Protein AF-0000000085168586 (afdb_homodimer)

pLDDT: mean 94.21, std 5.84, range [52.84, 98.94]

Sequence (1648 aa):
MIIWLILLIASALALMMMRASAWAWLAAEAVLLWLGARLAEIEWPVLVLLAILFFTPTLLVAIRSVRQALMTRPALDIFRKIMPAMSATERDAIEAGTVWWDAELFSGKPDWSRLFALPAPRLTAEEQAFLDNEVEQLCGMVSDWDATVKTQDLPPEAWQFIKDKGFLGMIIPRQYGGKQFSAYMHSQVVMKLASRSSAAAIAVMVPNSLGPAELLLHYGTEVQKNHYLPRLAQGLEIPCFALTSPYAGSDAAAIPDIGIVCKGVHEGRETLGFRVTWSKRYITLAPIATVLGLAFRASDPDGLLGGEREAGITCALIPTDHPGVVTGRRHWPLNAVFQNGPTEGKDVFIPMEWVIGGVAQVGRGWRMLMECLAAGRAISLPSSSVGFSKMAVRGTSGYAAMRRQFKIEIGKFEGVQEALARMGGHLYMMDATRRLSALAVDAGEKPSVISAISKYHITERGRMVVNDGMDVIGGKGICMGPGNFLARVYQQIPIAITVEGANILTRCLIIFGQGAIRCHPYVLKELAAAADEDRERAVQEFDRLLFGHLSFVAANAARSLVGGLSGGWLLAAPAQAAHATRRYYRAVVHLSSAFALLTDASMAVLGGTLKFRERISARLGDVLSQLYLVSAALKRYEDEGRQEADLPYVDWSVQEALNRAQEAIVEVLHNFPNPFVAFALRLAIFPLGLPYRKPADVLGTHVAKAMQTPGESRERLLADAYLPRAGDPLACGEQAFALTPVVQQLEHRLKPDIREGKLPPMPQSLLELTAWSALALERGLLSLQEKEALDAFALYGHQSVAVDDFAADFDRAEMVAQVAAQSSMIIWLILLIASALALMMMRASAWAWLAAEAVLLWLGARLAEIEWPVLVLLAILFFTPTLLVAIRSVRQALMTRPALDIFRKIMPAMSATERDAIEAGTVWWDAELFSGKPDWSRLFALPAPRLTAEEQAFLDNEVEQLCGMVSDWDATVKTQDLPPEAWQFIKDKGFLGMIIPRQYGGKQFSAYMHSQVVMKLASRSSAAAIAVMVPNSLGPAELLLHYGTEVQKNHYLPRLAQGLEIPCFALTSPYAGSDAAAIPDIGIVCKGVHEGRETLGFRVTWSKRYITLAPIATVLGLAFRASDPDGLLGGEREAGITCALIPTDHPGVVTGRRHWPLNAVFQNGPTEGKDVFIPMEWVIGGVAQVGRGWRMLMECLAAGRAISLPSSSVGFSKMAVRGTSGYAAMRRQFKIEIGKFEGVQEALARMGGHLYMMDATRRLSALAVDAGEKPSVISAISKYHITERGRMVVNDGMDVIGGKGICMGPGNFLARVYQQIPIAITVEGANILTRCLIIFGQGAIRCHPYVLKELAAAADEDRERAVQEFDRLLFGHLSFVAANAARSLVGGLSGGWLLAAPAQAAHATRRYYRAVVHLSSAFALLTDASMAVLGGTLKFRERISARLGDVLSQLYLVSAALKRYEDEGRQEADLPYVDWSVQEALNRAQEAIVEVLHNFPNPFVAFALRLAIFPLGLPYRKPADVLGTHVAKAMQTPGESRERLLADAYLPRAGDPLACGEQAFALTPVVQQLEHRLKPDIREGKLPPMPQSLLELTAWSALALERGLLSLQEKEALDAFALYGHQSVAVDDFAADFDRAEMVAQVAAQSS

Organism: Herbaspirillum seropedicae (strain SmR1) (NCBI:txid757424)

Radius of gyration: 35.71 Å; Cα contacts (8 Å, |Δi|>4): 3066; chains: 2; bounding box: 104×89×99 Å

Nearest PDB structures (foldseek):
  3b96-assembly1_A-2  TM=8.595E-01  e=4.589E-21  Homo sapiens
  7s7g-assembly1_A  TM=8.531E-01  e=6.347E-21  Homo sapiens
  6af6-assembly1_A  TM=8.912E-01  e=1.211E-15  Prodigiosinella confusarubida
  5idu-assembly1_B  TM=8.837E-01  e=1.687E-14  Paraburkholderia phymatum STM815
  5jsc-assembly1_A-2  TM=8.792E-01  e=2.635E-14  Paraburkholderia xenovorans LB400

InterPro domains:
  IPR006091 Acyl-CoA dehydrogenase/oxidase, middle domain [PF02770] (240-332)
  IPR009075 Acyl-CoA dehydrogenase/oxidase, C-terminal [PF00441] (363-503)
  IPR009100 Acyl-CoA dehydrogenase/oxidase, N-terminal and middle domain superfamily [SSF56645] (123-358)
  IPR013786 Acyl-CoA dehydrogenase/oxidase, N-terminal [PF02771] (128-235)
  IPR015396 Acyl-CoA dehydrogenase, C-terminal, bacterial-type [PF09317] (517-806)
  IPR036250 Acyl-CoA dehydrogenase-like, C-terminal [SSF47203] (363-510)
  IPR037069 Acyl-CoA dehydrogenase/oxidase, N-terminal domain superfamily [G3DSA:1.10.540.10] (123-238)
  IPR046373 Acyl-CoA oxidase/dehydrogenase, middle domain superfamily [G3DSA:2.40.110.10] (239-362)

Foldseek 3Di:
DVVLVVVVVVVLLVCLLVLHALVVQLVVQVVSLVCCCVPVVDDDVVSVVSNCVRNVVSVCLNDLVNVLVPPLQVVLVVCLVQADDQDPLNVLLLVLFADDQLLLLLLLHRDCCRVLVFAFDDFDPVLVVCLVPLLQVLLQQDAAQCCLFFQLARDPVSLQSCLQVQLLQACQDVVLPHNNGALLSLLLSLLQNLLGAPQSSLQRNQSVFLWPRLLLVVQADPVVCNVPNNCRSNVVFREKEFQAAPVDDLNSQPAAKEWEWDWDADPHDTFTWTFIWHKGFFIFPQLPGQKYKYKGWYAYPPCPLVDDRTLGIFIFIDGCPQPFKDHNDADQQLSRSGGTTMITGGRGTDGQSRTGNGSVCRSVVSSSSSNRLLSCLLRSLLSSLLNNLLSLLLLQLLLQLQADDPQHRNLVDLVLLLLNLLSLLLSLLSVLLSSSSSSCVSVVGSHQLSSLLNLLSSLVSSLSSLVSSCVRLPPLACFDDLQHSRVSVNSNSVVSCCPSHHSLCSLQCGNQPSSLQNSNPQNVQLVVLSPDPPSVSSSVSSSVRVSVVVSSLSSLLSLLQVCQVVVQPPPDFDPPADPLCRSLRSLSSNLSSLLSNVSVVCCVVCPPCSSVVRLLSSLSSLLSSLSSSLSSSRSVCVSVPVPVLQVLSNVQNSLQSSVSSLVSLVVSLVPPPDVVVSVVSCCSNNVPHDSRDHDDSVSSSSSSVSSLDDDDNVCVSSDSHHDDDPPHLSNLSVLLSVLSVLVVVLLVQCVVVCVVVVAPHQDSQLVCNLVRLVSCVVSVNDDPVSSVSSNSSSVSSVSNSDHDDAPPVNCSVVSNVVNVVVVD/DVVLVVVVVVVLLVCLLVLHALVVQLVVQVVSLVCCCVPVVDDDVVSVVSNCVRNVVSVCLNDLVNCLVPPLQVVLVVCLVQADDQDPLNVLLLVLFADDQLLLLLLLHRDVCRVLVFAFDDFDPVLVVCLVPLLQVLLQQDAAQCCLFFQLARDPVSLQSCLQVQLLQACQDVVLPHNNGALLSLLLSLLQNLLGHPQSSLQRNQSVFLWPRLLLVVQADPVCCNPVNNCRSNVVFREKEFQAAPVDDLNSQPAAKEWEWDWDADPHDIFTWTFIWHKGFFIFPQLPGQKYKYKGWYAYPPCPLVDDRTLGIFIFIDGCPQPFKDTNDADQQLSRSGGTTMITGGRGTDGQSRTGNGSVCRSVVSSSSSNRLLSCLLRSLLSSLLNNLLSLLLLQLLLQLQADDPQHRNLVDLVLLLLNLLSLLLSLLSVLLSSSSSSCVSVVGSHQQSSLLNQLSSLVSSLSSLVSSCVRLPPLACFDDLQHSRVSVNSNSVVSCCPSHHSLCSLQCGNQPSSLQNSNPQNVVLVVLSPDPPSVSSSVSNSVRVSVVVSSLSSLLSLLQVCQVVVQPPPDFDPPADPLCRSLRSLSSNLSSLLSNVSVVCCVVCPPCSSVVRLLSSLSSLLSSLSSSLSSSRSVCVNVPVPVLQVLSNVQNSLQSSVSSLVSLVVSLVPPPDVVVSVVSCCSNNVPHRSRDHDDSVSSSSSSVSSLDDDDNVCVSSDSHRDDDPPHLSNLSVLLSNLSVLVVVLLVQCVVVCVVVVAPHQDSQLVCNLVRLVSCVVSVNDDPVSSVSSNSSSVSSCSNSDHDDAPPVNCSVVSNVVNVVVVD

Secondary structure (DSSP, 8-state):
-HHHHHHHHHHHHHHHHTT--HHHHHHHHHHHHHHHHHHS---HHHHHHHHHHHHHHHHHHH-HHHHIIIIIHHHHHHHHHHPPPPPHHHHHHHHH---SHHHHHHTSS--HHHHHTSPPP---HHHHHHIIIIIHHHHHH--HHIIIIIISS--HHHHHHHHHTTGGGSSS-GGGT-----HHHHHHHHHHHHTT-HHHHHHHHGGGTTSHHHHHHHH--HHHHHHHHHHHHTTSS-EEEE--BTTBSS-GGG---EEEEEEEEETTEEEEEEEEEEEEEEEETGGG-SEEEEEEEEE-TT-TTSS-SEEEEEEEEEETTSTT-B---B--BTT--S-EEEEEEEEEEEEGGGBTT-GGGTT-HHHHHHHHHHHIIIIIHHHHHHHHHHHHHHHHHHHHHH-EETTEEGGGSHHHHHHHHHHHHHHHHHHHHHHHHHHHHHTT---HHHHHHHHHHHHHHHHHHHHHHHHHHTHHHHB-STT-SSHHHHHHHHHHHHSSS-HHHIIIIIIHHHHHHHTSTTHHHHHHHHH-S-HHHHHHHHHHHHHHHHHHHHHHHHHHHHHHHHTTTTS---TTS-GGGHHHHHHHHHHHHHHHHHHHHHHHHHGGGGGG-HHHHHHHHHHHHHHHHHHHHHHHHHHTT--GGGHHHHHHHHHHHHHHHHHHHHHHHHT-S-HHHHHHHHHHH-TT----PPPPHHHHHHHHHHHTS-SHHHHHHTTT-----TTSHHHHHHHHHHHHHHHHHHHHHTHHHHHTTSSPPPPS-HHHHHHHHHHHHHTTSS-HHHHHHHHHHHHHHHHHH----B-TTTTHHHHHHHHHHHH-/-HHHHHHHHHHHHHHHHTT--HHHHHHHHHHHHHHHHHHS---HHHHHHHHHHHHHHHHHHH-HHHHIIIIIHHHHHHHHHHPPPPPHHHHHHHHH---SHHHHHHTSS--HHHHHTSPPP---HHHHHHIIIIIHHHHHH--HHIIIIIISS--HHHHHHHHHTTGGGSSS-GGGT-----HHHHHHHHHHHHTT-HHHHHHHHGGGTTSHHHHHHHH--HHHHHHHHHHHHTTSS-EEEE--BTTBSS-GGG---EEEEEEEEETTEEEEEEEEEEEEEEEETGGG-SEEEEEEEEE-TT-TTSS-SEEEEEEEEEETTSTT-B---B--BTT--S-EEEEEEEEEEEEGGGBTT-GGGTT-HHHHHHHHHHHIIIIIHHHHHHHHHHHHHHHHHHHHHH-EETTEEGGGSHHHHHHHHHHHHHHHHHHHHHHHHHHHHHTT---HHHHHHHHHHHHHHHHHHHHHHHHHHTHHHHB-STT-SSHHHHHHHHHHHHSSS-HHHIIIIIIHHHHHHHTSTTHHHHHHHHH-S-HHHHHHHHHHHHHHHHHHHHHHHHHHHHHHHHTTTTS---TTS-GGGHHHHHHHHHHHHHHHHHHHHHHHHHGGGGGG-HHHHHHHHHHHHHHHHHHHHHHHHHHTT--GGGHHHHHHHHHHHHHHHHHHHHHHHHT-S-HHHHHHHHHHH-TT----PPPPHHHHHHHHHHHTS-SHHHHHHTTT-----TTSHHHHHHHHHHHHHHHHHHHHHTHHHHHTTSSPPPPS-HHHHHHHHHHHHHTTSS-HHHHHHHHHHHHHHHHHH----B-TTTTHHHHHHHHHHHH-

Structure (mmCIF, N/CA/C/O backbone):
data_AF-0000000085168586-model_v1
#
loop_
_entity.id
_entity.type
_entity.pdbx_description
1 polymer 'Acyl-coenzyme A dehydrogenase'
#
loop_
_atom_site.group_PDB
_atom_site.id
_atom_site.type_symbol
_atom_site.label_atom_id
_atom_site.label_alt_id
_atom_site.label_comp_id
_atom_site.label_asym_id
_atom_site.label_entity_id
_atom_site.label_seq_id
_atom_site.pdbx_PDB_ins_code
_atom_site.Cartn_x
_atom_site.Cartn_y
_atom_site.Cartn_z
_atom_site.occupancy
_atom_site.B_iso_or_equiv
_atom_site.auth_seq_id
_atom_site.auth_comp_id
_atom_site.auth_asym_id
_atom_site.auth_atom_id
_atom_site.pdbx_PDB_model_num
ATOM 1 N N . MET A 1 1 ? -54.094 -16.938 3.256 1 87.19 1 MET A N 1
ATOM 2 C CA . MET A 1 1 ? -53.344 -16.906 2.01 1 87.19 1 MET A CA 1
ATOM 3 C C . MET A 1 1 ? -51.875 -16.531 2.27 1 87.19 1 MET A C 1
ATOM 5 O O . MET A 1 1 ? -50.969 -17.219 1.797 1 87.19 1 MET A O 1
ATOM 9 N N . ILE A 1 2 ? -51.625 -15.594 3.141 1 91.12 2 ILE A N 1
ATOM 10 C CA . ILE A 1 2 ? -50.25 -15.141 3.412 1 91.12 2 ILE A CA 1
ATOM 11 C C . ILE A 1 2 ? -49.469 -16.25 4.102 1 91.12 2 ILE A C 1
ATOM 13 O O . ILE A 1 2 ? -48.312 -16.516 3.744 1 91.12 2 ILE A O 1
ATOM 17 N N . ILE A 1 3 ? -50.031 -16.906 4.984 1 92.69 3 ILE A N 1
ATOM 18 C CA . ILE A 1 3 ? -49.375 -18 5.703 1 92.69 3 ILE A CA 1
ATOM 19 C C . ILE A 1 3 ? -49.031 -19.125 4.734 1 92.69 3 ILE A C 1
ATOM 21 O O . ILE A 1 3 ? -47.938 -19.703 4.812 1 92.69 3 ILE A O 1
ATOM 25 N N . TRP A 1 4 ? -49.969 -19.469 3.906 1 92.88 4 TRP A N 1
ATOM 26 C CA . TRP A 1 4 ? -49.719 -20.531 2.926 1 92.88 4 TRP A CA 1
ATOM 27 C C . TRP A 1 4 ? -48.562 -20.156 2.008 1 92.88 4 TRP A C 1
ATOM 29 O O . TRP A 1 4 ? -47.75 -21 1.662 1 92.88 4 TRP A O 1
ATOM 39 N N . LEU A 1 5 ? -48.531 -18.875 1.631 1 92.88 5 LEU A N 1
ATOM 40 C CA . LEU A 1 5 ? -47.469 -18.406 0.779 1 92.88 5 LEU A CA 1
ATOM 41 C C . LEU A 1 5 ? -46.125 -18.516 1.497 1 92.88 5 LEU A C 1
ATOM 43 O O . LEU A 1 5 ? -45.125 -18.875 0.887 1 92.88 5 LEU A O 1
ATOM 47 N N . ILE A 1 6 ? -46.125 -18.188 2.709 1 94.56 6 ILE A N 1
ATOM 48 C CA . ILE A 1 6 ? -44.906 -18.297 3.521 1 94.56 6 ILE A CA 1
ATOM 49 C C . ILE A 1 6 ? -44.469 -19.75 3.615 1 94.56 6 ILE A C 1
ATOM 51 O O . ILE A 1 6 ? -43.281 -20.062 3.482 1 94.56 6 ILE A O 1
ATOM 55 N N . LEU A 1 7 ? -45.406 -20.578 3.814 1 94.25 7 LEU A N 1
ATOM 56 C CA . LEU A 1 7 ? -45.094 -22 3.902 1 94.25 7 LEU A CA 1
ATOM 57 C C . LEU A 1 7 ? -44.594 -22.531 2.568 1 94.25 7 LEU A C 1
ATOM 59 O O . LEU A 1 7 ? -43.719 -23.391 2.537 1 94.25 7 LEU A O 1
ATOM 63 N N . LEU A 1 8 ? -45.219 -22.062 1.535 1 94.38 8 LEU A N 1
ATOM 64 C CA . LEU A 1 8 ? -44.812 -22.453 0.197 1 94.38 8 LEU A CA 1
ATOM 65 C C . LEU A 1 8 ? -43.344 -22.078 -0.04 1 94.38 8 LEU A C 1
ATOM 67 O O . LEU A 1 8 ? -42.531 -22.906 -0.476 1 94.38 8 LEU A O 1
ATOM 71 N N . ILE A 1 9 ? -42.938 -20.844 0.32 1 95.19 9 ILE A N 1
ATOM 72 C CA . ILE A 1 9 ? -41.594 -20.344 0.099 1 95.19 9 ILE A CA 1
ATOM 73 C C . ILE A 1 9 ? -40.625 -21.047 1.026 1 95.19 9 ILE A C 1
ATOM 75 O O . ILE A 1 9 ? -39.531 -21.469 0.598 1 95.19 9 ILE A O 1
ATOM 79 N N . ALA A 1 10 ? -40.938 -21.203 2.215 1 95.75 10 ALA A N 1
ATOM 80 C CA . ALA A 1 10 ? -40.094 -21.859 3.201 1 95.75 10 ALA A CA 1
ATOM 81 C C . ALA A 1 10 ? -39.812 -23.312 2.818 1 95.75 10 ALA A C 1
ATOM 83 O O . ALA A 1 10 ? -38.688 -23.797 2.955 1 95.75 10 ALA A O 1
ATOM 84 N N . SER A 1 11 ? -40.906 -23.984 2.369 1 96 11 SER A N 1
ATOM 85 C CA . SER A 1 11 ? -40.75 -25.375 1.971 1 96 11 SER A CA 1
ATOM 86 C C . SER A 1 11 ? -39.875 -25.5 0.728 1 96 11 SER A C 1
ATOM 88 O O . SER A 1 11 ? -39.062 -26.422 0.632 1 96 11 SER A O 1
ATOM 90 N N . ALA A 1 12 ? -40.094 -24.609 -0.141 1 96.12 12 ALA A N 1
ATOM 91 C CA . ALA A 1 12 ? -39.281 -24.625 -1.351 1 96.12 12 ALA A CA 1
ATOM 92 C C . ALA A 1 12 ? -37.812 -24.422 -1.016 1 96.12 12 ALA A C 1
ATOM 94 O O . ALA A 1 12 ? -36.938 -25.141 -1.537 1 96.12 12 ALA A O 1
ATOM 95 N N . LEU A 1 13 ? -37.469 -23.469 -0.16 1 96.81 13 LEU A N 1
ATOM 96 C CA . LEU A 1 13 ? -36.094 -23.188 0.245 1 96.81 13 LEU A CA 1
ATOM 97 C C . LEU A 1 13 ? -35.5 -24.375 0.983 1 96.81 13 LEU A C 1
ATOM 99 O O . LEU A 1 13 ? -34.344 -24.734 0.764 1 96.81 13 LEU A O 1
ATOM 103 N N . ALA A 1 14 ? -36.281 -24.984 1.789 1 96.44 14 ALA A N 1
ATOM 104 C CA . ALA A 1 14 ? -35.781 -26.141 2.539 1 96.44 14 ALA A CA 1
ATOM 105 C C . ALA A 1 14 ? -35.469 -27.312 1.604 1 96.44 14 ALA A C 1
ATOM 107 O O . ALA A 1 14 ? -34.469 -27.984 1.765 1 96.44 14 ALA A O 1
ATOM 108 N N . LEU A 1 15 ? -36.406 -27.547 0.636 1 96.94 15 LEU A N 1
ATOM 109 C CA . LEU A 1 15 ? -36.188 -28.641 -0.314 1 96.94 15 LEU A CA 1
ATOM 110 C C . LEU A 1 15 ? -34.969 -28.375 -1.188 1 96.94 15 LEU A C 1
ATOM 112 O O . LEU A 1 15 ? -34.25 -29.312 -1.545 1 96.94 15 LEU A O 1
ATOM 116 N N . MET A 1 16 ? -34.781 -27.156 -1.487 1 97.25 16 MET A N 1
ATOM 117 C CA . MET A 1 16 ? -33.594 -26.797 -2.254 1 97.25 16 MET A CA 1
ATOM 118 C C . MET A 1 16 ? -32.344 -27.031 -1.441 1 97.25 16 MET A C 1
ATOM 120 O O . MET A 1 16 ? -31.375 -27.641 -1.933 1 97.25 16 MET A O 1
ATOM 124 N N . MET A 1 17 ? -32.281 -26.547 -0.219 1 96.12 17 MET A N 1
ATOM 125 C CA . MET A 1 17 ? -31.094 -26.656 0.636 1 96.12 17 MET A CA 1
ATOM 126 C C . MET A 1 17 ? -30.781 -28.125 0.932 1 96.12 17 MET A C 1
ATOM 128 O O . MET A 1 17 ? -29.609 -28.5 1.108 1 96.12 17 MET A O 1
ATOM 132 N N . MET A 1 18 ? -31.875 -28.938 0.922 1 95.44 18 MET A N 1
ATOM 133 C CA . MET A 1 18 ? -31.703 -30.375 1.192 1 95.44 18 MET A CA 1
ATOM 134 C C . MET A 1 18 ? -31.359 -31.125 -0.086 1 95.44 18 MET A C 1
ATOM 136 O O . MET A 1 18 ? -31.062 -32.312 -0.043 1 95.44 18 MET A O 1
ATOM 140 N N . ARG A 1 19 ? -31.406 -30.422 -1.172 1 96.31 19 ARG A N 1
ATOM 141 C CA . ARG A 1 19 ? -31.219 -31.047 -2.477 1 96.31 19 ARG A CA 1
ATOM 142 C C . ARG A 1 19 ? -32.094 -32.25 -2.637 1 96.31 19 ARG A C 1
ATOM 144 O O . ARG A 1 19 ? -31.625 -33.344 -2.982 1 96.31 19 ARG A O 1
ATOM 151 N N . ALA A 1 20 ? -33.375 -32.062 -2.492 1 96.06 20 ALA A N 1
ATOM 152 C CA . ALA A 1 20 ? -34.375 -33.125 -2.52 1 96.06 20 ALA A CA 1
ATOM 153 C C . ALA A 1 20 ? -34.594 -33.656 -3.939 1 96.06 20 ALA A C 1
ATOM 155 O O . ALA A 1 20 ? -34.438 -32.906 -4.91 1 96.06 20 ALA A O 1
ATOM 156 N N . SER A 1 21 ? -34.938 -34.906 -4.039 1 95.38 21 SER A N 1
ATOM 157 C CA . SER A 1 21 ? -35.219 -35.5 -5.344 1 95.38 21 SER A CA 1
ATOM 158 C C . SER A 1 21 ? -36.5 -34.938 -5.957 1 95.38 21 SER A C 1
ATOM 160 O O . SER A 1 21 ? -37.312 -34.375 -5.254 1 95.38 21 SER A O 1
ATOM 162 N N . ALA A 1 22 ? -36.594 -35.156 -7.227 1 95.19 22 ALA A N 1
ATOM 163 C CA . ALA A 1 22 ? -37.781 -34.688 -7.926 1 95.19 22 ALA A CA 1
ATOM 164 C C . ALA A 1 22 ? -39.031 -35.375 -7.359 1 95.19 22 ALA A C 1
ATOM 166 O O . ALA A 1 22 ? -40.094 -34.75 -7.301 1 95.19 22 ALA A O 1
ATOM 167 N N . TRP A 1 23 ? -38.906 -36.531 -6.957 1 95.56 23 TRP A N 1
ATOM 168 C CA . TRP A 1 23 ? -40.031 -37.25 -6.379 1 95.56 23 TRP A CA 1
ATOM 169 C C . TRP A 1 23 ? -40.406 -36.656 -5.027 1 95.56 23 TRP A C 1
ATOM 171 O O . TRP A 1 23 ? -41.594 -36.562 -4.695 1 95.56 23 TRP A O 1
ATOM 181 N N . ALA A 1 24 ? -39.438 -36.312 -4.273 1 96.56 24 ALA A N 1
ATOM 182 C CA . ALA A 1 24 ? -39.688 -35.656 -3.006 1 96.56 24 ALA A CA 1
ATOM 183 C C . ALA A 1 24 ? -40.344 -34.281 -3.234 1 96.56 24 ALA A C 1
ATOM 185 O O . ALA A 1 24 ? -41.219 -33.875 -2.465 1 96.56 24 ALA A O 1
ATOM 186 N N . TRP A 1 25 ? -39.969 -33.594 -4.246 1 96.06 25 TRP A N 1
ATOM 187 C CA . TRP A 1 25 ? -40.594 -32.344 -4.621 1 96.06 25 TRP A CA 1
ATOM 188 C C . TRP A 1 25 ? -42.062 -32.531 -4.949 1 96.06 25 TRP A C 1
ATOM 190 O O . TRP A 1 25 ? -42.906 -31.75 -4.504 1 96.06 25 TRP A O 1
ATOM 200 N N . LEU A 1 26 ? -42.312 -33.594 -5.715 1 95.38 26 LEU A N 1
ATOM 201 C CA . LEU A 1 26 ? -43.688 -33.875 -6.117 1 95.38 26 LEU A CA 1
ATOM 202 C C . LEU A 1 26 ? -44.562 -34.156 -4.898 1 95.38 26 LEU A C 1
ATOM 204 O O . LEU A 1 26 ? -45.719 -33.656 -4.82 1 95.38 26 LEU A O 1
ATOM 208 N N . ALA A 1 27 ? -44.062 -34.906 -4.012 1 96.5 27 ALA A N 1
ATOM 209 C CA . ALA A 1 27 ? -44.812 -35.188 -2.779 1 96.5 27 ALA A CA 1
ATOM 210 C C . ALA A 1 27 ? -45.062 -33.938 -1.975 1 96.5 27 ALA A C 1
ATOM 212 O O . ALA A 1 27 ? -46.156 -33.719 -1.451 1 96.5 27 ALA A O 1
ATOM 213 N N . ALA A 1 28 ? -44.031 -33.125 -1.832 1 96.56 28 ALA A N 1
ATOM 214 C CA . ALA A 1 28 ? -44.156 -31.875 -1.08 1 96.56 28 ALA A CA 1
ATOM 215 C C . ALA A 1 28 ? -45.156 -30.938 -1.732 1 96.56 28 ALA A C 1
ATOM 217 O O . ALA A 1 28 ? -45.938 -30.266 -1.041 1 96.56 28 ALA A O 1
ATOM 218 N N . GLU A 1 29 ? -45.125 -30.891 -3.045 1 95.81 29 GLU A N 1
ATOM 219 C CA . GLU A 1 29 ? -46.062 -30.047 -3.777 1 95.81 29 GLU A CA 1
ATOM 220 C C . GLU A 1 29 ? -47.5 -30.5 -3.535 1 95.81 29 GLU A C 1
ATOM 222 O O . GLU A 1 29 ? -48.375 -29.672 -3.357 1 95.81 29 GLU A O 1
ATOM 227 N N . ALA A 1 30 ? -47.656 -31.766 -3.555 1 95.06 30 ALA A N 1
ATOM 228 C CA . ALA A 1 30 ? -49 -32.312 -3.303 1 95.06 30 ALA A CA 1
ATOM 229 C C . ALA A 1 30 ? -49.5 -31.938 -1.913 1 95.06 30 ALA A C 1
ATOM 231 O O . ALA A 1 30 ? -50.656 -31.531 -1.749 1 95.06 30 ALA A O 1
ATOM 232 N N . VAL A 1 31 ? -48.625 -32.031 -0.97 1 95.88 31 VAL A N 1
ATOM 233 C CA . VAL A 1 31 ? -48.969 -31.688 0.406 1 95.88 31 VAL A CA 1
ATOM 234 C C . VAL A 1 31 ? -49.25 -30.188 0.509 1 95.88 31 VAL A C 1
ATOM 236 O O . VAL A 1 31 ? -50.219 -29.781 1.193 1 95.88 31 VAL A O 1
ATOM 239 N N . LEU A 1 32 ? -48.5 -29.359 -0.146 1 94.62 32 LEU A N 1
ATOM 240 C CA . LEU A 1 32 ? -48.656 -27.906 -0.081 1 94.62 32 LEU A CA 1
ATOM 241 C C . LEU A 1 32 ? -49.938 -27.469 -0.745 1 94.62 32 LEU A C 1
ATOM 243 O O . LEU A 1 32 ? -50.594 -26.547 -0.276 1 94.62 32 LEU A O 1
ATOM 247 N N . LEU A 1 33 ? -50.25 -28.172 -1.861 1 93.31 33 LEU A N 1
ATOM 248 C CA . LEU A 1 33 ? -51.531 -27.859 -2.529 1 93.31 33 LEU A CA 1
ATOM 249 C C . LEU A 1 33 ? -52.719 -28.281 -1.663 1 93.31 33 LEU A C 1
ATOM 251 O O . LEU A 1 33 ? -53.719 -27.562 -1.607 1 93.31 33 LEU A O 1
ATOM 255 N N . TRP A 1 34 ? -52.562 -29.406 -1.041 1 93.5 34 TRP A N 1
ATOM 256 C CA . TRP A 1 34 ? -53.594 -29.859 -0.113 1 93.5 34 TRP A CA 1
ATOM 257 C C . TRP A 1 34 ? -53.75 -28.875 1.034 1 93.5 34 TRP A C 1
ATOM 259 O O . TRP A 1 34 ? -54.875 -28.516 1.396 1 93.5 34 TRP A O 1
ATOM 269 N N . LEU A 1 35 ? -52.656 -28.359 1.57 1 93.56 35 LEU A N 1
ATOM 270 C CA . LEU A 1 35 ? -52.688 -27.359 2.641 1 93.56 35 LEU A CA 1
ATOM 271 C C . LEU A 1 35 ? -53.312 -26.062 2.148 1 93.56 35 LEU A C 1
ATOM 273 O O . LEU A 1 35 ? -53.969 -25.359 2.906 1 93.56 35 LEU A O 1
ATOM 277 N N . GLY A 1 36 ? -53.062 -25.781 0.909 1 90.62 36 GLY A N 1
ATOM 278 C CA . GLY A 1 36 ? -53.656 -24.594 0.319 1 90.62 36 GLY A CA 1
ATOM 279 C C . GLY A 1 36 ? -55.188 -24.688 0.204 1 90.62 36 GLY A C 1
ATOM 280 O O . GLY A 1 36 ? -55.875 -23.703 0.459 1 90.62 36 GLY A O 1
ATOM 281 N N . ALA A 1 37 ? -55.625 -25.828 -0.118 1 91.56 37 ALA A N 1
ATOM 282 C CA . ALA A 1 37 ? -57.062 -26.047 -0.206 1 91.56 37 ALA A CA 1
ATOM 283 C C . ALA A 1 37 ? -57.719 -25.969 1.171 1 91.56 37 ALA A C 1
ATOM 285 O O . ALA A 1 37 ? -58.812 -25.438 1.314 1 91.56 37 ALA A O 1
ATOM 286 N N . ARG A 1 38 ? -57 -26.375 2.127 1 90.88 38 ARG A N 1
ATOM 287 C CA . ARG A 1 38 ? -57.562 -26.469 3.467 1 90.88 38 ARG A CA 1
ATOM 288 C C . ARG A 1 38 ? -57.406 -25.141 4.223 1 90.88 38 ARG A C 1
ATOM 290 O O . ARG A 1 38 ? -58.312 -24.703 4.902 1 90.88 38 ARG A O 1
ATOM 297 N N . LEU A 1 39 ? -56.219 -24.562 4.094 1 89.69 39 LEU A N 1
ATOM 298 C CA . LEU A 1 39 ? -55.906 -23.422 4.926 1 89.69 39 LEU A CA 1
ATOM 299 C C . LEU A 1 39 ? -56.25 -22.109 4.215 1 89.69 39 LEU A C 1
ATOM 301 O O . LEU A 1 39 ? -56.625 -21.141 4.859 1 89.69 39 LEU A O 1
ATOM 305 N N . ALA A 1 40 ? -56.094 -22.062 2.902 1 88.5 40 ALA A N 1
ATOM 306 C CA . ALA A 1 40 ? -56.281 -20.828 2.164 1 88.5 40 ALA A CA 1
ATOM 307 C C . ALA A 1 40 ? -57.594 -20.844 1.364 1 88.5 40 ALA A C 1
ATOM 309 O O . ALA A 1 40 ? -57.906 -19.875 0.661 1 88.5 40 ALA A O 1
ATOM 310 N N . GLU A 1 41 ? -58.344 -21.922 1.389 1 88.19 41 GLU A N 1
ATOM 311 C CA . GLU A 1 41 ? -59.625 -22.094 0.708 1 88.19 41 GLU A CA 1
ATOM 312 C C . GLU A 1 41 ? -59.5 -21.797 -0.784 1 88.19 41 GLU A C 1
ATOM 314 O O . GLU A 1 41 ? -60.312 -21.062 -1.344 1 88.19 41 GLU A O 1
ATOM 319 N N . ILE A 1 42 ? -58.438 -22.234 -1.371 1 88.81 42 ILE A N 1
ATOM 320 C CA . ILE A 1 42 ? -58.219 -22.062 -2.805 1 88.81 42 ILE A CA 1
ATOM 321 C C . ILE A 1 42 ? -59.281 -22.844 -3.576 1 88.81 42 ILE A C 1
ATOM 323 O O . ILE A 1 42 ? -59.5 -24.031 -3.305 1 88.81 42 ILE A O 1
ATOM 327 N N . GLU A 1 43 ? -59.938 -22.266 -4.543 1 90.31 43 GLU A N 1
ATOM 328 C CA . GLU A 1 43 ? -61.031 -22.891 -5.316 1 90.31 43 GLU A CA 1
ATOM 329 C C . GLU A 1 43 ? -60.469 -24 -6.215 1 90.31 43 GLU A C 1
ATOM 331 O O . GLU A 1 43 ? -59.312 -23.984 -6.578 1 90.31 43 GLU A O 1
ATOM 336 N N . TRP A 1 44 ? -61.344 -24.891 -6.688 1 90 44 TRP A N 1
ATOM 337 C CA . TRP A 1 44 ? -60.969 -26.125 -7.359 1 90 44 TRP A CA 1
ATOM 338 C C . TRP A 1 44 ? -60.312 -25.844 -8.711 1 90 44 TRP A C 1
ATOM 340 O O . TRP A 1 44 ? -59.281 -26.438 -9.062 1 90 44 TRP A O 1
ATOM 350 N N . PRO A 1 45 ? -60.812 -24.859 -9.461 1 92.38 45 PRO A N 1
ATOM 351 C CA . PRO A 1 45 ? -60.125 -24.594 -10.742 1 92.38 45 PRO A CA 1
ATOM 352 C C . PRO A 1 45 ? -58.719 -24.031 -10.57 1 92.38 45 PRO A C 1
ATOM 354 O O . PRO A 1 45 ? -57.844 -24.359 -11.359 1 92.38 45 PRO A O 1
ATOM 357 N N . VAL A 1 46 ? -58.562 -23.156 -9.57 1 92.25 46 VAL A N 1
ATOM 358 C CA . VAL A 1 46 ? -57.25 -22.578 -9.305 1 92.25 46 VAL A CA 1
ATOM 359 C C . VAL A 1 46 ? -56.312 -23.656 -8.781 1 92.25 46 VAL A C 1
ATOM 361 O O . VAL A 1 46 ? -55.125 -23.672 -9.117 1 92.25 46 VAL A O 1
ATOM 364 N N . LEU A 1 47 ? -56.844 -24.562 -7.988 1 92 47 LEU A N 1
ATOM 365 C CA . LEU A 1 47 ? -56.062 -25.672 -7.457 1 92 47 LEU A CA 1
ATOM 366 C C . LEU A 1 47 ? -55.562 -26.562 -8.578 1 92 47 LEU A C 1
ATOM 368 O O . LEU A 1 47 ? -54.406 -27.031 -8.547 1 92 47 LEU A O 1
ATOM 372 N N . VAL A 1 48 ? -56.375 -26.844 -9.516 1 93.25 48 VAL A N 1
ATOM 373 C CA . VAL A 1 48 ? -56 -27.672 -10.656 1 93.25 48 VAL A CA 1
ATOM 374 C C . VAL A 1 48 ? -54.938 -26.969 -11.492 1 93.25 48 VAL A C 1
ATOM 376 O O . VAL A 1 48 ? -53.969 -27.609 -11.945 1 93.25 48 VAL A O 1
ATOM 379 N N . LEU A 1 49 ? -55.156 -25.719 -11.664 1 94.69 49 LEU A N 1
ATOM 380 C CA . LEU A 1 49 ? -54.188 -24.938 -12.422 1 94.69 49 LEU A CA 1
ATOM 381 C C . LEU A 1 49 ? -52.844 -24.938 -11.711 1 94.69 49 LEU A C 1
ATOM 383 O O . LEU A 1 49 ? -51.781 -25.062 -12.352 1 94.69 49 LEU A O 1
ATOM 387 N N . LEU A 1 50 ? -52.906 -24.719 -10.414 1 93 50 LEU A N 1
ATOM 388 C CA . LEU A 1 50 ? -51.656 -24.75 -9.633 1 93 50 LEU A CA 1
ATOM 389 C C . LEU A 1 50 ? -51 -26.125 -9.688 1 93 50 LEU A C 1
ATOM 391 O O . LEU A 1 50 ? -49.781 -26.234 -9.727 1 93 50 LEU A O 1
ATOM 395 N N . ALA A 1 51 ? -51.781 -27.172 -9.672 1 93.88 51 ALA A N 1
ATOM 396 C CA . ALA A 1 51 ? -51.25 -28.516 -9.773 1 93.88 51 ALA A CA 1
ATOM 397 C C . ALA A 1 51 ? -50.531 -28.734 -11.109 1 93.88 51 ALA A C 1
ATOM 399 O O . ALA A 1 51 ? -49.469 -29.344 -11.164 1 93.88 51 ALA A O 1
ATOM 400 N N . ILE A 1 52 ? -51.125 -28.234 -12.133 1 94.81 52 ILE A N 1
ATOM 401 C CA . ILE A 1 52 ? -50.531 -28.359 -13.453 1 94.81 52 ILE A CA 1
ATOM 402 C C . ILE A 1 52 ? -49.219 -27.578 -13.492 1 94.81 52 ILE A C 1
ATOM 404 O O . ILE A 1 52 ? -48.188 -28.062 -14.008 1 94.81 52 ILE A O 1
ATOM 408 N N . LEU A 1 53 ? -49.281 -26.422 -12.922 1 93.25 53 LEU A N 1
ATOM 409 C CA . LEU A 1 53 ? -48.156 -25.531 -12.938 1 93.25 53 LEU A CA 1
ATOM 410 C C . LEU A 1 53 ? -47 -26.109 -12.117 1 93.25 53 LEU A C 1
ATOM 412 O O . LEU A 1 53 ? -45.812 -25.953 -12.477 1 93.25 53 LEU A O 1
ATOM 416 N N . PHE A 1 54 ? -47.25 -26.75 -11.023 1 93.81 54 PHE A N 1
ATOM 417 C CA . PHE A 1 54 ? -46.219 -27.25 -10.117 1 93.81 54 PHE A CA 1
ATOM 418 C C . PHE A 1 54 ? -45.781 -28.656 -10.523 1 93.81 54 PHE A C 1
ATOM 420 O O . PHE A 1 54 ? -44.594 -28.938 -10.562 1 93.81 54 PHE A O 1
ATOM 427 N N . PHE A 1 55 ? -46.688 -29.531 -10.953 1 94.38 55 PHE A N 1
ATOM 428 C CA . PHE A 1 55 ? -46.375 -30.938 -11.188 1 94.38 55 PHE A CA 1
ATOM 429 C C . PHE A 1 55 ? -45.688 -31.125 -12.539 1 94.38 55 PHE A C 1
ATOM 431 O O . PHE A 1 55 ? -44.844 -32 -12.695 1 94.38 55 PHE A O 1
ATOM 438 N N . THR A 1 56 ? -46.094 -30.359 -13.508 1 94.25 56 THR A N 1
ATOM 439 C CA . THR A 1 56 ? -45.625 -30.609 -14.867 1 94.25 56 THR A CA 1
ATOM 440 C C . THR A 1 56 ? -44.094 -30.484 -14.938 1 94.25 56 THR A C 1
ATOM 442 O O . THR A 1 56 ? -43.406 -31.422 -15.367 1 94.25 56 THR A O 1
ATOM 445 N N . PRO A 1 57 ? -43.594 -29.344 -14.523 1 94.19 57 PRO A N 1
ATOM 446 C CA . PRO A 1 57 ? -42.125 -29.266 -14.594 1 94.19 57 PRO A CA 1
ATOM 447 C C . PRO A 1 57 ? -41.438 -30.312 -13.719 1 94.19 57 PRO A C 1
ATOM 449 O O . PRO A 1 57 ? -40.406 -30.859 -14.102 1 94.19 57 PRO A O 1
ATOM 452 N N . THR A 1 58 ? -41.969 -30.641 -12.617 1 95.5 58 THR A N 1
ATOM 453 C CA . THR A 1 58 ? -41.344 -31.594 -11.688 1 95.5 58 THR A CA 1
ATOM 454 C C . THR A 1 58 ? -41.406 -33 -12.258 1 95.5 58 THR A C 1
ATOM 456 O O . THR A 1 58 ? -40.469 -33.781 -12.102 1 95.5 58 THR A O 1
ATOM 459 N N . LEU A 1 59 ? -42.438 -33.281 -12.953 1 94.38 59 LEU A N 1
ATOM 460 C CA . LEU A 1 59 ? -42.562 -34.594 -13.562 1 94.38 59 LEU A CA 1
ATOM 461 C C . LEU A 1 59 ? -41.625 -34.781 -14.734 1 94.38 59 LEU A C 1
ATOM 463 O O . LEU A 1 59 ? -41.062 -35.844 -14.961 1 94.38 59 LEU A O 1
ATOM 467 N N . LEU A 1 60 ? -41.5 -33.688 -15.414 1 94.38 60 LEU A N 1
ATOM 468 C CA . LEU A 1 60 ? -40.562 -33.688 -16.531 1 94.38 60 LEU A CA 1
ATOM 469 C C . LEU A 1 60 ? -39.156 -34 -16.062 1 94.38 60 LEU A C 1
ATOM 471 O O . LEU A 1 60 ? -38.406 -34.719 -16.75 1 94.38 60 LEU A O 1
ATOM 475 N N . VAL A 1 61 ? -38.812 -33.562 -14.875 1 94.81 61 VAL A N 1
ATOM 476 C CA . VAL A 1 61 ? -37.469 -33.781 -14.312 1 94.81 61 VAL A CA 1
ATOM 477 C C . VAL A 1 61 ? -37.406 -35.156 -13.648 1 94.81 61 VAL A C 1
ATOM 479 O O . VAL A 1 61 ? -36.375 -35.812 -13.68 1 94.81 61 VAL A O 1
ATOM 482 N N . ALA A 1 62 ? -38.531 -35.688 -13.133 1 94.81 62 ALA A N 1
ATOM 483 C CA . ALA A 1 62 ? -38.562 -36.906 -12.367 1 94.81 62 ALA A CA 1
ATOM 484 C C . ALA A 1 62 ? -38.469 -38.125 -13.289 1 94.81 62 ALA A C 1
ATOM 486 O O . ALA A 1 62 ? -37.875 -39.156 -12.922 1 94.81 62 ALA A O 1
ATOM 487 N N . ILE A 1 63 ? -39.031 -37.969 -14.508 1 95.31 63 ILE A N 1
ATOM 488 C CA . ILE A 1 63 ? -39 -39.094 -15.445 1 95.31 63 ILE A CA 1
ATOM 489 C C . ILE A 1 63 ? -37.719 -39.031 -16.266 1 95.31 63 ILE A C 1
ATOM 491 O O . ILE A 1 63 ? -37.594 -38.219 -17.172 1 95.31 63 ILE A O 1
ATOM 495 N N . ARG A 1 64 ? -36.906 -40 -16.062 1 94.5 64 ARG A N 1
ATOM 496 C CA . ARG A 1 64 ? -35.531 -40.031 -16.594 1 94.5 64 ARG A CA 1
ATOM 497 C C . ARG A 1 64 ? -35.531 -40.031 -18.109 1 94.5 64 ARG A C 1
ATOM 499 O O . ARG A 1 64 ? -34.75 -39.312 -18.75 1 94.5 64 ARG A O 1
ATOM 506 N N . SER A 1 65 ? -36.406 -40.875 -18.703 1 94.5 65 SER A N 1
ATOM 507 C CA . SER A 1 65 ? -36.406 -41 -20.156 1 94.5 65 SER A CA 1
ATOM 508 C C . SER A 1 65 ? -36.844 -39.688 -20.812 1 94.5 65 SER A C 1
ATOM 510 O O . SER A 1 65 ? -36.281 -39.281 -21.828 1 94.5 65 SER A O 1
ATOM 512 N N . VAL A 1 66 ? -37.781 -39 -20.203 1 95.5 66 VAL A N 1
ATOM 513 C CA . VAL A 1 66 ? -38.281 -37.75 -20.734 1 95.5 66 VAL A CA 1
ATOM 514 C C . VAL A 1 66 ? -37.25 -36.656 -20.516 1 95.5 66 VAL A C 1
ATOM 516 O O . VAL A 1 66 ? -36.938 -35.875 -21.422 1 95.5 66 VAL A O 1
ATOM 519 N N . ARG A 1 67 ? -36.719 -36.688 -19.359 1 95.62 67 ARG A N 1
ATOM 520 C CA . ARG A 1 67 ? -35.719 -35.688 -19 1 95.62 67 ARG A CA 1
ATOM 521 C C . ARG A 1 67 ? -34.469 -35.812 -19.906 1 95.62 67 ARG A C 1
ATOM 523 O O . ARG A 1 67 ? -33.938 -34.812 -20.359 1 95.62 67 ARG A O 1
ATOM 530 N N . GLN A 1 68 ? -34 -37 -20.172 1 96.62 68 GLN A N 1
ATOM 531 C CA . GLN A 1 68 ? -32.844 -37.219 -21.016 1 96.62 68 GLN A CA 1
ATOM 532 C C . GLN A 1 68 ? -33.094 -36.781 -22.453 1 96.62 68 GLN A C 1
ATOM 534 O O . GLN A 1 68 ? -32.25 -36.219 -23.109 1 96.62 68 GLN A O 1
ATOM 539 N N . ALA A 1 69 ? -34.312 -37.031 -22.906 1 95.12 69 ALA A N 1
ATOM 540 C CA . ALA A 1 69 ? -34.688 -36.719 -24.281 1 95.12 69 ALA A CA 1
ATOM 541 C C . ALA A 1 69 ? -34.906 -35.25 -24.484 1 95.12 69 ALA A C 1
ATOM 543 O O . ALA A 1 69 ? -34.5 -34.656 -25.5 1 95.12 69 ALA A O 1
ATOM 544 N N . LEU A 1 70 ? -35.5 -34.625 -23.5 1 95.38 70 LEU A N 1
ATOM 545 C CA . LEU A 1 70 ? -36 -33.25 -23.719 1 95.38 70 LEU A CA 1
ATOM 546 C C . LEU A 1 70 ? -35 -32.25 -23.141 1 95.38 70 LEU A C 1
ATOM 548 O O . LEU A 1 70 ? -35 -31.078 -23.562 1 95.38 70 LEU A O 1
ATOM 552 N N . MET A 1 71 ? -34.188 -32.656 -22.234 1 95.88 71 MET A N 1
ATOM 553 C CA . MET A 1 71 ? -33.375 -31.672 -21.547 1 95.88 71 MET A CA 1
ATOM 554 C C . MET A 1 71 ? -31.891 -32.031 -21.656 1 95.88 71 MET A C 1
ATOM 556 O O . MET A 1 71 ? -31.078 -31.266 -22.156 1 95.88 71 MET A O 1
ATOM 560 N N . THR A 1 72 ? -31.516 -33.219 -21.312 1 96.75 72 THR A N 1
ATOM 561 C CA . THR A 1 72 ? -30.125 -33.625 -21.172 1 96.75 72 THR A CA 1
ATOM 562 C C . THR A 1 72 ? -29.438 -33.625 -22.547 1 96.75 72 THR A C 1
ATOM 564 O O . THR A 1 72 ? -28.328 -33.125 -22.688 1 96.75 72 THR A O 1
ATOM 567 N N . ARG A 1 73 ? -30.062 -34.219 -23.531 1 96.12 73 ARG A N 1
ATOM 568 C CA . ARG A 1 73 ? -29.453 -34.344 -24.844 1 96.12 73 ARG A CA 1
ATOM 569 C C . ARG A 1 73 ? -29.188 -33 -25.469 1 96.12 73 ARG A C 1
ATOM 571 O O . ARG A 1 73 ? -28.062 -32.688 -25.906 1 96.12 73 ARG A O 1
ATOM 578 N N . PRO A 1 74 ? -30.234 -32.188 -25.438 1 95.62 74 PRO A N 1
ATOM 579 C CA . PRO A 1 74 ? -29.953 -30.844 -25.969 1 95.62 74 PRO A CA 1
ATOM 580 C C . PRO A 1 74 ? -28.891 -30.094 -25.156 1 95.62 74 PRO A C 1
ATOM 582 O O . PRO A 1 74 ? -28.078 -29.375 -25.719 1 95.62 74 PRO A O 1
ATOM 585 N N . ALA A 1 75 ? -28.953 -30.203 -23.891 1 95.19 75 ALA A N 1
ATOM 586 C CA . ALA A 1 75 ? -27.984 -29.531 -23.016 1 95.19 75 ALA A CA 1
ATOM 587 C C . ALA A 1 75 ? -26.578 -30.016 -23.297 1 95.19 75 ALA A C 1
ATOM 589 O O . ALA A 1 75 ? -25.625 -29.219 -23.281 1 95.19 75 ALA A O 1
ATOM 590 N N . LEU A 1 76 ? -26.391 -31.266 -23.453 1 95.31 76 LEU A N 1
ATOM 591 C CA . LEU A 1 76 ? -25.094 -31.844 -23.75 1 95.31 76 LEU A CA 1
ATOM 592 C C . LEU A 1 76 ? -24.547 -31.297 -25.078 1 95.31 76 LEU A C 1
ATOM 594 O O . LEU A 1 76 ? -23.359 -31 -25.188 1 95.31 76 LEU A O 1
ATOM 598 N N . ASP A 1 77 ? -25.438 -31.141 -26.047 1 93.44 77 ASP A N 1
ATOM 599 C CA . ASP A 1 77 ? -25.031 -30.609 -27.344 1 93.44 77 ASP A CA 1
ATOM 600 C C . ASP A 1 77 ? -24.547 -29.172 -27.219 1 93.44 77 ASP A C 1
ATOM 602 O O . ASP A 1 77 ? -23.547 -28.781 -27.844 1 93.44 77 ASP A O 1
ATOM 606 N N . ILE A 1 78 ? -25.266 -28.5 -26.422 1 90.69 78 ILE A N 1
ATOM 607 C CA . ILE A 1 78 ? -24.891 -27.109 -26.188 1 90.69 78 ILE A CA 1
ATOM 608 C C . ILE A 1 78 ? -23.578 -27.047 -25.422 1 90.69 78 ILE A C 1
ATOM 610 O O . ILE A 1 78 ? -22.703 -26.234 -25.75 1 90.69 78 ILE A O 1
ATOM 614 N N . PHE A 1 79 ? -23.484 -27.828 -24.406 1 90.06 79 PHE A N 1
ATOM 615 C CA . PHE A 1 79 ? -22.297 -27.875 -23.578 1 90.06 79 PHE A CA 1
ATOM 616 C C . PHE A 1 79 ? -21.062 -28.203 -24.406 1 90.06 79 PHE A C 1
ATOM 618 O O . PHE A 1 79 ? -20 -27.609 -24.219 1 90.06 79 PHE A O 1
ATOM 625 N N . ARG A 1 80 ? -21.156 -29.125 -25.266 1 88.31 80 ARG A N 1
ATOM 626 C CA . ARG A 1 80 ? -20.047 -29.547 -26.125 1 88.31 80 ARG A CA 1
ATOM 627 C C . ARG A 1 80 ? -19.594 -28.422 -27.047 1 88.31 80 ARG A C 1
ATOM 629 O O . ARG A 1 80 ? -18.422 -28.312 -27.391 1 88.31 80 ARG A O 1
ATOM 636 N N . LYS A 1 81 ? -20.531 -27.531 -27.344 1 83.12 81 LYS A N 1
ATOM 637 C CA . LYS A 1 81 ? -20.219 -26.406 -28.219 1 83.12 81 LYS A CA 1
ATOM 638 C C . LYS A 1 81 ? -19.516 -25.297 -27.469 1 83.12 81 LYS A C 1
ATOM 640 O O . LYS A 1 81 ? -18.719 -24.547 -28.047 1 83.12 81 LYS A O 1
ATOM 645 N N . ILE A 1 82 ? -19.891 -25.203 -26.219 1 78.44 82 ILE A N 1
ATOM 646 C CA . ILE A 1 82 ? -19.391 -24.031 -25.5 1 78.44 82 ILE A CA 1
ATOM 647 C C . ILE A 1 82 ? -18.172 -24.422 -24.672 1 78.44 82 ILE A C 1
ATOM 649 O O . ILE A 1 82 ? -17.438 -23.547 -24.188 1 78.44 82 ILE A O 1
ATOM 653 N N . MET A 1 83 ? -17.938 -25.625 -24.562 1 75.94 83 MET A N 1
ATOM 654 C CA . MET A 1 83 ? -16.828 -26.078 -23.734 1 75.94 83 MET A CA 1
ATOM 655 C C . MET A 1 83 ? -15.492 -25.562 -24.281 1 75.94 83 MET A C 1
ATOM 657 O O . MET A 1 83 ? -15.227 -25.672 -25.469 1 75.94 83 MET A O 1
ATOM 661 N N . PRO A 1 84 ? -14.797 -24.859 -23.375 1 68.19 84 PRO A N 1
ATOM 662 C CA . PRO A 1 84 ? -13.516 -24.328 -23.844 1 68.19 84 PRO A CA 1
ATOM 663 C C . PRO A 1 84 ? -12.5 -25.422 -24.172 1 68.19 84 PRO A C 1
ATOM 665 O O . PRO A 1 84 ? -12.492 -26.469 -23.531 1 68.19 84 PRO A O 1
ATOM 668 N N . ALA A 1 85 ? -11.789 -25.219 -25.25 1 69.38 85 ALA A N 1
ATOM 669 C CA . ALA A 1 85 ? -10.664 -26.094 -25.578 1 69.38 85 ALA A CA 1
ATOM 670 C C . ALA A 1 85 ? -9.555 -25.969 -24.531 1 69.38 85 ALA A C 1
ATOM 672 O O . ALA A 1 85 ? -9.211 -24.859 -24.109 1 69.38 85 ALA A O 1
ATOM 673 N N . MET A 1 86 ? -9.203 -27 -23.766 1 74.38 86 MET A N 1
ATOM 674 C CA . MET A 1 86 ? -8.102 -27 -22.812 1 74.38 86 MET A CA 1
ATOM 675 C C . MET A 1 86 ? -6.801 -27.438 -23.5 1 74.38 86 MET A C 1
ATOM 677 O O . MET A 1 86 ? -6.742 -28.484 -24.125 1 74.38 86 MET A O 1
ATOM 681 N N . SER A 1 87 ? -5.82 -26.5 -23.469 1 71.62 87 SER A N 1
ATOM 682 C CA . SER A 1 87 ? -4.504 -26.844 -24 1 71.62 87 SER A CA 1
ATOM 683 C C . SER A 1 87 ? -3.848 -27.938 -23.172 1 71.62 87 SER A C 1
ATOM 685 O O . SER A 1 87 ? -4.285 -28.234 -22.047 1 71.62 87 SER A O 1
ATOM 687 N N . ALA A 1 88 ? -2.914 -28.625 -23.734 1 73.06 88 ALA A N 1
ATOM 688 C CA . ALA A 1 88 ? -2.17 -29.641 -23.016 1 73.06 88 ALA A CA 1
ATOM 689 C C . ALA A 1 88 ? -1.526 -29.078 -21.75 1 73.06 88 ALA A C 1
ATOM 691 O O . ALA A 1 88 ? -1.519 -29.719 -20.703 1 73.06 88 ALA A O 1
ATOM 692 N N . THR A 1 89 ? -1.108 -27.828 -21.859 1 71.12 89 THR A N 1
ATOM 693 C CA . THR A 1 89 ? -0.453 -27.156 -20.75 1 71.12 89 THR A CA 1
ATOM 694 C C . THR A 1 89 ? -1.448 -26.875 -19.625 1 71.12 89 THR A C 1
ATOM 696 O O . THR A 1 89 ? -1.125 -27.031 -18.438 1 71.12 89 THR A O 1
ATOM 699 N N . GLU A 1 90 ? -2.514 -26.484 -20.016 1 73.75 90 GLU A N 1
ATOM 700 C CA . GLU A 1 90 ? -3.559 -26.203 -19.047 1 73.75 90 GLU A CA 1
ATOM 701 C C . GLU A 1 90 ? -4.035 -27.484 -18.359 1 73.75 90 GLU A C 1
ATOM 703 O O . GLU A 1 90 ? -4.273 -27.5 -17.156 1 73.75 90 GLU A O 1
ATOM 708 N N . ARG A 1 91 ? -4.113 -28.5 -19.094 1 77.75 91 ARG A N 1
ATOM 709 C CA . ARG A 1 91 ? -4.547 -29.797 -18.578 1 77.75 91 ARG A CA 1
ATOM 710 C C . ARG A 1 91 ? -3.551 -30.344 -17.547 1 77.75 91 ARG A C 1
ATOM 712 O O . ARG A 1 91 ? -3.945 -30.859 -16.516 1 77.75 91 ARG A O 1
ATOM 719 N N . ASP A 1 92 ? -2.367 -30.219 -17.891 1 75.44 92 ASP A N 1
ATOM 720 C CA . ASP A 1 92 ? -1.32 -30.672 -16.969 1 75.44 92 ASP A CA 1
ATOM 721 C C . ASP A 1 92 ? -1.386 -29.922 -15.648 1 75.44 92 ASP A C 1
ATOM 723 O O . ASP A 1 92 ? -1.227 -30.531 -14.578 1 75.44 92 ASP A O 1
ATOM 727 N N . ALA A 1 93 ? -1.596 -28.719 -15.734 1 72.38 93 ALA A N 1
ATOM 728 C CA . ALA A 1 93 ? -1.665 -27.875 -14.531 1 72.38 93 ALA A CA 1
ATOM 729 C C . ALA A 1 93 ? -2.846 -28.281 -13.656 1 72.38 93 ALA A C 1
ATOM 731 O O . ALA A 1 93 ? -2.725 -28.328 -12.43 1 72.38 93 ALA A O 1
ATOM 732 N N . ILE A 1 94 ? -3.941 -28.531 -14.25 1 74.06 94 ILE A N 1
ATOM 733 C CA . ILE A 1 94 ? -5.172 -28.859 -13.539 1 74.06 94 ILE A CA 1
ATOM 734 C C . ILE A 1 94 ? -5.055 -30.266 -12.93 1 74.06 94 ILE A C 1
ATOM 736 O O . ILE A 1 94 ? -5.496 -30.5 -11.797 1 74.06 94 ILE A O 1
ATOM 740 N N . GLU A 1 95 ? -4.375 -31.156 -13.594 1 75 95 GLU A N 1
ATOM 741 C CA . GLU A 1 95 ? -4.277 -32.531 -13.148 1 75 95 GLU A CA 1
ATOM 742 C C . GLU A 1 95 ? -3.182 -32.719 -12.094 1 75 95 GLU A C 1
ATOM 744 O O . GLU A 1 95 ? -3.191 -33.688 -11.328 1 75 95 GLU A O 1
ATOM 749 N N . ALA A 1 96 ? -2.328 -31.828 -12.039 1 72.5 96 ALA A N 1
ATOM 750 C CA . ALA A 1 96 ? -1.153 -31.953 -11.18 1 72.5 96 ALA A CA 1
ATOM 751 C C . ALA A 1 96 ? -1.51 -31.672 -9.719 1 72.5 96 ALA A C 1
ATOM 753 O O . ALA A 1 96 ? -0.837 -32.156 -8.812 1 72.5 96 ALA A O 1
ATOM 754 N N . GLY A 1 97 ? -2.551 -31.031 -9.445 1 76.94 97 GLY A N 1
ATOM 755 C CA . GLY A 1 97 ? -2.846 -30.656 -8.07 1 76.94 97 GLY A CA 1
ATOM 756 C C . GLY A 1 97 ? -4.023 -31.422 -7.488 1 76.94 97 GLY A C 1
ATOM 757 O O . GLY A 1 97 ? -4.727 -32.125 -8.203 1 76.94 97 GLY A O 1
ATOM 758 N N . THR A 1 98 ? -4.023 -31.391 -6.145 1 84.5 98 THR A N 1
ATOM 759 C CA . THR A 1 98 ? -5.145 -32 -5.434 1 84.5 98 THR A CA 1
ATOM 760 C C . THR A 1 98 ? -6.078 -30.922 -4.891 1 84.5 98 THR A C 1
ATOM 762 O O . THR A 1 98 ? -5.738 -29.734 -4.898 1 84.5 98 THR A O 1
ATOM 765 N N . VAL A 1 99 ? -7.281 -31.375 -4.555 1 88.88 99 VAL A N 1
ATOM 766 C CA . VAL A 1 99 ? -8.227 -30.469 -3.918 1 88.88 99 VAL A CA 1
ATOM 767 C C . VAL A 1 99 ? -8.336 -30.797 -2.43 1 88.88 99 VAL A C 1
ATOM 769 O O . VAL A 1 99 ? -8.102 -31.938 -2.023 1 88.88 99 VAL A O 1
ATOM 772 N N . TRP A 1 100 ? -8.609 -29.844 -1.675 1 93.06 100 TRP A N 1
ATOM 773 C CA . TRP A 1 100 ? -8.688 -29.953 -0.221 1 93.06 100 TRP A CA 1
ATOM 774 C C . TRP A 1 100 ? -9.766 -29.031 0.341 1 93.06 100 TRP A C 1
ATOM 776 O O . TRP A 1 100 ? -10.93 -29.125 -0.037 1 93.06 100 TRP A O 1
ATOM 786 N N . TRP A 1 101 ? -9.383 -28.109 1.208 1 95.81 101 TRP A N 1
ATOM 787 C CA . TRP A 1 101 ? -10.344 -27.219 1.849 1 95.81 101 TRP A CA 1
ATOM 788 C C . TRP A 1 101 ? -10.922 -26.234 0.843 1 95.81 101 TRP A C 1
ATOM 790 O O . TRP A 1 101 ? -12.039 -25.75 1.011 1 95.81 101 TRP A O 1
ATOM 800 N N . ASP A 1 102 ? -10.172 -25.922 -0.207 1 95.5 102 ASP A N 1
ATOM 801 C CA . ASP A 1 102 ? -10.656 -25.062 -1.278 1 95.5 102 ASP A CA 1
ATOM 802 C C . ASP A 1 102 ? -11.914 -25.641 -1.922 1 95.5 102 ASP A C 1
ATOM 804 O O . ASP A 1 102 ? -12.875 -24.922 -2.191 1 95.5 102 ASP A O 1
ATOM 808 N N . ALA A 1 103 ? -11.898 -26.953 -2.104 1 95.56 103 ALA A N 1
ATOM 809 C CA . ALA A 1 103 ? -13.07 -27.625 -2.666 1 95.56 103 ALA A CA 1
ATOM 810 C C . ALA A 1 103 ? -14.266 -27.516 -1.722 1 95.56 103 ALA A C 1
ATOM 812 O O . ALA A 1 103 ? -15.406 -27.375 -2.168 1 95.56 103 ALA A O 1
ATOM 813 N N . GLU A 1 104 ? -14.031 -27.625 -0.435 1 96.06 104 GLU A N 1
ATOM 814 C CA . GLU A 1 104 ? -15.094 -27.469 0.55 1 96.06 104 GLU A CA 1
ATOM 815 C C . GLU A 1 104 ? -15.734 -26.094 0.458 1 96.06 104 GLU A C 1
ATOM 817 O O . GLU A 1 104 ? -16.953 -25.969 0.563 1 96.06 104 GLU A O 1
ATOM 822 N N . LEU A 1 105 ? -14.93 -25.156 0.27 1 97.44 105 LEU A N 1
ATOM 823 C CA . LEU A 1 105 ? -15.43 -23.797 0.177 1 97.44 105 LEU A CA 1
ATOM 824 C C . LEU A 1 105 ? -16.234 -23.594 -1.099 1 97.44 105 LEU A C 1
ATOM 826 O O . LEU A 1 105 ? -17.219 -22.844 -1.109 1 97.44 105 LEU A O 1
ATOM 830 N N . PHE A 1 106 ? -15.883 -24.266 -2.17 1 96.81 106 PHE A N 1
ATOM 831 C CA . PHE A 1 106 ? -16.609 -24.203 -3.432 1 96.81 106 PHE A CA 1
ATOM 832 C C . PHE A 1 106 ? -17.984 -24.875 -3.303 1 96.81 106 PHE A C 1
ATOM 834 O O . PHE A 1 106 ? -18.859 -24.641 -4.129 1 96.81 106 PHE A O 1
ATOM 841 N N . SER A 1 107 ? -18.203 -25.703 -2.275 1 95.62 107 SER A N 1
ATOM 842 C CA . SER A 1 107 ? -19.438 -26.453 -2.119 1 95.62 107 SER A CA 1
ATOM 843 C C . SER A 1 107 ? -20.562 -25.562 -1.596 1 95.62 107 SER A C 1
ATOM 845 O O . SER A 1 107 ? -21.734 -25.906 -1.733 1 95.62 107 SER A O 1
ATOM 847 N N . GLY A 1 108 ? -20.172 -24.438 -0.923 1 95.75 108 GLY A N 1
ATOM 848 C CA . GLY A 1 108 ? -21.156 -23.562 -0.307 1 95.75 108 GLY A CA 1
ATOM 849 C C . GLY A 1 108 ? -21.562 -24.016 1.083 1 95.75 108 GLY A C 1
ATOM 850 O O . GLY A 1 108 ? -22.234 -23.281 1.805 1 95.75 108 GLY A O 1
ATOM 851 N N . LYS A 1 109 ? -21.188 -25.156 1.402 1 95.12 109 LYS A N 1
ATOM 852 C CA . LYS A 1 109 ? -21.438 -25.734 2.723 1 95.12 109 LYS A CA 1
ATOM 853 C C . LYS A 1 109 ? -20.219 -26.5 3.215 1 95.12 109 LYS A C 1
ATOM 855 O O . LYS A 1 109 ? -20.234 -27.734 3.283 1 95.12 109 LYS A O 1
ATOM 860 N N . PRO A 1 110 ? -19.219 -25.75 3.613 1 95.69 110 PRO A N 1
ATOM 861 C CA . PRO A 1 110 ? -17.969 -26.422 4 1 95.69 110 PRO A CA 1
ATOM 862 C C . PRO A 1 110 ? -18.156 -27.375 5.18 1 95.69 110 PRO A C 1
ATOM 864 O O . PRO A 1 110 ? -18.891 -27.062 6.129 1 95.69 110 PRO A O 1
ATOM 867 N N . ASP A 1 111 ? -17.547 -28.531 5.098 1 95.56 111 ASP A N 1
ATOM 868 C CA . ASP A 1 111 ? -17.578 -29.516 6.184 1 95.56 111 ASP A CA 1
ATOM 869 C C . ASP A 1 111 ? -16.484 -29.234 7.203 1 95.56 111 ASP A C 1
ATOM 871 O O . ASP A 1 111 ? -15.391 -29.812 7.117 1 95.56 111 ASP A O 1
ATOM 875 N N . TRP A 1 112 ? -16.797 -28.516 8.203 1 95.38 112 TRP A N 1
ATOM 876 C CA . TRP A 1 112 ? -15.836 -28.031 9.195 1 95.38 112 TRP A CA 1
ATOM 877 C C . TRP A 1 112 ? -15.25 -29.203 9.984 1 95.38 112 TRP A C 1
ATOM 879 O O . TRP A 1 112 ? -14.164 -29.094 10.555 1 95.38 112 TRP A O 1
ATOM 889 N N . SER A 1 113 ? -15.977 -30.297 10.055 1 94.31 113 SER A N 1
ATOM 890 C CA . SER A 1 113 ? -15.461 -31.453 10.773 1 94.31 113 SER A CA 1
ATOM 891 C C . SER A 1 113 ? -14.164 -31.953 10.156 1 94.31 113 SER A C 1
ATOM 893 O O . SER A 1 113 ? -13.281 -32.438 10.867 1 94.31 113 SER A O 1
ATOM 895 N N . ARG A 1 114 ? -14.086 -31.812 8.898 1 92.88 114 ARG A N 1
ATOM 896 C CA . ARG A 1 114 ? -12.875 -32.219 8.195 1 92.88 114 ARG A CA 1
ATOM 897 C C . ARG A 1 114 ? -11.68 -31.375 8.617 1 92.88 114 ARG A C 1
ATOM 899 O O . ARG A 1 114 ? -10.57 -31.875 8.766 1 92.88 114 ARG A O 1
ATOM 906 N N . LEU A 1 115 ? -11.898 -30.125 8.789 1 93.25 115 LEU A N 1
ATOM 907 C CA . LEU A 1 115 ? -10.82 -29.234 9.188 1 93.25 115 LEU A CA 1
ATOM 908 C C . LEU A 1 115 ? -10.477 -29.422 10.664 1 93.25 115 LEU A C 1
ATOM 910 O O . LEU A 1 115 ? -9.297 -29.391 11.031 1 93.25 115 LEU A O 1
ATOM 914 N N . PHE A 1 116 ? -11.508 -29.594 11.484 1 92.69 116 PHE A N 1
ATOM 915 C CA . PHE A 1 116 ? -11.312 -29.75 12.922 1 92.69 116 PHE A CA 1
ATOM 916 C C . PHE A 1 116 ? -10.617 -31.078 13.227 1 92.69 116 PHE A C 1
ATOM 918 O O . PHE A 1 116 ? -9.945 -31.203 14.258 1 92.69 116 PHE A O 1
ATOM 925 N N . ALA A 1 117 ? -10.797 -32.062 12.352 1 92 117 ALA A N 1
ATOM 926 C CA . ALA A 1 117 ? -10.211 -33.375 12.555 1 92 117 ALA A CA 1
ATOM 927 C C . ALA A 1 117 ? -8.695 -33.344 12.352 1 92 117 ALA A C 1
ATOM 929 O O . ALA A 1 117 ? -7.98 -34.219 12.82 1 92 117 ALA A O 1
ATOM 930 N N . LEU A 1 118 ? -8.25 -32.375 11.68 1 92.19 118 LEU A N 1
ATOM 931 C CA . LEU A 1 118 ? -6.809 -32.219 11.492 1 92.19 118 LEU A CA 1
ATOM 932 C C . LEU A 1 118 ? -6.137 -31.75 12.773 1 92.19 118 LEU A C 1
ATOM 934 O O . LEU A 1 118 ? -6.602 -30.812 13.414 1 92.19 118 LEU A O 1
ATOM 938 N N . PRO A 1 119 ? -5.152 -32.469 13.172 1 92.81 119 PRO A N 1
ATOM 939 C CA . PRO A 1 119 ? -4.457 -32.031 14.375 1 92.81 119 PRO A CA 1
ATOM 940 C C . PRO A 1 119 ? -3.738 -30.703 14.172 1 92.81 119 PRO A C 1
ATOM 942 O O . PRO A 1 119 ? -3.408 -30.328 13.039 1 92.81 119 PRO A O 1
ATOM 945 N N . ALA A 1 120 ? -3.506 -29.969 15.25 1 94.25 120 ALA A N 1
ATOM 946 C CA . ALA A 1 120 ? -2.674 -28.781 15.203 1 94.25 120 ALA A CA 1
ATOM 947 C C . ALA A 1 120 ? -1.26 -29.109 14.734 1 94.25 120 ALA A C 1
ATOM 949 O O . ALA A 1 120 ? -0.722 -30.172 15.07 1 94.25 120 ALA A O 1
ATOM 950 N N . PRO A 1 121 ? -0.662 -28.203 13.922 1 93.69 121 PRO A N 1
ATOM 951 C CA . PRO A 1 121 ? 0.727 -28.453 13.523 1 93.69 121 PRO A CA 1
ATOM 952 C C . PRO A 1 121 ? 1.68 -28.531 14.711 1 93.69 121 PRO A C 1
ATOM 954 O O . PRO A 1 121 ? 1.588 -27.703 15.633 1 93.69 121 PRO A O 1
ATOM 957 N N . ARG A 1 122 ? 2.467 -29.531 14.742 1 93.56 122 ARG A N 1
ATOM 958 C CA . ARG A 1 122 ? 3.42 -29.719 15.828 1 93.56 122 ARG A CA 1
ATOM 959 C C . ARG A 1 122 ? 4.777 -30.172 15.297 1 93.56 122 ARG A C 1
ATOM 961 O O . ARG A 1 122 ? 4.855 -30.812 14.242 1 93.56 122 ARG A O 1
ATOM 968 N N . LEU A 1 123 ? 5.766 -29.797 15.992 1 97.38 123 LEU A N 1
ATOM 969 C CA . LEU A 1 123 ? 7.125 -30.219 15.672 1 97.38 123 LEU A CA 1
ATOM 970 C C . LEU A 1 123 ? 7.512 -31.453 16.469 1 97.38 123 LEU A C 1
ATOM 972 O O . LEU A 1 123 ? 7.113 -31.594 17.641 1 97.38 123 LEU A O 1
ATOM 976 N N . THR A 1 124 ? 8.227 -32.375 15.891 1 97.31 124 THR A N 1
ATOM 977 C CA . THR A 1 124 ? 8.844 -33.469 16.641 1 97.31 124 THR A CA 1
ATOM 978 C C . THR A 1 124 ? 9.93 -32.938 17.578 1 97.31 124 THR A C 1
ATOM 980 O O . THR A 1 124 ? 10.336 -31.766 17.469 1 97.31 124 THR A O 1
ATOM 983 N N . ALA A 1 125 ? 10.336 -33.75 18.5 1 98 125 ALA A N 1
ATOM 984 C CA . ALA A 1 125 ? 11.391 -33.344 19.422 1 98 125 ALA A CA 1
ATOM 985 C C . ALA A 1 125 ? 12.664 -32.969 18.672 1 98 125 ALA A C 1
ATOM 987 O O . ALA A 1 125 ? 13.344 -32 19.031 1 98 125 ALA A O 1
ATOM 988 N N . GLU A 1 126 ? 13.016 -33.688 17.672 1 97.75 126 GLU A N 1
ATOM 989 C CA . GLU A 1 126 ? 14.188 -33.438 16.859 1 97.75 126 GLU A CA 1
ATOM 990 C C . GLU A 1 126 ? 14.055 -32.094 16.125 1 97.75 126 GLU A C 1
ATOM 992 O O . GLU A 1 126 ? 14.992 -31.297 16.094 1 97.75 126 GLU A O 1
ATOM 997 N N . GLU A 1 127 ? 12.93 -31.922 15.508 1 98.38 127 GLU A N 1
ATOM 998 C CA . GLU A 1 127 ? 12.656 -30.672 14.805 1 98.38 127 GLU A CA 1
ATOM 999 C C . GLU A 1 127 ? 12.734 -29.469 15.75 1 98.38 127 GLU A C 1
ATOM 1001 O O . GLU A 1 127 ? 13.336 -28.453 15.422 1 98.38 127 GLU A O 1
ATOM 1006 N N . GLN A 1 128 ? 12.109 -29.625 16.906 1 98.25 128 GLN A N 1
ATOM 1007 C CA . GLN A 1 128 ? 12.133 -28.562 17.891 1 98.25 128 GLN A CA 1
ATOM 1008 C C . GLN A 1 128 ? 13.562 -28.234 18.312 1 98.25 128 GLN A C 1
ATOM 1010 O O . GLN A 1 128 ? 13.922 -27.062 18.484 1 98.25 128 GLN A O 1
ATOM 1015 N N . ALA A 1 129 ? 14.305 -29.266 18.578 1 98.38 129 ALA A N 1
ATOM 1016 C CA . ALA A 1 129 ? 15.695 -29.062 18.969 1 98.38 129 ALA A CA 1
ATOM 1017 C C . ALA A 1 129 ? 16.469 -28.297 17.891 1 98.38 129 ALA A C 1
ATOM 1019 O O . ALA A 1 129 ? 17.266 -27.422 18.203 1 98.38 129 ALA A O 1
ATOM 1020 N N . PHE A 1 130 ? 16.281 -28.672 16.641 1 98.56 130 PHE A N 1
ATOM 1021 C CA . PHE A 1 130 ? 16.938 -27.984 15.523 1 98.56 130 PHE A CA 1
ATOM 1022 C C . PHE A 1 130 ? 16.547 -26.516 15.477 1 98.56 130 PHE A C 1
ATOM 1024 O O . PHE A 1 130 ? 17.375 -25.656 15.219 1 98.56 130 PHE A O 1
ATOM 1031 N N . LEU A 1 131 ? 15.273 -26.25 15.648 1 98.44 131 LEU A N 1
ATOM 1032 C CA . LEU A 1 131 ? 14.766 -24.875 15.641 1 98.44 131 LEU A CA 1
ATOM 1033 C C . LEU A 1 131 ? 15.375 -24.062 16.781 1 98.44 131 LEU A C 1
ATOM 1035 O O . LEU A 1 131 ? 15.742 -22.906 16.578 1 98.44 131 LEU A O 1
ATOM 1039 N N . ASP A 1 132 ? 15.523 -24.672 17.984 1 97.75 132 ASP A N 1
ATOM 1040 C CA . ASP A 1 132 ? 15.953 -23.984 19.188 1 97.75 132 ASP A CA 1
ATOM 1041 C C . ASP A 1 132 ? 17.469 -23.797 19.219 1 97.75 132 ASP A C 1
ATOM 1043 O O . ASP A 1 132 ? 17.984 -22.969 19.969 1 97.75 132 ASP A O 1
ATOM 1047 N N . ASN A 1 133 ? 18.156 -24.594 18.422 1 98.25 133 ASN A N 1
ATOM 1048 C CA . ASN A 1 133 ? 19.625 -24.547 18.5 1 98.25 133 ASN A CA 1
ATOM 1049 C C . ASN A 1 133 ? 20.234 -24.094 17.188 1 98.25 133 ASN A C 1
ATOM 1051 O O . ASN A 1 133 ? 20.531 -22.906 17.016 1 98.25 133 ASN A O 1
ATOM 1055 N N . GLU A 1 134 ? 20.219 -24.984 16.125 1 98.56 134 GLU A N 1
ATOM 1056 C CA . GLU A 1 134 ? 20.891 -24.703 14.875 1 98.56 134 GLU A CA 1
ATOM 1057 C C . GLU A 1 134 ? 20.328 -23.438 14.227 1 98.56 134 GLU A C 1
ATOM 1059 O O . GLU A 1 134 ? 21.078 -22.578 13.773 1 98.56 134 GLU A O 1
ATOM 1064 N N . VAL A 1 135 ? 19 -23.344 14.141 1 98.62 135 VAL A N 1
ATOM 1065 C CA . VAL A 1 135 ? 18.391 -22.172 13.508 1 98.62 135 VAL A CA 1
ATOM 1066 C C . VAL A 1 135 ? 18.703 -20.922 14.32 1 98.62 135 VAL A C 1
ATOM 1068 O O . VAL A 1 135 ? 19.031 -19.875 13.766 1 98.62 135 VAL A O 1
ATOM 1071 N N . GLU A 1 136 ? 18.562 -21.047 15.656 1 97.88 136 GLU A N 1
ATOM 1072 C CA . GLU A 1 136 ? 18.906 -19.922 16.547 1 97.88 136 GLU A CA 1
ATOM 1073 C C . GLU A 1 136 ? 20.359 -19.484 16.344 1 97.88 136 GLU A C 1
ATOM 1075 O O . GLU A 1 136 ? 20.641 -18.297 16.281 1 97.88 136 GLU A O 1
ATOM 1080 N N . GLN A 1 137 ? 21.25 -20.422 16.266 1 97.94 137 GLN A N 1
ATOM 1081 C CA . GLN A 1 137 ? 22.672 -20.125 16.078 1 97.94 137 GLN A CA 1
ATOM 1082 C C . GLN A 1 137 ? 22.922 -19.438 14.75 1 97.94 137 GLN A C 1
ATOM 1084 O O . GLN A 1 137 ? 23.688 -18.469 14.688 1 97.94 137 GLN A O 1
ATOM 1089 N N . LEU A 1 138 ? 22.266 -19.906 13.719 1 98.31 138 LEU A N 1
ATOM 1090 C CA . LEU A 1 138 ? 22.422 -19.281 12.406 1 98.31 138 LEU A CA 1
ATOM 1091 C C . LEU A 1 138 ? 21.938 -17.828 12.438 1 98.31 138 LEU A C 1
ATOM 1093 O O . LEU A 1 138 ? 22.578 -16.938 11.867 1 98.31 138 LEU A O 1
ATOM 1097 N N . CYS A 1 139 ? 20.828 -17.609 13.078 1 97.62 139 CYS A N 1
ATOM 1098 C CA . CYS A 1 139 ? 20.328 -16.25 13.219 1 97.62 139 CYS A CA 1
ATOM 1099 C C . CYS A 1 139 ? 21.344 -15.352 13.906 1 97.62 139 CYS A C 1
ATOM 1101 O O . CYS A 1 139 ? 21.5 -14.188 13.539 1 97.62 139 CYS A O 1
ATOM 1103 N N . GLY A 1 140 ? 22.016 -15.867 14.898 1 95.69 140 GLY A N 1
ATOM 1104 C CA . GLY A 1 140 ? 23.016 -15.109 15.633 1 95.69 140 GLY A CA 1
ATOM 1105 C C . GLY A 1 140 ? 24.25 -14.789 14.812 1 95.69 140 GLY A C 1
ATOM 1106 O O . GLY A 1 140 ? 24.984 -13.852 15.117 1 95.69 140 GLY A O 1
ATOM 1107 N N . MET A 1 141 ? 24.484 -15.547 13.68 1 95.81 141 MET A N 1
ATOM 1108 C CA . MET A 1 141 ? 25.703 -15.43 12.867 1 95.81 141 MET A CA 1
ATOM 1109 C C . MET A 1 141 ? 25.531 -14.375 11.781 1 95.81 141 MET A C 1
ATOM 1111 O O . MET A 1 141 ? 26.5 -13.938 11.172 1 95.81 141 MET A O 1
ATOM 1115 N N . VAL A 1 142 ? 24.312 -13.977 11.602 1 95 142 VAL A N 1
ATOM 1116 C CA . VAL A 1 142 ? 24.062 -13.164 10.414 1 95 142 VAL A CA 1
ATOM 1117 C C . VAL A 1 142 ? 23.406 -11.852 10.812 1 95 142 VAL A C 1
ATOM 1119 O O . VAL A 1 142 ? 22.812 -11.75 11.898 1 95 142 VAL A O 1
ATOM 1122 N N . SER A 1 143 ? 23.594 -10.828 9.953 1 89.69 143 SER A N 1
ATOM 1123 C CA . SER A 1 143 ? 22.984 -9.508 10.07 1 89.69 143 SER A CA 1
ATOM 1124 C C . SER A 1 143 ? 22.656 -8.922 8.703 1 89.69 143 SER A C 1
ATOM 1126 O O . SER A 1 143 ? 23.5 -8.953 7.793 1 89.69 143 SER A O 1
ATOM 1128 N N . ASP A 1 144 ? 21.438 -8.422 8.562 1 90.69 144 ASP A N 1
ATOM 1129 C CA . ASP A 1 144 ? 21.094 -7.832 7.273 1 90.69 144 ASP A CA 1
ATOM 1130 C C . ASP A 1 144 ? 21.953 -6.605 6.977 1 90.69 144 ASP A C 1
ATOM 1132 O O . ASP A 1 144 ? 22.312 -6.359 5.824 1 90.69 144 ASP A O 1
ATOM 1136 N N . TRP A 1 145 ? 22.188 -5.82 8 1 91.38 145 TRP A N 1
ATOM 1137 C CA . TRP A 1 145 ? 23.016 -4.641 7.809 1 91.38 145 TRP A CA 1
ATOM 1138 C C . TRP A 1 145 ? 24.422 -5.031 7.328 1 91.38 145 TRP A C 1
ATOM 1140 O O . TRP A 1 145 ? 24.891 -4.52 6.316 1 91.38 145 TRP A O 1
ATOM 1150 N N . ASP A 1 146 ? 25.078 -5.98 8.008 1 91.19 146 ASP A N 1
ATOM 1151 C CA . ASP A 1 146 ? 26.438 -6.383 7.645 1 91.19 146 ASP A CA 1
ATOM 1152 C C . ASP A 1 146 ? 26.453 -7.02 6.254 1 91.19 146 ASP A C 1
ATOM 1154 O O . ASP A 1 146 ? 27.344 -6.723 5.449 1 91.19 146 ASP A O 1
ATOM 1158 N N . ALA A 1 147 ? 25.469 -7.84 6.023 1 92.75 147 ALA A N 1
ATOM 1159 C CA . ALA A 1 147 ? 25.422 -8.555 4.75 1 92.75 147 ALA A CA 1
ATOM 1160 C C . ALA A 1 147 ? 25.188 -7.594 3.59 1 92.75 147 ALA A C 1
ATOM 1162 O O . ALA A 1 147 ? 25.781 -7.742 2.521 1 92.75 147 ALA A O 1
ATOM 1163 N N . THR A 1 148 ? 24.359 -6.586 3.725 1 92.12 148 THR A N 1
ATOM 1164 C CA . THR A 1 148 ? 23.938 -5.754 2.602 1 92.12 148 THR A CA 1
ATOM 1165 C C . THR A 1 148 ? 24.875 -4.559 2.434 1 92.12 148 THR A C 1
ATOM 1167 O O . THR A 1 148 ? 25.016 -4.02 1.334 1 92.12 148 THR A O 1
ATOM 1170 N N . VAL A 1 149 ? 25.5 -4.164 3.486 1 89.94 149 VAL A N 1
ATOM 1171 C CA . VAL A 1 149 ? 26.281 -2.93 3.406 1 89.94 149 VAL A CA 1
ATOM 1172 C C . VAL A 1 149 ? 27.766 -3.252 3.439 1 89.94 149 VAL A C 1
ATOM 1174 O O . VAL A 1 149 ? 28.562 -2.633 2.725 1 89.94 149 VAL A O 1
ATOM 1177 N N . LYS A 1 150 ? 28.156 -4.258 4.211 1 89.19 150 LYS A N 1
ATOM 1178 C CA . LYS A 1 150 ? 29.578 -4.516 4.402 1 89.19 150 LYS A CA 1
ATOM 1179 C C . LYS A 1 150 ? 30.078 -5.641 3.494 1 89.19 150 LYS A C 1
ATOM 1181 O O . LYS A 1 150 ? 30.875 -5.414 2.592 1 89.19 150 LYS A O 1
ATOM 1186 N N . THR A 1 151 ? 29.469 -6.828 3.654 1 89.38 151 THR A N 1
ATOM 1187 C CA . THR A 1 151 ? 30.031 -8.008 3.008 1 89.38 151 THR A CA 1
ATOM 1188 C C . THR A 1 151 ? 29.375 -8.258 1.659 1 89.38 151 THR A C 1
ATOM 1190 O O . THR A 1 151 ? 29.922 -8.961 0.809 1 89.38 151 THR A O 1
ATOM 1193 N N . GLN A 1 152 ? 28.172 -7.746 1.436 1 91.56 152 GLN A N 1
ATOM 1194 C CA . GLN A 1 152 ? 27.375 -7.961 0.236 1 91.56 152 GLN A CA 1
ATOM 1195 C C . GLN A 1 152 ? 27.156 -9.453 -0.021 1 91.56 152 GLN A C 1
ATOM 1197 O O . GLN A 1 152 ? 27.203 -9.906 -1.167 1 91.56 152 GLN A O 1
ATOM 1202 N N . ASP A 1 153 ? 27.094 -10.195 0.962 1 94.38 153 ASP A N 1
ATOM 1203 C CA . ASP A 1 153 ? 26.844 -11.633 1 1 94.38 153 ASP A CA 1
ATOM 1204 C C . ASP A 1 153 ? 26.766 -12.141 2.438 1 94.38 153 ASP A C 1
ATOM 1206 O O . ASP A 1 153 ? 27.047 -11.398 3.379 1 94.38 153 ASP A O 1
ATOM 1210 N N . LEU A 1 154 ? 26.266 -13.367 2.631 1 96 154 LEU A N 1
ATOM 1211 C CA . LEU A 1 154 ? 26.406 -14.008 3.938 1 96 154 LEU A CA 1
ATOM 1212 C C . LEU A 1 154 ? 27.875 -14.234 4.285 1 96 154 LEU A C 1
ATOM 1214 O O . LEU A 1 154 ? 28.703 -14.469 3.396 1 96 154 LEU A O 1
ATOM 1218 N N . PRO A 1 155 ? 28.219 -14.148 5.582 1 94.62 155 PRO A N 1
ATOM 1219 C CA . PRO A 1 155 ? 29.594 -14.477 5.961 1 94.62 155 PRO A CA 1
ATOM 1220 C C . PRO A 1 155 ? 29.969 -15.922 5.633 1 94.62 155 PRO A C 1
ATOM 1222 O O . PRO A 1 155 ? 29.125 -16.812 5.738 1 94.62 155 PRO A O 1
ATOM 1225 N N . PRO A 1 156 ? 31.188 -16.125 5.273 1 94.38 156 PRO A N 1
ATOM 1226 C CA . PRO A 1 156 ? 31.625 -17.484 4.922 1 94.38 156 PRO A CA 1
ATOM 1227 C C . PRO A 1 156 ? 31.328 -18.5 6.016 1 94.38 156 PRO A C 1
ATOM 1229 O O . PRO A 1 156 ? 30.984 -19.656 5.723 1 94.38 156 PRO A O 1
ATOM 1232 N N . GLU A 1 157 ? 31.453 -18.016 7.25 1 96.38 157 GLU A N 1
ATOM 1233 C CA . GLU A 1 157 ? 31.188 -18.922 8.367 1 96.38 157 GLU A CA 1
ATOM 1234 C C . GLU A 1 157 ? 29.719 -19.328 8.406 1 96.38 157 GLU A C 1
ATOM 1236 O O . GLU A 1 157 ? 29.391 -20.453 8.781 1 96.38 157 GLU A O 1
ATOM 1241 N N . ALA A 1 158 ? 28.859 -18.422 8.086 1 97.56 158 ALA A N 1
ATOM 1242 C CA . ALA A 1 158 ? 27.438 -18.734 8.031 1 97.56 158 ALA A CA 1
ATOM 1243 C C . ALA A 1 158 ? 27.141 -19.703 6.887 1 97.56 158 ALA A C 1
ATOM 1245 O O . ALA A 1 158 ? 26.344 -20.641 7.051 1 97.56 158 ALA A O 1
ATOM 1246 N N . TRP A 1 159 ? 27.766 -19.516 5.715 1 96.94 159 TRP A N 1
ATOM 1247 C CA . TRP A 1 159 ? 27.594 -20.438 4.598 1 96.94 159 TRP A CA 1
ATOM 1248 C C . TRP A 1 159 ? 28.031 -21.859 4.988 1 96.94 159 TRP A C 1
ATOM 1250 O O . TRP A 1 159 ? 27.328 -22.828 4.699 1 96.94 159 TRP A O 1
ATOM 1260 N N . GLN A 1 160 ? 29.203 -21.906 5.598 1 97.44 160 GLN A N 1
ATOM 1261 C CA . GLN A 1 160 ? 29.719 -23.203 6.02 1 97.44 160 GLN A CA 1
ATOM 1262 C C . GLN A 1 160 ? 28.781 -23.859 7.039 1 97.44 160 GLN A C 1
ATOM 1264 O O . GLN A 1 160 ? 28.547 -25.062 6.988 1 97.44 160 GLN A O 1
ATOM 1269 N N . PHE A 1 161 ? 28.312 -23.016 7.996 1 98.31 161 PHE A N 1
ATOM 1270 C CA . PHE A 1 161 ? 27.391 -23.5 9.008 1 98.31 161 PHE A CA 1
ATOM 1271 C C . PHE A 1 161 ? 26.125 -24.062 8.359 1 98.31 161 PHE A C 1
ATOM 1273 O O . PHE A 1 161 ? 25.625 -25.125 8.766 1 98.31 161 PHE A O 1
ATOM 1280 N N . ILE A 1 162 ? 25.578 -23.438 7.375 1 98.25 162 ILE A N 1
ATOM 1281 C CA . ILE A 1 162 ? 24.391 -23.844 6.629 1 98.25 162 ILE A CA 1
ATOM 1282 C C . ILE A 1 162 ? 24.641 -25.219 6.016 1 98.25 162 ILE A C 1
ATOM 1284 O O . ILE A 1 162 ? 23.766 -26.094 6.082 1 98.25 162 ILE A O 1
ATOM 1288 N N . LYS A 1 163 ? 25.797 -25.406 5.457 1 97.38 163 LYS A N 1
ATOM 1289 C CA . LYS A 1 163 ? 26.141 -26.688 4.852 1 97.38 163 LYS A CA 1
ATOM 1290 C C . LYS A 1 163 ? 26.328 -27.766 5.914 1 97.38 163 LYS A C 1
ATOM 1292 O O . LYS A 1 163 ? 25.703 -28.844 5.832 1 97.38 163 LYS A O 1
ATOM 1297 N N . ASP A 1 164 ? 27.062 -27.453 6.961 1 97.69 164 ASP A N 1
ATOM 1298 C CA . ASP A 1 164 ? 27.453 -28.422 7.98 1 97.69 164 ASP A CA 1
ATOM 1299 C C . ASP A 1 164 ? 26.234 -28.922 8.742 1 97.69 164 ASP A C 1
ATOM 1301 O O . ASP A 1 164 ? 26.188 -30.094 9.133 1 97.69 164 ASP A O 1
ATOM 1305 N N . LYS A 1 165 ? 25.328 -28 8.922 1 98.25 165 LYS A N 1
ATOM 1306 C CA . LYS A 1 165 ? 24.219 -28.359 9.797 1 98.25 165 LYS A CA 1
ATOM 1307 C C . LYS A 1 165 ? 23.031 -28.875 8.984 1 98.25 165 LYS A C 1
ATOM 1309 O O . LYS A 1 165 ? 21.969 -29.172 9.547 1 98.25 165 LYS A O 1
ATOM 1314 N N . GLY A 1 166 ? 23.172 -29 7.691 1 97.31 166 GLY A N 1
ATOM 1315 C CA . GLY A 1 166 ? 22.203 -29.672 6.852 1 97.31 166 GLY A CA 1
ATOM 1316 C C . GLY A 1 166 ? 21.016 -28.797 6.5 1 97.31 166 GLY A C 1
ATOM 1317 O O . GLY A 1 166 ? 19.922 -29.297 6.23 1 97.31 166 GLY A O 1
ATOM 1318 N N . PHE A 1 167 ? 21.141 -27.438 6.52 1 98.06 167 PHE A N 1
ATOM 1319 C CA . PHE A 1 167 ? 20.047 -26.531 6.195 1 98.06 167 PHE A CA 1
ATOM 1320 C C . PHE A 1 167 ? 19.625 -26.688 4.738 1 98.06 167 PHE A C 1
ATOM 1322 O O . PHE A 1 167 ? 18.484 -26.375 4.375 1 98.06 167 PHE A O 1
ATOM 1329 N N . LEU A 1 168 ? 20.469 -27.188 3.857 1 96.44 168 LEU A N 1
ATOM 1330 C CA . LEU A 1 168 ? 20.188 -27.297 2.43 1 96.44 168 LEU A CA 1
ATOM 1331 C C . LEU A 1 168 ? 19.438 -28.594 2.123 1 96.44 168 LEU A C 1
ATOM 1333 O O . LEU A 1 168 ? 18.906 -28.766 1.027 1 96.44 168 LEU A O 1
ATOM 1337 N N . GLY A 1 169 ? 19.391 -29.547 3.012 1 96.12 169 GLY A N 1
ATOM 1338 C CA . GLY A 1 169 ? 18.766 -30.828 2.797 1 96.12 169 GLY A CA 1
ATOM 1339 C C . GLY A 1 169 ? 17.656 -31.141 3.801 1 96.12 169 GLY A C 1
ATOM 1340 O O . GLY A 1 169 ? 17.531 -32.281 4.262 1 96.12 169 GLY A O 1
ATOM 1341 N N . MET A 1 170 ? 16.891 -30.094 4.195 1 95.81 170 MET A N 1
ATOM 1342 C CA . MET A 1 170 ? 15.883 -30.234 5.246 1 95.81 170 MET A CA 1
ATOM 1343 C C . MET A 1 170 ? 14.773 -31.188 4.816 1 95.81 170 MET A C 1
ATOM 1345 O O . MET A 1 170 ? 14.234 -31.938 5.637 1 95.81 170 MET A O 1
ATOM 1349 N N . ILE A 1 171 ? 14.469 -31.25 3.516 1 92.5 171 ILE A N 1
ATOM 1350 C CA . ILE A 1 171 ? 13.312 -32.031 3.072 1 92.5 171 ILE A CA 1
ATOM 1351 C C . ILE A 1 171 ? 13.781 -33.344 2.49 1 92.5 171 ILE A C 1
ATOM 1353 O O . ILE A 1 171 ? 12.969 -34.188 2.119 1 92.5 171 ILE A O 1
ATOM 1357 N N . ILE A 1 172 ? 15.07 -33.562 2.295 1 96.44 172 ILE A N 1
ATOM 1358 C CA . ILE A 1 172 ? 15.625 -34.781 1.72 1 96.44 172 ILE A CA 1
ATOM 1359 C C . ILE A 1 172 ? 15.5 -35.938 2.719 1 96.44 172 ILE A C 1
ATOM 1361 O O . ILE A 1 172 ? 15.82 -35.781 3.9 1 96.44 172 ILE A O 1
ATOM 1365 N N . PRO A 1 173 ? 15.055 -37.125 2.289 1 96.88 173 PRO A N 1
ATOM 1366 C CA . PRO A 1 173 ? 14.898 -38.281 3.178 1 96.88 173 PRO A CA 1
ATOM 1367 C C . PRO A 1 173 ? 16.188 -38.656 3.891 1 96.88 173 PRO A C 1
ATOM 1369 O O . PRO A 1 173 ? 17.281 -38.5 3.338 1 96.88 173 PRO A O 1
ATOM 1372 N N . ARG A 1 174 ? 16.047 -39.281 4.988 1 97.25 174 ARG A N 1
ATOM 1373 C CA . ARG A 1 174 ? 17.172 -39.688 5.824 1 97.25 174 ARG A CA 1
ATOM 1374 C C . ARG A 1 174 ? 18.047 -40.719 5.125 1 97.25 174 ARG A C 1
ATOM 1376 O O . ARG A 1 174 ? 19.266 -40.75 5.316 1 97.25 174 ARG A O 1
ATOM 1383 N N . GLN A 1 175 ? 17.422 -41.531 4.277 1 97.12 175 GLN A N 1
ATOM 1384 C CA . GLN A 1 175 ? 18.156 -42.562 3.559 1 97.12 175 GLN A CA 1
ATOM 1385 C C . GLN A 1 175 ? 19.234 -41.938 2.674 1 97.12 175 GLN A C 1
ATOM 1387 O O . GLN A 1 175 ? 20.234 -42.594 2.35 1 97.12 175 GLN A O 1
ATOM 1392 N N . TYR A 1 176 ? 19.078 -40.688 2.34 1 97.62 176 TYR A N 1
ATOM 1393 C CA . TYR A 1 176 ? 20.062 -40 1.514 1 97.62 176 TYR A CA 1
ATOM 1394 C C . TYR A 1 176 ? 20.891 -39.031 2.348 1 97.62 176 TYR A C 1
ATOM 1396 O O . TYR A 1 176 ? 21.625 -38.188 1.801 1 97.62 176 TYR A O 1
ATOM 1404 N N . GLY A 1 177 ? 20.672 -39.062 3.641 1 96.94 177 GLY A N 1
ATOM 1405 C CA . GLY A 1 177 ? 21.469 -38.219 4.523 1 96.94 177 GLY A CA 1
ATOM 1406 C C . GLY A 1 177 ? 20.797 -36.906 4.84 1 96.94 177 GLY A C 1
ATOM 1407 O O . GLY A 1 177 ? 21.406 -36.031 5.477 1 96.94 177 GLY A O 1
ATOM 1408 N N . GLY A 1 178 ? 19.578 -36.688 4.406 1 97.44 178 GLY A N 1
ATOM 1409 C CA . GLY A 1 178 ? 18.859 -35.469 4.695 1 97.44 178 GLY A CA 1
ATOM 1410 C C . GLY A 1 178 ? 18.203 -35.469 6.062 1 97.44 178 GLY A C 1
ATOM 1411 O O . GLY A 1 178 ? 18.406 -36.375 6.855 1 97.44 178 GLY A O 1
ATOM 1412 N N . LYS A 1 179 ? 17.438 -34.375 6.348 1 97.5 179 LYS A N 1
ATOM 1413 C CA . LYS A 1 179 ? 16.812 -34.219 7.652 1 97.5 179 LYS A CA 1
ATOM 1414 C C . LYS A 1 179 ? 15.383 -34.781 7.637 1 97.5 179 LYS A C 1
ATOM 1416 O O . LYS A 1 179 ? 14.844 -35.156 8.68 1 97.5 179 LYS A O 1
ATOM 1421 N N . GLN A 1 180 ? 14.781 -34.844 6.465 1 96.81 180 GLN A N 1
ATOM 1422 C CA . GLN A 1 180 ? 13.406 -35.312 6.289 1 96.81 180 GLN A CA 1
ATOM 1423 C C . GLN A 1 180 ? 12.453 -34.562 7.211 1 96.81 180 GLN A C 1
ATOM 1425 O O . GLN A 1 180 ? 11.625 -35.156 7.895 1 96.81 180 GLN A O 1
ATOM 1430 N N . PHE A 1 181 ? 12.617 -33.25 7.289 1 96.81 181 PHE A N 1
ATOM 1431 C CA . PHE A 1 181 ? 11.742 -32.406 8.086 1 96.81 181 PHE A CA 1
ATOM 1432 C C . PHE A 1 181 ? 10.375 -32.25 7.426 1 96.81 181 PHE A C 1
ATOM 1434 O O . PHE A 1 181 ? 10.242 -32.438 6.211 1 96.81 181 PHE A O 1
ATOM 1441 N N . SER A 1 182 ? 9.375 -32.062 8.258 1 95.38 182 SER A N 1
ATOM 1442 C CA . SER A 1 182 ? 8.023 -31.812 7.773 1 95.38 182 SER A CA 1
ATOM 1443 C C . SER A 1 182 ? 7.938 -30.469 7.062 1 95.38 182 SER A C 1
ATOM 1445 O O . SER A 1 182 ? 8.852 -29.641 7.16 1 95.38 182 SER A O 1
ATOM 1447 N N . ALA A 1 183 ? 6.859 -30.25 6.289 1 94.44 183 ALA A N 1
ATOM 1448 C CA . ALA A 1 183 ? 6.609 -28.953 5.66 1 94.44 183 ALA A CA 1
ATOM 1449 C C . ALA A 1 183 ? 6.469 -27.859 6.711 1 94.44 183 ALA A C 1
ATOM 1451 O O . ALA A 1 183 ? 6.934 -26.734 6.504 1 94.44 183 ALA A O 1
ATOM 1452 N N . TYR A 1 184 ? 5.836 -28.156 7.793 1 96.75 184 TYR A N 1
ATOM 1453 C CA . TYR A 1 184 ? 5.676 -27.188 8.867 1 96.75 184 TYR A CA 1
ATOM 1454 C C . TYR A 1 184 ? 7.027 -26.781 9.438 1 96.75 184 TYR A C 1
ATOM 1456 O O . TYR A 1 184 ? 7.258 -25.594 9.719 1 96.75 184 TYR A O 1
ATOM 1464 N N . MET A 1 185 ? 7.898 -27.781 9.656 1 97.69 185 MET A N 1
ATOM 1465 C CA . MET A 1 185 ? 9.227 -27.453 10.156 1 97.69 185 MET A CA 1
ATOM 1466 C C . MET A 1 185 ? 9.992 -26.594 9.164 1 97.69 185 MET A C 1
ATOM 1468 O O . MET A 1 185 ? 10.68 -25.641 9.555 1 97.69 185 MET A O 1
ATOM 1472 N N . HIS A 1 186 ? 9.938 -26.969 7.887 1 96.31 186 HIS A N 1
ATOM 1473 C CA . HIS A 1 186 ? 10.516 -26.125 6.852 1 96.31 186 HIS A CA 1
ATOM 1474 C C . HIS A 1 186 ? 10 -24.688 6.961 1 96.31 186 HIS A C 1
ATOM 1476 O O . HIS A 1 186 ? 10.789 -23.734 6.91 1 96.31 186 HIS A O 1
ATOM 1482 N N . SER A 1 187 ? 8.719 -24.562 7.094 1 97.19 187 SER A N 1
ATOM 1483 C CA . SER A 1 187 ? 8.062 -23.266 7.258 1 97.19 187 SER A CA 1
ATOM 1484 C C . SER A 1 187 ? 8.578 -22.531 8.5 1 97.19 187 SER A C 1
ATOM 1486 O O . SER A 1 187 ? 8.844 -21.328 8.453 1 97.19 187 SER A O 1
ATOM 1488 N N . GLN A 1 188 ? 8.727 -23.219 9.586 1 98.31 188 GLN A N 1
ATOM 1489 C CA . GLN A 1 188 ? 9.211 -22.656 10.836 1 98.31 188 GLN A CA 1
ATOM 1490 C C . GLN A 1 188 ? 10.625 -22.109 10.688 1 98.31 188 GLN A C 1
ATOM 1492 O O . GLN A 1 188 ? 10.93 -21.016 11.18 1 98.31 188 GLN A O 1
ATOM 1497 N N . VAL A 1 189 ? 11.445 -22.812 10.016 1 98.5 189 VAL A N 1
ATOM 1498 C CA . VAL A 1 189 ? 12.836 -22.422 9.836 1 98.5 189 VAL A CA 1
ATOM 1499 C C . VAL A 1 189 ? 12.906 -21.141 9.008 1 98.5 189 VAL A C 1
ATOM 1501 O O . VAL A 1 189 ? 13.578 -20.188 9.391 1 98.5 189 VAL A O 1
ATOM 1504 N N . VAL A 1 190 ? 12.211 -21.172 7.906 1 97.69 190 VAL A N 1
ATOM 1505 C CA . VAL A 1 190 ? 12.234 -20.031 7.008 1 97.69 190 VAL A CA 1
ATOM 1506 C C . VAL A 1 190 ? 11.672 -18.797 7.719 1 97.69 190 VAL A C 1
ATOM 1508 O O . VAL A 1 190 ? 12.219 -17.703 7.594 1 97.69 190 VAL A O 1
ATOM 1511 N N . MET A 1 191 ? 10.57 -18.969 8.43 1 98.5 191 MET A N 1
ATOM 1512 C CA . MET A 1 191 ? 9.953 -17.859 9.164 1 98.5 191 MET A CA 1
ATOM 1513 C C . MET A 1 191 ? 10.945 -17.25 10.148 1 98.5 191 MET A C 1
ATOM 1515 O O . MET A 1 191 ? 11.109 -16.031 10.203 1 98.5 191 MET A O 1
ATOM 1519 N N . LYS A 1 192 ? 11.617 -18.109 10.93 1 98.31 192 LYS A N 1
ATOM 1520 C CA . LYS A 1 192 ? 12.547 -17.609 11.945 1 98.31 192 LYS A CA 1
ATOM 1521 C C . LYS A 1 192 ? 13.742 -16.922 11.297 1 98.31 192 LYS A C 1
ATOM 1523 O O . LYS A 1 192 ? 14.148 -15.836 11.727 1 98.31 192 LYS A O 1
ATOM 1528 N N . LEU A 1 193 ? 14.281 -17.484 10.266 1 98.38 193 LEU A N 1
ATOM 1529 C CA . LEU A 1 193 ? 15.422 -16.875 9.578 1 98.38 193 LEU A CA 1
ATOM 1530 C C . LEU A 1 193 ? 15.039 -15.547 8.953 1 98.38 193 LEU A C 1
ATOM 1532 O O . LEU A 1 193 ? 15.828 -14.594 8.984 1 98.38 193 LEU A O 1
ATOM 1536 N N . ALA A 1 194 ? 13.844 -15.5 8.383 1 97.75 194 ALA A N 1
ATOM 1537 C CA . ALA A 1 194 ? 13.391 -14.289 7.699 1 97.75 194 ALA A CA 1
ATOM 1538 C C . ALA A 1 194 ? 13.18 -13.148 8.688 1 97.75 194 ALA A C 1
ATOM 1540 O O . ALA A 1 194 ? 13.211 -11.977 8.312 1 97.75 194 ALA A O 1
ATOM 1541 N N . SER A 1 195 ? 12.969 -13.461 9.953 1 97.19 195 SER A N 1
ATOM 1542 C CA . SER A 1 195 ? 12.836 -12.43 10.977 1 97.19 195 SER A CA 1
ATOM 1543 C C . SER A 1 195 ? 14.188 -11.805 11.312 1 97.19 195 SER A C 1
ATOM 1545 O O . SER A 1 195 ? 14.258 -10.852 12.086 1 97.19 195 SER A O 1
ATOM 1547 N N . ARG A 1 196 ? 15.281 -12.273 10.656 1 95.88 196 ARG A N 1
ATOM 1548 C CA . ARG A 1 196 ? 16.625 -11.789 10.969 1 95.88 196 ARG A CA 1
ATOM 1549 C C . ARG A 1 196 ? 17.359 -11.367 9.703 1 95.88 196 ARG A C 1
ATOM 1551 O O . ARG A 1 196 ? 18.031 -10.328 9.688 1 95.88 196 ARG A O 1
ATOM 1558 N N . SER A 1 197 ? 17.281 -12.211 8.727 1 95.5 197 SER A N 1
ATOM 1559 C CA . SER A 1 197 ? 18.094 -12 7.527 1 95.5 197 SER A CA 1
ATOM 1560 C C . SER A 1 197 ? 17.406 -12.594 6.297 1 95.5 197 SER A C 1
ATOM 1562 O O . SER A 1 197 ? 17.156 -13.797 6.238 1 95.5 197 SER A O 1
ATOM 1564 N N . SER A 1 198 ? 17.219 -11.758 5.332 1 95.69 198 SER A N 1
ATOM 1565 C CA . SER A 1 198 ? 16.594 -12.242 4.102 1 95.69 198 SER A CA 1
ATOM 1566 C C . SER A 1 198 ? 17.547 -13.125 3.307 1 95.69 198 SER A C 1
ATOM 1568 O O . SER A 1 198 ? 17.125 -14.117 2.701 1 95.69 198 SER A O 1
ATOM 1570 N N . ALA A 1 199 ? 18.844 -12.812 3.297 1 96.69 199 ALA A N 1
ATOM 1571 C CA . ALA A 1 199 ? 19.828 -13.602 2.557 1 96.69 199 ALA A CA 1
ATOM 1572 C C . ALA A 1 199 ? 19.906 -15.023 3.098 1 96.69 199 ALA A C 1
ATOM 1574 O O . ALA A 1 199 ? 19.953 -15.984 2.328 1 96.69 199 ALA A O 1
ATOM 1575 N N . ALA A 1 200 ? 19.906 -15.125 4.414 1 97.75 200 ALA A N 1
ATOM 1576 C CA . ALA A 1 200 ? 19.969 -16.453 5.031 1 97.75 200 ALA A CA 1
ATOM 1577 C C . ALA A 1 200 ? 18.688 -17.234 4.746 1 97.75 200 ALA A C 1
ATOM 1579 O O . ALA A 1 200 ? 18.75 -18.422 4.43 1 97.75 200 ALA A O 1
ATOM 1580 N N . ALA A 1 201 ? 17.531 -16.609 4.902 1 97.31 201 ALA A N 1
ATOM 1581 C CA . ALA A 1 201 ? 16.25 -17.266 4.652 1 97.31 201 ALA A CA 1
ATOM 1582 C C . ALA A 1 201 ? 16.172 -17.781 3.221 1 97.31 201 ALA A C 1
ATOM 1584 O O . ALA A 1 201 ? 15.773 -18.938 2.992 1 97.31 201 ALA A O 1
ATOM 1585 N N . ILE A 1 202 ? 16.609 -17 2.25 1 95.75 202 ILE A N 1
ATOM 1586 C CA . ILE A 1 202 ? 16.516 -17.359 0.837 1 95.75 202 ILE A CA 1
ATOM 1587 C C . ILE A 1 202 ? 17.547 -18.438 0.505 1 95.75 202 ILE A C 1
ATOM 1589 O O . ILE A 1 202 ? 17.25 -19.375 -0.247 1 95.75 202 ILE A O 1
ATOM 1593 N N . ALA A 1 203 ? 18.703 -18.344 1.109 1 96.38 203 ALA A N 1
ATOM 1594 C CA . ALA A 1 203 ? 19.734 -19.344 0.894 1 96.38 203 ALA A CA 1
ATOM 1595 C C . ALA A 1 203 ? 19.25 -20.734 1.333 1 96.38 203 ALA A C 1
ATOM 1597 O O . ALA A 1 203 ? 19.594 -21.734 0.721 1 96.38 203 ALA A O 1
ATOM 1598 N N . VAL A 1 204 ? 18.453 -20.719 2.355 1 96.31 204 VAL A N 1
ATOM 1599 C CA . VAL A 1 204 ? 18.016 -21.969 2.953 1 96.31 204 VAL A CA 1
ATOM 1600 C C . VAL A 1 204 ? 16.719 -22.453 2.277 1 96.31 204 VAL A C 1
ATOM 1602 O O . VAL A 1 204 ? 16.547 -23.641 2.035 1 96.31 204 VAL A O 1
ATOM 1605 N N . MET A 1 205 ? 15.867 -21.547 1.924 1 93.56 205 MET A N 1
ATOM 1606 C CA . MET A 1 205 ? 14.539 -21.969 1.491 1 93.56 205 MET A CA 1
ATOM 1607 C C . MET A 1 205 ? 14.562 -22.453 0.045 1 93.56 205 MET A C 1
ATOM 1609 O O . MET A 1 205 ? 13.82 -23.359 -0.319 1 93.56 205 MET A O 1
ATOM 1613 N N . VAL A 1 206 ? 15.43 -21.969 -0.796 1 91 206 VAL A N 1
ATOM 1614 C CA . VAL A 1 206 ? 15.359 -22.219 -2.23 1 91 206 VAL A CA 1
ATOM 1615 C C . VAL A 1 206 ? 15.758 -23.672 -2.518 1 91 206 VAL A C 1
ATOM 1617 O O . VAL A 1 206 ? 15.055 -24.375 -3.248 1 91 206 VAL A O 1
ATOM 1620 N N . PRO A 1 207 ? 16.828 -24.172 -1.869 1 92.56 207 PRO A N 1
ATOM 1621 C CA . PRO A 1 207 ? 17.172 -25.578 -2.123 1 92.56 207 PRO A CA 1
ATOM 1622 C C . PRO A 1 207 ? 16.125 -26.547 -1.602 1 92.56 207 PRO A C 1
ATOM 1624 O O . PRO A 1 207 ? 16.094 -27.703 -2.025 1 92.56 207 PRO A O 1
ATOM 1627 N N . ASN A 1 208 ? 15.297 -26.125 -0.728 1 91.81 208 ASN A N 1
ATOM 1628 C CA . ASN A 1 208 ? 14.297 -27 -0.119 1 91.81 208 ASN A CA 1
ATOM 1629 C C . ASN A 1 208 ? 12.93 -26.812 -0.766 1 91.81 208 ASN A C 1
ATOM 1631 O O . ASN A 1 208 ? 11.914 -27.25 -0.223 1 91.81 208 ASN A O 1
ATOM 1635 N N . SER A 1 209 ? 12.82 -26.156 -1.825 1 82.88 209 SER A N 1
ATOM 1636 C CA . SER A 1 209 ? 11.555 -25.906 -2.514 1 82.88 209 SER A CA 1
ATOM 1637 C C . SER A 1 209 ? 11.625 -26.359 -3.967 1 82.88 209 SER A C 1
ATOM 1639 O O . SER A 1 209 ? 11.703 -27.562 -4.246 1 82.88 209 SER A O 1
ATOM 1641 N N . LEU A 1 210 ? 11.734 -25.422 -4.93 1 66.31 210 LEU A N 1
ATOM 1642 C CA . LEU A 1 210 ? 11.766 -25.688 -6.363 1 66.31 210 LEU A CA 1
ATOM 1643 C C . LEU A 1 210 ? 13.164 -26.141 -6.797 1 66.31 210 LEU A C 1
ATOM 1645 O O . LEU A 1 210 ? 13.438 -26.234 -7.996 1 66.31 210 LEU A O 1
ATOM 1649 N N . GLY A 1 211 ? 13.805 -26.828 -5.969 1 73.75 211 GLY A N 1
ATOM 1650 C CA . GLY A 1 211 ? 15.164 -27.203 -6.332 1 73.75 211 GLY A CA 1
ATOM 1651 C C . GLY A 1 211 ? 15.266 -28.625 -6.871 1 73.75 211 GLY A C 1
ATOM 1652 O O . GLY A 1 211 ? 14.273 -29.344 -6.906 1 73.75 211 GLY A O 1
ATOM 1653 N N . PRO A 1 212 ? 16.328 -28.875 -7.383 1 85.69 212 PRO A N 1
ATOM 1654 C CA . PRO A 1 212 ? 16.609 -30.172 -8.008 1 85.69 212 PRO A CA 1
ATOM 1655 C C . PRO A 1 212 ? 16.328 -31.344 -7.078 1 85.69 212 PRO A C 1
ATOM 1657 O O . PRO A 1 212 ? 15.914 -32.406 -7.535 1 85.69 212 PRO A O 1
ATOM 1660 N N . ALA A 1 213 ? 16.375 -31.062 -5.785 1 90.25 213 ALA A N 1
ATOM 1661 C CA . ALA A 1 213 ? 16.141 -32.156 -4.852 1 90.25 213 ALA A CA 1
ATOM 1662 C C . ALA A 1 213 ? 14.703 -32.656 -4.949 1 90.25 213 ALA A C 1
ATOM 1664 O O . ALA A 1 213 ? 14.461 -33.875 -4.957 1 90.25 213 ALA A O 1
ATOM 1665 N N . GLU A 1 214 ? 13.797 -31.75 -4.988 1 87.62 214 GLU A N 1
ATOM 1666 C CA . GLU A 1 214 ? 12.391 -32.125 -5.078 1 87.62 214 GLU A CA 1
ATOM 1667 C C . GLU A 1 214 ? 12.086 -32.844 -6.395 1 87.62 214 GLU A C 1
ATOM 1669 O O . GLU A 1 214 ? 11.32 -33.812 -6.426 1 87.62 214 GLU A O 1
ATOM 1674 N N . LEU A 1 215 ? 12.633 -32.406 -7.441 1 91 215 LEU A N 1
ATOM 1675 C CA . LEU A 1 215 ? 12.438 -33 -8.758 1 91 215 LEU A CA 1
ATOM 1676 C C . LEU A 1 215 ? 13.039 -34.406 -8.805 1 91 215 LEU A C 1
ATOM 1678 O O . LEU A 1 215 ? 12.438 -35.312 -9.359 1 91 215 LEU A O 1
ATOM 1682 N N . LEU A 1 216 ? 14.203 -34.562 -8.219 1 94.31 216 LEU A N 1
ATOM 1683 C CA . LEU A 1 216 ? 14.891 -35.844 -8.203 1 94.31 216 LEU A CA 1
ATOM 1684 C C . LEU A 1 216 ? 14.102 -36.875 -7.395 1 94.31 216 LEU A C 1
ATOM 1686 O O . LEU A 1 216 ? 14.016 -38.031 -7.781 1 94.31 216 LEU A O 1
ATOM 1690 N N . LEU A 1 217 ? 13.594 -36.406 -6.305 1 92.06 217 LEU A N 1
ATOM 1691 C CA . LEU A 1 217 ? 12.859 -37.312 -5.434 1 92.06 217 LEU A CA 1
ATOM 1692 C C . LEU A 1 217 ? 11.648 -37.906 -6.156 1 92.06 217 LEU A C 1
ATOM 1694 O O . LEU A 1 217 ? 11.305 -39.062 -5.965 1 92.06 217 LEU A O 1
ATOM 1698 N N . HIS A 1 218 ? 11.047 -37.156 -7.062 1 88.69 218 HIS A N 1
ATOM 1699 C CA . HIS A 1 218 ? 9.797 -37.594 -7.684 1 88.69 218 HIS A CA 1
ATOM 1700 C C . HIS A 1 218 ? 10.047 -38.219 -9.047 1 88.69 218 HIS A C 1
ATOM 1702 O O . HIS A 1 218 ? 9.312 -39.125 -9.469 1 88.69 218 HIS A O 1
ATOM 1708 N N . TYR A 1 219 ? 11.133 -37.781 -9.727 1 93.12 219 TYR A N 1
ATOM 1709 C CA . TYR A 1 219 ? 11.227 -38.156 -11.133 1 93.12 219 TYR A CA 1
ATOM 1710 C C . TYR A 1 219 ? 12.617 -38.688 -11.461 1 93.12 219 TYR A C 1
ATOM 1712 O O . TYR A 1 219 ? 12.844 -39.219 -12.547 1 93.12 219 TYR A O 1
ATOM 1720 N N . GLY A 1 220 ? 13.492 -38.562 -10.547 1 96.56 220 GLY A N 1
ATOM 1721 C CA . GLY A 1 220 ? 14.859 -38.969 -10.82 1 96.56 220 GLY A CA 1
ATOM 1722 C C . GLY A 1 220 ? 15.031 -40.469 -10.914 1 96.56 220 GLY A C 1
ATOM 1723 O O . GLY A 1 220 ? 14.281 -41.219 -10.305 1 96.56 220 GLY A O 1
ATOM 1724 N N . THR A 1 221 ? 16.016 -40.875 -11.68 1 97.06 221 THR A N 1
ATOM 1725 C CA . THR A 1 221 ? 16.406 -42.281 -11.656 1 97.06 221 THR A CA 1
ATOM 1726 C C . THR A 1 221 ? 17.109 -42.625 -10.344 1 97.06 221 THR A C 1
ATOM 1728 O O . THR A 1 221 ? 17.531 -41.75 -9.609 1 97.06 221 THR A O 1
ATOM 1731 N N . GLU A 1 222 ? 17.219 -43.906 -10.102 1 97.31 222 GLU A N 1
ATOM 1732 C CA . GLU A 1 222 ? 17.906 -44.344 -8.891 1 97.31 222 GLU A CA 1
ATOM 1733 C C . GLU A 1 222 ? 19.359 -43.875 -8.898 1 97.31 222 GLU A C 1
ATOM 1735 O O . GLU A 1 222 ? 19.906 -43.5 -7.863 1 97.31 222 GLU A O 1
ATOM 1740 N N . VAL A 1 223 ? 19.984 -43.938 -10.062 1 97.25 223 VAL A N 1
ATOM 1741 C CA . VAL A 1 223 ? 21.375 -43.531 -10.211 1 97.25 223 VAL A CA 1
ATOM 1742 C C . VAL A 1 223 ? 21.5 -42.031 -9.883 1 97.25 223 VAL A C 1
ATOM 1744 O O . VAL A 1 223 ? 22.422 -41.625 -9.172 1 97.25 223 VAL A O 1
ATOM 1747 N N . GLN A 1 224 ? 20.609 -41.281 -10.383 1 97.56 224 GLN A N 1
ATOM 1748 C CA . GLN A 1 224 ? 20.609 -39.844 -10.133 1 97.56 224 GLN A CA 1
ATOM 1749 C C . GLN A 1 224 ? 20.375 -39.531 -8.648 1 97.56 224 GLN A C 1
ATOM 1751 O O . GLN A 1 224 ? 21.078 -38.688 -8.07 1 97.56 224 GLN A O 1
ATOM 1756 N N . LYS A 1 225 ? 19.391 -40.125 -8.039 1 97.81 225 LYS A N 1
ATOM 1757 C CA . LYS A 1 225 ? 19.078 -39.906 -6.629 1 97.81 225 LYS A CA 1
ATOM 1758 C C . LYS A 1 225 ? 20.281 -40.25 -5.75 1 97.81 225 LYS A C 1
ATOM 1760 O O . LYS A 1 225 ? 20.656 -39.438 -4.891 1 97.81 225 LYS A O 1
ATOM 1765 N N . ASN A 1 226 ? 20.859 -41.406 -6.043 1 97.69 226 ASN A N 1
ATOM 1766 C CA . ASN A 1 226 ? 21.984 -41.844 -5.234 1 97.69 226 ASN A CA 1
ATOM 1767 C C . ASN A 1 226 ? 23.203 -40.938 -5.402 1 97.69 226 ASN A C 1
ATOM 1769 O O . ASN A 1 226 ? 24.016 -40.812 -4.484 1 97.69 226 ASN A O 1
ATOM 1773 N N . HIS A 1 227 ? 23.312 -40.344 -6.512 1 97.19 227 HIS A N 1
ATOM 1774 C CA . HIS A 1 227 ? 24.453 -39.5 -6.781 1 97.19 227 HIS A CA 1
ATOM 1775 C C . HIS A 1 227 ? 24.25 -38.094 -6.172 1 97.19 227 HIS A C 1
ATOM 1777 O O . HIS A 1 227 ? 25.125 -37.594 -5.484 1 97.19 227 HIS A O 1
ATOM 1783 N N . TYR A 1 228 ? 23.125 -37.5 -6.379 1 97.62 228 TYR A N 1
ATOM 1784 C CA . TYR A 1 228 ? 22.953 -36.094 -6.109 1 97.62 228 TYR A CA 1
ATOM 1785 C C . TYR A 1 228 ? 22.359 -35.875 -4.723 1 97.62 228 TYR A C 1
ATOM 1787 O O . TYR A 1 228 ? 22.734 -34.906 -4.031 1 97.62 228 TYR A O 1
ATOM 1795 N N . LEU A 1 229 ? 21.391 -36.625 -4.262 1 97.88 229 LEU A N 1
ATOM 1796 C CA . LEU A 1 229 ? 20.641 -36.312 -3.055 1 97.88 229 LEU A CA 1
ATOM 1797 C C . LEU A 1 229 ? 21.547 -36.281 -1.834 1 97.88 229 LEU A C 1
ATOM 1799 O O . LEU A 1 229 ? 21.469 -35.375 -1.018 1 97.88 229 LEU A O 1
ATOM 1803 N N . PRO A 1 230 ? 22.438 -37.344 -1.672 1 97.88 230 PRO A N 1
ATOM 1804 C CA . PRO A 1 230 ? 23.359 -37.25 -0.533 1 97.88 230 PRO A CA 1
ATOM 1805 C C . PRO A 1 230 ? 24.266 -36.031 -0.608 1 97.88 230 PRO A C 1
ATOM 1807 O O . PRO A 1 230 ? 24.547 -35.406 0.416 1 97.88 230 PRO A O 1
ATOM 1810 N N . ARG A 1 231 ? 24.734 -35.656 -1.786 1 97.5 231 ARG A N 1
ATOM 1811 C CA . ARG A 1 231 ? 25.641 -34.531 -1.984 1 97.5 231 ARG A CA 1
ATOM 1812 C C . ARG A 1 231 ? 24.922 -33.219 -1.731 1 97.5 231 ARG A C 1
ATOM 1814 O O . ARG A 1 231 ? 25.516 -32.25 -1.208 1 97.5 231 ARG A O 1
ATOM 1821 N N . LEU A 1 232 ? 23.656 -33.188 -2.121 1 97.12 232 LEU A N 1
ATOM 1822 C CA . LEU A 1 232 ? 22.844 -32 -1.824 1 97.12 232 LEU A CA 1
ATOM 1823 C C . LEU A 1 232 ? 22.609 -31.875 -0.323 1 97.12 232 LEU A C 1
ATOM 1825 O O . LEU A 1 232 ? 22.688 -30.781 0.233 1 97.12 232 LEU A O 1
ATOM 1829 N N . ALA A 1 233 ? 22.281 -32.969 0.337 1 96.75 233 ALA A N 1
ATOM 1830 C CA . ALA A 1 233 ? 22 -33 1.77 1 96.75 233 ALA A CA 1
ATOM 1831 C C . ALA A 1 233 ? 23.203 -32.5 2.576 1 96.75 233 ALA A C 1
ATOM 1833 O O . ALA A 1 233 ? 23.047 -31.828 3.6 1 96.75 233 ALA A O 1
ATOM 1834 N N . GLN A 1 234 ? 24.391 -32.781 2.049 1 95.56 234 GLN A N 1
ATOM 1835 C CA . GLN A 1 234 ? 25.625 -32.469 2.764 1 95.56 234 GLN A CA 1
ATOM 1836 C C . GLN A 1 234 ? 26.156 -31.094 2.352 1 95.56 234 GLN A C 1
ATOM 1838 O O . GLN A 1 234 ? 27.125 -30.594 2.928 1 95.56 234 GLN A O 1
ATOM 1843 N N . GLY A 1 235 ? 25.547 -30.531 1.426 1 95.38 235 GLY A N 1
ATOM 1844 C CA . GLY A 1 235 ? 25.984 -29.219 0.955 1 95.38 235 GLY A CA 1
ATOM 1845 C C . GLY A 1 235 ? 27.188 -29.281 0.043 1 95.38 235 GLY A C 1
ATOM 1846 O O . GLY A 1 235 ? 27.828 -28.25 -0.223 1 95.38 235 GLY A O 1
ATOM 1847 N N . LEU A 1 236 ? 27.531 -30.438 -0.413 1 96.25 236 LEU A N 1
ATOM 1848 C CA . LEU A 1 236 ? 28.609 -30.578 -1.387 1 96.25 236 LEU A CA 1
ATOM 1849 C C . LEU A 1 236 ? 28.188 -30 -2.738 1 96.25 236 LEU A C 1
ATOM 1851 O O . LEU A 1 236 ? 29.031 -29.484 -3.484 1 96.25 236 LEU A O 1
ATOM 1855 N N . GLU A 1 237 ? 26.953 -30.172 -3.049 1 95.81 237 GLU A N 1
ATOM 1856 C CA . GLU A 1 237 ? 26.359 -29.547 -4.223 1 95.81 237 GLU A CA 1
ATOM 1857 C C . GLU A 1 237 ? 25.406 -28.422 -3.82 1 95.81 237 GLU A C 1
ATOM 1859 O O . GLU A 1 237 ? 24.562 -28.594 -2.932 1 95.81 237 GLU A O 1
ATOM 1864 N N . ILE A 1 238 ? 25.594 -27.297 -4.355 1 96.56 238 ILE A N 1
ATOM 1865 C CA . ILE A 1 238 ? 24.656 -26.188 -4.246 1 96.56 238 ILE A CA 1
ATOM 1866 C C . ILE A 1 238 ? 23.828 -26.078 -5.527 1 96.56 238 ILE A C 1
ATOM 1868 O O . ILE A 1 238 ? 24.375 -25.781 -6.594 1 96.56 238 ILE A O 1
ATOM 1872 N N . PRO A 1 239 ? 22.578 -26.297 -5.379 1 96.12 239 PRO A N 1
ATOM 1873 C CA . PRO A 1 239 ? 21.75 -26.328 -6.594 1 96.12 239 PRO A CA 1
ATOM 1874 C C . PRO A 1 239 ? 21.156 -24.969 -6.934 1 96.12 239 PRO A C 1
ATOM 1876 O O . PRO A 1 239 ? 21 -24.125 -6.055 1 96.12 239 PRO A O 1
ATOM 1879 N N . CYS A 1 240 ? 20.875 -24.688 -8.141 1 95.94 240 CYS A N 1
ATOM 1880 C CA . CYS A 1 240 ? 19.969 -23.672 -8.641 1 95.94 240 CYS A CA 1
ATOM 1881 C C . CYS A 1 240 ? 19.078 -24.234 -9.742 1 95.94 240 CYS A C 1
ATOM 1883 O O . CYS A 1 240 ? 19.297 -25.344 -10.227 1 95.94 240 CYS A O 1
ATOM 1885 N N . PHE A 1 241 ? 18.016 -23.578 -10.016 1 95.12 241 PHE A N 1
ATOM 1886 C CA . PHE A 1 241 ? 17.125 -24.016 -11.086 1 95.12 241 PHE A CA 1
ATOM 1887 C C . PHE A 1 241 ? 16.812 -22.859 -12.023 1 95.12 241 PHE A C 1
ATOM 1889 O O . PHE A 1 241 ? 16.281 -21.828 -11.594 1 95.12 241 PHE A O 1
ATOM 1896 N N . ALA A 1 242 ? 17.078 -23.047 -13.258 1 96.56 242 ALA A N 1
ATOM 1897 C CA . ALA A 1 242 ? 16.938 -21.984 -14.25 1 96.56 242 ALA A CA 1
ATOM 1898 C C . ALA A 1 242 ? 15.727 -22.219 -15.141 1 96.56 242 ALA A C 1
ATOM 1900 O O . ALA A 1 242 ? 15.727 -23.141 -15.969 1 96.56 242 ALA A O 1
ATOM 1901 N N . LEU A 1 243 ? 14.742 -21.391 -14.992 1 94.56 243 LEU A N 1
ATOM 1902 C CA . LEU A 1 243 ? 13.516 -21.484 -15.781 1 94.56 243 LEU A CA 1
ATOM 1903 C C . LEU A 1 243 ? 13.281 -20.203 -16.578 1 94.56 243 LEU A C 1
ATOM 1905 O O . LEU A 1 243 ? 13.117 -20.25 -17.797 1 94.56 243 LEU A O 1
ATOM 1909 N N . THR A 1 244 ? 13.398 -19.047 -15.969 1 95.62 244 THR A N 1
ATOM 1910 C CA . THR A 1 244 ? 13 -17.75 -16.531 1 95.62 244 THR A CA 1
ATOM 1911 C C . THR A 1 244 ? 14.016 -17.281 -17.562 1 95.62 244 THR A C 1
ATOM 1913 O O . THR A 1 244 ? 15.227 -17.375 -17.344 1 95.62 244 THR A O 1
ATOM 1916 N N . SER A 1 245 ? 13.555 -16.906 -18.688 1 95.25 245 SER A N 1
ATOM 1917 C CA . SER A 1 245 ? 14.359 -16.25 -19.703 1 95.25 245 SER A CA 1
ATOM 1918 C C . SER A 1 245 ? 13.852 -14.836 -19.969 1 95.25 245 SER A C 1
ATOM 1920 O O . SER A 1 245 ? 12.75 -14.477 -19.547 1 95.25 245 SER A O 1
ATOM 1922 N N . PRO A 1 246 ? 14.555 -14 -20.625 1 93.94 246 PRO A N 1
ATOM 1923 C CA . PRO A 1 246 ? 14.125 -12.625 -20.875 1 93.94 246 PRO A CA 1
ATOM 1924 C C . PRO A 1 246 ? 12.766 -12.539 -21.562 1 93.94 246 PRO A C 1
ATOM 1926 O O . PRO A 1 246 ? 12.039 -11.562 -21.391 1 93.94 246 PRO A O 1
ATOM 1929 N N . TYR A 1 247 ? 12.422 -13.508 -22.266 1 94.06 247 TYR A N 1
ATOM 1930 C CA . TYR A 1 247 ? 11.203 -13.391 -23.062 1 94.06 247 TYR A CA 1
ATOM 1931 C C . TYR A 1 247 ? 10.172 -14.43 -22.656 1 94.06 247 TYR A C 1
ATOM 1933 O O . TYR A 1 247 ? 9.203 -14.672 -23.375 1 94.06 247 TYR A O 1
ATOM 1941 N N . ALA A 1 248 ? 10.469 -15.125 -21.547 1 92.81 248 ALA A N 1
ATOM 1942 C CA . ALA A 1 248 ? 9.523 -16.031 -20.906 1 92.81 248 ALA A CA 1
ATOM 1943 C C . ALA A 1 248 ? 9.609 -15.93 -19.391 1 92.81 248 ALA A C 1
ATOM 1945 O O . ALA A 1 248 ? 10.477 -16.547 -18.766 1 92.81 248 ALA A O 1
ATOM 1946 N N . GLY A 1 249 ? 8.773 -15.18 -18.828 1 90.5 249 GLY A N 1
ATOM 1947 C CA . GLY A 1 249 ? 8.648 -15.039 -17.391 1 90.5 249 GLY A CA 1
ATOM 1948 C C . GLY A 1 249 ? 7.465 -15.797 -16.812 1 90.5 249 GLY A C 1
ATOM 1949 O O . GLY A 1 249 ? 7.512 -17.016 -16.672 1 90.5 249 GLY A O 1
ATOM 1950 N N . SER A 1 250 ? 6.332 -15.086 -16.719 1 88.75 250 SER A N 1
ATOM 1951 C CA . SER A 1 250 ? 5.105 -15.711 -16.25 1 88.75 250 SER A CA 1
ATOM 1952 C C . SER A 1 250 ? 4.578 -16.734 -17.25 1 88.75 250 SER A C 1
ATOM 1954 O O . SER A 1 250 ? 3.914 -17.703 -16.875 1 88.75 250 SER A O 1
ATOM 1956 N N . ASP A 1 251 ? 4.91 -16.484 -18.453 1 90.06 251 ASP A N 1
ATOM 1957 C CA . ASP A 1 251 ? 4.645 -17.438 -19.516 1 90.06 251 ASP A CA 1
ATOM 1958 C C . ASP A 1 251 ? 5.805 -18.422 -19.688 1 90.06 251 ASP A C 1
ATOM 1960 O O . ASP A 1 251 ? 6.406 -18.516 -20.75 1 90.06 251 ASP A O 1
ATOM 1964 N N . ALA A 1 252 ? 5.977 -19.203 -18.688 1 87.44 252 ALA A N 1
ATOM 1965 C CA . ALA A 1 252 ? 7.184 -20.031 -18.594 1 87.44 252 ALA A CA 1
ATOM 1966 C C . ALA A 1 252 ? 7.195 -21.109 -19.656 1 87.44 252 ALA A C 1
ATOM 1968 O O . ALA A 1 252 ? 8.258 -21.609 -20.031 1 87.44 252 ALA A O 1
ATOM 1969 N N . ALA A 1 253 ? 6.055 -21.453 -20.172 1 87.06 253 ALA A N 1
ATOM 1970 C CA . ALA A 1 253 ? 5.98 -22.516 -21.188 1 87.06 253 ALA A CA 1
ATOM 1971 C C . ALA A 1 253 ? 6.547 -22.047 -22.516 1 87.06 253 ALA A C 1
ATOM 1973 O O . ALA A 1 253 ? 6.832 -22.844 -23.406 1 87.06 253 ALA A O 1
ATOM 1974 N N . ALA A 1 254 ? 6.797 -20.75 -22.609 1 89.19 254 ALA A N 1
ATOM 1975 C CA . ALA A 1 254 ? 7.238 -20.188 -23.875 1 89.19 254 ALA A CA 1
ATOM 1976 C C . ALA A 1 254 ? 8.75 -19.984 -23.891 1 89.19 254 ALA A C 1
ATOM 1978 O O . ALA A 1 254 ? 9.281 -19.219 -24.703 1 89.19 254 ALA A O 1
ATOM 1979 N N . ILE A 1 255 ? 9.477 -20.656 -23.016 1 91.94 255 ILE A N 1
ATOM 1980 C CA . ILE A 1 255 ? 10.922 -20.469 -22.969 1 91.94 255 ILE A CA 1
ATOM 1981 C C . ILE A 1 255 ? 11.531 -20.75 -24.344 1 91.94 255 ILE A C 1
ATOM 1983 O O . ILE A 1 255 ? 11.148 -21.719 -25 1 91.94 255 ILE A O 1
ATOM 1987 N N . PRO A 1 256 ? 12.445 -19.891 -24.828 1 90.75 256 PRO A N 1
ATOM 1988 C CA . PRO A 1 256 ? 13.031 -20.031 -26.156 1 90.75 256 PRO A CA 1
ATOM 1989 C C . PRO A 1 256 ? 14.25 -20.953 -26.172 1 90.75 256 PRO A C 1
ATOM 1991 O O . PRO A 1 256 ? 14.805 -21.234 -27.234 1 90.75 256 PRO A O 1
ATOM 1994 N N . ASP A 1 257 ? 14.711 -21.406 -25.062 1 94.12 257 ASP A N 1
ATOM 1995 C CA . ASP A 1 257 ? 15.898 -22.234 -24.953 1 94.12 257 ASP A CA 1
ATOM 1996 C C . ASP A 1 257 ? 15.672 -23.609 -25.594 1 94.12 257 ASP A C 1
ATOM 1998 O O . ASP A 1 257 ? 14.703 -24.297 -25.281 1 94.12 257 ASP A O 1
ATOM 2002 N N . ILE A 1 258 ? 16.625 -24 -26.438 1 94.56 258 ILE A N 1
ATOM 2003 C CA . ILE A 1 258 ? 16.391 -25.188 -27.234 1 94.56 258 ILE A CA 1
ATOM 2004 C C . ILE A 1 258 ? 17.516 -26.203 -26.984 1 94.56 258 ILE A C 1
ATOM 2006 O O . ILE A 1 258 ? 18.688 -25.828 -26.891 1 94.56 258 ILE A O 1
ATOM 2010 N N . GLY A 1 259 ? 17.109 -27.422 -26.859 1 97.31 259 GLY A N 1
ATOM 2011 C CA . GLY A 1 259 ? 18 -28.562 -26.859 1 97.31 259 GLY A CA 1
ATOM 2012 C C . GLY A 1 259 ? 17.719 -29.531 -28.016 1 97.31 259 GLY A C 1
ATOM 2013 O O . GLY A 1 259 ? 16.672 -30.156 -28.062 1 97.31 259 GLY A O 1
ATOM 2014 N N . ILE A 1 260 ? 18.703 -29.641 -28.891 1 97.56 260 ILE A N 1
ATOM 2015 C CA . ILE A 1 260 ? 18.562 -30.5 -30.062 1 97.56 260 ILE A CA 1
ATOM 2016 C C . ILE A 1 260 ? 19.172 -31.875 -29.797 1 97.56 260 ILE A C 1
ATOM 2018 O O . ILE A 1 260 ? 20.344 -31.969 -29.438 1 97.56 260 ILE A O 1
ATOM 2022 N N . VAL A 1 261 ? 18.359 -32.906 -29.984 1 97.31 261 VAL A N 1
ATOM 2023 C CA . VAL A 1 261 ? 18.844 -34.25 -29.797 1 97.31 261 VAL A CA 1
ATOM 2024 C C . VAL A 1 261 ? 19.938 -34.562 -30.812 1 97.31 261 VAL A C 1
ATOM 2026 O O . VAL A 1 261 ? 19.781 -34.281 -32 1 97.31 261 VAL A O 1
ATOM 2029 N N . CYS A 1 262 ? 21.047 -35.062 -30.281 1 96.88 262 CYS A N 1
ATOM 2030 C CA . CYS A 1 262 ? 22.156 -35.406 -31.156 1 96.88 262 CYS A CA 1
ATOM 2031 C C . CYS A 1 262 ? 23.094 -36.438 -30.484 1 96.88 262 CYS A C 1
ATOM 2033 O O . CYS A 1 262 ? 22.875 -36.781 -29.328 1 96.88 262 CYS A O 1
ATOM 2035 N N . LYS A 1 263 ? 23.969 -36.938 -31.281 1 96.38 263 LYS A N 1
ATOM 2036 C CA . LYS A 1 263 ? 25.047 -37.75 -30.719 1 96.38 263 LYS A CA 1
ATOM 2037 C C . LYS A 1 263 ? 26.312 -36.906 -30.531 1 96.38 263 LYS A C 1
ATOM 2039 O O . LYS A 1 263 ? 26.625 -36.031 -31.344 1 96.38 263 LYS A O 1
ATOM 2044 N N . GLY A 1 264 ? 26.922 -37.031 -29.406 1 94.38 264 GLY A N 1
ATOM 2045 C CA . GLY A 1 264 ? 28.156 -36.344 -29.078 1 94.38 264 GLY A CA 1
ATOM 2046 C C . GLY A 1 264 ? 29.109 -37.188 -28.25 1 94.38 264 GLY A C 1
ATOM 2047 O O . GLY A 1 264 ? 28.844 -38.375 -27.984 1 94.38 264 GLY A O 1
ATOM 2048 N N . VAL A 1 265 ? 30.266 -36.656 -27.984 1 93.44 265 VAL A N 1
ATOM 2049 C CA . VAL A 1 265 ? 31.266 -37.375 -27.203 1 93.44 265 VAL A CA 1
ATOM 2050 C C . VAL A 1 265 ? 31.219 -36.906 -25.75 1 93.44 265 VAL A C 1
ATOM 2052 O O . VAL A 1 265 ? 31.266 -35.719 -25.453 1 93.44 265 VAL A O 1
ATOM 2055 N N . HIS A 1 266 ? 31.047 -37.781 -24.859 1 92.75 266 HIS A N 1
ATOM 2056 C CA . HIS A 1 266 ? 31.078 -37.562 -23.422 1 92.75 266 HIS A CA 1
ATOM 2057 C C . HIS A 1 266 ? 31.922 -38.625 -22.719 1 92.75 266 HIS A C 1
ATOM 2059 O O . HIS A 1 266 ? 31.688 -39.812 -22.891 1 92.75 266 HIS A O 1
ATOM 2065 N N . GLU A 1 267 ? 32.875 -38.125 -21.938 1 90.81 267 GLU A N 1
ATOM 2066 C CA . GLU A 1 267 ? 33.812 -39.031 -21.234 1 90.81 267 GLU A CA 1
ATOM 2067 C C . GLU A 1 267 ? 34.438 -40.031 -22.203 1 90.81 267 GLU A C 1
ATOM 2069 O O . GLU A 1 267 ? 34.5 -41.219 -21.906 1 90.81 267 GLU A O 1
ATOM 2074 N N . GLY A 1 268 ? 34.656 -39.719 -23.406 1 90.25 268 GLY A N 1
ATOM 2075 C CA . GLY A 1 268 ? 35.406 -40.469 -24.406 1 90.25 268 GLY A CA 1
ATOM 2076 C C . GLY A 1 268 ? 34.5 -41.438 -25.188 1 90.25 268 GLY A C 1
ATOM 2077 O O . GLY A 1 268 ? 35 -42.188 -26.016 1 90.25 268 GLY A O 1
ATOM 2078 N N . ARG A 1 269 ? 33.281 -41.375 -25.078 1 93.69 269 ARG A N 1
ATOM 2079 C CA . ARG A 1 269 ? 32.375 -42.281 -25.781 1 93.69 269 ARG A CA 1
ATOM 2080 C C . ARG A 1 269 ? 31.281 -41.531 -26.516 1 93.69 269 ARG A C 1
ATOM 2082 O O . ARG A 1 269 ? 30.828 -40.469 -26.031 1 93.69 269 ARG A O 1
ATOM 2089 N N . GLU A 1 270 ? 30.891 -42.094 -27.562 1 95 270 GLU A N 1
ATOM 2090 C CA . GLU A 1 270 ? 29.734 -41.562 -28.234 1 95 270 GLU A CA 1
ATOM 2091 C C . GLU A 1 270 ? 28.453 -41.781 -27.422 1 95 270 GLU A C 1
ATOM 2093 O O . GLU A 1 270 ? 28.156 -42.906 -27.016 1 95 270 GLU A O 1
ATOM 2098 N N . THR A 1 271 ? 27.844 -40.719 -27.156 1 94.81 271 THR A N 1
ATOM 2099 C CA . THR A 1 271 ? 26.688 -40.75 -26.25 1 94.81 271 THR A CA 1
ATOM 2100 C C . THR A 1 271 ? 25.547 -39.938 -26.812 1 94.81 271 THR A C 1
ATOM 2102 O O . THR A 1 271 ? 25.766 -38.906 -27.453 1 94.81 271 THR A O 1
ATOM 2105 N N . LEU A 1 272 ? 24.344 -40.5 -26.641 1 96.25 272 LEU A N 1
ATOM 2106 C CA . LEU A 1 272 ? 23.141 -39.719 -26.984 1 96.25 272 LEU A CA 1
ATOM 2107 C C . LEU A 1 272 ? 22.922 -38.594 -26 1 96.25 272 LEU A C 1
ATOM 2109 O O . LEU A 1 272 ? 23.094 -38.781 -24.797 1 96.25 272 LEU A O 1
ATOM 2113 N N . GLY A 1 273 ? 22.609 -37.406 -26.531 1 97.31 273 GLY A N 1
ATOM 2114 C CA . GLY A 1 273 ? 22.359 -36.25 -25.688 1 97.31 273 GLY A CA 1
ATOM 2115 C C . GLY A 1 273 ? 21.719 -35.094 -26.406 1 97.31 273 GLY A C 1
ATOM 2116 O O . GLY A 1 273 ? 20.922 -35.281 -27.344 1 97.31 273 GLY A O 1
ATOM 2117 N N . PHE A 1 274 ? 21.828 -33.906 -25.828 1 97.94 274 PHE A N 1
ATOM 2118 C CA . PHE A 1 274 ? 21.312 -32.688 -26.406 1 97.94 274 PHE A CA 1
ATOM 2119 C C . PHE A 1 274 ? 22.438 -31.672 -26.609 1 97.94 274 PHE A C 1
ATOM 2121 O O . PHE A 1 274 ? 23.391 -31.609 -25.828 1 97.94 274 PHE A O 1
ATOM 2128 N N . ARG A 1 275 ? 22.375 -30.953 -27.656 1 98 275 ARG A N 1
ATOM 2129 C CA . ARG A 1 275 ? 23.078 -29.672 -27.734 1 98 275 ARG A CA 1
ATOM 2130 C C . ARG A 1 275 ? 22.156 -28.516 -27.359 1 98 275 ARG A C 1
ATOM 2132 O O . ARG A 1 275 ? 21.203 -28.203 -28.109 1 98 275 ARG A O 1
ATOM 2139 N N . VAL A 1 276 ? 22.484 -27.891 -26.234 1 98.19 276 VAL A N 1
ATOM 2140 C CA . VAL A 1 276 ? 21.531 -26.969 -25.641 1 98.19 276 VAL A CA 1
ATOM 2141 C C . VAL A 1 276 ? 22.094 -25.547 -25.688 1 98.19 276 VAL A C 1
ATOM 2143 O O . VAL A 1 276 ? 23.266 -25.328 -25.375 1 98.19 276 VAL A O 1
ATOM 2146 N N . THR A 1 277 ? 21.359 -24.578 -26.156 1 97.56 277 THR A N 1
ATOM 2147 C CA . THR A 1 277 ? 21.609 -23.141 -26.047 1 97.56 277 THR A CA 1
ATOM 2148 C C . THR A 1 277 ? 20.547 -22.469 -25.203 1 97.56 277 THR A C 1
ATOM 2150 O O . THR A 1 277 ? 19.344 -22.641 -25.438 1 97.56 277 THR A O 1
ATOM 2153 N N . TRP A 1 278 ? 21 -21.766 -24.109 1 97.5 278 TRP A N 1
ATOM 2154 C CA . TRP A 1 278 ? 20.031 -21.125 -23.234 1 97.5 278 TRP A CA 1
ATOM 2155 C C . TRP A 1 278 ? 20.562 -19.797 -22.703 1 97.5 278 TRP A C 1
ATOM 2157 O O . TRP A 1 278 ? 21.75 -19.516 -22.797 1 97.5 278 TRP A O 1
ATOM 2167 N N . SER A 1 279 ? 19.688 -18.891 -22.328 1 96.88 279 SER A N 1
ATOM 2168 C CA . SER A 1 279 ? 19.922 -17.656 -21.578 1 96.88 279 SER A CA 1
ATOM 2169 C C . SER A 1 279 ? 18.844 -17.438 -20.516 1 96.88 279 SER A C 1
ATOM 2171 O O . SER A 1 279 ? 17.688 -17.172 -20.844 1 96.88 279 SER A O 1
ATOM 2173 N N . LYS A 1 280 ? 19.266 -17.672 -19.281 1 97.69 280 LYS A N 1
ATOM 2174 C CA . LYS A 1 280 ? 18.328 -17.547 -18.172 1 97.69 280 LYS A CA 1
ATOM 2175 C C . LYS A 1 280 ? 18.719 -16.406 -17.234 1 97.69 280 LYS A C 1
ATOM 2177 O O . LYS A 1 280 ? 19.875 -15.969 -17.234 1 97.69 280 LYS A O 1
ATOM 2182 N N . ARG A 1 281 ? 17.719 -15.859 -16.547 1 97.31 281 ARG A N 1
ATOM 2183 C CA . ARG A 1 281 ? 17.969 -14.773 -15.609 1 97.31 281 ARG A CA 1
ATOM 2184 C C . ARG A 1 281 ? 17.141 -14.953 -14.336 1 97.31 281 ARG A C 1
ATOM 2186 O O . ARG A 1 281 ? 16.25 -15.805 -14.281 1 97.31 281 ARG A O 1
ATOM 2193 N N . TYR A 1 282 ? 17.531 -14.227 -13.312 1 97.19 282 TYR A N 1
ATOM 2194 C CA . TYR A 1 282 ? 16.875 -14.219 -12.008 1 97.19 282 TYR A CA 1
ATOM 2195 C C . TYR A 1 282 ? 17.031 -15.555 -11.305 1 97.19 282 TYR A C 1
ATOM 2197 O O . TYR A 1 282 ? 16.125 -16.016 -10.602 1 97.19 282 TYR A O 1
ATOM 2205 N N . ILE A 1 283 ? 18.109 -16.219 -11.492 1 97.19 283 ILE A N 1
ATOM 2206 C CA . ILE A 1 283 ? 18.25 -17.547 -10.938 1 97.19 283 ILE A CA 1
ATOM 2207 C C . ILE A 1 283 ? 18.938 -17.469 -9.57 1 97.19 283 ILE A C 1
ATOM 2209 O O . ILE A 1 283 ? 20.109 -17.141 -9.477 1 97.19 283 ILE A O 1
ATOM 2213 N N . THR A 1 284 ? 18.172 -17.781 -8.555 1 96.38 284 THR A N 1
ATOM 2214 C CA . THR A 1 284 ? 18.672 -17.75 -7.184 1 96.38 284 THR A CA 1
ATOM 2215 C C . THR A 1 284 ? 19.719 -18.844 -6.961 1 96.38 284 THR A C 1
ATOM 2217 O O . THR A 1 284 ? 19.5 -20 -7.344 1 96.38 284 THR A O 1
ATOM 2220 N N . LEU A 1 285 ? 20.859 -18.484 -6.414 1 97.19 285 LEU A N 1
ATOM 2221 C CA . LEU A 1 285 ? 22 -19.312 -6.047 1 97.19 285 LEU A CA 1
ATOM 2222 C C . LEU A 1 285 ? 22.844 -19.656 -7.277 1 97.19 285 LEU A C 1
ATOM 2224 O O . LEU A 1 285 ? 23.906 -20.266 -7.156 1 97.19 285 LEU A O 1
ATOM 2228 N N . ALA A 1 286 ? 22.531 -19.188 -8.453 1 97.75 286 ALA A N 1
ATOM 2229 C CA . ALA A 1 286 ? 23.234 -19.5 -9.688 1 97.75 286 ALA A CA 1
ATOM 2230 C C . ALA A 1 286 ? 24.703 -19.078 -9.609 1 97.75 286 ALA A C 1
ATOM 2232 O O . ALA A 1 286 ? 25.578 -19.812 -10.055 1 97.75 286 ALA A O 1
ATOM 2233 N N . PRO A 1 287 ? 25.016 -17.922 -9.016 1 97.88 287 PRO A N 1
ATOM 2234 C CA . PRO A 1 287 ? 26.406 -17.484 -9.031 1 97.88 287 PRO A CA 1
ATOM 2235 C C . PRO A 1 287 ? 27.344 -18.438 -8.297 1 97.88 287 PRO A C 1
ATOM 2237 O O . PRO A 1 287 ? 28.531 -18.484 -8.594 1 97.88 287 PRO A O 1
ATOM 2240 N N . ILE A 1 288 ? 26.75 -19.25 -7.398 1 97.06 288 ILE A N 1
ATOM 2241 C CA . ILE A 1 288 ? 27.625 -20.125 -6.609 1 97.06 288 ILE A CA 1
ATOM 2242 C C . ILE A 1 288 ? 27.219 -21.578 -6.801 1 97.06 288 ILE A C 1
ATOM 2244 O O . ILE A 1 288 ? 27.703 -22.469 -6.098 1 97.06 288 ILE A O 1
ATOM 2248 N N . ALA A 1 289 ? 26.297 -21.859 -7.668 1 97.44 289 ALA A N 1
ATOM 2249 C CA . ALA A 1 289 ? 25.75 -23.203 -7.836 1 97.44 289 ALA A CA 1
ATOM 2250 C C . ALA A 1 289 ? 26.812 -24.156 -8.406 1 97.44 289 ALA A C 1
ATOM 2252 O O . ALA A 1 289 ? 27.594 -23.766 -9.266 1 97.44 289 ALA A O 1
ATOM 2253 N N . THR A 1 290 ? 26.781 -25.375 -7.93 1 97.56 290 THR A N 1
ATOM 2254 C CA . THR A 1 290 ? 27.656 -26.422 -8.469 1 97.56 290 THR A CA 1
ATOM 2255 C C . THR A 1 290 ? 26.875 -27.344 -9.406 1 97.56 290 THR A C 1
ATOM 2257 O O . THR A 1 290 ? 27.484 -28.078 -10.195 1 97.56 290 THR A O 1
ATOM 2260 N N . VAL A 1 291 ? 25.609 -27.312 -9.289 1 97.19 291 VAL A N 1
ATOM 2261 C CA . VAL A 1 291 ? 24.734 -28.078 -10.188 1 97.19 291 VAL A CA 1
ATOM 2262 C C . VAL A 1 291 ? 23.562 -27.203 -10.633 1 97.19 291 VAL A C 1
ATOM 2264 O O . VAL A 1 291 ? 22.938 -26.531 -9.812 1 97.19 291 VAL A O 1
ATOM 2267 N N . LEU A 1 292 ? 23.297 -27.203 -11.906 1 97.69 292 LEU A N 1
ATOM 2268 C CA . LEU A 1 292 ? 22.281 -26.359 -12.531 1 97.69 292 LEU A CA 1
ATOM 2269 C C . LEU A 1 292 ? 21.125 -27.203 -13.039 1 97.69 292 LEU A C 1
ATOM 2271 O O . LEU A 1 292 ? 21.297 -28.062 -13.906 1 97.69 292 LEU A O 1
ATOM 2275 N N . GLY A 1 293 ? 19.953 -27.031 -12.344 1 96.56 293 GLY A N 1
ATOM 2276 C CA . GLY A 1 293 ? 18.734 -27.484 -13.008 1 96.56 293 GLY A CA 1
ATOM 2277 C C . GLY A 1 293 ? 18.297 -26.562 -14.133 1 96.56 293 GLY A C 1
ATOM 2278 O O . GLY A 1 293 ? 18.219 -25.344 -13.945 1 96.56 293 GLY A O 1
ATOM 2279 N N . LEU A 1 294 ? 18.062 -27.125 -15.312 1 97.69 294 LEU A N 1
ATOM 2280 C CA . LEU A 1 294 ? 17.75 -26.312 -16.484 1 97.69 294 LEU A CA 1
ATOM 2281 C C . LEU A 1 294 ? 16.516 -26.828 -17.188 1 97.69 294 LEU A C 1
ATOM 2283 O O . LEU A 1 294 ? 16.391 -28.031 -17.453 1 97.69 294 LEU A O 1
ATOM 2287 N N . ALA A 1 295 ? 15.594 -25.953 -17.438 1 96.69 295 ALA A N 1
ATOM 2288 C CA . ALA A 1 295 ? 14.445 -26.25 -18.281 1 96.69 295 ALA A CA 1
ATOM 2289 C C . ALA A 1 295 ? 14.672 -25.734 -19.703 1 96.69 295 ALA A C 1
ATOM 2291 O O . ALA A 1 295 ? 15.102 -24.594 -19.891 1 96.69 295 ALA A O 1
ATOM 2292 N N . PHE A 1 296 ? 14.492 -26.531 -20.672 1 96.88 296 PHE A N 1
ATOM 2293 C CA . PHE A 1 296 ? 14.633 -26.141 -22.062 1 96.88 296 PHE A CA 1
ATOM 2294 C C . PHE A 1 296 ? 13.648 -26.922 -22.938 1 96.88 296 PHE A C 1
ATOM 2296 O O . PHE A 1 296 ? 13.055 -27.891 -22.484 1 96.88 296 PHE A O 1
ATOM 2303 N N . ARG A 1 297 ? 13.445 -26.484 -24.125 1 95.38 297 ARG A N 1
ATOM 2304 C CA . ARG A 1 297 ? 12.594 -27.172 -25.094 1 95.38 297 ARG A CA 1
ATOM 2305 C C . ARG A 1 297 ? 13.398 -28.188 -25.906 1 95.38 297 ARG A C 1
ATOM 2307 O O . ARG A 1 297 ? 14.391 -27.828 -26.547 1 95.38 297 ARG A O 1
ATOM 2314 N N . ALA A 1 298 ? 12.914 -29.375 -25.906 1 96.44 298 ALA A N 1
ATOM 2315 C CA . ALA A 1 298 ? 13.602 -30.453 -26.625 1 96.44 298 ALA A CA 1
ATOM 2316 C C . ALA A 1 298 ? 13.102 -30.562 -28.062 1 96.44 298 ALA A C 1
ATOM 2318 O O . ALA A 1 298 ? 11.898 -30.5 -28.312 1 96.44 298 ALA A O 1
ATOM 2319 N N . SER A 1 299 ? 14.055 -30.594 -28.969 1 95.44 299 SER A N 1
ATOM 2320 C CA . SER A 1 299 ? 13.773 -30.828 -30.375 1 95.44 299 SER A CA 1
ATOM 2321 C C . SER A 1 299 ? 14.562 -32.031 -30.906 1 95.44 299 SER A C 1
ATOM 2323 O O . SER A 1 299 ? 15.75 -32.156 -30.609 1 95.44 299 SER A O 1
ATOM 2325 N N . ASP A 1 300 ? 13.898 -32.906 -31.609 1 95.31 300 ASP A N 1
ATOM 2326 C CA . ASP A 1 300 ? 14.516 -34.094 -32.219 1 95.31 300 ASP A CA 1
ATOM 2327 C C . ASP A 1 300 ? 14.289 -34.156 -33.719 1 95.31 300 ASP A C 1
ATOM 2329 O O . ASP A 1 300 ? 13.578 -35.031 -34.219 1 95.31 300 ASP A O 1
ATOM 2333 N N . PRO A 1 301 ? 14.969 -33.312 -34.406 1 93.25 301 PRO A N 1
ATOM 2334 C CA . PRO A 1 301 ? 14.734 -33.219 -35.844 1 93.25 301 PRO A CA 1
ATOM 2335 C C . PRO A 1 301 ? 15.094 -34.5 -36.562 1 93.25 301 PRO A C 1
ATOM 2337 O O . PRO A 1 301 ? 14.5 -34.844 -37.594 1 93.25 301 PRO A O 1
ATOM 2340 N N . ASP A 1 302 ? 15.977 -35.375 -36.062 1 93.75 302 ASP A N 1
ATOM 2341 C CA . ASP A 1 302 ? 16.453 -36.594 -36.719 1 93.75 302 ASP A CA 1
ATOM 2342 C C . ASP A 1 302 ? 15.742 -37.812 -36.188 1 93.75 302 ASP A C 1
ATOM 2344 O O . ASP A 1 302 ? 16.031 -38.938 -36.625 1 93.75 302 ASP A O 1
ATOM 2348 N N . GLY A 1 303 ? 14.922 -37.656 -35.219 1 93.5 303 GLY A N 1
ATOM 2349 C CA . GLY A 1 303 ? 14.117 -38.75 -34.656 1 93.5 303 GLY A CA 1
ATOM 2350 C C . GLY A 1 303 ? 14.938 -39.781 -33.906 1 93.5 303 GLY A C 1
ATOM 2351 O O . GLY A 1 303 ? 14.625 -40.969 -33.938 1 93.5 303 GLY A O 1
ATOM 2352 N N . LEU A 1 304 ? 15.906 -39.344 -33.344 1 93.69 304 LEU A N 1
ATOM 2353 C CA . LEU A 1 304 ? 16.828 -40.25 -32.656 1 93.69 304 LEU A CA 1
ATOM 2354 C C . LEU A 1 304 ? 16.188 -40.875 -31.422 1 93.69 304 LEU A C 1
ATOM 2356 O O . LEU A 1 304 ? 16.609 -41.906 -30.953 1 93.69 304 LEU A O 1
ATOM 2360 N N . LEU A 1 305 ? 15.125 -40.281 -30.875 1 92.5 305 LEU A N 1
ATOM 2361 C CA . LEU A 1 305 ? 14.438 -40.781 -29.688 1 92.5 305 LEU A CA 1
ATOM 2362 C C . LEU A 1 305 ? 13.234 -41.625 -30.078 1 92.5 305 LEU A C 1
ATOM 2364 O O . LEU A 1 305 ? 12.656 -42.312 -29.219 1 92.5 305 LEU A O 1
ATOM 2368 N N . GLY A 1 306 ? 12.812 -41.719 -31.359 1 85.88 306 GLY A N 1
ATOM 2369 C CA . GLY A 1 306 ? 11.703 -42.531 -31.844 1 85.88 306 GLY A CA 1
ATOM 2370 C C . GLY A 1 306 ? 10.344 -41.906 -31.578 1 85.88 306 GLY A C 1
ATOM 2371 O O . GLY A 1 306 ? 9.32 -42.562 -31.734 1 85.88 306 GLY A O 1
ATOM 2372 N N . GLY A 1 307 ? 10.328 -40.688 -31.078 1 79.69 307 GLY A N 1
ATOM 2373 C CA . GLY A 1 307 ? 9.062 -40.062 -30.766 1 79.69 307 GLY A CA 1
ATOM 2374 C C . GLY A 1 307 ? 8.82 -38.781 -31.562 1 79.69 307 GLY A C 1
ATOM 2375 O O . GLY A 1 307 ? 9.164 -38.719 -32.75 1 79.69 307 GLY A O 1
ATOM 2376 N N . GLU A 1 308 ? 7.996 -37.906 -31 1 80.44 308 GLU A N 1
ATOM 2377 C CA . GLU A 1 308 ? 7.676 -36.625 -31.625 1 80.44 308 GLU A CA 1
ATOM 2378 C C . GLU A 1 308 ? 8.93 -35.781 -31.828 1 80.44 308 GLU A C 1
ATOM 2380 O O . GLU A 1 308 ? 9.852 -35.812 -31.016 1 80.44 308 GLU A O 1
ATOM 2385 N N . ARG A 1 309 ? 8.93 -35.062 -32.875 1 84.25 309 ARG A N 1
ATOM 2386 C CA . ARG A 1 309 ? 10.062 -34.219 -33.219 1 84.25 309 ARG A CA 1
ATOM 2387 C C . ARG A 1 309 ? 10.195 -33.062 -32.25 1 84.25 309 ARG A C 1
ATOM 2389 O O . ARG A 1 309 ? 11.289 -32.531 -32.031 1 84.25 309 ARG A O 1
ATOM 2396 N N . GLU A 1 310 ? 9.109 -32.625 -31.781 1 84.62 310 GLU A N 1
ATOM 2397 C CA . GLU A 1 310 ? 9.078 -31.641 -30.719 1 84.62 310 GLU A CA 1
ATOM 2398 C C . GLU A 1 310 ? 8.562 -32.219 -29.406 1 84.62 310 GLU A C 1
ATOM 2400 O O . GLU A 1 310 ? 7.355 -32.25 -29.172 1 84.62 310 GLU A O 1
ATOM 2405 N N . ALA A 1 311 ? 9.469 -32.594 -28.562 1 79.31 311 ALA A N 1
ATOM 2406 C CA . ALA A 1 311 ? 9.125 -33.375 -27.375 1 79.31 311 ALA A CA 1
ATOM 2407 C C . ALA A 1 311 ? 8.602 -32.5 -26.25 1 79.31 311 ALA A C 1
ATOM 2409 O O . ALA A 1 311 ? 7.938 -33 -25.328 1 79.31 311 ALA A O 1
ATOM 2410 N N . GLY A 1 312 ? 8.836 -31.188 -26.312 1 88.62 312 GLY A N 1
ATOM 2411 C CA . GLY A 1 312 ? 8.336 -30.312 -25.25 1 88.62 312 GLY A CA 1
ATOM 2412 C C . GLY A 1 312 ? 9.406 -29.891 -24.266 1 88.62 312 GLY A C 1
ATOM 2413 O O . GLY A 1 312 ? 10.602 -30.078 -24.516 1 88.62 312 GLY A O 1
ATOM 2414 N N . ILE A 1 313 ? 8.977 -29.375 -23.094 1 94.19 313 ILE A N 1
ATOM 2415 C CA . ILE A 1 313 ? 9.906 -28.859 -22.094 1 94.19 313 ILE A CA 1
ATOM 2416 C C . ILE A 1 313 ? 10.547 -30.031 -21.359 1 94.19 313 ILE A C 1
ATOM 2418 O O . ILE A 1 313 ? 9.859 -30.984 -20.953 1 94.19 313 ILE A O 1
ATOM 2422 N N . THR A 1 314 ? 11.766 -30.016 -21.25 1 96.25 314 THR A N 1
ATOM 2423 C CA . THR A 1 314 ? 12.586 -31.031 -20.594 1 96.25 314 THR A CA 1
ATOM 2424 C C . THR A 1 314 ? 13.461 -30.406 -19.516 1 96.25 314 THR A C 1
ATOM 2426 O O . THR A 1 314 ? 13.914 -29.266 -19.656 1 96.25 314 THR A O 1
ATOM 2429 N N . CYS A 1 315 ? 13.656 -31.156 -18.391 1 96.44 315 CYS A N 1
ATOM 2430 C CA . CYS A 1 315 ? 14.508 -30.688 -17.312 1 96.44 315 CYS A CA 1
ATOM 2431 C C . CYS A 1 315 ? 15.758 -31.547 -17.172 1 96.44 315 CYS A C 1
ATOM 2433 O O . CYS A 1 315 ? 15.664 -32.781 -17.234 1 96.44 315 CYS A O 1
ATOM 2435 N N . ALA A 1 316 ? 16.875 -30.922 -17.047 1 97.62 316 ALA A N 1
ATOM 2436 C CA . ALA A 1 316 ? 18.125 -31.641 -16.875 1 97.62 316 ALA A CA 1
ATOM 2437 C C . ALA A 1 316 ? 18.938 -31.062 -15.711 1 97.62 316 ALA A C 1
ATOM 2439 O O . ALA A 1 316 ? 18.703 -29.938 -15.289 1 97.62 316 ALA A O 1
ATOM 2440 N N . LEU A 1 317 ? 19.812 -31.859 -15.109 1 97.5 317 LEU A N 1
ATOM 2441 C CA . LEU A 1 317 ? 20.797 -31.438 -14.117 1 97.5 317 LEU A CA 1
ATOM 2442 C C . LEU A 1 317 ? 22.188 -31.391 -14.727 1 97.5 317 LEU A C 1
ATOM 2444 O O . LEU A 1 317 ? 22.719 -32.406 -15.164 1 97.5 317 LEU A O 1
ATOM 2448 N N . ILE A 1 318 ? 22.797 -30.25 -14.719 1 97.88 318 ILE A N 1
ATOM 2449 C CA . ILE A 1 318 ? 24.062 -30.031 -15.406 1 97.88 318 ILE A CA 1
ATOM 2450 C C . ILE A 1 318 ? 25.109 -29.531 -14.406 1 97.88 318 ILE A C 1
ATOM 2452 O O . ILE A 1 318 ? 24.922 -28.5 -13.75 1 97.88 318 ILE A O 1
ATOM 2456 N N . PRO A 1 319 ? 26.234 -30.25 -14.234 1 97.88 319 PRO A N 1
ATOM 2457 C CA . PRO A 1 319 ? 27.312 -29.672 -13.445 1 97.88 319 PRO A CA 1
ATOM 2458 C C . PRO A 1 319 ? 27.766 -28.312 -13.977 1 97.88 319 PRO A C 1
ATOM 2460 O O . PRO A 1 319 ? 27.984 -28.156 -15.18 1 97.88 319 PRO A O 1
ATOM 2463 N N . THR A 1 320 ? 27.953 -27.391 -13.109 1 98 320 THR A N 1
ATOM 2464 C CA . THR A 1 320 ? 28.172 -26.016 -13.555 1 98 320 THR A CA 1
ATOM 2465 C C . THR A 1 320 ? 29.594 -25.844 -14.07 1 98 320 THR A C 1
ATOM 2467 O O . THR A 1 320 ? 29.906 -24.859 -14.758 1 98 320 THR A O 1
ATOM 2470 N N . ASP A 1 321 ? 30.484 -26.75 -13.719 1 97.19 321 ASP A N 1
ATOM 2471 C CA . ASP A 1 321 ? 31.844 -26.672 -14.227 1 97.19 321 ASP A CA 1
ATOM 2472 C C . ASP A 1 321 ? 31.953 -27.312 -15.617 1 97.19 321 ASP A C 1
ATOM 2474 O O . ASP A 1 321 ? 33.031 -27.312 -16.219 1 97.19 321 ASP A O 1
ATOM 2478 N N . HIS A 1 322 ? 30.859 -27.844 -16.109 1 97.19 322 HIS A N 1
ATOM 2479 C CA . HIS A 1 322 ? 30.844 -28.406 -17.453 1 97.19 322 HIS A CA 1
ATOM 2480 C C . HIS A 1 322 ? 31.203 -27.344 -18.5 1 97.19 322 HIS A C 1
ATOM 2482 O O . HIS A 1 322 ? 30.766 -26.203 -18.406 1 97.19 322 HIS A O 1
ATOM 2488 N N . PRO A 1 323 ? 31.984 -27.703 -19.5 1 95.88 323 PRO A N 1
ATOM 2489 C CA . PRO A 1 323 ? 32.406 -26.734 -20.5 1 95.88 323 PRO A CA 1
ATOM 2490 C C . PRO A 1 323 ? 31.25 -26.062 -21.219 1 95.88 323 PRO A C 1
ATOM 2492 O O . PRO A 1 323 ? 30.312 -26.75 -21.641 1 95.88 323 PRO A O 1
ATOM 2495 N N . GLY A 1 324 ? 31.359 -24.781 -21.297 1 97.44 324 GLY A N 1
ATOM 2496 C CA . GLY A 1 324 ? 30.359 -24.016 -22.016 1 97.44 324 GLY A CA 1
ATOM 2497 C C . GLY A 1 324 ? 29.297 -23.406 -21.109 1 97.44 324 GLY A C 1
ATOM 2498 O O . GLY A 1 324 ? 28.562 -22.516 -21.516 1 97.44 324 GLY A O 1
ATOM 2499 N N . VAL A 1 325 ? 29.141 -23.953 -19.891 1 98.31 325 VAL A N 1
ATOM 2500 C CA . VAL A 1 325 ? 28.203 -23.391 -18.938 1 98.31 325 VAL A CA 1
ATOM 2501 C C . VAL A 1 325 ? 28.766 -22.109 -18.328 1 98.31 325 VAL A C 1
ATOM 2503 O O . VAL A 1 325 ? 29.906 -22.094 -17.875 1 98.31 325 VAL A O 1
ATOM 2506 N N . VAL A 1 326 ? 27.984 -21.016 -18.406 1 97.94 326 VAL A N 1
ATOM 2507 C CA . VAL A 1 326 ? 28.438 -19.734 -17.875 1 97.94 326 VAL A CA 1
ATOM 2508 C C . VAL A 1 326 ? 27.547 -19.312 -16.703 1 97.94 326 VAL A C 1
ATOM 2510 O O . VAL A 1 326 ? 26.328 -19.188 -16.859 1 97.94 326 VAL A O 1
ATOM 2513 N N . THR A 1 327 ? 28.094 -19.188 -15.555 1 96.94 327 THR A N 1
ATOM 2514 C CA . THR A 1 327 ? 27.453 -18.672 -14.344 1 96.94 327 THR A CA 1
ATOM 2515 C C . THR A 1 327 ? 28.422 -17.797 -13.555 1 96.94 327 THR A C 1
ATOM 2517 O O . THR A 1 327 ? 29.5 -17.469 -14.039 1 96.94 327 THR A O 1
ATOM 2520 N N . GLY A 1 328 ? 28.031 -17.188 -12.508 1 96.44 328 GLY A N 1
ATOM 2521 C CA . GLY A 1 328 ? 28.938 -16.469 -11.641 1 96.44 328 GLY A CA 1
ATOM 2522 C C . GLY A 1 328 ? 28.562 -15 -11.477 1 96.44 328 GLY A C 1
ATOM 2523 O O . GLY A 1 328 ? 28.906 -14.383 -10.461 1 96.44 328 GLY A O 1
ATOM 2524 N N . ARG A 1 329 ? 27.938 -14.422 -12.453 1 97.25 329 ARG A N 1
ATOM 2525 C CA . ARG A 1 329 ? 27.547 -13.016 -12.336 1 97.25 329 ARG A CA 1
ATOM 2526 C C . ARG A 1 329 ? 26.312 -12.859 -11.477 1 97.25 329 ARG A C 1
ATOM 2528 O O . ARG A 1 329 ? 25.562 -13.82 -11.258 1 97.25 329 ARG A O 1
ATOM 2535 N N . ARG A 1 330 ? 26.141 -11.594 -11.008 1 97.44 330 ARG A N 1
ATOM 2536 C CA . ARG A 1 330 ? 25.078 -11.398 -10.016 1 97.44 330 ARG A CA 1
ATOM 2537 C C . ARG A 1 330 ? 24.094 -10.32 -10.461 1 97.44 330 ARG A C 1
ATOM 2539 O O . ARG A 1 330 ? 24.516 -9.266 -10.953 1 97.44 330 ARG A O 1
ATOM 2546 N N . HIS A 1 331 ? 22.781 -10.633 -10.438 1 97.69 331 HIS A N 1
ATOM 2547 C CA . HIS A 1 331 ? 21.797 -9.57 -10.375 1 97.69 331 HIS A CA 1
ATOM 2548 C C . HIS A 1 331 ? 21.766 -8.922 -8.992 1 97.69 331 HIS A C 1
ATOM 2550 O O . HIS A 1 331 ? 22.359 -9.445 -8.047 1 97.69 331 HIS A O 1
ATOM 2556 N N . TRP A 1 332 ? 21.156 -7.797 -8.844 1 96.62 332 TRP A N 1
ATOM 2557 C CA . TRP A 1 332 ? 21.062 -7.086 -7.57 1 96.62 332 TRP A CA 1
ATOM 2558 C C . TRP A 1 332 ? 19.609 -6.793 -7.223 1 96.62 332 TRP A C 1
ATOM 2560 O O . TRP A 1 332 ? 19.156 -5.656 -7.359 1 96.62 332 TRP A O 1
ATOM 2570 N N . PRO A 1 333 ? 18.875 -7.754 -6.684 1 96.69 333 PRO A N 1
ATOM 2571 C CA . PRO A 1 333 ? 17.469 -7.543 -6.355 1 96.69 333 PRO A CA 1
ATOM 2572 C C . PRO A 1 333 ? 17.281 -6.617 -5.156 1 96.69 333 PRO A C 1
ATOM 2574 O O . PRO A 1 333 ? 17.312 -7.074 -4.008 1 96.69 333 PRO A O 1
ATOM 2577 N N . LEU A 1 334 ? 16.938 -5.359 -5.293 1 95.25 334 LEU A N 1
ATOM 2578 C CA . LEU A 1 334 ? 16.531 -4.336 -4.336 1 95.25 334 LEU A CA 1
ATOM 2579 C C . LEU A 1 334 ? 17.422 -4.367 -3.098 1 95.25 334 LEU A C 1
ATOM 2581 O O . LEU A 1 334 ? 16.922 -4.41 -1.97 1 95.25 334 LEU A O 1
ATOM 2585 N N . ASN A 1 335 ? 18.641 -4.383 -3.135 1 88.75 335 ASN A N 1
ATOM 2586 C CA . ASN A 1 335 ? 19.672 -4.344 -2.107 1 88.75 335 ASN A CA 1
ATOM 2587 C C . ASN A 1 335 ? 19.734 -5.648 -1.317 1 88.75 335 ASN A C 1
ATOM 2589 O O . ASN A 1 335 ? 20.438 -5.746 -0.318 1 88.75 335 ASN A O 1
ATOM 2593 N N . ALA A 1 336 ? 18.875 -6.539 -1.771 1 93.25 336 ALA A N 1
ATOM 2594 C CA . ALA A 1 336 ? 19.109 -7.871 -1.229 1 93.25 336 ALA A CA 1
ATOM 2595 C C . ALA A 1 336 ? 20.375 -8.484 -1.827 1 93.25 336 ALA A C 1
ATOM 2597 O O . ALA A 1 336 ? 20.734 -8.203 -2.975 1 93.25 336 ALA A O 1
ATOM 2598 N N . VAL A 1 337 ? 21.109 -9.25 -1.05 1 94.88 337 VAL A N 1
ATOM 2599 C CA . VAL A 1 337 ? 22.438 -9.672 -1.519 1 94.88 337 VAL A CA 1
ATOM 2600 C C . VAL A 1 337 ? 22.5 -11.195 -1.581 1 94.88 337 VAL A C 1
ATOM 2602 O O . VAL A 1 337 ? 23.594 -11.773 -1.594 1 94.88 337 VAL A O 1
ATOM 2605 N N . PHE A 1 338 ? 21.234 -11.789 -1.512 1 96.62 338 PHE A N 1
ATOM 2606 C CA . PHE A 1 338 ? 21.266 -13.227 -1.748 1 96.62 338 PHE A CA 1
ATOM 2607 C C . PHE A 1 338 ? 21.812 -13.531 -3.143 1 96.62 338 PHE A C 1
ATOM 2609 O O . PHE A 1 338 ? 21.703 -12.703 -4.047 1 96.62 338 PHE A O 1
ATOM 2616 N N . GLN A 1 339 ? 22.391 -14.656 -3.305 1 97.19 339 GLN A N 1
ATOM 2617 C CA . GLN A 1 339 ? 23 -15.039 -4.57 1 97.19 339 GLN A CA 1
ATOM 2618 C C . GLN A 1 339 ? 21.953 -15.234 -5.656 1 97.19 339 GLN A C 1
ATOM 2620 O O . GLN A 1 339 ? 21.078 -16.094 -5.539 1 97.19 339 GLN A O 1
ATOM 2625 N N . ASN A 1 340 ? 21.984 -14.438 -6.688 1 97.69 340 ASN A N 1
ATOM 2626 C CA . ASN A 1 340 ? 21.062 -14.438 -7.82 1 97.69 340 ASN A CA 1
ATOM 2627 C C . ASN A 1 340 ? 21.734 -13.938 -9.094 1 97.69 340 ASN A C 1
ATOM 2629 O O . ASN A 1 340 ? 22.484 -12.969 -9.062 1 97.69 340 ASN A O 1
ATOM 2633 N N . GLY A 1 341 ? 21.578 -14.617 -10.164 1 98 341 GLY A N 1
ATOM 2634 C CA . GLY A 1 341 ? 22.234 -14.164 -11.375 1 98 341 GLY A CA 1
ATOM 2635 C C . GLY A 1 341 ? 21.812 -14.93 -12.609 1 98 341 GLY A C 1
ATOM 2636 O O . GLY A 1 341 ? 20.938 -15.805 -12.539 1 98 341 GLY A O 1
ATOM 2637 N N . PRO A 1 342 ? 22.281 -14.484 -13.727 1 98.06 342 PRO A N 1
ATOM 2638 C CA . PRO A 1 342 ? 21.969 -15.164 -14.992 1 98.06 342 PRO A CA 1
ATOM 2639 C C . PRO A 1 342 ? 22.812 -16.422 -15.203 1 98.06 342 PRO A C 1
ATOM 2641 O O . PRO A 1 342 ? 23.812 -16.625 -14.508 1 98.06 342 PRO A O 1
ATOM 2644 N N . THR A 1 343 ? 22.359 -17.328 -16.031 1 98.25 343 THR A N 1
ATOM 2645 C CA . THR A 1 343 ? 23.109 -18.469 -16.578 1 98.25 343 THR A CA 1
ATOM 2646 C C . THR A 1 343 ? 22.922 -18.562 -18.094 1 98.25 343 THR A C 1
ATOM 2648 O O . THR A 1 343 ? 21.859 -18.234 -18.609 1 98.25 343 THR A O 1
ATOM 2651 N N . GLU A 1 344 ? 23.969 -18.922 -18.734 1 98.31 344 GLU A N 1
ATOM 2652 C CA . GLU A 1 344 ? 23.891 -19.031 -20.188 1 98.31 344 GLU A CA 1
ATOM 2653 C C . GLU A 1 344 ? 24.75 -20.188 -20.719 1 98.31 344 GLU A C 1
ATOM 2655 O O . GLU A 1 344 ? 25.594 -20.703 -19.984 1 98.31 344 GLU A O 1
ATOM 2660 N N . GLY A 1 345 ? 24.484 -20.609 -21.812 1 98.25 345 GLY A N 1
ATOM 2661 C CA . GLY A 1 345 ? 25.234 -21.594 -22.578 1 98.25 345 GLY A CA 1
ATOM 2662 C C . GLY A 1 345 ? 24.922 -21.562 -24.062 1 98.25 345 GLY A C 1
ATOM 2663 O O . GLY A 1 345 ? 23.781 -21.266 -24.453 1 98.25 345 GLY A O 1
ATOM 2664 N N . LYS A 1 346 ? 25.938 -21.844 -24.859 1 97.81 346 LYS A N 1
ATOM 2665 C CA . LYS A 1 346 ? 25.766 -21.922 -26.312 1 97.81 346 LYS A CA 1
ATOM 2666 C C . LYS A 1 346 ? 26.234 -23.266 -26.859 1 97.81 346 LYS A C 1
ATOM 2668 O O . LYS A 1 346 ? 27.422 -23.609 -26.766 1 97.81 346 LYS A O 1
ATOM 2673 N N . ASP A 1 347 ? 25.375 -24 -27.375 1 97.19 347 ASP A N 1
ATOM 2674 C CA . ASP A 1 347 ? 25.672 -25.281 -28 1 97.19 347 ASP A CA 1
ATOM 2675 C C . ASP A 1 347 ? 26.422 -26.203 -27.047 1 97.19 347 ASP A C 1
ATOM 2677 O O . ASP A 1 347 ? 27.438 -26.781 -27.406 1 97.19 347 ASP A O 1
ATOM 2681 N N . VAL A 1 348 ? 25.906 -26.266 -25.859 1 97.94 348 VAL A N 1
ATOM 2682 C CA . VAL A 1 348 ? 26.531 -27.109 -24.844 1 97.94 348 VAL A CA 1
ATOM 2683 C C . VAL A 1 348 ? 25.984 -28.531 -24.953 1 97.94 348 VAL A C 1
ATOM 2685 O O . VAL A 1 348 ? 24.781 -28.75 -24.922 1 97.94 348 VAL A O 1
ATOM 2688 N N . PHE A 1 349 ? 26.891 -29.484 -25.094 1 97.94 349 PHE A N 1
ATOM 2689 C CA . PHE A 1 349 ? 26.453 -30.875 -25.172 1 97.94 349 PHE A CA 1
ATOM 2690 C C . PHE A 1 349 ? 26.172 -31.438 -23.797 1 97.94 349 PHE A C 1
ATOM 2692 O O . PHE A 1 349 ? 27.031 -31.422 -22.906 1 97.94 349 PHE A O 1
ATOM 2699 N N . ILE A 1 350 ? 24.984 -31.984 -23.578 1 97.25 350 ILE A N 1
ATOM 2700 C CA . ILE A 1 350 ? 24.625 -32.625 -22.328 1 97.25 350 ILE A CA 1
ATOM 2701 C C . ILE A 1 350 ? 24.156 -34.062 -22.594 1 97.25 350 ILE A C 1
ATOM 2703 O O . ILE A 1 350 ? 23.266 -34.281 -23.438 1 97.25 350 ILE A O 1
ATOM 2707 N N . PRO A 1 351 ? 24.719 -35.031 -21.922 1 97.31 351 PRO A N 1
ATOM 2708 C CA . PRO A 1 351 ? 24.297 -36.406 -22.125 1 97.31 351 PRO A CA 1
ATOM 2709 C C . PRO A 1 351 ? 22.875 -36.656 -21.672 1 97.31 351 PRO A C 1
ATOM 2711 O O . PRO A 1 351 ? 22.375 -36 -20.766 1 97.31 351 PRO A O 1
ATOM 2714 N N . MET A 1 352 ? 22.234 -37.656 -22.203 1 96.19 352 MET A N 1
ATOM 2715 C CA . MET A 1 352 ? 20.859 -38.031 -21.891 1 96.19 352 MET A CA 1
ATOM 2716 C C . MET A 1 352 ? 20.703 -38.406 -20.438 1 96.19 352 MET A C 1
ATOM 2718 O O . MET A 1 352 ? 19.656 -38.188 -19.828 1 96.19 352 MET A O 1
ATOM 2722 N N . GLU A 1 353 ? 21.75 -38.906 -19.844 1 95.81 353 GLU A N 1
ATOM 2723 C CA . GLU A 1 353 ? 21.734 -39.344 -18.453 1 95.81 353 GLU A CA 1
ATOM 2724 C C . GLU A 1 353 ? 21.531 -38.156 -17.5 1 95.81 353 GLU A C 1
ATOM 2726 O O . GLU A 1 353 ? 21.172 -38.344 -16.344 1 95.81 353 GLU A O 1
ATOM 2731 N N . TRP A 1 354 ? 21.719 -36.938 -18.031 1 97.62 354 TRP A N 1
ATOM 2732 C CA . TRP A 1 354 ? 21.578 -35.75 -17.188 1 97.62 354 TRP A CA 1
ATOM 2733 C C . TRP A 1 354 ? 20.141 -35.281 -17.172 1 97.62 354 TRP A C 1
ATOM 2735 O O . TRP A 1 354 ? 19.766 -34.469 -16.328 1 97.62 354 TRP A O 1
ATOM 2745 N N . VAL A 1 355 ? 19.359 -35.781 -18.125 1 97.69 355 VAL A N 1
ATOM 2746 C CA . VAL A 1 355 ? 17.938 -35.469 -18.078 1 97.69 355 VAL A CA 1
ATOM 2747 C C . VAL A 1 355 ? 17.312 -36.094 -16.828 1 97.69 355 VAL A C 1
ATOM 2749 O O . VAL A 1 355 ? 17.531 -37.281 -16.547 1 97.69 355 VAL A O 1
ATOM 2752 N N . ILE A 1 356 ? 16.625 -35.312 -16.094 1 97.12 356 ILE A N 1
ATOM 2753 C CA . ILE A 1 356 ? 16 -35.812 -14.883 1 97.12 356 ILE A CA 1
ATOM 2754 C C . ILE A 1 356 ? 15.031 -36.938 -15.25 1 97.12 356 ILE A C 1
ATOM 2756 O O . ILE A 1 356 ? 14.047 -36.719 -15.961 1 97.12 356 ILE A O 1
ATOM 2760 N N . GLY A 1 357 ? 15.289 -38.125 -14.781 1 96.94 357 GLY A N 1
ATOM 2761 C CA . GLY A 1 357 ? 14.469 -39.281 -15.102 1 96.94 357 GLY A CA 1
ATOM 2762 C C . GLY A 1 357 ? 14.906 -40 -16.375 1 96.94 357 GLY A C 1
ATOM 2763 O O . GLY A 1 357 ? 14.344 -41.031 -16.734 1 96.94 357 GLY A O 1
ATOM 2764 N N . GLY A 1 358 ? 15.836 -39.469 -17.062 1 95.56 358 GLY A N 1
ATOM 2765 C CA . GLY A 1 358 ? 16.391 -40.094 -18.234 1 95.56 358 GLY A CA 1
ATOM 2766 C C . GLY A 1 358 ? 15.555 -39.875 -19.484 1 95.56 358 GLY A C 1
ATOM 2767 O O . GLY A 1 358 ? 14.703 -38.969 -19.531 1 95.56 358 GLY A O 1
ATOM 2768 N N . VAL A 1 359 ? 15.836 -40.688 -20.469 1 94.06 359 VAL A N 1
ATOM 2769 C CA . VAL A 1 359 ? 15.25 -40.562 -21.797 1 94.06 359 VAL A CA 1
ATOM 2770 C C . VAL A 1 359 ? 13.727 -40.656 -21.703 1 94.06 359 VAL A C 1
ATOM 2772 O O . VAL A 1 359 ? 13.008 -39.969 -22.438 1 94.06 359 VAL A O 1
ATOM 2775 N N . ALA A 1 360 ? 13.266 -41.375 -20.75 1 92.88 360 ALA A N 1
ATOM 2776 C CA . ALA A 1 360 ? 11.828 -41.625 -20.594 1 92.88 360 ALA A CA 1
ATOM 2777 C C . ALA A 1 360 ? 11.102 -40.344 -20.203 1 92.88 360 ALA A C 1
ATOM 2779 O O . ALA A 1 360 ? 9.898 -40.219 -20.406 1 92.88 360 ALA A O 1
ATOM 2780 N N . GLN A 1 361 ? 11.844 -39.406 -19.641 1 95 361 GLN A N 1
ATOM 2781 C CA . GLN A 1 361 ? 11.211 -38.188 -19.109 1 95 361 GLN A CA 1
ATOM 2782 C C . GLN A 1 361 ? 11.43 -37 -20.047 1 95 361 GLN A C 1
ATOM 2784 O O . GLN A 1 361 ? 11.039 -35.875 -19.734 1 95 361 GLN A O 1
ATOM 2789 N N . VAL A 1 362 ? 12.008 -37.188 -21.188 1 95.81 362 VAL A N 1
ATOM 2790 C CA . VAL A 1 362 ? 12.156 -36.125 -22.156 1 95.81 362 VAL A CA 1
ATOM 2791 C C . VAL A 1 362 ? 10.781 -35.594 -22.562 1 95.81 362 VAL A C 1
ATOM 2793 O O . VAL A 1 362 ? 9.875 -36.375 -22.875 1 95.81 362 VAL A O 1
ATOM 2796 N N . GLY A 1 363 ? 10.602 -34.312 -22.438 1 93 363 GLY A N 1
ATOM 2797 C CA . GLY A 1 363 ? 9.344 -33.688 -22.812 1 93 363 GLY A CA 1
ATOM 2798 C C . GLY A 1 363 ? 8.352 -33.594 -21.672 1 93 363 GLY A C 1
ATOM 2799 O O . GLY A 1 363 ? 7.266 -33.031 -21.812 1 93 363 GLY A O 1
ATOM 2800 N N . ARG A 1 364 ? 8.703 -34.062 -20.5 1 91.44 364 ARG A N 1
ATOM 2801 C CA . ARG A 1 364 ? 7.785 -34.125 -19.359 1 91.44 364 ARG A CA 1
ATOM 2802 C C . ARG A 1 364 ? 8.164 -33.062 -18.328 1 91.44 364 ARG A C 1
ATOM 2804 O O . ARG A 1 364 ? 7.676 -33.094 -17.188 1 91.44 364 ARG A O 1
ATOM 2811 N N . GLY A 1 365 ? 8.992 -32.188 -18.703 1 92.12 365 GLY A N 1
ATOM 2812 C CA . GLY A 1 365 ? 9.5 -31.188 -17.781 1 92.12 365 GLY A CA 1
ATOM 2813 C C . GLY A 1 365 ? 8.422 -30.25 -17.266 1 92.12 365 GLY A C 1
ATOM 2814 O O . GLY A 1 365 ? 8.453 -29.844 -16.109 1 92.12 365 GLY A O 1
ATOM 2815 N N . TRP A 1 366 ? 7.488 -29.891 -18.094 1 88.94 366 TRP A N 1
ATOM 2816 C CA . TRP A 1 366 ? 6.441 -28.953 -17.672 1 88.94 366 TRP A CA 1
ATOM 2817 C C . TRP A 1 366 ? 5.609 -29.547 -16.531 1 88.94 366 TRP A C 1
ATOM 2819 O O . TRP A 1 366 ? 5.281 -28.859 -15.57 1 88.94 366 TRP A O 1
ATOM 2829 N N . ARG A 1 367 ? 5.238 -30.703 -16.656 1 85.25 367 ARG A N 1
ATOM 2830 C CA . ARG A 1 367 ? 4.5 -31.391 -15.594 1 85.25 367 ARG A CA 1
ATOM 2831 C C . ARG A 1 367 ? 5.301 -31.422 -14.297 1 85.25 367 ARG A C 1
ATOM 2833 O O . ARG A 1 367 ? 4.746 -31.203 -13.219 1 85.25 367 ARG A O 1
ATOM 2840 N N . MET A 1 368 ? 6.633 -31.703 -14.445 1 87.62 368 MET A N 1
ATOM 2841 C CA . MET A 1 368 ? 7.508 -31.719 -13.281 1 87.62 368 MET A CA 1
ATOM 2842 C C . MET A 1 368 ? 7.453 -30.375 -12.555 1 87.62 368 MET A C 1
ATOM 2844 O O . MET A 1 368 ? 7.309 -30.328 -11.328 1 87.62 368 MET A O 1
ATOM 2848 N N . LEU A 1 369 ? 7.543 -29.375 -13.352 1 86.06 369 LEU A N 1
ATOM 2849 C CA . LEU A 1 369 ? 7.602 -28.031 -12.805 1 86.06 369 LEU A CA 1
ATOM 2850 C C . LEU A 1 369 ? 6.285 -27.656 -12.125 1 86.06 369 LEU A C 1
ATOM 2852 O O . LEU A 1 369 ? 6.285 -27.062 -11.047 1 86.06 369 LEU A O 1
ATOM 2856 N N . MET A 1 370 ? 5.141 -27.938 -12.641 1 78.38 370 MET A N 1
ATOM 2857 C CA . MET A 1 370 ? 3.832 -27.594 -12.094 1 78.38 370 MET A CA 1
ATOM 2858 C C . MET A 1 370 ? 3.584 -28.312 -10.773 1 78.38 370 MET A C 1
ATOM 2860 O O . MET A 1 370 ? 2.936 -27.766 -9.875 1 78.38 370 MET A O 1
ATOM 2864 N N . GLU A 1 371 ? 4.125 -29.438 -10.711 1 74.56 371 GLU A N 1
ATOM 2865 C CA . GLU A 1 371 ? 3.924 -30.234 -9.5 1 74.56 371 GLU A CA 1
ATOM 2866 C C . GLU A 1 371 ? 4.809 -29.734 -8.359 1 74.56 371 GLU A C 1
ATOM 2868 O O . GLU A 1 371 ? 4.422 -29.797 -7.188 1 74.56 371 GLU A O 1
ATOM 2873 N N . CYS A 1 372 ? 5.906 -29.203 -8.711 1 75.56 372 CYS A N 1
ATOM 2874 C CA . CYS A 1 372 ? 6.863 -28.828 -7.668 1 75.56 372 CYS A CA 1
ATOM 2875 C C . CYS A 1 372 ? 6.699 -27.375 -7.266 1 75.56 372 CYS A C 1
ATOM 2877 O O . CYS A 1 372 ? 7.129 -26.969 -6.184 1 75.56 372 CYS A O 1
ATOM 2879 N N . LEU A 1 373 ? 6.066 -26.594 -8.031 1 73.62 373 LEU A N 1
ATOM 2880 C CA . LEU A 1 373 ? 5.934 -25.188 -7.73 1 73.62 373 LEU A CA 1
ATOM 2881 C C . LEU A 1 373 ? 4.977 -24.969 -6.559 1 73.62 373 LEU A C 1
ATOM 2883 O O . LEU A 1 373 ? 5.051 -23.938 -5.879 1 73.62 373 LEU A O 1
ATOM 2887 N N . ALA A 1 374 ? 4.176 -25.906 -6.211 1 72.44 374 ALA A N 1
ATOM 2888 C CA . ALA A 1 374 ? 3.191 -25.766 -5.141 1 72.44 374 ALA A CA 1
ATOM 2889 C C . ALA A 1 374 ? 3.871 -25.656 -3.779 1 72.44 374 ALA A C 1
ATOM 2891 O O . ALA A 1 374 ? 3.414 -24.906 -2.914 1 72.44 374 ALA A O 1
ATOM 2892 N N . ALA A 1 375 ? 5.051 -26.266 -3.658 1 70.94 375 ALA A N 1
ATOM 2893 C CA . ALA A 1 375 ? 5.758 -26.203 -2.381 1 70.94 375 ALA A CA 1
ATOM 2894 C C . ALA A 1 375 ? 6.293 -24.797 -2.113 1 70.94 375 ALA A C 1
ATOM 2896 O O . ALA A 1 375 ? 6.152 -24.281 -1.005 1 70.94 375 ALA A O 1
ATOM 2897 N N . GLY A 1 376 ? 6.902 -24.172 -3.061 1 74.12 376 GLY A N 1
ATOM 2898 C CA . GLY A 1 376 ? 7.41 -22.812 -2.902 1 74.12 376 GLY A CA 1
ATOM 2899 C C . GLY A 1 376 ? 6.328 -21.797 -2.592 1 74.12 376 GLY A C 1
ATOM 2900 O O . GLY A 1 376 ? 6.477 -20.984 -1.677 1 74.12 376 GLY A O 1
ATOM 2901 N N . ARG A 1 377 ? 5.285 -21.859 -3.225 1 83.31 377 ARG A N 1
ATOM 2902 C CA . ARG A 1 377 ? 4.18 -20.906 -3.09 1 83.31 377 ARG A CA 1
ATOM 2903 C C . ARG A 1 377 ? 3.475 -21.078 -1.748 1 83.31 377 ARG A C 1
ATOM 2905 O O . ARG A 1 377 ? 2.979 -20.109 -1.174 1 83.31 377 ARG A O 1
ATOM 2912 N N . ALA A 1 378 ? 3.518 -22.281 -1.221 1 87.88 378 ALA A N 1
ATOM 2913 C CA . ALA A 1 378 ? 2.74 -22.547 -0.014 1 87.88 378 ALA A CA 1
ATOM 2914 C C . ALA A 1 378 ? 3.602 -22.391 1.237 1 87.88 378 ALA A C 1
ATOM 2916 O O . ALA A 1 378 ? 3.088 -22.109 2.322 1 87.88 378 ALA A O 1
ATOM 2917 N N . ILE A 1 379 ? 4.902 -22.562 1.032 1 92.88 379 ILE A N 1
ATOM 2918 C CA . ILE A 1 379 ? 5.711 -22.656 2.24 1 92.88 379 ILE A CA 1
ATOM 2919 C C . ILE A 1 379 ? 6.707 -21.5 2.291 1 92.88 379 ILE A C 1
ATOM 2921 O O . ILE A 1 379 ? 6.598 -20.625 3.141 1 92.88 379 ILE A O 1
ATOM 2925 N N . SER A 1 380 ? 7.578 -21.344 1.312 1 92.88 380 SER A N 1
ATOM 2926 C CA . SER A 1 380 ? 8.742 -20.469 1.393 1 92.88 380 SER A CA 1
ATOM 2927 C C . SER A 1 380 ? 8.32 -19 1.473 1 92.88 380 SER A C 1
ATOM 2929 O O . SER A 1 380 ? 8.695 -18.297 2.41 1 92.88 380 SER A O 1
ATOM 2931 N N . LEU A 1 381 ? 7.539 -18.547 0.523 1 94.75 381 LEU A N 1
ATOM 2932 C CA . LEU A 1 381 ? 7.234 -17.125 0.406 1 94.75 381 LEU A CA 1
ATOM 2933 C C . LEU A 1 381 ? 6.297 -16.672 1.521 1 94.75 381 LEU A C 1
ATOM 2935 O O . LEU A 1 381 ? 6.531 -15.648 2.156 1 94.75 381 LEU A O 1
ATOM 2939 N N . PRO A 1 382 ? 5.258 -17.484 1.879 1 97 382 PRO A N 1
ATOM 2940 C CA . PRO A 1 382 ? 4.426 -17.078 3.018 1 97 382 PRO A CA 1
ATOM 2941 C C . PRO A 1 382 ? 5.191 -17.078 4.336 1 97 382 PRO A C 1
ATOM 2943 O O . PRO A 1 382 ? 5.004 -16.188 5.164 1 97 382 PRO A O 1
ATOM 2946 N N . SER A 1 383 ? 6.086 -18.047 4.512 1 97.88 383 SER A N 1
ATOM 2947 C CA . SER A 1 383 ? 6.844 -18.156 5.754 1 97.88 383 SER A CA 1
ATOM 2948 C C . SER A 1 383 ? 7.797 -16.984 5.93 1 97.88 383 SER A C 1
ATOM 2950 O O . SER A 1 383 ? 7.895 -16.422 7.023 1 97.88 383 SER A O 1
ATOM 2952 N N . SER A 1 384 ? 8.477 -16.672 4.855 1 97.56 384 SER A N 1
ATOM 2953 C CA . SER A 1 384 ? 9.375 -15.523 4.926 1 97.56 384 SER A CA 1
ATOM 2954 C C . SER A 1 384 ? 8.617 -14.242 5.219 1 97.56 384 SER A C 1
ATOM 2956 O O . SER A 1 384 ? 9.062 -13.414 6.02 1 97.56 384 SER A O 1
ATOM 2958 N N . SER A 1 385 ? 7.445 -14.062 4.598 1 98.31 385 SER A N 1
ATOM 2959 C CA . SER A 1 385 ? 6.625 -12.867 4.805 1 98.31 385 SER A CA 1
ATOM 2960 C C . SER A 1 385 ? 6.141 -12.773 6.246 1 98.31 385 SER A C 1
ATOM 2962 O O . SER A 1 385 ? 6.09 -11.688 6.82 1 98.31 385 SER A O 1
ATOM 2964 N N . VAL A 1 386 ? 5.738 -13.891 6.824 1 98.75 386 VAL A N 1
ATOM 2965 C CA . VAL A 1 386 ? 5.312 -13.906 8.219 1 98.75 386 VAL A CA 1
ATOM 2966 C C . VAL A 1 386 ? 6.492 -13.562 9.125 1 98.75 386 VAL A C 1
ATOM 2968 O O . VAL A 1 386 ? 6.344 -12.812 10.094 1 98.75 386 VAL A O 1
ATOM 2971 N N . GLY A 1 387 ? 7.672 -14.109 8.805 1 98.56 387 GLY A N 1
ATOM 2972 C CA . GLY A 1 387 ? 8.859 -13.867 9.617 1 98.56 387 GLY A CA 1
ATOM 2973 C C . GLY A 1 387 ? 9.203 -12.391 9.734 1 98.56 387 GLY A C 1
ATOM 2974 O O . GLY A 1 387 ? 9.359 -11.875 10.844 1 98.56 387 GLY A O 1
ATOM 2975 N N . PHE A 1 388 ? 9.359 -11.711 8.586 1 97.88 388 PHE A N 1
ATOM 2976 C CA . PHE A 1 388 ? 9.727 -10.297 8.664 1 97.88 388 PHE A CA 1
ATOM 2977 C C . PHE A 1 388 ? 8.578 -9.469 9.211 1 97.88 388 PHE A C 1
ATOM 2979 O O . PHE A 1 388 ? 8.797 -8.414 9.82 1 97.88 388 PHE A O 1
ATOM 2986 N N . SER A 1 389 ? 7.301 -9.938 9.047 1 98.75 389 SER A N 1
ATOM 2987 C CA . SER A 1 389 ? 6.164 -9.227 9.633 1 98.75 389 SER A CA 1
ATOM 2988 C C . SER A 1 389 ? 6.184 -9.32 11.156 1 98.75 389 SER A C 1
ATOM 2990 O O . SER A 1 389 ? 5.816 -8.367 11.844 1 98.75 389 SER A O 1
ATOM 2992 N N . LYS A 1 390 ? 6.578 -10.516 11.68 1 98.62 390 LYS A N 1
ATOM 2993 C CA . LYS A 1 390 ? 6.703 -10.656 13.125 1 98.62 390 LYS A CA 1
ATOM 2994 C C . LYS A 1 390 ? 7.754 -9.703 13.68 1 98.62 390 LYS A C 1
ATOM 2996 O O . LYS A 1 390 ? 7.562 -9.109 14.742 1 98.62 390 LYS A O 1
ATOM 3001 N N . MET A 1 391 ? 8.844 -9.578 12.984 1 97.38 391 MET A N 1
ATOM 3002 C CA . MET A 1 391 ? 9.875 -8.617 13.391 1 97.38 391 MET A CA 1
ATOM 3003 C C . MET A 1 391 ? 9.328 -7.195 13.359 1 97.38 391 MET A C 1
ATOM 3005 O O . MET A 1 391 ? 9.555 -6.418 14.289 1 97.38 391 MET A O 1
ATOM 3009 N N . ALA A 1 392 ? 8.617 -6.816 12.305 1 98.12 392 ALA A N 1
ATOM 3010 C CA . ALA A 1 392 ? 8.039 -5.484 12.148 1 98.12 392 ALA A CA 1
ATOM 3011 C C . ALA A 1 392 ? 7.055 -5.18 13.281 1 98.12 392 ALA A C 1
ATOM 3013 O O . ALA A 1 392 ? 7.07 -4.086 13.852 1 98.12 392 ALA A O 1
ATOM 3014 N N . VAL A 1 393 ? 6.168 -6.152 13.57 1 98.62 393 VAL A N 1
ATOM 3015 C CA . VAL A 1 393 ? 5.16 -5.973 14.609 1 98.62 393 VAL A CA 1
ATOM 3016 C C . VAL A 1 393 ? 5.84 -5.871 15.969 1 98.62 393 VAL A C 1
ATOM 3018 O O . VAL A 1 393 ? 5.484 -5.016 16.781 1 98.62 393 VAL A O 1
ATOM 3021 N N . ARG A 1 394 ? 6.832 -6.742 16.219 1 97.69 394 ARG A N 1
ATOM 3022 C CA . ARG A 1 394 ? 7.559 -6.715 17.484 1 97.69 394 ARG A CA 1
ATOM 3023 C C . ARG A 1 394 ? 8.203 -5.355 17.719 1 97.69 394 ARG A C 1
ATOM 3025 O O . ARG A 1 394 ? 7.961 -4.707 18.734 1 97.69 394 ARG A O 1
ATOM 3032 N N . GLY A 1 395 ? 8.992 -4.961 16.75 1 97.25 395 GLY A N 1
ATOM 3033 C CA . GLY A 1 395 ? 9.719 -3.707 16.906 1 97.25 395 GLY A CA 1
ATOM 3034 C C . GLY A 1 395 ? 8.805 -2.5 17 1 97.25 395 GLY A C 1
ATOM 3035 O O . GLY A 1 395 ? 9.008 -1.622 17.844 1 97.25 395 GLY A O 1
ATOM 3036 N N . THR A 1 396 ? 7.789 -2.396 16.188 1 98.25 396 THR A N 1
ATOM 3037 C CA . THR A 1 396 ? 6.926 -1.227 16.094 1 98.25 396 THR A CA 1
ATOM 3038 C C . THR A 1 396 ? 6.027 -1.112 17.328 1 98.25 396 THR A C 1
ATOM 3040 O O . THR A 1 396 ? 5.828 -0.017 17.859 1 98.25 396 THR A O 1
ATOM 3043 N N . SER A 1 397 ? 5.418 -2.225 17.734 1 98.19 397 SER A N 1
ATOM 3044 C CA . SER A 1 397 ? 4.527 -2.178 18.891 1 98.19 397 SER A CA 1
ATOM 3045 C C . SER A 1 397 ? 5.293 -1.826 20.172 1 98.19 397 SER A C 1
ATOM 3047 O O . SER A 1 397 ? 4.816 -1.039 20.984 1 98.19 397 SER A O 1
ATOM 3049 N N . GLY A 1 398 ? 6.508 -2.457 20.344 1 97.31 398 GLY A N 1
ATOM 3050 C CA . GLY A 1 398 ? 7.34 -2.074 21.484 1 97.31 398 GLY A CA 1
ATOM 3051 C C . GLY A 1 398 ? 7.73 -0.608 21.469 1 97.31 398 GLY A C 1
ATOM 3052 O O . GLY A 1 398 ? 7.664 0.069 22.484 1 97.31 398 GLY A O 1
ATOM 3053 N N . TYR A 1 399 ? 8.125 -0.1 20.297 1 97.12 399 TYR A N 1
ATOM 3054 C CA . TYR A 1 399 ? 8.484 1.302 20.109 1 97.12 399 TYR A CA 1
ATOM 3055 C C . TYR A 1 399 ? 7.316 2.217 20.469 1 97.12 399 TYR A C 1
ATOM 3057 O O . TYR A 1 399 ? 7.488 3.209 21.172 1 97.12 399 TYR A O 1
ATOM 3065 N N . ALA A 1 400 ? 6.141 1.9 19.984 1 97.69 400 ALA A N 1
ATOM 3066 C CA . ALA A 1 400 ? 4.953 2.725 20.188 1 97.69 400 ALA A CA 1
ATOM 3067 C C . ALA A 1 400 ? 4.562 2.764 21.672 1 97.69 400 ALA A C 1
ATOM 3069 O O . ALA A 1 400 ? 4.059 3.775 22.156 1 97.69 400 ALA A O 1
ATOM 3070 N N . ALA A 1 401 ? 4.82 1.676 22.375 1 97.56 401 ALA A N 1
ATOM 3071 C CA . ALA A 1 401 ? 4.465 1.575 23.781 1 97.56 401 ALA A CA 1
ATOM 3072 C C . ALA A 1 401 ? 5.387 2.436 24.641 1 97.56 401 ALA A C 1
ATOM 3074 O O . ALA A 1 401 ? 4.977 2.941 25.688 1 97.56 401 ALA A O 1
ATOM 3075 N N . MET A 1 402 ? 6.59 2.584 24.203 1 95.25 402 MET A N 1
ATOM 3076 C CA . MET A 1 402 ? 7.602 3.232 25.031 1 95.25 402 MET A CA 1
ATOM 3077 C C . MET A 1 402 ? 7.773 4.695 24.641 1 95.25 402 MET A C 1
ATOM 3079 O O . MET A 1 402 ? 7.98 5.555 25.5 1 95.25 402 MET A O 1
ATOM 3083 N N . ARG A 1 403 ? 7.711 4.996 23.312 1 95.62 403 ARG A N 1
ATOM 3084 C CA . ARG A 1 403 ? 8.008 6.32 22.766 1 95.62 403 ARG A CA 1
ATOM 3085 C C . ARG A 1 403 ? 6.941 7.332 23.188 1 95.62 403 ARG A C 1
ATOM 3087 O O . ARG A 1 403 ? 5.746 7.059 23.078 1 95.62 403 ARG A O 1
ATOM 3094 N N . ARG A 1 404 ? 7.402 8.484 23.641 1 94.19 404 ARG A N 1
ATOM 3095 C CA . ARG A 1 404 ? 6.465 9.5 24.094 1 94.19 404 ARG A CA 1
ATOM 3096 C C . ARG A 1 404 ? 6.574 10.766 23.266 1 94.19 404 ARG A C 1
ATOM 3098 O O . ARG A 1 404 ? 7.676 11.18 22.891 1 94.19 404 ARG A O 1
ATOM 3105 N N . GLN A 1 405 ? 5.496 11.305 22.844 1 93.69 405 GLN A N 1
ATOM 3106 C CA . GLN A 1 405 ? 5.266 12.617 22.25 1 93.69 405 GLN A CA 1
ATOM 3107 C C . GLN A 1 405 ? 4.004 13.258 22.812 1 93.69 405 GLN A C 1
ATOM 3109 O O . GLN A 1 405 ? 3.035 12.562 23.125 1 93.69 405 GLN A O 1
ATOM 3114 N N . PHE A 1 406 ? 3.98 14.562 22.984 1 91.5 406 PHE A N 1
ATOM 3115 C CA . PHE A 1 406 ? 2.865 15.289 23.578 1 91.5 406 PHE A CA 1
ATOM 3116 C C . PHE A 1 406 ? 2.576 14.781 24.984 1 91.5 406 PHE A C 1
ATOM 3118 O O . PHE A 1 406 ? 1.415 14.688 25.391 1 91.5 406 PHE A O 1
ATOM 3125 N N . LYS A 1 407 ? 3.648 14.234 25.641 1 89.06 407 LYS A N 1
ATOM 3126 C CA . LYS A 1 407 ? 3.672 13.867 27.047 1 89.06 407 LYS A CA 1
ATOM 3127 C C . LYS A 1 407 ? 2.936 12.547 27.281 1 89.06 407 LYS A C 1
ATOM 3129 O O . LYS A 1 407 ? 2.59 12.219 28.406 1 89.06 407 LYS A O 1
ATOM 3134 N N . ILE A 1 408 ? 2.686 11.836 26.188 1 93 408 ILE A N 1
ATOM 3135 C CA . ILE A 1 408 ? 2.086 10.516 26.344 1 93 408 ILE A CA 1
ATOM 3136 C C . ILE A 1 408 ? 2.74 9.539 25.375 1 93 408 ILE A C 1
ATOM 3138 O O . ILE A 1 408 ? 3.416 9.953 24.422 1 93 408 ILE A O 1
ATOM 3142 N N . GLU A 1 409 ? 2.543 8.203 25.656 1 96.06 409 GLU A N 1
ATOM 3143 C CA . GLU A 1 409 ? 3.039 7.188 24.734 1 96.06 409 GLU A CA 1
ATOM 3144 C C . GLU A 1 409 ? 2.357 7.305 23.375 1 96.06 409 GLU A C 1
ATOM 3146 O O . GLU A 1 409 ? 1.139 7.473 23.297 1 96.06 409 GLU A O 1
ATOM 3151 N N . ILE A 1 410 ? 3.105 7.273 22.266 1 96.75 410 ILE A N 1
ATOM 3152 C CA . ILE A 1 410 ? 2.529 7.523 20.938 1 96.75 410 ILE A CA 1
ATOM 3153 C C . ILE A 1 410 ? 1.53 6.418 20.594 1 96.75 410 ILE A C 1
ATOM 3155 O O . ILE A 1 410 ? 0.618 6.625 19.797 1 96.75 410 ILE A O 1
ATOM 3159 N N . GLY A 1 411 ? 1.665 5.219 21.266 1 97.69 411 GLY A N 1
ATOM 3160 C CA . GLY A 1 411 ? 0.749 4.109 21.047 1 97.69 411 GLY A CA 1
ATOM 3161 C C . GLY A 1 411 ? -0.648 4.375 21.562 1 97.69 411 GLY A C 1
ATOM 3162 O O . GLY A 1 411 ? -1.588 3.645 21.25 1 97.69 411 GLY A O 1
ATOM 3163 N N . LYS A 1 412 ? -0.818 5.434 22.297 1 96.75 412 LYS A N 1
ATOM 3164 C CA . LYS A 1 412 ? -2.125 5.77 22.859 1 96.75 412 LYS A CA 1
ATOM 3165 C C . LYS A 1 412 ? -2.922 6.652 21.906 1 96.75 412 LYS A C 1
ATOM 3167 O O . LYS A 1 412 ? -4.137 6.801 22.047 1 96.75 412 LYS A O 1
ATOM 3172 N N . PHE A 1 413 ? -2.277 7.273 20.906 1 97 413 PHE A N 1
ATOM 3173 C CA . PHE A 1 413 ? -2.979 8.062 19.906 1 97 413 PHE A CA 1
ATOM 3174 C C . PHE A 1 413 ? -3.773 7.152 18.969 1 97 413 PHE A C 1
ATOM 3176 O O . PHE A 1 413 ? -3.256 6.145 18.484 1 97 413 PHE A O 1
ATOM 3183 N N . GLU A 1 414 ? -5.004 7.52 18.703 1 97.56 414 GLU A N 1
ATOM 3184 C CA . GLU A 1 414 ? -5.883 6.668 17.922 1 97.56 414 GLU A CA 1
ATOM 3185 C C . GLU A 1 414 ? -5.336 6.477 16.5 1 97.56 414 GLU A C 1
ATOM 3187 O O . GLU A 1 414 ? -5.508 5.414 15.906 1 97.56 414 GLU A O 1
ATOM 3192 N N . GLY A 1 415 ? -4.699 7.535 15.953 1 97.12 415 GLY A N 1
ATOM 3193 C CA . GLY A 1 415 ? -4.109 7.402 14.625 1 97.12 415 GLY A CA 1
ATOM 3194 C C . GLY A 1 415 ? -3.055 6.312 14.555 1 97.12 415 GLY A C 1
ATOM 3195 O O . GLY A 1 415 ? -2.977 5.586 13.562 1 97.12 415 GLY A O 1
ATOM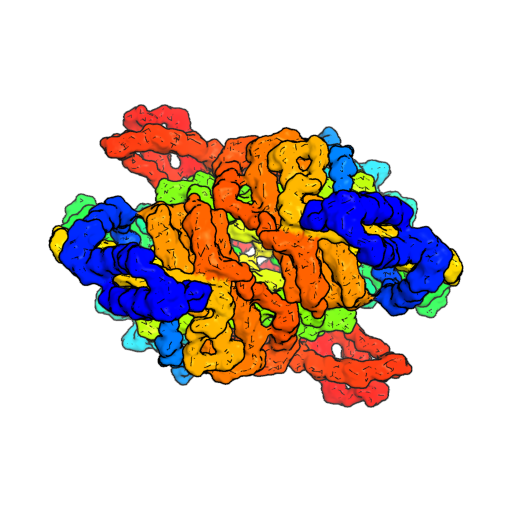 3196 N N . VAL A 1 416 ? -2.227 6.191 15.57 1 98.12 416 VAL A N 1
ATOM 3197 C CA . VAL A 1 416 ? -1.204 5.152 15.656 1 98.12 416 VAL A CA 1
ATOM 3198 C C . VAL A 1 416 ? -1.863 3.799 15.906 1 98.12 416 VAL A C 1
ATOM 3200 O O . VAL A 1 416 ? -1.461 2.789 15.32 1 98.12 416 VAL A O 1
ATOM 3203 N N . GLN A 1 417 ? -2.879 3.842 16.781 1 98.44 417 GLN A N 1
ATOM 3204 C CA . GLN A 1 417 ? -3.592 2.607 17.094 1 98.44 417 GLN A CA 1
ATOM 3205 C C . GLN A 1 417 ? -4.223 2.002 15.836 1 98.44 417 GLN A C 1
ATOM 3207 O O . GLN A 1 417 ? -4.305 0.778 15.711 1 98.44 417 GLN A O 1
ATOM 3212 N N . GLU A 1 418 ? -4.711 2.814 14.961 1 98.12 418 GLU A N 1
ATOM 3213 C CA . GLU A 1 418 ? -5.277 2.312 13.711 1 98.12 418 GLU A CA 1
ATOM 3214 C C . GLU A 1 418 ? -4.25 1.494 12.93 1 98.12 418 GLU A C 1
ATOM 3216 O O . GLU A 1 418 ? -4.57 0.419 12.414 1 98.12 418 GLU A O 1
ATOM 3221 N N . ALA A 1 419 ? -3.041 1.984 12.828 1 98.5 419 ALA A N 1
ATOM 3222 C CA . ALA A 1 419 ? -1.97 1.26 12.148 1 98.5 419 ALA A CA 1
ATOM 3223 C C . ALA A 1 419 ? -1.612 -0.021 12.898 1 98.5 419 ALA A C 1
ATOM 3225 O O . ALA A 1 419 ? -1.422 -1.074 12.289 1 98.5 419 ALA A O 1
ATOM 3226 N N . LEU A 1 420 ? -1.506 0.077 14.203 1 98.81 420 LEU A N 1
ATOM 3227 C CA . LEU A 1 420 ? -1.162 -1.084 15.016 1 98.81 420 LEU A CA 1
ATOM 3228 C C . LEU A 1 420 ? -2.229 -2.168 14.898 1 98.81 420 LEU A C 1
ATOM 3230 O O . LEU A 1 420 ? -1.907 -3.355 14.836 1 98.81 420 LEU A O 1
ATOM 3234 N N . ALA A 1 421 ? -3.5 -1.73 14.859 1 98.81 421 ALA A N 1
ATOM 3235 C CA . ALA A 1 421 ? -4.59 -2.691 14.711 1 98.81 421 ALA A CA 1
ATOM 3236 C C . ALA A 1 421 ? -4.469 -3.469 13.406 1 98.81 421 ALA A C 1
ATOM 3238 O O . ALA A 1 421 ? -4.66 -4.688 13.383 1 98.81 421 ALA A O 1
ATOM 3239 N N . ARG A 1 422 ? -4.164 -2.764 12.352 1 98.81 422 ARG A N 1
ATOM 3240 C CA . ARG A 1 422 ? -3.953 -3.436 11.07 1 98.81 422 ARG A CA 1
ATOM 3241 C C . ARG A 1 422 ? -2.771 -4.395 11.148 1 98.81 422 ARG A C 1
ATOM 3243 O O . ARG A 1 422 ? -2.861 -5.535 10.688 1 98.81 422 ARG A O 1
ATOM 3250 N N . MET A 1 423 ? -1.706 -3.953 11.75 1 98.88 423 MET A N 1
ATOM 3251 C CA . MET A 1 423 ? -0.506 -4.781 11.836 1 98.88 423 MET A CA 1
ATOM 3252 C C . MET A 1 423 ? -0.79 -6.074 12.594 1 98.88 423 MET A C 1
ATOM 3254 O O . MET A 1 423 ? -0.465 -7.164 12.117 1 98.88 423 MET A O 1
ATOM 3258 N N . GLY A 1 424 ? -1.419 -5.926 13.766 1 98.88 424 GLY A N 1
ATOM 3259 C CA . GLY A 1 424 ? -1.708 -7.094 14.578 1 98.88 424 GLY A CA 1
ATOM 3260 C C . GLY A 1 424 ? -2.715 -8.031 13.938 1 98.88 424 GLY A C 1
ATOM 3261 O O . GLY A 1 424 ? -2.514 -9.25 13.922 1 98.88 424 GLY A O 1
ATOM 3262 N N . GLY A 1 425 ? -3.822 -7.465 13.406 1 98.81 425 GLY A N 1
ATOM 3263 C CA . GLY A 1 425 ? -4.848 -8.273 12.766 1 98.81 425 GLY A CA 1
ATOM 3264 C C . GLY A 1 425 ? -4.34 -9.023 11.547 1 98.81 425 GLY A C 1
ATOM 3265 O O . GLY A 1 425 ? -4.609 -10.211 11.383 1 98.81 425 GLY A O 1
ATOM 3266 N N . HIS A 1 426 ? -3.584 -8.336 10.68 1 98.88 426 HIS A N 1
ATOM 3267 C CA . HIS A 1 426 ? -3.037 -8.977 9.484 1 98.88 426 HIS A CA 1
ATOM 3268 C C . HIS A 1 426 ? -2.025 -10.055 9.859 1 98.88 426 HIS A C 1
ATOM 3270 O O . HIS A 1 426 ? -2.008 -11.133 9.258 1 98.88 426 HIS A O 1
ATOM 3276 N N . LEU A 1 427 ? -1.162 -9.758 10.828 1 98.94 427 LEU A N 1
ATOM 3277 C CA . LEU A 1 427 ? -0.147 -10.742 11.195 1 98.94 427 LEU A CA 1
ATOM 3278 C C . LEU A 1 427 ? -0.792 -12.023 11.703 1 98.94 427 LEU A C 1
ATOM 3280 O O . LEU A 1 427 ? -0.344 -13.125 11.375 1 98.94 427 LEU A O 1
ATOM 3284 N N . TYR A 1 428 ? -1.82 -11.867 12.562 1 98.88 428 TYR A N 1
ATOM 3285 C CA . TYR A 1 428 ? -2.508 -13.055 13.062 1 98.88 428 TYR A CA 1
ATOM 3286 C C . TYR A 1 428 ? -3.051 -13.898 11.914 1 98.88 428 TYR A C 1
ATOM 3288 O O . TYR A 1 428 ? -2.867 -15.117 11.891 1 98.88 428 TYR A O 1
ATOM 3296 N N . MET A 1 429 ? -3.717 -13.297 11.023 1 98.75 429 MET A N 1
ATOM 3297 C CA . MET A 1 429 ? -4.285 -13.969 9.859 1 98.75 429 MET A CA 1
ATOM 3298 C C . MET A 1 429 ? -3.191 -14.602 9.008 1 98.75 429 MET A C 1
ATOM 3300 O O . MET A 1 429 ? -3.338 -15.734 8.547 1 98.75 429 MET A O 1
ATOM 3304 N N . MET A 1 430 ? -2.107 -13.891 8.781 1 98.81 430 MET A N 1
ATOM 3305 C CA . MET A 1 430 ? -0.991 -14.367 7.973 1 98.81 430 MET A CA 1
ATOM 3306 C C . MET A 1 430 ? -0.396 -15.641 8.562 1 98.81 430 MET A C 1
ATOM 3308 O O . MET A 1 430 ? -0.205 -16.625 7.848 1 98.81 430 MET A O 1
ATOM 3312 N N . ASP A 1 431 ? -0.125 -15.547 9.82 1 98.75 431 ASP A N 1
ATOM 3313 C CA . ASP A 1 431 ? 0.512 -16.688 10.484 1 98.75 431 ASP A CA 1
ATOM 3314 C C . ASP A 1 431 ? -0.431 -17.875 10.539 1 98.75 431 ASP A C 1
ATOM 3316 O O . ASP A 1 431 ? 0.006 -19.031 10.422 1 98.75 431 ASP A O 1
ATOM 3320 N N . ALA A 1 432 ? -1.72 -17.625 10.742 1 98.69 432 ALA A N 1
ATOM 3321 C CA . ALA A 1 432 ? -2.715 -18.688 10.711 1 98.69 432 ALA A CA 1
ATOM 3322 C C . ALA A 1 432 ? -2.736 -19.391 9.352 1 98.69 432 ALA A C 1
ATOM 3324 O O . ALA A 1 432 ? -2.787 -20.609 9.273 1 98.69 432 ALA A O 1
ATOM 3325 N N . THR A 1 433 ? -2.695 -18.641 8.32 1 98.5 433 THR A N 1
ATOM 3326 C CA . THR A 1 433 ? -2.736 -19.172 6.961 1 98.5 433 THR A CA 1
ATOM 3327 C C . THR A 1 433 ? -1.479 -19.969 6.656 1 98.5 433 THR A C 1
ATOM 3329 O O . THR A 1 433 ? -1.558 -21.062 6.07 1 98.5 433 THR A O 1
ATOM 3332 N N . ARG A 1 434 ? -0.342 -19.406 7.051 1 97.62 434 ARG A N 1
ATOM 3333 C CA . ARG A 1 434 ? 0.922 -20.109 6.871 1 97.62 434 ARG A CA 1
ATOM 3334 C C . ARG A 1 434 ? 0.872 -21.5 7.516 1 97.62 434 ARG A C 1
ATOM 3336 O O . ARG A 1 434 ? 1.248 -22.484 6.895 1 97.62 434 ARG A O 1
ATOM 3343 N N . ARG A 1 435 ? 0.396 -21.578 8.711 1 97.44 435 ARG A N 1
ATOM 3344 C CA . ARG A 1 435 ? 0.327 -22.812 9.469 1 97.44 435 ARG A CA 1
ATOM 3345 C C . ARG A 1 435 ? -0.63 -23.812 8.82 1 97.44 435 ARG A C 1
ATOM 3347 O O . ARG A 1 435 ? -0.306 -24.984 8.672 1 97.44 435 ARG A O 1
ATOM 3354 N N . LEU A 1 436 ? -1.782 -23.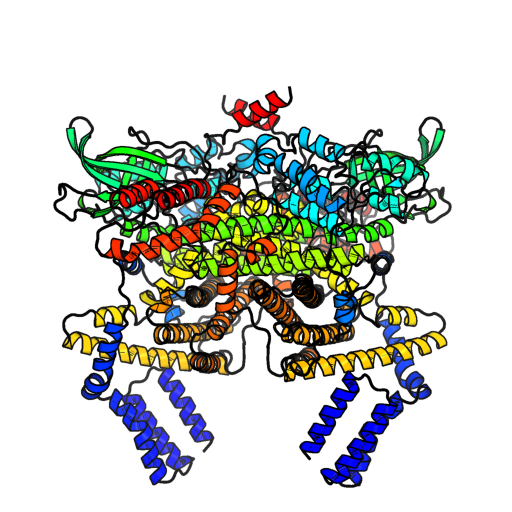344 8.422 1 97.12 436 LEU A N 1
ATOM 3355 C CA . LEU A 1 436 ? -2.785 -24.219 7.824 1 97.12 436 LEU A CA 1
ATOM 3356 C C . LEU A 1 436 ? -2.303 -24.766 6.48 1 97.12 436 LEU A C 1
ATOM 3358 O O . LEU A 1 436 ? -2.512 -25.938 6.168 1 97.12 436 LEU A O 1
ATOM 3362 N N . SER A 1 437 ? -1.697 -23.953 5.668 1 96.12 437 SER A N 1
ATOM 3363 C CA . SER A 1 437 ? -1.211 -24.359 4.359 1 96.12 437 SER A CA 1
ATOM 3364 C C . SER A 1 437 ? -0.095 -25.391 4.484 1 96.12 437 SER A C 1
ATOM 3366 O O . SER A 1 437 ? -0.011 -26.328 3.686 1 96.12 437 SER A O 1
ATOM 3368 N N . ALA A 1 438 ? 0.794 -25.156 5.488 1 94.56 438 ALA A N 1
ATOM 3369 C CA . ALA A 1 438 ? 1.841 -26.141 5.734 1 94.56 438 ALA A CA 1
ATOM 3370 C C . ALA A 1 438 ? 1.241 -27.484 6.133 1 94.56 438 ALA A C 1
ATOM 3372 O O . ALA A 1 438 ? 1.747 -28.547 5.742 1 94.56 438 ALA A O 1
ATOM 3373 N N . LEU A 1 439 ? 0.186 -27.469 6.918 1 93.38 439 LEU A N 1
ATOM 3374 C CA . LEU A 1 439 ? -0.506 -28.672 7.336 1 93.38 439 LEU A CA 1
ATOM 3375 C C . LEU A 1 439 ? -1.077 -29.422 6.133 1 93.38 439 LEU A C 1
ATOM 3377 O O . LEU A 1 439 ? -1.071 -30.656 6.094 1 93.38 439 LEU A O 1
ATOM 3381 N N . ALA A 1 440 ? -1.646 -28.688 5.211 1 92.25 440 ALA A N 1
ATOM 3382 C CA . ALA A 1 440 ? -2.168 -29.297 3.992 1 92.25 440 ALA A CA 1
ATOM 3383 C C . ALA A 1 440 ? -1.072 -30.062 3.25 1 92.25 440 ALA A C 1
ATOM 3385 O O . ALA A 1 440 ? -1.297 -31.172 2.777 1 92.25 440 ALA A O 1
ATOM 3386 N N . VAL A 1 441 ? 0.089 -29.5 3.152 1 90.19 441 VAL A N 1
ATOM 3387 C CA . VAL A 1 441 ? 1.213 -30.125 2.467 1 90.19 441 VAL A CA 1
ATOM 3388 C C . VAL A 1 441 ? 1.668 -31.359 3.242 1 90.19 441 VAL A C 1
ATOM 3390 O O . VAL A 1 441 ? 1.953 -32.406 2.65 1 90.19 441 VAL A O 1
ATOM 3393 N N . ASP A 1 442 ? 1.745 -31.25 4.551 1 92.06 442 ASP A N 1
ATOM 3394 C CA . ASP A 1 442 ? 2.152 -32.375 5.395 1 92.06 442 ASP A CA 1
ATOM 3395 C C . ASP A 1 442 ? 1.154 -33.531 5.305 1 92.06 442 ASP A C 1
ATOM 3397 O O . ASP A 1 442 ? 1.521 -34.688 5.484 1 92.06 442 ASP A O 1
ATOM 3401 N N . ALA A 1 443 ? -0.098 -33.156 5.066 1 89.25 443 ALA A N 1
ATOM 3402 C CA . ALA A 1 443 ? -1.136 -34.188 4.938 1 89.25 443 ALA A CA 1
ATOM 3403 C C . ALA A 1 443 ? -1.041 -34.906 3.588 1 89.25 443 ALA A C 1
ATOM 3405 O O . ALA A 1 443 ? -1.834 -35.781 3.295 1 89.25 443 ALA A O 1
ATOM 3406 N N . GLY A 1 444 ? -0.112 -34.5 2.746 1 84.5 444 GLY A N 1
ATOM 3407 C CA . GLY A 1 444 ? 0.125 -35.188 1.481 1 84.5 444 GLY A CA 1
ATOM 3408 C C . GLY A 1 444 ? -0.565 -34.5 0.307 1 84.5 444 GLY A C 1
ATOM 3409 O O . GLY A 1 444 ? -0.458 -34.969 -0.829 1 84.5 444 GLY A O 1
ATOM 3410 N N . GLU A 1 445 ? -1.186 -33.406 0.628 1 86.81 445 GLU A N 1
ATOM 3411 C CA . GLU A 1 445 ? -1.882 -32.688 -0.439 1 86.81 445 GLU A CA 1
ATOM 3412 C C . GLU A 1 445 ? -0.911 -31.844 -1.27 1 86.81 445 GLU A C 1
ATOM 3414 O O . GLU A 1 445 ? 0.141 -31.438 -0.777 1 86.81 445 GLU A O 1
ATOM 3419 N N . LYS A 1 446 ? -1.157 -31.688 -2.518 1 85.06 446 LYS A N 1
ATOM 3420 C CA . LYS A 1 446 ? -0.494 -30.766 -3.434 1 85.06 446 LYS A CA 1
ATOM 3421 C C . LYS A 1 446 ? -1.469 -29.719 -3.957 1 85.06 446 LYS A C 1
ATOM 3423 O O . LYS A 1 446 ? -1.714 -29.625 -5.164 1 85.06 446 LYS A O 1
ATOM 3428 N N . PRO A 1 447 ? -1.854 -28.859 -3.016 1 86.38 447 PRO A N 1
ATOM 3429 C CA . PRO A 1 447 ? -2.977 -27.984 -3.367 1 86.38 447 PRO A CA 1
ATOM 3430 C C . PRO A 1 447 ? -2.533 -26.719 -4.094 1 86.38 447 PRO A C 1
ATOM 3432 O O . PRO A 1 447 ? -2.209 -25.719 -3.451 1 86.38 447 PRO A O 1
ATOM 3435 N N . SER A 1 448 ? -2.645 -26.703 -5.395 1 87.5 448 SER A N 1
ATOM 3436 C CA . SER A 1 448 ? -2.184 -25.594 -6.215 1 87.5 448 SER A CA 1
ATOM 3437 C C . SER A 1 448 ? -2.951 -24.312 -5.895 1 87.5 448 SER A C 1
ATOM 3439 O O . SER A 1 448 ? -2.363 -23.234 -5.809 1 87.5 448 SER A O 1
ATOM 3441 N N . VAL A 1 449 ? -4.246 -24.406 -5.695 1 93.12 449 VAL A N 1
ATOM 3442 C CA . VAL A 1 449 ? -5.086 -23.234 -5.461 1 93.12 449 VAL A CA 1
ATOM 3443 C C . VAL A 1 449 ? -4.758 -22.625 -4.094 1 93.12 449 VAL A C 1
ATOM 3445 O O . VAL A 1 449 ? -4.566 -21.422 -3.977 1 93.12 449 VAL A O 1
ATOM 3448 N N . ILE A 1 450 ? -4.641 -23.453 -3.078 1 95.06 450 ILE A N 1
ATOM 3449 C CA . ILE A 1 450 ? -4.34 -23 -1.725 1 95.06 450 ILE A CA 1
ATOM 3450 C C . ILE A 1 450 ? -2.947 -22.375 -1.687 1 95.06 450 ILE A C 1
ATOM 3452 O O . ILE A 1 450 ? -2.734 -21.359 -1.012 1 95.06 450 ILE A O 1
ATOM 3456 N N . SER A 1 451 ? -1.985 -23.031 -2.412 1 93.81 451 SER A N 1
ATOM 3457 C CA . SER A 1 451 ? -0.641 -22.469 -2.479 1 93.81 451 SER A CA 1
ATOM 3458 C C . SER A 1 451 ? -0.654 -21.078 -3.104 1 93.81 451 SER A C 1
ATOM 3460 O O . SER A 1 451 ? 0.051 -20.172 -2.643 1 93.81 451 SER A O 1
ATOM 3462 N N . ALA A 1 452 ? -1.462 -20.875 -4.156 1 94.69 452 ALA A N 1
ATOM 3463 C CA . ALA A 1 452 ? -1.589 -19.578 -4.816 1 94.69 452 ALA A CA 1
ATOM 3464 C C . ALA A 1 452 ? -2.238 -18.562 -3.896 1 94.69 452 ALA A C 1
ATOM 3466 O O . ALA A 1 452 ? -1.83 -17.391 -3.865 1 94.69 452 ALA A O 1
ATOM 3467 N N . ILE A 1 453 ? -3.262 -18.969 -3.123 1 97.12 453 ILE A N 1
ATOM 3468 C CA . ILE A 1 453 ? -3.926 -18.094 -2.158 1 97.12 453 ILE A CA 1
ATOM 3469 C C . ILE A 1 453 ? -2.918 -17.625 -1.113 1 97.12 453 ILE A C 1
ATOM 3471 O O . ILE A 1 453 ? -2.844 -16.422 -0.81 1 97.12 453 ILE A O 1
ATOM 3475 N N . SER A 1 454 ? -2.164 -18.562 -0.599 1 97.06 454 SER A N 1
ATOM 3476 C CA . SER A 1 454 ? -1.195 -18.266 0.451 1 97.06 454 SER A CA 1
ATOM 3477 C C . SER A 1 454 ? -0.134 -17.297 -0.037 1 97.06 454 SER A C 1
ATOM 3479 O O . SER A 1 454 ? 0.158 -16.297 0.634 1 97.06 454 SER A O 1
ATOM 3481 N N . LYS A 1 455 ? 0.366 -17.578 -1.187 1 95.75 455 LYS A N 1
ATOM 3482 C CA . LYS A 1 455 ? 1.402 -16.703 -1.726 1 95.75 455 LYS A CA 1
ATOM 3483 C C . LYS A 1 455 ? 0.874 -15.289 -1.926 1 95.75 455 LYS A C 1
ATOM 3485 O O . LYS A 1 455 ? 1.441 -14.328 -1.398 1 95.75 455 LYS A O 1
ATOM 3490 N N . TYR A 1 456 ? -0.209 -15.141 -2.666 1 97.06 456 TYR A N 1
ATOM 3491 C CA . TYR A 1 456 ? -0.726 -13.828 -3.031 1 97.06 456 TYR A CA 1
ATOM 3492 C C . TYR A 1 456 ? -1.106 -13.023 -1.79 1 97.06 456 TYR A C 1
ATOM 3494 O O . TYR A 1 456 ? -0.625 -11.906 -1.593 1 97.06 456 TYR A O 1
ATOM 3502 N N . HIS A 1 457 ? -1.865 -13.57 -0.919 1 98.25 457 HIS A N 1
ATOM 3503 C CA . HIS A 1 457 ? -2.49 -12.789 0.143 1 98.25 457 HIS A CA 1
ATOM 3504 C C . HIS A 1 457 ? -1.523 -12.555 1.299 1 98.25 457 HIS A C 1
ATOM 3506 O O . HIS A 1 457 ? -1.581 -11.523 1.964 1 98.25 457 HIS A O 1
ATOM 3512 N N . ILE A 1 458 ? -0.619 -13.492 1.543 1 98.44 458 ILE A N 1
ATOM 3513 C CA . ILE A 1 458 ? 0.289 -13.32 2.672 1 98.44 458 ILE A CA 1
ATOM 3514 C C . ILE A 1 458 ? 1.394 -12.336 2.301 1 98.44 458 ILE A C 1
ATOM 3516 O O . ILE A 1 458 ? 1.785 -11.492 3.117 1 98.44 458 ILE A O 1
ATOM 3520 N N . THR A 1 459 ? 1.876 -12.438 1.06 1 98.12 459 THR A N 1
ATOM 3521 C CA . THR A 1 459 ? 2.912 -11.492 0.654 1 98.12 459 THR A CA 1
ATOM 3522 C C . THR A 1 459 ? 2.344 -10.078 0.542 1 98.12 459 THR A C 1
ATOM 3524 O O . THR A 1 459 ? 3.002 -9.109 0.924 1 98.12 459 THR A O 1
ATOM 3527 N N . GLU A 1 460 ? 1.08 -9.914 0.067 1 98.25 460 GLU A N 1
ATOM 3528 C CA . GLU A 1 460 ? 0.43 -8.609 0.004 1 98.25 460 GLU A CA 1
ATOM 3529 C C . GLU A 1 460 ? 0.19 -8.039 1.401 1 98.25 460 GLU A C 1
ATOM 3531 O O . GLU A 1 460 ? 0.365 -6.844 1.631 1 98.25 460 GLU A O 1
ATOM 3536 N N . ARG A 1 461 ? -0.224 -8.883 2.277 1 98.69 461 ARG A N 1
ATOM 3537 C CA . ARG A 1 461 ? -0.442 -8.43 3.648 1 98.69 461 ARG A CA 1
ATOM 3538 C C . ARG A 1 461 ? 0.878 -8.086 4.328 1 98.69 461 ARG A C 1
ATOM 3540 O O . ARG A 1 461 ? 0.937 -7.172 5.156 1 98.69 461 ARG A O 1
ATOM 3547 N N . GLY A 1 462 ? 1.937 -8.875 4 1 98.69 462 GLY A N 1
ATOM 3548 C CA . GLY A 1 462 ? 3.254 -8.484 4.48 1 98.69 462 GLY A CA 1
ATOM 3549 C C . GLY A 1 462 ? 3.631 -7.062 4.113 1 98.69 462 GLY A C 1
ATOM 3550 O O . GLY A 1 462 ? 4.152 -6.32 4.945 1 98.69 462 GLY A O 1
ATOM 3551 N N . ARG A 1 463 ? 3.354 -6.637 2.875 1 98.38 463 ARG A N 1
ATOM 3552 C CA . ARG A 1 463 ? 3.576 -5.266 2.432 1 98.38 463 ARG A CA 1
ATOM 3553 C C . ARG A 1 463 ? 2.797 -4.277 3.293 1 98.38 463 ARG A C 1
ATOM 3555 O O . ARG A 1 463 ? 3.33 -3.24 3.695 1 98.38 463 ARG A O 1
ATOM 3562 N N . MET A 1 464 ? 1.564 -4.621 3.615 1 98.62 464 MET A N 1
ATOM 3563 C CA . MET A 1 464 ? 0.727 -3.738 4.422 1 98.62 464 MET A CA 1
ATOM 3564 C C . MET A 1 464 ? 1.309 -3.562 5.82 1 98.62 464 MET A C 1
ATOM 3566 O O . MET A 1 464 ? 1.374 -2.443 6.332 1 98.62 464 MET A O 1
ATOM 3570 N N . VAL A 1 465 ? 1.746 -4.652 6.387 1 98.81 465 VAL A N 1
ATOM 3571 C CA . VAL A 1 465 ? 2.254 -4.645 7.754 1 98.81 465 VAL A CA 1
ATOM 3572 C C . VAL A 1 465 ? 3.525 -3.803 7.828 1 98.81 465 VAL A C 1
ATOM 3574 O O . VAL A 1 465 ? 3.668 -2.963 8.719 1 98.81 465 VAL A O 1
ATOM 3577 N N . VAL A 1 466 ? 4.391 -4 6.887 1 98.44 466 VAL A N 1
ATOM 3578 C CA . VAL A 1 466 ? 5.68 -3.311 6.898 1 98.44 466 VAL A CA 1
ATOM 3579 C C . VAL A 1 466 ? 5.473 -1.829 6.594 1 98.44 466 VAL A C 1
ATOM 3581 O O . VAL A 1 466 ? 6.125 -0.97 7.195 1 98.44 466 VAL A O 1
ATOM 3584 N N . ASN A 1 467 ? 4.551 -1.489 5.66 1 98.56 467 ASN A N 1
ATOM 3585 C CA . ASN A 1 467 ? 4.223 -0.094 5.395 1 98.56 467 ASN A CA 1
ATOM 3586 C C . ASN A 1 467 ? 3.719 0.616 6.648 1 98.56 467 ASN A C 1
ATOM 3588 O O . ASN A 1 467 ? 4.145 1.733 6.945 1 98.56 467 ASN A O 1
ATOM 3592 N N . ASP A 1 468 ? 2.816 -0.055 7.344 1 98.69 468 ASP A N 1
ATOM 3593 C CA . ASP A 1 468 ? 2.289 0.536 8.57 1 98.69 468 ASP A CA 1
ATOM 3594 C C . ASP A 1 468 ? 3.391 0.727 9.609 1 98.69 468 ASP A C 1
ATOM 3596 O O . ASP A 1 468 ? 3.424 1.741 10.312 1 98.69 468 ASP A O 1
ATOM 3600 N N . GLY A 1 469 ? 4.266 -0.26 9.727 1 98.62 469 GLY A N 1
ATOM 3601 C CA . GLY A 1 469 ? 5.387 -0.121 10.641 1 98.62 469 GLY A CA 1
ATOM 3602 C C . GLY A 1 469 ? 6.266 1.078 10.328 1 98.62 469 GLY A C 1
ATOM 3603 O O . GLY A 1 469 ? 6.625 1.838 11.234 1 98.62 469 GLY A O 1
ATOM 3604 N N . MET A 1 470 ? 6.551 1.29 9.055 1 98.19 470 MET A N 1
ATOM 3605 C CA . MET A 1 470 ? 7.359 2.42 8.609 1 98.19 470 MET A CA 1
ATOM 3606 C C . MET A 1 470 ? 6.695 3.744 8.977 1 98.19 470 MET A C 1
ATOM 3608 O O . MET A 1 470 ? 7.367 4.68 9.414 1 98.19 470 MET A O 1
ATOM 3612 N N . ASP A 1 471 ? 5.43 3.773 8.844 1 98.06 471 ASP A N 1
ATOM 3613 C CA . ASP A 1 471 ? 4.695 5.012 9.078 1 98.06 471 ASP A CA 1
ATOM 3614 C C . ASP A 1 471 ? 4.633 5.344 10.57 1 98.06 471 ASP A C 1
ATOM 3616 O O . ASP A 1 471 ? 4.625 6.52 10.945 1 98.06 471 ASP A O 1
ATOM 3620 N N . VAL A 1 472 ? 4.629 4.332 11.406 1 98.12 472 VAL A N 1
ATOM 3621 C CA . VAL A 1 472 ? 4.508 4.535 12.844 1 98.12 472 VAL A CA 1
ATOM 3622 C C . VAL A 1 472 ? 5.855 4.965 13.422 1 98.12 472 VAL A C 1
ATOM 3624 O O . VAL A 1 472 ? 5.934 5.938 14.172 1 98.12 472 VAL A O 1
ATOM 3627 N N . ILE A 1 473 ? 6.93 4.305 13 1 97 473 ILE A N 1
ATOM 3628 C CA . ILE A 1 473 ? 8.211 4.602 13.633 1 97 473 ILE A CA 1
ATOM 3629 C C . ILE A 1 473 ? 8.859 5.805 12.953 1 97 473 ILE A C 1
ATOM 3631 O O . ILE A 1 473 ? 9.805 6.387 13.484 1 97 473 ILE A O 1
ATOM 3635 N N . GLY A 1 474 ? 8.43 6.18 11.766 1 96.31 474 GLY A N 1
ATOM 3636 C CA . GLY A 1 474 ? 8.781 7.441 11.125 1 96.31 474 GLY A CA 1
ATOM 3637 C C . GLY A 1 474 ? 10.266 7.57 10.852 1 96.31 474 GLY A C 1
ATOM 3638 O O . GLY A 1 474 ? 10.867 6.699 10.219 1 96.31 474 GLY A O 1
ATOM 3639 N N . GLY A 1 475 ? 10.891 8.594 11.453 1 96 475 GLY A N 1
ATOM 3640 C CA . GLY A 1 475 ? 12.305 8.883 11.234 1 96 475 GLY A CA 1
ATOM 3641 C C . GLY A 1 475 ? 13.211 7.734 11.617 1 96 475 GLY A C 1
ATOM 3642 O O . GLY A 1 475 ? 14.227 7.496 10.953 1 96 475 GLY A O 1
ATOM 3643 N N . LYS A 1 476 ? 12.867 7.035 12.617 1 95.12 476 LYS A N 1
ATOM 3644 C CA . LYS A 1 476 ? 13.625 5.855 13.031 1 95.12 476 LYS A CA 1
ATOM 3645 C C . LYS A 1 476 ? 13.633 4.801 11.93 1 95.12 476 LYS A C 1
ATOM 3647 O O . LYS A 1 476 ? 14.633 4.109 11.727 1 95.12 476 LYS A O 1
ATOM 3652 N N . GLY A 1 477 ? 12.562 4.707 11.242 1 95.81 477 GLY A N 1
ATOM 3653 C CA . GLY A 1 477 ? 12.406 3.695 10.203 1 95.81 477 GLY A CA 1
ATOM 3654 C C . GLY A 1 477 ? 13.164 4.023 8.93 1 95.81 477 GLY A C 1
ATOM 3655 O O . GLY A 1 477 ? 13.656 3.123 8.242 1 95.81 477 GLY A O 1
ATOM 3656 N N . ILE A 1 478 ? 13.344 5.277 8.586 1 97 478 ILE A N 1
ATOM 3657 C CA . ILE A 1 478 ? 13.891 5.613 7.273 1 97 478 ILE A CA 1
ATOM 3658 C C . ILE A 1 478 ? 15.398 5.812 7.383 1 97 478 ILE A C 1
ATOM 3660 O O . ILE A 1 478 ? 16.094 5.852 6.367 1 97 478 ILE A O 1
ATOM 3664 N N . CYS A 1 479 ? 15.953 5.988 8.578 1 96.94 479 CYS A N 1
ATOM 3665 C CA . CYS A 1 479 ? 17.391 6.176 8.758 1 96.94 479 CYS A CA 1
ATOM 3666 C C . CYS A 1 479 ? 18.109 4.836 8.852 1 96.94 479 CYS A C 1
ATOM 3668 O O . CYS A 1 479 ? 18.141 4.219 9.922 1 96.94 479 CYS A O 1
ATOM 3670 N N . MET A 1 480 ? 18.766 4.477 7.84 1 95.75 480 MET A N 1
ATOM 3671 C CA . MET A 1 480 ? 19.422 3.174 7.773 1 95.75 480 MET A CA 1
ATOM 3672 C C . MET A 1 480 ? 20.656 3.139 8.672 1 95.75 480 MET A C 1
ATOM 3674 O O . MET A 1 480 ? 21.203 4.184 9.023 1 95.75 480 MET A O 1
ATOM 3678 N N . GLY A 1 481 ? 21.094 2 9.047 1 94.56 481 GLY A N 1
ATOM 3679 C CA . GLY A 1 481 ? 22.234 1.704 9.914 1 94.56 481 GLY A CA 1
ATOM 3680 C C . GLY A 1 481 ? 22.031 0.449 10.742 1 94.56 481 GLY A C 1
ATOM 3681 O O . GLY A 1 481 ? 21 -0.209 10.648 1 94.56 481 GLY A O 1
ATOM 3682 N N . PRO A 1 482 ? 23.016 0.077 11.508 1 92.19 482 PRO A N 1
ATOM 3683 C CA . PRO A 1 482 ? 22.906 -1.131 12.328 1 92.19 482 PRO A CA 1
ATOM 3684 C C . PRO A 1 482 ? 21.75 -1.063 13.328 1 92.19 482 PRO A C 1
ATOM 3686 O O . PRO A 1 482 ? 21.25 -2.102 13.758 1 92.19 482 PRO A O 1
ATOM 3689 N N . GLY A 1 483 ? 21.375 0.14 13.672 1 93.12 483 GLY A N 1
ATOM 3690 C CA . GLY A 1 483 ? 20.328 0.312 14.664 1 93.12 483 GLY A CA 1
ATOM 3691 C C . GLY A 1 483 ? 18.938 0.298 14.07 1 93.12 483 GLY A C 1
ATOM 3692 O O . GLY A 1 483 ? 17.953 0.454 14.789 1 93.12 483 GLY A O 1
ATOM 3693 N N . ASN A 1 484 ? 18.781 0.112 12.805 1 95.12 484 ASN A N 1
ATOM 3694 C CA . ASN A 1 484 ? 17.484 0.105 12.117 1 95.12 484 ASN A CA 1
ATOM 3695 C C . ASN A 1 484 ? 17.016 -1.315 11.812 1 95.12 484 ASN A C 1
ATOM 3697 O O . ASN A 1 484 ? 17.719 -2.074 11.148 1 95.12 484 ASN A O 1
ATOM 3701 N N . PHE A 1 485 ? 15.828 -1.713 12.211 1 93.69 485 PHE A N 1
ATOM 3702 C CA . PHE A 1 485 ? 15.383 -3.094 12.055 1 93.69 485 PHE A CA 1
ATOM 3703 C C . PHE A 1 485 ? 14.438 -3.229 10.875 1 93.69 485 PHE A C 1
ATOM 3705 O O . PHE A 1 485 ? 14.133 -4.344 10.438 1 93.69 485 PHE A O 1
ATOM 3712 N N . LEU A 1 486 ? 13.992 -2.156 10.227 1 96.06 486 LEU A N 1
ATOM 3713 C CA . LEU A 1 486 ? 12.836 -2.289 9.344 1 96.06 486 LEU A CA 1
ATOM 3714 C C . LEU A 1 486 ? 13.18 -1.847 7.926 1 96.06 486 LEU A C 1
ATOM 3716 O O . LEU A 1 486 ? 12.539 -2.277 6.965 1 96.06 486 LEU A O 1
ATOM 3720 N N . ALA A 1 487 ? 14.195 -0.983 7.715 1 96.25 487 ALA A N 1
ATOM 3721 C CA . ALA A 1 487 ? 14.484 -0.33 6.441 1 96.25 487 ALA A CA 1
ATOM 3722 C C . ALA A 1 487 ? 14.734 -1.358 5.344 1 96.25 487 ALA A C 1
ATOM 3724 O O . ALA A 1 487 ? 14.172 -1.255 4.25 1 96.25 487 ALA A O 1
ATOM 3725 N N . ARG A 1 488 ? 15.547 -2.346 5.582 1 94.88 488 ARG A N 1
ATOM 3726 C CA . ARG A 1 488 ? 15.945 -3.305 4.555 1 94.88 488 ARG A CA 1
ATOM 3727 C C . ARG A 1 488 ? 14.773 -4.199 4.164 1 94.88 488 ARG A C 1
ATOM 3729 O O . ARG A 1 488 ? 14.602 -4.531 2.988 1 94.88 488 ARG A O 1
ATOM 3736 N N . VAL A 1 489 ? 14.023 -4.598 5.18 1 95.19 489 VAL A N 1
ATOM 3737 C CA . VAL A 1 489 ? 12.836 -5.402 4.895 1 95.19 489 VAL A CA 1
ATOM 3738 C C . VAL A 1 489 ? 11.883 -4.621 3.992 1 95.19 489 VAL A C 1
ATOM 3740 O O . VAL A 1 489 ? 11.383 -5.152 3 1 95.19 489 VAL A O 1
ATOM 3743 N N . TYR A 1 490 ? 11.656 -3.371 4.277 1 97.56 490 TYR A N 1
ATOM 3744 C CA . TYR A 1 490 ? 10.797 -2.537 3.443 1 97.56 490 TYR A CA 1
ATOM 3745 C C . TYR A 1 490 ? 11.289 -2.52 2 1 97.56 490 TYR A C 1
ATOM 3747 O O . TYR A 1 490 ? 10.5 -2.689 1.069 1 97.56 490 TYR A O 1
ATOM 3755 N N . GLN A 1 491 ? 12.539 -2.311 1.854 1 96.5 491 GLN A N 1
ATOM 3756 C CA . GLN A 1 491 ? 13.109 -2.129 0.523 1 96.5 491 GLN A CA 1
ATOM 3757 C C . GLN A 1 491 ? 12.961 -3.396 -0.313 1 96.5 491 GLN A C 1
ATOM 3759 O O . GLN A 1 491 ? 12.906 -3.332 -1.543 1 96.5 491 GLN A O 1
ATOM 3764 N N . GLN A 1 492 ? 12.773 -4.578 0.306 1 96.31 492 GLN A N 1
ATOM 3765 C CA . GLN A 1 492 ? 12.891 -5.844 -0.412 1 96.31 492 GLN A CA 1
ATOM 3766 C C . GLN A 1 492 ? 11.523 -6.488 -0.611 1 96.31 492 GLN A C 1
ATOM 3768 O O . GLN A 1 492 ? 11.406 -7.527 -1.264 1 96.31 492 GLN A O 1
ATOM 3773 N N . ILE A 1 493 ? 10.445 -5.879 -0.203 1 96.69 493 ILE A N 1
ATOM 3774 C CA . ILE A 1 493 ? 9.109 -6.449 -0.149 1 96.69 493 ILE A CA 1
ATOM 3775 C C . ILE A 1 493 ? 8.664 -6.855 -1.552 1 96.69 493 ILE A C 1
ATOM 3777 O O . ILE A 1 493 ? 8.055 -7.914 -1.736 1 96.69 493 ILE A O 1
ATOM 3781 N N . PRO A 1 494 ? 9.016 -6.059 -2.615 1 97.31 494 PRO A N 1
ATOM 3782 C CA . PRO A 1 494 ? 8.508 -6.41 -3.943 1 97.31 494 PRO A CA 1
ATOM 3783 C C . PRO A 1 494 ? 9.031 -7.758 -4.438 1 97.31 494 PRO A C 1
ATOM 3785 O O . PRO A 1 494 ? 8.438 -8.359 -5.34 1 97.31 494 PRO A O 1
ATOM 3788 N N . ILE A 1 495 ? 10.117 -8.242 -3.826 1 97.06 495 ILE A N 1
ATOM 3789 C CA . ILE A 1 495 ? 10.727 -9.477 -4.305 1 97.06 495 ILE A CA 1
ATOM 3790 C C . ILE A 1 495 ? 9.75 -10.641 -4.109 1 97.06 495 ILE A C 1
ATOM 3792 O O . ILE A 1 495 ? 9.445 -11.359 -5.059 1 97.06 495 ILE A O 1
ATOM 3796 N N . ALA A 1 496 ? 9.203 -10.758 -2.9 1 95.88 496 ALA A N 1
ATOM 3797 C CA . ALA A 1 496 ? 8.297 -11.859 -2.604 1 95.88 496 ALA A CA 1
ATOM 3798 C C . ALA A 1 496 ? 7.02 -11.758 -3.439 1 95.88 496 ALA A C 1
ATOM 3800 O O . ALA A 1 496 ? 6.41 -12.773 -3.777 1 95.88 496 ALA A O 1
ATOM 3801 N N . ILE A 1 497 ? 6.605 -10.594 -3.855 1 97 497 ILE A N 1
ATOM 3802 C CA . ILE A 1 497 ? 5.398 -10.336 -4.637 1 97 497 ILE A CA 1
ATOM 3803 C C . ILE A 1 497 ? 5.633 -10.734 -6.09 1 97 497 ILE A C 1
ATOM 3805 O O . ILE A 1 497 ? 4.711 -11.195 -6.77 1 97 497 ILE A O 1
ATOM 3809 N N . THR A 1 498 ? 6.867 -10.703 -6.512 1 95.94 498 THR A N 1
ATOM 3810 C CA . THR A 1 498 ? 7.227 -10.867 -7.914 1 95.94 498 THR A CA 1
ATOM 3811 C C . THR A 1 498 ? 7.609 -12.312 -8.211 1 95.94 498 THR A C 1
ATOM 3813 O O . THR A 1 498 ? 7.238 -12.859 -9.258 1 95.94 498 THR A O 1
ATOM 3816 N N . VAL A 1 499 ? 8.266 -13.023 -7.277 1 91.81 499 VAL A N 1
ATOM 3817 C CA . VAL A 1 499 ? 8.93 -14.289 -7.582 1 91.81 499 VAL A CA 1
ATOM 3818 C C . VAL A 1 499 ? 7.914 -15.43 -7.523 1 91.81 499 VAL A C 1
ATOM 3820 O O . VAL A 1 499 ? 6.832 -15.281 -6.953 1 91.81 499 VAL A O 1
ATOM 3823 N N . GLU A 1 500 ? 8.242 -16.578 -8.203 1 86.62 500 GLU A N 1
ATOM 3824 C CA . GLU A 1 500 ? 7.457 -17.812 -8.266 1 86.62 500 GLU A CA 1
ATOM 3825 C C . GLU A 1 500 ? 6.055 -17.547 -8.797 1 86.62 500 GLU A C 1
ATOM 3827 O O . GLU A 1 500 ? 5.07 -18.062 -8.266 1 86.62 500 GLU A O 1
ATOM 3832 N N . GLY A 1 501 ? 6.008 -16.672 -9.797 1 86.94 501 GLY A N 1
ATOM 3833 C CA . GLY A 1 501 ? 4.754 -16.203 -10.367 1 86.94 501 GLY A CA 1
ATOM 3834 C C . GLY A 1 501 ? 4.289 -14.875 -9.797 1 86.94 501 GLY A C 1
ATOM 3835 O O . GLY A 1 501 ? 3.973 -14.789 -8.609 1 86.94 501 GLY A O 1
ATOM 3836 N N . ALA A 1 502 ? 4.277 -13.898 -10.656 1 93.75 502 ALA A N 1
ATOM 3837 C CA . ALA A 1 502 ? 3.877 -12.562 -10.227 1 93.75 502 ALA A CA 1
ATOM 3838 C C . ALA A 1 502 ? 2.477 -12.57 -9.617 1 93.75 502 ALA A C 1
ATOM 3840 O O . ALA A 1 502 ? 1.595 -13.297 -10.094 1 93.75 502 ALA A O 1
ATOM 3841 N N . ASN A 1 503 ? 2.24 -11.805 -8.57 1 96.56 503 ASN A N 1
ATOM 3842 C CA . ASN A 1 503 ? 0.977 -11.781 -7.84 1 96.56 503 ASN A CA 1
ATOM 3843 C C . ASN A 1 503 ? -0.192 -11.43 -8.758 1 96.56 503 ASN A C 1
ATOM 3845 O O . ASN A 1 503 ? -1.297 -11.945 -8.586 1 96.56 503 ASN A O 1
ATOM 3849 N N . ILE A 1 504 ? 0.014 -10.586 -9.75 1 96.62 504 ILE A N 1
ATOM 3850 C CA . ILE A 1 504 ? -1.062 -10.211 -10.656 1 96.62 504 ILE A CA 1
ATOM 3851 C C . ILE A 1 504 ? -1.553 -11.445 -11.414 1 96.62 504 ILE A C 1
ATOM 3853 O O . ILE A 1 504 ? -2.76 -11.664 -11.539 1 96.62 504 ILE A O 1
ATOM 3857 N N . LEU A 1 505 ? -0.615 -12.273 -11.875 1 94.19 505 LEU A N 1
ATOM 3858 C CA . LEU A 1 505 ? -0.976 -13.484 -12.602 1 94.19 505 LEU A CA 1
ATOM 3859 C C . LEU A 1 505 ? -1.617 -14.508 -11.664 1 94.19 505 LEU A C 1
ATOM 3861 O O . LEU A 1 505 ? -2.611 -15.141 -12.023 1 94.19 505 LEU A O 1
ATOM 3865 N N . THR A 1 506 ? -1.039 -14.664 -10.461 1 94 506 THR A N 1
ATOM 3866 C CA . THR A 1 506 ? -1.551 -15.617 -9.484 1 94 506 THR A CA 1
ATOM 3867 C C . THR A 1 506 ? -3.002 -15.305 -9.133 1 94 506 THR A C 1
ATOM 3869 O O . THR A 1 506 ? -3.85 -16.203 -9.117 1 94 506 THR A O 1
ATOM 3872 N N . ARG A 1 507 ? -3.293 -14.062 -8.969 1 96.31 507 ARG A N 1
ATOM 3873 C CA . ARG A 1 507 ? -4.633 -13.609 -8.594 1 96.31 507 ARG A CA 1
ATOM 3874 C C . ARG A 1 507 ? -5.609 -13.789 -9.758 1 96.31 507 ARG A C 1
ATOM 3876 O O . ARG A 1 507 ? -6.75 -14.203 -9.555 1 96.31 507 ARG A O 1
ATOM 3883 N N . CYS A 1 508 ? -5.16 -13.586 -10.961 1 94.69 508 CYS A N 1
ATOM 3884 C CA . CYS A 1 508 ? -6.066 -13.477 -12.094 1 94.69 508 CYS A CA 1
ATOM 3885 C C . CYS A 1 508 ? -6.223 -14.812 -12.805 1 94.69 508 CYS A C 1
ATOM 3887 O O . CYS A 1 508 ? -7.242 -15.062 -13.453 1 94.69 508 CYS A O 1
ATOM 3889 N N . LEU A 1 509 ? -5.184 -15.695 -12.672 1 88.94 509 LEU A N 1
ATOM 3890 C CA . LEU A 1 509 ? -5.203 -16.875 -13.531 1 88.94 509 LEU A CA 1
ATOM 3891 C C . LEU A 1 509 ? -5.289 -18.156 -12.695 1 88.94 509 LEU A C 1
ATOM 3893 O O . LEU A 1 509 ? -5.926 -19.125 -13.102 1 88.94 509 LEU A O 1
ATOM 3897 N N . ILE A 1 510 ? -4.762 -18.125 -11.484 1 90.12 510 ILE A N 1
ATOM 3898 C CA . ILE A 1 510 ? -4.566 -19.406 -10.812 1 90.12 510 ILE A CA 1
ATOM 3899 C C . ILE A 1 510 ? -5.684 -19.641 -9.797 1 90.12 510 ILE A C 1
ATOM 3901 O O . ILE A 1 510 ? -6.379 -20.656 -9.844 1 90.12 510 ILE A O 1
ATOM 3905 N N . ILE A 1 511 ? -5.938 -18.734 -8.969 1 94.81 511 ILE A N 1
ATOM 3906 C CA . ILE A 1 511 ? -6.793 -18.969 -7.816 1 94.81 511 ILE A CA 1
ATOM 3907 C C . ILE A 1 511 ? -8.195 -19.359 -8.281 1 94.81 511 ILE A C 1
ATOM 3909 O O . ILE A 1 511 ? -8.656 -20.469 -8 1 94.81 511 ILE A O 1
ATOM 3913 N N . PHE A 1 512 ? -8.805 -18.516 -9.047 1 95.44 512 PHE A N 1
ATOM 3914 C CA . PHE A 1 512 ? -10.156 -18.859 -9.492 1 95.44 512 PHE A CA 1
ATOM 3915 C C . PHE A 1 512 ? -10.109 -19.688 -10.773 1 95.44 512 PHE A C 1
ATOM 3917 O O . PHE A 1 512 ? -10.891 -20.609 -10.953 1 95.44 512 PHE A O 1
ATOM 3924 N N . GLY A 1 513 ? -9.211 -19.375 -11.734 1 89.12 513 GLY A N 1
ATOM 3925 C CA . GLY A 1 513 ? -9.156 -20.062 -13.016 1 89.12 513 GLY A CA 1
ATOM 3926 C C . GLY A 1 513 ? -8.953 -21.562 -12.883 1 89.12 513 GLY A C 1
ATOM 3927 O O . GLY A 1 513 ? -9.711 -22.344 -13.461 1 89.12 513 GLY A O 1
ATOM 3928 N N . GLN A 1 514 ? -8.016 -21.922 -12.109 1 87.06 514 GLN A N 1
ATOM 3929 C CA . GLN A 1 514 ? -7.816 -23.344 -11.859 1 87.06 514 GLN A CA 1
ATOM 3930 C C . GLN A 1 514 ? -8.805 -23.859 -10.82 1 87.06 514 GLN A C 1
ATOM 3932 O O . GLN A 1 514 ? -9.266 -25 -10.898 1 87.06 514 GLN A O 1
ATOM 3937 N N . GLY A 1 515 ? -9.164 -23.016 -9.898 1 90.81 515 GLY A N 1
ATOM 3938 C CA . GLY A 1 515 ? -10.094 -23.406 -8.852 1 90.81 515 GLY A CA 1
ATOM 3939 C C . GLY A 1 515 ? -11.477 -23.75 -9.375 1 90.81 515 GLY A C 1
ATOM 3940 O O . GLY A 1 515 ? -12.094 -24.719 -8.93 1 90.81 515 GLY A O 1
ATOM 3941 N N . ALA A 1 516 ? -11.922 -22.969 -10.305 1 92.31 516 ALA A N 1
ATOM 3942 C CA . ALA A 1 516 ? -13.273 -23.141 -10.836 1 92.31 516 ALA A CA 1
ATOM 3943 C C . ALA A 1 516 ? -13.422 -24.5 -11.531 1 92.31 516 ALA A C 1
ATOM 3945 O O . ALA A 1 516 ? -14.516 -25.062 -11.586 1 92.31 516 ALA A O 1
ATOM 3946 N N . ILE A 1 517 ? -12.344 -25.047 -11.992 1 89.31 517 ILE A N 1
ATOM 3947 C CA . ILE A 1 517 ? -12.391 -26.312 -12.695 1 89.31 517 ILE A CA 1
ATOM 3948 C C . ILE A 1 517 ? -12.102 -27.453 -11.727 1 89.31 517 ILE A C 1
ATOM 3950 O O . ILE A 1 517 ? -12.875 -28.422 -11.641 1 89.31 517 ILE A O 1
ATOM 3954 N N . ARG A 1 518 ? -11.172 -27.234 -10.906 1 89.19 518 ARG A N 1
ATOM 3955 C CA . ARG A 1 518 ? -10.672 -28.344 -10.086 1 89.19 518 ARG A CA 1
ATOM 3956 C C . ARG A 1 518 ? -11.484 -28.484 -8.805 1 89.19 518 ARG A C 1
ATOM 3958 O O . ARG A 1 518 ? -11.703 -29.594 -8.32 1 89.19 518 ARG A O 1
ATOM 3965 N N . CYS A 1 519 ? -11.797 -27.359 -8.281 1 93.88 519 CYS A N 1
ATOM 3966 C CA . CYS A 1 519 ? -12.375 -27.391 -6.945 1 93.88 519 CYS A CA 1
ATOM 3967 C C . CYS A 1 519 ? -13.891 -27.5 -7.004 1 93.88 519 CYS A C 1
ATOM 3969 O O . CYS A 1 519 ? -14.523 -27.938 -6.047 1 93.88 519 CYS A O 1
ATOM 3971 N N . HIS A 1 520 ? -14.453 -27.031 -8.148 1 94.75 520 HIS A N 1
ATOM 3972 C CA . HIS A 1 520 ? -15.898 -27.156 -8.297 1 94.75 520 HIS A CA 1
ATOM 3973 C C . HIS A 1 520 ? -16.328 -28.609 -8.336 1 94.75 520 HIS A C 1
ATOM 3975 O O . HIS A 1 520 ? -15.695 -29.438 -9.008 1 94.75 520 HIS A O 1
ATOM 3981 N N . PRO A 1 521 ? -17.344 -28.984 -7.711 1 94.56 521 PRO A N 1
ATOM 3982 C CA . PRO A 1 521 ? -17.688 -30.406 -7.566 1 94.56 521 PRO A CA 1
ATOM 3983 C C . PRO A 1 521 ? -18.172 -31.016 -8.875 1 94.56 521 PRO A C 1
ATOM 3985 O O . PRO A 1 521 ? -18.125 -32.25 -9.031 1 94.56 521 PRO A O 1
ATOM 3988 N N . TYR A 1 522 ? -18.547 -30.266 -9.883 1 95.31 522 TYR A N 1
ATOM 3989 C CA . TYR A 1 522 ? -19.234 -30.859 -11.023 1 95.31 522 TYR A CA 1
ATOM 3990 C C . TYR A 1 522 ? -18.516 -30.531 -12.32 1 95.31 522 TYR A C 1
ATOM 3992 O O . TYR A 1 522 ? -18.594 -31.297 -13.289 1 95.31 522 TYR A O 1
ATOM 4000 N N . VAL A 1 523 ? -17.812 -29.469 -12.406 1 92.19 523 VAL A N 1
ATOM 4001 C CA . VAL A 1 523 ? -17.359 -28.906 -13.672 1 92.19 523 VAL A CA 1
ATOM 4002 C C . VAL A 1 523 ? -16.391 -29.875 -14.352 1 92.19 523 VAL A C 1
ATOM 4004 O O . VAL A 1 523 ? -16.562 -30.188 -15.531 1 92.19 523 VAL A O 1
ATOM 4007 N N . LEU A 1 524 ? -15.383 -30.312 -13.656 1 89.62 524 LEU A N 1
ATOM 4008 C CA . LEU A 1 524 ? -14.406 -31.219 -14.234 1 89.62 524 LEU A CA 1
ATOM 4009 C C . LEU A 1 524 ? -15.078 -32.531 -14.68 1 89.62 524 LEU A C 1
ATOM 4011 O O . LEU A 1 524 ? -14.742 -33.062 -15.734 1 89.62 524 LEU A O 1
ATOM 4015 N N . LYS A 1 525 ? -16 -33.031 -13.938 1 92.38 525 LYS A N 1
ATOM 4016 C CA . LYS A 1 525 ? -16.734 -34.25 -14.258 1 92.38 525 LYS A CA 1
ATOM 4017 C C . LYS A 1 525 ? -17.609 -34.062 -15.484 1 92.38 525 LYS A C 1
ATOM 4019 O O . LYS A 1 525 ? -17.734 -34.969 -16.312 1 92.38 525 LYS A O 1
ATOM 4024 N N . GLU A 1 526 ? -18.203 -32.969 -15.492 1 93.25 526 GLU A N 1
ATOM 4025 C CA . GLU A 1 526 ? -19.047 -32.656 -16.641 1 93.25 526 GLU A CA 1
ATOM 4026 C C . GLU A 1 526 ? -18.219 -32.562 -17.922 1 93.25 526 GLU A C 1
ATOM 4028 O O . GLU A 1 526 ? -18.656 -33 -18.984 1 93.25 526 GLU A O 1
ATOM 4033 N N . LEU A 1 527 ? -17.094 -31.906 -17.812 1 89.12 527 LEU A N 1
ATOM 4034 C CA . LEU A 1 527 ? -16.203 -31.812 -18.969 1 89.12 527 LEU A CA 1
ATOM 4035 C C . LEU A 1 527 ? -15.781 -33.188 -19.438 1 89.12 527 LEU A C 1
ATOM 4037 O O . LEU A 1 527 ? -15.742 -33.469 -20.641 1 89.12 527 LEU A O 1
ATOM 4041 N N . ALA A 1 528 ? -15.508 -34.062 -18.531 1 89.06 528 ALA A N 1
ATOM 4042 C CA . ALA A 1 528 ? -15.109 -35.438 -18.844 1 89.06 528 ALA A CA 1
ATOM 4043 C C . ALA A 1 528 ? -16.25 -36.219 -19.5 1 89.06 528 ALA A C 1
ATOM 4045 O O . ALA A 1 528 ? -16.047 -36.938 -20.469 1 89.06 528 ALA A O 1
ATOM 4046 N N . ALA A 1 529 ? -17.422 -36.031 -18.969 1 93.31 529 ALA A N 1
ATOM 4047 C CA . ALA A 1 529 ? -18.594 -36.688 -19.5 1 93.31 529 ALA A CA 1
ATOM 4048 C C . ALA A 1 529 ? -18.891 -36.219 -20.922 1 93.31 529 ALA A C 1
ATOM 4050 O O . ALA A 1 529 ? -19.25 -37.031 -21.797 1 93.31 529 ALA A O 1
ATOM 4051 N N . ALA A 1 530 ? -18.781 -35 -21.109 1 92.19 530 ALA A N 1
ATOM 4052 C CA . ALA A 1 530 ? -19.062 -34.406 -22.406 1 92.19 530 ALA A CA 1
ATOM 4053 C C . ALA A 1 530 ? -18.047 -34.875 -23.453 1 92.19 530 ALA A C 1
ATOM 4055 O O . ALA A 1 530 ? -18.344 -34.938 -24.641 1 92.19 530 ALA A O 1
ATOM 4056 N N . ALA A 1 531 ? -16.859 -35.156 -23.016 1 88.62 531 ALA A N 1
ATOM 4057 C CA . ALA A 1 531 ? -15.773 -35.531 -23.906 1 88.62 531 ALA A CA 1
ATOM 4058 C C . ALA A 1 531 ? -15.852 -37 -24.266 1 88.62 531 ALA A C 1
ATOM 4060 O O . ALA A 1 531 ? -15.164 -37.469 -25.172 1 88.62 531 ALA A O 1
ATOM 4061 N N . ASP A 1 532 ? -16.797 -37.719 -23.594 1 91.25 532 ASP A N 1
ATOM 4062 C CA . ASP A 1 532 ? -16.953 -39.156 -23.859 1 91.25 532 ASP A CA 1
ATOM 4063 C C . ASP A 1 532 ? -17.438 -39.406 -25.281 1 91.25 532 ASP A C 1
ATOM 4065 O O . ASP A 1 532 ? -18.406 -38.781 -25.734 1 91.25 532 ASP A O 1
ATOM 4069 N N . GLU A 1 533 ? -16.781 -40.344 -26.031 1 91.44 533 GLU A N 1
ATOM 4070 C CA . GLU A 1 533 ? -17.078 -40.625 -27.438 1 91.44 533 GLU A CA 1
ATOM 4071 C C . GLU A 1 533 ? -18.359 -41.438 -27.562 1 91.44 533 GLU A C 1
ATOM 4073 O O . GLU A 1 533 ? -19.062 -41.344 -28.578 1 91.44 533 GLU A O 1
ATOM 4078 N N . ASP A 1 534 ? -18.625 -42.219 -26.578 1 94.56 534 ASP A N 1
ATOM 4079 C CA . ASP A 1 534 ? -19.891 -42.969 -26.562 1 94.56 534 ASP A CA 1
ATOM 4080 C C . ASP A 1 534 ? -21.062 -42.062 -26.203 1 94.56 534 ASP A C 1
ATOM 4082 O O . ASP A 1 534 ? -21.203 -41.656 -25.047 1 94.56 534 ASP A O 1
ATOM 4086 N N . ARG A 1 535 ? -21.859 -41.781 -27.141 1 91.81 535 ARG A N 1
ATOM 4087 C CA . ARG A 1 535 ? -22.922 -40.812 -26.984 1 91.81 535 ARG A CA 1
ATOM 4088 C C . ARG A 1 535 ? -23.906 -41.219 -25.891 1 91.81 535 ARG A C 1
ATOM 4090 O O . ARG A 1 535 ? -24.375 -40.375 -25.109 1 91.81 535 ARG A O 1
ATOM 4097 N N . GLU A 1 536 ? -24.312 -42.469 -25.922 1 92.75 536 GLU A N 1
ATOM 4098 C CA . GLU A 1 536 ? -25.297 -42.938 -24.938 1 92.75 536 GLU A CA 1
ATOM 4099 C C . GLU A 1 536 ? -24.719 -42.875 -23.531 1 92.75 536 GLU A C 1
ATOM 4101 O O . GLU A 1 536 ? -25.422 -42.5 -22.594 1 92.75 536 GLU A O 1
ATOM 4106 N N . ARG A 1 537 ? -23.547 -43.25 -23.391 1 95.31 537 ARG A N 1
ATOM 4107 C CA . ARG A 1 537 ? -22.891 -43.188 -22.094 1 95.31 537 ARG A CA 1
ATOM 4108 C C . ARG A 1 537 ? -22.719 -41.719 -21.672 1 95.31 537 ARG A C 1
ATOM 4110 O O . ARG A 1 537 ? -22.891 -41.375 -20.484 1 95.31 537 ARG A O 1
ATOM 4117 N N . ALA A 1 538 ? -22.375 -40.938 -22.578 1 96 538 ALA A N 1
ATOM 4118 C CA . ALA A 1 538 ? -22.219 -39.5 -22.312 1 96 538 ALA A CA 1
ATOM 4119 C C . ALA A 1 538 ? -23.531 -38.906 -21.828 1 96 538 ALA A C 1
ATOM 4121 O O . ALA A 1 538 ? -23.547 -38.094 -20.891 1 96 538 ALA A O 1
ATOM 4122 N N . VAL A 1 539 ? -24.594 -39.25 -22.438 1 96.12 539 VAL A N 1
ATOM 4123 C CA . VAL A 1 539 ? -25.891 -38.719 -22.078 1 96.12 539 VAL A CA 1
ATOM 4124 C C . VAL A 1 539 ? -26.266 -39.156 -20.672 1 96.12 539 VAL A C 1
ATOM 4126 O O . VAL A 1 539 ? -26.781 -38.375 -19.875 1 96.12 539 VAL A O 1
ATOM 4129 N N . GLN A 1 540 ? -26.047 -40.438 -20.375 1 95.56 540 GLN A N 1
ATOM 4130 C CA . GLN A 1 540 ? -26.391 -40.969 -19.062 1 95.56 540 GLN A CA 1
ATOM 4131 C C . GLN A 1 540 ? -25.594 -40.281 -17.969 1 95.56 540 GLN A C 1
ATOM 4133 O O . GLN A 1 540 ? -26.156 -39.844 -16.953 1 95.56 540 GLN A O 1
ATOM 4138 N N . GLU A 1 541 ? -24.359 -40.25 -18.188 1 96.56 541 GLU A N 1
ATOM 4139 C CA . GLU A 1 541 ? -23.484 -39.625 -17.188 1 96.56 541 GLU A CA 1
ATOM 4140 C C . GLU A 1 541 ? -23.734 -38.125 -17.078 1 96.56 541 GLU A C 1
ATOM 4142 O O . GLU A 1 541 ? -23.781 -37.594 -15.984 1 96.56 541 GLU A O 1
ATOM 4147 N N . PHE A 1 542 ? -23.859 -37.5 -18.172 1 96.38 542 PHE A N 1
ATOM 4148 C CA . PHE A 1 542 ? -24.125 -36.094 -18.203 1 96.38 542 PHE A CA 1
ATOM 4149 C C . PHE A 1 542 ? -25.453 -35.75 -17.547 1 96.38 542 PHE A C 1
ATOM 4151 O O . PHE A 1 542 ? -25.594 -34.719 -16.891 1 96.38 542 PHE A O 1
ATOM 4158 N N . ASP A 1 543 ? -26.438 -36.594 -17.719 1 96.75 543 ASP A N 1
ATOM 4159 C CA . ASP A 1 543 ? -27.734 -36.406 -17.078 1 96.75 543 ASP A CA 1
ATOM 4160 C C . ASP A 1 543 ? -27.609 -36.375 -15.562 1 96.75 543 ASP A C 1
ATOM 4162 O O . ASP A 1 543 ? -28.141 -35.5 -14.906 1 96.75 543 ASP A O 1
ATOM 4166 N N . ARG A 1 544 ? -26.906 -37.344 -15.062 1 95.88 544 ARG A N 1
ATOM 4167 C CA . ARG A 1 544 ? -26.688 -37.406 -13.617 1 95.88 544 ARG A CA 1
ATOM 4168 C C . ARG A 1 544 ? -25.953 -36.188 -13.117 1 95.88 544 ARG A C 1
ATOM 4170 O O . ARG A 1 544 ? -26.344 -35.594 -12.102 1 95.88 544 ARG A O 1
ATOM 4177 N N . LEU A 1 545 ? -25 -35.75 -13.805 1 96.81 545 LEU A N 1
ATOM 4178 C CA . LEU A 1 545 ? -24.172 -34.594 -13.398 1 96.81 545 LEU A CA 1
ATOM 4179 C C . LEU A 1 545 ? -24.938 -33.281 -13.547 1 96.81 545 LEU A C 1
ATOM 4181 O O . LEU A 1 545 ? -24.875 -32.438 -12.672 1 96.81 545 LEU A O 1
ATOM 4185 N N . LEU A 1 546 ? -25.609 -33.156 -14.602 1 95.94 546 LEU A N 1
ATOM 4186 C CA . LEU A 1 546 ? -26.359 -31.922 -14.875 1 95.94 546 LEU A CA 1
ATOM 4187 C C . LEU A 1 546 ? -27.391 -31.656 -13.789 1 95.94 546 LEU A C 1
ATOM 4189 O O . LEU A 1 546 ? -27.453 -30.547 -13.25 1 95.94 546 LEU A O 1
ATOM 4193 N N . PHE A 1 547 ? -28.172 -32.594 -13.5 1 95.56 547 PHE A N 1
ATOM 4194 C CA . PHE A 1 547 ? -29.234 -32.375 -12.539 1 95.56 547 PHE A CA 1
ATOM 4195 C C . PHE A 1 547 ? -28.688 -32.344 -11.117 1 95.56 547 PHE A C 1
ATOM 4197 O O . PHE A 1 547 ? -29.266 -31.703 -10.242 1 95.56 547 PHE A O 1
ATOM 4204 N N . GLY A 1 548 ? -27.578 -33.094 -10.914 1 96.44 548 GLY A N 1
ATOM 4205 C CA . GLY A 1 548 ? -26.859 -32.844 -9.68 1 96.44 548 GLY A CA 1
ATOM 4206 C C . GLY A 1 548 ? -26.359 -31.422 -9.539 1 96.44 548 GLY A C 1
ATOM 4207 O O . GLY A 1 548 ? -26.453 -30.828 -8.461 1 96.44 548 GLY A O 1
ATOM 4208 N N . HIS A 1 549 ? -25.859 -30.922 -10.594 1 97.25 549 HIS A N 1
ATOM 4209 C CA . HIS A 1 549 ? -25.344 -29.562 -10.641 1 97.25 549 HIS A CA 1
ATOM 4210 C C . HIS A 1 549 ? -26.453 -28.547 -10.445 1 97.25 549 HIS A C 1
ATOM 4212 O O . HIS A 1 549 ? -26.297 -27.562 -9.703 1 97.25 549 HIS A O 1
ATOM 4218 N N . LEU A 1 550 ? -27.531 -28.75 -11.078 1 96.56 550 LEU A N 1
ATOM 4219 C CA . LEU A 1 550 ? -28.672 -27.844 -10.938 1 96.56 550 LEU A CA 1
ATOM 4220 C C . LEU A 1 550 ? -29.188 -27.828 -9.5 1 96.56 550 LEU A C 1
ATOM 4222 O O . LEU A 1 550 ? -29.547 -26.781 -8.969 1 96.56 550 LEU A O 1
ATOM 4226 N N . SER A 1 551 ? -29.312 -29.031 -8.977 1 96.94 551 SER A N 1
ATOM 4227 C CA . SER A 1 551 ? -29.688 -29.125 -7.57 1 96.94 551 SER A CA 1
ATOM 4228 C C . SER A 1 551 ? -28.688 -28.406 -6.68 1 96.94 551 SER A C 1
ATOM 4230 O O . SER A 1 551 ? -29.062 -27.797 -5.672 1 96.94 551 SER A O 1
ATOM 4232 N N . PHE A 1 552 ? -27.438 -28.531 -7.004 1 97.44 552 PHE A N 1
ATOM 4233 C CA . PHE A 1 552 ? -26.344 -27.844 -6.305 1 97.44 552 PHE A CA 1
ATOM 4234 C C . PHE A 1 552 ? -26.516 -26.344 -6.363 1 97.44 552 PHE A C 1
ATOM 4236 O O . PHE A 1 552 ? -26.406 -25.656 -5.34 1 97.44 552 PHE A O 1
ATOM 4243 N N . VAL A 1 553 ? -26.781 -25.766 -7.461 1 98 553 VAL A N 1
ATOM 4244 C CA . VAL A 1 553 ? -26.969 -24.328 -7.676 1 98 553 VAL A CA 1
ATOM 4245 C C . VAL A 1 553 ? -28.188 -23.859 -6.883 1 98 553 VAL A C 1
ATOM 4247 O O . VAL A 1 553 ? -28.141 -22.812 -6.23 1 98 553 VAL A O 1
ATOM 4250 N N . ALA A 1 554 ? -29.25 -24.641 -6.977 1 97.56 554 ALA A N 1
ATOM 4251 C CA . ALA A 1 554 ? -30.469 -24.281 -6.258 1 97.56 554 ALA A CA 1
ATOM 4252 C C . ALA A 1 554 ? -30.234 -24.25 -4.75 1 97.56 554 ALA A C 1
ATOM 4254 O O . ALA A 1 554 ? -30.75 -23.391 -4.051 1 97.56 554 ALA A O 1
ATOM 4255 N N . ALA A 1 555 ? -29.516 -25.203 -4.305 1 97.94 555 ALA A N 1
ATOM 4256 C CA . ALA A 1 555 ? -29.219 -25.266 -2.877 1 97.94 555 ALA A CA 1
ATOM 4257 C C . ALA A 1 555 ? -28.406 -24.062 -2.426 1 97.94 555 ALA A C 1
ATOM 4259 O O . ALA A 1 555 ? -28.688 -23.484 -1.372 1 97.94 555 ALA A O 1
ATOM 4260 N N . ASN A 1 556 ? -27.406 -23.688 -3.15 1 98.19 556 ASN A N 1
ATOM 4261 C CA . ASN A 1 556 ? -26.562 -22.547 -2.799 1 98.19 556 ASN A CA 1
ATOM 4262 C C . ASN A 1 556 ? -27.328 -21.234 -2.922 1 98.19 556 ASN A C 1
ATOM 4264 O O . ASN A 1 556 ? -27.078 -20.297 -2.154 1 98.19 556 ASN A O 1
ATOM 4268 N N . ALA A 1 557 ? -28.172 -21.172 -3.891 1 98.25 557 ALA A N 1
ATOM 4269 C CA . ALA A 1 557 ? -29.031 -19.984 -3.992 1 98.25 557 ALA A CA 1
ATOM 4270 C C . ALA A 1 557 ? -29.906 -19.844 -2.752 1 98.25 557 ALA A C 1
ATOM 4272 O O . ALA A 1 557 ? -30.031 -18.734 -2.203 1 98.25 557 ALA A O 1
ATOM 4273 N N . ALA A 1 558 ? -30.5 -20.938 -2.381 1 97.94 558 ALA A N 1
ATOM 4274 C CA . ALA A 1 558 ? -31.359 -20.938 -1.202 1 97.94 558 ALA A CA 1
ATOM 4275 C C . ALA A 1 558 ? -30.578 -20.594 0.056 1 97.94 558 ALA A C 1
ATOM 4277 O O . ALA A 1 558 ? -31.016 -19.781 0.877 1 97.94 558 ALA A O 1
ATOM 4278 N N . ARG A 1 559 ? -29.469 -21.219 0.24 1 97.38 559 ARG A N 1
ATOM 4279 C CA . ARG A 1 559 ? -28.641 -20.969 1.406 1 97.38 559 ARG A CA 1
ATOM 4280 C C . ARG A 1 559 ? -28.156 -19.516 1.44 1 97.38 559 ARG A C 1
ATOM 4282 O O . ARG A 1 559 ? -28.094 -18.906 2.508 1 97.38 559 ARG A O 1
ATOM 4289 N N . SER A 1 560 ? -27.766 -18.984 0.287 1 98 560 SER A N 1
ATOM 4290 C CA . SER A 1 560 ? -27.359 -17.594 0.19 1 98 560 SER A CA 1
ATOM 4291 C C . SER A 1 560 ? -28.484 -16.656 0.604 1 98 560 SER A C 1
ATOM 4293 O O . SER A 1 560 ? -28.266 -15.695 1.349 1 98 560 SER A O 1
ATOM 4295 N N . LEU A 1 561 ? -29.625 -16.953 0.078 1 97.88 561 LEU A N 1
ATOM 4296 C CA . LEU A 1 561 ? -30.766 -16.109 0.388 1 97.88 561 LEU A CA 1
ATOM 4297 C C . LEU A 1 561 ? -31.125 -16.188 1.871 1 97.88 561 LEU A C 1
ATOM 4299 O O . LEU A 1 561 ? -31.344 -15.164 2.516 1 97.88 561 LEU A O 1
ATOM 4303 N N . VAL A 1 562 ? -31.188 -17.406 2.426 1 97.06 562 VAL A N 1
ATOM 4304 C CA . VAL A 1 562 ? -31.5 -17.609 3.838 1 97.06 562 VAL A CA 1
ATOM 4305 C C . VAL A 1 562 ? -30.453 -16.922 4.699 1 97.06 562 VAL A C 1
ATOM 4307 O O . VAL A 1 562 ? -30.781 -16.281 5.699 1 97.06 562 VAL A O 1
ATOM 4310 N N . GLY A 1 563 ? -29.25 -17.109 4.324 1 96.19 563 GLY A N 1
ATOM 4311 C CA . GLY A 1 563 ? -28.172 -16.422 5.027 1 96.19 563 GLY A CA 1
ATOM 4312 C C . GLY A 1 563 ? -28.297 -14.906 4.957 1 96.19 563 GLY A C 1
ATOM 4313 O O . GLY A 1 563 ? -28.109 -14.219 5.961 1 96.19 563 GLY A O 1
ATOM 4314 N N . GLY A 1 564 ? -28.578 -14.367 3.816 1 96.19 564 GLY A N 1
ATOM 4315 C CA . GLY A 1 564 ? -28.734 -12.93 3.629 1 96.19 564 GLY A CA 1
ATOM 4316 C C . GLY A 1 564 ? -29.906 -12.352 4.395 1 96.19 564 GLY A C 1
ATOM 4317 O O . GLY A 1 564 ? -29.828 -11.242 4.922 1 96.19 564 GLY A O 1
ATOM 4318 N N . LEU A 1 565 ? -30.938 -13.102 4.496 1 95.12 565 LEU A N 1
ATOM 4319 C CA . LEU A 1 565 ? -32.156 -12.648 5.172 1 95.12 565 LEU A CA 1
ATOM 4320 C C . LEU A 1 565 ? -31.969 -12.695 6.684 1 95.12 565 LEU A C 1
ATOM 4322 O O . LEU A 1 565 ? -32.562 -11.891 7.41 1 95.12 565 LEU A O 1
ATOM 4326 N N . SER A 1 566 ? -31.172 -13.594 7.121 1 93.19 566 SER A N 1
ATOM 4327 C CA . SER A 1 566 ? -31.062 -13.812 8.562 1 93.19 566 SER A CA 1
ATOM 4328 C C . SER A 1 566 ? -29.75 -13.227 9.102 1 93.19 566 SER A C 1
ATOM 4330 O O . SER A 1 566 ? -29.484 -13.32 10.305 1 93.19 566 SER A O 1
ATOM 4332 N N . GLY A 1 567 ? -28.938 -12.719 8.188 1 85.5 567 GLY A N 1
ATOM 4333 C CA . GLY A 1 567 ? -27.609 -12.32 8.609 1 85.5 567 GLY A CA 1
ATOM 4334 C C . GLY A 1 567 ? -26.75 -13.492 9.039 1 85.5 567 GLY A C 1
ATOM 4335 O O . GLY A 1 567 ? -25.859 -13.344 9.883 1 85.5 567 GLY A O 1
ATOM 4336 N N . GLY A 1 568 ? -27.078 -14.617 8.617 1 87.94 568 GLY A N 1
ATOM 4337 C CA . GLY A 1 568 ? -26.328 -15.828 8.914 1 87.94 568 GLY A CA 1
ATOM 4338 C C . GLY A 1 568 ? -26.891 -16.625 10.07 1 87.94 568 GLY A C 1
ATOM 4339 O O . GLY A 1 568 ? -26.531 -17.781 10.281 1 87.94 568 GLY A O 1
ATOM 4340 N N . TRP A 1 569 ? -27.812 -16.125 10.773 1 90.19 569 TRP A N 1
ATOM 4341 C CA . TRP A 1 569 ? -28.25 -16.719 12.039 1 90.19 569 TRP A CA 1
ATOM 4342 C C . TRP A 1 569 ? -28.969 -18.047 11.805 1 90.19 569 TRP A C 1
ATOM 4344 O O . TRP A 1 569 ? -28.906 -18.938 12.648 1 90.19 569 TRP A O 1
ATOM 4354 N N . LEU A 1 570 ? -29.531 -18.25 10.648 1 92.06 570 LEU A N 1
ATOM 4355 C CA . LEU A 1 570 ? -30.297 -19.469 10.367 1 92.06 570 LEU A CA 1
ATOM 4356 C C . LEU A 1 570 ? -29.406 -20.531 9.734 1 92.06 570 LEU A C 1
ATOM 4358 O O . LEU A 1 570 ? -29.844 -21.656 9.508 1 92.06 570 LEU A O 1
ATOM 4362 N N . LEU A 1 571 ? -28.219 -20.172 9.492 1 92.69 571 LEU A N 1
ATOM 4363 C CA . LEU A 1 571 ? -27.297 -21.141 8.914 1 92.69 571 LEU A CA 1
ATOM 4364 C C . LEU A 1 571 ? -26.547 -21.906 10.008 1 92.69 571 LEU A C 1
ATOM 4366 O O . LEU A 1 571 ? -26.438 -21.422 11.141 1 92.69 571 LEU A O 1
ATOM 4370 N N . ALA A 1 572 ? -26.078 -22.969 9.711 1 88.12 572 ALA A N 1
ATOM 4371 C CA . ALA A 1 572 ? -25.516 -23.859 10.719 1 88.12 572 ALA A CA 1
ATOM 4372 C C . ALA A 1 572 ? -24.062 -23.5 11.023 1 88.12 572 ALA A C 1
ATOM 4374 O O . ALA A 1 572 ? -23.328 -23.094 10.125 1 88.12 572 ALA A O 1
ATOM 4375 N N . ALA A 1 573 ? -23.719 -23.547 12.281 1 92.19 573 ALA A N 1
ATOM 4376 C CA . ALA A 1 573 ? -22.344 -23.531 12.75 1 92.19 573 ALA A CA 1
ATOM 4377 C C . ALA A 1 573 ? -21.953 -24.875 13.352 1 92.19 573 ALA A C 1
ATOM 4379 O O . ALA A 1 573 ? -22.781 -25.562 13.945 1 92.19 573 ALA A O 1
ATOM 4380 N N . PRO A 1 574 ? -20.703 -25.25 13.156 1 93.25 574 PRO A N 1
ATOM 4381 C CA . PRO A 1 574 ? -20.328 -26.531 13.773 1 93.25 574 PRO A CA 1
ATOM 4382 C C . PRO A 1 574 ? -20.484 -26.516 15.289 1 93.25 574 PRO A C 1
ATOM 4384 O O . PRO A 1 574 ? -20.203 -25.516 15.938 1 93.25 574 PRO A O 1
ATOM 4387 N N . ALA A 1 575 ? -20.875 -27.656 15.797 1 90.25 575 ALA A N 1
ATOM 4388 C CA . ALA A 1 575 ? -21.125 -27.781 17.219 1 90.25 575 ALA A CA 1
ATOM 4389 C C . ALA A 1 575 ? -19.844 -27.594 18.031 1 90.25 575 ALA A C 1
ATOM 4391 O O . ALA A 1 575 ? -19.875 -27.094 19.156 1 90.25 575 ALA A O 1
ATOM 4392 N N . GLN A 1 576 ? -18.812 -27.906 17.469 1 91.06 576 GLN A N 1
ATOM 4393 C CA . GLN A 1 576 ? -17.531 -27.875 18.141 1 91.06 576 GLN A CA 1
ATOM 4394 C C . GLN A 1 576 ? -16.969 -26.453 18.219 1 91.06 576 GLN A C 1
ATOM 4396 O O . GLN A 1 576 ? -16.047 -26.172 18.984 1 91.06 576 GLN A O 1
ATOM 4401 N N . ALA A 1 577 ? -17.516 -25.562 17.484 1 93.62 577 ALA A N 1
ATOM 4402 C CA . ALA A 1 577 ? -16.984 -24.203 17.406 1 93.62 577 ALA A CA 1
ATOM 4403 C C . ALA A 1 577 ? -17.156 -23.469 18.734 1 93.62 577 ALA A C 1
ATOM 4405 O O . ALA A 1 577 ? -18.188 -23.625 19.406 1 93.62 577 ALA A O 1
ATOM 4406 N N . ALA A 1 578 ? -16.141 -22.656 19.109 1 93.56 578 ALA A N 1
ATOM 4407 C CA . ALA A 1 578 ? -16.266 -21.797 20.281 1 93.56 578 ALA A CA 1
ATOM 4408 C C . ALA A 1 578 ? -17.469 -20.859 20.156 1 93.56 578 ALA A C 1
ATOM 4410 O O . ALA A 1 578 ? -17.75 -20.359 19.062 1 93.56 578 ALA A O 1
ATOM 4411 N N . HIS A 1 579 ? -18.125 -20.578 21.234 1 94.06 579 HIS A N 1
ATOM 4412 C CA . HIS A 1 579 ? -19.297 -19.703 21.234 1 94.06 579 HIS A CA 1
ATOM 4413 C C . HIS A 1 579 ? -18.969 -18.328 20.703 1 94.06 579 HIS A C 1
ATOM 4415 O O . HIS A 1 579 ? -19.75 -17.734 19.953 1 94.06 579 HIS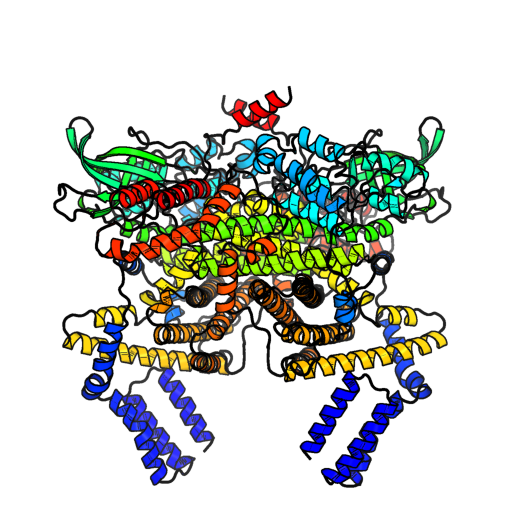 A O 1
ATOM 4421 N N . ALA A 1 580 ? -17.797 -17.875 21.016 1 95.31 580 ALA A N 1
ATOM 4422 C CA . ALA A 1 580 ? -17.391 -16.5 20.688 1 95.31 580 ALA A CA 1
ATOM 4423 C C . ALA A 1 580 ? -17.219 -16.344 19.172 1 95.31 580 ALA A C 1
ATOM 4425 O O . ALA A 1 580 ? -17.297 -15.227 18.656 1 95.31 580 ALA A O 1
ATOM 4426 N N . THR A 1 581 ? -17.047 -17.438 18.406 1 97.25 581 THR A N 1
ATOM 4427 C CA . THR A 1 581 ? -16.703 -17.297 17 1 97.25 581 THR A CA 1
ATOM 4428 C C . THR A 1 581 ? -17.766 -17.953 16.125 1 97.25 581 THR A C 1
ATOM 4430 O O . THR A 1 581 ? -17.594 -18.047 14.906 1 97.25 581 THR A O 1
ATOM 4433 N N . ARG A 1 582 ? -18.844 -18.453 16.688 1 96.31 582 ARG A N 1
ATOM 4434 C CA . ARG A 1 582 ? -19.891 -19.188 15.953 1 96.31 582 ARG A CA 1
ATOM 4435 C C . ARG A 1 582 ? -20.438 -18.344 14.812 1 96.31 582 ARG A C 1
ATOM 4437 O O . ARG A 1 582 ? -20.766 -18.859 13.742 1 96.31 582 ARG A O 1
ATOM 4444 N N . ARG A 1 583 ? -20.594 -17.078 15.07 1 96.25 583 ARG A N 1
ATOM 4445 C CA . ARG A 1 583 ? -21.141 -16.188 14.062 1 96.25 583 ARG A CA 1
ATOM 4446 C C . ARG A 1 583 ? -20.281 -16.172 12.812 1 96.25 583 ARG A C 1
ATOM 4448 O O . ARG A 1 583 ? -20.781 -15.969 11.703 1 96.25 583 ARG A O 1
ATOM 4455 N N . TYR A 1 584 ? -19 -16.359 12.984 1 97.88 584 TYR A N 1
ATOM 4456 C CA . TYR A 1 584 ? -18.078 -16.312 11.859 1 97.88 584 TYR A CA 1
ATOM 4457 C C . TYR A 1 584 ? -18.219 -17.562 10.984 1 97.88 584 TYR A C 1
ATOM 4459 O O . TYR A 1 584 ? -18.078 -17.484 9.766 1 97.88 584 TYR A O 1
ATOM 4467 N N . TYR A 1 585 ? -18.469 -18.734 11.602 1 97.62 585 TYR A N 1
ATOM 4468 C CA . TYR A 1 585 ? -18.703 -19.953 10.836 1 97.62 585 TYR A CA 1
ATOM 4469 C C . TYR A 1 585 ? -19.953 -19.812 9.977 1 97.62 585 TYR A C 1
ATOM 4471 O O . TYR A 1 585 ? -19.984 -20.25 8.82 1 97.62 585 TYR A O 1
ATOM 4479 N N . ARG A 1 586 ? -20.969 -19.219 10.531 1 97.12 586 ARG A N 1
ATOM 4480 C CA . ARG A 1 586 ? -22.203 -18.969 9.789 1 97.12 586 ARG A CA 1
ATOM 4481 C C . ARG A 1 586 ? -21.969 -18 8.633 1 97.12 586 ARG A C 1
ATOM 4483 O O . ARG A 1 586 ? -22.531 -18.188 7.547 1 97.12 586 ARG A O 1
ATOM 4490 N N . ALA A 1 587 ? -21.141 -16.969 8.922 1 97.75 587 ALA A N 1
ATOM 4491 C CA . ALA A 1 587 ? -20.797 -16.016 7.875 1 97.75 587 ALA A CA 1
ATOM 4492 C C . ALA A 1 587 ? -20.078 -16.688 6.719 1 97.75 587 ALA A C 1
ATOM 4494 O O . ALA A 1 587 ? -20.297 -16.359 5.551 1 97.75 587 ALA A O 1
ATOM 4495 N N . VAL A 1 588 ? -19.188 -17.641 7.031 1 98 588 VAL A N 1
ATOM 4496 C CA . VAL A 1 588 ? -18.453 -18.359 5.996 1 98 588 VAL A CA 1
ATOM 4497 C C . VAL A 1 588 ? -19.422 -19.172 5.141 1 98 588 VAL A C 1
ATOM 4499 O O . VAL A 1 588 ? -19.281 -19.234 3.918 1 98 588 VAL A O 1
ATOM 4502 N N . VAL A 1 589 ? -20.406 -19.797 5.77 1 97.56 589 VAL A N 1
ATOM 4503 C CA . VAL A 1 589 ? -21.406 -20.562 5.023 1 97.56 589 VAL A CA 1
ATOM 4504 C C . VAL A 1 589 ? -22.156 -19.641 4.078 1 97.56 589 VAL A C 1
ATOM 4506 O O . VAL A 1 589 ? -22.375 -19.984 2.91 1 97.56 589 VAL A O 1
ATOM 4509 N N . HIS A 1 590 ? -22.531 -18.5 4.566 1 98.19 590 HIS A N 1
ATOM 4510 C CA . HIS A 1 590 ? -23.25 -17.531 3.748 1 98.19 590 HIS A CA 1
ATOM 4511 C C . HIS A 1 590 ? -22.422 -17.109 2.543 1 98.19 590 HIS A C 1
ATOM 4513 O O . HIS A 1 590 ? -22.891 -17.188 1.403 1 98.19 590 HIS A O 1
ATOM 4519 N N . LEU A 1 591 ? -21.219 -16.703 2.771 1 98.44 591 LEU A N 1
ATOM 4520 C CA . LEU A 1 591 ? -20.406 -16.156 1.697 1 98.44 591 LEU A CA 1
ATOM 4521 C C . LEU A 1 591 ? -19.875 -17.266 0.792 1 98.44 591 LEU A C 1
ATOM 4523 O O . LEU A 1 591 ? -19.672 -17.047 -0.402 1 98.44 591 LEU A O 1
ATOM 4527 N N . SER A 1 592 ? -19.656 -18.438 1.384 1 98.25 592 SER A N 1
ATOM 4528 C CA . SER A 1 592 ? -19.266 -19.562 0.548 1 98.25 592 SER A CA 1
ATOM 4529 C C . SER A 1 592 ? -20.391 -19.953 -0.411 1 98.25 592 SER A C 1
ATOM 4531 O O . SER A 1 592 ? -20.125 -20.266 -1.576 1 98.25 592 SER A O 1
ATOM 4533 N N . SER A 1 593 ? -21.656 -20.016 0.081 1 98.19 593 SER A N 1
ATOM 4534 C CA . SER A 1 593 ? -22.797 -20.297 -0.785 1 98.19 593 SER A CA 1
ATOM 4535 C C . SER A 1 593 ? -22.953 -19.219 -1.851 1 98.19 593 SER A C 1
ATOM 4537 O O . SER A 1 593 ? -23.25 -19.516 -3.01 1 98.19 593 SER A O 1
ATOM 4539 N N . ALA A 1 594 ? -22.781 -17.969 -1.419 1 98.56 594 ALA A N 1
ATOM 4540 C CA . ALA A 1 594 ? -22.828 -16.859 -2.365 1 98.56 594 ALA A CA 1
ATOM 4541 C C . ALA A 1 594 ? -21.75 -17 -3.426 1 98.56 594 ALA A C 1
ATOM 4543 O O . ALA A 1 594 ? -21.984 -16.75 -4.609 1 98.56 594 ALA A O 1
ATOM 4544 N N . PHE A 1 595 ? -20.578 -17.328 -3 1 98.5 595 PHE A N 1
ATOM 4545 C CA . PHE A 1 595 ? -19.453 -17.531 -3.893 1 98.5 595 PHE A CA 1
ATOM 4546 C C . PHE A 1 595 ? -19.734 -18.625 -4.91 1 98.5 595 PHE A C 1
ATOM 4548 O O . PHE A 1 595 ? -19.5 -18.453 -6.105 1 98.5 595 PHE A O 1
ATOM 4555 N N . ALA A 1 596 ? -20.156 -19.75 -4.426 1 98.19 596 ALA A N 1
ATOM 4556 C CA . ALA A 1 596 ? -20.5 -20.875 -5.309 1 98.19 596 ALA A CA 1
ATOM 4557 C C . ALA A 1 596 ? -21.562 -20.453 -6.324 1 98.19 596 ALA A C 1
ATOM 4559 O O . ALA A 1 596 ? -21.453 -20.781 -7.508 1 98.19 596 ALA A O 1
ATOM 4560 N N . LEU A 1 597 ? -22.594 -19.781 -5.836 1 98.31 597 LEU A N 1
ATOM 4561 C CA . LEU A 1 597 ? -23.672 -19.297 -6.699 1 98.31 597 LEU A CA 1
ATOM 4562 C C . LEU A 1 597 ? -23.125 -18.344 -7.762 1 98.31 597 LEU A C 1
ATOM 4564 O O . LEU A 1 597 ? -23.469 -18.469 -8.938 1 98.31 597 LEU A O 1
ATOM 4568 N N . LEU A 1 598 ? -22.297 -17.406 -7.375 1 98.19 598 LEU A N 1
ATOM 4569 C CA . LEU A 1 598 ? -21.703 -16.453 -8.297 1 98.19 598 LEU A CA 1
ATOM 4570 C C . LEU A 1 598 ? -20.797 -17.156 -9.305 1 98.19 598 LEU A C 1
ATOM 4572 O O . LEU A 1 598 ? -20.719 -16.734 -10.461 1 98.19 598 LEU A O 1
ATOM 4576 N N . THR A 1 599 ? -20.078 -18.141 -8.805 1 97.44 599 THR A N 1
ATOM 4577 C CA . THR A 1 599 ? -19.219 -18.922 -9.688 1 97.44 599 THR A CA 1
ATOM 4578 C C . THR A 1 599 ? -20.031 -19.562 -10.805 1 97.44 599 THR A C 1
ATOM 4580 O O . THR A 1 599 ? -19.703 -19.422 -11.977 1 97.44 599 THR A O 1
ATOM 4583 N N . ASP A 1 600 ? -21.094 -20.219 -10.453 1 97.19 600 ASP A N 1
ATOM 4584 C CA . ASP A 1 600 ? -21.938 -20.906 -11.422 1 97.19 600 ASP A CA 1
ATOM 4585 C C . ASP A 1 600 ? -22.594 -19.906 -12.367 1 97.19 600 ASP A C 1
ATOM 4587 O O . ASP A 1 600 ? -22.672 -20.141 -13.578 1 97.19 600 ASP A O 1
ATOM 4591 N N . ALA A 1 601 ? -23.078 -18.797 -11.773 1 97.44 601 ALA A N 1
ATOM 4592 C CA . ALA A 1 601 ? -23.688 -17.781 -12.602 1 97.44 601 ALA A CA 1
ATOM 4593 C C . ALA A 1 601 ? -22.688 -17.188 -13.594 1 97.44 601 ALA A C 1
ATOM 4595 O O . ALA A 1 601 ? -23.016 -16.938 -14.75 1 97.44 601 ALA A O 1
ATOM 4596 N N . SER A 1 602 ? -21.516 -16.969 -13.156 1 96.5 602 SER A N 1
ATOM 4597 C CA . SER A 1 602 ? -20.469 -16.406 -14.016 1 96.5 602 SER A CA 1
ATOM 4598 C C . SER A 1 602 ? -20.094 -17.375 -15.125 1 96.5 602 SER A C 1
ATOM 4600 O O . SER A 1 602 ? -19.891 -16.969 -16.266 1 96.5 602 SER A O 1
ATOM 4602 N N . MET A 1 603 ? -19.938 -18.656 -14.789 1 93.31 603 MET A N 1
ATOM 4603 C CA . MET A 1 603 ? -19.625 -19.656 -15.797 1 93.31 603 MET A CA 1
ATOM 4604 C C . MET A 1 603 ? -20.766 -19.797 -16.797 1 93.31 603 MET A C 1
ATOM 4606 O O . MET A 1 603 ? -20.516 -19.969 -18 1 93.31 603 MET A O 1
ATOM 4610 N N . ALA A 1 604 ? -21.969 -19.703 -16.328 1 92.94 604 ALA A N 1
ATOM 4611 C CA . ALA A 1 604 ? -23.125 -19.844 -17.203 1 92.94 604 ALA A CA 1
ATOM 4612 C C . ALA A 1 604 ? -23.234 -18.656 -18.172 1 92.94 604 ALA A C 1
ATOM 4614 O O . ALA A 1 604 ? -23.516 -18.844 -19.359 1 92.94 604 ALA A O 1
ATOM 4615 N N . VAL A 1 605 ? -23.031 -17.453 -17.656 1 93.94 605 VAL A N 1
ATOM 4616 C CA . VAL A 1 605 ? -23.266 -16.234 -18.422 1 93.94 605 VAL A CA 1
ATOM 4617 C C . VAL A 1 605 ? -22.078 -15.953 -19.328 1 93.94 605 VAL A C 1
ATOM 4619 O O . VAL A 1 605 ? -22.234 -15.523 -20.469 1 93.94 605 VAL A O 1
ATOM 4622 N N . LEU A 1 606 ? -20.906 -16.203 -18.812 1 91.69 606 LEU A N 1
ATOM 4623 C CA . LEU A 1 606 ? -19.703 -15.789 -19.531 1 91.69 606 LEU A CA 1
ATOM 4624 C C . LEU A 1 606 ? -19.109 -16.969 -20.297 1 91.69 606 LEU A C 1
ATOM 4626 O O . LEU A 1 606 ? -18.359 -16.766 -21.25 1 91.69 606 LEU A O 1
ATOM 4630 N N . GLY A 1 607 ? -19.406 -18.219 -19.859 1 87.12 607 GLY A N 1
ATOM 4631 C CA . GLY A 1 607 ? -18.875 -19.391 -20.531 1 87.12 607 GLY A CA 1
ATOM 4632 C C . GLY A 1 607 ? -17.359 -19.344 -20.656 1 87.12 607 GLY A C 1
ATOM 4633 O O . GLY A 1 607 ? -16.656 -19.062 -19.688 1 87.12 607 GLY A O 1
ATOM 4634 N N . GLY A 1 608 ? -16.875 -19.625 -21.828 1 81.88 608 GLY A N 1
ATOM 4635 C CA . GLY A 1 608 ? -15.445 -19.688 -22.109 1 81.88 608 GLY A CA 1
ATOM 4636 C C . GLY A 1 608 ? -14.758 -18.344 -22.031 1 81.88 608 GLY A C 1
ATOM 4637 O O . GLY A 1 608 ? -13.547 -18.266 -21.828 1 81.88 608 GLY A O 1
ATOM 4638 N N . THR A 1 609 ? -15.508 -17.234 -22.031 1 88.38 609 THR A N 1
ATOM 4639 C CA . THR A 1 609 ? -14.906 -15.914 -22 1 88.38 609 THR A CA 1
ATOM 4640 C C . THR A 1 609 ? -14.484 -15.531 -20.578 1 88.38 609 THR A C 1
ATOM 4642 O O . THR A 1 609 ? -13.727 -14.578 -20.391 1 88.38 609 THR A O 1
ATOM 4645 N N . LEU A 1 610 ? -14.938 -16.312 -19.594 1 89.75 610 LEU A N 1
ATOM 4646 C CA . LEU A 1 610 ? -14.633 -16.031 -18.203 1 89.75 610 LEU A CA 1
ATOM 4647 C C . LEU A 1 610 ? -13.125 -16.031 -17.969 1 89.75 610 LEU A C 1
ATOM 4649 O O . LEU A 1 610 ? -12.625 -15.242 -17.156 1 89.75 610 LEU A O 1
ATOM 4653 N N . LYS A 1 611 ? -12.422 -16.844 -18.688 1 83.69 611 LYS A N 1
ATOM 4654 C CA . LYS A 1 611 ? -10.977 -16.922 -18.516 1 83.69 611 LYS A CA 1
ATOM 4655 C C . LYS A 1 611 ? -10.281 -15.641 -18.953 1 83.69 611 LYS A C 1
ATOM 4657 O O . LYS A 1 611 ? -9.18 -15.336 -18.5 1 83.69 611 LYS A O 1
ATOM 4662 N N . PHE A 1 612 ? -10.953 -14.82 -19.781 1 87.31 612 PHE A N 1
ATOM 4663 C CA . PHE A 1 612 ? -10.375 -13.578 -20.281 1 87.31 612 PHE A CA 1
ATOM 4664 C C . PHE A 1 612 ? -10.875 -12.383 -19.469 1 87.31 612 PHE A C 1
ATOM 4666 O O . PHE A 1 612 ? -10.344 -11.281 -19.594 1 87.31 612 PHE A O 1
ATOM 4673 N N . ARG A 1 613 ? -11.898 -12.656 -18.719 1 93.62 613 ARG A N 1
ATOM 4674 C CA . ARG A 1 613 ? -12.383 -11.625 -17.812 1 93.62 613 ARG A CA 1
ATOM 4675 C C . ARG A 1 613 ? -11.672 -11.695 -16.469 1 93.62 613 ARG A C 1
ATOM 4677 O O . ARG A 1 613 ? -12.297 -11.961 -15.438 1 93.62 613 ARG A O 1
ATOM 4684 N N . GLU A 1 614 ? -10.414 -11.289 -16.531 1 95.38 614 GLU A N 1
ATOM 4685 C CA . GLU A 1 614 ? -9.5 -11.523 -15.414 1 95.38 614 GLU A CA 1
ATOM 4686 C C . GLU A 1 614 ? -9.945 -10.773 -14.164 1 95.38 614 GLU A C 1
ATOM 4688 O O . GLU A 1 614 ? -9.703 -11.219 -13.047 1 95.38 614 GLU A O 1
ATOM 4693 N N . ARG A 1 615 ? -10.594 -9.609 -14.359 1 97 615 ARG A N 1
ATOM 4694 C CA . ARG A 1 615 ? -10.992 -8.82 -13.203 1 97 615 ARG A CA 1
ATOM 4695 C C . ARG A 1 615 ? -12.125 -9.5 -12.438 1 97 615 ARG A C 1
ATOM 4697 O O . ARG A 1 615 ? -12.117 -9.531 -11.203 1 97 615 ARG A O 1
ATOM 4704 N N . ILE A 1 616 ? -13.047 -10.039 -13.164 1 97.44 616 ILE A N 1
ATOM 4705 C CA . ILE A 1 616 ? -14.133 -10.773 -12.531 1 97.44 616 ILE A CA 1
ATOM 4706 C C . ILE A 1 616 ? -13.594 -12.039 -11.867 1 97.44 616 ILE A C 1
ATOM 4708 O O . ILE A 1 616 ? -13.891 -12.312 -10.703 1 97.44 616 ILE A O 1
ATOM 4712 N N . SER A 1 617 ? -12.781 -12.805 -12.641 1 96.62 617 SER A N 1
ATOM 4713 C CA . SER A 1 617 ? -12.188 -14.023 -12.102 1 96.62 617 SER A CA 1
ATOM 4714 C C . SER A 1 617 ? -11.336 -13.727 -10.875 1 96.62 617 SER A C 1
ATOM 4716 O O . SER A 1 617 ? -11.352 -14.484 -9.898 1 96.62 617 SER A O 1
ATOM 4718 N N . ALA A 1 618 ? -10.609 -12.633 -10.961 1 97.88 618 ALA A N 1
ATOM 4719 C CA . ALA A 1 618 ? -9.758 -12.242 -9.844 1 97.88 618 ALA A CA 1
ATOM 4720 C C . ALA A 1 618 ? -10.586 -11.969 -8.594 1 97.88 618 ALA A C 1
ATOM 4722 O O . ALA A 1 618 ? -10.211 -12.359 -7.488 1 97.88 618 ALA A O 1
ATOM 4723 N N . ARG A 1 619 ? -11.633 -11.266 -8.75 1 98.44 619 ARG A N 1
ATOM 4724 C CA . ARG A 1 619 ? -12.477 -10.914 -7.609 1 98.44 619 ARG A CA 1
ATOM 4725 C C . ARG A 1 619 ? -13.164 -12.141 -7.035 1 98.44 619 ARG A C 1
ATOM 4727 O O . ARG A 1 619 ? -13.352 -12.25 -5.82 1 98.44 619 ARG A O 1
ATOM 4734 N N . LEU A 1 620 ? -13.594 -13.062 -7.918 1 98.38 620 LEU A N 1
ATOM 4735 C CA . LEU A 1 620 ? -14.094 -14.336 -7.422 1 98.38 620 LEU A CA 1
ATOM 4736 C C . LEU A 1 620 ? -13.016 -15.094 -6.652 1 98.38 620 LEU A C 1
ATOM 4738 O O . LEU A 1 620 ? -13.281 -15.68 -5.602 1 98.38 620 LEU A O 1
ATOM 4742 N N . GLY A 1 621 ? -11.797 -15.07 -7.18 1 98.12 621 GLY A N 1
ATOM 4743 C CA . GLY A 1 621 ? -10.672 -15.633 -6.457 1 98.12 621 GLY A CA 1
ATOM 4744 C C . GLY A 1 621 ? -10.43 -14.969 -5.113 1 98.12 621 GLY A C 1
ATOM 4745 O O . GLY A 1 621 ? -10.039 -15.633 -4.152 1 98.12 621 GLY A O 1
ATOM 4746 N N . ASP A 1 622 ? -10.688 -13.656 -5.059 1 98.62 622 ASP A N 1
ATOM 4747 C CA . ASP A 1 622 ? -10.547 -12.93 -3.797 1 98.62 622 ASP A CA 1
ATOM 4748 C C . ASP A 1 622 ? -11.539 -13.445 -2.756 1 98.62 622 ASP A C 1
ATOM 4750 O O . ASP A 1 622 ? -11.203 -13.562 -1.575 1 98.62 622 ASP A O 1
ATOM 4754 N N . VAL A 1 623 ? -12.758 -13.664 -3.172 1 98.75 623 VAL A N 1
ATOM 4755 C CA . VAL A 1 623 ? -13.766 -14.18 -2.25 1 98.75 623 VAL A CA 1
ATOM 4756 C C . VAL A 1 623 ? -13.312 -15.523 -1.681 1 98.75 623 VAL A C 1
ATOM 4758 O O . VAL A 1 623 ? -13.289 -15.711 -0.462 1 98.75 623 VAL A O 1
ATOM 4761 N N . LEU A 1 624 ? -12.914 -16.438 -2.588 1 98.56 624 LEU A N 1
ATOM 4762 C CA . LEU A 1 624 ? -12.422 -17.75 -2.172 1 98.56 624 LEU A CA 1
ATOM 4763 C C . LEU A 1 624 ? -11.258 -17.609 -1.195 1 98.56 624 LEU A C 1
ATOM 4765 O O . LEU A 1 624 ? -11.227 -18.281 -0.166 1 98.56 624 LEU A O 1
ATOM 4769 N N . SER A 1 625 ? -10.367 -16.734 -1.532 1 98.75 625 SER A N 1
ATOM 4770 C CA . SER A 1 625 ? -9.164 -16.531 -0.731 1 98.75 625 SER A CA 1
ATOM 4771 C C . SER A 1 625 ? -9.508 -16.062 0.677 1 98.75 625 SER A C 1
ATOM 4773 O O . SER A 1 625 ? -8.961 -16.562 1.659 1 98.75 625 SER A O 1
ATOM 4775 N N . GLN A 1 626 ? -10.367 -15.039 0.738 1 98.88 626 GLN A N 1
ATOM 4776 C CA . GLN A 1 626 ? -10.727 -14.508 2.049 1 98.88 626 GLN A CA 1
ATOM 4777 C C . GLN A 1 626 ? -11.406 -15.57 2.906 1 98.88 626 GLN A C 1
ATOM 4779 O O . GLN A 1 626 ? -11.211 -15.609 4.121 1 98.88 626 GLN A O 1
ATOM 4784 N N . LEU A 1 627 ? -12.195 -16.391 2.305 1 98.75 627 LEU A N 1
ATOM 4785 C CA . LEU A 1 627 ? -12.859 -17.453 3.043 1 98.75 627 LEU A CA 1
ATOM 4786 C C . LEU A 1 627 ? -11.836 -18.469 3.559 1 98.75 627 LEU A C 1
ATOM 4788 O O . LEU A 1 627 ? -11.977 -18.984 4.668 1 98.75 627 LEU A O 1
ATOM 4792 N N . TYR A 1 628 ? -10.859 -18.797 2.736 1 98.5 628 TYR A N 1
ATOM 4793 C CA . TYR A 1 628 ? -9.781 -19.672 3.182 1 98.5 628 TYR A CA 1
ATOM 4794 C C . TYR A 1 628 ? -9.023 -19.062 4.352 1 98.5 628 TYR A C 1
ATOM 4796 O O . TYR A 1 628 ? -8.711 -19.75 5.324 1 98.5 628 TYR A O 1
ATOM 4804 N N . LEU A 1 629 ? -8.734 -17.797 4.285 1 98.88 629 LEU A N 1
ATOM 4805 C CA . LEU A 1 629 ? -8.031 -17.078 5.348 1 98.88 629 LEU A CA 1
ATOM 4806 C C . LEU A 1 629 ? -8.836 -17.094 6.645 1 98.88 629 LEU A C 1
ATOM 4808 O O . LEU A 1 629 ? -8.281 -17.312 7.723 1 98.88 629 LEU A O 1
ATOM 4812 N N . VAL A 1 630 ? -10.102 -16.812 6.543 1 98.81 630 VAL A N 1
ATOM 4813 C CA . VAL A 1 630 ? -10.977 -16.859 7.715 1 98.81 630 VAL A CA 1
ATOM 4814 C C . VAL A 1 630 ? -10.93 -18.25 8.344 1 98.81 630 VAL A C 1
ATOM 4816 O O . VAL A 1 630 ? -10.836 -18.391 9.562 1 98.81 630 VAL A O 1
ATOM 4819 N N . SER A 1 631 ? -10.977 -19.297 7.465 1 98.56 631 SER A N 1
ATOM 4820 C CA . SER A 1 631 ? -10.906 -20.672 7.953 1 98.56 631 SER A CA 1
ATOM 4821 C C . SER A 1 631 ? -9.609 -20.922 8.711 1 98.56 631 SER A C 1
ATOM 4823 O O . SER A 1 631 ? -9.609 -21.578 9.75 1 98.56 631 SER A O 1
ATOM 4825 N N . ALA A 1 632 ? -8.539 -20.375 8.188 1 98.56 632 ALA A N 1
ATOM 4826 C CA . ALA A 1 632 ? -7.234 -20.547 8.82 1 98.56 632 ALA A CA 1
ATOM 4827 C C . ALA A 1 632 ? -7.207 -19.875 10.195 1 98.56 632 ALA A C 1
ATOM 4829 O O . ALA A 1 632 ? -6.707 -20.453 11.164 1 98.56 632 ALA A O 1
ATOM 4830 N N . ALA A 1 633 ? -7.691 -18.641 10.305 1 98.62 633 ALA A N 1
ATOM 4831 C CA . ALA A 1 633 ? -7.695 -17.906 11.562 1 98.62 633 ALA A CA 1
ATOM 4832 C C . ALA A 1 633 ? -8.523 -18.625 12.625 1 98.62 633 ALA A C 1
ATOM 4834 O O . ALA A 1 633 ? -8.117 -18.719 13.781 1 98.62 633 ALA A O 1
ATOM 4835 N N . LEU A 1 634 ? -9.695 -19.078 12.219 1 98.31 634 LEU A N 1
ATOM 4836 C CA . LEU A 1 634 ? -10.57 -19.797 13.148 1 98.31 634 LEU A CA 1
ATOM 4837 C C . LEU A 1 634 ? -9.938 -21.109 13.594 1 98.31 634 LEU A C 1
ATOM 4839 O O . LEU A 1 634 ? -10.023 -21.469 14.773 1 98.31 634 LEU A O 1
ATOM 4843 N N . LYS A 1 635 ? -9.352 -21.844 12.656 1 97.56 635 LYS A N 1
ATOM 4844 C CA . LYS A 1 635 ? -8.656 -23.094 12.992 1 97.56 635 LYS A CA 1
ATOM 4845 C C . LYS A 1 635 ? -7.527 -22.844 13.984 1 97.56 635 LYS A C 1
ATOM 4847 O O . LYS A 1 635 ? -7.344 -23.609 14.93 1 97.56 635 LYS A O 1
ATOM 4852 N N . ARG A 1 636 ? -6.754 -21.797 13.766 1 97.88 636 ARG A N 1
ATOM 4853 C CA . ARG A 1 636 ? -5.676 -21.469 14.688 1 97.88 636 ARG A CA 1
ATOM 4854 C C . ARG A 1 636 ? -6.215 -21.203 16.094 1 97.88 636 ARG A C 1
ATOM 4856 O O . ARG A 1 636 ? -5.641 -21.672 17.078 1 97.88 636 ARG A O 1
ATOM 4863 N N . TYR A 1 637 ? -7.281 -20.359 16.172 1 97.94 637 TYR A N 1
ATOM 4864 C CA . TYR A 1 637 ? -7.883 -20.047 17.469 1 97.94 637 TYR A CA 1
ATOM 4865 C C . TYR A 1 637 ? -8.281 -21.328 18.203 1 97.94 637 TYR A C 1
ATOM 4867 O O . TYR A 1 637 ? -8.039 -21.469 19.406 1 97.94 637 TYR A O 1
ATOM 4875 N N . GLU A 1 638 ? -8.875 -22.297 17.516 1 96.88 638 GLU A N 1
ATOM 4876 C CA . GLU A 1 638 ? -9.25 -23.594 18.094 1 96.88 638 GLU A CA 1
ATOM 4877 C C . GLU A 1 638 ? -8.016 -24.391 18.5 1 96.88 638 GLU A C 1
ATOM 4879 O O . GLU A 1 638 ? -7.961 -24.938 19.594 1 96.88 638 GLU A O 1
ATOM 4884 N N . ASP A 1 639 ? -7.031 -24.438 17.594 1 96.5 639 ASP A N 1
ATOM 4885 C CA . ASP A 1 639 ? -5.82 -25.234 17.812 1 96.5 639 ASP A CA 1
ATOM 4886 C C . ASP A 1 639 ? -5.051 -24.75 19.031 1 96.5 639 ASP A C 1
ATOM 4888 O O . ASP A 1 639 ? -4.371 -25.531 19.703 1 96.5 639 ASP A O 1
ATOM 4892 N N . GLU A 1 640 ? -5.164 -23.453 19.297 1 96.19 640 GLU A N 1
ATOM 4893 C CA . GLU A 1 640 ? -4.363 -22.875 20.359 1 96.19 640 GLU A CA 1
ATOM 4894 C C . GLU A 1 640 ? -5.156 -22.797 21.672 1 96.19 640 GLU A C 1
ATOM 4896 O O . GLU A 1 640 ? -4.797 -22.047 22.578 1 96.19 640 GLU A O 1
ATOM 4901 N N . GLY A 1 641 ? -6.254 -23.5 21.75 1 95.62 641 GLY A N 1
ATOM 4902 C CA . GLY A 1 641 ? -6.992 -23.672 23 1 95.62 641 GLY A CA 1
ATOM 4903 C C . GLY A 1 641 ? -7.945 -22.531 23.297 1 95.62 641 GLY A C 1
ATOM 4904 O O . GLY A 1 641 ? -8.242 -22.266 24.453 1 95.62 641 GLY A O 1
ATOM 4905 N N . ARG A 1 642 ? -8.375 -21.781 22.281 1 96.81 642 ARG A N 1
ATOM 4906 C CA . ARG A 1 642 ? -9.383 -20.734 22.422 1 96.81 642 ARG A CA 1
ATOM 4907 C C . ARG A 1 642 ? -8.953 -19.703 23.469 1 96.81 642 ARG A C 1
ATOM 4909 O O . ARG A 1 642 ? -9.711 -19.391 24.391 1 96.81 642 ARG A O 1
ATOM 4916 N N . GLN A 1 643 ? -7.723 -19.172 23.25 1 96.75 643 GLN A N 1
ATOM 4917 C CA . GLN A 1 643 ? -7.207 -18.188 24.188 1 96.75 643 GLN A CA 1
ATOM 4918 C C . GLN A 1 643 ? -8.016 -16.891 24.125 1 96.75 643 GLN A C 1
ATOM 4920 O O . GLN A 1 643 ? -7.953 -16.156 23.125 1 96.75 643 GLN A O 1
ATOM 4925 N N . GLU A 1 644 ? -8.688 -16.547 25.156 1 96.75 644 GLU A N 1
ATOM 4926 C CA . GLU A 1 644 ? -9.555 -15.375 25.203 1 96.75 644 GLU A CA 1
ATOM 4927 C C . GLU A 1 644 ? -8.781 -14.102 24.906 1 96.75 644 GLU A C 1
ATOM 4929 O O . GLU A 1 644 ? -9.305 -13.188 24.25 1 96.75 644 GLU A O 1
ATOM 4934 N N . ALA A 1 645 ? -7.582 -14.055 25.344 1 97.19 645 ALA A N 1
ATOM 4935 C CA . ALA A 1 645 ? -6.754 -12.859 25.188 1 97.19 645 ALA A CA 1
ATOM 4936 C C . ALA A 1 645 ? -6.43 -12.609 23.719 1 97.19 645 ALA A C 1
ATOM 4938 O O . ALA A 1 645 ? -6.012 -11.516 23.344 1 97.19 645 ALA A O 1
ATOM 4939 N N . ASP A 1 646 ? -6.625 -13.625 22.828 1 97.94 646 ASP A N 1
ATOM 4940 C CA . ASP A 1 646 ? -6.293 -13.484 21.406 1 97.94 646 ASP A CA 1
ATOM 4941 C C . ASP A 1 646 ? -7.531 -13.156 20.578 1 97.94 646 ASP A C 1
ATOM 4943 O O . ASP A 1 646 ? -7.434 -12.938 19.375 1 97.94 646 ASP A O 1
ATOM 4947 N N . LEU A 1 647 ? -8.703 -13.094 21.219 1 98.19 647 LEU A N 1
ATOM 4948 C CA . LEU A 1 647 ? -9.969 -12.875 20.531 1 98.19 647 LEU A CA 1
ATOM 4949 C C . LEU A 1 647 ? -9.945 -11.555 19.75 1 98.19 647 LEU A C 1
ATOM 4951 O O . LEU A 1 647 ? -10.5 -11.469 18.656 1 98.19 647 LEU A O 1
ATOM 4955 N N . PRO A 1 648 ? -9.297 -10.461 20.312 1 98.56 648 PRO A N 1
ATOM 4956 C CA . PRO A 1 648 ? -9.258 -9.227 19.531 1 98.56 648 PRO A CA 1
ATOM 4957 C C . PRO A 1 648 ? -8.562 -9.406 18.172 1 98.56 648 PRO A C 1
ATOM 4959 O O . PRO A 1 648 ? -9.008 -8.852 17.172 1 98.56 648 PRO A O 1
ATOM 4962 N N . TYR A 1 649 ? -7.465 -10.18 18.141 1 98.81 649 TYR A N 1
ATOM 4963 C CA . TYR A 1 649 ? -6.789 -10.453 16.875 1 98.81 649 TYR A CA 1
ATOM 4964 C C . TYR A 1 649 ? -7.695 -11.234 15.938 1 98.81 649 TYR A C 1
ATOM 4966 O O . TYR A 1 649 ? -7.777 -10.922 14.742 1 98.81 649 TYR A O 1
ATOM 4974 N N . VAL A 1 650 ? -8.375 -12.273 16.484 1 98.81 650 VAL A N 1
ATOM 4975 C CA . VAL A 1 650 ? -9.25 -13.141 15.695 1 98.81 650 VAL A CA 1
ATOM 4976 C C . VAL A 1 650 ? -10.391 -12.312 15.109 1 98.81 650 VAL A C 1
ATOM 4978 O O . VAL A 1 650 ? -10.633 -12.344 13.898 1 98.81 650 VAL A O 1
ATOM 4981 N N . ASP A 1 651 ? -11.039 -11.508 15.984 1 98.81 651 ASP A N 1
ATOM 4982 C CA . ASP A 1 651 ? -12.188 -10.719 15.578 1 98.81 651 ASP A CA 1
ATOM 4983 C C . ASP A 1 651 ? -11.805 -9.719 14.484 1 98.81 651 ASP A C 1
ATOM 4985 O O . ASP A 1 651 ? -12.492 -9.602 13.469 1 98.81 651 ASP A O 1
ATOM 4989 N N . TRP A 1 652 ? -10.734 -9.055 14.719 1 98.81 652 TRP A N 1
ATOM 4990 C CA . TRP A 1 652 ? -10.32 -8.039 13.75 1 98.81 652 TRP A CA 1
ATOM 4991 C C . TRP A 1 652 ? -10 -8.672 12.398 1 98.81 652 TRP A C 1
ATOM 4993 O O . TRP A 1 652 ? -10.461 -8.195 11.359 1 98.81 652 TRP A O 1
ATOM 5003 N N . SER A 1 653 ? -9.211 -9.727 12.414 1 98.75 653 SER A N 1
ATOM 5004 C CA . SER A 1 653 ? -8.758 -10.375 11.188 1 98.75 653 SER A CA 1
ATOM 5005 C C . SER A 1 653 ? -9.93 -10.938 10.391 1 98.75 653 SER A C 1
ATOM 5007 O O . SER A 1 653 ? -10.008 -10.742 9.172 1 98.75 653 SER A O 1
ATOM 5009 N N . VAL A 1 654 ? -10.828 -11.602 11.07 1 98.81 654 VAL A N 1
ATOM 5010 C CA . VAL A 1 654 ? -11.945 -12.281 10.414 1 98.81 654 VAL A CA 1
ATOM 5011 C C . VAL A 1 654 ? -12.922 -11.25 9.859 1 98.81 654 VAL A C 1
ATOM 5013 O O . VAL A 1 654 ? -13.391 -11.375 8.727 1 98.81 654 VAL A O 1
ATOM 5016 N N . GLN A 1 655 ? -13.242 -10.227 10.664 1 98.75 655 GLN A N 1
ATOM 5017 C CA . GLN A 1 655 ? -14.156 -9.195 10.203 1 98.75 655 GLN A CA 1
ATOM 5018 C C . GLN A 1 655 ? -13.602 -8.477 8.969 1 98.75 655 GLN A C 1
ATOM 5020 O O . GLN A 1 655 ? -14.336 -8.188 8.023 1 98.75 655 GLN A O 1
ATOM 5025 N N . GLU A 1 656 ? -12.344 -8.219 9.023 1 98.75 656 GLU A N 1
ATOM 5026 C CA . GLU A 1 656 ? -11.695 -7.582 7.879 1 98.75 656 GLU A CA 1
ATOM 5027 C C . GLU A 1 656 ? -11.781 -8.461 6.633 1 98.75 656 GLU A C 1
ATOM 5029 O O . GLU A 1 656 ? -12.055 -7.973 5.539 1 98.75 656 GLU A O 1
ATOM 5034 N N . ALA A 1 657 ? -11.484 -9.695 6.77 1 98.81 657 ALA A N 1
ATOM 5035 C CA . ALA A 1 657 ? -11.508 -10.633 5.648 1 98.81 657 ALA A CA 1
ATOM 5036 C C . ALA A 1 657 ? -12.93 -10.797 5.102 1 98.81 657 ALA A C 1
ATOM 5038 O O . ALA A 1 657 ? -13.125 -10.883 3.889 1 98.81 657 ALA A O 1
ATOM 5039 N N . LEU A 1 658 ? -13.922 -10.891 5.98 1 98.69 658 LEU A N 1
ATOM 5040 C CA . LEU A 1 658 ? -15.312 -11.008 5.555 1 98.69 658 LEU A CA 1
ATOM 5041 C C . LEU A 1 658 ? -15.75 -9.758 4.789 1 98.69 658 LEU A C 1
ATOM 5043 O O . LEU A 1 658 ? -16.469 -9.859 3.793 1 98.69 658 LEU A O 1
ATOM 5047 N N . ASN A 1 659 ? -15.352 -8.625 5.305 1 98.56 659 ASN A N 1
ATOM 5048 C CA . ASN A 1 659 ? -15.664 -7.387 4.598 1 98.56 659 ASN A CA 1
ATOM 5049 C C . ASN A 1 659 ? -15.023 -7.359 3.211 1 98.56 659 ASN A C 1
ATOM 5051 O O . ASN A 1 659 ? -15.641 -6.902 2.248 1 98.56 659 ASN A O 1
ATOM 5055 N N . ARG A 1 660 ? -13.82 -7.816 3.084 1 98.69 660 ARG A N 1
ATOM 5056 C CA . ARG A 1 660 ? -13.141 -7.863 1.795 1 98.69 660 ARG A CA 1
ATOM 5057 C C . ARG A 1 660 ? -13.852 -8.812 0.834 1 98.69 660 ARG A C 1
ATOM 5059 O O . ARG A 1 660 ? -13.961 -8.523 -0.36 1 98.69 660 ARG A O 1
ATOM 5066 N N . ALA A 1 661 ? -14.219 -9.93 1.36 1 98.75 661 ALA A N 1
ATOM 5067 C CA . ALA A 1 661 ? -14.977 -10.867 0.533 1 98.75 661 ALA A CA 1
ATOM 5068 C C . ALA A 1 661 ? -16.266 -10.227 0.02 1 98.75 661 ALA A C 1
ATOM 5070 O O . ALA A 1 661 ? -16.609 -10.367 -1.155 1 98.75 661 ALA A O 1
ATOM 5071 N N . GLN A 1 662 ? -17 -9.57 0.915 1 98.31 662 GLN A N 1
ATOM 5072 C CA . GLN A 1 662 ? -18.234 -8.875 0.568 1 98.31 662 GLN A CA 1
ATOM 5073 C C . GLN A 1 662 ? -17.984 -7.828 -0.513 1 98.31 662 GLN A C 1
ATOM 5075 O O . GLN A 1 662 ? -18.75 -7.73 -1.478 1 98.31 662 GLN A O 1
ATOM 5080 N N . GLU A 1 663 ? -16.953 -7.086 -0.355 1 98.06 663 GLU A N 1
ATOM 5081 C CA . GLU A 1 663 ? -16.609 -6.059 -1.341 1 98.06 663 GLU A CA 1
ATOM 5082 C C . GLU A 1 663 ? -16.328 -6.68 -2.703 1 98.06 663 GLU A C 1
ATOM 5084 O O . GLU A 1 663 ? -16.703 -6.125 -3.738 1 98.06 663 GLU A O 1
ATOM 5089 N N . ALA A 1 664 ? -15.57 -7.727 -2.662 1 98.56 664 ALA A N 1
ATOM 5090 C CA . ALA A 1 664 ? -15.281 -8.422 -3.914 1 98.56 664 ALA A CA 1
ATOM 5091 C C . ALA A 1 664 ? -16.562 -8.867 -4.605 1 98.56 664 ALA A C 1
ATOM 5093 O O . ALA A 1 664 ? -16.703 -8.734 -5.824 1 98.56 664 ALA A O 1
ATOM 5094 N N . ILE A 1 665 ? -17.469 -9.391 -3.859 1 98.69 665 ILE A N 1
ATOM 5095 C CA . ILE A 1 665 ? -18.75 -9.836 -4.402 1 98.69 665 ILE A CA 1
ATOM 5096 C C . ILE A 1 665 ? -19.5 -8.648 -5.012 1 98.69 665 ILE A C 1
ATOM 5098 O O . ILE A 1 665 ? -20 -8.734 -6.137 1 98.69 665 ILE A O 1
ATOM 5102 N N . VAL A 1 666 ? -19.562 -7.57 -4.281 1 98 666 VAL A N 1
ATOM 5103 C CA . VAL A 1 666 ? -20.266 -6.371 -4.734 1 98 666 VAL A CA 1
ATOM 5104 C C . VAL A 1 666 ? -19.641 -5.875 -6.039 1 98 666 VAL A C 1
ATOM 5106 O O . VAL A 1 666 ? -20.359 -5.488 -6.965 1 98 666 VAL A O 1
ATOM 5109 N N . GLU A 1 667 ? -18.391 -5.918 -6.133 1 98.06 667 GLU A N 1
ATOM 5110 C CA . GLU A 1 667 ? -17.703 -5.426 -7.328 1 98.06 667 GLU A CA 1
ATOM 5111 C C . GLU A 1 667 ? -17.922 -6.355 -8.516 1 98.06 667 GLU A C 1
ATOM 5113 O O . GLU A 1 667 ? -18 -5.902 -9.656 1 98.06 667 GLU A O 1
ATOM 5118 N N . VAL A 1 668 ? -17.953 -7.641 -8.227 1 98.31 668 VAL A N 1
ATOM 5119 C CA . VAL A 1 668 ? -18.312 -8.57 -9.289 1 98.31 668 VAL A CA 1
ATOM 5120 C C . VAL A 1 668 ? -19.688 -8.203 -9.836 1 98.31 668 VAL A C 1
ATOM 5122 O O . VAL A 1 668 ? -19.875 -8.109 -11.055 1 98.31 668 VAL A O 1
ATOM 5125 N N . LEU A 1 669 ? -20.625 -7.973 -8.953 1 98.19 669 LEU A N 1
ATOM 5126 C CA . LEU A 1 669 ? -22 -7.699 -9.344 1 98.19 669 LEU A CA 1
ATOM 5127 C C . LEU A 1 669 ? -22.109 -6.371 -10.086 1 98.19 669 LEU A C 1
ATOM 5129 O O . LEU A 1 669 ? -22.844 -6.258 -11.062 1 98.19 669 LEU A O 1
ATOM 5133 N N . HIS A 1 670 ? -21.344 -5.395 -9.664 1 97.25 670 HIS A N 1
ATOM 5134 C CA . HIS A 1 670 ? -21.375 -4.078 -10.289 1 97.25 670 HIS A CA 1
ATOM 5135 C C . HIS A 1 670 ? -20.812 -4.133 -11.711 1 97.25 670 HIS A C 1
ATOM 5137 O O . HIS A 1 670 ? -21.125 -3.277 -12.539 1 97.25 670 HIS A O 1
ATOM 5143 N N . ASN A 1 671 ? -19.984 -5.117 -11.977 1 97.62 671 ASN A N 1
ATOM 5144 C CA . ASN A 1 671 ? -19.344 -5.203 -13.281 1 97.62 671 ASN A CA 1
ATOM 5145 C C . ASN A 1 671 ? -19.797 -6.438 -14.055 1 97.62 671 ASN A C 1
ATOM 5147 O O . ASN A 1 671 ? -19.156 -6.84 -15.023 1 97.62 671 ASN A O 1
ATOM 5151 N N . PHE A 1 672 ? -20.875 -7.035 -13.555 1 96.94 672 PHE A N 1
ATOM 5152 C CA . PHE A 1 672 ? -21.406 -8.234 -14.195 1 96.94 672 PHE A CA 1
ATOM 5153 C C . PHE A 1 672 ? -21.969 -7.906 -15.57 1 96.94 672 PHE A C 1
ATOM 5155 O O . PHE A 1 672 ? -22.594 -6.863 -15.758 1 96.94 672 PHE A O 1
ATOM 5162 N N . PRO A 1 673 ? -21.766 -8.625 -16.578 1 94.12 673 PRO A N 1
ATOM 5163 C CA . PRO A 1 673 ? -22.156 -8.297 -17.953 1 94.12 673 PRO A CA 1
ATOM 5164 C C . PRO A 1 673 ? -23.672 -8.133 -18.109 1 94.12 673 PRO A C 1
ATOM 5166 O O . PRO A 1 673 ? -24.125 -7.285 -18.875 1 94.12 673 PRO A O 1
ATOM 5169 N N . ASN A 1 674 ? -24.516 -8.922 -17.438 1 95.31 674 ASN A N 1
ATOM 5170 C CA . ASN A 1 674 ? -25.969 -8.836 -17.484 1 95.31 674 ASN A CA 1
ATOM 5171 C C . ASN A 1 674 ? -26.531 -8.195 -16.219 1 95.31 674 ASN A C 1
ATOM 5173 O O . ASN A 1 674 ? -26.562 -8.82 -15.164 1 95.31 674 ASN A O 1
ATOM 5177 N N . PRO A 1 675 ? -27.047 -7.012 -16.297 1 95.25 675 PRO A N 1
ATOM 5178 C CA . PRO A 1 675 ? -27.469 -6.281 -15.102 1 95.25 675 PRO A CA 1
ATOM 5179 C C . PRO A 1 675 ? -28.672 -6.934 -14.414 1 95.25 675 PRO A C 1
ATOM 5181 O O . PRO A 1 675 ? -28.828 -6.812 -13.203 1 95.25 675 PRO A O 1
ATOM 5184 N N . PHE A 1 676 ? -29.469 -7.633 -15.195 1 96.88 676 PHE A N 1
ATOM 5185 C CA . PHE A 1 676 ? -30.641 -8.289 -14.602 1 96.88 676 PHE A CA 1
ATOM 5186 C C . PHE A 1 676 ? -30.203 -9.477 -13.75 1 96.88 676 PHE A C 1
ATOM 5188 O O . PHE A 1 676 ? -30.719 -9.68 -12.648 1 96.88 676 PHE A O 1
ATOM 5195 N N . VAL A 1 677 ? -29.281 -10.258 -14.297 1 97.25 677 VAL A N 1
ATOM 5196 C CA . VAL A 1 677 ? -28.75 -11.375 -13.523 1 97.25 677 VAL A CA 1
ATOM 5197 C C . VAL A 1 677 ? -28.031 -10.852 -12.281 1 97.25 677 VAL A C 1
ATOM 5199 O O . VAL A 1 677 ? -28.172 -11.414 -11.195 1 97.25 677 VAL A O 1
ATOM 5202 N N . ALA A 1 678 ? -27.344 -9.758 -12.469 1 97.75 678 ALA A N 1
ATOM 5203 C CA . ALA A 1 678 ? -26.641 -9.148 -11.344 1 97.75 678 ALA A CA 1
ATOM 5204 C C . ALA A 1 678 ? -27.609 -8.719 -10.25 1 97.75 678 ALA A C 1
ATOM 5206 O O . ALA A 1 678 ? -27.344 -8.906 -9.062 1 97.75 678 ALA A O 1
ATOM 5207 N N . PHE A 1 679 ? -28.656 -8.117 -10.641 1 97.19 679 PHE A N 1
ATOM 5208 C CA . PHE A 1 679 ? -29.672 -7.645 -9.703 1 97.19 679 PHE A CA 1
ATOM 5209 C C . PHE A 1 679 ? -30.297 -8.812 -8.953 1 97.19 679 PHE A C 1
ATOM 5211 O O . PHE A 1 679 ? -30.469 -8.758 -7.734 1 97.19 679 PHE A O 1
ATOM 5218 N N . ALA A 1 680 ? -30.641 -9.859 -9.711 1 97.5 680 ALA A N 1
ATOM 5219 C CA . ALA A 1 680 ? -31.219 -11.055 -9.102 1 97.5 680 ALA A CA 1
ATOM 5220 C C . ALA A 1 680 ? -30.25 -11.672 -8.094 1 97.5 680 ALA A C 1
ATOM 5222 O O . ALA A 1 680 ? -30.672 -12.094 -7.008 1 97.5 680 ALA A O 1
ATOM 5223 N N . LEU A 1 681 ? -29 -11.75 -8.461 1 98.25 681 LEU A N 1
ATOM 5224 C CA . LEU A 1 681 ? -27.984 -12.305 -7.578 1 98.25 681 LEU A CA 1
ATOM 5225 C C . LEU A 1 681 ? -27.812 -11.438 -6.336 1 98.25 681 LEU A C 1
ATOM 5227 O O . LEU A 1 681 ? -27.672 -11.961 -5.227 1 98.25 681 LEU A O 1
ATOM 5231 N N . ARG A 1 682 ? -27.828 -10.117 -6.523 1 97.62 682 ARG A N 1
ATOM 5232 C CA . ARG A 1 682 ? -27.719 -9.203 -5.391 1 97.62 682 ARG A CA 1
ATOM 5233 C C . ARG A 1 682 ? -28.859 -9.422 -4.402 1 97.62 682 ARG A C 1
ATOM 5235 O O . ARG A 1 682 ? -28.641 -9.406 -3.188 1 97.62 682 ARG A O 1
ATOM 5242 N N . LEU A 1 683 ? -30 -9.633 -4.91 1 96.44 683 LEU A N 1
ATOM 5243 C CA . LEU A 1 683 ? -31.172 -9.867 -4.07 1 96.44 683 LEU A CA 1
ATOM 5244 C C . LEU A 1 683 ? -31.062 -11.203 -3.34 1 96.44 683 LEU A C 1
ATOM 5246 O O . LEU A 1 683 ? -31.5 -11.328 -2.193 1 96.44 683 LEU A O 1
ATOM 5250 N N . ALA A 1 684 ? -30.5 -12.141 -4.031 1 97.19 684 ALA A N 1
ATOM 5251 C CA . ALA A 1 684 ? -30.344 -13.469 -3.439 1 97.19 684 ALA A CA 1
ATOM 5252 C C . ALA A 1 684 ? -29.281 -13.461 -2.348 1 97.19 684 ALA A C 1
ATOM 5254 O O . ALA A 1 684 ? -29.422 -14.133 -1.324 1 97.19 684 ALA A O 1
ATOM 5255 N N . ILE A 1 685 ? -28.234 -12.719 -2.52 1 98.12 685 ILE A N 1
ATOM 5256 C CA . ILE A 1 685 ? -27.062 -12.781 -1.643 1 98.12 685 ILE A CA 1
ATOM 5257 C C . ILE A 1 685 ? -27.203 -11.766 -0.511 1 98.12 685 ILE A C 1
ATOM 5259 O O . ILE A 1 685 ? -26.906 -12.07 0.646 1 98.12 685 ILE A O 1
ATOM 5263 N N . PHE A 1 686 ? -27.625 -10.508 -0.919 1 97.06 686 PHE A N 1
ATOM 5264 C CA . PHE A 1 686 ? -27.719 -9.422 0.048 1 97.06 686 PHE A CA 1
ATOM 5265 C C . PHE A 1 686 ? -29.078 -8.75 -0.019 1 97.06 686 PHE A C 1
ATOM 5267 O O . PHE A 1 686 ? -29.172 -7.551 -0.299 1 97.06 686 PHE A O 1
ATOM 5274 N N . PRO A 1 687 ? -30.109 -9.445 0.352 1 95.75 687 PRO A N 1
ATOM 5275 C CA . PRO A 1 687 ? -31.453 -8.867 0.222 1 95.75 687 PRO A CA 1
ATOM 5276 C C . PRO A 1 687 ? -31.672 -7.668 1.142 1 95.75 687 PRO A C 1
ATOM 5278 O O . PRO A 1 687 ? -32.438 -6.766 0.812 1 95.75 687 PRO A O 1
ATOM 5281 N N . LEU A 1 688 ? -31 -7.625 2.273 1 93.75 688 LEU A N 1
ATOM 5282 C CA . LEU A 1 688 ? -31.25 -6.578 3.254 1 93.75 688 LEU A CA 1
ATOM 5283 C C . LEU A 1 688 ? -30.062 -5.625 3.355 1 93.75 688 LEU A C 1
ATOM 5285 O O . LEU A 1 688 ? -29.953 -4.875 4.328 1 93.75 688 LEU A O 1
ATOM 5289 N N . GLY A 1 689 ? -29.188 -5.715 2.402 1 92.62 689 GLY A N 1
ATOM 5290 C CA . GLY A 1 689 ? -28.016 -4.863 2.428 1 92.62 689 GLY A CA 1
ATOM 5291 C C . GLY A 1 689 ? -26.734 -5.621 2.723 1 92.62 689 GLY A C 1
ATOM 5292 O O . GLY A 1 689 ? -26.688 -6.848 2.588 1 92.62 689 GLY A O 1
ATOM 5293 N N . LEU A 1 690 ? -25.688 -4.895 3.078 1 94.5 690 LEU A N 1
ATOM 5294 C CA . LEU A 1 690 ? -24.375 -5.477 3.271 1 94.5 690 LEU A CA 1
ATOM 5295 C C . LEU A 1 690 ? -24.078 -5.68 4.754 1 94.5 690 LEU A C 1
ATOM 5297 O O . LEU A 1 690 ? -23.781 -4.719 5.469 1 94.5 690 LEU A O 1
ATOM 5301 N N . PRO A 1 691 ? -24.047 -6.836 5.188 1 95 691 PRO A N 1
ATOM 5302 C CA . PRO A 1 691 ? -24.031 -7.066 6.637 1 95 691 PRO A CA 1
ATOM 5303 C C . PRO A 1 691 ? -22.609 -7.055 7.207 1 95 691 PRO A C 1
ATOM 5305 O O . PRO A 1 691 ? -22.422 -6.934 8.422 1 95 691 PRO A O 1
ATOM 5308 N N . TYR A 1 692 ? -21.578 -7.277 6.465 1 96.88 692 TYR A N 1
ATOM 5309 C CA . TYR A 1 692 ? -20.234 -7.43 6.988 1 96.88 692 TYR A CA 1
ATOM 5310 C C . TYR A 1 692 ? -19.484 -6.102 6.957 1 96.88 692 TYR A C 1
ATOM 5312 O O . TYR A 1 692 ? -19 -5.68 5.902 1 96.88 692 TYR A O 1
ATOM 5320 N N . ARG A 1 693 ? -19.328 -5.52 8.078 1 96.12 693 ARG A N 1
ATOM 5321 C CA . ARG A 1 693 ? -18.688 -4.215 8.227 1 96.12 693 ARG A CA 1
ATOM 5322 C C . ARG A 1 693 ? -17.188 -4.355 8.5 1 96.12 693 ARG A C 1
ATOM 5324 O O . ARG A 1 693 ? -16.719 -5.434 8.875 1 96.12 693 ARG A O 1
ATOM 5331 N N . LYS A 1 694 ? -16.453 -3.264 8.258 1 97.69 694 LYS A N 1
ATOM 5332 C CA . LYS A 1 694 ? -15.07 -3.203 8.703 1 97.69 694 LYS A CA 1
ATOM 5333 C C . LYS A 1 694 ? -14.977 -3.268 10.227 1 97.69 694 LYS A C 1
ATOM 5335 O O . LYS A 1 694 ? -15.922 -2.914 10.93 1 97.69 694 LYS A O 1
ATOM 5340 N N . PRO A 1 695 ? -13.797 -3.752 10.758 1 98.25 695 PRO A N 1
ATOM 5341 C CA . PRO A 1 695 ? -13.648 -3.787 12.211 1 98.25 695 PRO A CA 1
ATOM 5342 C C . PRO A 1 695 ? -13.883 -2.428 12.859 1 98.25 695 PRO A C 1
ATOM 5344 O O . PRO A 1 695 ? -13.461 -1.399 12.328 1 98.25 695 PRO A O 1
ATOM 5347 N N . ALA A 1 696 ? -14.57 -2.4 13.969 1 97.94 696 ALA A N 1
ATOM 5348 C CA . ALA A 1 696 ? -14.906 -1.175 14.688 1 97.94 696 ALA A CA 1
ATOM 5349 C C . ALA A 1 696 ? -13.664 -0.551 15.32 1 97.94 696 ALA A C 1
ATOM 5351 O O . ALA A 1 696 ? -12.672 -1.243 15.578 1 97.94 696 ALA A O 1
ATOM 5352 N N . ASP A 1 697 ? -13.742 0.729 15.609 1 97.62 697 ASP A N 1
ATOM 5353 C CA . ASP A 1 697 ? -12.648 1.461 16.234 1 97.62 697 ASP A CA 1
ATOM 5354 C C . ASP A 1 697 ? -12.312 0.874 17.609 1 97.62 697 ASP A C 1
ATOM 5356 O O . ASP A 1 697 ? -11.133 0.749 17.969 1 97.62 697 ASP A O 1
ATOM 5360 N N . VAL A 1 698 ? -13.328 0.536 18.344 1 97.94 698 VAL A N 1
ATOM 5361 C CA . VAL A 1 698 ? -13.125 0.001 19.688 1 97.94 698 VAL A CA 1
ATOM 5362 C C . VAL A 1 698 ? -12.328 -1.296 19.609 1 97.94 698 VAL A C 1
ATOM 5364 O O . VAL A 1 698 ? -11.43 -1.526 20.422 1 97.94 698 VAL A O 1
ATOM 5367 N N . LEU A 1 699 ? -12.648 -2.15 18.641 1 98.5 699 LEU A N 1
ATOM 5368 C CA . LEU A 1 699 ? -11.906 -3.391 18.438 1 98.5 699 LEU A CA 1
ATOM 5369 C C . LEU A 1 699 ? -10.453 -3.102 18.078 1 98.5 699 LEU A C 1
ATOM 5371 O O . LEU A 1 699 ? -9.547 -3.779 18.547 1 98.5 699 LEU A O 1
ATOM 5375 N N . GLY A 1 700 ? -10.266 -2.105 17.203 1 98.5 700 GLY A N 1
ATOM 5376 C CA . GLY A 1 700 ? -8.906 -1.7 16.875 1 98.5 700 GLY A CA 1
ATOM 5377 C C . GLY A 1 700 ? -8.102 -1.281 18.094 1 98.5 700 GLY A C 1
ATOM 5378 O O . GLY A 1 700 ? -6.902 -1.572 18.188 1 98.5 700 GLY A O 1
ATOM 5379 N N . THR A 1 701 ? -8.703 -0.585 19.047 1 98.38 701 THR A N 1
ATOM 5380 C CA . THR A 1 701 ? -8.047 -0.165 20.266 1 98.38 701 THR A CA 1
ATOM 5381 C C . THR A 1 701 ? -7.629 -1.375 21.109 1 98.38 701 THR A C 1
ATOM 5383 O O . THR A 1 701 ? -6.539 -1.396 21.672 1 98.38 701 THR A O 1
ATOM 5386 N N . HIS A 1 702 ? -8.5 -2.396 21.094 1 98.62 702 HIS A N 1
ATOM 5387 C CA . HIS A 1 702 ? -8.188 -3.607 21.844 1 98.62 702 HIS A CA 1
ATOM 5388 C C . HIS A 1 702 ? -6.992 -4.336 21.25 1 98.62 702 HIS A C 1
ATOM 5390 O O . HIS A 1 702 ? -6.133 -4.84 21.969 1 98.62 702 HIS A O 1
ATOM 5396 N N . VAL A 1 703 ? -6.941 -4.387 19.953 1 98.75 703 VAL A N 1
ATOM 5397 C CA . VAL A 1 703 ? -5.828 -5.039 19.266 1 98.75 703 VAL A CA 1
ATOM 5398 C C . VAL A 1 703 ? -4.531 -4.289 19.562 1 98.75 703 VAL A C 1
ATOM 5400 O O . VAL A 1 703 ? -3.518 -4.902 19.906 1 98.75 703 VAL A O 1
ATOM 5403 N N . ALA A 1 704 ? -4.566 -2.957 19.391 1 98.62 704 ALA A N 1
ATOM 5404 C CA . ALA A 1 704 ? -3.389 -2.133 19.625 1 98.62 704 ALA A CA 1
ATOM 5405 C C . ALA A 1 704 ? -2.896 -2.291 21.062 1 98.62 704 ALA A C 1
ATOM 5407 O O . ALA A 1 704 ? -1.692 -2.393 21.312 1 98.62 704 ALA A O 1
ATOM 5408 N N . LYS A 1 705 ? -3.816 -2.326 22.016 1 97.94 705 LYS A N 1
ATOM 5409 C CA . LYS A 1 705 ? -3.463 -2.48 23.422 1 97.94 705 LYS A CA 1
ATOM 5410 C C . LYS A 1 705 ? -2.82 -3.84 23.688 1 97.94 705 LYS A C 1
ATOM 5412 O O . LYS A 1 705 ? -1.835 -3.936 24.422 1 97.94 705 LYS A O 1
ATOM 5417 N N . ALA A 1 706 ? -3.396 -4.875 23.078 1 98.12 706 ALA A N 1
ATOM 5418 C CA . ALA A 1 706 ? -2.861 -6.223 23.25 1 98.12 706 ALA A CA 1
ATOM 5419 C C . ALA A 1 706 ? -1.414 -6.305 22.766 1 98.12 706 ALA A C 1
ATOM 5421 O O . ALA A 1 706 ? -0.587 -6.98 23.391 1 98.12 706 ALA A O 1
ATOM 5422 N N . MET A 1 707 ? -1.097 -5.637 21.75 1 98.12 707 MET A N 1
ATOM 5423 C CA . MET A 1 707 ? 0.243 -5.66 21.172 1 98.12 707 MET A CA 1
ATOM 5424 C C . MET A 1 707 ? 1.22 -4.855 22.031 1 98.12 707 MET A C 1
ATOM 5426 O O . MET A 1 707 ? 2.43 -5.078 21.969 1 98.12 707 MET A O 1
ATOM 5430 N N . GLN A 1 708 ? 0.68 -3.855 22.797 1 97.88 708 GLN A N 1
ATOM 5431 C CA . GLN A 1 708 ? 1.522 -2.932 23.547 1 97.88 708 GLN A CA 1
ATOM 5432 C C . GLN A 1 708 ? 1.608 -3.336 25.016 1 97.88 708 GLN A C 1
ATOM 5434 O O . GLN A 1 708 ? 2.062 -2.555 25.844 1 97.88 708 GLN A O 1
ATOM 5439 N N . THR A 1 709 ? 1.108 -4.547 25.328 1 96.88 709 THR A N 1
ATOM 5440 C CA . THR A 1 709 ? 1.136 -5.059 26.703 1 96.88 709 THR A CA 1
ATOM 5441 C C . THR A 1 709 ? 1.938 -6.355 26.781 1 96.88 709 THR A C 1
ATOM 5443 O O . THR A 1 709 ? 1.61 -7.336 26.109 1 96.88 709 THR A O 1
ATOM 5446 N N . PRO A 1 710 ? 3.006 -6.301 27.609 1 96.25 710 PRO A N 1
ATOM 5447 C CA . PRO A 1 710 ? 3.715 -7.574 27.766 1 96.25 710 PRO A CA 1
ATOM 5448 C C . PRO A 1 710 ? 2.811 -8.688 28.281 1 96.25 710 PRO A C 1
ATOM 5450 O O . PRO A 1 710 ? 1.979 -8.461 29.172 1 96.25 710 PRO A O 1
ATOM 5453 N N . GLY A 1 711 ? 2.895 -9.852 27.672 1 95.12 711 GLY A N 1
ATOM 5454 C CA . GLY A 1 711 ? 2.061 -10.961 28.109 1 95.12 711 GLY A CA 1
ATOM 5455 C C . GLY A 1 711 ? 2.018 -12.102 27.094 1 95.12 711 GLY A C 1
ATOM 5456 O O . GLY A 1 711 ? 2.686 -12.039 26.062 1 95.12 711 GLY A O 1
ATOM 5457 N N . GLU A 1 712 ? 1.286 -13.055 27.406 1 96.19 712 GLU A N 1
ATOM 5458 C CA . GLU A 1 712 ? 1.259 -14.289 26.625 1 96.19 712 GLU A CA 1
ATOM 5459 C C . GLU A 1 712 ? 0.641 -14.062 25.25 1 96.19 712 GLU A C 1
ATOM 5461 O O . GLU A 1 712 ? 1.05 -14.688 24.266 1 96.19 712 GLU A O 1
ATOM 5466 N N . SER A 1 713 ? -0.353 -13.219 25.188 1 97.38 713 SER A N 1
ATOM 5467 C CA . SER A 1 713 ? -1.023 -12.953 23.922 1 97.38 713 SER A CA 1
ATOM 5468 C C . SER A 1 713 ? -0.05 -12.398 22.891 1 97.38 713 SER A C 1
ATOM 5470 O O . SER A 1 713 ? -0.023 -12.859 21.75 1 97.38 713 SER A O 1
ATOM 5472 N N . ARG A 1 714 ? 0.706 -11.391 23.281 1 97.56 714 ARG A N 1
ATOM 5473 C CA . ARG A 1 714 ? 1.706 -10.812 22.375 1 97.56 714 ARG A CA 1
ATOM 5474 C C . ARG A 1 714 ? 2.783 -11.836 22.031 1 97.56 714 ARG A C 1
ATOM 5476 O O . ARG A 1 714 ? 3.24 -11.898 20.891 1 97.56 714 ARG A O 1
ATOM 5483 N N . GLU A 1 715 ? 3.162 -12.633 22.984 1 96.69 715 GLU A N 1
ATOM 5484 C CA . GLU A 1 715 ? 4.191 -13.641 22.766 1 96.69 715 GLU A CA 1
ATOM 5485 C C . GLU A 1 715 ? 3.715 -14.711 21.781 1 96.69 715 GLU A C 1
ATOM 5487 O O . GLU A 1 715 ? 4.496 -15.195 20.969 1 96.69 715 GLU A O 1
ATOM 5492 N N . ARG A 1 716 ? 2.459 -15.102 21.891 1 97.5 716 ARG A N 1
ATOM 5493 C CA . ARG A 1 716 ? 1.913 -16.078 20.953 1 97.5 716 ARG A CA 1
ATOM 5494 C C . ARG A 1 716 ? 1.869 -15.508 19.531 1 97.5 716 ARG A C 1
ATOM 5496 O O . ARG A 1 716 ? 2.152 -16.203 18.562 1 97.5 716 ARG A O 1
ATOM 5503 N N . LEU A 1 717 ? 1.497 -14.203 19.422 1 98.31 717 LEU A N 1
ATOM 5504 C CA . LEU A 1 717 ? 1.446 -13.531 18.125 1 98.31 717 LEU A CA 1
ATOM 5505 C C . LEU A 1 717 ? 2.82 -13.531 17.453 1 98.31 717 LEU A C 1
ATOM 5507 O O . LEU A 1 717 ? 2.926 -13.656 16.234 1 98.31 717 LEU A O 1
ATOM 5511 N N . LEU A 1 718 ? 3.922 -13.477 18.266 1 98.19 718 LEU A N 1
ATOM 5512 C CA . LEU A 1 718 ? 5.281 -13.305 17.766 1 98.19 718 LEU A CA 1
ATOM 5513 C C . LEU A 1 718 ? 6.09 -14.586 17.922 1 98.19 718 LEU A C 1
ATOM 5515 O O . LEU A 1 718 ? 7.312 -14.578 17.797 1 98.19 718 LEU A O 1
ATOM 5519 N N . ALA A 1 719 ? 5.41 -15.648 18.141 1 96.69 719 ALA A N 1
ATOM 5520 C CA . ALA A 1 719 ? 6.055 -16.906 18.516 1 96.69 719 ALA A CA 1
ATOM 5521 C C . ALA A 1 719 ? 7.055 -17.344 17.453 1 96.69 719 ALA A C 1
ATOM 5523 O O . ALA A 1 719 ? 6.801 -17.203 16.25 1 96.69 719 ALA A O 1
ATOM 5524 N N . ASP A 1 720 ? 8.211 -17.734 17.875 1 95.69 720 ASP A N 1
ATOM 5525 C CA . ASP A 1 720 ? 9.242 -18.438 17.125 1 95.69 720 ASP A CA 1
ATOM 5526 C C . ASP A 1 720 ? 10.039 -17.469 16.25 1 95.69 720 ASP A C 1
ATOM 5528 O O . ASP A 1 720 ? 10.992 -17.859 15.586 1 95.69 720 ASP A O 1
ATOM 5532 N N . ALA A 1 721 ? 9.703 -16.203 16.188 1 97 721 ALA A N 1
ATOM 5533 C CA . ALA A 1 721 ? 10.57 -15.211 15.547 1 97 721 ALA A CA 1
ATOM 5534 C C . ALA A 1 721 ? 11.859 -15.016 16.344 1 97 721 ALA A C 1
ATOM 5536 O O . ALA A 1 721 ? 11.883 -15.227 17.562 1 97 721 ALA A O 1
ATOM 5537 N N . TYR A 1 722 ? 12.867 -14.625 15.688 1 96.81 722 TYR A N 1
ATOM 5538 C CA . TYR A 1 722 ? 14.156 -14.445 16.344 1 96.81 722 TYR A CA 1
ATOM 5539 C C . TYR A 1 722 ? 14.211 -13.133 17.094 1 96.81 722 TYR A C 1
ATOM 5541 O O . TYR A 1 722 ? 13.742 -12.102 16.609 1 96.81 722 TYR A O 1
ATOM 5549 N N . LEU A 1 723 ? 14.625 -13.172 18.266 1 92.5 723 LEU A N 1
ATOM 5550 C CA . LEU A 1 723 ? 14.922 -11.984 19.062 1 92.5 723 LEU A CA 1
ATOM 5551 C C . LEU A 1 723 ? 16.422 -11.875 19.328 1 92.5 723 LEU A C 1
ATOM 5553 O O . LEU A 1 723 ? 17 -12.711 20.016 1 92.5 723 LEU A O 1
ATOM 5557 N N . PRO A 1 724 ? 17 -10.852 18.797 1 89.94 724 PRO A N 1
ATOM 5558 C CA . PRO A 1 724 ? 18.453 -10.703 18.984 1 89.94 724 PRO A CA 1
ATOM 5559 C C . PRO A 1 724 ? 18.844 -10.5 20.438 1 89.94 724 PRO A C 1
ATOM 5561 O O . PRO A 1 724 ? 17.984 -10.227 21.281 1 89.94 724 PRO A O 1
ATOM 5564 N N . ARG A 1 725 ? 20.172 -10.594 20.672 1 80.5 725 ARG A N 1
ATOM 5565 C CA . ARG A 1 725 ? 20.719 -10.508 22.031 1 80.5 725 ARG A CA 1
ATOM 5566 C C . ARG A 1 725 ? 20.891 -9.062 22.469 1 80.5 725 ARG A C 1
ATOM 5568 O O . ARG A 1 725 ? 20.688 -8.141 21.672 1 80.5 725 ARG A O 1
ATOM 5575 N N . ALA A 1 726 ? 21.281 -9.031 23.625 1 76.12 726 ALA A N 1
ATOM 5576 C CA . ALA A 1 726 ? 21.469 -7.707 24.203 1 76.12 726 ALA A CA 1
ATOM 5577 C C . ALA A 1 726 ? 22.453 -6.871 23.391 1 76.12 726 ALA A C 1
ATOM 5579 O O . ALA A 1 726 ? 23.438 -7.395 22.875 1 76.12 726 ALA A O 1
ATOM 5580 N N . GLY A 1 727 ? 22.188 -5.668 23.141 1 78.44 727 GLY A N 1
ATOM 5581 C CA . GLY A 1 727 ? 22.984 -4.754 22.344 1 78.44 727 GLY A CA 1
ATOM 5582 C C . GLY A 1 727 ? 22.328 -4.41 21.016 1 78.44 727 GLY A C 1
ATOM 5583 O O . GLY A 1 727 ? 22.594 -3.346 20.438 1 78.44 727 GLY A O 1
ATOM 5584 N N . ASP A 1 728 ? 21.594 -5.387 20.516 1 86.31 728 ASP A N 1
ATOM 5585 C CA . ASP A 1 728 ? 20.828 -5.113 19.297 1 86.31 728 ASP A CA 1
ATOM 5586 C C . ASP A 1 728 ? 19.688 -4.145 19.578 1 86.31 728 ASP A C 1
ATOM 5588 O O . ASP A 1 728 ? 19 -4.246 20.594 1 86.31 728 ASP A O 1
ATOM 5592 N N . PRO A 1 729 ? 19.516 -3.211 18.719 1 82.94 729 PRO A N 1
ATOM 5593 C CA . PRO A 1 729 ? 18.484 -2.205 18.969 1 82.94 729 PRO A CA 1
ATOM 5594 C C . PRO A 1 729 ? 17.094 -2.818 19.141 1 82.94 729 PRO A C 1
ATOM 5596 O O . PRO A 1 729 ? 16.297 -2.33 19.953 1 82.94 729 PRO A O 1
ATOM 5599 N N . LEU A 1 730 ? 16.75 -3.801 18.359 1 91 730 LEU A N 1
ATOM 5600 C CA . LEU A 1 730 ? 15.461 -4.469 18.531 1 91 730 LEU A CA 1
ATOM 5601 C C . LEU A 1 730 ? 15.344 -5.062 19.938 1 91 730 LEU A C 1
ATOM 5603 O O . LEU A 1 730 ? 14.281 -4.98 20.562 1 91 730 LEU A O 1
ATOM 5607 N N . ALA A 1 731 ? 16.438 -5.609 20.406 1 93.44 731 ALA A N 1
ATOM 5608 C CA . ALA A 1 731 ? 16.469 -6.168 21.766 1 93.44 731 ALA A CA 1
ATOM 5609 C C . ALA A 1 731 ? 16.328 -5.07 22.812 1 93.44 731 ALA A C 1
ATOM 5611 O O . ALA A 1 731 ? 15.648 -5.258 23.828 1 93.44 731 ALA A O 1
ATOM 5612 N N . CYS A 1 732 ? 17.016 -3.932 22.594 1 94.25 732 CYS A N 1
ATOM 5613 C CA . CYS A 1 732 ? 16.906 -2.803 23.516 1 94.25 732 CYS A CA 1
ATOM 5614 C C . CYS A 1 732 ? 15.461 -2.303 23.594 1 94.25 732 CYS A C 1
ATOM 5616 O O . CYS A 1 732 ? 14.961 -1.994 24.672 1 94.25 732 CYS A O 1
ATOM 5618 N N . GLY A 1 733 ? 14.891 -2.24 22.406 1 94.81 733 GLY A N 1
ATOM 5619 C CA . GLY A 1 733 ? 13.492 -1.85 22.375 1 94.81 733 GLY A CA 1
ATOM 5620 C C . GLY A 1 733 ? 12.594 -2.787 23.156 1 94.81 733 GLY A C 1
ATOM 5621 O O . GLY A 1 733 ? 11.672 -2.344 23.844 1 94.81 733 GLY A O 1
ATOM 5622 N N . GLU A 1 734 ? 12.852 -4.051 23.062 1 95.81 734 GLU A N 1
ATOM 5623 C CA . GLU A 1 734 ? 12.062 -5.051 23.781 1 95.81 734 GLU A CA 1
ATOM 5624 C C . GLU A 1 734 ? 12.281 -4.953 25.281 1 95.81 734 GLU A C 1
ATOM 5626 O O . GLU A 1 734 ? 11.359 -5.195 26.062 1 95.81 734 GLU A O 1
ATOM 5631 N N . GLN A 1 735 ? 13.523 -4.652 25.688 1 95.88 735 GLN A N 1
ATOM 5632 C CA . GLN A 1 735 ? 13.812 -4.484 27.109 1 95.88 735 GLN A CA 1
ATOM 5633 C C . GLN A 1 735 ? 13.102 -3.262 27.672 1 95.88 735 GLN A C 1
ATOM 5635 O O . GLN A 1 735 ? 12.539 -3.32 28.781 1 95.88 735 GLN A O 1
ATOM 5640 N N . ALA A 1 736 ? 13.188 -2.186 26.922 1 96.62 736 ALA A N 1
ATOM 5641 C CA . ALA A 1 736 ? 12.445 -0.999 27.344 1 96.62 736 ALA A CA 1
ATOM 5642 C C . ALA A 1 736 ? 10.945 -1.283 27.422 1 96.62 736 ALA A C 1
ATOM 5644 O O . ALA A 1 736 ? 10.273 -0.851 28.359 1 96.62 736 ALA A O 1
ATOM 5645 N N . PHE A 1 737 ? 10.422 -2.018 26.453 1 96.94 737 PHE A N 1
ATOM 5646 C CA . PHE A 1 737 ? 9.016 -2.396 26.391 1 96.94 737 PHE A CA 1
ATOM 5647 C C . PHE A 1 737 ? 8.609 -3.178 27.641 1 96.94 737 PHE A C 1
ATOM 5649 O O . PHE A 1 737 ? 7.555 -2.924 28.219 1 96.94 737 PHE A O 1
ATOM 5656 N N . ALA A 1 738 ? 9.422 -4.062 28.031 1 96.19 738 ALA A N 1
ATOM 5657 C CA . ALA A 1 738 ? 9.125 -4.918 29.172 1 96.19 738 ALA A CA 1
ATOM 5658 C C . ALA A 1 738 ? 9.016 -4.094 30.453 1 96.19 738 ALA A C 1
ATOM 5660 O O . ALA A 1 738 ? 8.352 -4.508 31.406 1 96.19 738 ALA A O 1
ATOM 5661 N N . LEU A 1 739 ? 9.625 -2.92 30.531 1 97.19 739 LEU A N 1
ATOM 5662 C CA . LEU A 1 739 ? 9.656 -2.08 31.719 1 97.19 739 LEU A CA 1
ATOM 5663 C C . LEU A 1 739 ? 8.531 -1.054 31.688 1 97.19 739 LEU A C 1
ATOM 5665 O O . LEU A 1 739 ? 8.297 -0.357 32.688 1 97.19 739 LEU A O 1
ATOM 5669 N N . THR A 1 740 ? 7.785 -0.919 30.562 1 96.69 740 THR A N 1
ATOM 5670 C CA . THR A 1 740 ? 6.77 0.112 30.391 1 96.69 740 THR A CA 1
ATOM 5671 C C . THR A 1 740 ? 5.703 0.016 31.469 1 96.69 740 THR A C 1
ATOM 5673 O O . THR A 1 740 ? 5.234 1.037 31.984 1 96.69 740 THR A O 1
ATOM 5676 N N . PRO A 1 741 ? 5.266 -1.219 31.922 1 96.06 741 PRO A N 1
ATOM 5677 C CA . PRO A 1 741 ? 4.25 -1.279 32.969 1 96.06 741 PRO A CA 1
ATOM 5678 C C . PRO A 1 741 ? 4.73 -0.676 34.281 1 96.06 741 PRO A C 1
ATOM 5680 O O . PRO A 1 741 ? 3.963 -0.01 34.969 1 96.06 741 PRO A O 1
ATOM 5683 N N . VAL A 1 742 ? 5.984 -0.927 34.594 1 96.06 742 VAL A N 1
ATOM 5684 C CA . VAL A 1 742 ? 6.562 -0.38 35.812 1 96.06 742 VAL A CA 1
ATOM 5685 C C . VAL A 1 742 ? 6.625 1.143 35.719 1 96.06 742 VAL A C 1
ATOM 5687 O O . VAL A 1 742 ? 6.281 1.843 36.688 1 96.06 742 VAL A O 1
ATOM 5690 N N . VAL A 1 743 ? 7.047 1.637 34.625 1 95.88 743 VAL A N 1
ATOM 5691 C CA . VAL A 1 743 ? 7.164 3.074 34.406 1 95.88 743 VAL A CA 1
ATOM 5692 C C . VAL A 1 743 ? 5.789 3.727 34.531 1 95.88 743 VAL A C 1
ATOM 5694 O O . VAL A 1 743 ? 5.637 4.773 35.156 1 95.88 743 VAL A O 1
ATOM 5697 N N . GLN A 1 744 ? 4.809 3.135 33.906 1 95 744 GLN A N 1
ATOM 5698 C CA . GLN A 1 744 ? 3.449 3.662 33.906 1 95 744 GLN A CA 1
ATOM 5699 C C . GLN A 1 744 ? 2.893 3.676 35.344 1 95 744 GLN A C 1
ATOM 5701 O O . GLN A 1 744 ? 2.217 4.629 35.75 1 95 744 GLN A O 1
ATOM 5706 N N . GLN A 1 745 ? 3.18 2.639 36.094 1 95.94 745 GLN A N 1
ATOM 5707 C CA . GLN A 1 745 ? 2.732 2.557 37.469 1 95.94 745 GLN A CA 1
ATOM 5708 C C . GLN A 1 745 ? 3.371 3.652 38.312 1 95.94 745 GLN A C 1
ATOM 5710 O O . GLN A 1 745 ? 2.697 4.281 39.125 1 95.94 745 GLN A O 1
ATOM 5715 N N . LEU A 1 746 ? 4.625 3.824 38.156 1 96.06 746 LEU A N 1
ATOM 5716 C CA . LEU A 1 746 ? 5.344 4.848 38.906 1 96.06 746 LEU A CA 1
ATOM 5717 C C . LEU A 1 746 ? 4.84 6.242 38.531 1 96.06 746 LEU A C 1
ATOM 5719 O O . LEU A 1 746 ? 4.684 7.094 39.406 1 96.06 746 LEU A O 1
ATOM 5723 N N . GLU A 1 747 ? 4.664 6.477 37.25 1 94.19 747 GLU A N 1
ATOM 5724 C CA . GLU A 1 747 ? 4.137 7.762 36.812 1 94.19 747 GLU A CA 1
ATOM 5725 C C . GLU A 1 747 ? 2.775 8.047 37.438 1 94.19 747 GLU A C 1
ATOM 5727 O O . GLU A 1 747 ? 2.512 9.172 37.875 1 94.19 747 GLU A O 1
ATOM 5732 N N . HIS A 1 748 ? 1.964 7.047 37.5 1 94.88 748 HIS A N 1
ATOM 5733 C CA . HIS A 1 748 ? 0.638 7.195 38.094 1 94.88 748 HIS A CA 1
ATOM 5734 C C . HIS A 1 748 ? 0.727 7.465 39.594 1 94.88 748 HIS A C 1
ATOM 5736 O O . HIS A 1 748 ? 0.012 8.32 40.125 1 94.88 748 HIS A O 1
ATOM 5742 N N . ARG A 1 749 ? 1.554 6.766 40.219 1 96.38 749 ARG A N 1
ATOM 5743 C CA . ARG A 1 749 ? 1.713 6.895 41.656 1 96.38 749 ARG A CA 1
ATOM 5744 C C . ARG A 1 749 ? 2.264 8.266 42.031 1 96.38 749 ARG A C 1
ATOM 5746 O O . ARG A 1 749 ? 1.89 8.836 43.062 1 96.38 749 ARG A O 1
ATOM 5753 N N . LEU A 1 750 ? 3.072 8.812 41.219 1 96.75 750 LEU A N 1
ATOM 5754 C CA . LEU A 1 750 ? 3.791 10.031 41.562 1 96.75 750 LEU A CA 1
ATOM 5755 C C . LEU A 1 750 ? 3.045 11.266 41.062 1 96.75 750 LEU A C 1
ATOM 5757 O O . LEU A 1 750 ? 3.51 12.391 41.25 1 96.75 750 LEU A O 1
ATOM 5761 N N . LYS A 1 751 ? 1.922 11.094 40.406 1 95.06 751 LYS A N 1
ATOM 5762 C CA . LYS A 1 751 ? 1.145 12.195 39.844 1 95.06 751 LYS A CA 1
ATOM 5763 C C . LYS A 1 751 ? 0.79 13.219 40.938 1 95.06 751 LYS A C 1
ATOM 5765 O O . LYS A 1 751 ? 0.932 14.43 40.719 1 95.06 751 LYS A O 1
ATOM 5770 N N . PRO A 1 752 ? 0.351 12.789 42.125 1 95.69 752 PRO A N 1
ATOM 5771 C CA . PRO A 1 752 ? 0.041 13.766 43.156 1 95.69 752 PRO A CA 1
ATOM 5772 C C . PRO A 1 752 ? 1.268 14.555 43.625 1 95.69 752 PRO A C 1
ATOM 5774 O O . PRO A 1 752 ? 1.175 15.758 43.844 1 95.69 752 PRO A O 1
ATOM 5777 N N . ASP A 1 753 ? 2.357 13.883 43.719 1 96.06 753 ASP A N 1
ATOM 5778 C CA . ASP A 1 753 ? 3.596 14.539 44.125 1 96.06 753 ASP A CA 1
ATOM 5779 C C . ASP A 1 753 ? 4.027 15.594 43.094 1 96.06 753 ASP A C 1
ATOM 5781 O O . ASP A 1 753 ? 4.566 16.641 43.469 1 96.06 753 ASP A O 1
ATOM 5785 N N . ILE A 1 754 ? 3.836 15.305 41.875 1 95.44 754 ILE A N 1
ATOM 5786 C CA . ILE A 1 754 ? 4.156 16.234 40.812 1 95.44 754 ILE A CA 1
ATOM 5787 C C . ILE A 1 754 ? 3.197 17.422 40.844 1 95.44 754 ILE A C 1
ATOM 5789 O O . ILE A 1 754 ? 3.619 18.578 40.719 1 95.44 754 ILE A O 1
ATOM 5793 N N . ARG A 1 755 ? 1.961 17.188 41.125 1 93.56 755 ARG A N 1
ATOM 5794 C CA . ARG A 1 755 ? 0.939 18.234 41.188 1 93.56 755 ARG A CA 1
ATOM 5795 C C . ARG A 1 755 ? 1.18 19.156 42.375 1 93.56 755 ARG A C 1
ATOM 5797 O O . ARG A 1 755 ? 0.921 20.359 42.312 1 93.56 755 ARG A O 1
ATOM 5804 N N . GLU A 1 756 ? 1.727 18.578 43.438 1 95.5 756 GLU A N 1
ATOM 5805 C CA . GLU A 1 756 ? 2.004 19.328 44.656 1 95.5 756 GLU A CA 1
ATOM 5806 C C . GLU A 1 756 ? 3.338 20.062 44.562 1 95.5 756 GLU A C 1
ATOM 5808 O O . GLU A 1 756 ? 3.711 20.812 45.469 1 95.5 756 GLU A O 1
ATOM 5813 N N . GLY A 1 757 ? 4.047 19.844 43.469 1 93.75 757 GLY A N 1
ATOM 5814 C CA . GLY A 1 757 ? 5.281 20.578 43.219 1 93.75 757 GLY A CA 1
ATOM 5815 C C . GLY A 1 757 ? 6.492 19.922 43.875 1 93.75 757 GLY A C 1
ATOM 5816 O O . GLY A 1 757 ? 7.59 20.484 43.844 1 93.75 757 GLY A O 1
ATOM 5817 N N . LYS A 1 758 ? 6.348 18.75 44.5 1 94.56 758 LYS A N 1
ATOM 5818 C CA . LYS A 1 758 ? 7.469 18.047 45.125 1 94.56 758 LYS A CA 1
ATOM 5819 C C . LYS A 1 758 ? 8.453 17.547 44.062 1 94.56 758 LYS A C 1
ATOM 5821 O O . LYS A 1 758 ? 9.641 17.391 44.344 1 94.56 758 LYS A O 1
ATOM 5826 N N . LEU A 1 759 ? 7.91 17.188 42.875 1 94.94 759 LEU A N 1
ATOM 5827 C CA . LEU A 1 759 ? 8.688 16.75 41.719 1 94.94 759 LEU A CA 1
ATOM 5828 C C . LEU A 1 759 ? 8.234 17.469 40.469 1 94.94 759 LEU A C 1
ATOM 5830 O O . LEU A 1 759 ? 7.043 17.766 40.312 1 94.94 759 LEU A O 1
ATOM 5834 N N . PRO A 1 760 ? 9.211 17.812 39.656 1 93.44 760 PRO A N 1
ATOM 5835 C CA . PRO A 1 760 ? 8.773 18.281 38.312 1 93.44 760 PRO A CA 1
ATOM 5836 C C . PRO A 1 760 ? 8.117 17.172 37.5 1 93.44 760 PRO A C 1
ATOM 5838 O O . PRO A 1 760 ? 8.234 15.992 37.844 1 93.44 760 PRO A O 1
ATOM 5841 N N . PRO A 1 761 ? 7.383 17.562 36.5 1 91.88 761 PRO A N 1
ATOM 5842 C CA . PRO A 1 761 ? 6.82 16.531 35.625 1 91.88 761 PRO A CA 1
ATOM 5843 C C . PRO A 1 761 ? 7.887 15.617 35.031 1 91.88 761 PRO A C 1
ATOM 5845 O O . PRO A 1 761 ? 9 16.062 34.719 1 91.88 761 PRO A O 1
ATOM 5848 N N . MET A 1 762 ? 7.531 14.344 34.938 1 92.44 762 MET A N 1
ATOM 5849 C CA . MET A 1 762 ? 8.453 13.398 34.312 1 92.44 762 MET A CA 1
ATOM 5850 C C . MET A 1 762 ? 8.844 13.859 32.906 1 92.44 762 MET A C 1
ATOM 5852 O O . MET A 1 762 ? 7.984 14.195 32.094 1 92.44 762 MET A O 1
ATOM 5856 N N . PRO A 1 763 ? 10.109 13.938 32.688 1 91.75 763 PRO A N 1
ATOM 5857 C CA . PRO A 1 763 ? 10.547 14.438 31.375 1 91.75 763 PRO A CA 1
ATOM 5858 C C . PRO A 1 763 ? 10.258 13.469 30.234 1 91.75 763 PRO A C 1
ATOM 5860 O O . PRO A 1 763 ? 10.289 12.25 30.438 1 91.75 763 PRO A O 1
ATOM 5863 N N . GLN A 1 764 ? 10.039 14.031 29.031 1 89.94 764 GLN A N 1
ATOM 5864 C CA . GLN A 1 764 ? 9.883 13.266 27.812 1 89.94 764 GLN A CA 1
ATOM 5865 C C . GLN A 1 764 ? 11.234 12.742 27.312 1 89.94 764 GLN A C 1
ATOM 5867 O O . GLN A 1 764 ? 11.312 11.656 26.734 1 89.94 764 GLN A O 1
ATOM 5872 N N . SER A 1 765 ? 12.258 13.453 27.562 1 91.69 765 SER A N 1
ATOM 5873 C CA . SER A 1 765 ? 13.609 13.047 27.203 1 91.69 765 SER A CA 1
ATOM 5874 C C . SER A 1 765 ? 14.117 11.93 28.109 1 91.69 765 SER A C 1
ATOM 5876 O O . SER A 1 765 ? 14.188 12.094 29.328 1 91.69 765 SER A O 1
ATOM 5878 N N . LEU A 1 766 ? 14.5 10.859 27.547 1 93.62 766 LEU A N 1
ATOM 5879 C CA . LEU A 1 766 ? 14.984 9.711 28.297 1 93.62 766 LEU A CA 1
ATOM 5880 C C . LEU A 1 766 ? 16.344 10 28.922 1 93.62 766 LEU A C 1
ATOM 5882 O O . LEU A 1 766 ? 16.703 9.43 29.953 1 93.62 766 LEU A O 1
ATOM 5886 N N . LEU A 1 767 ? 17.031 10.914 28.328 1 90.88 767 LEU A N 1
ATOM 5887 C CA . LEU A 1 767 ? 18.328 11.312 28.875 1 90.88 767 LEU A CA 1
ATOM 5888 C C . LEU A 1 767 ? 18.156 12.078 30.188 1 90.88 767 LEU A C 1
ATOM 5890 O O . LEU A 1 767 ? 19 11.992 31.078 1 90.88 767 LEU A O 1
ATOM 5894 N N . GLU A 1 768 ? 17.078 12.773 30.266 1 92.81 768 GLU A N 1
ATOM 5895 C CA . GLU A 1 768 ? 16.797 13.578 31.453 1 92.81 768 GLU A CA 1
ATOM 5896 C C . GLU A 1 768 ? 16.141 12.742 32.562 1 92.81 768 GLU A C 1
ATOM 5898 O O . GLU A 1 768 ? 16.078 13.148 33.719 1 92.81 768 GLU A O 1
ATOM 5903 N N . LEU A 1 769 ? 15.672 11.594 32.188 1 94.81 769 LEU A N 1
ATOM 5904 C CA . LEU A 1 769 ? 14.938 10.742 33.094 1 94.81 769 LEU A CA 1
ATOM 5905 C C . LEU A 1 769 ? 15.844 10.25 34.219 1 94.81 769 LEU A C 1
ATOM 5907 O O . LEU A 1 769 ? 15.398 10.086 35.375 1 94.81 769 LEU A O 1
ATOM 5911 N N . THR A 1 770 ? 17.125 10.078 33.938 1 95.19 770 THR A N 1
ATOM 5912 C CA . THR A 1 770 ? 18.047 9.586 34.938 1 95.19 770 THR A CA 1
ATOM 5913 C C . THR A 1 770 ? 18.219 10.617 36.062 1 95.19 770 THR A C 1
ATOM 5915 O O . THR A 1 770 ? 18.219 10.266 37.25 1 95.19 770 THR A O 1
ATOM 5918 N N . ALA A 1 771 ? 18.344 11.875 35.656 1 95.19 771 ALA A N 1
ATOM 5919 C CA . ALA A 1 771 ? 18.438 12.938 36.656 1 95.19 771 ALA A CA 1
ATOM 5920 C C . ALA A 1 771 ? 17.125 13.07 37.438 1 95.19 771 ALA A C 1
ATOM 5922 O O . ALA A 1 771 ? 17.141 13.344 38.625 1 95.19 771 ALA A O 1
ATOM 5923 N N . TRP A 1 772 ? 16.062 12.922 36.781 1 96.31 772 TRP A N 1
ATOM 5924 C CA . TRP A 1 772 ? 14.75 13.008 37.406 1 96.31 772 TRP A CA 1
ATOM 5925 C C . TRP A 1 772 ? 14.555 11.898 38.438 1 96.31 772 TRP A C 1
ATOM 5927 O O . TRP A 1 772 ? 14.047 12.148 39.531 1 96.31 772 TRP A O 1
ATOM 5937 N N . SER A 1 773 ? 14.977 10.633 38.062 1 97.19 773 SER A N 1
ATOM 5938 C CA . SER A 1 773 ? 14.836 9.516 39 1 97.19 773 SER A CA 1
ATOM 5939 C C . SER A 1 773 ? 15.75 9.68 40.219 1 97.19 773 SER A C 1
ATOM 5941 O O . SER A 1 773 ? 15.391 9.289 41.312 1 97.19 773 SER A O 1
ATOM 5943 N N . ALA A 1 774 ? 16.891 10.281 40.031 1 97.25 774 ALA A N 1
ATOM 5944 C CA . ALA A 1 774 ? 17.797 10.57 41.125 1 97.25 774 ALA A CA 1
ATOM 5945 C C . ALA A 1 774 ? 17.172 11.57 42.094 1 97.25 774 ALA A C 1
ATOM 5947 O O . ALA A 1 774 ? 17.281 11.414 43.312 1 97.25 774 ALA A O 1
ATOM 5948 N N . LEU A 1 775 ? 16.594 12.586 41.531 1 97.31 775 LEU A N 1
ATOM 5949 C CA . LEU A 1 775 ? 15.914 13.594 42.344 1 97.31 775 LEU A CA 1
ATOM 5950 C C . LEU A 1 775 ? 14.781 12.961 43.156 1 97.31 775 LEU A C 1
ATOM 5952 O O . LEU A 1 775 ? 14.602 13.273 44.344 1 97.31 775 LEU A O 1
ATOM 5956 N N . ALA A 1 776 ? 14.016 12.117 42.531 1 97.75 776 ALA A N 1
ATOM 5957 C CA . ALA A 1 776 ? 12.891 11.453 43.188 1 97.75 776 ALA A CA 1
ATOM 5958 C C . ALA A 1 776 ? 13.367 10.555 44.312 1 97.75 776 ALA A C 1
ATOM 5960 O O . ALA A 1 776 ? 12.703 10.438 45.344 1 97.75 776 ALA A O 1
ATOM 5961 N N . LEU A 1 777 ? 14.492 9.875 44.094 1 97.5 777 LEU A N 1
ATOM 5962 C CA . LEU A 1 777 ? 15.078 9.047 45.125 1 97.5 777 LEU A CA 1
ATOM 5963 C C . LEU A 1 777 ? 15.523 9.898 46.312 1 97.5 777 LEU A C 1
ATOM 5965 O O . LEU A 1 777 ? 15.289 9.539 47.469 1 97.5 777 LEU A O 1
ATOM 5969 N N . GLU A 1 778 ? 16.203 10.992 46.031 1 97.5 778 GLU A N 1
ATOM 5970 C CA . GLU A 1 778 ? 16.688 11.906 47.062 1 97.5 778 GLU A CA 1
ATOM 5971 C C . GLU A 1 778 ? 15.531 12.43 47.938 1 97.5 778 GLU A C 1
ATOM 5973 O O . GLU A 1 778 ? 15.695 12.625 49.125 1 97.5 778 GLU A O 1
ATOM 5978 N N . ARG A 1 779 ? 14.43 12.633 47.312 1 96.94 779 ARG A N 1
ATOM 5979 C CA . ARG A 1 779 ? 13.273 13.18 48 1 96.94 779 ARG A CA 1
ATOM 5980 C C . ARG A 1 779 ? 12.453 12.07 48.656 1 96.94 779 ARG A C 1
ATOM 5982 O O . ARG A 1 779 ? 11.367 12.32 49.188 1 96.94 779 ARG A O 1
ATOM 5989 N N . GLY A 1 780 ? 12.828 10.828 48.469 1 96.5 780 GLY A N 1
ATOM 5990 C CA . GLY A 1 780 ? 12.203 9.703 49.156 1 96.5 780 GLY A CA 1
ATOM 5991 C C . GLY A 1 780 ? 10.945 9.219 48.438 1 96.5 780 GLY A C 1
ATOM 5992 O O . GLY A 1 780 ? 10.117 8.539 49.062 1 96.5 780 GLY A O 1
ATOM 5993 N N . LEU A 1 781 ? 10.812 9.586 47.219 1 97.44 781 LEU A N 1
ATOM 5994 C CA . LEU A 1 781 ? 9.586 9.258 46.5 1 97.44 781 LEU A CA 1
ATOM 5995 C C . LEU A 1 781 ? 9.758 7.98 45.688 1 97.44 781 LEU A C 1
ATOM 5997 O O . LEU A 1 781 ? 8.773 7.395 45.25 1 97.44 781 LEU A O 1
ATOM 6001 N N . LEU A 1 782 ? 11.008 7.512 45.5 1 97.44 782 LEU A N 1
ATOM 6002 C CA . LEU A 1 782 ? 11.328 6.266 44.812 1 97.44 782 LEU A CA 1
ATOM 6003 C C . LEU A 1 782 ? 12.234 5.387 45.656 1 97.44 782 LEU A C 1
ATOM 6005 O O . LEU A 1 782 ? 13.062 5.895 46.406 1 97.44 782 LEU A O 1
ATOM 6009 N N . SER A 1 783 ? 12.047 4.102 45.594 1 97.38 783 SER A N 1
ATOM 6010 C CA . SER A 1 783 ? 13.023 3.166 46.125 1 97.38 783 SER A CA 1
ATOM 6011 C C . SER A 1 783 ? 14.219 3.014 45.188 1 97.38 783 SER A C 1
ATOM 6013 O O . SER A 1 783 ? 14.164 3.441 44.031 1 97.38 783 SER A O 1
ATOM 6015 N N . LEU A 1 784 ? 15.242 2.479 45.688 1 97.31 784 LEU A N 1
ATOM 6016 C CA . LEU A 1 784 ? 16.422 2.242 44.844 1 97.31 784 LEU A CA 1
ATOM 6017 C C . LEU A 1 784 ? 16.109 1.313 43.688 1 97.31 784 LEU A C 1
ATOM 6019 O O . LEU A 1 784 ? 16.609 1.505 42.594 1 97.31 784 LEU A O 1
ATOM 6023 N N . GLN A 1 785 ? 15.25 0.333 43.969 1 97.25 785 GLN A N 1
ATOM 6024 C CA . GLN A 1 785 ? 14.852 -0.614 42.938 1 97.25 785 GLN A CA 1
ATOM 6025 C C . GLN A 1 785 ? 14.047 0.075 41.844 1 97.25 785 GLN A C 1
ATOM 6027 O O . GLN A 1 785 ? 14.219 -0.217 40.656 1 97.25 785 GLN A O 1
ATOM 6032 N N . GLU A 1 786 ? 13.195 0.947 42.219 1 97.5 786 GLU A N 1
ATOM 6033 C CA . GLU A 1 786 ? 12.383 1.689 41.281 1 97.5 786 GLU A CA 1
ATOM 6034 C C . GLU A 1 786 ? 13.242 2.629 40.438 1 97.5 786 GLU A C 1
ATOM 6036 O O . GLU A 1 786 ? 13.008 2.777 39.219 1 97.5 786 GLU A O 1
ATOM 6041 N N . LYS A 1 787 ? 14.18 3.264 41.031 1 97.81 787 LYS A N 1
ATOM 6042 C CA . LYS A 1 787 ? 15.102 4.121 40.281 1 97.81 787 LYS A CA 1
ATOM 6043 C C . LYS A 1 787 ? 15.875 3.324 39.25 1 97.81 787 LYS A C 1
ATOM 6045 O O . LYS A 1 787 ? 16.078 3.787 38.125 1 97.81 787 LYS A O 1
ATOM 6050 N N . GLU A 1 788 ? 16.344 2.146 39.688 1 97.44 788 GLU A N 1
ATOM 6051 C CA . GLU A 1 788 ? 17.094 1.291 38.781 1 97.44 788 GLU A CA 1
ATOM 6052 C C . GLU A 1 788 ? 16.25 0.887 37.562 1 97.44 788 GLU A C 1
ATOM 6054 O O . GLU A 1 788 ? 16.75 0.818 36.438 1 97.44 788 GLU A O 1
ATOM 6059 N N . ALA A 1 789 ? 15.023 0.577 37.844 1 97.44 789 ALA A N 1
ATOM 6060 C CA . ALA A 1 789 ? 14.102 0.223 36.75 1 97.44 789 ALA A CA 1
ATOM 6061 C C . ALA A 1 789 ? 13.914 1.392 35.781 1 97.44 789 ALA A C 1
ATOM 6063 O O . ALA A 1 789 ? 13.898 1.204 34.562 1 97.44 789 ALA A O 1
ATOM 6064 N N . LEU A 1 790 ? 13.75 2.596 36.312 1 97.62 790 LEU A N 1
ATOM 6065 C CA . LEU A 1 790 ? 13.586 3.785 35.5 1 97.62 790 LEU A CA 1
ATOM 6066 C C . LEU A 1 790 ? 14.859 4.078 34.719 1 97.62 790 LEU A C 1
ATOM 6068 O O . LEU A 1 790 ? 14.789 4.496 33.531 1 97.62 790 LEU A O 1
ATOM 6072 N N . ASP A 1 791 ? 15.984 3.879 35.406 1 98.06 791 ASP A N 1
ATOM 6073 C CA . ASP A 1 791 ? 17.266 4.105 34.719 1 98.06 791 ASP A CA 1
ATOM 6074 C C . ASP A 1 791 ? 17.469 3.113 33.594 1 98.06 791 ASP A C 1
ATOM 6076 O O . ASP A 1 791 ? 18 3.473 32.531 1 98.06 791 ASP A O 1
ATOM 6080 N N . ALA A 1 792 ? 17.109 1.875 33.844 1 97.44 792 ALA A N 1
ATOM 6081 C CA . ALA A 1 792 ? 17.188 0.862 32.781 1 97.44 792 ALA A CA 1
ATOM 6082 C C . ALA A 1 792 ? 16.266 1.204 31.625 1 97.44 792 ALA A C 1
ATOM 6084 O O . ALA A 1 792 ? 16.641 1.051 30.469 1 97.44 792 ALA A O 1
ATOM 6085 N N . PHE A 1 793 ? 15.055 1.627 31.953 1 97.56 793 PHE A N 1
ATOM 6086 C CA . PHE A 1 793 ? 14.109 2.061 30.938 1 97.56 793 PHE A CA 1
ATOM 6087 C C . PHE A 1 793 ? 14.695 3.197 30.094 1 97.56 793 PHE A C 1
ATOM 6089 O O . PHE A 1 793 ? 14.594 3.189 28.875 1 97.56 793 PHE A O 1
ATOM 6096 N N . ALA A 1 794 ? 15.273 4.137 30.75 1 97.38 794 ALA A N 1
ATOM 6097 C CA . ALA A 1 794 ? 15.875 5.285 30.078 1 97.38 794 ALA A CA 1
ATOM 6098 C C . ALA A 1 794 ? 17 4.848 29.141 1 97.38 794 ALA A C 1
ATOM 6100 O O . ALA A 1 794 ? 17.109 5.328 28.016 1 97.38 794 ALA A O 1
ATOM 6101 N N . LEU A 1 795 ? 17.828 3.969 29.641 1 96.25 795 LEU A N 1
ATOM 6102 C CA . LEU A 1 795 ? 18.984 3.498 28.875 1 96.25 795 LEU A CA 1
ATOM 6103 C C . LEU A 1 795 ? 18.531 2.748 27.625 1 96.25 795 LEU A C 1
ATOM 6105 O O . LEU A 1 795 ? 18.953 3.084 26.516 1 96.25 795 LEU A O 1
ATOM 6109 N N . TYR A 1 796 ? 17.703 1.712 27.766 1 96.38 796 TYR A N 1
ATOM 6110 C CA . TYR A 1 796 ? 17.266 0.884 26.656 1 96.38 796 TYR A CA 1
ATOM 6111 C C . TYR A 1 796 ? 16.375 1.679 25.703 1 96.38 796 TYR A C 1
ATOM 6113 O O . TYR A 1 796 ? 16.438 1.497 24.484 1 96.38 796 TYR A O 1
ATOM 6121 N N . GLY A 1 797 ? 15.562 2.514 26.297 1 95.81 797 GLY A N 1
ATOM 6122 C CA . GLY A 1 797 ? 14.727 3.363 25.469 1 95.81 797 GLY A CA 1
ATOM 6123 C C . GLY A 1 797 ? 15.523 4.305 24.578 1 95.81 797 GLY A C 1
ATOM 6124 O O . GLY A 1 797 ? 15.203 4.48 23.406 1 95.81 797 GLY A O 1
ATOM 6125 N N . HIS A 1 798 ? 16.547 4.934 25.188 1 95.62 798 HIS A N 1
ATOM 6126 C CA . HIS A 1 798 ? 17.391 5.84 24.422 1 95.62 798 HIS A CA 1
ATOM 6127 C C . HIS A 1 798 ? 18.078 5.117 23.266 1 95.62 798 HIS A C 1
ATOM 6129 O O . HIS A 1 798 ? 18.156 5.648 22.156 1 95.62 798 HIS A O 1
ATOM 6135 N N . GLN A 1 799 ? 18.531 3.928 23.5 1 94.56 799 GLN A N 1
ATOM 6136 C CA . GLN A 1 799 ? 19.188 3.133 22.469 1 94.56 799 GLN A CA 1
ATOM 6137 C C . GLN A 1 799 ? 18.203 2.773 21.359 1 94.56 799 GLN A C 1
ATOM 6139 O O . GLN A 1 799 ? 18.578 2.701 20.188 1 94.56 799 GLN A O 1
ATOM 6144 N N . SER A 1 800 ? 16.953 2.578 21.75 1 94.38 800 SER A N 1
ATOM 6145 C CA . SER A 1 800 ? 15.922 2.232 20.781 1 94.38 800 SER A CA 1
ATOM 6146 C C . SER A 1 800 ? 15.562 3.43 19.906 1 94.38 800 SER A C 1
ATOM 6148 O O . SER A 1 800 ? 15.289 3.277 18.703 1 94.38 800 SER A O 1
ATOM 6150 N N . VAL A 1 801 ? 15.594 4.648 20.469 1 95 801 VAL A N 1
ATOM 6151 C CA . VAL A 1 801 ? 15.172 5.863 19.781 1 95 801 VAL A CA 1
ATOM 6152 C C . VAL A 1 801 ? 16.328 6.395 18.922 1 95 801 VAL A C 1
ATOM 6154 O O . VAL A 1 801 ? 16.094 7.07 17.922 1 95 801 VAL A O 1
ATOM 6157 N N . ALA A 1 802 ? 17.547 6.07 19.266 1 94.69 802 ALA A N 1
ATOM 6158 C CA . ALA A 1 802 ? 18.734 6.582 18.594 1 94.69 802 ALA A CA 1
ATOM 6159 C C . ALA A 1 802 ? 18.781 6.152 17.125 1 94.69 802 ALA A C 1
ATOM 6161 O O . ALA A 1 802 ? 18.234 5.098 16.781 1 94.69 802 ALA A O 1
ATOM 6162 N N . VAL A 1 803 ? 19.312 7.008 16.266 1 96.06 803 VAL A N 1
ATOM 6163 C CA . VAL A 1 803 ? 19.531 6.699 14.859 1 96.06 803 VAL A CA 1
ATOM 6164 C C . VAL A 1 803 ? 21.016 6.816 14.523 1 96.06 803 VAL A C 1
ATOM 6166 O O . VAL A 1 803 ? 21.766 7.523 15.211 1 96.06 803 VAL A O 1
ATOM 6169 N N . ASP A 1 804 ? 21.391 6.16 13.5 1 96.31 804 ASP A N 1
ATOM 6170 C CA . ASP A 1 804 ? 22.797 6.086 13.148 1 96.31 804 ASP A CA 1
ATOM 6171 C C . ASP A 1 804 ? 23.203 7.258 12.258 1 96.31 804 ASP A C 1
ATOM 6173 O O . ASP A 1 804 ? 22.359 7.844 11.57 1 96.31 804 ASP A O 1
ATOM 6177 N N . ASP A 1 805 ? 24.391 7.676 12.336 1 97.06 805 ASP A N 1
ATOM 6178 C CA . ASP A 1 805 ? 25 8.617 11.414 1 97.06 805 ASP A CA 1
ATOM 6179 C C . ASP A 1 805 ? 26.406 8.164 11.023 1 97.06 805 ASP A C 1
ATOM 6181 O O . ASP A 1 805 ? 27.016 7.328 11.703 1 97.06 805 ASP A O 1
ATOM 6185 N N . PHE A 1 806 ? 26.906 8.672 9.961 1 96.75 806 PHE A N 1
ATOM 6186 C CA . PHE A 1 806 ? 28.109 8.172 9.32 1 96.75 806 PHE A CA 1
ATOM 6187 C C . PHE A 1 806 ? 29 9.328 8.883 1 96.75 806 PHE A C 1
ATOM 6189 O O . PHE A 1 806 ? 28.594 10.492 8.938 1 96.75 806 PHE A O 1
ATOM 6196 N N . ALA A 1 807 ? 30.281 8.914 8.484 1 95.19 807 ALA A N 1
ATOM 6197 C CA . ALA A 1 807 ? 31.172 9.883 7.855 1 95.19 807 ALA A CA 1
ATOM 6198 C C . ALA A 1 807 ? 30.625 10.336 6.5 1 95.19 807 ALA A C 1
ATOM 6200 O O . ALA A 1 807 ? 29.594 9.828 6.039 1 95.19 807 ALA A O 1
ATOM 6201 N N . ALA A 1 808 ? 31.234 11.273 5.91 1 89.38 808 ALA A N 1
ATOM 6202 C CA . ALA A 1 808 ? 30.766 11.914 4.68 1 89.38 808 ALA A CA 1
ATOM 6203 C C . ALA A 1 808 ? 30.562 10.883 3.574 1 89.38 808 ALA A C 1
ATOM 6205 O O . ALA A 1 808 ? 29.672 11.031 2.738 1 89.38 808 ALA A O 1
ATOM 6206 N N . ASP A 1 809 ? 31.359 9.875 3.535 1 86.56 809 ASP A N 1
ATOM 6207 C CA . ASP A 1 809 ? 31.234 8.859 2.488 1 86.56 809 ASP A CA 1
ATOM 6208 C C . ASP A 1 809 ? 30.453 7.641 2.992 1 86.56 809 ASP A C 1
ATOM 6210 O O . ASP A 1 809 ? 30.594 6.547 2.439 1 86.56 809 ASP A O 1
ATOM 6214 N N . PHE A 1 810 ? 29.719 7.793 4.129 1 90.81 810 PHE A N 1
ATOM 6215 C CA . PHE A 1 810 ? 28.922 6.742 4.75 1 90.81 810 PHE A CA 1
ATOM 6216 C C . PHE A 1 810 ? 29.812 5.59 5.207 1 90.81 810 PHE A C 1
ATOM 6218 O O . PHE A 1 810 ? 29.422 4.426 5.109 1 90.81 810 PHE A O 1
ATOM 6225 N N . ASP A 1 811 ? 31.094 5.941 5.531 1 87.88 811 ASP A N 1
ATOM 6226 C CA . ASP A 1 811 ? 32.094 5.008 6.043 1 87.88 811 ASP A CA 1
ATOM 6227 C C . ASP A 1 811 ? 32.438 3.939 5.004 1 87.88 811 ASP A C 1
ATOM 6229 O O . ASP A 1 811 ? 32.812 2.826 5.359 1 87.88 811 ASP A O 1
ATOM 6233 N N . ARG A 1 812 ? 32.219 4.211 3.783 1 84.44 812 ARG A N 1
ATOM 6234 C CA . ARG A 1 812 ? 32.406 3.254 2.699 1 84.44 812 ARG A CA 1
ATOM 6235 C C . ARG A 1 812 ? 33.844 2.797 2.613 1 84.44 812 ARG A C 1
ATOM 6237 O O . ARG A 1 812 ? 34.125 1.606 2.436 1 84.44 812 ARG A O 1
ATOM 6244 N N . ALA A 1 813 ? 34.781 3.736 2.666 1 80.19 813 ALA A N 1
ATOM 6245 C CA . ALA A 1 813 ? 36.188 3.398 2.562 1 80.19 813 ALA A CA 1
ATOM 6246 C C . ALA A 1 813 ? 36.625 2.459 3.688 1 80.19 813 ALA A C 1
ATOM 6248 O O . ALA A 1 813 ? 37.344 1.481 3.453 1 80.19 813 ALA A O 1
ATOM 6249 N N . GLU A 1 814 ? 36.156 2.754 4.809 1 80.31 814 GLU A N 1
ATOM 6250 C CA . GLU A 1 814 ? 36.469 1.929 5.969 1 80.31 814 GLU A CA 1
ATOM 6251 C C . GLU A 1 814 ? 35.844 0.542 5.852 1 80.31 814 GLU A C 1
ATOM 6253 O O . GLU A 1 814 ? 36.469 -0.459 6.207 1 80.31 814 GLU A O 1
ATOM 6258 N N . MET A 1 815 ? 34.719 0.514 5.305 1 81.25 815 MET A N 1
ATOM 6259 C CA . MET A 1 815 ? 33.969 -0.746 5.191 1 81.25 815 MET A CA 1
ATOM 6260 C C . MET A 1 815 ? 34.625 -1.652 4.145 1 81.25 815 MET A C 1
ATOM 6262 O O . MET A 1 815 ? 34.719 -2.863 4.344 1 81.25 815 MET A O 1
ATOM 6266 N N . VAL A 1 816 ? 35 -1.079 3.031 1 78.38 816 VAL A N 1
ATOM 6267 C CA . VAL A 1 816 ? 35.625 -1.85 1.968 1 78.38 816 VAL A CA 1
ATOM 6268 C C . VAL A 1 816 ? 37 -2.369 2.443 1 78.38 816 VAL A C 1
ATOM 6270 O O . VAL A 1 816 ? 37.375 -3.51 2.156 1 78.38 816 VAL A O 1
ATOM 6273 N N . ALA A 1 817 ? 37.75 -1.566 3.256 1 75.56 817 ALA A N 1
ATOM 6274 C CA . ALA A 1 817 ? 39.031 -1.963 3.797 1 75.56 817 ALA A CA 1
ATOM 6275 C C . ALA A 1 817 ? 38.875 -3.104 4.801 1 75.56 817 ALA A C 1
ATOM 6277 O O . ALA A 1 817 ? 39.719 -4.008 4.848 1 75.56 817 ALA A O 1
ATOM 6278 N N . GLN A 1 818 ? 37.812 -3.068 5.488 1 77 818 GLN A N 1
ATOM 6279 C CA . GLN A 1 818 ? 37.562 -4.102 6.488 1 77 818 GLN A CA 1
ATOM 6280 C C . GLN A 1 818 ? 37.281 -5.445 5.832 1 77 818 GLN A C 1
ATOM 6282 O O . GLN A 1 818 ? 37.719 -6.488 6.301 1 77 818 GLN A O 1
ATOM 6287 N N . VAL A 1 819 ? 36.562 -5.445 4.805 1 74.5 819 VAL A N 1
ATOM 6288 C CA . VAL A 1 819 ? 36.188 -6.668 4.098 1 74.5 819 VAL A CA 1
ATOM 6289 C C . VAL A 1 819 ? 37.406 -7.258 3.406 1 74.5 819 VAL A C 1
ATOM 6291 O O . VAL A 1 819 ? 37.594 -8.477 3.404 1 74.5 819 VAL A O 1
ATOM 6294 N N . ALA A 1 820 ? 38.25 -6.348 2.762 1 72.12 820 ALA A N 1
ATOM 6295 C CA . ALA A 1 820 ? 39.469 -6.801 2.115 1 72.12 820 ALA A CA 1
ATOM 6296 C C . ALA A 1 820 ? 40.406 -7.449 3.127 1 72.12 820 ALA A C 1
ATOM 6298 O O . ALA A 1 820 ? 41.062 -8.453 2.826 1 72.12 820 ALA A O 1
ATOM 6299 N N . ALA A 1 821 ? 40.5 -6.945 4.371 1 68.88 821 ALA A N 1
ATOM 6300 C CA . ALA A 1 821 ? 41.375 -7.449 5.418 1 68.88 821 ALA A CA 1
ATOM 6301 C C . ALA A 1 821 ? 40.906 -8.812 5.914 1 68.88 821 ALA A C 1
ATOM 6303 O O . ALA A 1 821 ? 41.719 -9.664 6.273 1 68.88 821 ALA A O 1
ATOM 6304 N N . GLN A 1 822 ? 39.5 -8.961 5.891 1 68.25 822 GLN A N 1
ATOM 6305 C CA . GLN A 1 822 ? 38.938 -10.227 6.359 1 68.25 822 GLN A CA 1
ATOM 6306 C C . GLN A 1 822 ? 39.125 -11.32 5.309 1 68.25 822 GLN A C 1
ATOM 6308 O O . GLN A 1 822 ? 39.188 -12.508 5.648 1 68.25 822 GLN A O 1
ATOM 6313 N N . SER A 1 823 ? 39.094 -10.945 4.062 1 59.72 823 SER A N 1
ATOM 6314 C CA . SER A 1 823 ? 39.219 -11.906 2.971 1 59.72 823 SER A CA 1
ATOM 6315 C C . SER A 1 823 ? 40.688 -12.305 2.766 1 59.72 823 SER A C 1
ATOM 6317 O O . SER A 1 823 ? 40.969 -13.344 2.166 1 59.72 823 SER A O 1
ATOM 6319 N N . SER A 1 824 ? 41.75 -11.578 3.223 1 52.84 824 SER A N 1
ATOM 6320 C CA . SER A 1 824 ? 43.156 -11.953 3.137 1 52.84 824 SER A CA 1
ATOM 6321 C C . SER A 1 824 ? 43.562 -12.805 4.332 1 52.84 824 SER A C 1
ATOM 6323 O O . SER A 1 824 ? 44.375 -13.727 4.195 1 52.84 824 SER A O 1
ATOM 6325 N N . MET B 1 1 ? -54.719 14.852 1.36 1 87.56 1 MET B N 1
ATOM 6326 C CA . MET B 1 1 ? -53.844 14.836 2.533 1 87.56 1 MET B CA 1
ATOM 6327 C C . MET B 1 1 ? -52.406 14.516 2.141 1 87.56 1 MET B C 1
ATOM 6329 O O . MET B 1 1 ? -51.469 15.234 2.531 1 87.56 1 MET B O 1
ATOM 6333 N N . ILE B 1 2 ? -52.188 13.594 1.232 1 91.44 2 ILE B N 1
ATOM 6334 C CA . ILE B 1 2 ? -50.844 13.188 0.836 1 91.44 2 ILE B CA 1
ATOM 6335 C C . ILE B 1 2 ? -50.156 14.328 0.085 1 91.44 2 ILE B C 1
ATOM 6337 O O . ILE B 1 2 ? -49 14.633 0.336 1 91.44 2 ILE B O 1
ATOM 6341 N N . ILE B 1 3 ? -50.812 14.961 -0.744 1 92.94 3 ILE B N 1
ATOM 6342 C CA . ILE B 1 3 ? -50.281 16.078 -1.513 1 92.94 3 ILE B CA 1
ATOM 6343 C C . ILE B 1 3 ? -49.875 17.203 -0.57 1 92.94 3 ILE B C 1
ATOM 6345 O O . ILE B 1 3 ? -48.812 17.828 -0.741 1 92.94 3 ILE B O 1
ATOM 6349 N N . TRP B 1 4 ? -50.781 17.516 0.347 1 93.19 4 TRP B N 1
ATOM 6350 C CA . TRP B 1 4 ? -50.469 18.578 1.31 1 93.19 4 TRP B CA 1
ATOM 6351 C C . TRP B 1 4 ? -49.219 18.234 2.115 1 93.19 4 TRP B C 1
ATOM 6353 O O . TRP B 1 4 ? -48.406 19.109 2.391 1 93.19 4 TRP B O 1
ATOM 6363 N N . LEU B 1 5 ? -49.094 16.969 2.484 1 93.19 5 LEU B N 1
ATOM 6364 C CA . LEU B 1 5 ? -47.938 16.531 3.23 1 93.19 5 LEU B CA 1
ATOM 6365 C C . LEU B 1 5 ? -46.656 16.688 2.395 1 93.19 5 LEU B C 1
ATOM 6367 O O . LEU B 1 5 ? -45.625 17.078 2.914 1 93.19 5 LEU B O 1
ATOM 6371 N N . ILE B 1 6 ? -46.781 16.375 1.19 1 94.75 6 ILE B N 1
ATOM 6372 C CA . ILE B 1 6 ? -45.656 16.516 0.272 1 94.75 6 ILE B CA 1
ATOM 6373 C C . ILE B 1 6 ? -45.25 18 0.148 1 94.75 6 ILE B C 1
ATOM 6375 O O . ILE B 1 6 ? -44.094 18.344 0.173 1 94.75 6 ILE B O 1
ATOM 6379 N N . LEU B 1 7 ? -46.25 18.797 0.037 1 94.38 7 LEU B N 1
ATOM 6380 C CA . LEU B 1 7 ? -46 20.219 -0.069 1 94.38 7 LEU B CA 1
ATOM 6381 C C . LEU B 1 7 ? -45.375 20.766 1.215 1 94.38 7 LEU B C 1
ATOM 6383 O O . LEU B 1 7 ? -44.531 21.656 1.172 1 94.38 7 LEU B O 1
ATOM 6387 N N . LEU B 1 8 ? -45.906 20.281 2.299 1 94.5 8 LEU B N 1
ATOM 6388 C CA . LEU B 1 8 ? -45.375 20.672 3.596 1 94.5 8 LEU B CA 1
ATOM 6389 C C . LEU B 1 8 ? -43.906 20.344 3.699 1 94.5 8 LEU B C 1
ATOM 6391 O O . LEU B 1 8 ? -43.094 21.203 4.062 1 94.5 8 LEU B O 1
ATOM 6395 N N . ILE B 1 9 ? -43.469 19.125 3.301 1 95.38 9 ILE B N 1
ATOM 6396 C CA . ILE B 1 9 ? -42.094 18.672 3.398 1 95.38 9 ILE B CA 1
ATOM 6397 C C . ILE B 1 9 ? -41.219 19.406 2.391 1 95.38 9 ILE B C 1
ATOM 6399 O O . ILE B 1 9 ? -40.125 19.859 2.721 1 95.38 9 ILE B O 1
ATOM 6403 N N . ALA B 1 10 ? -41.688 19.562 1.237 1 95.81 10 ALA B N 1
ATOM 6404 C CA . ALA B 1 10 ? -40.938 20.25 0.179 1 95.81 10 ALA B CA 1
ATOM 6405 C C . ALA B 1 10 ? -40.688 21.703 0.541 1 95.81 10 ALA B C 1
ATOM 6407 O O . ALA B 1 10 ? -39.594 22.234 0.304 1 95.81 10 ALA B O 1
ATOM 6408 N N . SER B 1 11 ? -41.75 22.359 1.09 1 96.12 11 SER B N 1
ATOM 6409 C CA . SER B 1 11 ? -41.625 23.75 1.478 1 96.12 11 SER B CA 1
ATOM 6410 C C . SER B 1 11 ? -40.625 23.906 2.637 1 96.12 11 SER B C 1
ATOM 6412 O O . SER B 1 11 ? -39.844 24.844 2.662 1 96.12 11 SER B O 1
ATOM 6414 N N . ALA B 1 12 ? -40.75 23 3.521 1 96.19 12 ALA B N 1
ATOM 6415 C CA . ALA B 1 12 ? -39.812 23.047 4.652 1 96.19 12 ALA B CA 1
ATOM 6416 C C . ALA B 1 12 ? -38.375 22.906 4.188 1 96.19 12 ALA B C 1
ATOM 6418 O O . ALA B 1 12 ? -37.5 23.641 4.629 1 96.19 12 ALA B O 1
ATOM 6419 N N . LEU B 1 13 ? -38.094 21.938 3.303 1 96.88 13 LEU B N 1
ATOM 6420 C CA . LEU B 1 13 ? -36.75 21.719 2.775 1 96.88 13 LEU B CA 1
ATOM 6421 C C . LEU B 1 13 ? -36.25 22.922 1.988 1 96.88 13 LEU B C 1
ATOM 6423 O O . LEU B 1 13 ? -35.094 23.312 2.104 1 96.88 13 LEU B O 1
ATOM 6427 N N . ALA B 1 14 ? -37.125 23.5 1.258 1 96.5 14 ALA B N 1
ATOM 6428 C CA . ALA B 1 14 ? -36.75 24.672 0.471 1 96.5 14 ALA B CA 1
ATOM 6429 C C . ALA B 1 14 ? -36.406 25.859 1.375 1 96.5 14 ALA B C 1
ATOM 6431 O O . ALA B 1 14 ? -35.406 26.562 1.126 1 96.5 14 ALA B O 1
ATOM 6432 N N . LEU B 1 15 ? -37.25 26.062 2.422 1 97 15 LEU B N 1
ATOM 6433 C CA . LEU B 1 15 ? -37 27.172 3.352 1 97 15 LEU B CA 1
ATOM 6434 C C . LEU B 1 15 ? -35.688 26.953 4.113 1 97 15 LEU B C 1
ATOM 6436 O O . LEU B 1 15 ? -34.969 27.906 4.402 1 97 15 LEU B O 1
ATOM 6440 N N . MET B 1 16 ? -35.438 25.734 4.391 1 97.31 16 MET B N 1
ATOM 6441 C CA . MET B 1 16 ? -34.156 25.406 5.047 1 97.31 16 MET B CA 1
ATOM 6442 C C . MET B 1 16 ? -32.969 25.703 4.125 1 97.31 16 MET B C 1
ATOM 6444 O O . MET B 1 16 ? -32 26.344 4.531 1 97.31 16 MET B O 1
ATOM 6448 N N . MET B 1 17 ? -33 25.203 2.902 1 96.25 17 MET B N 1
ATOM 6449 C CA . MET B 1 17 ? -31.922 25.375 1.945 1 96.25 17 MET B CA 1
ATOM 6450 C C . MET B 1 17 ? -31.688 26.844 1.622 1 96.25 17 MET B C 1
ATOM 6452 O O . MET B 1 17 ? -30.562 27.25 1.344 1 96.25 17 MET B O 1
ATOM 6456 N N . MET B 1 18 ? -32.812 27.625 1.729 1 95.5 18 MET B N 1
ATOM 6457 C CA . MET B 1 18 ? -32.719 29.047 1.446 1 95.5 18 MET B CA 1
ATOM 6458 C C . MET B 1 18 ? -32.281 29.828 2.688 1 95.5 18 MET B C 1
ATOM 6460 O O . MET B 1 18 ? -32.031 31.031 2.617 1 95.5 18 MET B O 1
ATOM 6464 N N . ARG B 1 19 ? -32.219 29.109 3.777 1 96.38 19 ARG B N 1
ATOM 6465 C CA . ARG B 1 19 ? -31.922 29.75 5.059 1 96.38 19 ARG B CA 1
ATOM 6466 C C . ARG B 1 19 ? -32.844 30.938 5.297 1 96.38 19 ARG B C 1
ATOM 6468 O O . ARG B 1 19 ? -32.375 32.031 5.598 1 96.38 19 ARG B O 1
ATOM 6475 N N . ALA B 1 20 ? -34.125 30.688 5.27 1 96.12 20 ALA B N 1
ATOM 6476 C CA . ALA B 1 20 ? -35.125 31.734 5.383 1 96.12 20 ALA B CA 1
ATOM 6477 C C . ALA B 1 20 ? -35.219 32.25 6.812 1 96.12 20 ALA B C 1
ATOM 6479 O O . ALA B 1 20 ? -34.969 31.5 7.766 1 96.12 20 ALA B O 1
ATOM 6480 N N . SER B 1 21 ? -35.625 33.469 6.953 1 95.44 21 SER B N 1
ATOM 6481 C CA . SER B 1 21 ? -35.812 34.062 8.273 1 95.44 21 SER B CA 1
ATOM 6482 C C . SER B 1 21 ? -37 33.469 9 1 95.44 21 SER B C 1
ATOM 6484 O O . SER B 1 21 ? -37.875 32.875 8.375 1 95.44 21 SER B O 1
ATOM 6486 N N . ALA B 1 22 ? -37 33.688 10.273 1 95.25 22 ALA B N 1
ATOM 6487 C CA . ALA B 1 22 ? -38.094 33.188 11.078 1 95.25 22 ALA B CA 1
ATOM 6488 C C . ALA B 1 22 ? -39.438 33.812 10.617 1 95.25 22 ALA B C 1
ATOM 6490 O O . ALA B 1 22 ? -40.469 33.156 10.656 1 95.25 22 ALA B O 1
ATOM 6491 N N . TRP B 1 23 ? -39.375 35 10.195 1 95.62 23 TRP B N 1
ATOM 6492 C CA . TRP B 1 23 ? -40.594 35.656 9.719 1 95.62 23 TRP B CA 1
ATOM 6493 C C . TRP B 1 23 ? -41.062 35.031 8.406 1 95.62 23 TRP B C 1
ATOM 6495 O O . TRP B 1 23 ? -42.25 34.906 8.172 1 95.62 23 TRP B O 1
ATOM 6505 N N . ALA B 1 24 ? -40.125 34.75 7.574 1 96.62 24 ALA B N 1
ATOM 6506 C CA . ALA B 1 24 ? -40.469 34.062 6.336 1 96.62 24 ALA B CA 1
ATOM 6507 C C . ALA B 1 24 ? -41.062 32.688 6.625 1 96.62 24 ALA B C 1
ATOM 6509 O O . ALA B 1 24 ? -42 32.25 5.934 1 96.62 24 ALA B O 1
ATOM 6510 N N . TRP B 1 25 ? -40.594 32 7.59 1 96.19 25 TRP B N 1
ATOM 6511 C CA . TRP B 1 25 ? -41.125 30.719 8.023 1 96.19 25 TRP B CA 1
ATOM 6512 C C . TRP B 1 25 ? -42.562 30.875 8.477 1 96.19 25 TRP B C 1
ATOM 6514 O O . TRP B 1 25 ? -43.438 30.062 8.109 1 96.19 25 TRP B O 1
ATOM 6524 N N . LEU B 1 26 ? -42.781 31.938 9.258 1 95.5 26 LEU B N 1
ATOM 6525 C CA . LEU B 1 26 ? -44.125 32.188 9.773 1 95.5 26 LEU B CA 1
ATOM 6526 C C . LEU B 1 26 ? -45.125 32.406 8.641 1 95.5 26 LEU B C 1
ATOM 6528 O O . LEU B 1 26 ? -46.25 31.875 8.656 1 95.5 26 LEU B O 1
ATOM 6532 N N . ALA B 1 27 ? -44.719 33.188 7.711 1 96.56 27 ALA B N 1
ATOM 6533 C CA . ALA B 1 27 ? -45.562 33.438 6.547 1 96.56 27 ALA B CA 1
ATOM 6534 C C . ALA B 1 27 ? -45.844 32.156 5.77 1 96.56 27 ALA B C 1
ATOM 6536 O O . ALA B 1 27 ? -46.969 31.891 5.34 1 96.56 27 ALA B O 1
ATOM 6537 N N . ALA B 1 28 ? -44.812 31.375 5.539 1 96.69 28 ALA B N 1
ATOM 6538 C CA . ALA B 1 28 ? -44.969 30.125 4.805 1 96.69 28 ALA B CA 1
ATOM 6539 C C . ALA B 1 28 ? -45.875 29.156 5.543 1 96.69 28 ALA B C 1
ATOM 6541 O O . ALA B 1 28 ? -46.656 28.438 4.926 1 96.69 28 ALA B O 1
ATOM 6542 N N . GLU B 1 29 ? -45.719 29.109 6.848 1 96 29 GLU B N 1
ATOM 6543 C CA . GLU B 1 29 ? -46.562 28.25 7.664 1 96 29 GLU B CA 1
ATOM 6544 C C . GLU B 1 29 ? -48.031 28.641 7.547 1 96 29 GLU B C 1
ATOM 6546 O O . GLU B 1 29 ? -48.906 27.781 7.449 1 96 29 GLU B O 1
ATOM 6551 N N . ALA B 1 30 ? -48.25 29.922 7.582 1 95.31 30 ALA B N 1
ATOM 6552 C CA . ALA B 1 30 ? -49.594 30.422 7.449 1 95.31 30 ALA B CA 1
ATOM 6553 C C . ALA B 1 30 ? -50.219 30 6.109 1 95.31 30 ALA B C 1
ATOM 6555 O O . ALA B 1 30 ? -51.344 29.562 6.047 1 95.31 30 ALA B O 1
ATOM 6556 N N . VAL B 1 31 ? -49.438 30.125 5.094 1 96.06 31 VAL B N 1
ATOM 6557 C CA . VAL B 1 31 ? -49.875 29.766 3.754 1 96.06 31 VAL B CA 1
ATOM 6558 C C . VAL B 1 31 ? -50.125 28.266 3.684 1 96.06 31 VAL B C 1
ATOM 6560 O O . VAL B 1 31 ? -51.094 27.812 3.082 1 96.06 31 VAL B O 1
ATOM 6563 N N . LEU B 1 32 ? -49.25 27.453 4.262 1 94.94 32 LEU B N 1
ATOM 6564 C CA . LEU B 1 32 ? -49.375 26 4.219 1 94.94 32 LEU B CA 1
ATOM 6565 C C . LEU B 1 32 ? -50.594 25.531 4.992 1 94.94 32 LEU B C 1
ATOM 6567 O O . LEU B 1 32 ? -51.281 24.562 4.586 1 94.94 32 LEU B O 1
ATOM 6571 N N . LEU B 1 33 ? -50.844 26.219 6.137 1 93.69 33 LEU B N 1
ATOM 6572 C CA . LEU B 1 33 ? -52.031 25.891 6.906 1 93.69 33 LEU B CA 1
ATOM 6573 C C . LEU B 1 33 ? -53.312 26.25 6.145 1 93.69 33 LEU B C 1
ATOM 6575 O O . LEU B 1 33 ? -54.281 25.516 6.18 1 93.69 33 LEU B O 1
ATOM 6579 N N . TRP B 1 34 ? -53.25 27.375 5.496 1 93.88 34 TRP B N 1
ATOM 6580 C CA . TRP B 1 34 ? -54.344 27.781 4.652 1 93.88 34 TRP B CA 1
ATOM 6581 C C . TRP B 1 34 ? -54.594 26.781 3.531 1 93.88 34 TRP B C 1
ATOM 6583 O O . TRP B 1 34 ? -55.719 26.391 3.27 1 93.88 34 TRP B O 1
ATOM 6593 N N . LEU B 1 35 ? -53.531 26.297 2.916 1 94 35 LEU B N 1
ATOM 6594 C CA . LEU B 1 35 ? -53.625 25.297 1.859 1 94 35 LEU B CA 1
ATOM 6595 C C . LEU B 1 35 ? -54.125 23.969 2.412 1 94 35 LEU B C 1
ATOM 6597 O O . LEU B 1 35 ? -54.844 23.234 1.719 1 94 35 LEU B O 1
ATOM 6601 N N . GLY B 1 36 ? -53.781 23.703 3.629 1 91.25 36 GLY B N 1
ATOM 6602 C CA . GLY B 1 36 ? -54.281 22.5 4.277 1 91.25 36 GLY B CA 1
ATOM 6603 C C . GLY B 1 36 ? -55.781 22.531 4.512 1 91.25 36 GLY B C 1
ATOM 6604 O O . GLY B 1 36 ? -56.469 21.531 4.328 1 91.25 36 GLY B O 1
ATOM 6605 N N . ALA B 1 37 ? -56.25 23.672 4.852 1 91.94 37 ALA B N 1
ATOM 6606 C CA . ALA B 1 37 ? -57.688 23.859 5.051 1 91.94 37 ALA B CA 1
ATOM 6607 C C . ALA B 1 37 ? -58.438 23.734 3.729 1 91.94 37 ALA B C 1
ATOM 6609 O O . ALA B 1 37 ? -59.531 23.156 3.674 1 91.94 37 ALA B O 1
ATOM 6610 N N . ARG B 1 38 ? -57.781 24.141 2.715 1 91.38 38 ARG B N 1
ATOM 6611 C CA . ARG B 1 38 ? -58.469 24.219 1.424 1 91.38 38 ARG B CA 1
ATOM 6612 C C . ARG B 1 38 ? -58.312 22.906 0.66 1 91.38 38 ARG B C 1
ATOM 6614 O O . ARG B 1 38 ? -59.281 22.422 0.051 1 91.38 38 ARG B O 1
ATOM 6621 N N . LEU B 1 39 ? -57.125 22.359 0.691 1 89.94 39 LEU B N 1
ATOM 6622 C CA . LEU B 1 39 ? -56.844 21.219 -0.16 1 89.94 39 LEU B CA 1
ATOM 6623 C C . LEU B 1 39 ? -57.062 19.906 0.583 1 89.94 39 LEU B C 1
ATOM 6625 O O . LEU B 1 39 ? -57.469 18.906 -0.02 1 89.94 39 LEU B O 1
ATOM 6629 N N . ALA B 1 40 ? -56.812 19.875 1.878 1 89.06 40 ALA B N 1
ATOM 6630 C CA . ALA B 1 40 ? -56.875 18.625 2.635 1 89.06 40 ALA B CA 1
ATOM 6631 C C . ALA B 1 40 ? -58.094 18.594 3.539 1 89.06 40 ALA B C 1
ATOM 6633 O O . ALA B 1 40 ? -58.344 17.625 4.254 1 89.06 40 ALA B O 1
ATOM 6634 N N . GLU B 1 41 ? -58.906 19.641 3.588 1 88.88 41 GLU B N 1
ATOM 6635 C CA . GLU B 1 41 ? -60.125 19.766 4.375 1 88.88 41 GLU B CA 1
ATOM 6636 C C . GLU B 1 41 ? -59.875 19.484 5.852 1 88.88 41 GLU B C 1
ATOM 6638 O O . GLU B 1 41 ? -60.625 18.734 6.488 1 88.88 41 GLU B O 1
ATOM 6643 N N . ILE B 1 42 ? -58.781 19.953 6.336 1 89.31 42 ILE B N 1
ATOM 6644 C CA . ILE B 1 42 ? -58.438 19.812 7.75 1 89.31 42 ILE B CA 1
ATOM 6645 C C . ILE B 1 42 ? -59.438 20.562 8.602 1 89.31 42 ILE B C 1
ATOM 6647 O O . ILE B 1 42 ? -59.719 21.734 8.352 1 89.31 42 ILE B O 1
ATOM 6651 N N . GLU B 1 43 ? -60 19.969 9.625 1 91.12 43 GLU B N 1
ATOM 6652 C CA . GLU B 1 43 ? -61.031 20.562 10.477 1 91.12 43 GLU B CA 1
ATOM 6653 C C . GLU B 1 43 ? -60.469 21.688 11.336 1 91.12 43 GLU B C 1
ATOM 6655 O O . GLU B 1 43 ? -59.25 21.719 11.602 1 91.12 43 GLU B O 1
ATOM 6660 N N . TRP B 1 44 ? -61.312 22.562 11.883 1 90.44 44 TRP B N 1
ATOM 6661 C CA . TRP B 1 44 ? -60.906 23.812 12.523 1 90.44 44 TRP B CA 1
ATOM 6662 C C . TRP B 1 44 ? -60.156 23.547 13.812 1 90.44 44 TRP B C 1
ATOM 6664 O O . TRP B 1 44 ? -59.125 24.172 14.086 1 90.44 44 TRP B O 1
ATOM 6674 N N . PRO B 1 45 ? -60.531 22.547 14.594 1 92.69 45 PRO B N 1
ATOM 6675 C CA . PRO B 1 45 ? -59.781 22.312 15.812 1 92.69 45 PRO B CA 1
ATOM 6676 C C . PRO B 1 45 ? -58.344 21.797 15.531 1 92.69 45 PRO B C 1
ATOM 6678 O O . PRO B 1 45 ? -57.406 22.156 16.25 1 92.69 45 PRO B O 1
ATOM 6681 N N . VAL B 1 46 ? -58.25 20.938 14.523 1 92.69 46 VAL B N 1
ATOM 6682 C CA . VAL B 1 46 ? -56.938 20.406 14.148 1 92.69 46 VAL B CA 1
ATOM 6683 C C . VAL B 1 46 ? -56.094 21.5 13.547 1 92.69 46 VAL B C 1
ATOM 6685 O O . VAL B 1 46 ? -54.875 21.562 13.773 1 92.69 46 VAL B O 1
ATOM 6688 N N . LEU B 1 47 ? -56.719 22.406 12.789 1 92.38 47 LEU B N 1
ATOM 6689 C CA . LEU B 1 47 ? -56 23.516 12.188 1 92.38 47 LEU B CA 1
ATOM 6690 C C . LEU B 1 47 ? -55.438 24.438 13.266 1 92.38 47 LEU B C 1
ATOM 6692 O O . LEU B 1 47 ? -54.344 24.953 13.133 1 92.38 47 LEU B O 1
ATOM 6696 N N . VAL B 1 48 ? -56.219 24.688 14.281 1 93.44 48 VAL B N 1
ATOM 6697 C CA . VAL B 1 48 ? -55.781 25.547 15.375 1 93.44 48 VAL B CA 1
ATOM 6698 C C . VAL B 1 48 ? -54.594 24.891 16.125 1 93.44 48 VAL B C 1
ATOM 6700 O O . VAL B 1 48 ? -53.656 25.562 16.484 1 93.44 48 VAL B O 1
ATOM 6703 N N . LEU B 1 49 ? -54.75 23.625 16.312 1 94.94 49 LEU B N 1
ATOM 6704 C CA . LEU B 1 49 ? -53.688 22.891 16.969 1 94.94 49 LEU B CA 1
ATOM 6705 C C . LEU B 1 49 ? -52.406 22.938 16.156 1 94.94 49 LEU B C 1
ATOM 6707 O O . LEU B 1 49 ? -51.312 23.094 16.703 1 94.94 49 LEU B O 1
ATOM 6711 N N . LEU B 1 50 ? -52.594 22.703 14.875 1 93.31 50 LEU B N 1
ATOM 6712 C CA . LEU B 1 50 ? -51.438 22.766 13.984 1 93.31 50 LEU B CA 1
ATOM 6713 C C . LEU B 1 50 ? -50.812 24.156 13.984 1 93.31 50 LEU B C 1
ATOM 6715 O O . LEU B 1 50 ? -49.594 24.312 13.914 1 93.31 50 LEU B O 1
ATOM 6719 N N . ALA B 1 51 ? -51.594 25.172 14.023 1 94.12 51 ALA B N 1
ATOM 6720 C CA . ALA B 1 51 ? -51.125 26.547 14.078 1 94.12 51 ALA B CA 1
ATOM 6721 C C . ALA B 1 51 ? -50.312 26.797 15.344 1 94.12 51 ALA B C 1
ATOM 6723 O O . ALA B 1 51 ? -49.25 27.438 15.305 1 94.12 51 ALA B O 1
ATOM 6724 N N . ILE B 1 52 ? -50.781 26.281 16.422 1 95 52 ILE B N 1
ATOM 6725 C CA . ILE B 1 52 ? -50.094 26.438 17.688 1 95 52 ILE B CA 1
ATOM 6726 C C . ILE B 1 52 ? -48.75 25.688 17.609 1 95 52 ILE B C 1
ATOM 6728 O O . ILE B 1 52 ? -47.719 26.219 18.047 1 95 52 ILE B O 1
ATOM 6732 N N . LEU B 1 53 ? -48.844 24.562 17.062 1 93.5 53 LEU B N 1
ATOM 6733 C CA . LEU B 1 53 ? -47.656 23.703 16.984 1 93.5 53 LEU B CA 1
ATOM 6734 C C . LEU B 1 53 ? -46.594 24.312 16.062 1 93.5 53 LEU B C 1
ATOM 6736 O O . LEU B 1 53 ? -45.406 24.203 16.328 1 93.5 53 LEU B O 1
ATOM 6740 N N . PHE B 1 54 ? -47 24.953 14.992 1 94.06 54 PHE B N 1
ATOM 6741 C CA . PHE B 1 54 ? -46.062 25.484 14 1 94.06 54 PHE B CA 1
ATOM 6742 C C . PHE B 1 54 ? -45.625 26.891 14.367 1 94.06 54 PHE B C 1
ATOM 6744 O O . PHE B 1 54 ? -44.438 27.234 14.312 1 94.06 54 PHE B O 1
ATOM 6751 N N . PHE B 1 55 ? -46.5 27.734 14.875 1 94.56 55 PHE B N 1
ATOM 6752 C CA . PHE B 1 55 ? -46.219 29.156 15.07 1 94.56 55 PHE B CA 1
ATOM 6753 C C . PHE B 1 55 ? -45.438 29.375 16.359 1 94.56 55 PHE B C 1
ATOM 6755 O O . PHE B 1 55 ? -44.625 30.297 16.438 1 94.56 55 PHE B O 1
ATOM 6762 N N . THR B 1 56 ? -45.75 28.594 17.359 1 94.38 56 THR B N 1
ATOM 6763 C CA . THR B 1 56 ? -45.156 28.875 18.672 1 94.38 56 THR B CA 1
ATOM 6764 C C . THR B 1 56 ? -43.656 28.812 18.609 1 94.38 56 THR B C 1
ATOM 6766 O O . THR B 1 56 ? -42.969 29.766 18.969 1 94.38 56 THR B O 1
ATOM 6769 N N . PRO B 1 57 ? -43.125 27.688 18.156 1 94.25 57 PRO B N 1
ATOM 6770 C CA . PRO B 1 57 ? -41.656 27.656 18.109 1 94.25 57 PRO B CA 1
ATOM 6771 C C . PRO B 1 57 ? -41.094 28.719 17.172 1 94.25 57 PRO B C 1
ATOM 6773 O O . PRO B 1 57 ? -40.031 29.297 17.453 1 94.25 57 PRO B O 1
ATOM 6776 N N . THR B 1 58 ? -41.719 29.016 16.109 1 95.62 58 THR B N 1
ATOM 6777 C CA . THR B 1 58 ? -41.25 29.984 15.133 1 95.62 58 THR B CA 1
ATOM 6778 C C . THR B 1 58 ? -41.281 31.406 15.703 1 95.62 58 THR B C 1
ATOM 6780 O O . THR B 1 58 ? -40.375 32.219 15.461 1 95.62 58 THR B O 1
ATOM 6783 N N . LEU B 1 59 ? -42.25 31.641 16.484 1 94.5 59 LEU B N 1
ATOM 6784 C CA . LEU B 1 59 ? -42.406 32.969 17.109 1 94.5 59 LEU B CA 1
ATOM 6785 C C . LEU B 1 59 ? -41.344 33.156 18.188 1 94.5 59 LEU B C 1
ATOM 6787 O O . LEU B 1 59 ? -40.812 34.25 18.359 1 94.5 59 LEU B O 1
ATOM 6791 N N . LEU B 1 60 ? -41.125 32.094 18.859 1 94.44 60 LEU B N 1
ATOM 6792 C CA . LEU B 1 60 ? -40.094 32.156 19.891 1 94.44 60 LEU B CA 1
ATOM 6793 C C . LEU B 1 60 ? -38.75 32.5 19.297 1 94.44 60 LEU B C 1
ATOM 6795 O O . LEU B 1 60 ? -37.969 33.25 19.906 1 94.44 60 LEU B O 1
ATOM 6799 N N . VAL B 1 61 ? -38.5 32.062 18.094 1 94.88 61 VAL B N 1
ATOM 6800 C CA . VAL B 1 61 ? -37.219 32.312 17.406 1 94.88 61 VAL B CA 1
ATOM 6801 C C . VAL B 1 61 ? -37.281 33.688 16.75 1 94.88 61 VAL B C 1
ATOM 6803 O O . VAL B 1 61 ? -36.25 34.375 16.688 1 94.88 61 VAL B O 1
ATOM 6806 N N . ALA B 1 62 ? -38.438 34.156 16.328 1 94.81 62 ALA B N 1
ATOM 6807 C CA . ALA B 1 62 ? -38.594 35.406 15.562 1 94.81 62 ALA B CA 1
ATOM 6808 C C . ALA B 1 62 ? -38.438 36.625 16.469 1 94.81 62 ALA B C 1
ATOM 6810 O O . ALA B 1 62 ? -37.938 37.656 16.062 1 94.81 62 ALA B O 1
ATOM 6811 N N . ILE B 1 63 ? -38.875 36.438 17.75 1 95.25 63 ILE B N 1
ATOM 6812 C CA . ILE B 1 63 ? -38.844 37.562 18.688 1 95.25 63 ILE B CA 1
ATOM 6813 C C . ILE B 1 63 ? -37.469 37.562 19.391 1 95.25 63 ILE B C 1
ATOM 6815 O O . ILE B 1 63 ? -37.219 36.75 20.281 1 95.25 63 ILE B O 1
ATOM 6819 N N . ARG B 1 64 ? -36.688 38.562 19.094 1 94.38 64 ARG B N 1
ATOM 6820 C CA . ARG B 1 64 ? -35.281 38.625 19.5 1 94.38 64 ARG B CA 1
ATOM 6821 C C . ARG B 1 64 ? -35.156 38.625 21.016 1 94.38 64 ARG B C 1
ATOM 6823 O O . ARG B 1 64 ? -34.312 37.969 21.578 1 94.38 64 ARG B O 1
ATOM 6830 N N . SER B 1 65 ? -36 39.438 21.672 1 94.5 65 SER B N 1
ATOM 6831 C CA . SER B 1 65 ? -35.875 39.562 23.125 1 94.5 65 SER B CA 1
ATOM 6832 C C . SER B 1 65 ? -36.188 38.25 23.812 1 94.5 65 SER B C 1
ATOM 6834 O O . SER B 1 65 ? -35.531 37.875 24.781 1 94.5 65 SER B O 1
ATOM 6836 N N . VAL B 1 66 ? -37.188 37.562 23.312 1 95.5 66 VAL B N 1
ATOM 6837 C CA . VAL B 1 66 ? -37.562 36.25 23.875 1 95.5 66 VAL B CA 1
ATOM 6838 C C . VAL B 1 66 ? -36.5 35.219 23.562 1 95.5 66 VAL B C 1
ATOM 6840 O O . VAL B 1 66 ? -36.125 34.438 24.438 1 95.5 66 VAL B O 1
ATOM 6843 N N . ARG B 1 67 ? -36.094 35.281 22.359 1 95.62 67 ARG B N 1
ATOM 6844 C CA . ARG B 1 67 ? -35.094 34.312 21.922 1 95.62 67 ARG B CA 1
ATOM 6845 C C . ARG B 1 67 ? -33.812 34.469 22.703 1 95.62 67 ARG B C 1
ATOM 6847 O O . ARG B 1 67 ? -33.188 33.5 23.109 1 95.62 67 ARG B O 1
ATOM 6854 N N . GLN B 1 68 ? -33.344 35.656 22.938 1 96.62 68 GLN B N 1
ATOM 6855 C CA . GLN B 1 68 ? -32.125 35.938 23.672 1 96.62 68 GLN B CA 1
ATOM 6856 C C . GLN B 1 68 ? -32.25 35.5 25.125 1 96.62 68 GLN B C 1
ATOM 6858 O O . GLN B 1 68 ? -31.297 34.938 25.703 1 96.62 68 GLN B O 1
ATOM 6863 N N . ALA B 1 69 ? -33.438 35.688 25.672 1 95.06 69 ALA B N 1
ATOM 6864 C CA . ALA B 1 69 ? -33.656 35.375 27.078 1 95.06 69 ALA B CA 1
ATOM 6865 C C . ALA B 1 69 ? -33.812 33.875 27.297 1 95.06 69 ALA B C 1
ATOM 6867 O O . ALA B 1 69 ? -33.281 33.312 28.281 1 95.06 69 ALA B O 1
ATOM 6868 N N . LEU B 1 70 ? -34.469 33.25 26.375 1 95.31 70 LEU B N 1
ATOM 6869 C CA . LEU B 1 70 ? -34.875 31.859 26.641 1 95.31 70 LEU B CA 1
ATOM 6870 C C . LEU B 1 70 ? -33.906 30.875 25.984 1 95.31 70 LEU B C 1
ATOM 6872 O O . LEU B 1 70 ? -33.812 29.719 26.391 1 95.31 70 LEU B O 1
ATOM 6876 N N . MET B 1 71 ? -33.188 31.328 25 1 95.88 71 MET B N 1
ATOM 6877 C CA . MET B 1 71 ? -32.406 30.375 24.25 1 95.88 71 MET B CA 1
ATOM 6878 C C . MET B 1 71 ? -30.938 30.797 24.219 1 95.88 71 MET B C 1
ATOM 6880 O O . MET B 1 71 ? -30.062 30.031 24.641 1 95.88 71 MET B O 1
ATOM 6884 N N . THR B 1 72 ? -30.625 31.969 23.828 1 96.69 72 THR B N 1
ATOM 6885 C CA . THR B 1 72 ? -29.25 32.406 23.578 1 96.69 72 THR B CA 1
ATOM 6886 C C . THR B 1 72 ? -28.453 32.469 24.875 1 96.69 72 THR B C 1
ATOM 6888 O O . THR B 1 72 ? -27.312 31.984 24.938 1 96.69 72 THR B O 1
ATOM 6891 N N . ARG B 1 73 ? -29.016 33.031 25.922 1 96.12 73 ARG B N 1
ATOM 6892 C CA . ARG B 1 73 ? -28.297 33.188 27.188 1 96.12 73 ARG B CA 1
ATOM 6893 C C . ARG B 1 73 ? -27.938 31.828 27.781 1 96.12 73 ARG B C 1
ATOM 6895 O O . ARG B 1 73 ? -26.781 31.578 28.109 1 96.12 73 ARG B O 1
ATOM 6902 N N . PRO B 1 74 ? -28.953 30.984 27.844 1 95.56 74 PRO B N 1
ATOM 6903 C CA . PRO B 1 74 ? -28.578 29.656 28.344 1 95.56 74 PRO B CA 1
ATOM 6904 C C . PRO B 1 74 ? -27.578 28.938 27.438 1 95.56 74 PRO B C 1
ATOM 6906 O O . PRO B 1 74 ? -26.688 28.25 27.922 1 95.56 74 PRO B O 1
ATOM 6909 N N . ALA B 1 75 ? -27.75 29.047 26.188 1 95.12 75 ALA B N 1
ATOM 6910 C CA . ALA B 1 75 ? -26.844 28.391 25.234 1 95.12 75 ALA B CA 1
ATOM 6911 C C . ALA B 1 75 ? -25.422 28.922 25.391 1 95.12 75 ALA B C 1
ATOM 6913 O O . ALA B 1 75 ? -24.453 28.172 25.281 1 95.12 75 ALA B O 1
ATOM 6914 N N . LEU B 1 76 ? -25.266 30.203 25.516 1 95.31 76 LEU B N 1
ATOM 6915 C CA . LEU B 1 76 ? -23.969 30.828 25.703 1 95.31 76 LEU B CA 1
ATOM 6916 C C . LEU B 1 76 ? -23.297 30.297 26.969 1 95.31 76 LEU B C 1
ATOM 6918 O O . LEU B 1 76 ? -22.094 30.031 26.969 1 95.31 76 LEU B O 1
ATOM 6922 N N . ASP B 1 77 ? -24.094 30.109 28.016 1 93.31 77 ASP B N 1
ATOM 6923 C CA . ASP B 1 77 ? -23.547 29.594 29.281 1 93.31 77 ASP B CA 1
ATOM 6924 C C . ASP B 1 77 ? -23.031 28.172 29.109 1 93.31 77 ASP B C 1
ATOM 6926 O O . ASP B 1 77 ? -21.969 27.828 29.641 1 93.31 77 ASP B O 1
ATOM 6930 N N . ILE B 1 78 ? -23.797 27.469 28.375 1 90.62 78 ILE B N 1
ATOM 6931 C CA . ILE B 1 78 ? -23.391 26.094 28.109 1 90.62 78 ILE B CA 1
ATOM 6932 C C . ILE B 1 78 ? -22.141 26.078 27.234 1 90.62 78 ILE B C 1
ATOM 6934 O O . ILE B 1 78 ? -21.219 25.297 27.469 1 90.62 78 ILE B O 1
ATOM 6938 N N . PHE B 1 79 ? -22.172 26.875 26.219 1 89.94 79 PHE B N 1
ATOM 6939 C CA . PHE B 1 79 ? -21.047 26.953 25.281 1 89.94 79 PHE B CA 1
ATOM 6940 C C . PHE B 1 79 ? -19.766 27.328 26 1 89.94 79 PHE B C 1
ATOM 6942 O O . PHE B 1 79 ? -18.703 26.766 25.734 1 89.94 79 PHE B O 1
ATOM 6949 N N . ARG B 1 80 ? -19.812 28.234 26.875 1 88.25 80 ARG B N 1
ATOM 6950 C CA . ARG B 1 80 ? -18.656 28.703 27.625 1 88.25 80 ARG B CA 1
ATOM 6951 C C . ARG B 1 80 ? -18.094 27.578 28.5 1 88.25 80 ARG B C 1
ATOM 6953 O O . ARG B 1 80 ? -16.875 27.531 28.734 1 88.25 80 ARG B O 1
ATOM 6960 N N . LYS B 1 81 ? -18.953 26.672 28.875 1 83.12 81 LYS B N 1
ATOM 6961 C CA . LYS B 1 81 ? -18.531 25.562 29.719 1 83.12 81 LYS B CA 1
ATOM 6962 C C . LYS B 1 81 ? -17.844 24.469 28.906 1 83.12 81 LYS B C 1
ATOM 6964 O O . LYS B 1 81 ? -16.984 23.75 29.422 1 83.12 81 LYS B O 1
ATOM 6969 N N . ILE B 1 82 ? -18.328 24.359 27.688 1 78.44 82 ILE B N 1
ATOM 6970 C CA . ILE B 1 82 ? -17.859 23.203 26.938 1 78.44 82 ILE B CA 1
ATOM 6971 C C . ILE B 1 82 ? -16.719 23.641 26.016 1 78.44 82 ILE B C 1
ATOM 6973 O O . ILE B 1 82 ? -16.016 22.781 25.453 1 78.44 82 ILE B O 1
ATOM 6977 N N . MET B 1 83 ? -16.531 24.844 25.875 1 75.62 83 MET B N 1
ATOM 6978 C CA . MET B 1 83 ? -15.516 25.344 24.953 1 75.62 83 MET B CA 1
ATOM 6979 C C . MET B 1 83 ? -14.133 24.875 25.375 1 75.62 83 MET B C 1
ATOM 6981 O O . MET B 1 83 ? -13.766 24.969 26.547 1 75.62 83 MET B O 1
ATOM 6985 N N . PRO B 1 84 ? -13.484 24.188 24.422 1 68.06 84 PRO B N 1
ATOM 6986 C CA . PRO B 1 84 ? -12.156 23.688 24.766 1 68.06 84 PRO B CA 1
ATOM 6987 C C . PRO B 1 84 ? -11.156 24.812 25.031 1 68.06 84 PRO B C 1
ATOM 6989 O O . PRO B 1 84 ? -11.234 25.875 24.406 1 68.06 84 PRO B O 1
ATOM 6992 N N . ALA B 1 85 ? -10.352 24.609 26.047 1 69.38 85 ALA B N 1
ATOM 6993 C CA . ALA B 1 85 ? -9.234 25.531 26.281 1 69.38 85 ALA B CA 1
ATOM 6994 C C . ALA B 1 85 ? -8.211 25.438 25.156 1 69.38 85 ALA B C 1
ATOM 6996 O O . ALA B 1 85 ? -7.855 24.344 24.703 1 69.38 85 ALA B O 1
ATOM 6997 N N . MET B 1 86 ? -7.961 26.469 24.359 1 73.88 86 MET B N 1
ATOM 6998 C CA . MET B 1 86 ? -6.945 26.516 23.312 1 73.88 86 MET B CA 1
ATOM 6999 C C . MET B 1 86 ? -5.605 26.984 23.875 1 73.88 86 MET B C 1
ATOM 7001 O O . MET B 1 86 ? -5.531 28.031 24.5 1 73.88 86 MET B O 1
ATOM 7005 N N . SER B 1 87 ? -4.602 26.094 23.766 1 71.12 87 SER B N 1
ATOM 7006 C CA . SER B 1 87 ? -3.258 26.484 24.172 1 71.12 87 SER B CA 1
ATOM 7007 C C . SER B 1 87 ? -2.717 27.594 23.281 1 71.12 87 SER B C 1
ATOM 7009 O O . SER B 1 87 ? -3.266 27.875 22.219 1 71.12 87 SER B O 1
ATOM 7011 N N . ALA B 1 88 ? -1.758 28.297 23.75 1 71.44 88 ALA B N 1
ATOM 7012 C CA . ALA B 1 88 ? -1.115 29.344 22.969 1 71.44 88 ALA B CA 1
ATOM 7013 C C . ALA B 1 88 ? -0.568 28.797 21.656 1 71.44 88 ALA B C 1
ATOM 7015 O O . ALA B 1 88 ? -0.68 29.438 20.609 1 71.44 88 ALA B O 1
ATOM 7016 N N . THR B 1 89 ? -0.112 27.578 21.75 1 70.38 89 THR B N 1
ATOM 7017 C CA . THR B 1 89 ? 0.466 26.938 20.578 1 70.38 89 THR B CA 1
ATOM 7018 C C . THR B 1 89 ? -0.614 26.609 19.547 1 70.38 89 THR B C 1
ATOM 7020 O O . THR B 1 89 ? -0.403 26.797 18.344 1 70.38 89 THR B O 1
ATOM 7023 N N . GLU B 1 90 ? -1.623 26.188 20.031 1 73.31 90 GLU B N 1
ATOM 7024 C CA . GLU B 1 90 ? -2.738 25.859 19.156 1 73.31 90 GLU B CA 1
ATOM 7025 C C . GLU B 1 90 ? -3.322 27.125 18.516 1 73.31 90 GLU B C 1
ATOM 7027 O O . GLU B 1 90 ? -3.674 27.125 17.344 1 73.31 90 GLU B O 1
ATOM 7032 N N . ARG B 1 91 ? -3.361 28.156 19.25 1 77.44 91 ARG B N 1
ATOM 7033 C CA . ARG B 1 91 ? -3.889 29.422 18.781 1 77.44 91 ARG B CA 1
ATOM 7034 C C . ARG B 1 91 ? -3.01 30 17.672 1 77.44 91 ARG B C 1
ATOM 7036 O O . ARG B 1 91 ? -3.52 30.516 16.672 1 77.44 91 ARG B O 1
ATOM 7043 N N . ASP B 1 92 ? -1.805 29.938 17.891 1 74.81 92 ASP B N 1
ATOM 7044 C CA . ASP B 1 92 ? -0.861 30.438 16.891 1 74.81 92 ASP B CA 1
ATOM 7045 C C . ASP B 1 92 ? -1.016 29.672 15.578 1 74.81 92 ASP B C 1
ATOM 7047 O O . ASP B 1 92 ? -0.967 30.281 14.5 1 74.81 92 ASP B O 1
ATOM 7051 N N . ALA B 1 93 ? -1.18 28.453 15.688 1 71.69 93 ALA B N 1
ATOM 7052 C CA . ALA B 1 93 ? -1.322 27.609 14.5 1 71.69 93 ALA B CA 1
ATOM 7053 C C . ALA B 1 93 ? -2.592 27.969 13.727 1 71.69 93 ALA B C 1
ATOM 7055 O O . ALA B 1 93 ? -2.582 28.016 12.492 1 71.69 93 ALA B O 1
ATOM 7056 N N . ILE B 1 94 ? -3.627 28.188 14.422 1 73.69 94 ILE B N 1
ATOM 7057 C CA . ILE B 1 94 ? -4.926 28.469 13.82 1 73.69 94 ILE B CA 1
ATOM 7058 C C . ILE B 1 94 ? -4.922 29.859 13.203 1 73.69 94 ILE B C 1
ATOM 7060 O O . ILE B 1 94 ? -5.488 30.078 12.133 1 73.69 94 ILE B O 1
ATOM 7064 N N . GLU B 1 95 ? -4.195 30.781 13.781 1 74.12 95 GLU B N 1
ATOM 7065 C CA . GLU B 1 95 ? -4.191 32.188 13.328 1 74.12 95 GLU B CA 1
ATOM 7066 C C . GLU B 1 95 ? -3.199 32.375 12.188 1 74.12 95 GLU B C 1
ATOM 7068 O O . GLU B 1 95 ? -3.307 33.344 11.43 1 74.12 95 GLU B O 1
ATOM 7073 N N . ALA B 1 96 ? -2.307 31.531 12.055 1 72.06 96 ALA B N 1
ATOM 7074 C CA . ALA B 1 96 ? -1.216 31.703 11.094 1 72.06 96 ALA B CA 1
ATOM 7075 C C . ALA B 1 96 ? -1.69 31.422 9.672 1 72.06 96 ALA B C 1
ATOM 7077 O O . ALA B 1 96 ? -1.125 31.953 8.711 1 72.06 96 ALA B O 1
ATOM 7078 N N . GLY B 1 97 ? -2.744 30.781 9.461 1 76.56 97 GLY B N 1
ATOM 7079 C CA . GLY B 1 97 ? -3.133 30.406 8.109 1 76.56 97 GLY B CA 1
ATOM 7080 C C . GLY B 1 97 ? -4.395 31.109 7.641 1 76.56 97 GLY B C 1
ATOM 7081 O O . GLY B 1 97 ? -5.039 31.828 8.414 1 76.56 97 GLY B O 1
ATOM 7082 N N . THR B 1 98 ? -4.52 31.062 6.301 1 84.12 98 THR B N 1
ATOM 7083 C CA . THR B 1 98 ? -5.73 31.625 5.699 1 84.12 98 THR B CA 1
ATOM 7084 C C . THR B 1 98 ? -6.668 30.5 5.246 1 84.12 98 THR B C 1
ATOM 7086 O O . THR B 1 98 ? -6.277 29.328 5.211 1 84.12 98 THR B O 1
ATOM 7089 N N . VAL B 1 99 ? -7.895 30.906 5.031 1 88.69 99 VAL B N 1
ATOM 7090 C CA . VAL B 1 99 ? -8.859 29.969 4.477 1 88.69 99 VAL B CA 1
ATOM 7091 C C . VAL B 1 99 ? -9.117 30.297 3.008 1 88.69 99 VAL B C 1
ATOM 7093 O O . VAL B 1 99 ? -8.961 31.438 2.582 1 88.69 99 VAL B O 1
ATOM 7096 N N . TRP B 1 100 ? -9.43 29.328 2.275 1 92.88 100 TRP B N 1
ATOM 7097 C CA . TRP B 1 100 ? -9.633 29.438 0.836 1 92.88 100 TRP B CA 1
ATOM 7098 C C . TRP B 1 100 ? -10.727 28.469 0.373 1 92.88 100 TRP B C 1
ATOM 7100 O O . TRP B 1 100 ? -11.859 28.531 0.851 1 92.88 100 TRP B O 1
ATOM 7110 N N . TRP B 1 101 ? -10.391 27.562 -0.524 1 95.75 101 TRP B N 1
ATOM 7111 C CA . TRP B 1 101 ? -11.375 26.641 -1.079 1 95.75 101 TRP B CA 1
ATOM 7112 C C . TRP B 1 101 ? -11.82 25.625 -0.028 1 95.75 101 TRP B C 1
ATOM 7114 O O . TRP B 1 101 ? -12.938 25.109 -0.1 1 95.75 101 TRP B O 1
ATOM 7124 N N . ASP B 1 102 ? -10.977 25.359 0.948 1 95.44 102 ASP B N 1
ATOM 7125 C CA . ASP B 1 102 ? -11.336 24.484 2.057 1 95.44 102 ASP B CA 1
ATOM 7126 C C . ASP B 1 102 ? -12.555 25.016 2.809 1 95.44 102 ASP B C 1
ATOM 7128 O O . ASP B 1 102 ? -13.461 24.266 3.16 1 95.44 102 ASP B O 1
ATOM 7132 N N . ALA B 1 103 ? -12.562 26.328 2.998 1 95.44 103 ALA B N 1
ATOM 7133 C CA . ALA B 1 103 ? -13.711 26.953 3.664 1 95.44 103 ALA B CA 1
ATOM 7134 C C . ALA B 1 103 ? -14.977 26.797 2.83 1 95.44 103 ALA B C 1
ATOM 7136 O O . ALA B 1 103 ? -16.062 26.625 3.375 1 95.44 103 ALA B O 1
ATOM 7137 N N . GLU B 1 104 ? -14.859 26.922 1.521 1 96 104 GLU B N 1
ATOM 7138 C CA . GLU B 1 104 ? -16 26.734 0.635 1 96 104 GLU B CA 1
ATOM 7139 C C . GLU B 1 104 ? -16.578 25.328 0.783 1 96 104 GLU B C 1
ATOM 7141 O O . GLU B 1 104 ? -17.797 25.156 0.783 1 96 104 GLU B O 1
ATOM 7146 N N . LEU B 1 105 ? -15.734 24.422 0.898 1 97.44 105 LEU B N 1
ATOM 7147 C CA . LEU B 1 105 ? -16.172 23.031 1.03 1 97.44 105 LEU B CA 1
ATOM 7148 C C . LEU B 1 105 ? -16.859 22.812 2.373 1 97.44 105 LEU B C 1
ATOM 7150 O O . LEU B 1 105 ? -17.797 22.016 2.471 1 97.44 105 LEU B O 1
ATOM 7154 N N . PHE B 1 106 ? -16.438 23.516 3.412 1 96.81 106 PHE B N 1
ATOM 7155 C CA . PHE B 1 106 ? -17.047 23.422 4.734 1 96.81 106 PHE B CA 1
ATOM 7156 C C . PHE B 1 106 ? -18.438 24.047 4.727 1 96.81 106 PHE B C 1
ATOM 7158 O O . PHE B 1 106 ? -19.234 23.781 5.629 1 96.81 106 PHE B O 1
ATOM 7165 N N . SER B 1 107 ? -18.781 24.859 3.721 1 95.56 107 SER B N 1
ATOM 7166 C CA . SER B 1 107 ? -20.062 25.578 3.674 1 95.56 107 SER B CA 1
ATOM 7167 C C . SER B 1 107 ? -21.188 24.656 3.248 1 95.56 107 SER B C 1
ATOM 7169 O O . SER B 1 107 ? -22.359 24.953 3.492 1 95.56 107 SER B O 1
ATOM 7171 N N . GLY B 1 108 ? -20.828 23.531 2.533 1 95.69 108 GLY B N 1
ATOM 7172 C CA . GLY B 1 108 ? -21.828 22.625 2.004 1 95.69 108 GLY B CA 1
ATOM 7173 C C . GLY B 1 108 ? -22.375 23.062 0.656 1 95.69 108 GLY B C 1
ATOM 7174 O O . GLY B 1 108 ? -23.078 22.297 -0.01 1 95.69 108 GLY B O 1
ATOM 7175 N N . LYS B 1 109 ? -22.078 24.219 0.311 1 95.12 109 LYS B N 1
ATOM 7176 C CA . LYS B 1 109 ? -22.453 24.781 -0.982 1 95.12 109 LYS B CA 1
ATOM 7177 C C . LYS B 1 109 ? -21.297 25.594 -1.574 1 95.12 109 LYS B C 1
ATOM 7179 O O . LYS B 1 109 ? -21.375 26.828 -1.627 1 95.12 109 LYS B O 1
ATOM 7184 N N . PRO B 1 110 ? -20.312 24.875 -2.07 1 95.62 110 PRO B N 1
ATOM 7185 C CA . PRO B 1 110 ? -19.141 25.594 -2.562 1 95.62 110 PRO B CA 1
ATOM 7186 C C . PRO B 1 110 ? -19.453 26.531 -3.717 1 95.62 110 PRO B C 1
ATOM 7188 O O . PRO B 1 110 ? -20.25 26.203 -4.598 1 95.62 110 PRO B O 1
ATOM 7191 N N . ASP B 1 111 ? -18.875 27.719 -3.684 1 95.5 111 ASP B N 1
ATOM 7192 C CA . ASP B 1 111 ? -19.031 28.703 -4.762 1 95.5 111 ASP B CA 1
ATOM 7193 C C . ASP B 1 111 ? -18.031 28.453 -5.875 1 95.5 111 ASP B C 1
ATOM 7195 O O . ASP B 1 111 ? -16.953 29.062 -5.891 1 95.5 111 ASP B O 1
ATOM 7199 N N . TRP B 1 112 ? -18.406 27.703 -6.844 1 95.38 112 TRP B N 1
ATOM 7200 C CA . TRP B 1 112 ? -17.531 27.266 -7.922 1 95.38 112 TRP B CA 1
ATOM 7201 C C . TRP B 1 112 ? -17.047 28.453 -8.758 1 95.38 112 TRP B C 1
ATOM 7203 O O . TRP B 1 112 ? -16.016 28.375 -9.422 1 95.38 112 TRP B O 1
ATOM 7213 N N . SER B 1 113 ? -17.812 29.516 -8.766 1 94.31 113 SER B N 1
ATOM 7214 C CA . SER B 1 113 ? -17.406 30.703 -9.523 1 94.31 113 SER B CA 1
ATOM 7215 C C . SER B 1 113 ? -16.078 31.25 -9.023 1 94.31 113 SER B C 1
ATOM 7217 O O . SER B 1 113 ? -15.281 31.766 -9.805 1 94.31 113 SER B O 1
ATOM 7219 N N . ARG B 1 114 ? -15.875 31.109 -7.785 1 92.88 114 ARG B N 1
ATOM 7220 C CA . ARG B 1 114 ? -14.617 31.562 -7.195 1 92.88 114 ARG B CA 1
ATOM 7221 C C . ARG B 1 114 ? -13.438 30.734 -7.723 1 92.88 114 ARG B C 1
ATOM 7223 O O . ARG B 1 114 ? -12.359 31.281 -7.977 1 92.88 114 ARG B O 1
ATOM 7230 N N . LEU B 1 115 ? -13.625 29.484 -7.855 1 93.25 115 LEU B N 1
ATOM 7231 C CA . LEU B 1 115 ? -12.562 28.625 -8.352 1 93.25 115 LEU B CA 1
ATOM 7232 C C . LEU B 1 115 ? -12.352 28.812 -9.852 1 93.25 115 LEU B C 1
ATOM 7234 O O . LEU B 1 115 ? -11.219 28.828 -10.328 1 93.25 115 LEU B O 1
ATOM 7238 N N . PHE B 1 116 ? -13.469 28.953 -10.586 1 92.75 116 PHE B N 1
ATOM 7239 C CA . PHE B 1 116 ? -13.406 29.125 -12.031 1 92.75 116 PHE B CA 1
ATOM 7240 C C . PHE B 1 116 ? -12.781 30.453 -12.406 1 92.75 116 PHE B C 1
ATOM 7242 O O . PHE B 1 116 ? -12.203 30.609 -13.484 1 92.75 116 PHE B O 1
ATOM 7249 N N . ALA B 1 117 ? -12.914 31.438 -11.516 1 92 117 ALA B N 1
ATOM 7250 C CA . ALA B 1 117 ? -12.391 32.781 -11.766 1 92 117 ALA B CA 1
ATOM 7251 C C . ALA B 1 117 ? -10.867 32.781 -11.695 1 92 117 ALA B C 1
ATOM 7253 O O . ALA B 1 117 ? -10.227 33.688 -12.234 1 92 117 ALA B O 1
ATOM 7254 N N . LEU B 1 118 ? -10.328 31.828 -11.07 1 92.12 118 LEU B N 1
ATOM 7255 C CA . LEU B 1 118 ? -8.875 31.734 -11.008 1 92.12 118 LEU B CA 1
ATOM 7256 C C . LEU B 1 118 ? -8.297 31.281 -12.344 1 92.12 118 LEU B C 1
ATOM 7258 O O . LEU B 1 118 ? -8.789 30.328 -12.938 1 92.12 118 LEU B O 1
ATOM 7262 N N . PRO B 1 119 ? -7.379 32.062 -12.812 1 92.75 119 PRO B N 1
ATOM 7263 C CA . PRO B 1 119 ? -6.773 31.609 -14.078 1 92.75 119 PRO B CA 1
ATOM 7264 C C . PRO B 1 119 ? -6 30.312 -13.938 1 92.75 119 PRO B C 1
ATOM 7266 O O . PRO B 1 119 ? -5.559 29.953 -12.844 1 92.75 119 PRO B O 1
ATOM 7269 N N . ALA B 1 120 ? -5.836 29.594 -15.039 1 94.19 120 ALA B N 1
ATOM 7270 C CA . ALA B 1 120 ? -4.961 28.422 -15.062 1 94.19 120 ALA B CA 1
ATOM 7271 C C . ALA B 1 120 ? -3.523 28.797 -14.719 1 94.19 120 ALA B C 1
ATOM 7273 O O . ALA B 1 120 ? -3.053 29.875 -15.102 1 94.19 120 ALA B O 1
ATOM 7274 N N . PRO B 1 121 ? -2.828 27.922 -13.961 1 93.62 121 PRO B N 1
ATOM 7275 C CA . PRO B 1 121 ? -1.42 28.219 -13.688 1 93.62 121 PRO B CA 1
ATOM 7276 C C . PRO B 1 121 ? -0.58 28.328 -14.961 1 93.62 121 PRO B C 1
ATOM 7278 O O . PRO B 1 121 ? -0.729 27.5 -15.867 1 93.62 121 PRO B O 1
ATOM 7281 N N . ARG B 1 122 ? 0.163 29.359 -15.055 1 93.5 122 ARG B N 1
ATOM 7282 C CA . ARG B 1 122 ? 1.01 29.578 -16.219 1 93.5 122 ARG B CA 1
ATOM 7283 C C . ARG B 1 122 ? 2.393 30.062 -15.805 1 93.5 122 ARG B C 1
ATOM 7285 O O . ARG B 1 122 ? 2.547 30.703 -14.766 1 93.5 122 ARG B O 1
ATOM 7292 N N . LEU B 1 123 ? 3.33 29.719 -16.594 1 97.38 123 LEU B N 1
ATOM 7293 C CA . LEU B 1 123 ? 4.699 30.188 -16.391 1 97.38 123 LEU B CA 1
ATOM 7294 C C . LEU B 1 123 ? 4.973 31.438 -17.219 1 97.38 123 LEU B C 1
ATOM 7296 O O . LEU B 1 123 ? 4.465 31.562 -18.344 1 97.38 123 LEU B O 1
ATOM 7300 N N . THR B 1 124 ? 5.707 32.375 -16.703 1 97.31 124 THR B N 1
ATOM 7301 C CA . THR B 1 124 ? 6.215 33.5 -17.5 1 97.31 124 THR B CA 1
ATOM 7302 C C . THR B 1 124 ? 7.234 33 -18.516 1 97.31 124 THR B C 1
ATOM 7304 O O . THR B 1 124 ? 7.68 31.844 -18.453 1 97.31 124 THR B O 1
ATOM 7307 N N . ALA B 1 125 ? 7.543 33.812 -19.469 1 98 125 ALA B N 1
ATOM 7308 C CA . ALA B 1 125 ? 8.523 33.469 -20.484 1 98 125 ALA B CA 1
ATOM 7309 C C . ALA B 1 125 ? 9.867 33.125 -19.844 1 98 125 ALA B C 1
ATOM 7311 O O . ALA B 1 125 ? 10.547 32.188 -20.281 1 98 125 ALA B O 1
ATOM 7312 N N . GLU B 1 126 ? 10.281 33.875 -18.891 1 97.81 126 GLU B N 1
ATOM 7313 C CA . GLU B 1 126 ? 11.531 33.625 -18.188 1 97.81 126 GLU B CA 1
ATOM 7314 C C . GLU B 1 126 ? 11.5 32.281 -17.453 1 97.81 126 GLU B C 1
ATOM 7316 O O . GLU B 1 126 ? 12.461 31.516 -17.5 1 97.81 126 GLU B O 1
ATOM 7321 N N . GLU B 1 127 ? 10.445 32.062 -16.734 1 98.38 127 GLU B N 1
ATOM 7322 C CA . GLU B 1 127 ? 10.273 30.812 -16.016 1 98.38 127 GLU B CA 1
ATOM 7323 C C . GLU B 1 127 ? 10.305 29.625 -16.969 1 98.38 127 GLU B C 1
ATOM 7325 O O . GLU B 1 127 ? 10.977 28.609 -16.703 1 98.38 127 GLU B O 1
ATOM 7330 N N . GLN B 1 128 ? 9.578 29.75 -18.062 1 98.25 128 GLN B N 1
ATOM 7331 C CA . GLN B 1 128 ? 9.547 28.672 -19.047 1 98.25 128 GLN B CA 1
ATOM 7332 C C . GLN B 1 128 ? 10.945 28.406 -19.594 1 98.25 128 GLN B C 1
ATOM 7334 O O . GLN B 1 128 ? 11.32 27.25 -19.797 1 98.25 128 GLN B O 1
ATOM 7339 N N . ALA B 1 129 ? 11.633 29.453 -19.922 1 98.38 129 ALA B N 1
ATOM 7340 C CA . ALA B 1 129 ? 12.992 29.297 -20.422 1 98.38 129 ALA B CA 1
ATOM 7341 C C . ALA B 1 129 ? 13.875 28.562 -19.422 1 98.38 129 ALA B C 1
ATOM 7343 O O . ALA B 1 129 ? 14.68 27.719 -19.812 1 98.38 129 ALA B O 1
ATOM 7344 N N . PHE B 1 130 ? 13.789 28.938 -18.156 1 98.56 130 PHE B N 1
ATOM 7345 C CA . PHE B 1 130 ? 14.562 28.281 -17.109 1 98.56 130 PHE B CA 1
ATOM 7346 C C . PHE B 1 130 ? 14.219 26.797 -17.031 1 98.56 130 PHE B C 1
ATOM 7348 O O . PHE B 1 130 ? 15.109 25.969 -16.859 1 98.56 130 PHE B O 1
ATOM 7355 N N . LEU B 1 131 ? 12.953 26.484 -17.094 1 98.44 131 LEU B N 1
ATOM 7356 C CA . LEU B 1 131 ? 12.492 25.094 -17.047 1 98.44 131 LEU B CA 1
ATOM 7357 C C . LEU B 1 131 ? 13.031 24.297 -18.234 1 98.44 131 LEU B C 1
ATOM 7359 O O . LEU B 1 131 ? 13.453 23.156 -18.062 1 98.44 131 LEU B O 1
ATOM 7363 N N . ASP B 1 132 ? 13.055 24.906 -19.438 1 97.75 132 ASP B N 1
ATOM 7364 C CA . ASP B 1 132 ? 13.398 24.234 -20.688 1 97.75 132 ASP B CA 1
ATOM 7365 C C . ASP B 1 132 ? 14.914 24.109 -20.844 1 97.75 132 ASP B C 1
ATOM 7367 O O . ASP B 1 132 ? 15.391 23.297 -21.625 1 97.75 132 ASP B O 1
ATOM 7371 N N . ASN B 1 133 ? 15.648 24.922 -20.125 1 98.25 133 ASN B N 1
ATOM 7372 C CA . ASN B 1 133 ? 17.094 24.922 -20.328 1 98.25 133 ASN B CA 1
ATOM 7373 C C . ASN B 1 133 ? 17.828 24.484 -19.078 1 98.25 133 ASN B C 1
ATOM 7375 O O . ASN B 1 133 ? 18.188 23.312 -18.922 1 98.25 133 ASN B O 1
ATOM 7379 N N . GLU B 1 134 ? 17.875 25.391 -18.016 1 98.56 134 GLU B N 1
ATOM 7380 C CA . GLU B 1 134 ? 18.656 25.125 -16.812 1 98.56 134 GLU B CA 1
ATOM 7381 C C . GLU B 1 134 ? 18.203 23.844 -16.125 1 98.56 134 GLU B C 1
ATOM 7383 O O . GLU B 1 134 ? 19.016 23 -15.734 1 98.56 134 GLU B O 1
ATOM 7388 N N . VAL B 1 135 ? 16.891 23.703 -15.922 1 98.62 135 VAL B N 1
ATOM 7389 C CA . VAL B 1 135 ? 16.391 22.516 -15.234 1 98.62 135 VAL B CA 1
ATOM 7390 C C . VAL B 1 135 ? 16.656 21.266 -16.078 1 98.62 135 VAL B C 1
ATOM 7392 O O . VAL B 1 135 ? 17.078 20.234 -15.555 1 98.62 135 VAL B O 1
ATOM 7395 N N . GLU B 1 136 ? 16.406 21.391 -17.391 1 97.88 136 GLU B N 1
ATOM 7396 C CA . GLU B 1 136 ? 16.703 20.281 -18.312 1 97.88 136 GLU B CA 1
ATOM 7397 C C . GLU B 1 136 ? 18.188 19.891 -18.234 1 97.88 136 GLU B C 1
ATOM 7399 O O . GLU B 1 136 ? 18.516 18.703 -18.203 1 97.88 136 GLU B O 1
ATOM 7404 N N . GLN B 1 137 ? 19.031 20.844 -18.234 1 97.94 137 GLN B N 1
ATOM 7405 C CA . GLN B 1 137 ? 20.469 20.609 -18.188 1 97.94 137 GLN B CA 1
ATOM 7406 C C . GLN B 1 137 ? 20.859 19.922 -16.875 1 97.94 137 GLN B C 1
ATOM 7408 O O . GLN B 1 137 ? 21.672 18.984 -16.875 1 97.94 137 GLN B O 1
ATOM 7413 N N . LEU B 1 138 ? 20.297 20.375 -15.781 1 98.31 138 LEU B N 1
ATOM 7414 C CA . LEU B 1 138 ? 20.578 19.75 -14.492 1 98.31 138 LEU B CA 1
ATOM 7415 C C . LEU B 1 138 ? 20.141 18.297 -14.484 1 98.31 138 LEU B C 1
ATOM 7417 O O . LEU B 1 138 ? 20.859 17.438 -13.969 1 98.31 138 LEU B O 1
ATOM 7421 N N . CYS B 1 139 ? 19 18.031 -15.031 1 97.62 139 CYS B N 1
ATOM 7422 C CA . CYS B 1 139 ? 18.531 16.656 -15.125 1 97.62 139 CYS B CA 1
ATOM 7423 C C . CYS B 1 139 ? 19.516 15.797 -15.906 1 97.62 139 CYS B C 1
ATOM 7425 O O . CYS B 1 139 ? 19.734 14.633 -15.555 1 97.62 139 CYS B O 1
ATOM 7427 N N . GLY B 1 140 ? 20.078 16.328 -16.938 1 95.62 140 GLY B N 1
ATOM 7428 C CA . GLY B 1 140 ? 21.031 15.602 -17.766 1 95.62 140 GLY B CA 1
ATOM 7429 C C . GLY B 1 140 ? 22.344 15.328 -17.047 1 95.62 140 GLY B C 1
ATOM 7430 O O . GLY B 1 140 ? 23.078 14.406 -17.422 1 95.62 140 GLY B O 1
ATOM 7431 N N . MET B 1 141 ? 22.641 16.094 -15.945 1 95.81 141 MET B N 1
ATOM 7432 C CA . MET B 1 141 ? 23.922 16.016 -15.242 1 95.81 141 MET B CA 1
ATOM 7433 C C . MET B 1 141 ? 23.875 14.969 -14.141 1 95.81 141 MET B C 1
ATOM 7435 O O . MET B 1 141 ? 24.922 14.562 -13.617 1 95.81 141 MET B O 1
ATOM 7439 N N . VAL B 1 142 ? 22.703 14.523 -13.859 1 95 142 VAL B N 1
ATOM 7440 C CA . VAL B 1 142 ? 22.578 13.703 -12.656 1 95 142 VAL B CA 1
ATOM 7441 C C . VAL B 1 142 ? 21.922 12.375 -12.992 1 95 142 VAL B C 1
ATOM 7443 O O . VAL B 1 142 ? 21.25 12.258 -14.023 1 95 142 VAL B O 1
ATOM 7446 N N . SER B 1 143 ? 22.219 11.367 -12.148 1 89.75 143 SER B N 1
ATOM 7447 C CA . SER B 1 143 ? 21.625 10.031 -12.211 1 89.75 143 SER B CA 1
ATOM 7448 C C . SER B 1 143 ? 21.438 9.438 -10.82 1 89.75 143 SER B C 1
ATOM 7450 O O . SER B 1 143 ? 22.359 9.508 -9.984 1 89.75 143 SER B O 1
ATOM 7452 N N . ASP B 1 144 ? 20.266 8.906 -10.57 1 90.69 144 ASP B N 1
ATOM 7453 C CA . ASP B 1 144 ? 20.047 8.305 -9.258 1 90.69 144 ASP B CA 1
ATOM 7454 C C . ASP B 1 144 ? 20.969 7.109 -9.031 1 90.69 144 ASP B C 1
ATOM 7456 O O . ASP B 1 144 ? 21.438 6.875 -7.918 1 90.69 144 ASP B O 1
ATOM 7460 N N . TRP B 1 145 ? 21.156 6.34 -10.062 1 91.44 145 TRP B N 1
ATOM 7461 C CA . TRP B 1 145 ? 22.031 5.184 -9.953 1 91.44 145 TRP B CA 1
ATOM 7462 C C . TRP B 1 145 ? 23.453 5.617 -9.594 1 91.44 145 TRP B C 1
ATOM 7464 O O . TRP B 1 145 ? 24.047 5.121 -8.633 1 91.44 145 TRP B O 1
ATOM 7474 N N . ASP B 1 146 ? 24.016 6.578 -10.344 1 91.12 146 ASP B N 1
ATOM 7475 C CA . ASP B 1 146 ? 25.391 7.023 -10.102 1 91.12 146 ASP B CA 1
ATOM 7476 C C . ASP B 1 146 ? 25.531 7.664 -8.727 1 91.12 146 ASP B C 1
ATOM 7478 O O . ASP B 1 146 ? 26.484 7.398 -8 1 91.12 146 ASP B O 1
ATOM 7482 N N . ALA B 1 147 ? 24.531 8.453 -8.398 1 92.62 147 ALA B N 1
ATOM 7483 C CA . ALA B 1 147 ? 24.578 9.172 -7.125 1 92.62 147 ALA B CA 1
ATOM 7484 C C . ALA B 1 147 ? 24.484 8.203 -5.949 1 92.62 147 ALA B C 1
ATOM 7486 O O . ALA B 1 147 ? 25.172 8.367 -4.941 1 92.62 147 ALA B O 1
ATOM 7487 N N . THR B 1 148 ? 23.688 7.16 -6.02 1 92 148 THR B N 1
ATOM 7488 C CA . THR B 1 148 ? 23.406 6.312 -4.867 1 92 148 THR B CA 1
ATOM 7489 C C . THR B 1 148 ? 24.406 5.164 -4.785 1 92 148 THR B C 1
ATOM 7491 O O . THR B 1 148 ? 24.688 4.648 -3.697 1 92 148 THR B O 1
ATOM 7494 N N . VAL B 1 149 ? 24.938 4.777 -5.879 1 89.75 149 VAL B N 1
ATOM 7495 C CA . VAL B 1 149 ? 25.75 3.574 -5.867 1 89.75 149 VAL B CA 1
ATOM 7496 C C . VAL B 1 149 ? 27.219 3.949 -6.039 1 89.75 149 VAL B C 1
ATOM 7498 O O . VAL B 1 149 ? 28.094 3.355 -5.406 1 89.75 149 VAL B O 1
ATOM 7501 N N . LYS B 1 150 ? 27.5 4.973 -6.84 1 88.94 150 LYS B N 1
ATOM 7502 C CA . LYS B 1 150 ? 28.891 5.277 -7.168 1 88.94 150 LYS B CA 1
ATOM 7503 C C . LYS B 1 150 ? 29.422 6.418 -6.305 1 88.94 150 LYS B C 1
ATOM 7505 O O . LYS B 1 150 ? 30.312 6.219 -5.48 1 88.94 150 LYS B O 1
ATOM 7510 N N . THR B 1 151 ? 28.75 7.578 -6.41 1 89.25 151 THR B N 1
ATOM 7511 C CA . THR B 1 151 ? 29.344 8.773 -5.812 1 89.25 151 THR B CA 1
ATOM 7512 C C . THR B 1 151 ? 28.781 9.008 -4.41 1 89.25 151 THR B C 1
ATOM 7514 O O . THR B 1 151 ? 29.391 9.727 -3.611 1 89.25 151 THR B O 1
ATOM 7517 N N . GLN B 1 152 ? 27.641 8.453 -4.07 1 91.62 152 GLN B N 1
ATOM 7518 C CA . GLN B 1 152 ? 26.938 8.641 -2.805 1 91.62 152 GLN B CA 1
ATOM 7519 C C . GLN B 1 152 ? 26.688 10.117 -2.529 1 91.62 152 GLN B C 1
ATOM 7521 O O . GLN B 1 152 ? 26.812 10.578 -1.391 1 91.62 152 GLN B O 1
ATOM 7526 N N . ASP B 1 153 ? 26.516 10.859 -3.512 1 94.31 153 ASP B N 1
ATOM 7527 C CA . ASP B 1 153 ? 26.234 12.289 -3.525 1 94.31 153 ASP B CA 1
ATOM 7528 C C . ASP B 1 153 ? 26.016 12.797 -4.953 1 94.31 153 ASP B C 1
ATOM 7530 O O . ASP B 1 153 ? 26.219 12.055 -5.914 1 94.31 153 ASP B O 1
ATOM 7534 N N . LEU B 1 154 ? 25.469 14 -5.098 1 96 154 LEU B N 1
ATOM 7535 C CA . LEU B 1 154 ? 25.453 14.633 -6.414 1 96 154 LEU B CA 1
ATOM 7536 C C . LEU B 1 154 ? 26.875 14.906 -6.891 1 96 154 LEU B C 1
ATOM 7538 O O . LEU B 1 154 ? 27.781 15.164 -6.082 1 96 154 LEU B O 1
ATOM 7542 N N . PRO B 1 155 ? 27.109 14.82 -8.219 1 94.62 155 PRO B N 1
ATOM 7543 C CA . PRO B 1 155 ? 28.438 15.195 -8.719 1 94.62 155 PRO B CA 1
ATOM 7544 C C . PRO B 1 155 ? 28.781 16.656 -8.422 1 94.62 155 PRO B C 1
ATOM 7546 O O . PRO B 1 155 ? 27.922 17.516 -8.445 1 94.62 155 PRO B O 1
ATOM 7549 N N . PRO B 1 156 ? 30.031 16.891 -8.164 1 94.44 156 PRO B N 1
ATOM 7550 C CA . PRO B 1 156 ? 30.453 18.266 -7.852 1 94.44 156 PRO B CA 1
ATOM 7551 C C . PRO B 1 156 ? 30.047 19.281 -8.914 1 94.44 156 PRO B C 1
ATOM 7553 O O . PRO B 1 156 ? 29.688 20.406 -8.586 1 94.44 156 PRO B O 1
ATOM 7556 N N . GLU B 1 157 ? 30.062 18.797 -10.156 1 96.38 157 GLU B N 1
ATOM 7557 C CA . GLU B 1 157 ? 29.672 19.703 -11.234 1 96.38 157 GLU B CA 1
ATOM 7558 C C . GLU B 1 157 ? 28.203 20.047 -11.148 1 96.38 157 GLU B C 1
ATOM 7560 O O . GLU B 1 157 ? 27.797 21.172 -11.484 1 96.38 157 GLU B O 1
ATOM 7565 N N . ALA B 1 158 ? 27.406 19.125 -10.758 1 97.62 158 ALA B N 1
ATOM 7566 C CA . ALA B 1 158 ? 25.984 19.391 -10.57 1 97.62 158 ALA B CA 1
ATOM 7567 C C . ALA B 1 158 ? 25.75 20.344 -9.406 1 97.62 158 ALA B C 1
ATOM 7569 O O . ALA B 1 158 ? 24.922 21.25 -9.5 1 97.62 158 ALA B O 1
ATOM 7570 N N . TRP B 1 159 ? 26.484 20.188 -8.289 1 97 159 TRP B N 1
ATOM 7571 C CA . TRP B 1 159 ? 26.391 21.094 -7.16 1 97 159 TRP B CA 1
ATOM 7572 C C . TRP B 1 159 ? 26.734 22.516 -7.59 1 97 159 TRP B C 1
ATOM 7574 O O . TRP B 1 159 ? 26.031 23.469 -7.234 1 97 159 TRP B O 1
ATOM 7584 N N . GLN B 1 160 ? 27.859 22.625 -8.305 1 97.44 160 GLN B N 1
ATOM 7585 C CA . GLN B 1 160 ? 28.281 23.938 -8.766 1 97.44 160 GLN B CA 1
ATOM 7586 C C . GLN B 1 160 ? 27.234 24.547 -9.703 1 97.44 160 GLN B C 1
ATOM 7588 O O . GLN B 1 160 ? 26.969 25.75 -9.625 1 97.44 160 GLN B O 1
ATOM 7593 N N . PHE B 1 161 ? 26.719 23.703 -10.617 1 98.31 161 PHE B N 1
ATOM 7594 C CA . PHE B 1 161 ? 25.703 24.156 -11.547 1 98.31 161 PHE B CA 1
ATOM 7595 C C . PHE B 1 161 ? 24.484 24.672 -10.789 1 98.31 161 PHE B C 1
ATOM 7597 O O . PHE B 1 161 ? 23.906 25.703 -11.141 1 98.31 161 PHE B O 1
ATOM 7604 N N . ILE B 1 162 ? 24.031 24.016 -9.758 1 98.25 162 ILE B N 1
ATOM 7605 C CA . ILE B 1 162 ? 22.906 24.406 -8.906 1 98.25 162 ILE B CA 1
ATOM 7606 C C . ILE B 1 162 ? 23.156 25.781 -8.312 1 98.25 162 ILE B C 1
ATOM 7608 O O . ILE B 1 162 ? 22.25 26.625 -8.305 1 98.25 162 ILE B O 1
ATOM 7612 N N . LYS B 1 163 ? 24.344 26.016 -7.863 1 97.44 163 LYS B N 1
ATOM 7613 C CA . LYS B 1 163 ? 24.719 27.312 -7.293 1 97.44 163 LYS B CA 1
ATOM 7614 C C . LYS B 1 163 ? 24.766 28.391 -8.367 1 97.44 163 LYS B C 1
ATOM 7616 O O . LYS B 1 163 ? 24.125 29.438 -8.234 1 97.44 163 LYS B O 1
ATOM 7621 N N . ASP B 1 164 ? 25.422 28.078 -9.469 1 97.69 164 ASP B N 1
ATOM 7622 C CA . ASP B 1 164 ? 25.688 29.062 -10.516 1 97.69 164 ASP B CA 1
ATOM 7623 C C . ASP B 1 164 ? 24.391 29.531 -11.172 1 97.69 164 ASP B C 1
ATOM 7625 O O . ASP B 1 164 ? 24.266 30.703 -11.547 1 97.69 164 ASP B O 1
ATOM 7629 N N . LYS B 1 165 ? 23.5 28.594 -11.273 1 98.31 165 LYS B N 1
ATOM 7630 C CA . LYS B 1 165 ? 22.297 28.906 -12.039 1 98.31 165 LYS B CA 1
ATOM 7631 C C . LYS B 1 165 ? 21.172 29.391 -11.125 1 98.31 165 LYS B C 1
ATOM 7633 O O . LYS B 1 165 ? 20.047 29.641 -11.586 1 98.31 165 LYS B O 1
ATOM 7638 N N . GLY B 1 166 ? 21.422 29.516 -9.852 1 97.31 166 GLY B N 1
ATOM 7639 C CA . GLY B 1 166 ? 20.516 30.156 -8.922 1 97.31 166 GLY B CA 1
ATOM 7640 C C . GLY B 1 166 ? 19.391 29.25 -8.469 1 97.31 166 GLY B C 1
ATOM 7641 O O . GLY B 1 166 ? 18.312 29.719 -8.094 1 97.31 166 GLY B O 1
ATOM 7642 N N . PHE B 1 167 ? 19.547 27.906 -8.508 1 98.06 167 PHE B N 1
ATOM 7643 C CA . PHE B 1 167 ? 18.516 26.953 -8.086 1 98.06 167 PHE B CA 1
ATOM 7644 C C . PHE B 1 167 ? 18.219 27.109 -6.602 1 98.06 167 PHE B C 1
ATOM 7646 O O . PHE B 1 167 ? 17.125 26.766 -6.145 1 98.06 167 PHE B O 1
ATOM 7653 N N . LEU B 1 168 ? 19.125 27.609 -5.793 1 96.44 168 LEU B N 1
ATOM 7654 C CA . LEU B 1 168 ? 18.953 27.719 -4.348 1 96.44 168 LEU B CA 1
ATOM 7655 C C . LEU B 1 168 ? 18.203 28.984 -3.975 1 96.44 168 LEU B C 1
ATOM 7657 O O . LEU B 1 168 ? 17.75 29.141 -2.838 1 96.44 168 LEU B O 1
ATOM 7661 N N . GLY B 1 169 ? 18.047 29.938 -4.852 1 96.12 169 GLY B N 1
ATOM 7662 C CA . GLY B 1 169 ? 17.391 31.219 -4.582 1 96.12 169 GLY B CA 1
ATOM 7663 C C . GLY B 1 169 ? 16.203 31.484 -5.488 1 96.12 169 GLY B C 1
ATOM 7664 O O . GLY B 1 169 ? 15.992 32.625 -5.93 1 96.12 169 GLY B O 1
ATOM 7665 N N . MET B 1 170 ? 15.43 30.406 -5.82 1 95.81 170 MET B N 1
ATOM 7666 C CA . MET B 1 170 ? 14.336 30.516 -6.777 1 95.81 170 MET B CA 1
ATOM 7667 C C . MET B 1 170 ? 13.234 31.438 -6.254 1 95.81 170 MET B C 1
ATOM 7669 O O . MET B 1 170 ? 12.602 32.156 -7.023 1 95.81 170 MET B O 1
ATOM 7673 N N . ILE B 1 171 ? 13.047 31.469 -4.938 1 92.56 171 ILE B N 1
ATOM 7674 C CA . ILE B 1 171 ? 11.914 32.219 -4.391 1 92.56 171 ILE B CA 1
ATOM 7675 C C . ILE B 1 171 ? 12.383 33.562 -3.852 1 92.56 171 ILE B C 1
ATOM 7677 O O . ILE B 1 171 ? 11.57 34.375 -3.41 1 92.56 171 ILE B O 1
ATOM 7681 N N . ILE B 1 172 ? 13.672 33.812 -3.771 1 96.44 172 ILE B N 1
ATOM 7682 C CA . ILE B 1 172 ? 14.242 35.062 -3.246 1 96.44 172 ILE B CA 1
ATOM 7683 C C . ILE B 1 172 ? 13.984 36.219 -4.23 1 96.44 172 ILE B C 1
ATOM 7685 O O . ILE B 1 172 ? 14.211 36.062 -5.434 1 96.44 172 ILE B O 1
ATOM 7689 N N . PRO B 1 173 ? 13.539 37.375 -3.76 1 96.88 173 PRO B N 1
ATOM 7690 C CA . PRO B 1 173 ? 13.266 38.531 -4.629 1 96.88 173 PRO B CA 1
ATOM 7691 C C . PRO B 1 173 ? 14.477 38.969 -5.453 1 96.88 173 PRO B C 1
ATOM 7693 O O . PRO B 1 173 ? 15.617 38.812 -5 1 96.88 173 PRO B O 1
ATOM 7696 N N . ARG B 1 174 ? 14.203 39.562 -6.535 1 97.25 174 ARG B N 1
ATOM 7697 C CA . ARG B 1 174 ? 15.242 40 -7.469 1 97.25 174 ARG B CA 1
ATOM 7698 C C . ARG B 1 174 ? 16.141 41.062 -6.844 1 97.25 174 ARG B C 1
ATOM 7700 O O . ARG B 1 174 ? 17.328 41.125 -7.141 1 97.25 174 ARG B O 1
ATOM 7707 N N . GLN B 1 175 ? 15.57 41.875 -5.953 1 97.12 175 GLN B N 1
ATOM 7708 C CA . GLN B 1 175 ? 16.344 42.938 -5.301 1 97.12 175 GLN B CA 1
ATOM 7709 C C . GLN B 1 175 ? 17.516 42.344 -4.516 1 97.12 175 GLN B C 1
ATOM 7711 O O . GLN B 1 175 ? 18.5 43.031 -4.277 1 97.12 175 GLN B O 1
ATOM 7716 N N . TYR B 1 176 ? 17.422 41.062 -4.168 1 97.62 176 TYR B N 1
ATOM 7717 C CA . TYR B 1 176 ? 18.5 40.406 -3.43 1 97.62 176 TYR B CA 1
ATOM 7718 C C . TYR B 1 176 ? 19.281 39.469 -4.332 1 97.62 176 TYR B C 1
ATOM 7720 O O . TYR B 1 176 ? 20.094 38.656 -3.854 1 97.62 176 TYR B O 1
ATOM 7728 N N . GLY B 1 177 ? 18.953 39.5 -5.602 1 96.94 177 GLY B N 1
ATOM 7729 C CA . GLY B 1 177 ? 19.688 38.688 -6.551 1 96.94 177 GLY B CA 1
ATOM 7730 C C . GLY B 1 177 ? 19.031 37.344 -6.805 1 96.94 177 GLY B C 1
ATOM 7731 O O . GLY B 1 177 ? 19.609 36.5 -7.492 1 96.94 177 GLY B O 1
ATOM 7732 N N . GLY B 1 178 ? 17.875 37.094 -6.266 1 97.44 178 GLY B N 1
ATOM 7733 C CA . GLY B 1 178 ? 17.172 35.844 -6.492 1 97.44 178 GLY B CA 1
ATOM 7734 C C . GLY B 1 178 ? 16.391 35.812 -7.793 1 97.44 178 GLY B C 1
ATOM 7735 O O . GLY B 1 178 ? 16.5 36.75 -8.602 1 97.44 178 GLY B O 1
ATOM 7736 N N . LYS B 1 179 ? 15.648 34.719 -8.008 1 97.5 179 LYS B N 1
ATOM 7737 C CA . LYS B 1 179 ? 14.914 34.531 -9.25 1 97.5 179 LYS B CA 1
ATOM 7738 C C . LYS B 1 179 ? 13.477 35.031 -9.109 1 97.5 179 LYS B C 1
ATOM 7740 O O . LYS B 1 179 ? 12.828 35.375 -10.102 1 97.5 179 LYS B O 1
ATOM 7745 N N . GLN B 1 180 ? 12.984 35.062 -7.895 1 96.75 180 GLN B N 1
ATOM 7746 C CA . GLN B 1 180 ? 11.617 35.5 -7.598 1 96.75 180 GLN B CA 1
ATOM 7747 C C . GLN B 1 180 ? 10.609 34.688 -8.43 1 96.75 180 GLN B C 1
ATOM 7749 O O . GLN B 1 180 ? 9.703 35.281 -9.039 1 96.75 180 GLN B O 1
ATOM 7754 N N . PHE B 1 181 ? 10.805 33.406 -8.531 1 96.81 181 PHE B N 1
ATOM 7755 C CA . PHE B 1 181 ? 9.891 32.531 -9.242 1 96.81 181 PHE B CA 1
ATOM 7756 C C . PHE B 1 181 ? 8.602 32.344 -8.461 1 96.81 181 PHE B C 1
ATOM 7758 O O . PHE B 1 181 ? 8.578 32.5 -7.238 1 96.81 181 PHE B O 1
ATOM 7765 N N . SER B 1 182 ? 7.539 32.125 -9.203 1 95.31 182 SER B N 1
ATOM 7766 C CA . SER B 1 182 ? 6.246 31.812 -8.602 1 95.31 182 SER B CA 1
ATOM 7767 C C . SER B 1 182 ? 6.27 30.469 -7.887 1 95.31 182 SER B C 1
ATOM 7769 O O . SER B 1 182 ? 7.199 29.672 -8.07 1 95.31 182 SER B O 1
ATOM 7771 N N . ALA B 1 183 ? 5.27 30.219 -7.027 1 94.44 183 ALA B N 1
ATOM 7772 C CA . ALA B 1 183 ? 5.117 28.922 -6.387 1 94.44 183 ALA B CA 1
ATOM 7773 C C . ALA B 1 183 ? 4.926 27.812 -7.422 1 94.44 183 ALA B C 1
ATOM 7775 O O . ALA B 1 183 ? 5.441 26.719 -7.258 1 94.44 183 ALA B O 1
ATOM 7776 N N . TYR B 1 184 ? 4.188 28.109 -8.438 1 96.75 184 TYR B N 1
ATOM 7777 C CA . TYR B 1 184 ? 3.965 27.125 -9.5 1 96.75 184 TYR B CA 1
ATOM 7778 C C . TYR B 1 184 ? 5.277 26.766 -10.188 1 96.75 184 TYR B C 1
ATOM 7780 O O . TYR B 1 184 ? 5.516 25.594 -10.484 1 96.75 184 TYR B O 1
ATOM 7788 N N . MET B 1 185 ? 6.09 27.781 -10.469 1 97.69 185 MET B N 1
ATOM 7789 C CA . MET B 1 185 ? 7.383 27.5 -11.086 1 97.69 185 MET B CA 1
ATOM 7790 C C . MET B 1 185 ? 8.258 26.656 -10.164 1 97.69 185 MET B C 1
ATOM 7792 O O . MET B 1 185 ? 8.938 25.734 -10.617 1 97.69 185 MET B O 1
ATOM 7796 N N . HIS B 1 186 ? 8.297 27.031 -8.891 1 96.31 186 HIS B N 1
ATOM 7797 C CA . HIS B 1 186 ? 9 26.203 -7.914 1 96.31 186 HIS B CA 1
ATOM 7798 C C . HIS B 1 186 ? 8.523 24.75 -7.98 1 96.31 186 HIS B C 1
ATOM 7800 O O . HIS B 1 186 ? 9.336 23.828 -7.996 1 96.31 186 HIS B O 1
ATOM 7806 N N . SER B 1 187 ? 7.242 24.594 -8 1 97.12 187 SER B N 1
ATOM 7807 C CA . SER B 1 187 ? 6.621 23.281 -8.109 1 97.12 187 SER B CA 1
ATOM 7808 C C . SER B 1 187 ? 7.047 22.562 -9.391 1 97.12 187 SER B C 1
ATOM 7810 O O . SER B 1 187 ? 7.352 21.375 -9.375 1 97.12 187 SER B O 1
ATOM 7812 N N . GLN B 1 188 ? 7.074 23.266 -10.492 1 98.31 188 GLN B N 1
ATOM 7813 C CA . GLN B 1 188 ? 7.461 22.703 -11.781 1 98.31 188 GLN B CA 1
ATOM 7814 C C . GLN B 1 188 ? 8.898 22.203 -11.758 1 98.31 188 GLN B C 1
ATOM 7816 O O . GLN B 1 188 ? 9.195 21.125 -12.281 1 98.31 188 GLN B O 1
ATOM 7821 N N . VAL B 1 189 ? 9.75 22.938 -11.164 1 98.5 189 VAL B N 1
ATOM 7822 C CA . VAL B 1 189 ? 11.164 22.594 -11.109 1 98.5 189 VAL B CA 1
ATOM 7823 C C . VAL B 1 189 ? 11.352 21.312 -10.289 1 98.5 189 VAL B C 1
ATOM 7825 O O . VAL B 1 189 ? 12.016 20.375 -10.727 1 98.5 189 VAL B O 1
ATOM 7828 N N . VAL B 1 190 ? 10.766 21.328 -9.133 1 97.69 190 VAL B N 1
ATOM 7829 C CA . VAL B 1 190 ? 10.906 20.188 -8.234 1 97.69 190 VAL B CA 1
ATOM 7830 C C . VAL B 1 190 ? 10.32 18.938 -8.898 1 97.69 190 VAL B C 1
ATOM 7832 O O . VAL B 1 190 ? 10.906 17.859 -8.828 1 97.69 190 VAL B O 1
ATOM 7835 N N . MET B 1 191 ? 9.148 19.062 -9.5 1 98.5 191 MET B N 1
ATOM 7836 C CA . MET B 1 191 ? 8.508 17.953 -10.188 1 98.5 191 MET B CA 1
ATOM 7837 C C . MET B 1 191 ? 9.43 17.359 -11.25 1 98.5 191 MET B C 1
ATOM 7839 O O . MET B 1 191 ? 9.625 16.156 -11.32 1 98.5 191 MET B O 1
ATOM 7843 N N . LYS B 1 192 ? 9.992 18.25 -12.094 1 98.25 192 LYS B N 1
ATOM 7844 C CA . LYS B 1 192 ? 10.852 17.781 -13.188 1 98.25 192 LYS B CA 1
ATOM 7845 C C . LYS B 1 192 ? 12.117 17.125 -12.648 1 98.25 192 LYS B C 1
ATOM 7847 O O . LYS B 1 192 ? 12.516 16.047 -13.117 1 98.25 192 LYS B O 1
ATOM 7852 N N . LEU B 1 193 ? 12.727 17.703 -11.672 1 98.38 193 LEU B N 1
ATOM 7853 C CA . LEU B 1 193 ? 13.945 17.141 -11.078 1 98.38 193 LEU B CA 1
ATOM 7854 C C . LEU B 1 193 ? 13.656 15.797 -10.43 1 98.38 193 LEU B C 1
ATOM 7856 O O . LEU B 1 193 ? 14.469 14.867 -10.523 1 98.38 193 LEU B O 1
ATOM 7860 N N . ALA B 1 194 ? 12.531 15.703 -9.75 1 97.69 194 ALA B N 1
ATOM 7861 C CA . ALA B 1 194 ? 12.172 14.484 -9.031 1 97.69 194 ALA B CA 1
ATOM 7862 C C . ALA B 1 194 ? 11.914 13.336 -10 1 97.69 194 ALA B C 1
ATOM 7864 O O . ALA B 1 194 ? 12.016 12.164 -9.625 1 97.69 194 ALA B O 1
ATOM 7865 N N . SER B 1 195 ? 11.586 13.641 -11.242 1 97.25 195 SER B N 1
ATOM 7866 C CA . SER B 1 195 ? 11.398 12.609 -12.25 1 97.25 195 SER B CA 1
ATOM 7867 C C . SER B 1 195 ? 12.734 12.023 -12.703 1 97.25 195 SER B C 1
ATOM 7869 O O . SER B 1 195 ? 12.766 11.078 -13.492 1 97.25 195 SER B O 1
ATOM 7871 N N . ARG B 1 196 ? 13.867 12.531 -12.141 1 95.88 196 ARG B N 1
ATOM 7872 C CA . ARG B 1 196 ? 15.188 12.094 -12.578 1 95.88 196 ARG B CA 1
ATOM 7873 C C . ARG B 1 196 ? 16.047 11.695 -11.383 1 95.88 196 ARG B C 1
ATOM 7875 O O . ARG B 1 196 ? 16.75 10.68 -11.422 1 95.88 196 ARG B O 1
ATOM 7882 N N . SER B 1 197 ? 16.031 12.539 -10.398 1 95.44 197 SER B N 1
ATOM 7883 C CA . SER B 1 197 ? 16.938 12.352 -9.273 1 95.44 197 SER B CA 1
ATOM 7884 C C . SER B 1 197 ? 16.359 12.922 -7.988 1 95.44 197 SER B C 1
ATOM 7886 O O . SER B 1 197 ? 16.078 14.125 -7.906 1 95.44 197 SER B O 1
ATOM 7888 N N . SER B 1 198 ? 16.266 12.086 -7.02 1 95.75 198 SER B N 1
ATOM 7889 C CA . SER B 1 198 ? 15.742 12.547 -5.738 1 95.75 198 SER B CA 1
ATOM 7890 C C . SER B 1 198 ? 16.719 13.461 -5.027 1 95.75 198 SER B C 1
ATOM 7892 O O . SER B 1 198 ? 16.328 14.438 -4.387 1 95.75 198 SER B O 1
ATOM 7894 N N . ALA B 1 199 ? 18.016 13.195 -5.121 1 96.69 199 ALA B N 1
ATOM 7895 C CA . ALA B 1 199 ? 19.031 14.008 -4.465 1 96.69 199 ALA B CA 1
ATOM 7896 C C . ALA B 1 199 ? 19.031 15.438 -5.008 1 96.69 199 ALA B C 1
ATOM 7898 O O . ALA B 1 199 ? 19.109 16.406 -4.242 1 96.69 199 ALA B O 1
ATOM 7899 N N . ALA B 1 200 ? 18.906 15.539 -6.324 1 97.75 200 ALA B N 1
ATOM 7900 C CA . ALA B 1 200 ? 18.875 16.859 -6.938 1 97.75 200 ALA B CA 1
ATOM 7901 C C . ALA B 1 200 ? 17.609 17.625 -6.543 1 97.75 200 ALA B C 1
ATOM 7903 O O . ALA B 1 200 ? 17.656 18.812 -6.23 1 97.75 200 ALA B O 1
ATOM 7904 N N . ALA B 1 201 ? 16.453 16.938 -6.598 1 97.25 201 ALA B N 1
ATOM 7905 C CA . ALA B 1 201 ? 15.188 17.562 -6.23 1 97.25 201 ALA B CA 1
ATOM 7906 C C . ALA B 1 201 ? 15.219 18.078 -4.801 1 97.25 201 ALA B C 1
ATOM 7908 O O . ALA B 1 201 ? 14.805 19.203 -4.531 1 97.25 201 ALA B O 1
ATOM 7909 N N . ILE B 1 202 ? 15.766 17.297 -3.873 1 95.69 202 ILE B N 1
ATOM 7910 C CA . ILE B 1 202 ? 15.781 17.656 -2.457 1 95.69 202 ILE B CA 1
ATOM 7911 C C . ILE B 1 202 ? 16.797 18.781 -2.215 1 95.69 202 ILE B C 1
ATOM 7913 O O . ILE B 1 202 ? 16.531 19.688 -1.437 1 95.69 202 ILE B O 1
ATOM 7917 N N . ALA B 1 203 ? 17.891 18.719 -2.918 1 96.38 203 ALA B N 1
ATOM 7918 C CA . ALA B 1 203 ? 18.906 19.75 -2.793 1 96.38 203 ALA B CA 1
ATOM 7919 C C . ALA B 1 203 ? 18.344 21.125 -3.184 1 96.38 203 ALA B C 1
ATOM 7921 O O . ALA B 1 203 ? 18.703 22.141 -2.605 1 96.38 203 ALA B O 1
ATOM 7922 N N . VAL B 1 204 ? 17.453 21.078 -4.129 1 96.31 204 VAL B N 1
ATOM 7923 C CA . VAL B 1 204 ? 16.922 22.328 -4.684 1 96.31 204 VAL B CA 1
ATOM 7924 C C . VAL B 1 204 ? 15.695 22.766 -3.898 1 96.31 204 VAL B C 1
ATOM 7926 O O . VAL B 1 204 ? 15.5 23.953 -3.639 1 96.31 204 VAL B O 1
ATOM 7929 N N . MET B 1 205 ? 14.898 21.828 -3.479 1 93.5 205 MET B N 1
ATOM 7930 C CA . MET B 1 205 ? 13.602 22.203 -2.932 1 93.5 205 MET B CA 1
ATOM 7931 C C . MET B 1 205 ? 13.734 22.688 -1.493 1 93.5 205 MET B C 1
ATOM 7933 O O . MET B 1 205 ? 13 23.594 -1.065 1 93.5 205 MET B O 1
ATOM 7937 N N . VAL B 1 206 ? 14.688 22.25 -0.738 1 91 206 VAL B N 1
ATOM 7938 C CA . VAL B 1 206 ? 14.734 22.5 0.697 1 91 206 VAL B CA 1
ATOM 7939 C C . VAL B 1 206 ? 15.109 23.969 0.95 1 91 206 VAL B C 1
ATOM 7941 O O . VAL B 1 206 ? 14.461 24.656 1.738 1 91 206 VAL B O 1
ATOM 7944 N N . PRO B 1 207 ? 16.094 24.5 0.213 1 92.56 207 PRO B N 1
ATOM 7945 C CA . PRO B 1 207 ? 16.422 25.906 0.433 1 92.56 207 PRO B CA 1
ATOM 7946 C C . PRO B 1 207 ? 15.297 26.859 0.004 1 92.56 207 PRO B C 1
ATOM 7948 O O . PRO B 1 207 ? 15.258 28.016 0.427 1 92.56 207 PRO B O 1
ATOM 7951 N N . ASN B 1 208 ? 14.414 26.406 -0.789 1 91.81 208 ASN B N 1
ATOM 7952 C CA . ASN B 1 208 ? 13.328 27.234 -1.307 1 91.81 208 ASN B CA 1
ATOM 7953 C C . ASN B 1 208 ? 12.031 27 -0.543 1 91.81 208 ASN B C 1
ATOM 7955 O O . ASN B 1 208 ? 10.961 27.406 -0.998 1 91.81 208 ASN B O 1
ATOM 7959 N N . SER B 1 209 ? 12.039 26.344 0.512 1 82.62 209 SER B N 1
ATOM 7960 C CA . SER B 1 209 ? 10.852 26.062 1.313 1 82.62 209 SER B CA 1
ATOM 7961 C C . SER B 1 209 ? 11.031 26.531 2.754 1 82.62 209 SER B C 1
ATOM 7963 O O . SER B 1 209 ? 11.109 27.734 3.018 1 82.62 209 SER B O 1
ATOM 7965 N N . LEU B 1 210 ? 11.242 25.594 3.717 1 66.19 210 LEU B N 1
ATOM 7966 C CA . LEU B 1 210 ? 11.398 25.875 5.141 1 66.19 210 LEU B CA 1
ATOM 7967 C C . LEU B 1 210 ? 12.805 26.375 5.449 1 66.19 210 LEU B C 1
ATOM 7969 O O . LEU B 1 210 ? 13.172 26.531 6.617 1 66.19 210 LEU B O 1
ATOM 7973 N N . GLY B 1 211 ? 13.367 27.062 4.57 1 73.56 211 GLY B N 1
ATOM 7974 C CA . GLY B 1 211 ? 14.734 27.484 4.812 1 73.56 211 GLY B CA 1
ATOM 7975 C C . GLY B 1 211 ? 14.836 28.906 5.336 1 73.56 211 GLY B C 1
ATOM 7976 O O . GLY B 1 211 ? 13.82 29.609 5.457 1 73.56 211 GLY B O 1
ATOM 7977 N N . PRO B 1 212 ? 15.93 29.203 5.754 1 85.31 212 PRO B N 1
ATOM 7978 C CA . PRO B 1 212 ? 16.219 30.516 6.359 1 85.31 212 PRO B CA 1
ATOM 7979 C C . PRO B 1 212 ? 15.812 31.672 5.457 1 85.31 212 PRO B C 1
ATOM 7981 O O . PRO B 1 212 ? 15.414 32.75 5.953 1 85.31 212 PRO B O 1
ATOM 7984 N N . ALA B 1 213 ? 15.758 31.406 4.172 1 90 213 ALA B N 1
ATOM 7985 C CA . ALA B 1 213 ? 15.414 32.5 3.264 1 90 213 ALA B CA 1
ATOM 7986 C C . ALA B 1 213 ? 13.969 32.938 3.486 1 90 213 ALA B C 1
ATOM 7988 O O . ALA B 1 213 ? 13.695 34.156 3.516 1 90 213 ALA B O 1
ATOM 7989 N N . GLU B 1 214 ? 13.102 32 3.6 1 87.44 214 GLU B N 1
ATOM 7990 C CA . GLU B 1 214 ? 11.695 32.312 3.812 1 87.44 214 GLU B CA 1
ATOM 7991 C C . GLU B 1 214 ? 11.484 33.031 5.152 1 87.44 214 GLU B C 1
ATOM 7993 O O . GLU B 1 214 ? 10.688 33.969 5.25 1 87.44 214 GLU B O 1
ATOM 7998 N N . LEU B 1 215 ? 12.141 32.625 6.145 1 90.75 215 LEU B N 1
ATOM 7999 C CA . LEU B 1 215 ? 12.039 33.219 7.469 1 90.75 215 LEU B CA 1
ATOM 8000 C C . LEU B 1 215 ? 12.602 34.625 7.461 1 90.75 215 LEU B C 1
ATOM 8002 O O . LEU B 1 215 ? 12.023 35.531 8.07 1 90.75 215 LEU B O 1
ATOM 8006 N N . LEU B 1 216 ? 13.695 34.812 6.781 1 94.25 216 LEU B N 1
ATOM 8007 C CA . LEU B 1 216 ? 14.336 36.125 6.707 1 94.25 216 LEU B CA 1
ATOM 8008 C C . LEU B 1 216 ? 13.445 37.125 5.973 1 94.25 216 LEU B C 1
ATOM 8010 O O . LEU B 1 216 ? 13.359 38.281 6.367 1 94.25 216 LEU B O 1
ATOM 8014 N N . LEU B 1 217 ? 12.867 36.656 4.938 1 91.94 217 LEU B N 1
ATOM 8015 C CA . LEU B 1 217 ? 12.023 37.531 4.137 1 91.94 217 LEU B CA 1
ATOM 8016 C C . LEU B 1 217 ? 10.859 38.062 4.965 1 91.94 217 LEU B C 1
ATOM 8018 O O . LEU B 1 217 ? 10.469 39.219 4.805 1 91.94 217 LEU B O 1
ATOM 8022 N N . HIS B 1 218 ? 10.367 37.344 5.914 1 88.56 218 HIS B N 1
ATOM 8023 C CA . HIS B 1 218 ? 9.164 37.719 6.648 1 88.56 218 HIS B CA 1
ATOM 8024 C C . HIS B 1 218 ? 9.523 38.344 7.984 1 88.56 218 HIS B C 1
ATOM 8026 O O . HIS B 1 218 ? 8.797 39.219 8.461 1 88.56 218 HIS B O 1
ATOM 8032 N N . TYR B 1 219 ? 10.664 37.938 8.562 1 93.06 219 TYR B N 1
ATOM 8033 C CA . TYR B 1 219 ? 10.875 38.312 9.953 1 93.06 219 TYR B CA 1
ATOM 8034 C C . TYR B 1 219 ? 12.273 38.906 10.148 1 93.06 219 TYR B C 1
ATOM 8036 O O . TYR B 1 219 ? 12.578 39.438 11.211 1 93.06 219 TYR B O 1
ATOM 8044 N N . GLY B 1 220 ? 13.062 38.812 9.172 1 96.56 220 GLY B N 1
ATOM 8045 C CA . GLY B 1 220 ? 14.438 39.25 9.328 1 96.56 220 GLY B CA 1
ATOM 8046 C C . GLY B 1 220 ? 14.57 40.781 9.406 1 96.56 220 GLY B C 1
ATOM 8047 O O . GLY B 1 220 ? 13.734 41.5 8.867 1 96.56 220 GLY B O 1
ATOM 8048 N N . THR B 1 221 ? 15.602 41.219 10.078 1 97 221 THR B N 1
ATOM 8049 C CA . THR B 1 221 ? 15.953 42.625 10.023 1 97 221 THR B CA 1
ATOM 8050 C C . THR B 1 221 ? 16.516 43 8.656 1 97 221 THR B C 1
ATOM 8052 O O . THR B 1 221 ? 16.906 42.125 7.887 1 97 221 THR B O 1
ATOM 8055 N N . GLU B 1 222 ? 16.562 44.281 8.398 1 97.31 222 GLU B N 1
ATOM 8056 C CA . GLU B 1 222 ? 17.125 44.719 7.133 1 97.31 222 GLU B CA 1
ATOM 8057 C C . GLU B 1 222 ? 18.594 44.312 7.012 1 97.31 222 GLU B C 1
ATOM 8059 O O . GLU B 1 222 ? 19.047 43.938 5.934 1 97.31 222 GLU B O 1
ATOM 8064 N N . VAL B 1 223 ? 19.312 44.406 8.109 1 97.25 223 VAL B N 1
ATOM 8065 C CA . VAL B 1 223 ? 20.719 44.031 8.125 1 97.25 223 VAL B CA 1
ATOM 8066 C C . VAL B 1 223 ? 20.859 42.531 7.789 1 97.25 223 VAL B C 1
ATOM 8068 O O . VAL B 1 223 ? 21.734 42.156 6.996 1 97.25 223 VAL B O 1
ATOM 8071 N N . GLN B 1 224 ? 20.047 41.75 8.367 1 97.62 224 GLN B N 1
ATOM 8072 C CA . GLN B 1 224 ? 20.078 40.312 8.117 1 97.62 224 GLN B CA 1
ATOM 8073 C C . GLN B 1 224 ? 19.734 40 6.668 1 97.62 224 GLN B C 1
ATOM 8075 O O . GLN B 1 224 ? 20.406 39.188 6.023 1 97.62 224 GLN B O 1
ATOM 8080 N N . LYS B 1 225 ? 18.656 40.562 6.152 1 97.81 225 LYS B N 1
ATOM 8081 C CA . LYS B 1 225 ? 18.234 40.344 4.773 1 97.81 225 LYS B CA 1
ATOM 8082 C C . LYS B 1 225 ? 19.344 40.688 3.791 1 97.81 225 LYS B C 1
ATOM 8084 O O . LYS B 1 225 ? 19.672 39.906 2.896 1 97.81 225 LYS B O 1
ATOM 8089 N N . ASN B 1 226 ? 19.906 41.875 4.031 1 97.69 226 ASN B N 1
ATOM 8090 C CA . ASN B 1 226 ? 20.938 42.344 3.123 1 97.69 226 ASN B CA 1
ATOM 8091 C C . ASN B 1 226 ? 22.203 41.5 3.18 1 97.69 226 ASN B C 1
ATOM 8093 O O . ASN B 1 226 ? 22.938 41.375 2.193 1 97.69 226 ASN B O 1
ATOM 8097 N N . HIS B 1 227 ? 22.438 40.906 4.273 1 97.12 227 HIS B N 1
ATOM 8098 C CA . HIS B 1 227 ? 23.625 40.062 4.438 1 97.12 227 HIS B CA 1
ATOM 8099 C C . HIS B 1 227 ? 23.406 38.688 3.852 1 97.12 227 HIS B C 1
ATOM 8101 O O . HIS B 1 227 ? 24.234 38.188 3.088 1 97.12 227 HIS B O 1
ATOM 8107 N N . TYR B 1 228 ? 22.328 38.062 4.16 1 97.62 228 TYR B N 1
ATOM 8108 C CA . TYR B 1 228 ? 22.172 36.625 3.908 1 97.62 228 TYR B CA 1
ATOM 8109 C C . TYR B 1 228 ? 21.469 36.375 2.58 1 97.62 228 TYR B C 1
ATOM 8111 O O . TYR B 1 228 ? 21.812 35.438 1.858 1 97.62 228 TYR B O 1
ATOM 8119 N N . LEU B 1 229 ? 20.438 37.125 2.201 1 97.88 229 LEU B N 1
ATOM 8120 C CA . LEU B 1 229 ? 19.594 36.781 1.065 1 97.88 229 LEU B CA 1
ATOM 8121 C C . LEU B 1 229 ? 20.391 36.781 -0.231 1 97.88 229 LEU B C 1
ATOM 8123 O O . LEU B 1 229 ? 20.266 35.844 -1.039 1 97.88 229 LEU B O 1
ATOM 8127 N N . PRO B 1 230 ? 21.25 37.875 -0.469 1 97.88 230 PRO B N 1
ATOM 8128 C CA . PRO B 1 230 ? 22.062 37.781 -1.684 1 97.88 230 PRO B CA 1
ATOM 8129 C C . PRO B 1 230 ? 23 36.594 -1.689 1 97.88 230 PRO B C 1
ATOM 8131 O O . PRO B 1 230 ? 23.219 35.969 -2.734 1 97.88 230 PRO B O 1
ATOM 8134 N N . ARG B 1 231 ? 23.594 36.25 -0.564 1 97.5 231 ARG B N 1
ATOM 8135 C CA . ARG B 1 231 ? 24.531 35.156 -0.446 1 97.5 231 ARG B CA 1
ATOM 8136 C C . ARG B 1 231 ? 23.844 33.812 -0.632 1 97.5 231 ARG B C 1
ATOM 8138 O O . ARG B 1 231 ? 24.422 32.875 -1.207 1 97.5 231 ARG B O 1
ATOM 8145 N N . LEU B 1 232 ? 22.625 33.719 -0.124 1 97.12 232 LEU B N 1
ATOM 8146 C CA . LEU B 1 232 ? 21.828 32.531 -0.348 1 97.12 232 LEU B CA 1
ATOM 8147 C C . LEU B 1 232 ? 21.453 32.375 -1.822 1 97.12 232 LEU B C 1
ATOM 8149 O O . LEU B 1 232 ? 21.531 31.281 -2.383 1 97.12 232 LEU B O 1
ATOM 8153 N N . ALA B 1 233 ? 21.062 33.469 -2.451 1 96.75 233 ALA B N 1
ATOM 8154 C CA . ALA B 1 233 ? 20.641 33.469 -3.852 1 96.75 233 ALA B CA 1
ATOM 8155 C C . ALA B 1 233 ? 21.781 33.031 -4.762 1 96.75 233 ALA B C 1
ATOM 8157 O O . ALA B 1 233 ? 21.562 32.344 -5.77 1 96.75 233 ALA B O 1
ATOM 8158 N N . GLN B 1 234 ? 23 33.344 -4.348 1 95.56 234 GLN B N 1
ATOM 8159 C CA . GLN B 1 234 ? 24.172 33.062 -5.168 1 95.56 234 GLN B CA 1
ATOM 8160 C C . GLN B 1 234 ? 24.781 31.719 -4.805 1 95.56 234 GLN B C 1
ATOM 8162 O O . GLN B 1 234 ? 25.719 31.25 -5.469 1 95.56 234 GLN B O 1
ATOM 8167 N N . GLY B 1 235 ? 24.297 31.141 -3.83 1 95.38 235 GLY B N 1
ATOM 8168 C CA . GLY B 1 235 ? 24.797 29.844 -3.396 1 95.38 235 GLY B CA 1
ATOM 8169 C C . GLY B 1 235 ? 26.094 29.953 -2.596 1 95.38 235 GLY B C 1
ATOM 8170 O O . GLY B 1 235 ? 26.781 28.953 -2.383 1 95.38 235 GLY B O 1
ATOM 8171 N N . LEU B 1 236 ? 26.422 31.125 -2.172 1 96.25 236 LEU B N 1
ATOM 8172 C CA . LEU B 1 236 ? 27.578 31.297 -1.297 1 96.25 236 LEU B CA 1
ATOM 8173 C C . LEU B 1 236 ? 27.297 30.719 0.087 1 96.25 236 LEU B C 1
ATOM 8175 O O . LEU B 1 236 ? 28.219 30.234 0.758 1 96.25 236 LEU B O 1
ATOM 8179 N N . GLU B 1 237 ? 26.094 30.828 0.499 1 95.81 237 GLU B N 1
ATOM 8180 C CA . GLU B 1 237 ? 25.609 30.188 1.721 1 95.81 237 GLU B CA 1
ATOM 8181 C C . GLU B 1 237 ? 24.672 29.031 1.405 1 95.81 237 GLU B C 1
ATOM 8183 O O . GLU B 1 237 ? 23.75 29.188 0.591 1 95.81 237 GLU B O 1
ATOM 8188 N N . ILE B 1 238 ? 24.953 27.906 1.927 1 96.56 238 ILE B N 1
ATOM 8189 C CA . ILE B 1 238 ? 24.047 26.766 1.9 1 96.56 238 ILE B CA 1
ATOM 8190 C C . ILE B 1 238 ? 23.344 26.641 3.25 1 96.56 238 ILE B C 1
ATOM 8192 O O . ILE B 1 238 ? 23.984 26.359 4.266 1 96.56 238 ILE B O 1
ATOM 8196 N N . PRO B 1 239 ? 22.062 26.828 3.217 1 96.12 239 PRO B N 1
ATOM 8197 C CA . PRO B 1 239 ? 21.359 26.844 4.496 1 96.12 239 PRO B CA 1
ATOM 8198 C C . PRO B 1 239 ? 20.828 25.453 4.891 1 96.12 239 PRO B C 1
ATOM 8200 O O . PRO B 1 239 ? 20.625 24.609 4.023 1 96.12 239 PRO B O 1
ATOM 8203 N N . CYS B 1 240 ? 20.672 25.172 6.109 1 95.94 240 CYS B N 1
ATOM 8204 C CA . CYS B 1 240 ? 19.844 24.109 6.691 1 95.94 240 CYS B CA 1
ATOM 8205 C C . CYS B 1 240 ? 19.031 24.656 7.867 1 95.94 240 CYS B C 1
ATOM 8207 O O . CYS B 1 240 ? 19.266 25.766 8.328 1 95.94 240 CYS B O 1
ATOM 8209 N N . PHE B 1 241 ? 18.016 23.969 8.234 1 95.12 241 PHE B N 1
ATOM 8210 C CA . PHE B 1 241 ? 17.203 24.375 9.375 1 95.12 241 PHE B CA 1
ATOM 8211 C C . PHE B 1 241 ? 17.016 23.203 10.344 1 95.12 241 PHE B C 1
ATOM 8213 O O . PHE B 1 241 ? 16.5 22.156 9.961 1 95.12 241 PHE B O 1
ATOM 8220 N N . ALA B 1 242 ? 17.406 23.406 11.547 1 96.5 242 ALA B N 1
ATOM 8221 C CA . ALA B 1 242 ? 17.391 22.344 12.547 1 96.5 242 ALA B CA 1
ATOM 8222 C C . ALA B 1 242 ? 16.25 22.547 13.547 1 96.5 242 ALA B C 1
ATOM 8224 O O . ALA B 1 242 ? 16.297 23.469 14.367 1 96.5 242 ALA B O 1
ATOM 8225 N N . LEU B 1 243 ? 15.281 21.688 13.484 1 94.5 243 LEU B N 1
ATOM 8226 C CA . LEU B 1 243 ? 14.125 21.75 14.383 1 94.5 243 LEU B CA 1
ATOM 8227 C C . LEU B 1 243 ? 14.008 20.469 15.195 1 94.5 243 LEU B C 1
ATOM 8229 O O . LEU B 1 243 ? 13.969 20.5 16.422 1 94.5 243 LEU B O 1
ATOM 8233 N N . THR B 1 244 ? 14.102 19.297 14.578 1 95.56 244 THR B N 1
ATOM 8234 C CA . THR B 1 244 ? 13.789 18 15.18 1 95.56 244 THR B CA 1
ATOM 8235 C C . THR B 1 244 ? 14.906 17.562 16.109 1 95.56 244 THR B C 1
ATOM 8237 O O . THR B 1 244 ? 16.094 17.688 15.789 1 95.56 244 THR B O 1
ATOM 8240 N N . SER B 1 245 ? 14.562 17.188 17.281 1 95.19 245 SER B N 1
ATOM 8241 C CA . SER B 1 245 ? 15.477 16.547 18.219 1 95.19 245 SER B CA 1
ATOM 8242 C C . SER B 1 245 ? 15.039 15.133 18.531 1 95.19 245 SER B C 1
ATOM 8244 O O . SER B 1 245 ? 13.914 14.742 18.219 1 95.19 245 SER B O 1
ATOM 8246 N N . PRO B 1 246 ? 15.836 14.305 19.109 1 93.88 246 PRO B N 1
ATOM 8247 C CA . PRO B 1 246 ? 15.477 12.914 19.391 1 93.88 246 PRO B CA 1
ATOM 8248 C C . PRO B 1 246 ? 14.188 12.789 20.203 1 93.88 246 PRO B C 1
ATOM 8250 O O . PRO B 1 246 ? 13.477 11.789 20.094 1 93.88 246 PRO B O 1
ATOM 8253 N N . TYR B 1 247 ? 13.891 13.742 20.969 1 94.06 247 TYR B N 1
ATOM 8254 C CA . TYR B 1 247 ? 12.758 13.586 21.859 1 94.06 247 TYR B CA 1
ATOM 8255 C C . TYR B 1 247 ? 11.664 14.602 21.562 1 94.06 247 TYR B C 1
ATOM 8257 O O . TYR B 1 247 ? 10.758 14.812 22.375 1 94.06 247 TYR B O 1
ATOM 8265 N N . ALA B 1 248 ? 11.828 15.305 20.422 1 92.94 248 ALA B N 1
ATOM 8266 C CA . ALA B 1 248 ? 10.797 16.172 19.859 1 92.94 248 ALA B CA 1
ATOM 8267 C C . ALA B 1 248 ? 10.742 16.047 18.344 1 92.94 248 ALA B C 1
ATOM 8269 O O . ALA B 1 248 ? 11.508 16.719 17.625 1 92.94 248 ALA B O 1
ATOM 8270 N N . GLY B 1 249 ? 9.898 15.25 17.891 1 90.75 249 GLY B N 1
ATOM 8271 C CA . GLY B 1 249 ? 9.641 15.086 16.469 1 90.75 249 GLY B CA 1
ATOM 8272 C C . GLY B 1 249 ? 8.383 15.805 16 1 90.75 249 GLY B C 1
ATOM 8273 O O . GLY B 1 249 ? 8.391 17.031 15.852 1 90.75 249 GLY B O 1
ATOM 8274 N N . SER B 1 250 ? 7.27 15.055 15.992 1 88.94 250 SER B N 1
ATOM 8275 C CA . SER B 1 250 ? 5.988 15.648 15.625 1 88.94 250 SER B CA 1
ATOM 8276 C C . SER B 1 250 ? 5.523 16.656 16.672 1 88.94 250 SER B C 1
ATOM 8278 O O . SER B 1 250 ? 4.801 17.609 16.359 1 88.94 250 SER B O 1
ATOM 8280 N N . ASP B 1 251 ? 5.973 16.422 17.844 1 90.12 251 ASP B N 1
ATOM 8281 C CA . ASP B 1 251 ? 5.773 17.375 18.922 1 90.12 251 ASP B CA 1
ATOM 8282 C C . ASP B 1 251 ? 6.906 18.406 18.969 1 90.12 251 ASP B C 1
ATOM 8284 O O . ASP B 1 251 ? 7.609 18.516 19.969 1 90.12 251 ASP B O 1
ATOM 8288 N N . ALA B 1 252 ? 6.953 19.188 17.953 1 87.19 252 ALA B N 1
ATOM 8289 C CA . ALA B 1 252 ? 8.109 20.047 17.734 1 87.19 252 ALA B CA 1
ATOM 8290 C C . ALA B 1 252 ? 8.188 21.141 18.797 1 87.19 252 ALA B C 1
ATOM 8292 O O . ALA B 1 252 ? 9.266 21.688 19.062 1 87.19 252 ALA B O 1
ATOM 8293 N N . ALA B 1 253 ? 7.09 21.453 19.422 1 86.88 253 ALA B N 1
ATOM 8294 C CA . ALA B 1 253 ? 7.078 22.516 20.422 1 86.88 253 ALA B CA 1
ATOM 8295 C C . ALA B 1 253 ? 7.777 22.078 21.703 1 86.88 253 ALA B C 1
ATOM 8297 O O . ALA B 1 253 ? 8.117 22.906 22.547 1 86.88 253 ALA B O 1
ATOM 8298 N N . ALA B 1 254 ? 8.078 20.797 21.766 1 89.12 254 ALA B N 1
ATOM 8299 C CA . ALA B 1 254 ? 8.656 20.25 23 1 89.12 254 ALA B CA 1
ATOM 8300 C C . ALA B 1 254 ? 10.172 20.109 22.875 1 89.12 254 ALA B C 1
ATOM 8302 O O . ALA B 1 254 ? 10.789 19.359 23.641 1 89.12 254 ALA B O 1
ATOM 8303 N N . ILE B 1 255 ? 10.789 20.797 21.953 1 91.88 255 ILE B N 1
ATOM 8304 C CA . ILE B 1 255 ? 12.227 20.672 21.766 1 91.88 255 ILE B CA 1
ATOM 8305 C C . ILE B 1 255 ? 12.945 20.984 23.078 1 91.88 255 ILE B C 1
ATOM 8307 O O . ILE B 1 255 ? 12.594 21.938 23.781 1 91.88 255 ILE B O 1
ATOM 8311 N N . PRO B 1 256 ? 13.914 20.141 23.469 1 90.81 256 PRO B N 1
ATOM 8312 C CA . PRO B 1 256 ? 14.617 20.312 24.75 1 90.81 256 PRO B CA 1
ATOM 8313 C C . PRO B 1 256 ? 15.797 21.281 24.641 1 90.81 256 PRO B C 1
ATOM 8315 O O . PRO B 1 256 ? 16.438 21.578 25.656 1 90.81 256 PRO B O 1
ATOM 8318 N N . ASP B 1 257 ? 16.141 21.734 23.516 1 94.19 257 ASP B N 1
ATOM 8319 C CA . ASP B 1 257 ? 17.281 22.609 23.297 1 94.19 257 ASP B CA 1
ATOM 8320 C C . ASP B 1 257 ? 17.078 23.969 23.953 1 94.19 257 ASP B C 1
ATOM 8322 O O . ASP B 1 257 ? 16.047 24.625 23.734 1 94.19 257 ASP B O 1
ATOM 8326 N N . ILE B 1 258 ? 18.078 24.406 24.703 1 94.62 258 ILE B N 1
ATOM 8327 C CA . ILE B 1 258 ? 17.875 25.594 25.531 1 94.62 258 ILE B CA 1
ATOM 8328 C C . ILE B 1 258 ? 18.938 26.641 25.188 1 94.62 258 ILE B C 1
ATOM 8330 O O . ILE B 1 258 ? 20.109 26.297 24.969 1 94.62 258 ILE B O 1
ATOM 8334 N N . GLY B 1 259 ? 18.484 27.828 25.094 1 97.38 259 GLY B N 1
ATOM 8335 C CA . GLY B 1 259 ? 19.328 29.016 25.016 1 97.38 259 GLY B CA 1
ATOM 8336 C C . GLY B 1 259 ? 19.125 29.969 26.188 1 97.38 259 GLY B C 1
ATOM 8337 O O . GLY B 1 259 ? 18.062 30.547 26.344 1 97.38 259 GLY B O 1
ATOM 8338 N N . ILE B 1 260 ? 20.188 30.125 26.969 1 97.62 260 ILE B N 1
ATOM 8339 C CA . ILE B 1 260 ? 20.109 30.969 28.156 1 97.62 260 ILE B CA 1
ATOM 8340 C C . ILE B 1 260 ? 20.656 32.344 27.828 1 97.62 260 ILE B C 1
ATOM 8342 O O . ILE B 1 260 ? 21.797 32.5 27.375 1 97.62 260 ILE B O 1
ATOM 8346 N N . VAL B 1 261 ? 19.828 33.375 28.109 1 97.38 261 VAL B N 1
ATOM 8347 C CA . VAL B 1 261 ? 20.25 34.75 27.859 1 97.38 261 VAL B CA 1
ATOM 8348 C C . VAL B 1 261 ? 21.422 35.094 28.781 1 97.38 261 VAL B C 1
ATOM 8350 O O . VAL B 1 261 ? 21.375 34.812 29.984 1 97.38 261 VAL B O 1
ATOM 8353 N N . CYS B 1 262 ? 22.453 35.625 28.156 1 96.88 262 CYS B N 1
ATOM 8354 C CA . CYS B 1 262 ? 23.625 36 28.922 1 96.88 262 CYS B CA 1
ATOM 8355 C C . CYS B 1 262 ? 24.453 37.031 28.172 1 96.88 262 CYS B C 1
ATOM 8357 O O . CYS B 1 262 ? 24.125 37.406 27.047 1 96.88 262 CYS B O 1
ATOM 8359 N N . LYS B 1 263 ? 25.391 37.562 28.875 1 96.38 263 LYS B N 1
ATOM 8360 C CA . LYS B 1 263 ? 26.391 38.406 28.234 1 96.38 263 LYS B CA 1
ATOM 8361 C C . LYS B 1 263 ? 27.656 37.625 27.922 1 96.38 263 LYS B C 1
ATOM 8363 O O . LYS B 1 263 ? 28.062 36.75 28.719 1 96.38 263 LYS B O 1
ATOM 8368 N N . GLY B 1 264 ? 28.172 37.75 26.734 1 94.31 264 GLY B N 1
ATOM 8369 C CA . GLY B 1 264 ? 29.391 37.125 26.312 1 94.31 264 GLY B CA 1
ATOM 8370 C C . GLY B 1 264 ? 30.234 38 25.391 1 94.31 264 GLY B C 1
ATOM 8371 O O . GLY B 1 264 ? 29.906 39.156 25.156 1 94.31 264 GLY B O 1
ATOM 8372 N N . VAL B 1 265 ? 31.406 37.469 25.031 1 93.56 265 VAL B N 1
ATOM 8373 C CA . VAL B 1 265 ? 32.312 38.219 24.172 1 93.56 265 VAL B CA 1
ATOM 8374 C C . VAL B 1 265 ? 32.125 37.781 22.719 1 93.56 265 VAL B C 1
ATOM 8376 O O . VAL B 1 265 ? 32.188 36.562 22.422 1 93.56 265 VAL B O 1
ATOM 8379 N N . HIS B 1 266 ? 31.844 38.594 21.844 1 92.88 266 HIS B N 1
ATOM 8380 C CA . HIS B 1 266 ? 31.766 38.375 20.406 1 92.88 266 HIS B CA 1
ATOM 8381 C C . HIS B 1 266 ? 32.5 39.469 19.641 1 92.88 266 HIS B C 1
ATOM 8383 O O . HIS B 1 266 ? 32.25 40.656 19.828 1 92.88 266 HIS B O 1
ATOM 8389 N N . GLU B 1 267 ? 33.406 39 18.766 1 91 267 GLU B N 1
ATOM 8390 C CA . GLU B 1 267 ? 34.219 39.938 18 1 91 267 GLU B CA 1
ATOM 8391 C C . GLU B 1 267 ? 34.906 40.969 18.906 1 91 267 GLU B C 1
ATOM 8393 O O . GLU B 1 267 ? 34.906 42.156 18.594 1 91 267 GLU B O 1
ATOM 8398 N N . GLY B 1 268 ? 35.25 40.625 20.078 1 90.38 268 GLY B N 1
ATOM 8399 C CA . GLY B 1 268 ? 36.062 41.438 21 1 90.38 268 GLY B CA 1
ATOM 8400 C C . GLY B 1 268 ? 35.219 42.344 21.859 1 90.38 268 GLY B C 1
ATOM 8401 O O . GLY B 1 268 ? 35.75 43.156 22.625 1 90.38 268 GLY B O 1
ATOM 8402 N N . ARG B 1 269 ? 33.969 42.281 21.859 1 93.81 269 ARG B N 1
ATOM 8403 C CA . ARG B 1 269 ? 33.125 43.188 22.656 1 93.81 269 ARG B CA 1
ATOM 8404 C C . ARG B 1 269 ? 32.125 42.375 23.469 1 93.81 269 ARG B C 1
ATOM 8406 O O . ARG B 1 269 ? 31.672 41.312 23.031 1 93.81 269 ARG B O 1
ATOM 8413 N N . GLU B 1 270 ? 31.812 42.938 24.547 1 95.06 270 GLU B N 1
ATOM 8414 C CA . GLU B 1 270 ? 30.719 42.375 25.328 1 95.06 270 GLU B CA 1
ATOM 8415 C C . GLU B 1 270 ? 29.375 42.531 24.625 1 95.06 270 GLU B C 1
ATOM 8417 O O . GLU B 1 270 ? 29.016 43.656 24.234 1 95.06 270 GLU B O 1
ATOM 8422 N N . THR B 1 271 ? 28.766 41.469 24.422 1 94.88 271 THR B N 1
ATOM 8423 C CA . THR B 1 271 ? 27.547 41.469 23.625 1 94.88 271 THR B CA 1
ATOM 8424 C C . THR B 1 271 ? 26.469 40.594 24.297 1 94.88 271 THR B C 1
ATOM 8426 O O . THR B 1 271 ? 26.781 39.562 24.906 1 94.88 271 THR B O 1
ATOM 8429 N N . LEU B 1 272 ? 25.25 41.125 24.219 1 96.25 272 LEU B N 1
ATOM 8430 C CA . LEU B 1 272 ? 24.109 40.344 24.672 1 96.25 272 LEU B CA 1
ATOM 8431 C C . LEU B 1 272 ? 23.828 39.188 23.719 1 96.25 272 LEU B C 1
ATOM 8433 O O . LEU B 1 272 ? 23.875 39.375 22.5 1 96.25 272 LEU B O 1
ATOM 8437 N N . GLY B 1 273 ? 23.594 38 24.281 1 97.38 273 GLY B N 1
ATOM 8438 C CA . GLY B 1 273 ? 23.312 36.812 23.453 1 97.38 273 GLY B CA 1
ATOM 8439 C C . GLY B 1 273 ? 22.781 35.656 24.234 1 97.38 273 GLY B C 1
ATOM 8440 O O . GLY B 1 273 ? 22.078 35.844 25.234 1 97.38 273 GLY B O 1
ATOM 8441 N N . PHE B 1 274 ? 22.875 34.469 23.641 1 97.94 274 PHE B N 1
ATOM 8442 C CA . PHE B 1 274 ? 22.469 33.219 24.266 1 97.94 274 PHE B CA 1
ATOM 8443 C C . PHE B 1 274 ? 23.641 32.25 24.375 1 97.94 274 PHE B C 1
ATOM 8445 O O . PHE B 1 274 ? 24.5 32.219 23.5 1 97.94 274 PHE B O 1
ATOM 8452 N N . ARG B 1 275 ? 23.688 31.547 25.406 1 98 275 ARG B N 1
ATOM 8453 C CA . ARG B 1 275 ? 24.438 30.281 25.438 1 98 275 ARG B CA 1
ATOM 8454 C C . ARG B 1 275 ? 23.516 29.094 25.141 1 98 275 ARG B C 1
ATOM 8456 O O . ARG B 1 275 ? 22.656 28.766 25.969 1 98 275 ARG B O 1
ATOM 8463 N N . VAL B 1 276 ? 23.766 28.48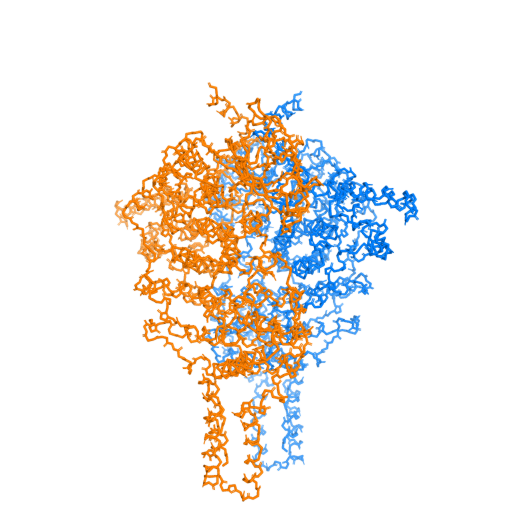4 24 1 98.19 276 VAL B N 1
ATOM 8464 C CA . VAL B 1 276 ? 22.797 27.531 23.484 1 98.19 276 VAL B CA 1
ATOM 8465 C C . VAL B 1 276 ? 23.391 26.125 23.469 1 98.19 276 VAL B C 1
ATOM 8467 O O . VAL B 1 276 ? 24.547 25.938 23.062 1 98.19 276 VAL B O 1
ATOM 8470 N N . THR B 1 277 ? 22.75 25.141 24 1 97.62 277 THR B N 1
ATOM 8471 C CA . THR B 1 277 ? 23.031 23.719 23.875 1 97.62 277 THR B CA 1
ATOM 8472 C C . THR B 1 277 ? 21.922 23 23.125 1 97.62 277 THR B C 1
ATOM 8474 O O . THR B 1 277 ? 20.75 23.141 23.469 1 97.62 277 THR B O 1
ATOM 8477 N N . TRP B 1 278 ? 22.297 22.297 22.016 1 97.56 278 TRP B N 1
ATOM 8478 C CA . TRP B 1 278 ? 21.266 21.625 21.219 1 97.56 278 TRP B CA 1
ATOM 8479 C C . TRP B 1 278 ? 21.797 20.312 20.656 1 97.56 278 TRP B C 1
ATOM 8481 O O . TRP B 1 278 ? 23 20.078 20.641 1 97.56 278 TRP B O 1
ATOM 8491 N N . SER B 1 279 ? 20.938 19.375 20.359 1 96.88 279 SER B N 1
ATOM 8492 C CA . SER B 1 279 ? 21.141 18.156 19.594 1 96.88 279 SER B CA 1
ATOM 8493 C C . SER B 1 279 ? 19.984 17.906 18.625 1 96.88 279 SER B C 1
ATOM 8495 O O . SER B 1 279 ? 18.875 17.609 19.062 1 96.88 279 SER B O 1
ATOM 8497 N N . LYS B 1 280 ? 20.281 18.141 17.359 1 97.69 280 LYS B N 1
ATOM 8498 C CA . LYS B 1 280 ? 19.25 17.984 16.328 1 97.69 280 LYS B CA 1
ATOM 8499 C C . LYS B 1 280 ? 19.609 16.844 15.375 1 97.69 280 LYS B C 1
ATOM 8501 O O . LYS B 1 280 ? 20.766 16.453 15.258 1 97.69 280 LYS B O 1
ATOM 8506 N N . ARG B 1 281 ? 18.562 16.266 14.766 1 97.31 281 ARG B N 1
ATOM 8507 C CA . ARG B 1 281 ? 18.766 15.188 13.805 1 97.31 281 ARG B CA 1
ATOM 8508 C C . ARG B 1 281 ? 17.828 15.336 12.609 1 97.31 281 ARG B C 1
ATOM 8510 O O . ARG B 1 281 ? 16.906 16.156 12.633 1 97.31 281 ARG B O 1
ATOM 8517 N N . TYR B 1 282 ? 18.125 14.617 11.555 1 97.12 282 TYR B N 1
ATOM 8518 C CA . TYR B 1 282 ? 17.359 14.57 10.312 1 97.12 282 TYR B CA 1
ATOM 8519 C C . TYR B 1 282 ? 17.422 15.914 9.594 1 97.12 282 TYR B C 1
ATOM 8521 O O . TYR B 1 282 ? 16.438 16.328 8.969 1 97.12 282 TYR B O 1
ATOM 8529 N N . ILE B 1 283 ? 18.484 16.609 9.688 1 97.19 283 ILE B N 1
ATOM 8530 C CA . ILE B 1 283 ? 18.531 17.953 9.125 1 97.19 283 ILE B CA 1
ATOM 8531 C C . ILE B 1 283 ? 19.094 17.891 7.703 1 97.19 283 ILE B C 1
ATOM 8533 O O . ILE B 1 283 ? 20.281 17.609 7.508 1 97.19 283 ILE B O 1
ATOM 8537 N N . THR B 1 284 ? 18.25 18.188 6.754 1 96.38 284 THR B N 1
ATOM 8538 C CA . THR B 1 284 ? 18.625 18.156 5.348 1 96.38 284 THR B CA 1
ATOM 8539 C C . THR B 1 284 ? 19.609 19.281 5.031 1 96.38 284 THR B C 1
ATOM 8541 O O . THR B 1 284 ? 19.391 20.422 5.426 1 96.38 284 THR B O 1
ATOM 8544 N N . LEU B 1 285 ? 20.703 18.969 4.391 1 97.12 285 LEU B N 1
ATOM 8545 C CA . LEU B 1 285 ? 21.797 19.812 3.924 1 97.12 285 LEU B CA 1
ATOM 8546 C C . LEU B 1 285 ? 22.719 20.188 5.074 1 97.12 285 LEU B C 1
ATOM 8548 O O . LEU B 1 285 ? 23.75 20.844 4.863 1 97.12 285 LEU B O 1
ATOM 8552 N N . ALA B 1 286 ? 22.516 19.719 6.273 1 97.75 286 ALA B N 1
ATOM 8553 C CA . ALA B 1 286 ? 23.328 20.062 7.441 1 97.75 286 ALA B CA 1
ATOM 8554 C C . ALA B 1 286 ? 24.781 19.688 7.234 1 97.75 286 ALA B C 1
ATOM 8556 O O . ALA B 1 286 ? 25.688 20.453 7.605 1 97.75 286 ALA B O 1
ATOM 8557 N N . PRO B 1 287 ? 25.094 18.531 6.613 1 97.88 287 PRO B N 1
ATOM 8558 C CA . PRO B 1 287 ? 26.5 18.141 6.508 1 97.88 287 PRO B CA 1
ATOM 8559 C C . PRO B 1 287 ? 27.328 19.141 5.703 1 97.88 287 PRO B C 1
ATOM 8561 O O . PRO B 1 287 ? 28.547 19.219 5.887 1 97.88 287 PRO B O 1
ATOM 8564 N N . ILE B 1 288 ? 26.641 19.922 4.855 1 97.06 288 ILE B N 1
ATOM 8565 C CA . ILE B 1 288 ? 27.406 20.812 3.998 1 97.06 288 ILE B CA 1
ATOM 8566 C C . ILE B 1 288 ? 26.969 22.25 4.227 1 97.06 288 ILE B C 1
ATOM 8568 O O . ILE B 1 288 ? 27.375 23.156 3.486 1 97.06 288 ILE B O 1
ATOM 8572 N N . ALA B 1 289 ? 26.125 22.5 5.164 1 97.44 289 ALA B N 1
ATOM 8573 C CA . ALA B 1 289 ? 25.547 23.828 5.379 1 97.44 289 ALA B CA 1
ATOM 8574 C C . ALA B 1 289 ? 26.609 24.812 5.852 1 97.44 289 ALA B C 1
ATOM 8576 O O . ALA B 1 289 ? 27.5 24.469 6.641 1 97.44 289 ALA B O 1
ATOM 8577 N N . THR B 1 290 ? 26.516 26.047 5.383 1 97.56 290 THR B N 1
ATOM 8578 C CA . THR B 1 290 ? 27.391 27.109 5.844 1 97.56 290 THR B CA 1
ATOM 8579 C C . THR B 1 290 ? 26.672 28.016 6.848 1 97.56 290 THR B C 1
ATOM 8581 O O . THR B 1 290 ? 27.312 28.766 7.578 1 97.56 290 THR B O 1
ATOM 8584 N N . VAL B 1 291 ? 25.391 27.953 6.844 1 97.19 291 VAL B N 1
ATOM 8585 C CA . VAL B 1 291 ? 24.578 28.688 7.816 1 97.19 291 VAL B CA 1
ATOM 8586 C C . VAL B 1 291 ? 23.484 27.766 8.367 1 97.19 291 VAL B C 1
ATOM 8588 O O . VAL B 1 291 ? 22.812 27.078 7.605 1 97.19 291 VAL B O 1
ATOM 8591 N N . LEU B 1 292 ? 23.328 27.781 9.648 1 97.69 292 LEU B N 1
ATOM 8592 C CA . LEU B 1 292 ? 22.406 26.906 10.367 1 97.69 292 LEU B CA 1
ATOM 8593 C C . LEU B 1 292 ? 21.25 27.703 10.977 1 97.69 292 LEU B C 1
ATOM 8595 O O . LEU B 1 292 ? 21.484 28.578 11.82 1 97.69 292 LEU B O 1
ATOM 8599 N N . GLY B 1 293 ? 20.047 27.5 10.391 1 96.56 293 GLY B N 1
ATOM 8600 C CA . GLY B 1 293 ? 18.875 27.906 11.156 1 96.56 293 GLY B CA 1
ATOM 8601 C C . GLY B 1 293 ? 18.578 26.969 12.32 1 96.56 293 GLY B C 1
ATOM 8602 O O . GLY B 1 293 ? 18.516 25.75 12.141 1 96.56 293 GLY B O 1
ATOM 8603 N N . LEU B 1 294 ? 18.422 27.531 13.508 1 97.69 294 LEU B N 1
ATOM 8604 C CA . LEU B 1 294 ? 18.25 26.719 14.695 1 97.69 294 LEU B CA 1
ATOM 8605 C C . LEU B 1 294 ? 17.062 27.188 15.516 1 97.69 294 LEU B C 1
ATOM 8607 O O . LEU B 1 294 ? 16.922 28.375 15.781 1 97.69 294 LEU B O 1
ATOM 8611 N N . ALA B 1 295 ? 16.188 26.281 15.844 1 96.62 295 ALA B N 1
ATOM 8612 C CA . ALA B 1 295 ? 15.117 26.547 16.797 1 96.62 295 ALA B CA 1
ATOM 8613 C C . ALA B 1 295 ? 15.477 26.047 18.188 1 96.62 295 ALA B C 1
ATOM 8615 O O . ALA B 1 295 ? 15.961 24.922 18.344 1 96.62 295 ALA B O 1
ATOM 8616 N N . PHE B 1 296 ? 15.367 26.828 19.156 1 96.88 296 PHE B N 1
ATOM 8617 C CA . PHE B 1 296 ? 15.641 26.469 20.531 1 96.88 296 PHE B CA 1
ATOM 8618 C C . PHE B 1 296 ? 14.719 27.203 21.484 1 96.88 296 PHE B C 1
ATOM 8620 O O . PHE B 1 296 ? 14.047 28.156 21.094 1 96.88 296 PHE B O 1
ATOM 8627 N N . ARG B 1 297 ? 14.633 26.766 22.688 1 95.38 297 ARG B N 1
ATOM 8628 C CA . ARG B 1 297 ? 13.852 27.438 23.734 1 95.38 297 ARG B CA 1
ATOM 8629 C C . ARG B 1 297 ? 14.688 28.469 24.469 1 95.38 297 ARG B C 1
ATOM 8631 O O . ARG B 1 297 ? 15.742 28.156 25.031 1 95.38 297 ARG B O 1
ATOM 8638 N N . ALA B 1 298 ? 14.164 29.656 24.516 1 96.44 298 ALA B N 1
ATOM 8639 C CA . ALA B 1 298 ? 14.883 30.75 25.172 1 96.44 298 ALA B CA 1
ATOM 8640 C C . ALA B 1 298 ? 14.508 30.859 26.641 1 96.44 298 ALA B C 1
ATOM 8642 O O . ALA B 1 298 ? 13.328 30.766 27 1 96.44 298 ALA B O 1
ATOM 8643 N N . SER B 1 299 ? 15.531 30.922 27.453 1 95.44 299 SER B N 1
ATOM 8644 C CA . SER B 1 299 ? 15.367 31.141 28.891 1 95.44 299 SER B CA 1
ATOM 8645 C C . SER B 1 299 ? 16.156 32.375 29.344 1 95.44 299 SER B C 1
ATOM 8647 O O . SER B 1 299 ? 17.312 32.562 28.938 1 95.44 299 SER B O 1
ATOM 8649 N N . ASP B 1 300 ? 15.531 33.25 30.109 1 95.44 300 ASP B N 1
ATOM 8650 C CA . ASP B 1 300 ? 16.156 34.438 30.641 1 95.44 300 ASP B CA 1
ATOM 8651 C C . ASP B 1 300 ? 16.062 34.5 32.156 1 95.44 300 ASP B C 1
ATOM 8653 O O . ASP B 1 300 ? 15.375 35.344 32.719 1 95.44 300 ASP B O 1
ATOM 8657 N N . PRO B 1 301 ? 16.828 33.656 32.781 1 93.31 301 PRO B N 1
ATOM 8658 C CA . PRO B 1 301 ? 16.719 33.594 34.25 1 93.31 301 PRO B CA 1
ATOM 8659 C C . PRO B 1 301 ? 17.109 34.875 34.938 1 93.31 301 PRO B C 1
ATOM 8661 O O . PRO B 1 301 ? 16.594 35.188 36 1 93.31 301 PRO B O 1
ATOM 8664 N N . ASP B 1 302 ? 17.922 35.781 34.344 1 93.81 302 ASP B N 1
ATOM 8665 C CA . ASP B 1 302 ? 18.406 37 34.969 1 93.81 302 ASP B CA 1
ATOM 8666 C C . ASP B 1 302 ? 17.609 38.219 34.5 1 93.81 302 ASP B C 1
ATOM 8668 O O . ASP B 1 302 ? 17.891 39.344 34.906 1 93.81 302 ASP B O 1
ATOM 8672 N N . GLY B 1 303 ? 16.719 38.031 33.594 1 93.56 303 GLY B N 1
ATOM 8673 C CA . GLY B 1 303 ? 15.828 39.094 33.156 1 93.56 303 GLY B CA 1
ATOM 8674 C C . GLY B 1 303 ? 16.547 40.156 32.312 1 93.56 303 GLY B C 1
ATOM 8675 O O . GLY B 1 303 ? 16.203 41.344 32.375 1 93.56 303 GLY B O 1
ATOM 8676 N N . LEU B 1 304 ? 17.469 39.75 31.656 1 93.75 304 LEU B N 1
ATOM 8677 C CA . LEU B 1 304 ? 18.297 40.688 30.891 1 93.75 304 LEU B CA 1
ATOM 8678 C C . LEU B 1 304 ? 17.516 41.281 29.719 1 93.75 304 LEU B C 1
ATOM 8680 O O . LEU B 1 304 ? 17.859 42.344 29.219 1 93.75 304 LEU B O 1
ATOM 8684 N N . LEU B 1 305 ? 16.438 40.625 29.266 1 92.62 305 LEU B N 1
ATOM 8685 C CA . LEU B 1 305 ? 15.633 41.094 28.141 1 92.62 305 LEU B CA 1
ATOM 8686 C C . LEU B 1 305 ? 14.43 41.906 28.641 1 92.62 305 LEU B C 1
ATOM 8688 O O . LEU B 1 305 ? 13.75 42.562 27.844 1 92.62 305 LEU B O 1
ATOM 8692 N N . GLY B 1 306 ? 14.133 42.031 29.969 1 86 306 GLY B N 1
ATOM 8693 C CA . GLY B 1 306 ? 13.047 42.781 30.547 1 86 306 GLY B CA 1
ATOM 8694 C C . GLY B 1 306 ? 11.695 42.125 30.391 1 86 306 GLY B C 1
ATOM 8695 O O . GLY B 1 306 ? 10.656 42.75 30.625 1 86 306 GLY B O 1
ATOM 8696 N N . GLY B 1 307 ? 11.664 40.906 29.891 1 79.75 307 GLY B N 1
ATOM 8697 C CA . GLY B 1 307 ? 10.398 40.219 29.688 1 79.75 307 GLY B CA 1
ATOM 8698 C C . GLY B 1 307 ? 10.266 38.938 30.516 1 79.75 307 GLY B C 1
ATOM 8699 O O . GLY B 1 307 ? 10.711 38.906 31.656 1 79.75 307 GLY B O 1
ATOM 8700 N N . GLU B 1 308 ? 9.438 38.031 30.016 1 80.44 308 GLU B N 1
ATOM 8701 C CA . GLU B 1 308 ? 9.219 36.75 30.672 1 80.44 308 GLU B CA 1
ATOM 8702 C C . GLU B 1 308 ? 10.516 35.969 30.766 1 80.44 308 GLU B C 1
ATOM 8704 O O . GLU B 1 308 ? 11.352 36 29.859 1 80.44 308 GLU B O 1
ATOM 8709 N N . ARG B 1 309 ? 10.633 35.25 31.812 1 84.31 309 ARG B N 1
ATOM 8710 C CA . ARG B 1 309 ? 11.82 34.438 32.062 1 84.31 309 ARG B CA 1
ATOM 8711 C C . ARG B 1 309 ? 11.898 33.25 31.078 1 84.31 309 ARG B C 1
ATOM 8713 O O . ARG B 1 309 ? 12.992 32.781 30.766 1 84.31 309 ARG B O 1
ATOM 8720 N N . GLU B 1 310 ? 10.789 32.812 30.703 1 84.81 310 GLU B N 1
ATOM 8721 C CA . GLU B 1 310 ? 10.703 31.812 29.641 1 84.81 310 GLU B CA 1
ATOM 8722 C C . GLU B 1 310 ? 10.047 32.375 28.391 1 84.81 310 GLU B C 1
ATOM 8724 O O . GLU B 1 310 ? 8.82 32.344 28.266 1 84.81 310 GLU B O 1
ATOM 8729 N N . ALA B 1 311 ? 10.859 32.781 27.469 1 79.56 311 ALA B N 1
ATOM 8730 C CA . ALA B 1 311 ? 10.383 33.531 26.312 1 79.56 311 ALA B CA 1
ATOM 8731 C C . ALA B 1 311 ? 9.797 32.625 25.25 1 79.56 311 ALA B C 1
ATOM 8733 O O . ALA B 1 311 ? 9.031 33.062 24.391 1 79.56 311 ALA B O 1
ATOM 8734 N N . GLY B 1 312 ? 10.086 31.312 25.281 1 88.44 312 GLY B N 1
ATOM 8735 C CA . GLY B 1 312 ? 9.531 30.422 24.281 1 88.44 312 GLY B CA 1
ATOM 8736 C C . GLY B 1 312 ? 10.523 30.031 23.203 1 88.44 312 GLY B C 1
ATOM 8737 O O . GLY B 1 312 ? 11.727 30.266 23.344 1 88.44 312 GLY B O 1
ATOM 8738 N N . ILE B 1 313 ? 9.992 29.484 22.062 1 94.19 313 ILE B N 1
ATOM 8739 C CA . ILE B 1 313 ? 10.852 29.016 20.984 1 94.19 313 ILE B CA 1
ATOM 8740 C C . ILE B 1 313 ? 11.383 30.203 20.188 1 94.19 313 ILE B C 1
ATOM 8742 O O . ILE B 1 313 ? 10.633 31.125 19.859 1 94.19 313 ILE B O 1
ATOM 8746 N N . THR B 1 314 ? 12.586 30.234 19.969 1 96.19 314 THR B N 1
ATOM 8747 C CA . THR B 1 314 ? 13.312 31.281 19.25 1 96.19 314 THR B CA 1
ATOM 8748 C C . THR B 1 314 ? 14.109 30.688 18.094 1 96.19 314 THR B C 1
ATOM 8750 O O . THR B 1 314 ? 14.609 29.562 18.203 1 96.19 314 THR B O 1
ATOM 8753 N N . CYS B 1 315 ? 14.18 31.422 16.969 1 96.44 315 CYS B N 1
ATOM 8754 C CA . CYS B 1 315 ? 14.945 30.969 15.805 1 96.44 315 CYS B CA 1
ATOM 8755 C C . CYS B 1 315 ? 16.141 31.891 15.562 1 96.44 315 CYS B C 1
ATOM 8757 O O . CYS B 1 315 ? 16.016 33.094 15.625 1 96.44 315 CYS B O 1
ATOM 8759 N N . ALA B 1 316 ? 17.266 31.297 15.344 1 97.62 316 ALA B N 1
ATOM 8760 C CA . ALA B 1 316 ? 18.484 32.062 15.055 1 97.62 316 ALA B CA 1
ATOM 8761 C C . ALA B 1 316 ? 19.203 31.5 13.828 1 97.62 316 ALA B C 1
ATOM 8763 O O . ALA B 1 316 ? 18.953 30.359 13.43 1 97.62 316 ALA B O 1
ATOM 8764 N N . LEU B 1 317 ? 19.984 32.312 13.148 1 97.5 317 LEU B N 1
ATOM 8765 C CA . LEU B 1 317 ? 20.891 31.922 12.078 1 97.5 317 LEU B CA 1
ATOM 8766 C C . LEU B 1 317 ? 22.328 31.922 12.562 1 97.5 317 LEU B C 1
ATOM 8768 O O . LEU B 1 317 ? 22.859 32.969 12.953 1 97.5 317 LEU B O 1
ATOM 8772 N N . ILE B 1 318 ? 22.969 30.797 12.492 1 97.88 318 ILE B N 1
ATOM 8773 C CA . ILE B 1 318 ? 24.312 30.625 13.062 1 97.88 318 ILE B CA 1
ATOM 8774 C C . ILE B 1 318 ? 25.281 30.172 11.977 1 97.88 318 ILE B C 1
ATOM 8776 O O . ILE B 1 318 ? 25.062 29.125 11.344 1 97.88 318 ILE B O 1
ATOM 8780 N N . PRO B 1 319 ? 26.344 30.922 11.719 1 97.88 319 PRO B N 1
ATOM 8781 C CA . PRO B 1 319 ? 27.375 30.375 10.836 1 97.88 319 PRO B CA 1
ATOM 8782 C C . PRO B 1 319 ? 27.922 29.031 11.32 1 97.88 319 PRO B C 1
ATOM 8784 O O . PRO B 1 319 ? 28.25 28.875 12.5 1 97.88 319 PRO B O 1
ATOM 8787 N N . THR B 1 320 ? 28.047 28.094 10.43 1 98 320 THR B N 1
ATOM 8788 C CA . THR B 1 320 ? 28.359 26.734 10.859 1 98 320 THR B CA 1
ATOM 8789 C C . THR B 1 320 ? 29.828 26.609 11.242 1 98 320 THR B C 1
ATOM 8791 O O . THR B 1 320 ? 30.219 25.641 11.906 1 98 320 THR B O 1
ATOM 8794 N N . ASP B 1 321 ? 30.641 27.547 10.82 1 97.25 321 ASP B N 1
ATOM 8795 C CA . ASP B 1 321 ? 32.062 27.516 11.203 1 97.25 321 ASP B CA 1
ATOM 8796 C C . ASP B 1 321 ? 32.25 28.156 12.578 1 97.25 321 ASP B C 1
ATOM 8798 O O . ASP B 1 321 ? 33.375 28.203 13.086 1 97.25 321 ASP B O 1
ATOM 8802 N N . HIS B 1 322 ? 31.219 28.656 13.164 1 97.25 322 HIS B N 1
ATOM 8803 C CA . HIS B 1 322 ? 31.297 29.234 14.508 1 97.25 322 HIS B CA 1
ATOM 8804 C C . HIS B 1 322 ? 31.766 28.188 15.516 1 97.25 322 HIS B C 1
ATOM 8806 O O . HIS B 1 322 ? 31.375 27.031 15.453 1 97.25 322 HIS B O 1
ATOM 8812 N N . PRO B 1 323 ? 32.625 28.578 16.438 1 95.88 323 PRO B N 1
ATOM 8813 C CA . PRO B 1 323 ? 33.188 27.625 17.406 1 95.88 323 PRO B CA 1
ATOM 8814 C C . PRO B 1 323 ? 32.094 26.922 18.219 1 95.88 323 PRO B C 1
ATOM 8816 O O . PRO B 1 323 ? 31.188 27.578 18.734 1 95.88 323 PRO B O 1
ATOM 8819 N N . GLY B 1 324 ? 32.281 25.641 18.297 1 97.44 324 GLY B N 1
ATOM 8820 C CA . GLY B 1 324 ? 31.359 24.844 19.094 1 97.44 324 GLY B CA 1
ATOM 8821 C C . GLY B 1 324 ? 30.25 24.203 18.281 1 97.44 324 GLY B C 1
ATOM 8822 O O . GLY B 1 324 ? 29.578 23.281 18.75 1 97.44 324 GLY B O 1
ATOM 8823 N N . VAL B 1 325 ? 29.953 24.734 17.094 1 98.38 325 VAL B N 1
ATOM 8824 C CA . VAL B 1 325 ? 28.953 24.141 16.219 1 98.38 325 VAL B CA 1
ATOM 8825 C C . VAL B 1 325 ? 29.5 22.875 15.57 1 98.38 325 VAL B C 1
ATOM 8827 O O . VAL B 1 325 ? 30.609 22.891 15.016 1 98.38 325 VAL B O 1
ATOM 8830 N N . VAL B 1 326 ? 28.781 21.766 15.703 1 98 326 VAL B N 1
ATOM 8831 C CA . VAL B 1 326 ? 29.219 20.484 15.148 1 98 326 VAL B CA 1
ATOM 8832 C C . VAL B 1 326 ? 28.25 20.031 14.055 1 98 326 VAL B C 1
ATOM 8834 O O . VAL B 1 326 ? 27.047 19.875 14.305 1 98 326 VAL B O 1
ATOM 8837 N N . THR B 1 327 ? 28.688 19.922 12.852 1 97 327 THR B N 1
ATOM 8838 C CA . THR B 1 327 ? 27.969 19.391 11.711 1 97 327 THR B CA 1
ATOM 8839 C C . THR B 1 327 ? 28.891 18.531 10.844 1 97 327 THR B C 1
ATOM 8841 O O . THR B 1 327 ? 30.016 18.234 11.227 1 97 327 THR B O 1
ATOM 8844 N N . GLY B 1 328 ? 28.438 17.922 9.828 1 96.5 328 GLY B N 1
ATOM 8845 C CA . GLY B 1 328 ? 29.281 17.219 8.883 1 96.5 328 GLY B CA 1
ATOM 8846 C C . GLY B 1 328 ? 28.953 15.75 8.75 1 96.5 328 GLY B C 1
ATOM 8847 O O . GLY B 1 328 ? 29.219 15.141 7.715 1 96.5 328 GLY B O 1
ATOM 8848 N N . ARG B 1 329 ? 28.438 15.156 9.781 1 97.25 329 ARG B N 1
ATOM 8849 C CA . ARG B 1 329 ? 28.094 13.742 9.703 1 97.25 329 ARG B CA 1
ATOM 8850 C C . ARG B 1 329 ? 26.781 13.531 8.953 1 97.25 329 ARG B C 1
ATOM 8852 O O . ARG B 1 329 ? 25.984 14.477 8.797 1 97.25 329 ARG B O 1
ATOM 8859 N N . ARG B 1 330 ? 26.594 12.258 8.5 1 97.44 330 ARG B N 1
ATOM 8860 C CA . ARG B 1 330 ? 25.469 12.031 7.605 1 97.44 330 ARG B CA 1
ATOM 8861 C C . ARG B 1 330 ? 24.578 10.922 8.133 1 97.44 330 ARG B C 1
ATOM 8863 O O . ARG B 1 330 ? 25.062 9.883 8.594 1 97.44 330 ARG B O 1
ATOM 8870 N N . HIS B 1 331 ? 23.234 11.188 8.211 1 97.69 331 HIS B N 1
ATOM 8871 C CA . HIS B 1 331 ? 22.281 10.086 8.234 1 97.69 331 HIS B CA 1
ATOM 8872 C C . HIS B 1 331 ? 22.156 9.438 6.867 1 97.69 331 HIS B C 1
ATOM 8874 O O . HIS B 1 331 ? 22.641 9.969 5.871 1 97.69 331 HIS B O 1
ATOM 8880 N N . TRP B 1 332 ? 21.578 8.289 6.762 1 96.56 332 TRP B N 1
ATOM 8881 C CA . TRP B 1 332 ? 21.406 7.566 5.508 1 96.56 332 TRP B CA 1
ATOM 8882 C C . TRP B 1 332 ? 19.938 7.215 5.277 1 96.56 332 TRP B C 1
ATOM 8884 O O . TRP B 1 332 ? 19.531 6.062 5.445 1 96.56 332 TRP B O 1
ATOM 8894 N N . PRO B 1 333 ? 19.141 8.148 4.816 1 96.69 333 PRO B N 1
ATOM 8895 C CA . PRO B 1 333 ? 17.703 7.898 4.617 1 96.69 333 PRO B CA 1
ATOM 8896 C C . PRO B 1 333 ? 17.438 6.973 3.43 1 96.69 333 PRO B C 1
ATOM 8898 O O . PRO B 1 333 ? 17.344 7.438 2.291 1 96.69 333 PRO B O 1
ATOM 8901 N N . LEU B 1 334 ? 17.188 5.711 3.605 1 95.44 334 LEU B N 1
ATOM 8902 C CA . LEU B 1 334 ? 16.734 4.676 2.686 1 95.44 334 LEU B CA 1
ATOM 8903 C C . LEU B 1 334 ? 17.5 4.738 1.371 1 95.44 334 LEU B C 1
ATOM 8905 O O . LEU B 1 334 ? 16.906 4.758 0.294 1 95.44 334 LEU B O 1
ATOM 8909 N N . ASN B 1 335 ? 18.734 4.848 1.353 1 88.81 335 ASN B N 1
ATOM 8910 C CA . ASN B 1 335 ? 19.672 4.863 0.244 1 88.81 335 ASN B CA 1
ATOM 8911 C C . ASN B 1 335 ? 19.547 6.137 -0.585 1 88.81 335 ASN B C 1
ATOM 8913 O O . ASN B 1 335 ? 20.109 6.23 -1.679 1 88.81 335 ASN B O 1
ATOM 8917 N N . ALA B 1 336 ? 18.703 6.961 0.025 1 92.81 336 ALA B N 1
ATOM 8918 C CA . ALA B 1 336 ? 18.812 8.297 -0.562 1 92.81 336 ALA B CA 1
ATOM 8919 C C . ALA B 1 336 ? 20.094 9 -0.101 1 92.81 336 ALA B C 1
ATOM 8921 O O . ALA B 1 336 ? 20.547 8.797 1.026 1 92.81 336 ALA B O 1
ATOM 8922 N N . VAL B 1 337 ? 20.812 9.703 -0.98 1 94.44 337 VAL B N 1
ATOM 8923 C CA . VAL B 1 337 ? 22.156 10.164 -0.649 1 94.44 337 VAL B CA 1
ATOM 8924 C C . VAL B 1 337 ? 22.188 11.688 -0.602 1 94.44 337 VAL B C 1
ATOM 8926 O O . VAL B 1 337 ? 23.25 12.305 -0.694 1 94.44 337 VAL B O 1
ATOM 8929 N N . PHE B 1 338 ? 20.875 12.227 -0.524 1 96.56 338 PHE B N 1
ATOM 8930 C CA . PHE B 1 338 ? 20.891 13.672 -0.301 1 96.56 338 PHE B CA 1
ATOM 8931 C C . PHE B 1 338 ? 21.531 14 1.04 1 96.56 338 PHE B C 1
ATOM 8933 O O . PHE B 1 338 ? 21.547 13.172 1.953 1 96.56 338 PHE B O 1
ATOM 8940 N N . GLN B 1 339 ? 22.094 15.148 1.151 1 97.12 339 GLN B N 1
ATOM 8941 C CA . GLN B 1 339 ? 22.812 15.562 2.357 1 97.12 339 GLN B CA 1
ATOM 8942 C C . GLN B 1 339 ? 21.844 15.727 3.531 1 97.12 339 GLN B C 1
ATOM 8944 O O . GLN B 1 339 ? 20.938 16.562 3.484 1 97.12 339 GLN B O 1
ATOM 8949 N N . ASN B 1 340 ? 21.984 14.938 4.562 1 97.69 340 ASN B N 1
ATOM 8950 C CA . ASN B 1 340 ? 21.172 14.914 5.766 1 97.69 340 ASN B CA 1
ATOM 8951 C C . ASN B 1 340 ? 21.969 14.438 6.98 1 97.69 340 ASN B C 1
ATOM 8953 O O . ASN B 1 340 ? 22.75 13.492 6.883 1 97.69 340 ASN B O 1
ATOM 8957 N N . GLY B 1 341 ? 21.875 15.125 8.062 1 98 341 GLY B N 1
ATOM 8958 C CA . GLY B 1 341 ? 22.656 14.703 9.211 1 98 341 GLY B CA 1
ATOM 8959 C C . GLY B 1 341 ? 22.312 15.453 10.484 1 98 341 GLY B C 1
ATOM 8960 O O . GLY B 1 341 ? 21.406 16.297 10.484 1 98 341 GLY B O 1
ATOM 8961 N N . PRO B 1 342 ? 22.891 15.031 11.547 1 98.06 342 PRO B N 1
ATOM 8962 C CA . PRO B 1 342 ? 22.688 15.695 12.836 1 98.06 342 PRO B CA 1
ATOM 8963 C C . PRO B 1 342 ? 23.484 16.984 12.977 1 98.06 342 PRO B C 1
ATOM 8965 O O . PRO B 1 342 ? 24.422 17.219 12.195 1 98.06 342 PRO B O 1
ATOM 8968 N N . THR B 1 343 ? 23.094 17.875 13.844 1 98.25 343 THR B N 1
ATOM 8969 C CA . THR B 1 343 ? 23.844 19.031 14.32 1 98.25 343 THR B CA 1
ATOM 8970 C C . THR B 1 343 ? 23.781 19.125 15.844 1 98.25 343 THR B C 1
ATOM 8972 O O . THR B 1 343 ? 22.781 18.766 16.453 1 98.25 343 THR B O 1
ATOM 8975 N N . GLU B 1 344 ? 24.875 19.531 16.406 1 98.31 344 GLU B N 1
ATOM 8976 C CA . GLU B 1 344 ? 24.922 19.625 17.859 1 98.31 344 GLU B CA 1
ATOM 8977 C C . GLU B 1 344 ? 25.781 20.812 18.297 1 98.31 344 GLU B C 1
ATOM 8979 O O . GLU B 1 344 ? 26.547 21.359 17.5 1 98.31 344 GLU B O 1
ATOM 8984 N N . GLY B 1 345 ? 25.609 21.234 19.406 1 98.25 345 GLY B N 1
ATOM 8985 C CA . GLY B 1 345 ? 26.391 22.25 20.094 1 98.25 345 GLY B CA 1
ATOM 8986 C C . GLY B 1 345 ? 26.203 22.219 21.609 1 98.25 345 GLY B C 1
ATOM 8987 O O . GLY B 1 345 ? 25.125 21.875 22.094 1 98.25 345 GLY B O 1
ATOM 8988 N N . LYS B 1 346 ? 27.266 22.547 22.312 1 97.81 346 LYS B N 1
ATOM 8989 C CA . LYS B 1 346 ? 27.234 22.609 23.781 1 97.81 346 LYS B CA 1
ATOM 8990 C C . LYS B 1 346 ? 27.703 23.984 24.266 1 97.81 346 LYS B C 1
ATOM 8992 O O . LYS B 1 346 ? 28.859 24.359 24.078 1 97.81 346 LYS B O 1
ATOM 8997 N N . ASP B 1 347 ? 26.859 24.672 24.875 1 97.19 347 ASP B N 1
ATOM 8998 C CA . ASP B 1 347 ? 27.156 25.969 25.469 1 97.19 347 ASP B CA 1
ATOM 8999 C C . ASP B 1 347 ? 27.797 26.922 24.438 1 97.19 347 ASP B C 1
ATOM 9001 O O . ASP B 1 347 ? 28.828 27.531 24.719 1 97.19 347 ASP B O 1
ATOM 9005 N N . VAL B 1 348 ? 27.188 26.969 23.312 1 98 348 VAL B N 1
ATOM 9006 C CA . VAL B 1 348 ? 27.688 27.828 22.25 1 98 348 VAL B CA 1
ATOM 9007 C C . VAL B 1 348 ? 27.125 29.234 22.391 1 98 348 VAL B C 1
ATOM 9009 O O . VAL B 1 348 ? 25.906 29.406 22.469 1 98 348 VAL B O 1
ATOM 9012 N N . PHE B 1 349 ? 27.984 30.203 22.469 1 97.94 349 PHE B N 1
ATOM 9013 C CA . PHE B 1 349 ? 27.516 31.578 22.594 1 97.94 349 PHE B CA 1
ATOM 9014 C C . PHE B 1 349 ? 27.094 32.125 21.234 1 97.94 349 PHE B C 1
ATOM 9016 O O . PHE B 1 349 ? 27.875 32.125 20.281 1 97.94 349 PHE B O 1
ATOM 9023 N N . ILE B 1 350 ? 25.891 32.656 21.141 1 97.25 350 ILE B N 1
ATOM 9024 C CA . ILE B 1 350 ? 25.391 33.281 19.922 1 97.25 350 ILE B CA 1
ATOM 9025 C C . ILE B 1 350 ? 24.891 34.688 20.234 1 97.25 350 ILE B C 1
ATOM 9027 O O . ILE B 1 350 ? 24.094 34.875 21.141 1 97.25 350 ILE B O 1
ATOM 9031 N N . PRO B 1 351 ? 25.375 35.656 19.5 1 97.31 351 PRO B N 1
ATOM 9032 C CA . PRO B 1 351 ? 24.922 37.031 19.75 1 97.31 351 PRO B CA 1
ATOM 9033 C C . PRO B 1 351 ? 23.453 37.25 19.406 1 97.31 351 PRO B C 1
ATOM 9035 O O . PRO B 1 351 ? 22.906 36.562 18.547 1 97.31 351 PRO B O 1
ATOM 9038 N N . MET B 1 352 ? 22.828 38.219 20 1 96.19 352 MET B N 1
ATOM 9039 C CA . MET B 1 352 ? 21.422 38.531 19.812 1 96.19 352 MET B CA 1
ATOM 9040 C C . MET B 1 352 ? 21.125 38.906 18.375 1 96.19 352 MET B C 1
ATOM 9042 O O . MET B 1 352 ? 20.031 38.656 17.859 1 96.19 352 MET B O 1
ATOM 9046 N N . GLU B 1 353 ? 22.078 39.438 17.703 1 95.88 353 GLU B N 1
ATOM 9047 C CA . GLU B 1 353 ? 21.922 39.875 16.312 1 95.88 353 GLU B CA 1
ATOM 9048 C C . GLU B 1 353 ? 21.688 38.688 15.383 1 95.88 353 GLU B C 1
ATOM 9050 O O . GLU B 1 353 ? 21.219 38.844 14.258 1 95.88 353 GLU B O 1
ATOM 9055 N N . TRP B 1 354 ? 21.969 37.469 15.891 1 97.62 354 TRP B N 1
ATOM 9056 C CA . TRP B 1 354 ? 21.797 36.281 15.055 1 97.62 354 TRP B CA 1
ATOM 9057 C C . TRP B 1 354 ? 20.375 35.75 15.172 1 97.62 354 TRP B C 1
ATOM 9059 O O . TRP B 1 354 ? 19.953 34.906 14.367 1 97.62 354 TRP B O 1
ATOM 9069 N N . VAL B 1 355 ? 19.672 36.25 16.188 1 97.69 355 VAL B N 1
ATOM 9070 C CA . VAL B 1 355 ? 18.266 35.875 16.266 1 97.69 355 VAL B CA 1
ATOM 9071 C C . VAL B 1 355 ? 17.516 36.5 15.078 1 97.69 355 VAL B C 1
ATOM 9073 O O . VAL B 1 355 ? 17.656 37.688 14.781 1 97.69 355 VAL B O 1
ATOM 9076 N N . ILE B 1 356 ? 16.781 35.656 14.414 1 97.06 356 ILE B N 1
ATOM 9077 C CA . ILE B 1 356 ? 16.031 36.156 13.266 1 97.06 356 ILE B CA 1
ATOM 9078 C C . ILE B 1 356 ? 15.07 37.25 13.711 1 97.06 356 ILE B C 1
ATOM 9080 O O . ILE B 1 356 ? 14.164 37 14.516 1 97.06 356 ILE B O 1
ATOM 9084 N N . GLY B 1 357 ? 15.25 38.438 13.227 1 96.94 357 GLY B N 1
ATOM 9085 C CA . GLY B 1 357 ? 14.422 39.562 13.617 1 96.94 357 GLY B CA 1
ATOM 9086 C C . GLY B 1 357 ? 14.945 40.281 14.844 1 96.94 357 GLY B C 1
ATOM 9087 O O . GLY B 1 357 ? 14.383 41.281 15.266 1 96.94 357 GLY B O 1
ATOM 9088 N N . GLY B 1 358 ? 15.945 39.781 15.445 1 95.56 358 GLY B N 1
ATOM 9089 C CA . GLY B 1 358 ? 16.578 40.469 16.578 1 95.56 358 GLY B CA 1
ATOM 9090 C C . GLY B 1 358 ? 15.867 40.219 17.891 1 95.56 358 GLY B C 1
ATOM 9091 O O . GLY B 1 358 ? 15.055 39.281 18 1 95.56 358 GLY B O 1
ATOM 9092 N N . VAL B 1 359 ? 16.203 41.031 18.828 1 94.12 359 VAL B N 1
ATOM 9093 C CA . VAL B 1 359 ? 15.742 40.875 20.203 1 94.12 359 VAL B CA 1
ATOM 9094 C C . VAL B 1 359 ? 14.219 40.906 20.25 1 94.12 359 VAL B C 1
ATOM 9096 O O . VAL B 1 359 ? 13.594 40.219 21.047 1 94.12 359 VAL B O 1
ATOM 9099 N N . ALA B 1 360 ? 13.648 41.656 19.344 1 92.94 360 ALA B N 1
ATOM 9100 C CA . ALA B 1 360 ? 12.203 41.812 19.328 1 92.94 360 ALA B CA 1
ATOM 9101 C C . ALA B 1 360 ? 11.492 40.531 19 1 92.94 360 ALA B C 1
ATOM 9103 O O . ALA B 1 360 ? 10.312 40.344 19.312 1 92.94 360 ALA B O 1
ATOM 9104 N N . GLN B 1 361 ? 12.203 39.594 18.375 1 94.94 361 GLN B N 1
ATOM 9105 C CA . GLN B 1 361 ? 11.57 38.375 17.906 1 94.94 361 GLN B CA 1
ATOM 9106 C C . GLN B 1 361 ? 11.914 37.188 18.812 1 94.94 361 GLN B C 1
ATOM 9108 O O . GLN B 1 361 ? 11.539 36.062 18.531 1 94.94 361 GLN B O 1
ATOM 9113 N N . VAL B 1 362 ? 12.578 37.406 19.891 1 95.81 362 VAL B N 1
ATOM 9114 C CA . VAL B 1 362 ? 12.852 36.344 20.859 1 95.81 362 VAL B CA 1
ATOM 9115 C C . VAL B 1 362 ? 11.531 35.781 21.391 1 95.81 362 VAL B C 1
ATOM 9117 O O . VAL B 1 362 ? 10.633 36.531 21.766 1 95.81 362 VAL B O 1
ATOM 9120 N N . GLY B 1 363 ? 11.383 34.469 21.281 1 93 363 GLY B N 1
ATOM 9121 C CA . GLY B 1 363 ? 10.188 33.812 21.766 1 93 363 GLY B CA 1
ATOM 9122 C C . GLY B 1 363 ? 9.094 33.719 20.703 1 93 363 GLY B C 1
ATOM 9123 O O . GLY B 1 363 ? 8.047 33.094 20.953 1 93 363 GLY B O 1
ATOM 9124 N N . ARG B 1 364 ? 9.336 34.188 19.516 1 91.31 364 ARG B N 1
ATOM 9125 C CA . ARG B 1 364 ? 8.32 34.188 18.469 1 91.31 364 ARG B CA 1
ATOM 9126 C C . ARG B 1 364 ? 8.633 33.156 17.391 1 91.31 364 ARG B C 1
ATOM 9128 O O . ARG B 1 364 ? 8.047 33.156 16.312 1 91.31 364 ARG B O 1
ATOM 9135 N N . GLY B 1 365 ? 9.523 32.312 17.688 1 92 365 GLY B N 1
ATOM 9136 C CA . GLY B 1 365 ? 9.977 31.312 16.734 1 92 365 GLY B CA 1
ATOM 9137 C C . GLY B 1 365 ? 8.883 30.344 16.312 1 92 365 GLY B C 1
ATOM 9138 O O . GLY B 1 365 ? 8.828 29.938 15.148 1 92 365 GLY B O 1
ATOM 9139 N N . TRP B 1 366 ? 8.047 29.953 17.203 1 88.75 366 TRP B N 1
ATOM 9140 C CA . TRP B 1 366 ? 7.004 28.984 16.875 1 88.75 366 TRP B CA 1
ATOM 9141 C C . TRP B 1 366 ? 6.051 29.547 15.828 1 88.75 366 TRP B C 1
ATOM 9143 O O . TRP B 1 366 ? 5.656 28.844 14.898 1 88.75 366 TRP B O 1
ATOM 9153 N N . ARG B 1 367 ? 5.652 30.688 15.977 1 84.94 367 ARG B N 1
ATOM 9154 C CA . ARG B 1 367 ? 4.801 31.359 15 1 84.94 367 ARG B CA 1
ATOM 9155 C C . ARG B 1 367 ? 5.477 31.406 13.633 1 84.94 367 ARG B C 1
ATOM 9157 O O . ARG B 1 367 ? 4.832 31.156 12.609 1 84.94 367 ARG B O 1
ATOM 9164 N N . MET B 1 368 ? 6.809 31.75 13.664 1 87.38 368 MET B N 1
ATOM 9165 C CA . MET B 1 368 ? 7.574 31.781 12.422 1 87.38 368 MET B CA 1
ATOM 9166 C C . MET B 1 368 ? 7.496 30.438 11.703 1 87.38 368 MET B C 1
ATOM 9168 O O . MET B 1 368 ? 7.242 30.391 10.492 1 87.38 368 MET B O 1
ATOM 9172 N N . LEU B 1 369 ? 7.691 29.438 12.484 1 85.75 369 LEU B N 1
ATOM 9173 C CA . LEU B 1 369 ? 7.742 28.078 11.938 1 85.75 369 LEU B CA 1
ATOM 9174 C C . LEU B 1 369 ? 6.387 27.672 11.383 1 85.75 369 LEU B C 1
ATOM 9176 O O . LEU B 1 369 ? 6.305 27.078 10.305 1 85.75 369 LEU B O 1
ATOM 9180 N N . MET B 1 370 ? 5.281 27.906 11.977 1 78.12 370 MET B N 1
ATOM 9181 C CA . MET B 1 370 ? 3.939 27.516 11.555 1 78.12 370 MET B CA 1
ATOM 9182 C C . MET B 1 370 ? 3.551 28.234 10.258 1 78.12 370 MET B C 1
ATOM 9184 O O . MET B 1 370 ? 2.842 27.672 9.43 1 78.12 370 MET B O 1
ATOM 9188 N N . GLU B 1 371 ? 4.051 29.375 10.148 1 74.12 371 GLU B N 1
ATOM 9189 C CA . GLU B 1 371 ? 3.715 30.156 8.961 1 74.12 371 GLU B CA 1
ATOM 9190 C C . GLU B 1 371 ? 4.512 29.688 7.75 1 74.12 371 GLU B C 1
ATOM 9192 O O . GLU B 1 371 ? 4.031 29.75 6.617 1 74.12 371 GLU B O 1
ATOM 9197 N N . CYS B 1 372 ? 5.652 29.172 8 1 75.38 372 CYS B N 1
ATOM 9198 C CA . CYS B 1 372 ? 6.523 28.844 6.879 1 75.38 372 CYS B CA 1
ATOM 9199 C C . CYS B 1 372 ? 6.363 27.375 6.488 1 75.38 372 CYS B C 1
ATOM 9201 O O . CYS B 1 372 ? 6.691 26.984 5.363 1 75.38 372 CYS B O 1
ATOM 9203 N N . LEU B 1 373 ? 5.844 26.578 7.312 1 73.56 373 LEU B N 1
ATOM 9204 C CA . LEU B 1 373 ? 5.723 25.156 7.023 1 73.56 373 LEU B CA 1
ATOM 9205 C C . LEU B 1 373 ? 4.668 24.906 5.953 1 73.56 373 LEU B C 1
ATOM 9207 O O . LEU B 1 373 ? 4.719 23.891 5.254 1 73.56 373 LEU B O 1
ATOM 9211 N N . ALA B 1 374 ? 3.801 25.797 5.695 1 72.31 374 ALA B N 1
ATOM 9212 C CA . ALA B 1 374 ? 2.725 25.625 4.719 1 72.31 374 ALA B CA 1
ATOM 9213 C C . ALA B 1 374 ? 3.277 25.562 3.299 1 72.31 374 ALA B C 1
ATOM 9215 O O . ALA B 1 374 ? 2.777 24.797 2.473 1 72.31 374 ALA B O 1
ATOM 9216 N N . ALA B 1 375 ? 4.406 26.234 3.076 1 70.38 375 ALA B N 1
ATOM 9217 C CA . ALA B 1 375 ? 4.996 26.219 1.738 1 70.38 375 ALA B CA 1
ATOM 9218 C C . ALA B 1 375 ? 5.566 24.844 1.409 1 70.38 375 ALA B C 1
ATOM 9220 O O . ALA B 1 375 ? 5.355 24.312 0.312 1 70.38 375 ALA B O 1
ATOM 9221 N N . GLY B 1 376 ? 6.285 24.219 2.293 1 73.88 376 GLY B N 1
ATOM 9222 C CA . GLY B 1 376 ? 6.844 22.891 2.08 1 73.88 376 GLY B CA 1
ATOM 9223 C C . GLY B 1 376 ? 5.785 21.828 1.855 1 73.88 376 GLY B C 1
ATOM 9224 O O . GLY B 1 376 ? 5.895 21.031 0.927 1 73.88 376 GLY B O 1
ATOM 9225 N N . ARG B 1 377 ? 4.805 21.828 2.58 1 83.19 377 ARG B N 1
ATOM 9226 C CA . ARG B 1 377 ? 3.738 20.844 2.535 1 83.19 377 ARG B CA 1
ATOM 9227 C C . ARG B 1 377 ? 2.916 20.969 1.257 1 83.19 377 ARG B C 1
ATOM 9229 O O . ARG B 1 377 ? 2.42 19.984 0.722 1 83.19 377 ARG B O 1
ATOM 9236 N N . ALA B 1 378 ? 2.861 22.172 0.736 1 87.88 378 ALA B N 1
ATOM 9237 C CA . ALA B 1 378 ? 1.973 22.406 -0.4 1 87.88 378 ALA B CA 1
ATOM 9238 C C . ALA B 1 378 ? 2.727 22.281 -1.721 1 87.88 378 ALA B C 1
ATOM 9240 O O . ALA B 1 378 ? 2.131 21.969 -2.758 1 87.88 378 ALA B O 1
ATOM 9241 N N . ILE B 1 379 ? 4.031 22.484 -1.637 1 92.81 379 ILE B N 1
ATOM 9242 C CA . ILE B 1 379 ? 4.73 22.625 -2.91 1 92.81 379 ILE B CA 1
ATOM 9243 C C . ILE B 1 379 ? 5.758 21.5 -3.051 1 92.81 379 ILE B C 1
ATOM 9245 O O . ILE B 1 379 ? 5.602 20.609 -3.891 1 92.81 379 ILE B O 1
ATOM 9249 N N . SER B 1 380 ? 6.711 21.359 -2.15 1 92.81 380 SER B N 1
ATOM 9250 C CA . SER B 1 380 ? 7.891 20.531 -2.334 1 92.81 380 SER B CA 1
ATOM 9251 C C . SER B 1 380 ? 7.516 19.047 -2.381 1 92.81 380 SER B C 1
ATOM 9253 O O . SER B 1 380 ? 7.836 18.344 -3.346 1 92.81 380 SER B O 1
ATOM 9255 N N . LEU B 1 381 ? 6.836 18.562 -1.363 1 94.69 381 LEU B N 1
ATOM 9256 C CA . LEU B 1 381 ? 6.594 17.141 -1.223 1 94.69 381 LEU B CA 1
ATOM 9257 C C . LEU B 1 381 ? 5.582 16.656 -2.252 1 94.69 381 LEU B C 1
ATOM 9259 O O . LEU B 1 381 ? 5.793 15.625 -2.906 1 94.69 381 LEU B O 1
ATOM 9263 N N . PRO B 1 382 ? 4.484 17.422 -2.51 1 97 382 PRO B N 1
ATOM 9264 C CA . PRO B 1 382 ? 3.57 16.984 -3.572 1 97 382 PRO B CA 1
ATOM 9265 C C . PRO B 1 382 ? 4.219 17.016 -4.953 1 97 382 PRO B C 1
ATOM 9267 O O . PRO B 1 382 ? 3.986 16.109 -5.766 1 97 382 PRO B O 1
ATOM 9270 N N . SER B 1 383 ? 5.059 18.016 -5.207 1 97.88 383 SER B N 1
ATOM 9271 C CA . SER B 1 383 ? 5.699 18.141 -6.512 1 97.88 383 SER B CA 1
ATOM 9272 C C . SER B 1 383 ? 6.668 17 -6.773 1 97.88 383 SER B C 1
ATOM 9274 O O . SER B 1 383 ? 6.691 16.438 -7.871 1 97.88 383 SER B O 1
ATOM 9276 N N . SER B 1 384 ? 7.457 16.719 -5.762 1 97.5 384 SER B N 1
ATOM 9277 C CA . SER B 1 384 ? 8.383 15.602 -5.914 1 97.5 384 SER B CA 1
ATOM 9278 C C . SER B 1 384 ? 7.641 14.289 -6.141 1 97.5 384 SER B C 1
ATOM 9280 O O . SER B 1 384 ? 8.039 13.477 -6.98 1 97.5 384 SER B O 1
ATOM 9282 N N . SER B 1 385 ? 6.539 14.062 -5.422 1 98.31 385 SER B N 1
ATOM 9283 C CA . SER B 1 385 ? 5.746 12.852 -5.559 1 98.31 385 SER B CA 1
ATOM 9284 C C . SER B 1 385 ? 5.141 12.742 -6.953 1 98.31 385 SER B C 1
ATOM 9286 O O . SER B 1 385 ? 5.082 11.648 -7.527 1 98.31 385 SER B O 1
ATOM 9288 N N . VAL B 1 386 ? 4.645 13.836 -7.484 1 98.75 386 VAL B N 1
ATOM 9289 C CA . VAL B 1 386 ? 4.098 13.836 -8.836 1 98.75 386 VAL B CA 1
ATOM 9290 C C . VAL B 1 386 ? 5.203 13.531 -9.844 1 98.75 386 VAL B C 1
ATOM 9292 O O . VAL B 1 386 ? 4.996 12.781 -10.797 1 98.75 386 VAL B O 1
ATOM 9295 N N . GLY B 1 387 ? 6.391 14.109 -9.633 1 98.56 387 GLY B N 1
ATOM 9296 C CA . GLY B 1 387 ? 7.504 13.906 -10.539 1 98.56 387 GLY B CA 1
ATOM 9297 C C . GLY B 1 387 ? 7.887 12.453 -10.695 1 98.56 387 GLY B C 1
ATOM 9298 O O . GLY B 1 387 ? 7.965 11.938 -11.82 1 98.56 387 GLY B O 1
ATOM 9299 N N . PHE B 1 388 ? 8.164 11.766 -9.57 1 97.88 388 PHE B N 1
ATOM 9300 C CA . PHE B 1 388 ? 8.57 10.375 -9.688 1 97.88 388 PHE B CA 1
ATOM 9301 C C . PHE B 1 388 ? 7.402 9.5 -10.125 1 97.88 388 PHE B C 1
ATOM 9303 O O . PHE B 1 388 ? 7.602 8.461 -10.75 1 97.88 388 PHE B O 1
ATOM 9310 N N . SER B 1 389 ? 6.141 9.93 -9.852 1 98.75 389 SER B N 1
ATOM 9311 C CA . SER B 1 389 ? 4.98 9.188 -10.328 1 98.75 389 SER B CA 1
ATOM 9312 C C . SER B 1 389 ? 4.859 9.273 -11.844 1 98.75 389 SER B C 1
ATOM 9314 O O . SER B 1 389 ? 4.461 8.305 -12.5 1 98.75 389 SER B O 1
ATOM 9316 N N . LYS B 1 390 ? 5.16 10.484 -12.398 1 98.62 390 LYS B N 1
ATOM 9317 C CA . LYS B 1 390 ? 5.152 10.633 -13.852 1 98.62 390 LYS B CA 1
ATOM 9318 C C . LYS B 1 390 ? 6.18 9.703 -14.5 1 98.62 390 LYS B C 1
ATOM 9320 O O . LYS B 1 390 ? 5.91 9.102 -15.547 1 98.62 390 LYS B O 1
ATOM 9325 N N . MET B 1 391 ? 7.332 9.617 -13.906 1 97.38 391 MET B N 1
ATOM 9326 C CA . MET B 1 391 ? 8.344 8.688 -14.398 1 97.38 391 MET B CA 1
ATOM 9327 C C . MET B 1 391 ? 7.855 7.25 -14.328 1 97.38 391 MET B C 1
ATOM 9329 O O . MET B 1 391 ? 8.023 6.48 -15.273 1 97.38 391 MET B O 1
ATOM 9333 N N . ALA B 1 392 ? 7.25 6.852 -13.211 1 98.19 392 ALA B N 1
ATOM 9334 C CA . ALA B 1 392 ? 6.734 5.5 -13.008 1 98.19 392 ALA B CA 1
ATOM 9335 C C . ALA B 1 392 ? 5.664 5.164 -14.047 1 98.19 392 ALA B C 1
ATOM 9337 O O . ALA B 1 392 ? 5.668 4.074 -14.617 1 98.19 392 ALA B O 1
ATOM 9338 N N . VAL B 1 393 ? 4.723 6.109 -14.258 1 98.62 393 VAL B N 1
ATOM 9339 C CA . VAL B 1 393 ? 3.635 5.895 -15.203 1 98.62 393 VAL B CA 1
ATOM 9340 C C . VAL B 1 393 ? 4.195 5.812 -16.625 1 98.62 393 VAL B C 1
ATOM 9342 O O . VAL B 1 393 ? 3.797 4.941 -17.406 1 98.62 393 VAL B O 1
ATOM 9345 N N . ARG B 1 394 ? 5.133 6.719 -16.953 1 97.75 394 ARG B N 1
ATOM 9346 C CA . ARG B 1 394 ? 5.746 6.715 -18.281 1 97.75 394 ARG B CA 1
ATOM 9347 C C . ARG B 1 394 ? 6.414 5.375 -18.562 1 97.75 394 ARG B C 1
ATOM 9349 O O . ARG B 1 394 ? 6.102 4.719 -19.562 1 97.75 394 ARG B O 1
ATOM 9356 N N . GLY B 1 395 ? 7.297 5.004 -17.672 1 97.31 395 GLY B N 1
ATOM 9357 C CA . GLY B 1 395 ? 8.047 3.775 -17.891 1 97.31 395 GLY B CA 1
ATOM 9358 C C . GLY B 1 395 ? 7.168 2.539 -17.906 1 97.31 395 GLY B C 1
ATOM 9359 O O . GLY B 1 395 ? 7.324 1.666 -18.766 1 97.31 395 GLY B O 1
ATOM 9360 N N . THR B 1 396 ? 6.23 2.402 -17.016 1 98.25 396 THR B N 1
ATOM 9361 C CA . THR B 1 396 ? 5.418 1.204 -16.844 1 98.25 396 THR B CA 1
ATOM 9362 C C . THR B 1 396 ? 4.418 1.059 -17.984 1 98.25 396 THR B C 1
ATOM 9364 O O . THR B 1 396 ? 4.211 -0.043 -18.5 1 98.25 396 THR B O 1
ATOM 9367 N N . SER B 1 397 ? 3.74 2.15 -18.344 1 98.19 397 SER B N 1
ATOM 9368 C CA . SER B 1 397 ? 2.758 2.074 -19.422 1 98.19 397 SER B CA 1
ATOM 9369 C C . SER B 1 397 ? 3.422 1.746 -20.75 1 98.19 397 SER B C 1
ATOM 9371 O O . SER B 1 397 ? 2.902 0.941 -21.531 1 98.19 397 SER B O 1
ATOM 9373 N N . GLY B 1 398 ? 4.598 2.42 -21.047 1 97.38 398 GLY B N 1
ATOM 9374 C CA . GLY B 1 398 ? 5.34 2.062 -22.25 1 97.38 398 GLY B CA 1
ATOM 9375 C C . GLY B 1 398 ? 5.777 0.61 -22.266 1 97.38 398 GLY B C 1
ATOM 9376 O O . GLY B 1 398 ? 5.648 -0.071 -23.281 1 97.38 398 GLY B O 1
ATOM 9377 N N . TYR B 1 399 ? 6.293 0.113 -21.141 1 97.19 399 TYR B N 1
ATOM 9378 C CA . TYR B 1 399 ? 6.715 -1.275 -20.984 1 97.19 399 TYR B CA 1
ATOM 9379 C C . TYR B 1 399 ? 5.551 -2.229 -21.234 1 97.19 399 TYR B C 1
ATOM 9381 O O . TYR B 1 399 ? 5.691 -3.217 -21.953 1 97.19 399 TYR B O 1
ATOM 9389 N N . ALA B 1 400 ? 4.402 -1.953 -20.641 1 97.75 400 ALA B N 1
ATOM 9390 C CA . ALA B 1 400 ? 3.229 -2.816 -20.75 1 97.75 400 ALA B CA 1
ATOM 9391 C C . ALA B 1 400 ? 2.715 -2.871 -22.188 1 97.75 400 ALA B C 1
ATOM 9393 O O . ALA B 1 400 ? 2.203 -3.902 -22.625 1 97.75 400 ALA B O 1
ATOM 9394 N N . ALA B 1 401 ? 2.873 -1.772 -22.906 1 97.56 401 ALA B N 1
ATOM 9395 C CA . ALA B 1 401 ? 2.395 -1.688 -24.281 1 97.56 401 ALA B CA 1
ATOM 9396 C C . ALA B 1 401 ? 3.266 -2.521 -25.219 1 97.56 401 ALA B C 1
ATOM 9398 O O . ALA B 1 401 ? 2.785 -3.043 -26.234 1 97.56 401 ALA B O 1
ATOM 9399 N N . MET B 1 402 ? 4.508 -2.631 -24.906 1 95.25 402 MET B N 1
ATOM 9400 C CA . MET B 1 402 ? 5.461 -3.248 -25.812 1 95.25 402 MET B CA 1
ATOM 9401 C C . MET B 1 402 ? 5.719 -4.703 -25.438 1 95.25 402 MET B C 1
ATOM 9403 O O . MET B 1 402 ? 5.879 -5.559 -26.297 1 95.25 402 MET B O 1
ATOM 9407 N N . ARG B 1 403 ? 5.785 -5 -24.094 1 95.56 403 ARG B N 1
ATOM 9408 C CA . ARG B 1 403 ? 6.168 -6.312 -23.578 1 95.56 403 ARG B CA 1
ATOM 9409 C C . ARG B 1 403 ? 5.105 -7.355 -23.906 1 95.56 403 ARG B C 1
ATOM 9411 O O . ARG B 1 403 ? 3.914 -7.121 -23.688 1 95.56 403 ARG B O 1
ATOM 9418 N N . ARG B 1 404 ? 5.559 -8.484 -24.391 1 94.12 404 ARG B N 1
ATOM 9419 C CA . ARG B 1 404 ? 4.609 -9.531 -24.766 1 94.12 404 ARG B CA 1
ATOM 9420 C C . ARG B 1 404 ? 4.832 -10.797 -23.938 1 94.12 404 ARG B C 1
ATOM 9422 O O . ARG B 1 404 ? 5.977 -11.172 -23.656 1 94.12 404 ARG B O 1
ATOM 9429 N N . GLN B 1 405 ? 3.816 -11.375 -23.422 1 93.56 405 GLN B N 1
ATOM 9430 C CA . GLN B 1 405 ? 3.682 -12.695 -22.812 1 93.56 405 GLN B CA 1
ATOM 9431 C C . GLN B 1 405 ? 2.396 -13.375 -23.266 1 93.56 405 GLN B C 1
ATOM 9433 O O . GLN B 1 405 ? 1.385 -12.719 -23.516 1 93.56 405 GLN B O 1
ATOM 9438 N N . PHE B 1 406 ? 2.404 -14.688 -23.453 1 91.31 406 PHE B N 1
ATOM 9439 C CA . PHE B 1 406 ? 1.267 -15.453 -23.953 1 91.31 406 PHE B CA 1
ATOM 9440 C C . PHE B 1 406 ? 0.838 -14.945 -25.328 1 91.31 406 PHE B C 1
ATOM 9442 O O . PHE B 1 406 ? -0.355 -14.891 -25.625 1 91.31 406 PHE B O 1
ATOM 9449 N N . LYS B 1 407 ? 1.833 -14.367 -26.047 1 89 407 LYS B N 1
ATOM 9450 C CA . LYS B 1 407 ? 1.719 -13.992 -27.453 1 89 407 LYS B CA 1
ATOM 9451 C C . LYS B 1 407 ? 0.923 -12.703 -27.625 1 89 407 LYS B C 1
ATOM 9453 O O . LYS B 1 407 ? 0.464 -12.383 -28.719 1 89 407 LYS B O 1
ATOM 9458 N N . ILE B 1 408 ? 0.748 -12 -26.531 1 92.88 408 ILE B N 1
ATOM 9459 C CA . ILE B 1 408 ? 0.093 -10.695 -26.625 1 92.88 408 ILE B CA 1
ATOM 9460 C C . ILE B 1 408 ? 0.799 -9.695 -25.703 1 92.88 408 ILE B C 1
ATOM 9462 O O . ILE B 1 408 ? 1.562 -10.086 -24.828 1 92.88 408 ILE B O 1
ATOM 9466 N N . GLU B 1 409 ? 0.537 -8.375 -25.984 1 96 409 GLU B N 1
ATOM 9467 C CA . GLU B 1 409 ? 1.078 -7.344 -25.094 1 96 409 GLU B CA 1
ATOM 9468 C C . GLU B 1 409 ? 0.521 -7.477 -23.688 1 96 409 GLU B C 1
ATOM 9470 O O . GLU B 1 409 ? -0.68 -7.684 -23.5 1 96 409 GLU B O 1
ATOM 9475 N N . ILE B 1 410 ? 1.356 -7.414 -22.641 1 96.75 410 ILE B N 1
ATOM 9476 C CA . ILE B 1 410 ? 0.906 -7.68 -21.281 1 96.75 410 ILE B CA 1
ATOM 9477 C C . ILE B 1 410 ? -0.095 -6.609 -20.859 1 96.75 410 ILE B C 1
ATOM 9479 O O . ILE B 1 410 ? -0.927 -6.848 -19.969 1 96.75 410 ILE B O 1
ATOM 9483 N N . GLY B 1 411 ? -0.056 -5.41 -21.516 1 97.69 411 GLY B N 1
ATOM 9484 C CA . GLY B 1 411 ? -0.985 -4.332 -21.219 1 97.69 411 GLY B CA 1
ATOM 9485 C C . GLY B 1 411 ? -2.414 -4.645 -21.625 1 97.69 411 GLY B C 1
ATOM 9486 O O . GLY B 1 411 ? -3.346 -3.945 -21.219 1 97.69 411 GLY B O 1
ATOM 9487 N N . LYS B 1 412 ? -2.613 -5.707 -22.328 1 96.75 412 LYS B N 1
ATOM 9488 C CA . LYS B 1 412 ? -3.953 -6.086 -22.766 1 96.75 412 LYS B CA 1
ATOM 9489 C C . LYS B 1 412 ? -4.633 -6.992 -21.75 1 96.75 412 LYS B C 1
ATOM 9491 O O . LYS B 1 412 ? -5.852 -7.184 -21.797 1 96.75 412 LYS B O 1
ATOM 9496 N N . PHE B 1 413 ? -3.879 -7.602 -20.828 1 97 413 PHE B N 1
ATOM 9497 C CA . PHE B 1 413 ? -4.461 -8.406 -19.766 1 97 413 PHE B CA 1
ATOM 9498 C C . PHE B 1 413 ? -5.203 -7.523 -18.766 1 97 413 PHE B C 1
ATOM 9500 O O . PHE B 1 413 ? -4.68 -6.496 -18.328 1 97 413 PHE B O 1
ATOM 9507 N N . GLU B 1 414 ? -6.391 -7.926 -18.391 1 97.56 414 GLU B N 1
ATOM 9508 C CA . GLU B 1 414 ? -7.223 -7.098 -17.531 1 97.56 414 GLU B CA 1
ATOM 9509 C C . GLU B 1 414 ? -6.562 -6.891 -16.172 1 97.56 414 GLU B C 1
ATOM 9511 O O . GLU B 1 414 ? -6.715 -5.832 -15.555 1 97.56 414 GLU B O 1
ATOM 9516 N N . GLY B 1 415 ? -5.848 -7.926 -15.68 1 97.12 415 GLY B N 1
ATOM 9517 C CA . GLY B 1 415 ? -5.145 -7.77 -14.414 1 97.12 415 GLY B CA 1
ATOM 9518 C C . GLY B 1 415 ? -4.125 -6.648 -14.43 1 97.12 415 GLY B C 1
ATOM 9519 O O . GLY B 1 415 ? -3.984 -5.914 -13.453 1 97.12 415 GLY B O 1
ATOM 9520 N N . VAL B 1 416 ? -3.393 -6.508 -15.516 1 98.19 416 VAL B N 1
ATOM 9521 C CA . VAL B 1 416 ? -2.416 -5.438 -15.688 1 98.19 416 VAL B CA 1
ATOM 9522 C C . VAL B 1 416 ? -3.139 -4.105 -15.875 1 98.19 416 VAL B C 1
ATOM 9524 O O . VAL B 1 416 ? -2.719 -3.082 -15.328 1 98.19 416 VAL B O 1
ATOM 9527 N N . GLN B 1 417 ? -4.234 -4.172 -16.656 1 98.44 417 GLN B N 1
ATOM 9528 C CA . GLN B 1 417 ? -5.012 -2.965 -16.906 1 98.44 417 GLN B CA 1
ATOM 9529 C C . GLN B 1 417 ? -5.547 -2.375 -15.602 1 98.44 417 GLN B C 1
ATOM 9531 O O . GLN B 1 417 ? -5.66 -1.155 -15.469 1 98.44 417 GLN B O 1
ATOM 9536 N N . GLU B 1 418 ? -5.922 -3.205 -14.688 1 98.12 418 GLU B N 1
ATOM 9537 C CA . GLU B 1 418 ? -6.395 -2.719 -13.391 1 98.12 418 GLU B CA 1
ATOM 9538 C C . GLU B 1 418 ? -5.332 -1.866 -12.703 1 98.12 418 GLU B C 1
ATOM 9540 O O . GLU B 1 418 ? -5.637 -0.802 -12.164 1 98.12 418 GLU B O 1
ATOM 9545 N N . ALA B 1 419 ? -4.105 -2.316 -12.711 1 98.5 419 ALA B N 1
ATOM 9546 C CA . ALA B 1 419 ? -3.004 -1.558 -12.133 1 98.5 419 ALA B CA 1
ATOM 9547 C C . ALA B 1 419 ? -2.754 -0.268 -12.906 1 98.5 419 ALA B C 1
ATOM 9549 O O . ALA B 1 419 ? -2.547 0.792 -12.312 1 98.5 419 ALA B O 1
ATOM 9550 N N . LEU B 1 420 ? -2.758 -0.364 -14.219 1 98.81 420 LEU B N 1
ATOM 9551 C CA . LEU B 1 420 ? -2.525 0.804 -15.055 1 98.81 420 LEU B CA 1
ATOM 9552 C C . LEU B 1 420 ? -3.613 1.853 -14.844 1 98.81 420 LEU B C 1
ATOM 9554 O O . LEU B 1 420 ? -3.326 3.051 -14.812 1 98.81 420 LEU B O 1
ATOM 9558 N N . ALA B 1 421 ? -4.852 1.376 -14.688 1 98.81 421 ALA B N 1
ATOM 9559 C CA . ALA B 1 421 ? -5.961 2.301 -14.453 1 98.81 421 ALA B CA 1
ATOM 9560 C C . ALA B 1 421 ? -5.754 3.084 -13.156 1 98.81 421 ALA B C 1
ATOM 9562 O O . ALA B 1 421 ? -5.98 4.297 -13.117 1 98.81 421 ALA B O 1
ATOM 9563 N N . ARG B 1 422 ? -5.332 2.387 -12.133 1 98.81 422 ARG B N 1
ATOM 9564 C CA . ARG B 1 422 ? -5.031 3.064 -10.875 1 98.81 422 ARG B CA 1
ATOM 9565 C C . ARG B 1 422 ? -3.895 4.066 -11.055 1 98.81 422 ARG B C 1
ATOM 9567 O O . ARG B 1 422 ? -3.984 5.203 -10.586 1 98.81 422 ARG B O 1
ATOM 9574 N N . MET B 1 423 ? -2.877 3.662 -11.75 1 98.88 423 MET B N 1
ATOM 9575 C CA . MET B 1 423 ? -1.716 4.527 -11.938 1 98.88 423 MET B CA 1
ATOM 9576 C C . MET B 1 423 ? -2.107 5.809 -12.664 1 98.88 423 MET B C 1
ATOM 9578 O O . MET B 1 423 ? -1.772 6.91 -12.219 1 98.88 423 MET B O 1
ATOM 9582 N N . GLY B 1 424 ? -2.836 5.645 -13.781 1 98.88 424 GLY B N 1
ATOM 9583 C CA . GLY B 1 424 ? -3.234 6.801 -14.562 1 98.88 424 GLY B CA 1
ATOM 9584 C C . GLY B 1 424 ? -4.207 7.707 -13.836 1 98.88 424 GLY B C 1
ATOM 9585 O O . GLY B 1 424 ? -4.047 8.93 -13.836 1 98.88 424 GLY B O 1
ATOM 9586 N N . GLY B 1 425 ? -5.242 7.105 -13.211 1 98.81 425 GLY B N 1
ATOM 9587 C CA . GLY B 1 425 ? -6.23 7.883 -12.477 1 98.81 425 GLY B CA 1
ATOM 9588 C C . GLY B 1 425 ? -5.641 8.648 -11.305 1 98.81 425 GLY B C 1
ATOM 9589 O O . GLY B 1 425 ? -5.934 9.828 -11.117 1 98.81 425 GLY B O 1
ATOM 9590 N N . HIS B 1 426 ? -4.785 7.984 -10.508 1 98.94 426 HIS B N 1
ATOM 9591 C CA . HIS B 1 426 ? -4.156 8.648 -9.375 1 98.94 426 HIS B CA 1
ATOM 9592 C C . HIS B 1 426 ? -3.219 9.758 -9.828 1 98.94 426 HIS B C 1
ATOM 9594 O O . HIS B 1 426 ? -3.186 10.836 -9.227 1 98.94 426 HIS B O 1
ATOM 9600 N N . LEU B 1 427 ? -2.439 9.484 -10.867 1 98.94 427 LEU B N 1
ATOM 9601 C CA . LEU B 1 427 ? -1.493 10.5 -11.328 1 98.94 427 LEU B CA 1
ATOM 9602 C C . LEU B 1 427 ? -2.223 11.766 -11.773 1 98.94 427 LEU B C 1
ATOM 9604 O O . LEU B 1 427 ? -1.784 12.875 -11.477 1 98.94 427 LEU B O 1
ATOM 9608 N N . TYR B 1 428 ? -3.314 11.57 -12.531 1 98.88 428 TYR B N 1
ATOM 9609 C CA . TYR B 1 428 ? -4.086 12.734 -12.969 1 98.88 428 TYR B CA 1
ATOM 9610 C C . TYR B 1 428 ? -4.555 13.555 -11.781 1 98.88 428 TYR B C 1
ATOM 9612 O O . TYR B 1 428 ? -4.41 14.781 -11.766 1 98.88 428 TYR B O 1
ATOM 9620 N N . MET B 1 429 ? -5.113 12.938 -10.836 1 98.75 429 MET B N 1
ATOM 9621 C CA . MET B 1 429 ? -5.602 13.586 -9.633 1 98.75 429 MET B CA 1
ATOM 9622 C C . MET B 1 429 ? -4.461 14.266 -8.875 1 98.75 429 MET B C 1
ATOM 9624 O O . MET B 1 429 ? -4.605 15.391 -8.398 1 98.75 429 MET B O 1
ATOM 9628 N N . MET B 1 430 ? -3.34 13.586 -8.742 1 98.81 430 MET B N 1
ATOM 9629 C CA . MET B 1 430 ? -2.174 14.102 -8.031 1 98.81 430 MET B CA 1
ATOM 9630 C C . MET B 1 430 ? -1.676 15.391 -8.664 1 98.81 430 MET B C 1
ATOM 9632 O O . MET B 1 430 ? -1.456 16.391 -7.973 1 98.81 430 MET B O 1
ATOM 9636 N N . ASP B 1 431 ? -1.515 15.305 -9.945 1 98.75 431 ASP B N 1
ATOM 9637 C CA . ASP B 1 431 ? -0.975 16.469 -10.656 1 98.75 431 ASP B CA 1
ATOM 9638 C C . ASP B 1 431 ? -1.959 17.625 -10.633 1 98.75 431 ASP B C 1
ATOM 9640 O O . ASP B 1 431 ? -1.552 18.797 -10.555 1 98.75 431 ASP B O 1
ATOM 9644 N N . ALA B 1 432 ? -3.252 17.328 -10.727 1 98.69 432 ALA B N 1
ATOM 9645 C CA . ALA B 1 432 ? -4.277 18.359 -10.602 1 98.69 432 ALA B CA 1
ATOM 9646 C C . ALA B 1 432 ? -4.199 19.062 -9.25 1 98.69 432 ALA B C 1
ATOM 9648 O O . ALA B 1 432 ? -4.289 20.281 -9.164 1 98.69 432 ALA B O 1
ATOM 9649 N N . THR B 1 433 ? -4.043 18.312 -8.227 1 98.5 433 THR B N 1
ATOM 9650 C CA . THR B 1 433 ? -3.979 18.844 -6.867 1 98.5 433 THR B CA 1
ATOM 9651 C C . THR B 1 433 ? -2.729 19.688 -6.672 1 98.5 433 THR B C 1
ATOM 9653 O O . THR B 1 433 ? -2.791 20.766 -6.078 1 98.5 433 THR B O 1
ATOM 9656 N N . ARG B 1 434 ? -1.613 19.156 -7.168 1 97.62 434 ARG B N 1
ATOM 9657 C CA . ARG B 1 434 ? -0.362 19.906 -7.102 1 97.62 434 ARG B CA 1
ATOM 9658 C C . ARG B 1 434 ? -0.515 21.297 -7.738 1 97.62 434 ARG B C 1
ATOM 9660 O O . ARG B 1 434 ? -0.115 22.297 -7.152 1 97.62 434 ARG B O 1
ATOM 9667 N N . ARG B 1 435 ? -1.096 21.359 -8.883 1 97.44 435 ARG B N 1
ATOM 9668 C CA . ARG B 1 435 ? -1.275 22.594 -9.641 1 97.44 435 ARG B CA 1
ATOM 9669 C C . ARG B 1 435 ? -2.203 23.547 -8.906 1 97.44 435 ARG B C 1
ATOM 9671 O O . ARG B 1 435 ? -1.907 24.734 -8.781 1 97.44 435 ARG B O 1
ATOM 9678 N N . LEU B 1 436 ? -3.299 23.047 -8.406 1 97.12 436 LEU B N 1
ATOM 9679 C CA . LEU B 1 436 ? -4.273 23.891 -7.719 1 97.12 436 LEU B CA 1
ATOM 9680 C C . LEU B 1 436 ? -3.693 24.453 -6.422 1 97.12 436 LEU B C 1
ATOM 9682 O O . LEU B 1 436 ? -3.914 25.625 -6.09 1 97.12 436 LEU B O 1
ATOM 9686 N N . SER B 1 437 ? -2.992 23.656 -5.668 1 96.06 437 SER B N 1
ATOM 9687 C CA . SER B 1 437 ? -2.406 24.094 -4.406 1 96.06 437 SER B CA 1
ATOM 9688 C C . SER B 1 437 ? -1.341 25.156 -4.629 1 96.06 437 SER B C 1
ATOM 9690 O O . SER B 1 437 ? -1.217 26.094 -3.836 1 96.06 437 SER B O 1
ATOM 9692 N N . ALA B 1 438 ? -0.539 24.953 -5.707 1 94.56 438 ALA B N 1
ATOM 9693 C CA . ALA B 1 438 ? 0.45 25.969 -6.043 1 94.56 438 ALA B CA 1
ATOM 9694 C C . ALA B 1 438 ? -0.224 27.297 -6.387 1 94.56 438 ALA B C 1
ATOM 9696 O O . ALA B 1 438 ? 0.283 28.359 -6.043 1 94.56 438 ALA B O 1
ATOM 9697 N N . LEU B 1 439 ? -1.338 27.219 -7.074 1 93.31 439 LEU B N 1
ATOM 9698 C CA . LEU B 1 439 ? -2.104 28.406 -7.426 1 93.31 439 LEU B CA 1
ATOM 9699 C C . LEU B 1 439 ? -2.59 29.141 -6.176 1 93.31 439 LEU B C 1
ATOM 9701 O O . LEU B 1 439 ? -2.617 30.375 -6.141 1 93.31 439 LEU B O 1
ATOM 9705 N N . ALA B 1 440 ? -3.057 28.391 -5.211 1 92.12 440 ALA B N 1
ATOM 9706 C CA . ALA B 1 440 ? -3.486 28.984 -3.949 1 92.12 440 ALA B CA 1
ATOM 9707 C C . ALA B 1 440 ? -2.355 29.781 -3.305 1 92.12 440 ALA B C 1
ATOM 9709 O O . ALA B 1 440 ? -2.572 30.891 -2.811 1 92.12 440 ALA B O 1
ATOM 9710 N N . VAL B 1 441 ? -1.174 29.266 -3.311 1 90 441 VAL B N 1
ATOM 9711 C CA . VAL B 1 441 ? -0.014 29.922 -2.723 1 90 441 VAL B CA 1
ATOM 9712 C C . VAL B 1 441 ? 0.333 31.172 -3.533 1 90 441 VAL B C 1
ATOM 9714 O O . VAL B 1 441 ? 0.64 32.219 -2.967 1 90 441 VAL B O 1
ATOM 9717 N N . ASP B 1 442 ? 0.299 31.078 -4.84 1 91.94 442 ASP B N 1
ATOM 9718 C CA . ASP B 1 442 ? 0.596 32.188 -5.719 1 91.94 442 ASP B CA 1
ATOM 9719 C C . ASP B 1 442 ? -0.428 33.312 -5.539 1 91.94 442 ASP B C 1
ATOM 9721 O O . ASP B 1 442 ? -0.114 34.5 -5.746 1 91.94 442 ASP B O 1
ATOM 9725 N N . ALA B 1 443 ? -1.633 32.938 -5.191 1 88.94 443 ALA B N 1
ATOM 9726 C CA . ALA B 1 443 ? -2.688 33.906 -4.969 1 88.94 443 ALA B CA 1
ATOM 9727 C C . ALA B 1 443 ? -2.5 34.625 -3.633 1 88.94 443 ALA B C 1
ATOM 9729 O O . ALA B 1 443 ? -3.293 35.5 -3.271 1 88.94 443 ALA B O 1
ATOM 9730 N N . GLY B 1 444 ? -1.495 34.25 -2.869 1 84.19 444 GLY B N 1
ATOM 9731 C CA . GLY B 1 444 ? -1.173 34.938 -1.628 1 84.19 444 GLY B CA 1
ATOM 9732 C C . GLY B 1 444 ? -1.74 34.25 -0.402 1 84.19 444 GLY B C 1
ATOM 9733 O O . GLY B 1 444 ? -1.548 34.719 0.724 1 84.19 444 GLY B O 1
ATOM 9734 N N . GLU B 1 445 ? -2.35 33.125 -0.671 1 86.44 445 GLU B N 1
ATOM 9735 C CA . GLU B 1 445 ? -2.928 32.375 0.449 1 86.44 445 GLU B CA 1
ATOM 9736 C C . GLU B 1 445 ? -1.863 31.578 1.19 1 86.44 445 GLU B C 1
ATOM 9738 O O . GLU B 1 445 ? -0.843 31.203 0.608 1 86.44 445 GLU B O 1
ATOM 9743 N N . LYS B 1 446 ? -2 31.406 2.469 1 84.81 446 LYS B N 1
ATOM 9744 C CA . LYS B 1 446 ? -1.228 30.516 3.322 1 84.81 446 LYS B CA 1
ATOM 9745 C C . LYS B 1 446 ? -2.117 29.438 3.939 1 84.81 446 LYS B C 1
ATOM 9747 O O . LYS B 1 446 ? -2.248 29.359 5.164 1 84.81 446 LYS B O 1
ATOM 9752 N N . PRO B 1 447 ? -2.564 28.562 3.021 1 86.12 447 PRO B N 1
ATOM 9753 C CA . PRO B 1 447 ? -3.617 27.656 3.486 1 86.12 447 PRO B CA 1
ATOM 9754 C C . PRO B 1 447 ? -3.066 26.406 4.164 1 86.12 447 PRO B C 1
ATOM 9756 O O . PRO B 1 447 ? -2.76 25.422 3.492 1 86.12 447 PRO B O 1
ATOM 9759 N N . SER B 1 448 ? -3.061 26.391 5.473 1 87.31 448 SER B N 1
ATOM 9760 C CA . SER B 1 448 ? -2.49 25.297 6.246 1 87.31 448 SER B CA 1
ATOM 9761 C C . SER B 1 448 ? -3.238 23.984 5.988 1 87.31 448 SER B C 1
ATOM 9763 O O . SER B 1 448 ? -2.623 22.938 5.844 1 87.31 448 SER B O 1
ATOM 9765 N N . VAL B 1 449 ? -4.543 24.031 5.895 1 93 449 VAL B N 1
ATOM 9766 C CA . VAL B 1 449 ? -5.359 22.828 5.73 1 93 449 VAL B CA 1
ATOM 9767 C C . VAL B 1 449 ? -5.133 22.234 4.34 1 93 449 VAL B C 1
ATOM 9769 O O . VAL B 1 449 ? -4.906 21.031 4.199 1 93 449 VAL B O 1
ATOM 9772 N N . ILE B 1 450 ? -5.133 23.062 3.322 1 95 450 ILE B N 1
ATOM 9773 C CA . ILE B 1 450 ? -4.941 22.625 1.945 1 95 450 ILE B CA 1
ATOM 9774 C C . ILE B 1 450 ? -3.535 22.047 1.782 1 95 450 ILE B C 1
ATOM 9776 O O . ILE B 1 450 ? -3.346 21.047 1.086 1 95 450 ILE B O 1
ATOM 9780 N N . SER B 1 451 ? -2.541 22.734 2.414 1 93.69 451 SER B N 1
ATOM 9781 C CA . SER B 1 451 ? -1.178 22.219 2.357 1 93.69 451 SER B CA 1
ATOM 9782 C C . SER B 1 451 ? -1.088 20.828 2.979 1 93.69 451 SER B C 1
ATOM 9784 O O . SER B 1 451 ? -0.396 19.953 2.453 1 93.69 451 SER B O 1
ATOM 9786 N N . ALA B 1 452 ? -1.787 20.609 4.098 1 94.62 452 ALA B N 1
ATOM 9787 C CA . ALA B 1 452 ? -1.81 19.312 4.766 1 94.62 452 ALA B CA 1
ATOM 9788 C C . ALA B 1 452 ? -2.504 18.266 3.9 1 94.62 452 ALA B C 1
ATOM 9790 O O . ALA B 1 452 ? -2.062 17.109 3.832 1 94.62 452 ALA B O 1
ATOM 9791 N N . ILE B 1 453 ? -3.611 18.625 3.225 1 97.12 453 ILE B N 1
ATOM 9792 C CA . ILE B 1 453 ? -4.328 17.734 2.318 1 97.12 453 ILE B CA 1
ATOM 9793 C C . ILE B 1 453 ? -3.4 17.297 1.187 1 97.12 453 ILE B C 1
ATOM 9795 O O . ILE B 1 453 ? -3.314 16.109 0.874 1 97.12 453 ILE B O 1
ATOM 9799 N N . SER B 1 454 ? -2.727 18.281 0.608 1 97.06 454 SER B N 1
ATOM 9800 C CA . SER B 1 454 ? -1.849 18.016 -0.526 1 97.06 454 SER B CA 1
ATOM 9801 C C . SER B 1 454 ? -0.715 17.062 -0.138 1 97.06 454 SER B C 1
ATOM 9803 O O . SER B 1 454 ? -0.449 16.094 -0.837 1 97.06 454 SER B O 1
ATOM 9805 N N . LYS B 1 455 ? -0.122 17.375 0.965 1 95.69 455 LYS B N 1
ATOM 9806 C CA . LYS B 1 455 ? 0.986 16.531 1.408 1 95.69 455 LYS B CA 1
ATOM 9807 C C . LYS B 1 455 ? 0.527 15.094 1.649 1 95.69 455 LYS B C 1
ATOM 9809 O O . LYS B 1 455 ? 1.073 14.156 1.067 1 95.69 455 LYS B O 1
ATOM 9814 N N . TYR B 1 456 ? -0.466 14.906 2.486 1 97.06 456 TYR B N 1
ATOM 9815 C CA . TYR B 1 456 ? -0.902 13.578 2.891 1 97.06 456 TYR B CA 1
ATOM 9816 C C . TYR B 1 456 ? -1.368 12.766 1.688 1 97.06 456 TYR B C 1
ATOM 9818 O O . TYR B 1 456 ? -0.869 11.664 1.442 1 97.06 456 TYR B O 1
ATOM 9826 N N . HIS B 1 457 ? -2.23 13.281 0.896 1 98.31 457 HIS B N 1
ATOM 9827 C CA . HIS B 1 457 ? -2.924 12.484 -0.108 1 98.31 457 HIS B CA 1
ATOM 9828 C C . HIS B 1 457 ? -2.057 12.281 -1.347 1 98.31 457 HIS B C 1
ATOM 9830 O O . HIS B 1 457 ? -2.139 11.242 -2.004 1 98.31 457 HIS B O 1
ATOM 9836 N N . ILE B 1 458 ? -1.212 13.25 -1.673 1 98.44 458 ILE B N 1
ATOM 9837 C CA . ILE B 1 458 ? -0.403 13.102 -2.879 1 98.44 458 ILE B CA 1
ATOM 9838 C C . ILE B 1 458 ? 0.759 12.156 -2.607 1 98.44 458 ILE B C 1
ATOM 9840 O O . ILE B 1 458 ? 1.101 11.32 -3.455 1 98.44 458 ILE B O 1
ATOM 9844 N N . THR B 1 459 ? 1.359 12.273 -1.415 1 98.06 459 THR B N 1
ATOM 9845 C CA . THR B 1 459 ? 2.457 11.367 -1.105 1 98.06 459 THR B CA 1
ATOM 9846 C C . THR B 1 459 ? 1.947 9.938 -0.946 1 98.06 459 THR B C 1
ATOM 9848 O O . THR B 1 459 ? 2.598 8.984 -1.386 1 98.06 459 THR B O 1
ATOM 9851 N N . GLU B 1 460 ? 0.737 9.727 -0.358 1 98.25 460 GLU B N 1
ATOM 9852 C CA . GLU B 1 460 ? 0.142 8.398 -0.24 1 98.25 460 GLU B CA 1
ATOM 9853 C C . GLU B 1 460 ? -0.204 7.824 -1.61 1 98.25 460 GLU B C 1
ATOM 9855 O O . GLU B 1 460 ? -0.008 6.629 -1.858 1 98.25 460 GLU B O 1
ATOM 9860 N N . ARG B 1 461 ? -0.727 8.648 -2.443 1 98.69 461 ARG B N 1
ATOM 9861 C CA . ARG B 1 461 ? -1.051 8.188 -3.789 1 98.69 461 ARG B CA 1
ATOM 9862 C C . ARG B 1 461 ? 0.216 7.883 -4.582 1 98.69 461 ARG B C 1
ATOM 9864 O O . ARG B 1 461 ? 0.232 6.973 -5.414 1 98.69 461 ARG B O 1
ATOM 9871 N N . GLY B 1 462 ? 1.275 8.711 -4.348 1 98.69 462 GLY B N 1
ATOM 9872 C CA . GLY B 1 462 ? 2.559 8.367 -4.941 1 98.69 462 GLY B CA 1
ATOM 9873 C C . GLY B 1 462 ? 3.01 6.957 -4.613 1 98.69 462 GLY B C 1
ATOM 9874 O O . GLY B 1 462 ? 3.48 6.23 -5.488 1 98.69 462 GLY B O 1
ATOM 9875 N N . ARG B 1 463 ? 2.863 6.52 -3.357 1 98.38 463 ARG B N 1
ATOM 9876 C CA . ARG B 1 463 ? 3.17 5.156 -2.939 1 98.38 463 ARG B CA 1
ATOM 9877 C C . ARG B 1 463 ? 2.348 4.145 -3.73 1 98.38 463 ARG B C 1
ATOM 9879 O O . ARG B 1 463 ? 2.875 3.127 -4.184 1 98.38 463 ARG B O 1
ATOM 9886 N N . MET B 1 464 ? 1.077 4.449 -3.934 1 98.62 464 MET B N 1
ATOM 9887 C CA . MET B 1 464 ? 0.2 3.539 -4.664 1 98.62 464 MET B CA 1
ATOM 9888 C C . MET B 1 464 ? 0.661 3.379 -6.105 1 98.62 464 MET B C 1
ATOM 9890 O O . MET B 1 464 ? 0.721 2.262 -6.625 1 98.62 464 MET B O 1
ATOM 9894 N N . VAL B 1 465 ? 1.005 4.48 -6.711 1 98.81 465 VAL B N 1
ATOM 9895 C CA . VAL B 1 465 ? 1.391 4.488 -8.117 1 98.81 465 VAL B CA 1
ATOM 9896 C C . VAL B 1 465 ? 2.676 3.686 -8.305 1 98.81 465 VAL B C 1
ATOM 9898 O O . VAL B 1 465 ? 2.764 2.846 -9.203 1 98.81 465 VAL B O 1
ATOM 9901 N N . VAL B 1 466 ? 3.617 3.914 -7.445 1 98.44 466 VAL B N 1
ATOM 9902 C CA . VAL B 1 466 ? 4.918 3.268 -7.574 1 98.44 466 VAL B CA 1
ATOM 9903 C C . VAL B 1 466 ? 4.789 1.78 -7.254 1 98.44 466 VAL B C 1
ATOM 9905 O O . VAL B 1 466 ? 5.406 0.939 -7.914 1 98.44 466 VAL B O 1
ATOM 9908 N N . ASN B 1 467 ? 3.973 1.412 -6.242 1 98.56 467 ASN B N 1
ATOM 9909 C CA . ASN B 1 467 ? 3.717 0.006 -5.945 1 98.56 467 ASN B CA 1
ATOM 9910 C C . ASN B 1 467 ? 3.127 -0.722 -7.152 1 98.56 467 ASN B C 1
ATOM 9912 O O . ASN B 1 467 ? 3.561 -1.825 -7.488 1 98.56 467 ASN B O 1
ATOM 9916 N N . ASP B 1 468 ? 2.143 -0.085 -7.758 1 98.69 468 ASP B N 1
ATOM 9917 C CA . ASP B 1 468 ? 1.526 -0.696 -8.93 1 98.69 468 ASP B CA 1
ATOM 9918 C C . ASP B 1 468 ? 2.539 -0.854 -10.062 1 98.69 468 ASP B C 1
ATOM 9920 O O . ASP B 1 468 ? 2.539 -1.868 -10.766 1 98.69 468 ASP B O 1
ATOM 9924 N N . GLY B 1 469 ? 3.365 0.159 -10.258 1 98.62 469 GLY B N 1
ATOM 9925 C CA . GLY B 1 469 ? 4.406 0.053 -11.266 1 98.62 469 GLY B CA 1
ATOM 9926 C C . GLY B 1 469 ? 5.344 -1.117 -11.039 1 98.62 469 GLY B C 1
ATOM 9927 O O . GLY B 1 469 ? 5.645 -1.868 -11.969 1 98.62 469 GLY B O 1
ATOM 9928 N N . MET B 1 470 ? 5.754 -1.316 -9.797 1 98.31 470 MET B N 1
ATOM 9929 C CA . MET B 1 470 ? 6.637 -2.422 -9.43 1 98.31 470 MET B CA 1
ATOM 9930 C C . MET B 1 470 ? 5.98 -3.764 -9.742 1 98.31 470 MET B C 1
ATOM 9932 O O . MET B 1 470 ? 6.641 -4.684 -10.234 1 98.31 470 MET B O 1
ATOM 9936 N N . ASP B 1 471 ? 4.734 -3.832 -9.5 1 98.12 471 ASP B N 1
ATOM 9937 C CA . ASP B 1 471 ? 4.02 -5.094 -9.672 1 98.12 471 ASP B CA 1
ATOM 9938 C C . ASP B 1 471 ? 3.842 -5.43 -11.148 1 98.12 471 ASP B C 1
ATOM 9940 O O . ASP B 1 471 ? 3.84 -6.602 -11.531 1 98.12 471 ASP B O 1
ATOM 9944 N N . VAL B 1 472 ? 3.725 -4.414 -11.977 1 98.19 472 VAL B N 1
ATOM 9945 C CA . VAL B 1 472 ? 3.486 -4.621 -13.398 1 98.19 472 VAL B CA 1
ATOM 9946 C C . VAL B 1 472 ? 4.793 -5.004 -14.094 1 98.19 472 VAL B C 1
ATOM 9948 O O . VAL B 1 472 ? 4.836 -5.973 -14.852 1 98.19 472 VAL B O 1
ATOM 9951 N N . ILE B 1 473 ? 5.879 -4.309 -13.766 1 97.06 473 ILE B N 1
ATOM 9952 C CA . ILE B 1 473 ? 7.105 -4.559 -14.508 1 97.06 473 ILE B CA 1
ATOM 9953 C C . ILE B 1 473 ? 7.852 -5.742 -13.898 1 97.06 473 ILE B C 1
ATOM 9955 O O . ILE B 1 473 ? 8.773 -6.289 -14.508 1 97.06 473 ILE B O 1
ATOM 9959 N N . GLY B 1 474 ? 7.543 -6.133 -12.664 1 96.38 474 GLY B N 1
ATOM 9960 C CA . GLY B 1 474 ? 7.992 -7.383 -12.07 1 96.38 474 GLY B CA 1
ATOM 9961 C C . GLY B 1 474 ? 9.5 -7.461 -11.922 1 96.38 474 GLY B C 1
ATOM 9962 O O . GLY B 1 474 ? 10.117 -6.574 -11.336 1 96.38 474 GLY B O 1
ATOM 9963 N N . GLY B 1 475 ? 10.109 -8.461 -12.578 1 96.12 475 GLY B N 1
ATOM 9964 C CA . GLY B 1 475 ? 11.539 -8.711 -12.484 1 96.12 475 GLY B CA 1
ATOM 9965 C C . GLY B 1 475 ? 12.375 -7.527 -12.938 1 96.12 475 GLY B C 1
ATOM 9966 O O . GLY B 1 475 ? 13.438 -7.258 -12.367 1 96.12 475 GLY B O 1
ATOM 9967 N N . LYS B 1 476 ? 11.914 -6.84 -13.906 1 95.25 476 LYS B N 1
ATOM 9968 C CA . LYS B 1 476 ? 12.594 -5.637 -14.375 1 95.25 476 LYS B CA 1
ATOM 9969 C C . LYS B 1 476 ? 12.664 -4.578 -13.273 1 95.25 476 LYS B C 1
ATOM 9971 O O . LYS B 1 476 ? 13.656 -3.855 -13.164 1 95.25 476 LYS B O 1
ATOM 9976 N N . GLY B 1 477 ? 11.656 -4.531 -12.492 1 95.94 477 GLY B N 1
ATOM 9977 C CA . GLY B 1 477 ? 11.555 -3.527 -11.445 1 95.94 477 GLY B CA 1
ATOM 9978 C C . GLY B 1 477 ? 12.438 -3.832 -10.25 1 95.94 477 GLY B C 1
ATOM 9979 O O . GLY B 1 477 ? 12.945 -2.918 -9.602 1 95.94 477 GLY B O 1
ATOM 9980 N N . ILE B 1 478 ? 12.68 -5.082 -9.922 1 97.06 478 ILE B N 1
ATOM 9981 C CA . ILE B 1 478 ? 13.352 -5.398 -8.664 1 97.06 478 ILE B CA 1
ATOM 9982 C C . ILE B 1 478 ? 14.852 -5.551 -8.906 1 97.06 478 ILE B C 1
ATOM 9984 O O . ILE B 1 478 ? 15.641 -5.57 -7.953 1 97.06 478 ILE B O 1
ATOM 9988 N N . CYS B 1 479 ? 15.312 -5.703 -10.141 1 97.06 479 CYS B N 1
ATOM 9989 C CA . CYS B 1 479 ? 16.734 -5.84 -10.445 1 97.06 479 CYS B CA 1
ATOM 9990 C C . CYS B 1 479 ? 17.391 -4.477 -10.602 1 97.06 479 CYS B C 1
ATOM 9992 O O . CYS B 1 479 ? 17.297 -3.855 -11.664 1 97.06 479 CYS B O 1
ATOM 9994 N N . MET B 1 480 ? 18.125 -4.082 -9.656 1 95.81 480 MET B N 1
ATOM 9995 C CA . MET B 1 480 ? 18.734 -2.756 -9.641 1 95.81 480 MET B CA 1
ATOM 9996 C C . MET B 1 480 ? 19.875 -2.678 -10.641 1 95.81 480 MET B C 1
ATOM 9998 O O . MET B 1 480 ? 20.438 -3.703 -11.031 1 95.81 480 MET B O 1
ATOM 10002 N N . GLY B 1 481 ? 20.234 -1.523 -11.055 1 94.62 481 GLY B N 1
ATOM 10003 C CA . GLY B 1 481 ? 21.281 -1.188 -12.008 1 94.62 481 GLY B CA 1
ATOM 10004 C C . GLY B 1 481 ? 20.969 0.055 -12.82 1 94.62 481 GLY B C 1
ATOM 10005 O O . GLY B 1 481 ? 19.922 0.672 -12.641 1 94.62 481 GLY B O 1
ATOM 10006 N N . PRO B 1 482 ? 21.875 0.464 -13.656 1 92.38 482 PRO B N 1
ATOM 10007 C CA . PRO B 1 482 ? 21.656 1.662 -14.469 1 92.38 482 PRO B CA 1
ATOM 10008 C C . PRO B 1 482 ? 20.422 1.544 -15.367 1 92.38 482 PRO B C 1
ATOM 10010 O O . PRO B 1 482 ? 19.844 2.559 -15.758 1 92.38 482 PRO B O 1
ATOM 10013 N N . GLY B 1 483 ? 20.078 0.319 -15.672 1 93.38 483 GLY B N 1
ATOM 10014 C CA . GLY B 1 483 ? 18.953 0.099 -16.578 1 93.38 483 GLY B CA 1
ATOM 10015 C C . GLY B 1 483 ? 17.609 0.069 -15.867 1 93.38 483 GLY B C 1
ATOM 10016 O O . GLY B 1 483 ? 16.578 -0.128 -16.5 1 93.38 483 GLY B O 1
ATOM 10017 N N . ASN B 1 484 ? 17.547 0.264 -14.594 1 95.25 484 ASN B N 1
ATOM 10018 C CA . ASN B 1 484 ? 16.328 0.233 -13.797 1 95.25 484 ASN B CA 1
ATOM 10019 C C . ASN B 1 484 ? 15.836 1.64 -13.461 1 95.25 484 ASN B C 1
ATOM 10021 O O . ASN B 1 484 ? 16.578 2.428 -12.859 1 95.25 484 ASN B O 1
ATOM 10025 N N . PHE B 1 485 ? 14.602 1.999 -13.75 1 93.69 485 PHE B N 1
ATOM 10026 C CA . PHE B 1 485 ? 14.133 3.365 -13.555 1 93.69 485 PHE B CA 1
ATOM 10027 C C . PHE B 1 485 ? 13.281 3.475 -12.297 1 93.69 485 PHE B C 1
ATOM 10029 O O . PHE B 1 485 ? 12.977 4.578 -11.844 1 93.69 485 PHE B O 1
ATOM 10036 N N . LEU B 1 486 ? 12.945 2.383 -11.609 1 96.12 486 LEU B N 1
ATOM 10037 C CA . LEU B 1 486 ? 11.859 2.482 -10.633 1 96.12 486 LEU B CA 1
ATOM 10038 C C . LEU B 1 486 ? 12.336 2.053 -9.25 1 96.12 486 LEU B C 1
ATOM 10040 O O . LEU B 1 486 ? 11.773 2.471 -8.234 1 96.12 486 LEU B O 1
ATOM 10044 N N . ALA B 1 487 ? 13.391 1.232 -9.125 1 96.31 487 ALA B N 1
ATOM 10045 C CA . ALA B 1 487 ? 13.812 0.592 -7.883 1 96.31 487 ALA B CA 1
ATOM 10046 C C . ALA B 1 487 ? 14.125 1.63 -6.812 1 96.31 487 ALA B C 1
ATOM 10048 O O . ALA B 1 487 ? 13.672 1.514 -5.672 1 96.31 487 ALA B O 1
ATOM 10049 N N . ARG B 1 488 ? 14.875 2.645 -7.129 1 94.88 488 ARG B N 1
ATOM 10050 C CA . ARG B 1 488 ? 15.336 3.617 -6.145 1 94.88 488 ARG B CA 1
ATOM 10051 C C . ARG B 1 488 ? 14.172 4.473 -5.645 1 94.88 488 ARG B C 1
ATOM 10053 O O . ARG B 1 488 ? 14.102 4.797 -4.457 1 94.88 488 ARG B O 1
ATOM 10060 N N . VAL B 1 489 ? 13.328 4.844 -6.578 1 95.31 489 VAL B N 1
ATOM 10061 C CA . VAL B 1 489 ? 12.148 5.609 -6.184 1 95.31 489 VAL B CA 1
ATOM 10062 C C . VAL B 1 489 ? 11.305 4.801 -5.203 1 95.31 489 VAL B C 1
ATOM 10064 O O . VAL B 1 489 ? 10.875 5.316 -4.168 1 95.31 489 VAL B O 1
ATOM 10067 N N . TYR B 1 490 ? 11.086 3.539 -5.473 1 97.56 490 TYR B N 1
ATOM 10068 C CA . TYR B 1 490 ? 10.336 2.678 -4.57 1 97.56 490 TYR B CA 1
ATOM 10069 C C . TYR B 1 490 ? 10.953 2.676 -3.176 1 97.56 490 TYR B C 1
ATOM 10071 O O . TYR B 1 490 ? 10.242 2.818 -2.176 1 97.56 490 TYR B O 1
ATOM 10079 N N . GLN B 1 491 ? 12.211 2.516 -3.146 1 96.44 491 GLN B N 1
ATOM 10080 C CA . GLN B 1 491 ? 12.906 2.355 -1.873 1 96.44 491 GLN B CA 1
ATOM 10081 C C . GLN B 1 491 ? 12.789 3.617 -1.021 1 96.44 491 GLN B C 1
ATOM 10083 O O . GLN B 1 491 ? 12.836 3.547 0.209 1 96.44 491 GLN B O 1
ATOM 10088 N N . GLN B 1 492 ? 12.523 4.797 -1.614 1 96.31 492 GLN B N 1
ATOM 10089 C CA . GLN B 1 492 ? 12.664 6.062 -0.905 1 96.31 492 GLN B CA 1
ATOM 10090 C C . GLN B 1 492 ? 11.297 6.664 -0.585 1 96.31 492 GLN B C 1
ATOM 10092 O O . GLN B 1 492 ? 11.211 7.699 0.078 1 96.31 492 GLN B O 1
ATOM 10097 N N . ILE B 1 493 ? 10.211 6.016 -0.902 1 96.62 493 ILE B N 1
ATOM 10098 C CA . ILE B 1 493 ? 8.852 6.539 -0.833 1 96.62 493 ILE B CA 1
ATOM 10099 C C . ILE B 1 493 ? 8.523 6.934 0.605 1 96.62 493 ILE B C 1
ATOM 10101 O O . ILE B 1 493 ? 7.91 7.973 0.845 1 96.62 493 ILE B O 1
ATOM 10105 N N . PRO B 1 494 ? 9.016 6.152 1.631 1 97.31 494 PRO B N 1
ATOM 10106 C CA . PRO B 1 494 ? 8.617 6.488 3.002 1 97.31 494 PRO B CA 1
ATOM 10107 C C . PRO B 1 494 ? 9.141 7.852 3.449 1 97.31 494 PRO B C 1
ATOM 10109 O O . PRO B 1 494 ? 8.609 8.438 4.395 1 97.31 494 PRO B O 1
ATOM 10112 N N . ILE B 1 495 ? 10.133 8.375 2.744 1 97 495 ILE B N 1
ATOM 10113 C CA . ILE B 1 495 ? 10.742 9.633 3.166 1 97 495 ILE B CA 1
ATOM 10114 C C . ILE B 1 495 ? 9.719 10.758 3.057 1 97 495 ILE B C 1
ATOM 10116 O O . ILE B 1 495 ? 9.469 11.477 4.027 1 97 495 ILE B O 1
ATOM 10120 N N . ALA B 1 496 ? 9.062 10.852 1.898 1 95.88 496 ALA B N 1
ATOM 10121 C CA . ALA B 1 496 ? 8.086 11.922 1.682 1 95.88 496 ALA B CA 1
ATOM 10122 C C . ALA B 1 496 ? 6.898 11.773 2.625 1 95.88 496 ALA B C 1
ATOM 10124 O O . ALA B 1 496 ? 6.285 12.773 3.014 1 95.88 496 ALA B O 1
ATOM 10125 N N . ILE B 1 497 ? 6.566 10.594 3.076 1 96.94 497 ILE B N 1
ATOM 10126 C CA . ILE B 1 497 ? 5.438 10.297 3.955 1 96.94 497 ILE B CA 1
ATOM 10127 C C . ILE B 1 497 ? 5.781 10.711 5.387 1 96.94 497 ILE B C 1
ATOM 10129 O O . ILE B 1 497 ? 4.906 11.141 6.141 1 96.94 497 ILE B O 1
ATOM 10133 N N . THR B 1 498 ? 7.047 10.719 5.699 1 95.81 498 THR B N 1
ATOM 10134 C CA . THR B 1 498 ? 7.523 10.898 7.066 1 95.81 498 THR B CA 1
ATOM 10135 C C . THR B 1 498 ? 7.879 12.359 7.332 1 95.81 498 THR B C 1
ATOM 10137 O O . THR B 1 498 ? 7.586 12.883 8.406 1 95.81 498 THR B O 1
ATOM 10140 N N . VAL B 1 499 ? 8.422 13.094 6.344 1 91.75 499 VAL B N 1
ATOM 10141 C CA . VAL B 1 499 ? 9.062 14.383 6.59 1 91.75 499 VAL B CA 1
ATOM 10142 C C . VAL B 1 499 ? 8.008 15.484 6.617 1 91.75 499 VAL B C 1
ATOM 10144 O O . VAL B 1 499 ? 6.883 15.289 6.152 1 91.75 499 VAL B O 1
ATOM 10147 N N . GLU B 1 500 ? 8.359 16.656 7.258 1 86.5 500 GLU B N 1
ATOM 10148 C CA . GLU B 1 500 ? 7.543 17.859 7.387 1 86.5 500 GLU B CA 1
ATOM 10149 C C . GLU B 1 500 ? 6.195 17.547 8.031 1 86.5 500 GLU B C 1
ATOM 10151 O O . GLU B 1 500 ? 5.156 18.031 7.586 1 86.5 500 GLU B O 1
ATOM 10156 N N . GLY B 1 501 ? 6.27 16.672 9.031 1 86.94 501 GLY B N 1
ATOM 10157 C CA . GLY B 1 501 ? 5.078 16.172 9.703 1 86.94 501 GLY B CA 1
ATOM 10158 C C . GLY B 1 501 ? 4.621 14.82 9.18 1 86.94 501 GLY B C 1
ATOM 10159 O O . GLY B 1 501 ? 4.199 14.711 8.023 1 86.94 501 GLY B O 1
ATOM 10160 N N . ALA B 1 502 ? 4.723 13.844 10.039 1 93.81 502 ALA B N 1
ATOM 10161 C CA . ALA B 1 502 ? 4.332 12.484 9.648 1 93.81 502 ALA B CA 1
ATOM 10162 C C . ALA B 1 502 ? 2.885 12.445 9.172 1 93.81 502 ALA B C 1
ATOM 10164 O O . ALA B 1 502 ? 2.023 13.141 9.727 1 93.81 502 ALA B O 1
ATOM 10165 N N . ASN B 1 503 ? 2.586 11.672 8.156 1 96.62 503 ASN B N 1
ATOM 10166 C CA . ASN B 1 503 ? 1.265 11.602 7.539 1 96.62 503 ASN B CA 1
ATOM 10167 C C . ASN B 1 503 ? 0.195 11.211 8.555 1 96.62 503 ASN B C 1
ATOM 10169 O O . ASN B 1 503 ? -0.938 11.688 8.484 1 96.62 503 ASN B O 1
ATOM 10173 N N . ILE B 1 504 ? 0.516 10.383 9.523 1 96.69 504 ILE B N 1
ATOM 10174 C CA . ILE B 1 504 ? -0.461 9.969 10.523 1 96.69 504 ILE B CA 1
ATOM 10175 C C . ILE B 1 504 ? -0.926 11.188 11.32 1 96.69 504 ILE B C 1
ATOM 10177 O O . ILE B 1 504 ? -2.123 11.359 11.562 1 96.69 504 ILE B O 1
ATOM 10181 N N . LEU B 1 505 ? 0.02 12.047 11.703 1 94.19 505 LEU B N 1
ATOM 10182 C CA . LEU B 1 505 ? -0.317 13.25 12.453 1 94.19 505 LEU B CA 1
ATOM 10183 C C . LEU B 1 505 ? -1.074 14.25 11.578 1 94.19 505 LEU B C 1
ATOM 10185 O O . LEU B 1 505 ? -2.051 14.852 12.023 1 94.19 505 LEU B O 1
ATOM 10189 N N . THR B 1 506 ? -0.611 14.414 10.336 1 94 506 THR B N 1
ATOM 10190 C CA . THR B 1 506 ? -1.236 15.352 9.406 1 94 506 THR B CA 1
ATOM 10191 C C . THR B 1 506 ? -2.703 14.992 9.18 1 94 506 THR B C 1
ATOM 10193 O O . THR B 1 506 ? -3.576 15.859 9.234 1 94 506 THR B O 1
ATOM 10196 N N . ARG B 1 507 ? -2.967 13.734 9.039 1 96.31 507 ARG B N 1
ATOM 10197 C CA . ARG B 1 507 ? -4.316 13.242 8.789 1 96.31 507 ARG B CA 1
ATOM 10198 C C . ARG B 1 507 ? -5.191 13.383 10.031 1 96.31 507 ARG B C 1
ATOM 10200 O O . ARG B 1 507 ? -6.363 13.75 9.93 1 96.31 507 ARG B O 1
ATOM 10207 N N . CYS B 1 508 ? -4.637 13.195 11.188 1 94.75 508 CYS B N 1
ATOM 10208 C CA . CYS B 1 508 ? -5.434 13.047 12.398 1 94.75 508 CYS B CA 1
ATOM 10209 C C . CYS B 1 508 ? -5.574 14.375 13.125 1 94.75 508 CYS B C 1
ATOM 10211 O O . CYS B 1 508 ? -6.539 14.586 13.867 1 94.75 508 CYS B O 1
ATOM 10213 N N . LEU B 1 509 ? -4.586 15.305 12.898 1 89.12 509 LEU B N 1
ATOM 10214 C CA . LEU B 1 509 ? -4.574 16.484 13.758 1 89.12 509 LEU B CA 1
ATOM 10215 C C . LEU B 1 509 ? -4.773 17.75 12.938 1 89.12 509 LEU B C 1
ATOM 10217 O O . LEU B 1 509 ? -5.414 18.703 13.398 1 89.12 509 LEU B O 1
ATOM 10221 N N . ILE B 1 510 ? -4.328 17.75 11.695 1 90.12 510 ILE B N 1
ATOM 10222 C CA . ILE B 1 510 ? -4.234 19.047 11.008 1 90.12 510 ILE B CA 1
ATOM 10223 C C . ILE B 1 510 ? -5.445 19.234 10.094 1 90.12 510 ILE B C 1
ATOM 10225 O O . ILE B 1 510 ? -6.156 20.234 10.195 1 90.12 510 ILE B O 1
ATOM 10229 N N . ILE B 1 511 ? -5.75 18.312 9.289 1 94.88 511 ILE B N 1
ATOM 10230 C CA . ILE B 1 511 ? -6.715 18.516 8.219 1 94.88 511 ILE B CA 1
ATOM 10231 C C . ILE B 1 511 ? -8.078 18.875 8.805 1 94.88 511 ILE B C 1
ATOM 10233 O O . ILE B 1 511 ? -8.602 19.953 8.57 1 94.88 511 ILE B O 1
ATOM 10237 N N . PHE B 1 512 ? -8.594 18.016 9.625 1 95.5 512 PHE B N 1
ATOM 10238 C CA . PHE B 1 512 ? -9.906 18.312 10.188 1 95.5 512 PHE B CA 1
ATOM 10239 C C . PHE B 1 512 ? -9.781 19.125 11.461 1 95.5 512 PHE B C 1
ATOM 10241 O O . PHE B 1 512 ? -10.578 20.031 11.711 1 95.5 512 PHE B O 1
ATOM 10248 N N . GLY B 1 513 ? -8.789 18.844 12.336 1 89.25 513 GL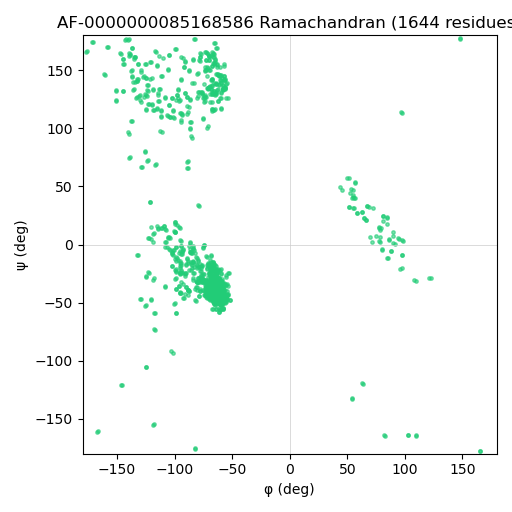Y B N 1
ATOM 10249 C CA . GLY B 1 513 ? -8.641 19.531 13.609 1 89.25 513 GLY B CA 1
ATOM 10250 C C . GLY B 1 513 ? -8.508 21.047 13.469 1 89.25 513 GLY B C 1
ATOM 10251 O O . GLY B 1 513 ? -9.227 21.797 14.117 1 89.25 513 GLY B O 1
ATOM 10252 N N . GLN B 1 514 ? -7.652 21.422 12.617 1 87 514 GLN B N 1
ATOM 10253 C CA . GLN B 1 514 ? -7.523 22.859 12.352 1 87 514 GLN B CA 1
ATOM 10254 C C . GLN B 1 514 ? -8.617 23.344 11.398 1 87 514 GLN B C 1
ATOM 10256 O O . GLN B 1 514 ? -9.102 24.469 11.531 1 87 514 GLN B O 1
ATOM 10261 N N . GLY B 1 515 ? -9.016 22.484 10.523 1 90.81 515 GLY B N 1
ATOM 10262 C CA . GLY B 1 515 ? -10.039 22.844 9.555 1 90.81 515 GLY B CA 1
ATOM 10263 C C . GLY B 1 515 ? -11.383 23.141 10.188 1 90.81 515 GLY B C 1
ATOM 10264 O O . GLY B 1 515 ? -12.062 24.094 9.797 1 90.81 515 GLY B O 1
ATOM 10265 N N . ALA B 1 516 ? -11.734 22.359 11.148 1 92.25 516 ALA B N 1
ATOM 10266 C CA . ALA B 1 516 ? -13.039 22.5 11.789 1 92.25 516 ALA B CA 1
ATOM 10267 C C . ALA B 1 516 ? -13.172 23.844 12.5 1 92.25 516 ALA B C 1
ATOM 10269 O O . ALA B 1 516 ? -14.273 24.359 12.648 1 92.25 516 ALA B O 1
ATOM 10270 N N . ILE B 1 517 ? -12.078 24.406 12.859 1 89.06 517 ILE B N 1
ATOM 10271 C CA . ILE B 1 517 ? -12.102 25.688 13.57 1 89.06 517 ILE B CA 1
ATOM 10272 C C . ILE B 1 517 ? -11.938 26.828 12.586 1 89.06 517 ILE B C 1
ATOM 10274 O O . ILE B 1 517 ? -12.742 27.766 12.555 1 89.06 517 ILE B O 1
ATOM 10278 N N . ARG B 1 518 ? -11.078 26.641 11.688 1 88.94 518 ARG B N 1
ATOM 10279 C CA . ARG B 1 518 ? -10.68 27.766 10.836 1 88.94 518 ARG B CA 1
ATOM 10280 C C . ARG B 1 518 ? -11.602 27.875 9.625 1 88.94 518 ARG B C 1
ATOM 10282 O O . ARG B 1 518 ? -11.898 28.984 9.172 1 88.94 518 ARG B O 1
ATOM 10289 N N . CYS B 1 519 ? -11.93 26.75 9.141 1 93.75 519 CYS B N 1
ATOM 10290 C CA . CYS B 1 519 ? -12.617 26.75 7.855 1 93.75 519 CYS B CA 1
ATOM 10291 C C . CYS B 1 519 ? -14.125 26.797 8.047 1 93.75 519 CYS B C 1
ATOM 10293 O O . CYS B 1 519 ? -14.859 27.219 7.148 1 93.75 519 CYS B O 1
ATOM 10295 N N . HIS B 1 520 ? -14.578 26.312 9.234 1 94.62 520 HIS B N 1
ATOM 10296 C CA . HIS B 1 520 ? -16.016 26.391 9.508 1 94.62 520 HIS B CA 1
ATOM 10297 C C . HIS B 1 520 ? -16.484 27.844 9.586 1 94.62 520 HIS B C 1
ATOM 10299 O O . HIS B 1 520 ? -15.82 28.688 10.188 1 94.62 520 HIS B O 1
ATOM 10305 N N . PRO B 1 521 ? -17.547 28.172 9.055 1 94.44 521 PRO B N 1
ATOM 10306 C CA . PRO B 1 521 ? -17.953 29.578 8.938 1 94.44 521 PRO B CA 1
ATOM 10307 C C . PRO B 1 521 ? -18.344 30.188 10.281 1 94.44 521 PRO B C 1
ATOM 10309 O O . PRO B 1 521 ? -18.328 31.422 10.43 1 94.44 521 PRO B O 1
ATOM 10312 N N . TYR B 1 522 ? -18.609 29.422 11.32 1 95.25 522 TYR B N 1
ATOM 10313 C CA . TYR B 1 522 ? -19.219 30 12.516 1 95.25 522 TYR B CA 1
ATOM 10314 C C . TYR B 1 522 ? -18.359 29.703 13.75 1 95.25 522 TYR B C 1
ATOM 10316 O O . TYR B 1 522 ? -18.391 30.453 14.719 1 95.25 522 TYR B O 1
ATOM 10324 N N . VAL B 1 523 ? -17.625 28.656 13.766 1 92.06 523 VAL B N 1
ATOM 10325 C CA . VAL B 1 523 ? -17.047 28.109 14.984 1 92.06 523 VAL B CA 1
ATOM 10326 C C . VAL B 1 523 ? -16.062 29.109 15.586 1 92.06 523 VAL B C 1
ATOM 10328 O O . VAL B 1 523 ? -16.141 29.438 16.781 1 92.06 523 VAL B O 1
ATOM 10331 N N . LEU B 1 524 ? -15.133 29.594 14.797 1 89.31 524 LEU B N 1
ATOM 10332 C CA . LEU B 1 524 ? -14.141 30.547 15.289 1 89.31 524 LEU B CA 1
ATOM 10333 C C . LEU B 1 524 ? -14.812 31.812 15.797 1 89.31 524 LEU B C 1
ATOM 10335 O O . LEU B 1 524 ? -14.406 32.375 16.812 1 89.31 524 LEU B O 1
ATOM 10339 N N . LYS B 1 525 ? -15.812 32.281 15.133 1 92.19 525 LYS B N 1
ATOM 10340 C CA . LYS B 1 525 ? -16.562 33.5 15.516 1 92.19 525 LYS B CA 1
ATOM 10341 C C . LYS B 1 525 ? -17.328 33.281 16.812 1 92.19 525 LYS B C 1
ATOM 10343 O O . LYS B 1 525 ? -17.406 34.188 17.656 1 92.19 525 LYS B O 1
ATOM 10348 N N . GLU B 1 526 ? -17.875 32.156 16.875 1 93.12 526 GLU B N 1
ATOM 10349 C CA . GLU B 1 526 ? -18.609 31.812 18.094 1 93.12 526 GLU B CA 1
ATOM 10350 C C . GLU B 1 526 ? -17.672 31.734 19.297 1 93.12 526 GLU B C 1
ATOM 10352 O O . GLU B 1 526 ? -18.016 32.188 20.391 1 93.12 526 GLU B O 1
ATOM 10357 N N . LEU B 1 527 ? -16.531 31.141 19.094 1 88.88 527 LEU B N 1
ATOM 10358 C CA . LEU B 1 527 ? -15.539 31.078 20.156 1 88.88 527 LEU B CA 1
ATOM 10359 C C . LEU B 1 527 ? -15.117 32.469 20.594 1 88.88 527 LEU B C 1
ATOM 10361 O O . LEU B 1 527 ? -14.984 32.75 21.781 1 88.88 527 LEU B O 1
ATOM 10365 N N . ALA B 1 528 ? -14.969 33.344 19.656 1 88.69 528 ALA B N 1
ATOM 10366 C CA . ALA B 1 528 ? -14.586 34.75 19.938 1 88.69 528 ALA B CA 1
ATOM 10367 C C . ALA B 1 528 ? -15.695 35.469 20.688 1 88.69 528 ALA B C 1
ATOM 10369 O O . ALA B 1 528 ? -15.43 36.219 21.641 1 88.69 528 ALA B O 1
ATOM 10370 N N . ALA B 1 529 ? -16.891 35.25 20.266 1 93.06 529 ALA B N 1
ATOM 10371 C CA . ALA B 1 529 ? -18.031 35.875 20.906 1 93.06 529 ALA B CA 1
ATOM 10372 C C . ALA B 1 529 ? -18.188 35.406 22.344 1 93.06 529 ALA B C 1
ATOM 10374 O O . ALA B 1 529 ? -18.484 36.188 23.234 1 93.06 529 ALA B O 1
ATOM 10375 N N . ALA B 1 530 ? -18.016 34.188 22.516 1 92 530 ALA B N 1
ATOM 10376 C CA . ALA B 1 530 ? -18.172 33.594 23.844 1 92 530 ALA B CA 1
ATOM 10377 C C . ALA B 1 530 ? -17.062 34.062 24.797 1 92 530 ALA B C 1
ATOM 10379 O O . ALA B 1 530 ? -17.266 34.156 26 1 92 530 ALA B O 1
ATOM 10380 N N . ALA B 1 531 ? -15.953 34.406 24.25 1 88.38 531 ALA B N 1
ATOM 10381 C CA . ALA B 1 531 ? -14.805 34.812 25.047 1 88.38 531 ALA B CA 1
ATOM 10382 C C . ALA B 1 531 ? -14.898 36.312 25.406 1 88.38 531 ALA B C 1
ATOM 10384 O O . ALA B 1 531 ? -14.148 36.781 26.266 1 88.38 531 ALA B O 1
ATOM 10385 N N . ASP B 1 532 ? -15.914 37 24.812 1 91 532 ASP B N 1
ATOM 10386 C CA . ASP B 1 532 ? -16.078 38.406 25.094 1 91 532 ASP B CA 1
ATOM 10387 C C . ASP B 1 532 ? -16.453 38.656 26.562 1 91 532 ASP B C 1
ATOM 10389 O O . ASP B 1 532 ? -17.359 38 27.078 1 91 532 ASP B O 1
ATOM 10393 N N . GLU B 1 533 ? -15.781 39.594 27.25 1 91.25 533 GLU B N 1
ATOM 10394 C CA . GLU B 1 533 ? -15.969 39.875 28.672 1 91.25 533 GLU B CA 1
ATOM 10395 C C . GLU B 1 533 ? -17.266 40.656 28.922 1 91.25 533 GLU B C 1
ATOM 10397 O O . GLU B 1 533 ? -17.875 40.531 29.984 1 91.25 533 GLU B O 1
ATOM 10402 N N . ASP B 1 534 ? -17.641 41.438 27.953 1 94.38 534 ASP B N 1
ATOM 10403 C CA . ASP B 1 534 ? -18.922 42.125 28.047 1 94.38 534 ASP B CA 1
ATOM 10404 C C . ASP B 1 534 ? -20.094 41.188 27.797 1 94.38 534 ASP B C 1
ATOM 10406 O O . ASP B 1 534 ? -20.328 40.75 26.656 1 94.38 534 ASP B O 1
ATOM 10410 N N . ARG B 1 535 ? -20.797 40.906 28.781 1 91.69 535 ARG B N 1
ATOM 10411 C CA . ARG B 1 535 ? -21.828 39.875 28.734 1 91.69 535 ARG B CA 1
ATOM 10412 C C . ARG B 1 535 ? -22.922 40.25 27.734 1 91.69 535 ARG B C 1
ATOM 10414 O O . ARG B 1 535 ? -23.422 39.406 27 1 91.69 535 ARG B O 1
ATOM 10421 N N . GLU B 1 536 ? -23.344 41.5 27.797 1 92.5 536 GLU B N 1
ATOM 10422 C CA . GLU B 1 536 ? -24.438 41.906 26.906 1 92.5 536 GLU B CA 1
ATOM 10423 C C . GLU B 1 536 ? -24 41.875 25.453 1 92.5 536 GLU B C 1
ATOM 10425 O O . GLU B 1 536 ? -24.766 41.469 24.578 1 92.5 536 GLU B O 1
ATOM 10430 N N . ARG B 1 537 ? -22.844 42.281 25.203 1 95.19 537 ARG B N 1
ATOM 10431 C CA . ARG B 1 537 ? -22.297 42.219 23.844 1 95.19 537 ARG B CA 1
ATOM 10432 C C . ARG B 1 537 ? -22.125 40.781 23.406 1 95.19 537 ARG B C 1
ATOM 10434 O O . ARG B 1 537 ? -22.375 40.438 22.25 1 95.19 537 ARG B O 1
ATOM 10441 N N . ALA B 1 538 ? -21.688 40 24.297 1 95.94 538 ALA B N 1
ATOM 10442 C CA . ALA B 1 538 ? -21.5 38.594 24.016 1 95.94 538 ALA B CA 1
ATOM 10443 C C . ALA B 1 538 ? -22.828 37.938 23.656 1 95.94 538 ALA B C 1
ATOM 10445 O O . ALA B 1 538 ? -22.891 37.125 22.719 1 95.94 538 ALA B O 1
ATOM 10446 N N . VAL B 1 539 ? -23.844 38.25 24.359 1 96.06 539 VAL B N 1
ATOM 10447 C CA . VAL B 1 539 ? -25.141 37.656 24.109 1 96.06 539 VAL B CA 1
ATOM 10448 C C . VAL B 1 539 ? -25.656 38.094 22.734 1 96.06 539 VAL B C 1
ATOM 10450 O O . VAL B 1 539 ? -26.203 37.281 22 1 96.06 539 VAL B O 1
ATOM 10453 N N . GLN B 1 540 ? -25.5 39.375 22.422 1 95.5 540 GLN B N 1
ATOM 10454 C CA . GLN B 1 540 ? -25.984 39.875 21.141 1 95.5 540 GLN B CA 1
ATOM 10455 C C . GLN B 1 540 ? -25.25 39.219 19.969 1 95.5 540 GLN B C 1
ATOM 10457 O O . GLN B 1 540 ? -25.891 38.75 19.031 1 95.5 540 GLN B O 1
ATOM 10462 N N . GLU B 1 541 ? -24 39.219 20.094 1 96.5 541 GLU B N 1
ATOM 10463 C CA . GLU B 1 541 ? -23.219 38.656 19.016 1 96.5 541 GLU B CA 1
ATOM 10464 C C . GLU B 1 541 ? -23.422 37.125 18.938 1 96.5 541 GLU B C 1
ATOM 10466 O O . GLU B 1 541 ? -23.547 36.562 17.844 1 96.5 541 GLU B O 1
ATOM 10471 N N . PHE B 1 542 ? -23.438 36.531 20.031 1 96.44 542 PHE B N 1
ATOM 10472 C CA . PHE B 1 542 ? -23.641 35.062 20.078 1 96.44 542 PHE B CA 1
ATOM 10473 C C . PHE B 1 542 ? -25.016 34.719 19.547 1 96.44 542 PHE B C 1
ATOM 10475 O O . PHE B 1 542 ? -25.172 33.656 18.906 1 96.44 542 PHE B O 1
ATOM 10482 N N . ASP B 1 543 ? -26 35.531 19.812 1 96.75 543 ASP B N 1
ATOM 10483 C CA . ASP B 1 543 ? -27.344 35.281 19.297 1 96.75 543 ASP B CA 1
ATOM 10484 C C . ASP B 1 543 ? -27.344 35.25 17.766 1 96.75 543 ASP B C 1
ATOM 10486 O O . ASP B 1 543 ? -27.906 34.344 17.156 1 96.75 543 ASP B O 1
ATOM 10490 N N . ARG B 1 544 ? -26.719 36.25 17.203 1 95.88 544 ARG B N 1
ATOM 10491 C CA . ARG B 1 544 ? -26.625 36.312 15.75 1 95.88 544 ARG B CA 1
ATOM 10492 C C . ARG B 1 544 ? -25.906 35.094 15.18 1 95.88 544 ARG B C 1
ATOM 10494 O O . ARG B 1 544 ? -26.359 34.5 14.203 1 95.88 544 ARG B O 1
ATOM 10501 N N . LEU B 1 545 ? -24.875 34.688 15.789 1 96.75 545 LEU B N 1
ATOM 10502 C CA . LEU B 1 545 ? -24.062 33.594 15.312 1 96.75 545 LEU B CA 1
ATOM 10503 C C . LEU B 1 545 ? -24.766 32.25 15.523 1 96.75 545 LEU B C 1
ATOM 10505 O O . LEU B 1 545 ? -24.734 31.391 14.648 1 96.75 545 LEU B O 1
ATOM 10509 N N . LEU B 1 546 ? -25.344 32.094 16.641 1 95.94 546 LEU B N 1
ATOM 10510 C CA . LEU B 1 546 ? -26 30.844 16.969 1 95.94 546 LEU B CA 1
ATOM 10511 C C . LEU B 1 546 ? -27.125 30.531 15.984 1 95.94 546 LEU B C 1
ATOM 10513 O O . LEU B 1 546 ? -27.203 29.422 15.445 1 95.94 546 LEU B O 1
ATOM 10517 N N . PHE B 1 547 ? -27.953 31.453 15.766 1 95.56 547 PHE B N 1
ATOM 10518 C CA . PHE B 1 547 ? -29.109 31.203 14.898 1 95.56 547 PHE B CA 1
ATOM 10519 C C . PHE B 1 547 ? -28.688 31.188 13.438 1 95.56 547 PHE B C 1
ATOM 10521 O O . PHE B 1 547 ? -29.312 30.516 12.609 1 95.56 547 PHE B O 1
ATOM 10528 N N . GLY B 1 548 ? -27.625 31.953 13.133 1 96.44 548 GLY B N 1
ATOM 10529 C CA . GLY B 1 548 ? -27 31.734 11.836 1 96.44 548 GLY B CA 1
ATOM 10530 C C . GLY B 1 548 ? -26.469 30.328 11.648 1 96.44 548 GLY B C 1
ATOM 10531 O O . GLY B 1 548 ? -26.641 29.734 10.586 1 96.44 548 GLY B O 1
ATOM 10532 N N . HIS B 1 549 ? -25.859 29.844 12.664 1 97.25 549 HIS B N 1
ATOM 10533 C CA . HIS B 1 549 ? -25.297 28.5 12.656 1 97.25 549 HIS B CA 1
ATOM 10534 C C . HIS B 1 549 ? -26.391 27.453 12.562 1 97.25 549 HIS B C 1
ATOM 10536 O O . HIS B 1 549 ? -26.25 26.484 11.812 1 97.25 549 HIS B O 1
ATOM 10542 N N . LEU B 1 550 ? -27.406 27.625 13.297 1 96.56 550 LEU B N 1
ATOM 10543 C CA . LEU B 1 550 ? -28.516 26.672 13.258 1 96.56 550 LEU B CA 1
ATOM 10544 C C . LEU B 1 550 ? -29.156 26.641 11.875 1 96.56 550 LEU B C 1
ATOM 10546 O O . LEU B 1 550 ? -29.531 25.578 11.375 1 96.56 550 LEU B O 1
ATOM 10550 N N . SER B 1 551 ? -29.375 27.828 11.352 1 96.94 551 SER B N 1
ATOM 10551 C CA . SER B 1 551 ? -29.891 27.906 9.992 1 96.94 551 SER B CA 1
ATOM 10552 C C . SER B 1 551 ? -28.938 27.219 9.008 1 96.94 551 SER B C 1
ATOM 10554 O O . SER B 1 551 ? -29.375 26.594 8.047 1 96.94 551 SER B O 1
ATOM 10556 N N . PHE B 1 552 ? -27.656 27.375 9.219 1 97.62 552 PHE B N 1
ATOM 10557 C CA . PHE B 1 552 ? -26.609 26.734 8.422 1 97.62 552 PHE B CA 1
ATOM 10558 C C . PHE B 1 552 ? -26.734 25.219 8.5 1 97.62 552 PHE B C 1
ATOM 10560 O O . PHE B 1 552 ? -26.688 24.531 7.473 1 97.62 552 PHE B O 1
ATOM 10567 N N . VAL B 1 553 ? -26.875 24.641 9.625 1 98 553 VAL B N 1
ATOM 10568 C CA . VAL B 1 553 ? -27 23.203 9.859 1 98 553 VAL B CA 1
ATOM 10569 C C . VAL B 1 553 ? -28.266 22.688 9.172 1 98 553 VAL B C 1
ATOM 10571 O O . VAL B 1 553 ? -28.234 21.641 8.523 1 98 553 VAL B O 1
ATOM 10574 N N . ALA B 1 554 ? -29.344 23.438 9.367 1 97.62 554 ALA B N 1
ATOM 10575 C CA . ALA B 1 554 ? -30.609 23.031 8.758 1 97.62 554 ALA B CA 1
ATOM 10576 C C . ALA B 1 554 ? -30.516 23.016 7.238 1 97.62 554 ALA B C 1
ATOM 10578 O O . ALA B 1 554 ? -31.047 22.125 6.582 1 97.62 554 ALA B O 1
ATOM 10579 N N . ALA B 1 555 ? -29.875 23.984 6.727 1 97.94 555 ALA B N 1
ATOM 10580 C CA . ALA B 1 555 ? -29.703 24.062 5.277 1 97.94 555 ALA B CA 1
ATOM 10581 C C . ALA B 1 555 ? -28.891 22.875 4.758 1 97.94 555 ALA B C 1
ATOM 10583 O O . ALA B 1 555 ? -29.234 22.281 3.73 1 97.94 555 ALA B O 1
ATOM 10584 N N . ASN B 1 556 ? -27.828 22.531 5.387 1 98.19 556 ASN B N 1
ATOM 10585 C CA . ASN B 1 556 ? -26.969 21.422 4.961 1 98.19 556 ASN B CA 1
ATOM 10586 C C . ASN B 1 556 ? -27.672 20.078 5.152 1 98.19 556 ASN B C 1
ATOM 10588 O O . ASN B 1 556 ? -27.469 19.156 4.367 1 98.19 556 ASN B O 1
ATOM 10592 N N . ALA B 1 557 ? -28.422 20 6.195 1 98.25 557 ALA B N 1
ATOM 10593 C CA . ALA B 1 557 ? -29.219 18.797 6.371 1 98.25 557 ALA B CA 1
ATOM 10594 C C . ALA B 1 557 ? -30.203 18.609 5.211 1 98.25 557 ALA B C 1
ATOM 10596 O O . ALA B 1 557 ? -30.328 17.516 4.676 1 98.25 557 ALA B O 1
ATOM 10597 N N . ALA B 1 558 ? -30.875 19.688 4.895 1 97.94 558 ALA B N 1
ATOM 10598 C CA . ALA B 1 558 ? -31.844 19.641 3.799 1 97.94 558 ALA B CA 1
ATOM 10599 C C . ALA B 1 558 ? -31.141 19.328 2.477 1 97.94 558 ALA B C 1
ATOM 10601 O O . ALA B 1 558 ? -31.641 18.5 1.697 1 97.94 558 ALA B O 1
ATOM 10602 N N . ARG B 1 559 ? -30.094 19.984 2.195 1 97.38 559 ARG B N 1
ATOM 10603 C CA . ARG B 1 559 ? -29.344 19.766 0.958 1 97.38 559 ARG B CA 1
ATOM 10604 C C . ARG B 1 559 ? -28.828 18.328 0.882 1 97.38 559 ARG B C 1
ATOM 10606 O O . ARG B 1 559 ? -28.828 17.719 -0.189 1 97.38 559 ARG B O 1
ATOM 10613 N N . SER B 1 560 ? -28.312 17.812 1.994 1 98 560 SER B N 1
ATOM 10614 C CA . SER B 1 560 ? -27.844 16.422 2.053 1 98 560 SER B CA 1
ATOM 10615 C C . SER B 1 560 ? -28.969 15.453 1.738 1 98 560 SER B C 1
ATOM 10617 O O . SER B 1 560 ? -28.781 14.5 0.975 1 98 560 SER B O 1
ATOM 10619 N N . LEU B 1 561 ? -30.062 15.719 2.357 1 97.88 561 LEU B N 1
ATOM 10620 C CA . LEU B 1 561 ? -31.219 14.844 2.148 1 97.88 561 LEU B CA 1
ATOM 10621 C C . LEU B 1 561 ? -31.703 14.906 0.703 1 97.88 561 LEU B C 1
ATOM 10623 O O . LEU B 1 561 ? -31.953 13.875 0.079 1 97.88 561 LEU B O 1
ATOM 10627 N N . VAL B 1 562 ? -31.859 16.125 0.165 1 97.06 562 VAL B N 1
ATOM 10628 C CA . VAL B 1 562 ? -32.312 16.312 -1.215 1 97.06 562 VAL B CA 1
ATOM 10629 C C . VAL B 1 562 ? -31.297 15.664 -2.168 1 97.06 562 VAL B C 1
ATOM 10631 O O . VAL B 1 562 ? -31.688 15.008 -3.139 1 97.06 562 VAL B O 1
ATOM 10634 N N . GLY B 1 563 ? -30.078 15.891 -1.902 1 96.19 563 GLY B N 1
ATOM 10635 C CA . GLY B 1 563 ? -29.047 15.234 -2.699 1 96.19 563 GLY B CA 1
ATOM 10636 C C . GLY B 1 563 ? -29.109 13.719 -2.623 1 96.19 563 GLY B C 1
ATOM 10637 O O . GLY B 1 563 ? -28.984 13.039 -3.641 1 96.19 563 GLY B O 1
ATOM 10638 N N . GLY B 1 564 ? -29.281 13.172 -1.464 1 96.19 564 GLY B N 1
ATOM 10639 C CA . GLY B 1 564 ? -29.359 11.734 -1.269 1 96.19 564 GLY B CA 1
ATOM 10640 C C . GLY B 1 564 ? -30.578 11.109 -1.929 1 96.19 564 GLY B C 1
ATOM 10641 O O . GLY B 1 564 ? -30.5 10 -2.463 1 96.19 564 GLY B O 1
ATOM 10642 N N . LEU B 1 565 ? -31.641 11.836 -1.934 1 95.12 565 LEU B N 1
ATOM 10643 C CA . LEU B 1 565 ? -32.875 11.336 -2.502 1 95.12 565 LEU B CA 1
ATOM 10644 C C . LEU B 1 565 ? -32.844 11.398 -4.027 1 95.12 565 LEU B C 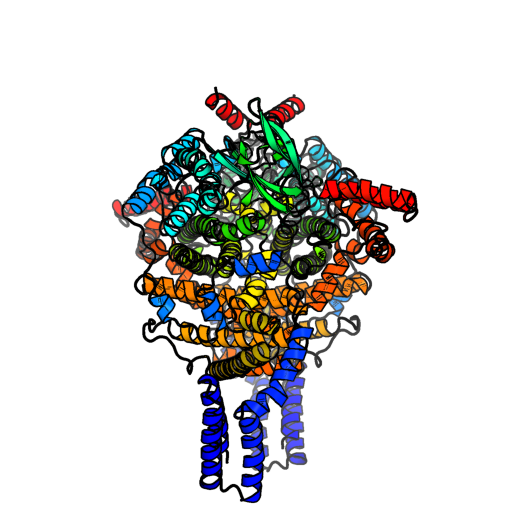1
ATOM 10646 O O . LEU B 1 565 ? -33.469 10.57 -4.695 1 95.12 565 LEU B O 1
ATOM 10650 N N . SER B 1 566 ? -32.125 12.312 -4.527 1 93.06 566 SER B N 1
ATOM 10651 C CA . SER B 1 566 ? -32.125 12.531 -5.969 1 93.06 566 SER B CA 1
ATOM 10652 C C . SER B 1 566 ? -30.875 11.992 -6.629 1 93.06 566 SER B C 1
ATOM 10654 O O . SER B 1 566 ? -30.703 12.086 -7.848 1 93.06 566 SER B O 1
ATOM 10656 N N . GLY B 1 567 ? -29.953 11.508 -5.789 1 85.44 567 GLY B N 1
ATOM 10657 C CA . GLY B 1 567 ? -28.656 11.156 -6.328 1 85.44 567 GLY B CA 1
ATOM 10658 C C . GLY B 1 567 ? -27.875 12.359 -6.828 1 85.44 567 GLY B C 1
ATOM 10659 O O . GLY B 1 567 ? -27.062 12.242 -7.746 1 85.44 567 GLY B O 1
ATOM 10660 N N . GLY B 1 568 ? -28.203 13.469 -6.383 1 87.69 568 GLY B N 1
ATOM 10661 C CA . GLY B 1 568 ? -27.516 14.703 -6.738 1 87.69 568 GLY B CA 1
ATOM 10662 C C . GLY B 1 568 ? -28.219 15.477 -7.844 1 87.69 568 GLY B C 1
ATOM 10663 O O . GLY B 1 568 ? -27.906 16.641 -8.07 1 87.69 568 GLY B O 1
ATOM 10664 N N . TRP B 1 569 ? -29.188 14.945 -8.469 1 89.94 569 TRP B N 1
ATOM 10665 C CA . TRP B 1 569 ? -29.75 15.516 -9.688 1 89.94 569 TRP B CA 1
ATOM 10666 C C . TRP B 1 569 ? -30.484 16.828 -9.383 1 89.94 569 TRP B C 1
ATOM 10668 O O . TRP B 1 569 ? -30.531 17.719 -10.227 1 89.94 569 TRP B O 1
ATOM 10678 N N . LEU B 1 570 ? -30.953 17.031 -8.18 1 91.69 570 LEU B N 1
ATOM 10679 C CA . LEU B 1 570 ? -31.734 18.203 -7.828 1 91.69 570 LEU B CA 1
ATOM 10680 C C . LEU B 1 570 ? -30.828 19.312 -7.277 1 91.69 570 LEU B C 1
ATOM 10682 O O . LEU B 1 570 ? -31.297 20.422 -7.008 1 91.69 570 LEU B O 1
ATOM 10686 N N . LEU B 1 571 ? -29.609 18.984 -7.145 1 92.38 571 LEU B N 1
ATOM 10687 C CA . LEU B 1 571 ? -28.672 19.984 -6.648 1 92.38 571 LEU B CA 1
ATOM 10688 C C . LEU B 1 571 ? -28.047 20.766 -7.801 1 92.38 571 LEU B C 1
ATOM 10690 O O . LEU B 1 571 ? -28.031 20.297 -8.938 1 92.38 571 LEU B O 1
ATOM 10694 N N . ALA B 1 572 ? -27.609 21.859 -7.547 1 88.06 572 ALA B N 1
ATOM 10695 C CA . ALA B 1 572 ? -27.156 22.766 -8.594 1 88.06 572 ALA B CA 1
ATOM 10696 C C . ALA B 1 572 ? -25.719 22.453 -9.023 1 88.06 572 ALA B C 1
ATOM 10698 O O . ALA B 1 572 ? -24.891 22.062 -8.195 1 88.06 572 ALA B O 1
ATOM 10699 N N . ALA B 1 573 ? -25.484 22.516 -10.305 1 92.12 573 ALA B N 1
ATOM 10700 C CA . ALA B 1 573 ? -24.156 22.547 -10.891 1 92.12 573 ALA B CA 1
ATOM 10701 C C . ALA B 1 573 ? -23.859 23.891 -11.523 1 92.12 573 ALA B C 1
ATOM 10703 O O . ALA B 1 573 ? -24.766 24.562 -12.039 1 92.12 573 ALA B O 1
ATOM 10704 N N . PRO B 1 574 ? -22.625 24.312 -11.438 1 93.19 574 PRO B N 1
ATOM 10705 C CA . PRO B 1 574 ? -22.328 25.594 -12.078 1 93.19 574 PRO B CA 1
ATOM 10706 C C . PRO B 1 574 ? -22.625 25.594 -13.57 1 93.19 574 PRO B C 1
ATOM 10708 O O . PRO B 1 574 ? -22.375 24.594 -14.25 1 93.19 574 PRO B O 1
ATOM 10711 N N . ALA B 1 575 ? -23.094 26.703 -14.039 1 90.25 575 ALA B N 1
ATOM 10712 C CA . ALA B 1 575 ? -23.484 26.828 -15.445 1 90.25 575 ALA B CA 1
ATOM 10713 C C . ALA B 1 575 ? -22.266 26.672 -16.359 1 90.25 575 ALA B C 1
ATOM 10715 O O . ALA B 1 575 ? -22.375 26.172 -17.484 1 90.25 575 ALA B O 1
ATOM 10716 N N . GLN B 1 576 ? -21.188 27.016 -15.883 1 91.12 576 GLN B N 1
ATOM 10717 C CA . GLN B 1 576 ? -19.969 27.031 -16.672 1 91.12 576 GLN B CA 1
ATOM 10718 C C . GLN B 1 576 ? -19.375 25.625 -16.797 1 91.12 576 GLN B C 1
ATOM 10720 O O . GLN B 1 576 ? -18.516 25.375 -17.641 1 91.12 576 GLN B O 1
ATOM 10725 N N . ALA B 1 577 ? -19.828 24.719 -16.031 1 93.56 577 ALA B N 1
ATOM 10726 C CA . ALA B 1 577 ? -19.25 23.375 -16 1 93.56 577 ALA B CA 1
ATOM 10727 C C . ALA B 1 577 ? -19.516 22.641 -17.297 1 93.56 577 ALA B C 1
ATOM 10729 O O . ALA B 1 577 ? -20.594 22.75 -17.891 1 93.56 577 ALA B O 1
ATOM 10730 N N . ALA B 1 578 ? -18.5 21.859 -17.766 1 93.56 578 ALA B N 1
ATOM 10731 C CA . ALA B 1 578 ? -18.703 21 -18.922 1 93.56 578 ALA B CA 1
ATOM 10732 C C . ALA B 1 578 ? -19.859 20.031 -18.703 1 93.56 578 ALA B C 1
ATOM 10734 O O . ALA B 1 578 ? -20.031 19.531 -17.578 1 93.56 578 ALA B O 1
ATOM 10735 N N . HIS B 1 579 ? -20.594 19.719 -19.734 1 94.06 579 HIS B N 1
ATOM 10736 C CA . HIS B 1 579 ? -21.734 18.812 -19.625 1 94.06 579 HIS B CA 1
ATOM 10737 C C . HIS B 1 579 ? -21.312 17.438 -19.125 1 94.06 579 HIS B C 1
ATOM 10739 O O . HIS B 1 579 ? -22 16.828 -18.312 1 94.06 579 HIS B O 1
ATOM 10745 N N . ALA B 1 580 ? -20.156 17.016 -19.547 1 95.25 580 ALA B N 1
ATOM 10746 C CA . ALA B 1 580 ? -19.688 15.672 -19.25 1 95.25 580 ALA B CA 1
ATOM 10747 C C . ALA B 1 580 ? -19.375 15.516 -17.766 1 95.25 580 ALA B C 1
ATOM 10749 O O . ALA B 1 580 ? -19.375 14.398 -17.234 1 95.25 580 ALA B O 1
ATOM 10750 N N . THR B 1 581 ? -19.156 16.609 -17.016 1 97.19 581 THR B N 1
ATOM 10751 C CA . THR B 1 581 ? -18.688 16.5 -15.633 1 97.19 581 THR B CA 1
ATOM 10752 C C . THR B 1 581 ? -19.703 17.109 -14.664 1 97.19 581 THR B C 1
ATOM 10754 O O . THR B 1 581 ? -19.438 17.219 -13.469 1 97.19 581 THR B O 1
ATOM 10757 N N . ARG B 1 582 ? -20.844 17.594 -15.125 1 96.25 582 ARG B N 1
ATOM 10758 C CA . ARG B 1 582 ? -21.844 18.281 -14.312 1 96.25 582 ARG B CA 1
ATOM 10759 C C . ARG B 1 582 ? -22.266 17.422 -13.125 1 96.25 582 ARG B C 1
ATOM 10761 O O . ARG B 1 582 ? -22.516 17.938 -12.031 1 96.25 582 ARG B O 1
ATOM 10768 N N . ARG B 1 583 ? -22.406 16.156 -13.367 1 96.19 583 ARG B N 1
ATOM 10769 C CA . ARG B 1 583 ? -22.828 15.242 -12.312 1 96.19 583 ARG B CA 1
ATOM 10770 C C . ARG B 1 583 ? -21.859 15.25 -11.141 1 96.19 583 ARG B C 1
ATOM 10772 O O . ARG B 1 583 ? -22.25 15.047 -9.992 1 96.19 583 ARG B O 1
ATOM 10779 N N . TYR B 1 584 ? -20.609 15.484 -11.43 1 97.81 584 TYR B N 1
ATOM 10780 C CA . TYR B 1 584 ? -19.594 15.469 -10.383 1 97.81 584 TYR B CA 1
ATOM 10781 C C . TYR B 1 584 ? -19.688 16.703 -9.508 1 97.81 584 TYR B C 1
ATOM 10783 O O . TYR B 1 584 ? -19.453 16.641 -8.297 1 97.81 584 TYR B O 1
ATOM 10791 N N . TYR B 1 585 ? -20.047 17.875 -10.086 1 97.56 585 TYR B N 1
ATOM 10792 C CA . TYR B 1 585 ? -20.25 19.078 -9.305 1 97.56 585 TYR B CA 1
ATOM 10793 C C . TYR B 1 585 ? -21.422 18.906 -8.336 1 97.56 585 TYR B C 1
ATOM 10795 O O . TYR B 1 585 ? -21.344 19.344 -7.188 1 97.56 585 TYR B O 1
ATOM 10803 N N . ARG B 1 586 ? -22.453 18.281 -8.805 1 97.06 586 ARG B N 1
ATOM 10804 C CA . ARG B 1 586 ? -23.609 17.984 -7.957 1 97.06 586 ARG B CA 1
ATOM 10805 C C . ARG B 1 586 ? -23.234 17.031 -6.828 1 97.06 586 ARG B C 1
ATOM 10807 O O . ARG B 1 586 ? -23.703 17.188 -5.695 1 97.06 586 ARG B O 1
ATOM 10814 N N . ALA B 1 587 ? -22.406 16.031 -7.195 1 97.69 587 ALA B N 1
ATOM 10815 C CA . ALA B 1 587 ? -21.938 15.086 -6.184 1 97.69 587 ALA B CA 1
ATOM 10816 C C . ALA B 1 587 ? -21.125 15.789 -5.098 1 97.69 587 ALA B C 1
ATOM 10818 O O . ALA B 1 587 ? -21.234 15.445 -3.916 1 97.69 587 ALA B O 1
ATOM 10819 N N . VAL B 1 588 ? -20.312 16.766 -5.48 1 97.94 588 VAL B N 1
ATOM 10820 C CA . VAL B 1 588 ? -19.516 17.516 -4.512 1 97.94 588 VAL B CA 1
ATOM 10821 C C . VAL B 1 588 ? -20.438 18.297 -3.576 1 97.94 588 VAL B C 1
ATOM 10823 O O . VAL B 1 588 ? -20.203 18.375 -2.371 1 97.94 588 VAL B O 1
ATOM 10826 N N . VAL B 1 589 ? -21.5 18.891 -4.117 1 97.5 589 VAL B N 1
ATOM 10827 C CA . VAL B 1 589 ? -22.453 19.625 -3.285 1 97.5 589 VAL B CA 1
ATOM 10828 C C . VAL B 1 589 ? -23.094 18.672 -2.275 1 97.5 589 VAL B C 1
ATOM 10830 O O . VAL B 1 589 ? -23.219 19 -1.094 1 97.5 589 VAL B O 1
ATOM 10833 N N . HIS B 1 590 ? -23.469 17.516 -2.732 1 98.12 590 HIS B N 1
ATOM 10834 C CA . HIS B 1 590 ? -24.078 16.531 -1.857 1 98.12 590 HIS B CA 1
ATOM 10835 C C . HIS B 1 590 ? -23.125 16.125 -0.729 1 98.12 590 HIS B C 1
ATOM 10837 O O . HIS B 1 590 ? -23.5 16.203 0.447 1 98.12 590 HIS B O 1
ATOM 10843 N N . LEU B 1 591 ? -21.938 15.758 -1.064 1 98.38 591 LEU B N 1
ATOM 10844 C CA . LEU B 1 591 ? -21.016 15.242 -0.068 1 98.38 591 LEU B CA 1
ATOM 10845 C C . LEU B 1 591 ? -20.453 16.375 0.789 1 98.38 591 LEU B C 1
ATOM 10847 O O . LEU B 1 591 ? -20.125 16.156 1.96 1 98.38 591 LEU B O 1
ATOM 10851 N N . SER B 1 592 ? -20.312 17.547 0.181 1 98.19 592 SER B N 1
ATOM 10852 C CA . SER B 1 592 ? -19.891 18.703 0.982 1 98.19 592 SER B CA 1
ATOM 10853 C C . SER B 1 592 ? -20.938 19.047 2.035 1 98.19 592 SER B C 1
ATOM 10855 O O . SER B 1 592 ? -20.594 19.375 3.174 1 98.19 592 SER B O 1
ATOM 10857 N N . SER B 1 593 ? -22.25 19.062 1.657 1 98.19 593 SER B N 1
ATOM 10858 C CA . SER B 1 593 ? -23.312 19.297 2.619 1 98.19 593 SER B CA 1
ATOM 10859 C C . SER B 1 593 ? -23.344 18.219 3.693 1 98.19 593 SER B C 1
ATOM 10861 O O . SER B 1 593 ? -23.547 18.516 4.875 1 98.19 593 SER B O 1
ATOM 10863 N N . ALA B 1 594 ? -23.172 16.984 3.246 1 98.56 594 ALA B N 1
ATOM 10864 C CA . ALA B 1 594 ? -23.094 15.867 4.191 1 98.56 594 ALA B CA 1
ATOM 10865 C C . ALA B 1 594 ? -21.922 16.047 5.152 1 98.56 594 ALA B C 1
ATOM 10867 O O . ALA B 1 594 ? -22.047 15.805 6.355 1 98.56 594 ALA B O 1
ATOM 10868 N N . PHE B 1 595 ? -20.812 16.422 4.633 1 98.5 595 PHE B N 1
ATOM 10869 C CA . PHE B 1 595 ? -19.609 16.656 5.422 1 98.5 595 PHE B CA 1
ATOM 10870 C C . PHE B 1 595 ? -19.844 17.75 6.461 1 98.5 595 PHE B C 1
ATOM 10872 O O . PHE B 1 595 ? -19.484 17.578 7.629 1 98.5 595 PHE B O 1
ATOM 10879 N N . ALA B 1 596 ? -20.344 18.859 6.012 1 98.19 596 ALA B N 1
ATOM 10880 C CA . ALA B 1 596 ? -20.641 19.969 6.922 1 98.19 596 ALA B CA 1
ATOM 10881 C C . ALA B 1 596 ? -21.594 19.516 8.023 1 98.19 596 ALA B C 1
ATOM 10883 O O . ALA B 1 596 ? -21.406 19.859 9.195 1 98.19 596 ALA B O 1
ATOM 10884 N N . LEU B 1 597 ? -22.641 18.797 7.629 1 98.31 597 LEU B N 1
ATOM 10885 C CA . LEU B 1 597 ? -23.625 18.281 8.586 1 98.31 597 LEU B CA 1
ATOM 10886 C C . LEU B 1 597 ? -22.953 17.359 9.594 1 98.31 597 LEU B C 1
ATOM 10888 O O . LEU B 1 597 ? -23.188 17.469 10.797 1 98.31 597 LEU B O 1
ATOM 10892 N N . LEU B 1 598 ? -22.141 16.453 9.141 1 98.19 598 LEU B N 1
ATOM 10893 C CA . LEU B 1 598 ? -21.422 15.516 10 1 98.19 598 LEU B CA 1
ATOM 10894 C C . LEU B 1 598 ? -20.469 16.25 10.93 1 98.19 598 LEU B C 1
ATOM 10896 O O . LEU B 1 598 ? -20.266 15.844 12.07 1 98.19 598 LEU B O 1
ATOM 10900 N N . THR B 1 599 ? -19.812 17.25 10.359 1 97.44 599 THR B N 1
ATOM 10901 C CA . THR B 1 599 ? -18.922 18.078 11.164 1 97.44 599 THR B CA 1
ATOM 10902 C C . THR B 1 599 ? -19.656 18.688 12.344 1 97.44 599 THR B C 1
ATOM 10904 O O . THR B 1 599 ? -19.203 18.562 13.492 1 97.44 599 THR B O 1
ATOM 10907 N N . ASP B 1 600 ? -20.766 19.297 12.102 1 97.19 600 ASP B N 1
ATOM 10908 C CA . ASP B 1 600 ? -21.547 19.953 13.141 1 97.19 600 ASP B CA 1
ATOM 10909 C C . ASP B 1 600 ? -22.078 18.938 14.141 1 97.19 600 ASP B C 1
ATOM 10911 O O . ASP B 1 600 ? -22.062 19.188 15.352 1 97.19 600 ASP B O 1
ATOM 10915 N N . ALA B 1 601 ? -22.578 17.828 13.586 1 97.44 601 ALA B N 1
ATOM 10916 C CA . ALA B 1 601 ? -23.078 16.781 14.469 1 97.44 601 ALA B CA 1
ATOM 10917 C C . ALA B 1 601 ? -21.969 16.234 15.367 1 97.44 601 ALA B C 1
ATOM 10919 O O . ALA B 1 601 ? -22.188 15.969 16.547 1 97.44 601 ALA B O 1
ATOM 10920 N N . SER B 1 602 ? -20.828 16.047 14.828 1 96.5 602 SER B N 1
ATOM 10921 C CA . SER B 1 602 ? -19.703 15.523 15.586 1 96.5 602 SER B CA 1
ATOM 10922 C C . SER B 1 602 ? -19.25 16.5 16.656 1 96.5 602 SER B C 1
ATOM 10924 O O . SER B 1 602 ? -18.953 16.109 17.797 1 96.5 602 SER B O 1
ATOM 10926 N N . MET B 1 603 ? -19.188 17.781 16.312 1 93.25 603 MET B N 1
ATOM 10927 C CA . MET B 1 603 ? -18.812 18.797 17.297 1 93.25 603 MET B CA 1
ATOM 10928 C C . MET B 1 603 ? -19.859 18.906 18.406 1 93.25 603 MET B C 1
ATOM 10930 O O . MET B 1 603 ? -19.516 19.078 19.562 1 93.25 603 MET B O 1
ATOM 10934 N N . ALA B 1 604 ? -21.094 18.766 18.031 1 92.88 604 ALA B N 1
ATOM 10935 C CA . ALA B 1 604 ? -22.188 18.875 19 1 92.88 604 ALA B CA 1
ATOM 10936 C C . ALA B 1 604 ? -22.172 17.688 19.969 1 92.88 604 ALA B C 1
ATOM 10938 O O . ALA B 1 604 ? -22.359 17.859 21.172 1 92.88 604 ALA B O 1
ATOM 10939 N N . VAL B 1 605 ? -21.969 16.484 19.438 1 93.94 605 VAL B N 1
ATOM 10940 C CA . VAL B 1 605 ? -22.109 15.273 20.219 1 93.94 605 VAL B CA 1
ATOM 10941 C C . VAL B 1 605 ? -20.828 15.023 21.016 1 93.94 605 VAL B C 1
ATOM 10943 O O . VAL B 1 605 ? -20.875 14.594 22.172 1 93.94 605 VAL B O 1
ATOM 10946 N N . LEU B 1 606 ? -19.719 15.312 20.391 1 91.69 606 LEU B N 1
ATOM 10947 C CA . LEU B 1 606 ? -18.453 14.945 21.016 1 91.69 606 LEU B CA 1
ATOM 10948 C C . LEU B 1 606 ? -17.828 16.141 21.719 1 91.69 606 LEU B C 1
ATOM 10950 O O . LEU B 1 606 ? -17 15.969 22.625 1 91.69 606 LEU B O 1
ATOM 10954 N N . GLY B 1 607 ? -18.203 17.375 21.312 1 86.94 607 GLY B N 1
ATOM 10955 C CA . GLY B 1 607 ? -17.641 18.562 21.938 1 86.94 607 GLY B CA 1
ATOM 10956 C C . GLY B 1 607 ? -16.125 18.578 21.938 1 86.94 607 GLY B C 1
ATOM 10957 O O . GLY B 1 607 ? -15.492 18.312 20.906 1 86.94 607 GLY B O 1
ATOM 10958 N N . GLY B 1 608 ? -15.547 18.875 23.078 1 81.81 608 GLY B N 1
ATOM 10959 C CA . GLY B 1 608 ? -14.102 18.984 23.219 1 81.81 608 GLY B CA 1
ATOM 10960 C C . GLY B 1 608 ? -13.383 17.656 23.094 1 81.81 608 GLY B C 1
ATOM 10961 O O . GLY B 1 608 ? -12.188 17.625 22.781 1 81.81 608 GLY B O 1
ATOM 10962 N N . THR B 1 609 ? -14.086 16.531 23.141 1 88.38 609 THR B N 1
ATOM 10963 C CA . THR B 1 609 ? -13.445 15.227 23.062 1 88.38 609 THR B CA 1
ATOM 10964 C C . THR B 1 609 ? -13.141 14.859 21.609 1 88.38 609 THR B C 1
ATOM 10966 O O . THR B 1 609 ? -12.367 13.938 21.344 1 88.38 609 THR B O 1
ATOM 10969 N N . LEU B 1 610 ? -13.695 15.633 20.672 1 89.88 610 LEU B N 1
ATOM 10970 C CA . LEU B 1 610 ? -13.508 15.359 19.25 1 89.88 610 LEU B CA 1
ATOM 10971 C C . LEU B 1 610 ? -12.023 15.406 18.891 1 89.88 610 LEU B C 1
ATOM 10973 O O . LEU B 1 610 ? -11.57 14.633 18.047 1 89.88 610 LEU B O 1
ATOM 10977 N N . LYS B 1 611 ? -11.289 16.234 19.547 1 83.62 611 LYS B N 1
ATOM 10978 C CA . LYS B 1 611 ? -9.867 16.375 19.234 1 83.62 611 LYS B CA 1
ATOM 10979 C C . LYS B 1 611 ? -9.094 15.117 19.609 1 83.62 611 LYS B C 1
ATOM 10981 O O . LYS B 1 611 ? -8.023 14.852 19.078 1 83.62 611 LYS B O 1
ATOM 10986 N N . PHE B 1 612 ? -9.672 14.273 20.5 1 87.31 612 PHE B N 1
ATOM 10987 C CA . PHE B 1 612 ? -9 13.055 20.938 1 87.31 612 PHE B CA 1
ATOM 10988 C C . PHE B 1 612 ? -9.531 11.844 20.188 1 87.31 612 PHE B C 1
ATOM 10990 O O . PHE B 1 612 ? -8.945 10.758 20.25 1 87.31 612 PHE B O 1
ATOM 10997 N N . ARG B 1 613 ? -10.625 12.078 19.516 1 93.62 613 ARG B N 1
ATOM 10998 C CA . ARG B 1 613 ? -11.148 11.031 18.656 1 93.62 613 ARG B CA 1
ATOM 10999 C C . ARG B 1 613 ? -10.555 11.117 17.25 1 93.62 613 ARG B C 1
ATOM 11001 O O . ARG B 1 613 ? -11.273 11.375 16.281 1 93.62 613 ARG B O 1
ATOM 11008 N N . GLU B 1 614 ? -9.281 10.758 17.219 1 95.44 614 GLU B N 1
ATOM 11009 C CA . GLU B 1 614 ? -8.477 11.016 16.031 1 95.44 614 GLU B CA 1
ATOM 11010 C C . GLU B 1 614 ? -9.008 10.25 14.82 1 95.44 614 GLU B C 1
ATOM 11012 O O . GLU B 1 614 ? -8.883 10.703 13.68 1 95.44 614 GLU B O 1
ATOM 11017 N N . ARG B 1 615 ? -9.594 9.055 15.062 1 97.12 615 ARG B N 1
ATOM 11018 C CA . ARG B 1 615 ? -10.062 8.25 13.938 1 97.12 615 ARG B CA 1
ATOM 11019 C C . ARG B 1 615 ? -11.281 8.891 13.281 1 97.12 615 ARG B C 1
ATOM 11021 O O . ARG B 1 615 ? -11.383 8.922 12.047 1 97.12 615 ARG B O 1
ATOM 11028 N N . ILE B 1 616 ? -12.164 9.398 14.078 1 97.44 616 ILE B N 1
ATOM 11029 C CA . ILE B 1 616 ? -13.328 10.094 13.547 1 97.44 616 ILE B CA 1
ATOM 11030 C C . ILE B 1 616 ? -12.891 11.375 12.836 1 97.44 616 ILE B C 1
ATOM 11032 O O . ILE B 1 616 ? -13.297 11.633 11.703 1 97.44 616 ILE B O 1
ATOM 11036 N N . SER B 1 617 ? -12.031 12.172 13.531 1 96.69 617 SER B N 1
ATOM 11037 C CA . SER B 1 617 ? -11.523 13.406 12.945 1 96.69 617 SER B CA 1
ATOM 11038 C C . SER B 1 617 ? -10.781 13.133 11.648 1 96.69 617 SER B C 1
ATOM 11040 O O . SER B 1 617 ? -10.906 13.891 10.68 1 96.69 617 SER B O 1
ATOM 11042 N N . ALA B 1 618 ? -10.016 12.07 11.664 1 97.94 618 ALA B N 1
ATOM 11043 C CA . ALA B 1 618 ? -9.258 11.703 10.477 1 97.94 618 ALA B CA 1
ATOM 11044 C C . ALA B 1 618 ? -10.188 11.398 9.305 1 97.94 618 ALA B C 1
ATOM 11046 O O . ALA B 1 618 ? -9.93 11.805 8.172 1 97.94 618 ALA B O 1
ATOM 11047 N N . ARG B 1 619 ? -11.195 10.672 9.555 1 98.44 619 ARG B N 1
ATOM 11048 C CA . ARG B 1 619 ? -12.125 10.289 8.492 1 98.44 619 ARG B CA 1
ATOM 11049 C C . ARG B 1 619 ? -12.898 11.492 7.984 1 98.44 619 ARG B C 1
ATOM 11051 O O . ARG B 1 619 ? -13.195 11.594 6.789 1 98.44 619 ARG B O 1
ATOM 11058 N N . LEU B 1 620 ? -13.273 12.398 8.906 1 98.38 620 LEU B N 1
ATOM 11059 C CA . LEU B 1 620 ? -13.859 13.656 8.453 1 98.38 620 LEU B CA 1
ATOM 11060 C C . LEU B 1 620 ? -12.875 14.445 7.598 1 98.38 620 LEU B C 1
ATOM 11062 O O . LEU B 1 620 ? -13.258 15.023 6.578 1 98.38 620 LEU B O 1
ATOM 11066 N N . GLY B 1 621 ? -11.625 14.461 8.008 1 98.12 621 GLY B N 1
ATOM 11067 C CA . GLY B 1 621 ? -10.578 15.062 7.188 1 98.12 621 GLY B CA 1
ATOM 11068 C C . GLY B 1 621 ? -10.445 14.406 5.828 1 98.12 621 GLY B C 1
ATOM 11069 O O . GLY B 1 621 ? -10.156 15.086 4.836 1 98.12 621 GLY B O 1
ATOM 11070 N N . ASP B 1 622 ? -10.656 13.086 5.801 1 98.69 622 ASP B N 1
ATOM 11071 C CA . ASP B 1 622 ? -10.609 12.359 4.531 1 98.69 622 ASP B CA 1
ATOM 11072 C C . ASP B 1 622 ? -11.703 12.844 3.582 1 98.69 622 ASP B C 1
ATOM 11074 O O . ASP B 1 622 ? -11.477 12.969 2.377 1 98.69 622 ASP B O 1
ATOM 11078 N N . VAL B 1 623 ? -12.883 13.016 4.102 1 98.75 623 VAL B N 1
ATOM 11079 C CA . VAL B 1 623 ? -13.984 13.5 3.275 1 98.75 623 VAL B CA 1
ATOM 11080 C C . VAL B 1 623 ? -13.625 14.852 2.672 1 98.75 623 VAL B C 1
ATOM 11082 O O . VAL B 1 623 ? -13.727 15.039 1.456 1 98.75 623 VAL B O 1
ATOM 11085 N N . LEU B 1 624 ? -13.18 15.781 3.541 1 98.56 624 LEU B N 1
ATOM 11086 C CA . LEU B 1 624 ? -12.773 17.109 3.086 1 98.56 624 LEU B CA 1
ATOM 11087 C C . LEU B 1 624 ? -11.695 17 2.01 1 98.56 624 LEU B C 1
ATOM 11089 O O . LEU B 1 624 ? -11.773 17.688 0.983 1 98.56 624 LEU B O 1
ATOM 11093 N N . SER B 1 625 ? -10.75 16.156 2.26 1 98.75 625 SER B N 1
ATOM 11094 C CA . SER B 1 625 ? -9.617 16 1.355 1 98.75 625 SER B CA 1
ATOM 11095 C C . SER B 1 625 ? -10.07 15.516 -0.017 1 98.75 625 SER B C 1
ATOM 11097 O O . SER B 1 625 ? -9.625 16.031 -1.044 1 98.75 625 SER B O 1
ATOM 11099 N N . GLN B 1 626 ? -10.898 14.469 -0.001 1 98.88 626 GLN B N 1
ATOM 11100 C CA . GLN B 1 626 ? -11.352 13.922 -1.274 1 98.88 626 GLN B CA 1
ATOM 11101 C C . GLN B 1 626 ? -12.141 14.953 -2.07 1 98.88 626 GLN B C 1
ATOM 11103 O O . GLN B 1 626 ? -12.047 15.008 -3.299 1 98.88 626 GLN B O 1
ATOM 11108 N N . LEU B 1 627 ? -12.898 15.75 -1.396 1 98.75 627 LEU B N 1
ATOM 11109 C CA . LEU B 1 627 ? -13.656 16.797 -2.07 1 98.75 627 LEU B CA 1
ATOM 11110 C C . LEU B 1 627 ? -12.719 17.844 -2.672 1 98.75 627 LEU B C 1
ATOM 11112 O O . LEU B 1 627 ? -12.977 18.359 -3.766 1 98.75 627 LEU B O 1
ATOM 11116 N N . TYR B 1 628 ? -11.688 18.203 -1.941 1 98.5 628 TYR B N 1
ATOM 11117 C CA . TYR B 1 628 ? -10.68 19.109 -2.479 1 98.5 628 TYR B CA 1
ATOM 11118 C C . TYR B 1 628 ? -10.008 18.516 -3.711 1 98.5 628 TYR B C 1
ATOM 11120 O O . TYR B 1 628 ? -9.797 19.219 -4.707 1 98.5 628 TYR B O 1
ATOM 11128 N N . LEU B 1 629 ? -9.672 17.266 -3.672 1 98.88 629 LEU B N 1
ATOM 11129 C CA . LEU B 1 629 ? -9.039 16.578 -4.793 1 98.88 629 LEU B CA 1
ATOM 11130 C C . LEU B 1 629 ? -9.961 16.578 -6.012 1 98.88 629 LEU B C 1
ATOM 11132 O O . LEU B 1 629 ? -9.508 16.812 -7.137 1 98.88 629 LEU B O 1
ATOM 11136 N N . VAL B 1 630 ? -11.203 16.25 -5.805 1 98.81 630 VAL B N 1
ATOM 11137 C CA . VAL B 1 630 ? -12.18 16.266 -6.895 1 98.81 630 VAL B CA 1
ATOM 11138 C C . VAL B 1 630 ? -12.234 17.656 -7.52 1 98.81 630 VAL B C 1
ATOM 11140 O O . VAL B 1 630 ? -12.258 17.797 -8.75 1 98.81 630 VAL B O 1
ATOM 11143 N N . SER B 1 631 ? -12.242 18.703 -6.641 1 98.56 631 SER B N 1
ATOM 11144 C CA . SER B 1 631 ? -12.258 20.078 -7.129 1 98.56 631 SER B CA 1
ATOM 11145 C C . SER B 1 631 ? -11.039 20.359 -8 1 98.56 631 SER B C 1
ATOM 11147 O O . SER B 1 631 ? -11.156 21.016 -9.031 1 98.56 631 SER B O 1
ATOM 11149 N N . ALA B 1 632 ? -9.906 19.844 -7.57 1 98.56 632 ALA B N 1
ATOM 11150 C CA . ALA B 1 632 ? -8.664 20.062 -8.32 1 98.56 632 ALA B CA 1
ATOM 11151 C C . ALA B 1 632 ? -8.742 19.391 -9.688 1 98.56 632 ALA B C 1
ATOM 11153 O O . ALA B 1 632 ? -8.344 19.984 -10.695 1 98.56 632 ALA B O 1
ATOM 11154 N N . ALA B 1 633 ? -9.195 18.156 -9.758 1 98.62 633 ALA B N 1
ATOM 11155 C CA . ALA B 1 633 ? -9.289 17.406 -11.016 1 98.62 633 ALA B CA 1
ATOM 11156 C C . ALA B 1 633 ? -10.227 18.109 -11.992 1 98.62 633 ALA B C 1
ATOM 11158 O O . ALA B 1 633 ? -9.922 18.203 -13.188 1 98.62 633 ALA B O 1
ATOM 11159 N N . LEU B 1 634 ? -11.367 18.516 -11.484 1 98.25 634 LEU B N 1
ATOM 11160 C CA . LEU B 1 634 ? -12.344 19.203 -12.328 1 98.25 634 LEU B CA 1
ATOM 11161 C C . LEU B 1 634 ? -11.797 20.531 -12.836 1 98.25 634 LEU B C 1
ATOM 11163 O O . LEU B 1 634 ? -12 20.891 -14 1 98.25 634 LEU B O 1
ATOM 11167 N N . LYS B 1 635 ? -11.156 21.297 -11.953 1 97.56 635 LYS B N 1
ATOM 11168 C CA . LYS B 1 635 ? -10.539 22.562 -12.336 1 97.56 635 LYS B CA 1
ATOM 11169 C C . LYS B 1 635 ? -9.492 22.344 -13.43 1 97.56 635 LYS B C 1
ATOM 11171 O O . LYS B 1 635 ? -9.414 23.125 -14.383 1 97.56 635 LYS B O 1
ATOM 11176 N N . ARG B 1 636 ? -8.672 21.328 -13.289 1 97.81 636 ARG B N 1
ATOM 11177 C CA . ARG B 1 636 ? -7.668 21.031 -14.305 1 97.81 636 ARG B CA 1
ATOM 11178 C C . ARG B 1 636 ? -8.32 20.75 -15.656 1 97.81 636 ARG B C 1
ATOM 11180 O O . ARG B 1 636 ? -7.848 21.219 -16.688 1 97.81 636 ARG B O 1
ATOM 11187 N N . TYR B 1 637 ? -9.367 19.875 -15.648 1 97.88 637 TYR B N 1
ATOM 11188 C CA . TYR B 1 637 ? -10.07 19.547 -16.875 1 97.88 637 TYR B CA 1
ATOM 11189 C C . TYR B 1 637 ? -10.57 20.797 -17.578 1 97.88 637 TYR B C 1
ATOM 11191 O O . TYR B 1 637 ? -10.445 20.938 -18.797 1 97.88 637 TYR B O 1
ATOM 11199 N N . GLU B 1 638 ? -11.133 21.75 -16.828 1 96.88 638 GLU B N 1
ATOM 11200 C CA . GLU B 1 638 ? -11.594 23.031 -17.359 1 96.88 638 GLU B CA 1
ATOM 11201 C C . GLU B 1 638 ? -10.43 23.859 -17.891 1 96.88 638 GLU B C 1
ATOM 11203 O O . GLU B 1 638 ? -10.492 24.422 -18.984 1 96.88 638 GLU B O 1
ATOM 11208 N N . ASP B 1 639 ? -9.367 23.953 -17.078 1 96.5 639 ASP B N 1
ATOM 11209 C CA . ASP B 1 639 ? -8.211 24.781 -17.391 1 96.5 639 ASP B CA 1
ATOM 11210 C C . ASP B 1 639 ? -7.539 24.328 -18.688 1 96.5 639 ASP B C 1
ATOM 11212 O O . ASP B 1 639 ? -6.953 25.125 -19.406 1 96.5 639 ASP B O 1
ATOM 11216 N N . GLU B 1 640 ? -7.633 23.031 -18.938 1 96.19 640 GLU B N 1
ATOM 11217 C CA . GLU B 1 640 ? -6.91 22.469 -20.078 1 96.19 640 GLU B CA 1
ATOM 11218 C C . GLU B 1 640 ? -7.816 22.375 -21.297 1 96.19 640 GLU B C 1
ATOM 11220 O O . GLU B 1 640 ? -7.516 21.625 -22.234 1 96.19 640 GLU B O 1
ATOM 11225 N N . GLY B 1 641 ? -8.945 23.031 -21.281 1 95.62 641 GLY B N 1
ATOM 11226 C CA . GLY B 1 641 ? -9.797 23.172 -22.453 1 95.62 641 GLY B CA 1
ATOM 11227 C C . GLY B 1 641 ? -10.727 22 -22.672 1 95.62 641 GLY B C 1
ATOM 11228 O O . GLY B 1 641 ? -11.125 21.703 -23.797 1 95.62 641 GLY B O 1
ATOM 11229 N N . ARG B 1 642 ? -11.047 21.234 -21.641 1 96.75 642 ARG B N 1
ATOM 11230 C CA . ARG B 1 642 ? -12.016 20.141 -21.688 1 96.75 642 ARG B CA 1
ATOM 11231 C C . ARG B 1 642 ? -11.648 19.125 -22.75 1 96.75 642 ARG B C 1
ATOM 11233 O O . ARG B 1 642 ? -12.477 18.781 -23.609 1 96.75 642 ARG B O 1
ATOM 11240 N N . GLN B 1 643 ? -10.383 18.656 -22.656 1 96.75 643 GLN B N 1
ATOM 11241 C CA . GLN B 1 643 ? -9.914 17.672 -23.625 1 96.75 643 GLN B CA 1
ATOM 11242 C C . GLN B 1 643 ? -10.68 16.359 -23.484 1 96.75 643 GLN B C 1
ATOM 11244 O O . GLN B 1 643 ? -10.5 15.641 -22.516 1 96.75 643 GLN B O 1
ATOM 11249 N N . GLU B 1 644 ? -11.414 15.984 -24.469 1 96.75 644 GLU B N 1
ATOM 11250 C CA . GLU B 1 644 ? -12.25 14.789 -24.438 1 96.75 644 GLU B CA 1
ATOM 11251 C C . GLU B 1 644 ? -11.406 13.539 -24.203 1 96.75 644 GLU B C 1
ATOM 11253 O O . GLU B 1 644 ? -11.844 12.609 -23.516 1 96.75 644 GLU B O 1
ATOM 11258 N N . ALA B 1 645 ? -10.258 13.539 -24.766 1 97.19 645 ALA B N 1
ATOM 11259 C CA . ALA B 1 645 ? -9.375 12.375 -24.688 1 97.19 645 ALA B CA 1
ATOM 11260 C C . ALA B 1 645 ? -8.914 12.133 -23.25 1 97.19 645 ALA B C 1
ATOM 11262 O O . ALA B 1 645 ? -8.43 11.055 -22.906 1 97.19 645 ALA B O 1
ATOM 11263 N N . ASP B 1 646 ? -9.062 13.141 -22.344 1 97.94 646 ASP B N 1
ATOM 11264 C CA . ASP B 1 646 ? -8.602 13.016 -20.953 1 97.94 646 ASP B CA 1
ATOM 11265 C C . ASP B 1 646 ? -9.75 12.656 -20.016 1 97.94 646 ASP B C 1
ATOM 11267 O O . ASP B 1 646 ? -9.539 12.438 -18.828 1 97.94 646 ASP B O 1
ATOM 11271 N N . LEU B 1 647 ? -10.969 12.547 -20.547 1 98.19 647 LEU B N 1
ATOM 11272 C CA . LEU B 1 647 ? -12.164 12.289 -19.75 1 98.19 647 LEU B CA 1
ATOM 11273 C C . LEU B 1 647 ? -12.031 10.977 -18.984 1 98.19 647 LEU B C 1
ATOM 11275 O O . LEU B 1 647 ? -12.477 10.875 -17.844 1 98.19 647 LEU B O 1
ATOM 11279 N N . PRO B 1 648 ? -11.398 9.906 -19.594 1 98.56 648 PRO B N 1
ATOM 11280 C CA . PRO B 1 648 ? -11.25 8.672 -18.812 1 98.56 648 PRO B CA 1
ATOM 11281 C C . PRO B 1 648 ? -10.438 8.875 -17.531 1 98.56 648 PRO B C 1
ATOM 11283 O O . PRO B 1 648 ? -10.773 8.312 -16.5 1 98.56 648 PRO B O 1
ATOM 11286 N N . TYR B 1 649 ? -9.375 9.68 -17.594 1 98.81 649 TYR B N 1
ATOM 11287 C CA . TYR B 1 649 ? -8.594 9.984 -16.406 1 98.81 649 TYR B CA 1
ATOM 11288 C C . TYR B 1 649 ? -9.438 10.742 -15.383 1 98.81 649 TYR B C 1
ATOM 11290 O O . TYR B 1 649 ? -9.406 10.43 -14.188 1 98.81 649 TYR B O 1
ATOM 11298 N N . VAL B 1 650 ? -10.195 11.758 -15.859 1 98.81 650 VAL B N 1
ATOM 11299 C CA . VAL B 1 650 ? -11.031 12.586 -14.992 1 98.81 650 VAL B CA 1
ATOM 11300 C C . VAL B 1 650 ? -12.094 11.727 -14.312 1 98.81 650 VAL B C 1
ATOM 11302 O O . VAL B 1 650 ? -12.227 11.75 -13.086 1 98.81 650 VAL B O 1
ATOM 11305 N N . ASP B 1 651 ? -12.781 10.906 -15.133 1 98.81 651 ASP B N 1
ATOM 11306 C CA . ASP B 1 651 ? -13.867 10.07 -14.625 1 98.81 651 ASP B CA 1
ATOM 11307 C C . ASP B 1 651 ? -13.352 9.086 -13.578 1 98.81 651 ASP B C 1
ATOM 11309 O O . ASP B 1 651 ? -13.945 8.945 -12.508 1 98.81 651 ASP B O 1
ATOM 11313 N N . TRP B 1 652 ? -12.289 8.461 -13.891 1 98.81 652 TRP B N 1
ATOM 11314 C CA . TRP B 1 652 ? -11.766 7.465 -12.969 1 98.81 652 TRP B CA 1
ATOM 11315 C C . TRP B 1 652 ? -11.344 8.109 -11.656 1 98.81 652 TRP B C 1
ATOM 11317 O O . TRP B 1 652 ? -11.695 7.613 -10.578 1 98.81 652 TRP B O 1
ATOM 11327 N N . SER B 1 653 ? -10.586 9.188 -11.727 1 98.75 653 SER B N 1
ATOM 11328 C CA . SER B 1 653 ? -10.047 9.844 -10.547 1 98.75 653 SER B CA 1
ATOM 11329 C C . SER B 1 653 ? -11.156 10.375 -9.648 1 98.75 653 SER B C 1
ATOM 11331 O O . SER B 1 653 ? -11.125 10.18 -8.43 1 98.75 653 SER B O 1
ATOM 11333 N N . VAL B 1 654 ? -12.141 11.008 -10.25 1 98.81 654 VAL B N 1
ATOM 11334 C CA . VAL B 1 654 ? -13.211 11.648 -9.5 1 98.81 654 VAL B CA 1
ATOM 11335 C C . VAL B 1 654 ? -14.109 10.586 -8.859 1 98.81 654 VAL B C 1
ATOM 11337 O O . VAL B 1 654 ? -14.477 10.695 -7.691 1 98.81 654 VAL B O 1
ATOM 11340 N N . GLN B 1 655 ? -14.461 9.547 -9.641 1 98.75 655 GLN B N 1
ATOM 11341 C CA . GLN B 1 655 ? -15.297 8.484 -9.102 1 98.75 655 GLN B CA 1
ATOM 11342 C C . GLN B 1 655 ? -14.617 7.793 -7.926 1 98.75 655 GLN B C 1
ATOM 11344 O O . GLN B 1 655 ? -15.258 7.477 -6.922 1 98.75 655 GLN B O 1
ATOM 11349 N N . GLU B 1 656 ? -13.367 7.578 -8.078 1 98.75 656 GLU B N 1
ATOM 11350 C CA . GLU B 1 656 ? -12.602 6.965 -7 1 98.75 656 GLU B CA 1
ATOM 11351 C C . GLU B 1 656 ? -12.602 7.844 -5.75 1 98.75 656 GLU B C 1
ATOM 11353 O O . GLU B 1 656 ? -12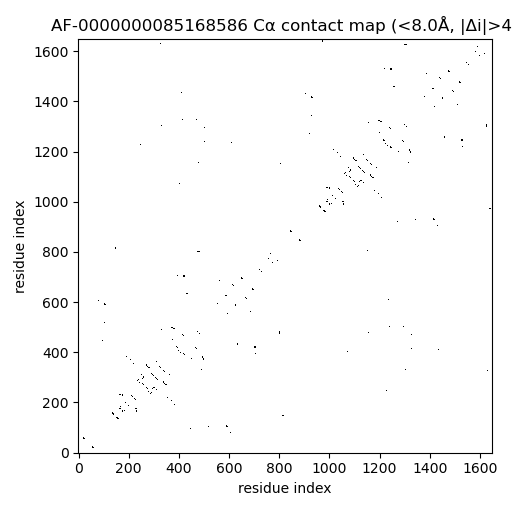.773 7.348 -4.637 1 98.75 656 GLU B O 1
ATOM 11358 N N . ALA B 1 657 ? -12.352 9.094 -5.91 1 98.81 657 ALA B N 1
ATOM 11359 C CA . ALA B 1 657 ? -12.312 10.031 -4.789 1 98.81 657 ALA B CA 1
ATOM 11360 C C . ALA B 1 657 ? -13.68 10.141 -4.121 1 98.81 657 ALA B C 1
ATOM 11362 O O . ALA B 1 657 ? -13.773 10.219 -2.895 1 98.81 657 ALA B O 1
ATOM 11363 N N . LEU B 1 658 ? -14.758 10.203 -4.91 1 98.69 658 LEU B N 1
ATOM 11364 C CA . LEU B 1 658 ? -16.109 10.266 -4.363 1 98.69 658 LEU B CA 1
ATOM 11365 C C . LEU B 1 658 ? -16.438 9.008 -3.564 1 98.69 658 LEU B C 1
ATOM 11367 O O . LEU B 1 658 ? -17.062 9.086 -2.508 1 98.69 658 LEU B O 1
ATOM 11371 N N . ASN B 1 659 ? -16.047 7.883 -4.113 1 98.56 659 ASN B N 1
ATOM 11372 C CA . ASN B 1 659 ? -16.25 6.637 -3.383 1 98.56 659 ASN B CA 1
ATOM 11373 C C . ASN B 1 659 ? -15.492 6.633 -2.059 1 98.56 659 ASN B C 1
ATOM 11375 O O . ASN B 1 659 ? -16 6.16 -1.045 1 98.56 659 ASN B O 1
ATOM 11379 N N . ARG B 1 660 ? -14.297 7.133 -2.043 1 98.69 660 ARG B N 1
ATOM 11380 C CA . ARG B 1 660 ? -13.508 7.203 -0.817 1 98.69 660 ARG B CA 1
ATOM 11381 C C . ARG B 1 660 ? -14.164 8.125 0.204 1 98.69 660 ARG B C 1
ATOM 11383 O O . ARG B 1 660 ? -14.156 7.84 1.403 1 98.69 660 ARG B O 1
ATOM 11390 N N . ALA B 1 661 ? -14.609 9.234 -0.28 1 98.75 661 ALA B N 1
ATOM 11391 C CA . ALA B 1 661 ? -15.32 10.148 0.614 1 98.75 661 ALA B CA 1
ATOM 11392 C C . ALA B 1 661 ? -16.531 9.469 1.236 1 98.75 661 ALA B C 1
ATOM 11394 O O . ALA B 1 661 ? -16.781 9.594 2.438 1 98.75 661 ALA B O 1
ATOM 11395 N N . GLN B 1 662 ? -17.328 8.789 0.408 1 98.31 662 GLN B N 1
ATOM 11396 C CA . GLN B 1 662 ? -18.5 8.047 0.86 1 98.31 662 GLN B CA 1
ATOM 11397 C C . GLN B 1 662 ? -18.125 7.008 1.913 1 98.31 662 GLN B C 1
ATOM 11399 O O . GLN B 1 662 ? -18.797 6.887 2.939 1 98.31 662 GLN B O 1
ATOM 11404 N N . GLU B 1 663 ? -17.078 6.301 1.661 1 98.06 663 GLU B N 1
ATOM 11405 C CA . GLU B 1 663 ? -16.625 5.289 2.611 1 98.06 663 GLU B CA 1
ATOM 11406 C C . GLU B 1 663 ? -16.234 5.918 3.945 1 98.06 663 GLU B C 1
ATOM 11408 O O . GLU B 1 663 ? -16.5 5.352 5.008 1 98.06 663 GLU B O 1
ATOM 11413 N N . ALA B 1 664 ? -15.523 6.992 3.844 1 98.56 664 ALA B N 1
ATOM 11414 C CA . ALA B 1 664 ? -15.148 7.695 5.066 1 98.56 664 ALA B CA 1
ATOM 11415 C C . ALA B 1 664 ? -16.391 8.094 5.871 1 98.56 664 ALA B C 1
ATOM 11417 O O . ALA B 1 664 ? -16.406 7.965 7.094 1 98.56 664 ALA B O 1
ATOM 11418 N N . ILE B 1 665 ? -17.375 8.586 5.203 1 98.69 665 ILE B N 1
ATOM 11419 C CA . ILE B 1 665 ? -18.609 8.984 5.859 1 98.69 665 ILE B CA 1
ATOM 11420 C C . ILE B 1 665 ? -19.25 7.773 6.527 1 98.69 665 ILE B C 1
ATOM 11422 O O . ILE B 1 665 ? -19.656 7.844 7.691 1 98.69 665 ILE B O 1
ATOM 11426 N N . VAL B 1 666 ? -19.344 6.695 5.805 1 98 666 VAL B N 1
ATOM 11427 C CA . VAL B 1 666 ? -19.969 5.473 6.316 1 98 666 VAL B CA 1
ATOM 11428 C C . VAL B 1 666 ? -19.219 5 7.559 1 98 666 VAL B C 1
ATOM 11430 O O . VAL B 1 666 ? -19.844 4.594 8.547 1 98 666 VAL B O 1
ATOM 11433 N N . GLU B 1 667 ? -17.953 5.09 7.547 1 98.06 667 GLU B N 1
ATOM 11434 C CA . GLU B 1 667 ? -17.156 4.621 8.672 1 98.06 667 GLU B CA 1
ATOM 11435 C C . GLU B 1 667 ? -17.312 5.543 9.883 1 98.06 667 GLU B C 1
ATOM 11437 O O . GLU B 1 667 ? -17.266 5.09 11.023 1 98.06 667 GLU B O 1
ATOM 11442 N N . VAL B 1 668 ? -17.391 6.828 9.594 1 98.31 668 VAL B N 1
ATOM 11443 C CA . VAL B 1 668 ? -17.703 7.746 10.688 1 98.31 668 VAL B CA 1
ATOM 11444 C C . VAL B 1 668 ? -19.016 7.336 11.352 1 98.31 668 VAL B C 1
ATOM 11446 O O . VAL B 1 668 ? -19.078 7.238 12.578 1 98.31 668 VAL B O 1
ATOM 11449 N N . LEU B 1 669 ? -20.016 7.066 10.562 1 98.19 669 LEU B N 1
ATOM 11450 C CA . LEU B 1 669 ? -21.344 6.75 11.07 1 98.19 669 LEU B CA 1
ATOM 11451 C C . LEU B 1 669 ? -21.328 5.418 11.82 1 98.19 669 LEU B C 1
ATOM 11453 O O . LEU B 1 669 ? -21.984 5.277 12.859 1 98.19 669 LEU B O 1
ATOM 11457 N N . HIS B 1 670 ? -20.578 4.469 11.328 1 97.31 670 HIS B N 1
ATOM 11458 C CA . HIS B 1 670 ? -20.5 3.154 11.953 1 97.31 670 HIS B CA 1
ATOM 11459 C C . HIS B 1 670 ? -19.828 3.234 13.312 1 97.31 670 HIS B C 1
ATOM 11461 O O . HIS B 1 670 ? -20.031 2.367 14.172 1 97.31 670 HIS B O 1
ATOM 11467 N N . ASN B 1 671 ? -19.016 4.246 13.516 1 97.62 671 ASN B N 1
ATOM 11468 C CA . ASN B 1 671 ? -18.25 4.359 14.758 1 97.62 671 ASN B CA 1
ATOM 11469 C C . ASN B 1 671 ? -18.688 5.578 15.562 1 97.62 671 ASN B C 1
ATOM 11471 O O . ASN B 1 671 ? -17.969 6.004 16.484 1 97.62 671 ASN B O 1
ATOM 11475 N N . PHE B 1 672 ? -19.828 6.137 15.172 1 96.94 672 PHE B N 1
ATOM 11476 C CA . PHE B 1 672 ? -20.344 7.32 15.852 1 96.94 672 PHE B CA 1
ATOM 11477 C C . PHE B 1 672 ? -20.766 6.977 17.281 1 96.94 672 PHE B C 1
ATOM 11479 O O . PHE B 1 672 ? -21.344 5.914 17.516 1 96.94 672 PHE B O 1
ATOM 11486 N N . PRO B 1 673 ? -20.5 7.719 18.25 1 94.19 673 PRO B N 1
ATOM 11487 C CA . PRO B 1 673 ? -20.75 7.383 19.656 1 94.19 673 PRO B CA 1
ATOM 11488 C C . PRO B 1 673 ? -22.234 7.168 19.938 1 94.19 673 PRO B C 1
ATOM 11490 O O . PRO B 1 673 ? -22.594 6.312 20.75 1 94.19 673 PRO B O 1
ATOM 11493 N N . ASN B 1 674 ? -23.156 7.918 19.344 1 95.38 674 ASN B N 1
ATOM 11494 C CA . ASN B 1 674 ? -24.609 7.785 19.516 1 95.38 674 ASN B CA 1
ATOM 11495 C C . ASN B 1 674 ? -25.25 7.121 18.312 1 95.38 674 ASN B C 1
ATOM 11497 O O . ASN B 1 674 ? -25.406 7.742 17.25 1 95.38 674 ASN B O 1
ATOM 11501 N N . PRO B 1 675 ? -25.719 5.906 18.438 1 95.25 675 PRO B N 1
ATOM 11502 C CA . PRO B 1 675 ? -26.234 5.164 17.281 1 95.25 675 PRO B CA 1
ATOM 11503 C C . PRO B 1 675 ? -27.516 5.773 16.703 1 95.25 675 PRO B C 1
ATOM 11505 O O . PRO B 1 675 ? -27.781 5.645 15.5 1 95.25 675 PRO B O 1
ATOM 11508 N N . PHE B 1 676 ? -28.266 6.449 17.547 1 96.88 676 PHE B N 1
ATOM 11509 C CA . PHE B 1 676 ? -29.5 7.062 17.062 1 96.88 676 PHE B CA 1
ATOM 11510 C C . PHE B 1 676 ? -29.188 8.266 16.172 1 96.88 676 PHE B C 1
ATOM 11512 O O . PHE B 1 676 ? -29.797 8.445 15.125 1 96.88 676 PHE B O 1
ATOM 11519 N N . VAL B 1 677 ? -28.234 9.078 16.641 1 97.31 677 VAL B N 1
ATOM 11520 C CA . VAL B 1 677 ? -27.812 10.211 15.82 1 97.31 677 VAL B CA 1
ATOM 11521 C C . VAL B 1 677 ? -27.188 9.711 14.516 1 97.31 677 VAL B C 1
ATOM 11523 O O . VAL B 1 677 ? -27.438 10.273 13.445 1 97.31 677 VAL B O 1
ATOM 11526 N N . ALA B 1 678 ? -26.453 8.641 14.656 1 97.75 678 ALA B N 1
ATOM 11527 C CA . ALA B 1 678 ? -25.828 8.055 13.469 1 97.75 678 ALA B CA 1
ATOM 11528 C C . ALA B 1 678 ? -26.875 7.594 12.469 1 97.75 678 ALA B C 1
ATOM 11530 O O . ALA B 1 678 ? -26.719 7.781 11.258 1 97.75 678 ALA B O 1
ATOM 11531 N N . PHE B 1 679 ? -27.875 6.941 12.945 1 97.25 679 PHE B N 1
ATOM 11532 C CA . PHE B 1 679 ? -28.938 6.438 12.094 1 97.25 679 PHE B CA 1
ATOM 11533 C C . PHE B 1 679 ? -29.672 7.586 11.406 1 97.25 679 PHE B C 1
ATOM 11535 O O . PHE B 1 679 ? -29.953 7.52 10.203 1 97.25 679 PHE B O 1
ATOM 11542 N N . ALA B 1 680 ? -29.984 8.625 12.188 1 97.5 680 ALA B N 1
ATOM 11543 C CA . ALA B 1 680 ? -30.656 9.805 11.633 1 97.5 680 ALA B CA 1
ATOM 11544 C C . ALA B 1 680 ? -29.797 10.453 10.539 1 97.5 680 ALA B C 1
ATOM 11546 O O . ALA B 1 680 ? -30.312 10.859 9.5 1 97.5 680 ALA B O 1
ATOM 11547 N N . LEU B 1 681 ? -28.531 10.562 10.805 1 98.31 681 LEU B N 1
ATOM 11548 C CA . LEU B 1 681 ? -27.609 11.148 9.836 1 98.31 681 LEU B CA 1
ATOM 11549 C C . LEU B 1 681 ? -27.516 10.289 8.578 1 98.31 681 LEU B C 1
ATOM 11551 O O . LEU B 1 681 ? -27.484 10.812 7.465 1 98.31 681 LEU B O 1
ATOM 11555 N N . ARG B 1 682 ? -27.453 8.969 8.766 1 97.69 682 ARG B N 1
ATOM 11556 C CA . ARG B 1 682 ? -27.422 8.055 7.629 1 97.69 682 ARG B CA 1
ATOM 11557 C C . ARG B 1 682 ? -28.656 8.234 6.742 1 97.69 682 ARG B C 1
ATOM 11559 O O . ARG B 1 682 ? -28.547 8.227 5.516 1 97.69 682 ARG B O 1
ATOM 11566 N N . LEU B 1 683 ? -29.766 8.414 7.352 1 96.56 683 LEU B N 1
ATOM 11567 C CA . LEU B 1 683 ? -31 8.609 6.617 1 96.56 683 LEU B CA 1
ATOM 11568 C C . LEU B 1 683 ? -31 9.945 5.883 1 96.56 683 LEU B C 1
ATOM 11570 O O . LEU B 1 683 ? -31.531 10.055 4.773 1 96.56 683 LEU B O 1
ATOM 11574 N N . ALA B 1 684 ? -30.406 10.898 6.531 1 97.31 684 ALA B N 1
ATOM 11575 C CA . ALA B 1 684 ? -30.359 12.234 5.93 1 97.31 684 ALA B CA 1
ATOM 11576 C C . ALA B 1 684 ? -29.391 12.258 4.746 1 97.31 684 ALA B C 1
ATOM 11578 O O . ALA B 1 684 ? -29.656 12.93 3.744 1 97.31 684 ALA B O 1
ATOM 11579 N N . ILE B 1 685 ? -28.312 11.539 4.816 1 98.12 685 ILE B N 1
ATOM 11580 C CA . ILE B 1 685 ? -27.234 11.641 3.842 1 98.12 685 ILE B CA 1
ATOM 11581 C C . ILE B 1 685 ? -27.438 10.625 2.725 1 98.12 685 ILE B C 1
ATOM 11583 O O . ILE B 1 685 ? -27.25 10.93 1.547 1 98.12 685 ILE B O 1
ATOM 11587 N N . PHE B 1 686 ? -27.766 9.352 3.166 1 97.12 686 PHE B N 1
ATOM 11588 C CA . PHE B 1 686 ? -27.906 8.266 2.209 1 97.12 686 PHE B CA 1
ATOM 11589 C C . PHE B 1 686 ? -29.25 7.547 2.396 1 97.12 686 PHE B C 1
ATOM 11591 O O . PHE B 1 686 ? -29.281 6.344 2.68 1 97.12 686 PHE B O 1
ATOM 11598 N N . PRO B 1 687 ? -30.328 8.211 2.125 1 95.75 687 PRO B N 1
ATOM 11599 C CA . PRO B 1 687 ? -31.625 7.59 2.373 1 95.75 687 PRO B CA 1
ATOM 11600 C C . PRO B 1 687 ? -31.891 6.383 1.475 1 95.75 687 PRO B C 1
ATOM 11602 O O . PRO B 1 687 ? -32.594 5.453 1.872 1 95.75 687 PRO B O 1
ATOM 11605 N N . LEU B 1 688 ? -31.312 6.371 0.282 1 93.81 688 LEU B N 1
ATOM 11606 C CA . LEU B 1 688 ? -31.625 5.309 -0.673 1 93.81 688 LEU B CA 1
ATOM 11607 C C . LEU B 1 688 ? -30.406 4.398 -0.875 1 93.81 688 LEU B C 1
ATOM 11609 O O . LEU B 1 688 ? -30.359 3.648 -1.852 1 93.81 688 LEU B O 1
ATOM 11613 N N . GLY B 1 689 ? -29.453 4.512 -0.01 1 92.62 689 GLY B N 1
ATOM 11614 C CA . GLY B 1 689 ? -28.266 3.699 -0.137 1 92.62 689 GLY B CA 1
ATOM 11615 C C . GLY B 1 689 ? -27.047 4.504 -0.546 1 92.62 689 GLY B C 1
ATOM 11616 O O . GLY B 1 689 ? -27.031 5.73 -0.431 1 92.62 689 GLY B O 1
ATOM 11617 N N . LEU B 1 690 ? -26.016 3.805 -0.993 1 94.56 690 LEU B N 1
ATOM 11618 C CA . LEU B 1 690 ? -24.734 4.438 -1.302 1 94.56 690 LEU B CA 1
ATOM 11619 C C . LEU B 1 690 ? -24.578 4.652 -2.803 1 94.56 690 LEU B C 1
ATOM 11621 O O . LEU B 1 690 ? -24.328 3.703 -3.549 1 94.56 690 LEU B O 1
ATOM 11625 N N . PRO B 1 691 ? -24.641 5.809 -3.232 1 95 691 PRO B N 1
ATOM 11626 C CA . PRO B 1 691 ? -24.75 6.043 -4.676 1 95 691 PRO B CA 1
ATOM 11627 C C . PRO B 1 691 ? -23.391 6.078 -5.371 1 95 691 PRO B C 1
ATOM 11629 O O . PRO B 1 691 ? -23.312 5.969 -6.598 1 95 691 PRO B O 1
ATOM 11632 N N . TYR B 1 692 ? -22.297 6.328 -4.723 1 96.81 692 TYR B N 1
ATOM 11633 C CA . TYR B 1 692 ? -21 6.52 -5.363 1 96.81 692 TYR B CA 1
ATOM 11634 C C . TYR B 1 692 ? -20.219 5.219 -5.398 1 96.81 692 TYR B C 1
ATOM 11636 O O . TYR B 1 692 ? -19.641 4.805 -4.387 1 96.81 692 TYR B O 1
ATOM 11644 N N . ARG B 1 693 ? -20.125 4.652 -6.543 1 96.31 693 ARG B N 1
ATOM 11645 C CA . ARG B 1 693 ? -19.469 3.369 -6.746 1 96.31 693 ARG B CA 1
ATOM 11646 C C . ARG B 1 693 ? -18.016 3.562 -7.148 1 96.31 693 ARG B C 1
ATOM 11648 O O . ARG B 1 693 ? -17.609 4.656 -7.559 1 96.31 693 ARG B O 1
ATOM 11655 N N . LYS B 1 694 ? -17.219 2.49 -6.977 1 97.69 694 LYS B N 1
ATOM 11656 C CA . LYS B 1 694 ? -15.875 2.477 -7.539 1 97.69 694 LYS B CA 1
ATOM 11657 C C . LYS B 1 694 ? -15.914 2.543 -9.062 1 97.69 694 LYS B C 1
ATOM 11659 O O . LYS B 1 694 ? -16.906 2.162 -9.68 1 97.69 694 LYS B O 1
ATOM 11664 N N . PRO B 1 695 ? -14.797 3.062 -9.688 1 98.25 695 PRO B N 1
ATOM 11665 C CA . PRO B 1 695 ? -14.773 3.1 -11.156 1 98.25 695 PRO B CA 1
ATOM 11666 C C . PRO B 1 695 ? -15.031 1.731 -11.781 1 98.25 695 PRO B C 1
ATOM 11668 O O . PRO B 1 695 ? -14.531 0.718 -11.289 1 98.25 695 PRO B O 1
ATOM 11671 N N . ALA B 1 696 ? -15.805 1.68 -12.828 1 98 696 ALA B N 1
ATOM 11672 C CA . ALA B 1 696 ? -16.172 0.444 -13.516 1 98 696 ALA B CA 1
ATOM 11673 C C . ALA B 1 696 ? -14.969 -0.143 -14.25 1 98 696 ALA B C 1
ATOM 11675 O O . ALA B 1 696 ? -14.023 0.58 -14.594 1 98 696 ALA B O 1
ATOM 11676 N N . ASP B 1 697 ? -15.031 -1.424 -14.531 1 97.62 697 ASP B N 1
ATOM 11677 C CA . ASP B 1 697 ? -13.977 -2.123 -15.258 1 97.62 697 ASP B CA 1
ATOM 11678 C C . ASP B 1 697 ? -13.781 -1.527 -16.656 1 97.62 697 ASP B C 1
ATOM 11680 O O . ASP B 1 697 ? -12.648 -1.365 -17.109 1 97.62 697 ASP B O 1
ATOM 11684 N N . VAL B 1 698 ? -14.867 -1.219 -17.281 1 97.94 698 VAL B N 1
ATOM 11685 C CA . VAL B 1 698 ? -14.805 -0.679 -18.641 1 97.94 698 VAL B CA 1
ATOM 11686 C C . VAL B 1 698 ? -14.047 0.644 -18.641 1 97.94 698 VAL B C 1
ATOM 11688 O O . VAL B 1 698 ? -13.234 0.903 -19.531 1 97.94 698 VAL B O 1
ATOM 11691 N N . LEU B 1 699 ? -14.312 1.486 -17.641 1 98.5 699 LEU B N 1
ATOM 11692 C CA . LEU B 1 699 ? -13.602 2.75 -17.5 1 98.5 699 LEU B CA 1
ATOM 11693 C C . LEU B 1 699 ? -12.109 2.51 -17.266 1 98.5 699 LEU B C 1
ATOM 11695 O O . LEU B 1 699 ? -11.266 3.215 -17.828 1 98.5 699 LEU B O 1
ATOM 11699 N N . GLY B 1 700 ? -11.805 1.524 -16.438 1 98.5 700 GLY B N 1
ATOM 11700 C CA . GLY B 1 700 ? -10.414 1.165 -16.219 1 98.5 700 GLY B CA 1
ATOM 11701 C C . GLY B 1 700 ? -9.703 0.768 -17.5 1 98.5 700 GLY B C 1
ATOM 11702 O O . GLY B 1 700 ? -8.531 1.096 -17.703 1 98.5 700 GLY B O 1
ATOM 11703 N N . THR B 1 701 ? -10.367 0.052 -18.391 1 98.38 701 THR B N 1
ATOM 11704 C CA . THR B 1 701 ? -9.805 -0.35 -19.688 1 98.38 701 THR B CA 1
ATOM 11705 C C . THR B 1 701 ? -9.5 0.871 -20.547 1 98.38 701 THR B C 1
ATOM 11707 O O . THR B 1 701 ? -8.469 0.924 -21.203 1 98.38 701 THR B O 1
ATOM 11710 N N . HIS B 1 702 ? -10.406 1.867 -20.469 1 98.62 702 HIS B N 1
ATOM 11711 C CA . HIS B 1 702 ? -10.195 3.084 -21.234 1 98.62 702 HIS B CA 1
ATOM 11712 C C . HIS B 1 702 ? -8.977 3.854 -20.734 1 98.62 702 HIS B C 1
ATOM 11714 O O . HIS B 1 702 ? -8.203 4.383 -21.547 1 98.62 702 HIS B O 1
ATOM 11720 N N . VAL B 1 703 ? -8.812 3.91 -19.453 1 98.75 703 VAL B N 1
ATOM 11721 C CA . VAL B 1 703 ? -7.668 4.602 -18.875 1 98.75 703 VAL B CA 1
ATOM 11722 C C . VAL B 1 703 ? -6.375 3.895 -19.281 1 98.75 703 VAL B C 1
ATOM 11724 O O . VAL B 1 703 ? -5.422 4.539 -19.719 1 98.75 703 VAL B O 1
ATOM 11727 N N . ALA B 1 704 ? -6.352 2.564 -19.094 1 98.62 704 ALA B N 1
ATOM 11728 C CA . ALA B 1 704 ? -5.172 1.777 -19.453 1 98.62 704 ALA B CA 1
ATOM 11729 C C . ALA B 1 704 ? -4.816 1.947 -20.922 1 98.62 704 ALA B C 1
ATOM 11731 O O . ALA B 1 704 ? -3.643 2.086 -21.266 1 98.62 704 ALA B O 1
ATOM 11732 N N . LYS B 1 705 ? -5.82 1.948 -21.781 1 97.94 705 LYS B N 1
ATOM 11733 C CA . LYS B 1 705 ? -5.598 2.111 -23.219 1 97.94 705 LYS B CA 1
ATOM 11734 C C . LYS B 1 705 ? -5.023 3.488 -23.531 1 97.94 705 LYS B C 1
ATOM 11736 O O . LYS B 1 705 ? -4.109 3.615 -24.344 1 97.94 705 LYS B O 1
ATOM 11741 N N . ALA B 1 706 ? -5.582 4.512 -22.875 1 98.19 706 ALA B N 1
ATOM 11742 C CA . ALA B 1 706 ? -5.105 5.875 -23.109 1 98.19 706 ALA B CA 1
ATOM 11743 C C . ALA B 1 706 ? -3.627 6.004 -22.75 1 98.19 706 ALA B C 1
ATOM 11745 O O . ALA B 1 706 ? -2.879 6.703 -23.438 1 98.19 706 ALA B O 1
ATOM 11746 N N . MET B 1 707 ? -3.199 5.352 -21.766 1 98.12 707 MET B N 1
ATOM 11747 C CA . MET B 1 707 ? -1.816 5.422 -21.312 1 98.12 707 MET B CA 1
ATOM 11748 C C . MET B 1 707 ? -0.893 4.645 -22.234 1 98.12 707 MET B C 1
ATOM 11750 O O . MET B 1 707 ? 0.31 4.906 -22.281 1 98.12 707 MET B O 1
ATOM 11754 N N . GLN B 1 708 ? -1.467 3.627 -22.953 1 97.94 708 GLN B N 1
ATOM 11755 C CA . GLN B 1 708 ? -0.665 2.725 -23.766 1 97.94 708 GLN B CA 1
ATOM 11756 C C . GLN B 1 708 ? -0.72 3.125 -25.234 1 97.94 708 GLN B C 1
ATOM 11758 O O . GLN B 1 708 ? -0.32 2.354 -26.109 1 97.94 708 GLN B O 1
ATOM 11763 N N . THR B 1 709 ? -1.284 4.32 -25.516 1 96.88 709 THR B N 1
ATOM 11764 C CA . THR B 1 709 ? -1.391 4.828 -26.891 1 96.88 709 THR B CA 1
ATOM 11765 C C . THR B 1 709 ? -0.638 6.148 -27.031 1 96.88 709 THR B C 1
ATOM 11767 O O . THR B 1 709 ? -0.938 7.121 -26.328 1 96.88 709 THR B O 1
ATOM 11770 N N . PRO B 1 710 ? 0.355 6.125 -27.953 1 96.38 710 PRO B N 1
ATOM 11771 C CA . PRO B 1 710 ? 1.007 7.414 -28.172 1 96.38 710 PRO B CA 1
ATOM 11772 C C . PRO B 1 710 ? 0.027 8.5 -28.609 1 96.38 710 PRO B C 1
ATOM 11774 O O . PRO B 1 710 ? -0.871 8.242 -29.406 1 96.38 710 PRO B O 1
ATOM 11777 N N . GLY B 1 711 ? 0.132 9.672 -28 1 95.19 711 GLY B N 1
ATOM 11778 C CA . GLY B 1 711 ? -0.769 10.758 -28.359 1 95.19 711 GLY B CA 1
ATOM 11779 C C . GLY B 1 711 ? -0.766 11.891 -27.344 1 95.19 711 GLY B C 1
ATOM 11780 O O . GLY B 1 711 ? -0.011 11.859 -26.375 1 95.19 711 GLY B O 1
ATOM 11781 N N . GLU B 1 712 ? -1.563 12.82 -27.594 1 96.25 712 GLU B N 1
ATOM 11782 C CA . GLU B 1 712 ? -1.566 14.055 -26.812 1 96.25 712 GLU B CA 1
ATOM 11783 C C . GLU B 1 712 ? -2.055 13.812 -25.391 1 96.25 712 GLU B C 1
ATOM 11785 O O . GLU B 1 712 ? -1.584 14.453 -24.453 1 96.25 712 GLU B O 1
ATOM 11790 N N . SER B 1 713 ? -3.01 12.938 -25.25 1 97.38 713 SER B N 1
ATOM 11791 C CA . SER B 1 713 ? -3.559 12.648 -23.938 1 97.38 713 SER B CA 1
ATOM 11792 C C . SER B 1 713 ? -2.482 12.133 -22.984 1 97.38 713 SER B C 1
ATOM 11794 O O . SER B 1 713 ? -2.371 12.594 -21.844 1 97.38 713 SER B O 1
ATOM 11796 N N . ARG B 1 714 ? -1.731 11.141 -23.422 1 97.56 714 ARG B N 1
ATOM 11797 C CA . ARG B 1 714 ? -0.638 10.602 -22.625 1 97.56 714 ARG B CA 1
ATOM 11798 C C . ARG B 1 714 ? 0.431 11.664 -22.375 1 97.56 714 ARG B C 1
ATOM 11800 O O . ARG B 1 714 ? 0.986 11.742 -21.281 1 97.56 714 ARG B O 1
ATOM 11807 N N . GLU B 1 715 ? 0.701 12.469 -23.359 1 96.69 715 GLU B N 1
ATOM 11808 C CA . GLU B 1 715 ? 1.712 13.516 -23.219 1 96.69 715 GLU B CA 1
ATOM 11809 C C . GLU B 1 715 ? 1.288 14.562 -22.203 1 96.69 715 GLU B C 1
ATOM 11811 O O . GLU B 1 715 ? 2.119 15.086 -21.453 1 96.69 715 GLU B O 1
ATOM 11816 N N . ARG B 1 716 ? 0.015 14.93 -22.203 1 97.5 716 ARG B N 1
ATOM 11817 C CA . ARG B 1 716 ? -0.479 15.883 -21.219 1 97.5 716 ARG B CA 1
ATOM 11818 C C . ARG B 1 716 ? -0.379 15.312 -19.812 1 97.5 716 ARG B C 1
ATOM 11820 O O . ARG B 1 716 ? -0.034 16.031 -18.859 1 97.5 716 ARG B O 1
ATOM 11827 N N . LEU B 1 717 ? -0.7 13.992 -19.656 1 98.31 717 LEU B N 1
ATOM 11828 C CA . LEU B 1 717 ? -0.615 13.328 -18.359 1 98.31 717 LEU B CA 1
ATOM 11829 C C . LEU B 1 717 ? 0.811 13.367 -17.828 1 98.31 717 LEU B C 1
ATOM 11831 O O . LEU B 1 717 ? 1.02 13.5 -16.609 1 98.31 717 LEU B O 1
ATOM 11835 N N . LEU B 1 718 ? 1.835 13.352 -18.719 1 98.19 718 LEU B N 1
ATOM 11836 C CA . LEU B 1 718 ? 3.24 13.227 -18.344 1 98.19 718 LEU B CA 1
ATOM 11837 C C . LEU B 1 718 ? 3.986 14.539 -18.578 1 98.19 718 LEU B C 1
ATOM 11839 O O . LEU B 1 718 ? 5.219 14.57 -18.547 1 98.19 718 LEU B O 1
ATOM 11843 N N . ALA B 1 719 ? 3.258 15.57 -18.734 1 96.69 719 ALA B N 1
ATOM 11844 C CA . ALA B 1 719 ? 3.824 16.844 -19.156 1 96.69 719 ALA B CA 1
ATOM 11845 C C . ALA B 1 719 ? 4.902 17.328 -18.188 1 96.69 719 ALA B C 1
ATOM 11847 O O . ALA B 1 719 ? 4.762 17.172 -16.969 1 96.69 719 ALA B O 1
ATOM 11848 N N . ASP B 1 720 ? 5.996 17.75 -18.719 1 95.69 720 ASP B N 1
ATOM 11849 C CA . ASP B 1 720 ? 7.066 18.484 -18.047 1 95.69 720 ASP B CA 1
ATOM 11850 C C . ASP B 1 720 ? 7.973 17.547 -17.266 1 95.69 720 ASP B C 1
ATOM 11852 O O . ASP B 1 720 ? 8.969 17.984 -16.672 1 95.69 720 ASP B O 1
ATOM 11856 N N . ALA B 1 721 ? 7.695 16.266 -17.172 1 97 721 ALA B N 1
ATOM 11857 C CA . ALA B 1 721 ? 8.648 15.305 -16.609 1 97 721 ALA B CA 1
ATOM 11858 C C . ALA B 1 721 ? 9.867 15.156 -17.516 1 97 721 ALA B C 1
ATOM 11860 O O . ALA B 1 721 ? 9.781 15.359 -18.719 1 97 721 ALA B O 1
ATOM 11861 N N . TYR B 1 722 ? 10.938 14.805 -16.938 1 96.75 722 TYR B N 1
ATOM 11862 C CA . TYR B 1 722 ? 12.18 14.664 -17.703 1 96.75 722 TYR B CA 1
ATOM 11863 C C . TYR B 1 722 ? 12.203 13.344 -18.469 1 96.75 722 TYR B C 1
ATOM 11865 O O . TYR B 1 722 ? 11.805 12.305 -17.938 1 96.75 722 TYR B O 1
ATOM 11873 N N . LEU B 1 723 ? 12.516 13.398 -19.672 1 92.38 723 LEU B N 1
ATOM 11874 C CA . LEU B 1 723 ? 12.781 12.219 -20.484 1 92.38 723 LEU B CA 1
ATOM 11875 C C . LEU B 1 723 ? 14.258 12.148 -20.875 1 92.38 723 LEU B C 1
ATOM 11877 O O . LEU B 1 723 ? 14.75 13 -21.625 1 92.38 723 LEU B O 1
ATOM 11881 N N . PRO B 1 724 ? 14.906 11.141 -20.391 1 89.75 724 PRO B N 1
ATOM 11882 C CA . PRO B 1 724 ? 16.328 11.031 -20.703 1 89.75 724 PRO B CA 1
ATOM 11883 C C . PRO B 1 724 ? 16.609 10.844 -22.188 1 89.75 724 PRO B C 1
ATOM 11885 O O . PRO B 1 724 ? 15.68 10.547 -22.953 1 89.75 724 PRO B O 1
ATOM 11888 N N . ARG B 1 725 ? 17.922 10.977 -22.516 1 80.19 725 ARG B N 1
ATOM 11889 C CA . ARG B 1 725 ? 18.359 10.914 -23.922 1 80.19 725 ARG B CA 1
ATOM 11890 C C . ARG B 1 725 ? 18.516 9.469 -24.375 1 80.19 725 ARG B C 1
ATOM 11892 O O . ARG B 1 725 ? 18.406 8.539 -23.578 1 80.19 725 ARG B O 1
ATOM 11899 N N . ALA B 1 726 ? 18.812 9.445 -25.562 1 76.5 726 ALA B N 1
ATOM 11900 C CA . ALA B 1 726 ? 18.969 8.125 -26.172 1 76.5 726 ALA B CA 1
ATOM 11901 C C . ALA B 1 726 ? 20.031 7.309 -25.438 1 76.5 726 ALA B C 1
ATOM 11903 O O . ALA B 1 726 ? 21.047 7.855 -25 1 76.5 726 ALA B O 1
ATOM 11904 N N . GLY B 1 727 ? 19.828 6.098 -25.188 1 79 727 GLY B N 1
ATOM 11905 C CA . GLY B 1 727 ? 20.719 5.203 -24.469 1 79 727 GLY B CA 1
ATOM 11906 C C . GLY B 1 727 ? 20.203 4.848 -23.078 1 79 727 GLY B C 1
ATOM 11907 O O . GLY B 1 727 ? 20.547 3.795 -22.547 1 79 727 GLY B O 1
ATOM 11908 N N . ASP B 1 728 ? 19.484 5.805 -22.531 1 86.62 728 ASP B N 1
ATOM 11909 C CA . ASP B 1 728 ? 18.859 5.516 -21.25 1 86.62 728 ASP B CA 1
ATOM 11910 C C . ASP B 1 728 ? 17.719 4.508 -21.406 1 86.62 728 ASP B C 1
ATOM 11912 O O . ASP B 1 728 ? 16.938 4.59 -22.359 1 86.62 728 ASP B O 1
ATOM 11916 N N . PRO B 1 729 ? 17.656 3.564 -20.562 1 83.56 729 PRO B N 1
ATOM 11917 C CA . PRO B 1 729 ? 16.625 2.525 -20.703 1 83.56 729 PRO B CA 1
ATOM 11918 C C . PRO B 1 729 ? 15.211 3.094 -20.766 1 83.56 729 PRO B C 1
ATOM 11920 O O . PRO B 1 729 ? 14.359 2.574 -21.484 1 83.56 729 PRO B O 1
ATOM 11923 N N . LEU B 1 730 ? 14.898 4.074 -19.938 1 91.25 730 LEU B N 1
ATOM 11924 C CA . LEU B 1 730 ? 13.578 4.699 -20.016 1 91.25 730 LEU B CA 1
ATOM 11925 C C . LEU B 1 730 ? 13.328 5.285 -21.391 1 91.25 730 LEU B C 1
ATOM 11927 O O . LEU B 1 730 ? 12.219 5.172 -21.922 1 91.25 730 LEU B O 1
ATOM 11931 N N . ALA B 1 731 ? 14.359 5.875 -21.969 1 93.69 731 ALA B N 1
ATOM 11932 C CA . ALA B 1 731 ? 14.258 6.434 -23.312 1 93.69 731 ALA B CA 1
ATOM 11933 C C . ALA B 1 731 ? 14.055 5.332 -24.344 1 93.69 731 ALA B C 1
ATOM 11935 O O . ALA B 1 731 ? 13.289 5.496 -25.297 1 93.69 731 ALA B O 1
ATOM 11936 N N . CYS B 1 732 ? 14.797 4.223 -24.188 1 94.5 732 CYS B N 1
ATOM 11937 C CA . CYS B 1 732 ? 14.641 3.088 -25.094 1 94.5 732 CYS B CA 1
ATOM 11938 C C . CYS B 1 732 ? 13.219 2.541 -25.047 1 94.5 732 CYS B C 1
ATOM 11940 O O . CYS B 1 732 ? 12.633 2.215 -26.078 1 94.5 732 CYS B O 1
ATOM 11942 N N . GLY B 1 733 ? 12.758 2.453 -23.812 1 95 733 GLY B N 1
ATOM 11943 C CA . GLY B 1 733 ? 11.375 2.018 -23.672 1 95 733 GLY B CA 1
ATOM 11944 C C . GLY B 1 733 ? 10.383 2.926 -24.375 1 95 733 GLY B C 1
ATOM 11945 O O . GLY B 1 733 ? 9.422 2.451 -24.984 1 95 733 GLY B O 1
ATOM 11946 N N . GLU B 1 734 ? 10.602 4.203 -24.297 1 95.94 734 GLU B N 1
ATOM 11947 C CA . GLU B 1 734 ? 9.719 5.176 -24.938 1 95.94 734 GLU B CA 1
ATOM 11948 C C . GLU B 1 734 ? 9.812 5.086 -26.453 1 95.94 734 GLU B C 1
ATOM 11950 O O . GLU B 1 734 ? 8.82 5.297 -27.156 1 95.94 734 GLU B O 1
ATOM 11955 N N . GLN B 1 735 ? 11.023 4.824 -26.953 1 95.94 735 GLN B N 1
ATOM 11956 C CA . GLN B 1 735 ? 11.195 4.664 -28.391 1 95.94 735 GLN B CA 1
ATOM 11957 C C . GLN B 1 735 ? 10.469 3.42 -28.906 1 95.94 735 GLN B C 1
ATOM 11959 O O . GLN B 1 735 ? 9.812 3.459 -29.953 1 95.94 735 GLN B O 1
ATOM 11964 N N . ALA B 1 736 ? 10.656 2.346 -28.156 1 96.75 736 ALA B N 1
ATOM 11965 C CA . ALA B 1 736 ? 9.922 1.136 -28.516 1 96.75 736 ALA B CA 1
ATOM 11966 C C . ALA B 1 736 ? 8.422 1.372 -28.469 1 96.75 736 ALA B C 1
ATOM 11968 O O . ALA B 1 736 ? 7.68 0.917 -29.344 1 96.75 736 ALA B O 1
ATOM 11969 N N . PHE B 1 737 ? 7.973 2.082 -27.453 1 96.94 737 PHE B N 1
ATOM 11970 C CA . PHE B 1 737 ? 6.566 2.418 -27.266 1 96.94 737 PHE B CA 1
ATOM 11971 C C . PHE B 1 737 ? 6.027 3.184 -28.469 1 96.94 737 PHE B C 1
ATOM 11973 O O . PHE B 1 737 ? 4.934 2.895 -28.953 1 96.94 737 PHE B O 1
ATOM 11980 N N . ALA B 1 738 ? 6.762 4.109 -28.938 1 96.25 738 ALA B N 1
ATOM 11981 C CA . ALA B 1 738 ? 6.34 4.953 -30.047 1 96.25 738 ALA B CA 1
ATOM 11982 C C . ALA B 1 738 ? 6.145 4.125 -31.312 1 96.25 738 ALA B C 1
ATOM 11984 O O . ALA B 1 738 ? 5.379 4.512 -32.219 1 96.25 738 ALA B O 1
ATOM 11985 N N . LEU B 1 739 ? 6.789 2.961 -31.438 1 97.25 739 LEU B N 1
ATOM 11986 C CA . LEU B 1 739 ? 6.746 2.121 -32.625 1 97.25 739 LEU B CA 1
ATOM 11987 C C . LEU B 1 739 ? 5.66 1.058 -32.5 1 97.25 739 LEU B C 1
ATOM 11989 O O . LEU B 1 739 ? 5.367 0.348 -33.469 1 97.25 739 LEU B O 1
ATOM 11993 N N . THR B 1 740 ? 5.016 0.9 -31.312 1 96.75 740 THR B N 1
ATOM 11994 C CA . THR B 1 740 ? 4.055 -0.164 -31.047 1 96.75 740 THR B CA 1
ATOM 11995 C C . THR B 1 740 ? 2.898 -0.107 -32.031 1 96.75 740 THR B C 1
ATOM 11997 O O . THR B 1 740 ? 2.42 -1.145 -32.5 1 96.75 740 THR B O 1
ATOM 12000 N N . PRO B 1 741 ? 2.379 1.115 -32.438 1 96.12 741 PRO B N 1
ATOM 12001 C CA . PRO B 1 741 ? 1.273 1.14 -33.406 1 96.12 741 PRO B CA 1
ATOM 12002 C C . PRO B 1 741 ? 1.655 0.55 -34.75 1 96.12 741 PRO B C 1
ATOM 12004 O O . PRO B 1 741 ? 0.849 -0.142 -35.375 1 96.12 741 PRO B O 1
ATOM 12007 N N . VAL B 1 742 ? 2.869 0.843 -35.188 1 96.12 742 VAL B N 1
ATOM 12008 C CA . VAL B 1 742 ? 3.354 0.314 -36.438 1 96.12 742 VAL B CA 1
ATOM 12009 C C . VAL B 1 742 ? 3.471 -1.206 -36.375 1 96.12 742 VAL B C 1
ATOM 12011 O O . VAL B 1 742 ? 3.066 -1.918 -37.281 1 96.12 742 VAL B O 1
ATOM 12014 N N . VAL B 1 743 ? 4.008 -1.687 -35.312 1 95.81 743 VAL B N 1
ATOM 12015 C CA . VAL B 1 743 ? 4.188 -3.121 -35.094 1 95.81 743 VAL B CA 1
ATOM 12016 C C . VAL B 1 743 ? 2.828 -3.814 -35.094 1 95.81 743 VAL B C 1
ATOM 12018 O O . VAL B 1 743 ? 2.654 -4.871 -35.688 1 95.81 743 VAL B O 1
ATOM 12021 N N . GLN B 1 744 ? 1.893 -3.254 -34.375 1 94.94 744 GLN B N 1
ATOM 12022 C CA . GLN B 1 744 ? 0.552 -3.824 -34.281 1 94.94 744 GLN B CA 1
ATOM 12023 C C . GLN B 1 744 ? -0.13 -3.859 -35.656 1 94.94 744 GLN B C 1
ATOM 12025 O O . GLN B 1 744 ? -0.807 -4.832 -35.969 1 94.94 744 GLN B O 1
ATOM 12030 N N . GLN B 1 745 ? 0.059 -2.805 -36.406 1 95.94 745 GLN B N 1
ATOM 12031 C CA . GLN B 1 745 ? -0.514 -2.74 -37.75 1 95.94 745 GLN B CA 1
ATOM 12032 C C . GLN B 1 745 ? 0.081 -3.818 -38.656 1 95.94 745 GLN B C 1
ATOM 12034 O O . GLN B 1 745 ? -0.642 -4.469 -39.406 1 95.94 745 GLN B O 1
ATOM 12039 N N . LEU B 1 746 ? 1.357 -3.953 -38.594 1 96.06 746 LEU B N 1
ATOM 12040 C CA . LEU B 1 746 ? 2.037 -4.953 -39.406 1 96.06 746 LEU B CA 1
ATOM 12041 C C . LEU B 1 746 ? 1.61 -6.363 -39 1 96.06 746 LEU B C 1
ATOM 12043 O O . LEU B 1 746 ? 1.402 -7.223 -39.875 1 96.06 746 LEU B O 1
ATOM 12047 N N . GLU B 1 747 ? 1.563 -6.605 -37.719 1 94.12 747 GLU B N 1
ATOM 12048 C CA . GLU B 1 747 ? 1.115 -7.906 -37.219 1 94.12 747 GLU B CA 1
ATOM 12049 C C . GLU B 1 747 ? -0.285 -8.234 -37.75 1 94.12 747 GLU B C 1
ATOM 12051 O O . GLU B 1 747 ? -0.552 -9.367 -38.156 1 94.12 747 GLU B O 1
ATOM 12056 N N . HIS B 1 748 ? -1.138 -7.254 -37.719 1 94.81 748 HIS B N 1
ATOM 12057 C CA . HIS B 1 748 ? -2.506 -7.441 -38.188 1 94.81 748 HIS B CA 1
ATOM 12058 C C . HIS B 1 748 ? -2.541 -7.715 -39.688 1 94.81 748 HIS B C 1
ATOM 12060 O O . HIS B 1 748 ? -3.273 -8.594 -40.156 1 94.81 748 HIS B O 1
ATOM 12066 N N . ARG B 1 749 ? -1.794 -6.988 -40.406 1 96.31 749 ARG B N 1
ATOM 12067 C CA . ARG B 1 749 ? -1.759 -7.117 -41.844 1 96.31 749 ARG B CA 1
ATOM 12068 C C . ARG B 1 749 ? -1.199 -8.469 -42.281 1 96.31 749 ARG B C 1
ATOM 12070 O O . ARG B 1 749 ? -1.644 -9.055 -43.25 1 96.31 749 ARG B O 1
ATOM 12077 N N . LEU B 1 750 ? -0.3 -8.984 -41.531 1 96.81 750 LEU B N 1
ATOM 12078 C CA . LEU B 1 750 ? 0.427 -10.18 -41.938 1 96.81 750 LEU B CA 1
ATOM 12079 C C . LEU B 1 750 ? -0.233 -11.438 -41.375 1 96.81 750 LEU B C 1
ATOM 12081 O O . LEU B 1 750 ? 0.249 -12.547 -41.594 1 96.81 750 LEU B O 1
ATOM 12085 N N . LYS B 1 751 ? -1.295 -11.305 -40.625 1 95.12 751 LYS B N 1
ATOM 12086 C CA . LYS B 1 751 ? -1.982 -12.43 -40 1 95.12 751 LYS B CA 1
ATOM 12087 C C . LYS B 1 751 ? -2.398 -13.469 -41.031 1 95.12 751 LYS B C 1
ATOM 12089 O O . LYS B 1 751 ? -2.199 -14.672 -40.844 1 95.12 751 LYS B O 1
ATOM 12094 N N . PRO B 1 752 ? -2.965 -13.039 -42.188 1 95.75 752 PRO B N 1
ATOM 12095 C CA . PRO B 1 752 ? -3.334 -14.031 -43.188 1 95.75 752 PRO B CA 1
ATOM 12096 C C . PRO B 1 752 ? -2.127 -14.781 -43.75 1 95.75 752 PRO B C 1
ATOM 12098 O O . PRO B 1 752 ? -2.201 -15.984 -44 1 95.75 752 PRO B O 1
ATOM 12101 N N . ASP B 1 753 ? -1.066 -14.086 -43.938 1 96.19 753 ASP B N 1
ATOM 12102 C CA . ASP B 1 753 ? 0.151 -14.703 -44.469 1 96.19 753 ASP B CA 1
ATOM 12103 C C . ASP B 1 753 ? 0.705 -15.734 -43.469 1 96.19 753 ASP B C 1
ATOM 12105 O O . ASP B 1 753 ? 1.239 -16.766 -43.906 1 96.19 753 ASP B O 1
ATOM 12109 N N . ILE B 1 754 ? 0.617 -15.445 -42.25 1 95.44 754 ILE B N 1
ATOM 12110 C CA . ILE B 1 754 ? 1.061 -16.359 -41.219 1 95.44 754 ILE B CA 1
ATOM 12111 C C . ILE B 1 754 ? 0.143 -17.578 -41.156 1 95.44 754 ILE B C 1
ATOM 12113 O O . ILE B 1 754 ? 0.613 -18.719 -41.062 1 95.44 754 ILE B O 1
ATOM 12117 N N . ARG B 1 755 ? -1.125 -17.406 -41.312 1 93.62 755 ARG B N 1
ATOM 12118 C CA . ARG B 1 755 ? -2.111 -18.484 -41.312 1 93.62 755 ARG B CA 1
ATOM 12119 C C . ARG B 1 755 ? -1.944 -19.391 -42.531 1 93.62 755 ARG B C 1
ATOM 12121 O O . ARG B 1 755 ? -2.158 -20.609 -42.438 1 93.62 755 ARG B O 1
ATOM 12128 N N . GLU B 1 756 ? -1.515 -18.797 -43.625 1 95.56 756 GLU B N 1
ATOM 12129 C CA . GLU B 1 756 ? -1.319 -19.531 -44.844 1 95.56 756 GLU B CA 1
ATOM 12130 C C . GLU B 1 756 ? 0.043 -20.234 -44.875 1 95.56 756 GLU B C 1
ATOM 12132 O O . GLU B 1 756 ? 0.362 -20.953 -45.812 1 95.56 756 GLU B O 1
ATOM 12137 N N . GLY B 1 757 ? 0.844 -19.984 -43.844 1 93.75 757 GLY B N 1
ATOM 12138 C CA . GLY B 1 757 ? 2.117 -20.672 -43.719 1 93.75 757 GLY B CA 1
ATOM 12139 C C . GLY B 1 757 ? 3.244 -19.984 -44.469 1 93.75 757 GLY B C 1
ATOM 12140 O O . GLY B 1 757 ? 4.355 -20.5 -44.562 1 93.75 757 GLY B O 1
ATOM 12141 N N . LYS B 1 758 ? 3 -18.812 -45.094 1 94.56 758 LYS B N 1
ATOM 12142 C CA . LYS B 1 758 ? 4.039 -18.062 -45.781 1 94.56 758 LYS B CA 1
ATOM 12143 C C . LYS B 1 758 ? 5.094 -17.531 -44.812 1 94.56 758 LYS B C 1
ATOM 12145 O O . LYS B 1 758 ? 6.246 -17.328 -45.219 1 94.56 758 LYS B O 1
ATOM 12150 N N . LEU B 1 759 ? 4.648 -17.188 -43.594 1 94.94 759 LEU B N 1
ATOM 12151 C CA . LEU B 1 759 ? 5.508 -16.734 -42.531 1 94.94 759 LEU B CA 1
ATOM 12152 C C . LEU B 1 759 ? 5.188 -17.453 -41.219 1 94.94 759 LEU B C 1
ATOM 12154 O O . LEU B 1 759 ? 4.027 -17.797 -40.969 1 94.94 759 LEU B O 1
ATOM 12158 N N . PRO B 1 760 ? 6.238 -17.766 -40.5 1 93.44 760 PRO B N 1
ATOM 12159 C CA . PRO B 1 760 ? 5.934 -18.234 -39.156 1 93.44 760 PRO B CA 1
ATOM 12160 C C . PRO B 1 760 ? 5.316 -17.141 -38.25 1 93.44 760 PRO B C 1
ATOM 12162 O O . PRO B 1 760 ? 5.375 -15.961 -38.594 1 93.44 760 PRO B O 1
ATOM 12165 N N . PRO B 1 761 ? 4.684 -17.562 -37.188 1 91.81 761 PRO B N 1
ATOM 12166 C CA . PRO B 1 761 ? 4.172 -16.547 -36.281 1 91.81 761 PRO B CA 1
ATOM 12167 C C . PRO B 1 761 ? 5.258 -15.594 -35.781 1 91.81 761 PRO B C 1
ATOM 12169 O O . PRO B 1 761 ? 6.402 -16 -35.562 1 91.81 761 PRO B O 1
ATOM 12172 N N . MET B 1 762 ? 4.887 -14.344 -35.656 1 92.38 762 MET B N 1
ATOM 12173 C CA . MET B 1 762 ? 5.828 -13.367 -35.094 1 92.38 762 MET B CA 1
ATOM 12174 C C . MET B 1 762 ? 6.359 -13.82 -33.75 1 92.38 762 MET B C 1
ATOM 12176 O O . MET B 1 762 ? 5.582 -14.18 -32.875 1 92.38 762 MET B O 1
ATOM 12180 N N . PRO B 1 763 ? 7.633 -13.852 -33.625 1 91.62 763 PRO B N 1
ATOM 12181 C CA . PRO B 1 763 ? 8.203 -14.344 -32.375 1 91.62 763 PRO B CA 1
ATOM 12182 C C . PRO B 1 763 ? 7.98 -13.375 -31.203 1 91.62 763 PRO B C 1
ATOM 12184 O O . PRO B 1 763 ? 7.949 -12.156 -31.406 1 91.62 763 PRO B O 1
ATOM 12187 N N . GLN B 1 764 ? 7.891 -13.953 -29.984 1 89.81 764 GLN B N 1
ATOM 12188 C CA . GLN B 1 764 ? 7.82 -13.188 -28.75 1 89.81 764 GLN B CA 1
ATOM 12189 C C . GLN B 1 764 ? 9.188 -12.617 -28.375 1 89.81 764 GLN B C 1
ATOM 12191 O O . GLN B 1 764 ? 9.281 -11.531 -27.797 1 89.81 764 GLN B O 1
ATOM 12196 N N . SER B 1 765 ? 10.211 -13.297 -28.734 1 91.62 765 SER B N 1
ATOM 12197 C CA . SER B 1 765 ? 11.578 -12.852 -28.484 1 91.62 765 SER B CA 1
ATOM 12198 C C . SER B 1 765 ? 11.969 -11.711 -29.422 1 91.62 765 SER B C 1
ATOM 12200 O O . SER B 1 765 ? 11.93 -11.875 -30.641 1 91.62 765 SER B O 1
ATOM 12202 N N . LEU B 1 766 ? 12.344 -10.633 -28.891 1 93.75 766 LEU B N 1
ATOM 12203 C CA . LEU B 1 766 ? 12.727 -9.461 -29.688 1 93.75 766 LEU B CA 1
ATOM 12204 C C . LEU B 1 766 ? 14.031 -9.711 -30.422 1 93.75 766 LEU B C 1
ATOM 12206 O O . LEU B 1 766 ? 14.273 -9.125 -31.484 1 93.75 766 LEU B O 1
ATOM 12210 N N . LEU B 1 767 ? 14.805 -10.594 -29.922 1 90.94 767 LEU B N 1
ATOM 12211 C CA . LEU B 1 767 ? 16.062 -10.953 -30.578 1 90.94 767 LEU B CA 1
ATOM 12212 C C . LEU B 1 767 ? 15.789 -11.719 -31.859 1 90.94 767 LEU B C 1
ATOM 12214 O O . LEU B 1 767 ? 16.547 -11.594 -32.844 1 90.94 767 LEU B O 1
ATOM 12218 N N . GLU B 1 768 ? 14.742 -12.445 -31.844 1 92.81 768 GLU B N 1
ATOM 12219 C CA . GLU B 1 768 ? 14.383 -13.258 -33 1 92.81 768 GLU B CA 1
ATOM 12220 C C . GLU B 1 768 ? 13.602 -12.445 -34.031 1 92.81 768 GLU B C 1
ATOM 12222 O O . GLU B 1 768 ? 13.469 -12.859 -35.188 1 92.81 768 GLU B O 1
ATOM 12227 N N . LEU B 1 769 ? 13.133 -11.328 -33.625 1 94.88 769 LEU B N 1
ATOM 12228 C CA . LEU B 1 769 ? 12.289 -10.508 -34.469 1 94.88 769 LEU B CA 1
ATOM 12229 C C . LEU B 1 769 ? 13.078 -9.992 -35.688 1 94.88 769 LEU B C 1
ATOM 12231 O O . LEU B 1 769 ? 12.523 -9.844 -36.781 1 94.88 769 LEU B O 1
ATOM 12235 N N . THR B 1 770 ? 14.367 -9.758 -35.5 1 95.25 770 THR B N 1
ATOM 12236 C CA . THR B 1 770 ? 15.18 -9.25 -36.594 1 95.25 770 THR B CA 1
ATOM 12237 C C . THR B 1 770 ? 15.289 -10.273 -37.719 1 95.25 770 THR B C 1
ATOM 12239 O O . THR B 1 770 ? 15.18 -9.93 -38.906 1 95.25 770 THR B O 1
ATOM 12242 N N . ALA B 1 771 ? 15.492 -11.523 -37.344 1 95.25 771 ALA B N 1
ATOM 12243 C CA . ALA B 1 771 ? 15.523 -12.586 -38.344 1 95.25 771 ALA B CA 1
ATOM 12244 C C . ALA B 1 771 ? 14.156 -12.766 -39 1 95.25 771 ALA B C 1
ATOM 12246 O O . ALA B 1 771 ? 14.062 -13.039 -40.188 1 95.25 771 ALA B O 1
ATOM 12247 N N . TRP B 1 772 ? 13.156 -12.648 -38.25 1 96.31 772 TRP B N 1
ATOM 12248 C CA . TRP B 1 772 ? 11.797 -12.773 -38.75 1 96.31 772 TRP B CA 1
ATOM 12249 C C . TRP B 1 772 ? 11.477 -11.68 -39.75 1 96.31 772 TRP B C 1
ATOM 12251 O O . TRP B 1 772 ? 10.875 -11.945 -40.812 1 96.31 772 TRP B O 1
ATOM 12261 N N . SER B 1 773 ? 11.883 -10.414 -39.438 1 97.19 773 SER B N 1
ATOM 12262 C CA . SER B 1 773 ? 11.625 -9.297 -40.344 1 97.19 773 SER B CA 1
ATOM 12263 C C . SER B 1 773 ? 12.43 -9.438 -41.625 1 97.19 773 SER B C 1
ATOM 12265 O O . SER B 1 773 ? 11.961 -9.062 -42.719 1 97.19 773 SER B O 1
ATOM 12267 N N . ALA B 1 774 ? 13.602 -10 -41.531 1 97.25 774 ALA B N 1
ATOM 12268 C CA . ALA B 1 774 ? 14.414 -10.258 -42.719 1 97.25 774 ALA B CA 1
ATOM 12269 C C . ALA B 1 774 ? 13.742 -11.281 -43.625 1 97.25 774 ALA B C 1
ATOM 12271 O O . ALA B 1 774 ? 13.742 -11.125 -44.875 1 97.25 774 ALA B O 1
ATOM 12272 N N . LEU B 1 775 ? 13.242 -12.312 -43.031 1 97.31 775 LEU B N 1
ATOM 12273 C CA . LEU B 1 775 ? 12.539 -13.336 -43.781 1 97.31 775 LEU B CA 1
ATOM 12274 C C . LEU B 1 775 ? 11.312 -12.75 -44.469 1 97.31 775 LEU B C 1
ATOM 12276 O O . LEU B 1 775 ? 11.039 -13.062 -45.625 1 97.31 775 LEU B O 1
ATOM 12280 N N . ALA B 1 776 ? 10.578 -11.93 -43.781 1 97.75 776 ALA B N 1
ATOM 12281 C CA . ALA B 1 776 ? 9.375 -11.297 -44.344 1 97.75 776 ALA B CA 1
ATOM 12282 C C . ALA B 1 776 ? 9.727 -10.391 -45.531 1 97.75 776 ALA B C 1
ATOM 12284 O O . ALA B 1 776 ? 8.969 -10.297 -46.5 1 97.75 776 ALA B O 1
ATOM 12285 N N . LEU B 1 777 ? 10.844 -9.68 -45.375 1 97.5 777 LEU B N 1
ATOM 12286 C CA . LEU B 1 777 ? 11.305 -8.844 -46.469 1 97.5 777 LEU B CA 1
ATOM 12287 C C . LEU B 1 777 ? 11.68 -9.688 -47.688 1 97.5 777 LEU B C 1
ATOM 12289 O O . LEU B 1 777 ? 11.328 -9.336 -48.812 1 97.5 777 LEU B O 1
ATOM 12293 N N . GLU B 1 778 ? 12.398 -10.75 -47.469 1 97.5 778 GLU B N 1
ATOM 12294 C CA . GLU B 1 778 ? 12.82 -11.656 -48.531 1 97.5 778 GLU B CA 1
ATOM 12295 C C . GLU B 1 778 ? 11.617 -12.211 -49.281 1 97.5 778 GLU B C 1
ATOM 12297 O O . GLU B 1 778 ? 11.688 -12.406 -50.5 1 97.5 778 GLU B O 1
ATOM 12302 N N . ARG B 1 779 ? 10.594 -12.445 -48.594 1 96.94 779 ARG B N 1
ATOM 12303 C CA . ARG B 1 779 ? 9.391 -13.031 -49.188 1 96.94 779 ARG B CA 1
ATOM 12304 C C . ARG B 1 779 ? 8.484 -11.953 -49.75 1 96.94 779 ARG B C 1
ATOM 12306 O O . ARG B 1 779 ? 7.359 -12.242 -50.188 1 96.94 779 ARG B O 1
ATOM 12313 N N . GLY B 1 780 ? 8.836 -10.703 -49.625 1 96.5 780 GLY B N 1
ATOM 12314 C CA . GLY B 1 780 ? 8.117 -9.594 -50.219 1 96.5 780 GLY B CA 1
ATOM 12315 C C . GLY B 1 780 ? 6.906 -9.156 -49.438 1 96.5 780 GLY B C 1
ATOM 12316 O O . GLY B 1 780 ? 6.004 -8.508 -49.969 1 96.5 780 GLY B O 1
ATOM 12317 N N . LEU B 1 781 ? 6.902 -9.516 -48.188 1 97.44 781 LEU B N 1
ATOM 12318 C CA . LEU B 1 781 ? 5.73 -9.219 -47.375 1 97.44 781 LEU B CA 1
ATOM 12319 C C . LEU B 1 781 ? 5.934 -7.941 -46.562 1 97.44 781 LEU B C 1
ATOM 12321 O O . LEU B 1 781 ? 4.973 -7.387 -46.031 1 97.44 781 LEU B O 1
ATOM 12325 N N . LEU B 1 782 ? 7.18 -7.438 -46.469 1 97.44 782 LEU B N 1
ATOM 12326 C CA . LEU B 1 782 ? 7.52 -6.184 -45.812 1 97.44 782 LEU B CA 1
ATOM 12327 C C . LEU B 1 782 ? 8.312 -5.273 -46.75 1 97.44 782 LEU B C 1
ATOM 12329 O O . LEU B 1 782 ? 9.086 -5.758 -47.562 1 97.44 782 LEU B O 1
ATOM 12333 N N . SER B 1 783 ? 8.094 -3.988 -46.656 1 97.31 783 SER B N 1
ATOM 12334 C CA . SER B 1 783 ? 8.992 -3.025 -47.281 1 97.31 783 SER B CA 1
ATOM 12335 C C . SER B 1 783 ? 10.258 -2.834 -46.469 1 97.31 783 SER B C 1
ATOM 12337 O O . SER B 1 783 ? 10.32 -3.258 -45.312 1 97.31 783 SER B O 1
ATOM 12339 N N . LEU B 1 784 ? 11.219 -2.271 -47.031 1 97.31 784 LEU B N 1
ATOM 12340 C CA . LEU B 1 784 ? 12.461 -1.996 -46.312 1 97.31 784 LEU B CA 1
ATOM 12341 C C . LEU B 1 784 ? 12.219 -1.075 -45.125 1 97.31 784 LEU B C 1
ATOM 12343 O O . LEU B 1 784 ? 12.828 -1.25 -44.062 1 97.31 784 LEU B O 1
ATOM 12347 N N . GLN B 1 785 ? 11.297 -0.122 -45.312 1 97.25 785 GLN B N 1
ATOM 12348 C CA . GLN B 1 785 ? 10.961 0.813 -44.25 1 97.25 785 GLN B CA 1
ATOM 12349 C C . GLN B 1 785 ? 10.281 0.099 -43.094 1 97.25 785 GLN B C 1
ATOM 12351 O O . GLN B 1 785 ? 10.547 0.397 -41.938 1 97.25 785 GLN B O 1
ATOM 12356 N N . GLU B 1 786 ? 9.43 -0.805 -43.406 1 97.5 786 GLU B N 1
ATOM 12357 C CA . GLU B 1 786 ? 8.727 -1.572 -42.375 1 97.5 786 GLU B CA 1
ATOM 12358 C C . GLU B 1 786 ? 9.688 -2.48 -41.625 1 97.5 786 GLU B C 1
ATOM 12360 O O . GLU B 1 786 ? 9.57 -2.635 -40.406 1 97.5 786 GLU B O 1
ATOM 12365 N N . LYS B 1 787 ? 10.586 -3.082 -42.281 1 97.81 787 LYS B N 1
ATOM 12366 C CA . LYS B 1 787 ? 11.594 -3.908 -41.625 1 97.81 787 LYS B CA 1
ATOM 12367 C C . LYS B 1 787 ? 12.438 -3.082 -40.656 1 97.81 787 LYS B C 1
ATOM 12369 O O . LYS B 1 787 ? 12.742 -3.537 -39.562 1 97.81 787 LYS B O 1
ATOM 12374 N N . GLU B 1 788 ? 12.828 -1.89 -41.156 1 97.5 788 GLU B N 1
ATOM 12375 C CA . GLU B 1 788 ? 13.633 -1.006 -40.312 1 97.5 788 GLU B CA 1
ATOM 12376 C C . GLU B 1 788 ? 12.875 -0.629 -39.031 1 97.5 788 GLU B C 1
ATOM 12378 O O . GLU B 1 788 ? 13.469 -0.542 -37.969 1 97.5 788 GLU B O 1
ATOM 12383 N N . ALA B 1 789 ? 11.617 -0.364 -39.188 1 97.44 789 ALA B N 1
ATOM 12384 C CA . ALA B 1 789 ? 10.789 -0.039 -38.031 1 97.44 789 ALA B CA 1
ATOM 12385 C C . ALA B 1 789 ? 10.727 -1.212 -37.062 1 97.44 789 ALA B C 1
ATOM 12387 O O . ALA B 1 789 ? 10.812 -1.023 -35.844 1 97.44 789 ALA B O 1
ATOM 12388 N N . LEU B 1 790 ? 10.555 -2.422 -37.562 1 97.62 790 LEU B N 1
ATOM 12389 C CA . LEU B 1 790 ? 10.508 -3.615 -36.75 1 97.62 790 LEU B CA 1
ATOM 12390 C C . LEU B 1 790 ? 11.852 -3.865 -36.062 1 97.62 790 LEU B C 1
ATOM 12392 O O . LEU B 1 790 ? 11.906 -4.285 -34.906 1 97.62 790 LEU B O 1
ATOM 12396 N N . ASP B 1 791 ? 12.914 -3.633 -36.844 1 98.06 791 ASP B N 1
ATOM 12397 C CA . ASP B 1 791 ? 14.25 -3.814 -36.312 1 98.06 791 ASP B CA 1
ATOM 12398 C C . ASP B 1 791 ? 14.523 -2.814 -35.188 1 98.06 791 ASP B C 1
ATOM 12400 O O . ASP B 1 791 ? 15.141 -3.158 -34.156 1 98.06 791 ASP B O 1
ATOM 12404 N N . ALA B 1 792 ? 14.094 -1.586 -35.406 1 97.44 792 ALA B N 1
ATOM 12405 C CA . ALA B 1 792 ? 14.234 -0.569 -34.375 1 97.44 792 ALA B CA 1
ATOM 12406 C C . ALA B 1 792 ? 13.422 -0.939 -33.125 1 97.44 792 ALA B C 1
ATOM 12408 O O . ALA B 1 792 ? 13.891 -0.77 -32 1 97.44 792 ALA B O 1
ATOM 12409 N N . PHE B 1 793 ? 12.227 -1.404 -33.344 1 97.62 793 PHE B N 1
ATOM 12410 C CA . PHE B 1 793 ? 11.383 -1.865 -32.25 1 97.62 793 PHE B CA 1
ATOM 12411 C C . PHE B 1 793 ? 12.078 -2.98 -31.469 1 97.62 793 PHE B C 1
ATOM 12413 O O . PHE B 1 793 ? 12.078 -2.973 -30.234 1 97.62 793 PHE B O 1
ATOM 12420 N N . ALA B 1 794 ? 12.625 -3.904 -32.156 1 97.44 794 ALA B N 1
ATOM 12421 C CA . ALA B 1 794 ? 13.32 -5.031 -31.547 1 97.44 794 ALA B CA 1
ATOM 12422 C C . ALA B 1 794 ? 14.508 -4.555 -30.719 1 97.44 794 ALA B C 1
ATOM 12424 O O . ALA B 1 794 ? 14.727 -5.027 -29.594 1 97.44 794 ALA B O 1
ATOM 12425 N N . LEU B 1 795 ? 15.258 -3.645 -31.281 1 96.38 795 LEU B N 1
ATOM 12426 C CA . LEU B 1 795 ? 16.453 -3.135 -30.625 1 96.38 795 LEU B CA 1
ATOM 12427 C C . LEU B 1 795 ? 16.094 -2.395 -29.344 1 96.38 795 LEU B C 1
ATOM 12429 O O . LEU B 1 795 ? 16.625 -2.713 -28.266 1 96.38 795 LEU B O 1
ATOM 12433 N N . TYR B 1 796 ? 15.219 -1.387 -29.406 1 96.44 796 TYR B N 1
ATOM 12434 C CA . TYR B 1 796 ? 14.852 -0.571 -28.266 1 96.44 796 TYR B CA 1
ATOM 12435 C C . TYR B 1 796 ? 14.078 -1.394 -27.234 1 96.44 796 TYR B C 1
ATOM 12437 O O . TYR B 1 796 ? 14.25 -1.207 -26.031 1 96.44 796 TYR B O 1
ATOM 12445 N N . GLY B 1 797 ? 13.25 -2.26 -27.766 1 95.94 797 GLY B N 1
ATOM 12446 C CA . GLY B 1 797 ? 12.516 -3.135 -26.859 1 95.94 797 GLY B CA 1
ATOM 12447 C C . GLY B 1 797 ? 13.422 -4.047 -26.047 1 95.94 797 GLY B C 1
ATOM 12448 O O . GLY B 1 797 ? 13.219 -4.227 -24.844 1 95.94 797 GLY B O 1
ATOM 12449 N N . HIS B 1 798 ? 14.406 -4.633 -26.734 1 95.75 798 HIS B N 1
ATOM 12450 C CA . HIS B 1 798 ? 15.352 -5.508 -26.047 1 95.75 798 HIS B CA 1
ATOM 12451 C C . HIS B 1 798 ? 16.109 -4.758 -24.969 1 95.75 798 HIS B C 1
ATOM 12453 O O . HIS B 1 798 ? 16.312 -5.285 -23.875 1 95.75 798 HIS B O 1
ATOM 12459 N N . GLN B 1 799 ? 16.516 -3.557 -25.234 1 94.69 799 GLN B N 1
ATOM 12460 C CA . GLN B 1 799 ? 17.219 -2.738 -24.266 1 94.69 799 GLN B CA 1
ATOM 12461 C C . GLN B 1 799 ? 16.328 -2.41 -23.078 1 94.69 799 GLN B C 1
ATOM 12463 O O . GLN B 1 799 ? 16.812 -2.32 -21.938 1 94.69 799 GLN B O 1
ATOM 12468 N N . SER B 1 800 ? 15.047 -2.26 -23.344 1 94.56 800 SER B N 1
ATOM 12469 C CA . SER B 1 800 ? 14.094 -1.948 -22.281 1 94.56 800 SER B CA 1
ATOM 12470 C C . SER B 1 800 ? 13.852 -3.156 -21.391 1 94.56 800 SER B C 1
ATOM 12472 O O . SER B 1 800 ? 13.695 -3.012 -20.172 1 94.56 800 SER B O 1
ATOM 12474 N N . VAL B 1 801 ? 13.875 -4.367 -21.953 1 95.06 801 VAL B N 1
ATOM 12475 C CA . VAL B 1 801 ? 13.562 -5.598 -21.234 1 95.06 801 VAL B CA 1
ATOM 12476 C C . VAL B 1 801 ? 14.797 -6.086 -20.484 1 95.06 801 VAL B C 1
ATOM 12478 O O . VAL B 1 801 ? 14.68 -6.766 -19.453 1 95.06 801 VAL B O 1
ATOM 12481 N N . ALA B 1 802 ? 15.969 -5.723 -20.922 1 94.88 802 ALA B N 1
ATOM 12482 C CA . ALA B 1 802 ? 17.234 -6.195 -20.359 1 94.88 802 ALA B CA 1
ATOM 12483 C C . ALA B 1 802 ? 17.375 -5.758 -18.906 1 94.88 802 ALA B C 1
ATOM 12485 O O . ALA B 1 802 ? 16.844 -4.727 -18.5 1 94.88 802 ALA B O 1
ATOM 12486 N N . VAL B 1 803 ? 18.031 -6.602 -18.094 1 96.25 803 VAL B N 1
ATOM 12487 C CA . VAL B 1 803 ? 18.359 -6.281 -16.703 1 96.25 803 VAL B CA 1
ATOM 12488 C C . VAL B 1 803 ? 19.875 -6.352 -16.5 1 96.25 803 VAL B C 1
ATOM 12490 O O . VAL B 1 803 ? 20.578 -7.031 -17.266 1 96.25 803 VAL B O 1
ATOM 12493 N N . ASP B 1 804 ? 20.297 -5.68 -15.516 1 96.5 804 ASP B N 1
ATOM 12494 C CA . ASP B 1 804 ? 21.734 -5.559 -15.289 1 96.5 804 ASP B CA 1
ATOM 12495 C C . ASP B 1 804 ? 22.266 -6.715 -14.438 1 96.5 804 ASP B C 1
ATOM 12497 O O . ASP B 1 804 ? 21.5 -7.332 -13.688 1 96.5 804 ASP B O 1
ATOM 12501 N N . ASP B 1 805 ? 23.438 -7.094 -14.609 1 97.12 805 ASP B N 1
ATOM 12502 C CA . ASP B 1 805 ? 24.172 -8.016 -13.75 1 97.12 805 ASP B CA 1
ATOM 12503 C C . ASP B 1 805 ? 25.594 -7.516 -13.484 1 97.12 805 ASP B C 1
ATOM 12505 O O . ASP B 1 805 ? 26.094 -6.66 -14.211 1 97.12 805 ASP B O 1
ATOM 12509 N N . PHE B 1 806 ? 26.188 -7.996 -12.461 1 96.81 806 PHE B N 1
ATOM 12510 C CA . PHE B 1 806 ? 27.438 -7.457 -11.938 1 96.81 806 PHE B CA 1
ATOM 12511 C C . PHE B 1 806 ? 28.391 -8.586 -11.57 1 96.81 806 PHE B C 1
ATOM 12513 O O . PHE B 1 806 ? 28.031 -9.758 -11.602 1 96.81 806 PHE B O 1
ATOM 12520 N N . ALA B 1 807 ? 29.688 -8.133 -11.289 1 95.12 807 ALA B N 1
ATOM 12521 C CA . ALA B 1 807 ? 30.656 -9.07 -10.734 1 95.12 807 ALA B CA 1
ATOM 12522 C C . ALA B 1 807 ? 30.234 -9.531 -9.336 1 95.12 807 ALA B C 1
ATOM 12524 O O . ALA B 1 807 ? 29.234 -9.055 -8.789 1 95.12 807 ALA B O 1
ATOM 12525 N N . ALA B 1 808 ? 30.938 -10.445 -8.797 1 89.31 808 ALA B N 1
ATOM 12526 C CA . ALA B 1 808 ? 30.594 -11.094 -7.531 1 89.31 808 ALA B CA 1
ATOM 12527 C C . ALA B 1 808 ? 30.453 -10.07 -6.41 1 89.31 808 ALA B C 1
ATOM 12529 O O . ALA B 1 808 ? 29.625 -10.258 -5.504 1 89.31 808 ALA B O 1
ATOM 12530 N N . ASP B 1 809 ? 31.188 -9.031 -6.434 1 86.69 809 ASP B N 1
ATOM 12531 C CA . ASP B 1 809 ? 31.109 -8.023 -5.379 1 86.69 809 ASP B CA 1
ATOM 12532 C C . ASP B 1 809 ? 30.266 -6.832 -5.816 1 86.69 809 ASP B C 1
ATOM 12534 O O . ASP B 1 809 ? 30.406 -5.73 -5.281 1 86.69 809 ASP B O 1
ATOM 12538 N N . PHE B 1 810 ? 29.438 -7.016 -6.895 1 90.75 810 PHE B N 1
ATOM 12539 C CA . PHE B 1 810 ? 28.562 -5.992 -7.445 1 90.75 810 PHE B CA 1
ATOM 12540 C C . PHE B 1 810 ? 29.375 -4.812 -7.977 1 90.75 810 PHE B C 1
ATOM 12542 O O . PHE B 1 810 ? 28.969 -3.66 -7.84 1 90.75 810 PHE B O 1
ATOM 12549 N N . ASP B 1 811 ? 30.641 -5.121 -8.406 1 87.88 811 ASP B N 1
ATOM 12550 C CA . ASP B 1 811 ? 31.562 -4.152 -8.992 1 87.88 811 ASP B CA 1
ATOM 12551 C C . ASP B 1 811 ? 31.953 -3.082 -7.984 1 87.88 811 ASP B C 1
ATOM 12553 O O . ASP B 1 811 ? 32.281 -1.954 -8.359 1 87.88 811 ASP B O 1
ATOM 12557 N N . ARG B 1 812 ? 31.844 -3.373 -6.738 1 84.19 812 ARG B N 1
ATOM 12558 C CA . ARG B 1 812 ? 32.094 -2.412 -5.668 1 84.19 812 ARG B CA 1
ATOM 12559 C C . ARG B 1 812 ? 33.531 -1.912 -5.703 1 84.19 812 ARG B C 1
ATOM 12561 O O . ARG B 1 812 ? 33.781 -0.716 -5.543 1 84.19 812 ARG B O 1
ATOM 12568 N N . ALA B 1 813 ? 34.5 -2.809 -5.84 1 80.44 813 ALA B N 1
ATOM 12569 C CA . ALA B 1 813 ? 35.906 -2.43 -5.859 1 80.44 813 ALA B CA 1
ATOM 12570 C C . ALA B 1 813 ? 36.188 -1.479 -7.012 1 80.44 813 ALA B C 1
ATOM 12572 O O . ALA B 1 813 ? 36.906 -0.481 -6.84 1 80.44 813 ALA B O 1
ATOM 12573 N N . GLU B 1 814 ? 35.656 -1.8 -8.078 1 80.31 814 GLU B N 1
ATOM 12574 C CA . GLU B 1 814 ? 35.844 -0.966 -9.266 1 80.31 814 GLU B CA 1
ATOM 12575 C C . GLU B 1 814 ? 35.188 0.4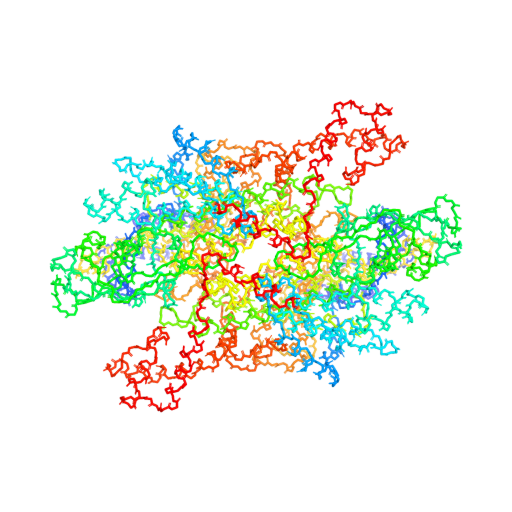03 -9.086 1 80.31 814 GLU B C 1
ATOM 12577 O O . GLU B 1 814 ? 35.75 1.421 -9.492 1 80.31 814 GLU B O 1
ATOM 12582 N N . MET B 1 815 ? 34.094 0.393 -8.438 1 81.31 815 MET B N 1
ATOM 12583 C CA . MET B 1 815 ? 33.344 1.633 -8.266 1 81.31 815 MET B CA 1
ATOM 12584 C C . MET B 1 815 ? 34.031 2.557 -7.273 1 81.31 815 MET B C 1
ATOM 12586 O O . MET B 1 815 ? 34.094 3.771 -7.477 1 81.31 815 MET B O 1
ATOM 12590 N N . VAL B 1 816 ? 34.531 2.004 -6.188 1 78.44 816 VAL B N 1
ATOM 12591 C CA . VAL B 1 816 ? 35.219 2.791 -5.18 1 78.44 816 VAL B CA 1
ATOM 12592 C C . VAL B 1 816 ? 36.531 3.35 -5.766 1 78.44 816 VAL B C 1
ATOM 12594 O O . VAL B 1 816 ? 36.875 4.496 -5.504 1 78.44 816 VAL B O 1
ATOM 12597 N N . ALA B 1 817 ? 37.25 2.576 -6.66 1 75.44 817 ALA B N 1
ATOM 12598 C CA . ALA B 1 817 ? 38.469 3.012 -7.309 1 75.44 817 ALA B CA 1
ATOM 12599 C C . ALA B 1 817 ? 38.188 4.148 -8.289 1 75.44 817 ALA B C 1
ATOM 12601 O O . ALA B 1 817 ? 39 5.078 -8.406 1 75.44 817 ALA B O 1
ATOM 12602 N N . GLN B 1 818 ? 37.062 4.074 -8.875 1 76.94 818 GLN B N 1
ATOM 12603 C CA . GLN B 1 818 ? 36.719 5.102 -9.852 1 76.94 818 GLN B CA 1
ATOM 12604 C C . GLN B 1 818 ? 36.438 6.438 -9.164 1 76.94 818 GLN B C 1
ATOM 12606 O O . GLN B 1 818 ? 36.812 7.492 -9.672 1 76.94 818 GLN B O 1
ATOM 12611 N N . VAL B 1 819 ? 35.781 6.41 -8.078 1 74.06 819 VAL B N 1
ATOM 12612 C CA . VAL B 1 819 ? 35.438 7.621 -7.34 1 74.06 819 VAL B CA 1
ATOM 12613 C C . VAL B 1 819 ? 36.688 8.25 -6.758 1 74.06 819 VAL B C 1
ATOM 12615 O O . VAL B 1 819 ? 36.844 9.477 -6.77 1 74.06 819 VAL B O 1
ATOM 12618 N N . ALA B 1 820 ? 37.625 7.41 -6.195 1 72.06 820 ALA B N 1
ATOM 12619 C CA . ALA B 1 820 ? 38.875 7.898 -5.652 1 72.06 820 ALA B CA 1
ATOM 12620 C C . ALA B 1 820 ? 39.719 8.57 -6.734 1 72.06 820 ALA B C 1
ATOM 12622 O O . ALA B 1 820 ? 40.406 9.578 -6.473 1 72.06 820 ALA B O 1
ATOM 12623 N N . ALA B 1 821 ? 39.656 8.062 -7.922 1 69.88 821 ALA B N 1
ATOM 12624 C CA . ALA B 1 821 ? 40.438 8.586 -9.047 1 69.88 821 ALA B CA 1
ATOM 12625 C C . ALA B 1 821 ? 39.875 9.93 -9.516 1 69.88 821 ALA B C 1
ATOM 12627 O O . ALA B 1 821 ? 40.625 10.805 -9.938 1 69.88 821 ALA B O 1
ATOM 12628 N N . GLN B 1 822 ? 38.531 10.023 -9.414 1 68.12 822 GLN B N 1
ATOM 12629 C CA . GLN B 1 822 ? 37.906 11.266 -9.828 1 68.12 822 GLN B CA 1
ATOM 12630 C C . GLN B 1 822 ? 38.125 12.367 -8.797 1 68.12 822 GLN B C 1
ATOM 12632 O O . GLN B 1 822 ? 38.094 13.555 -9.141 1 68.12 822 GLN B O 1
ATOM 12637 N N . SER B 1 823 ? 38.188 11.969 -7.535 1 59.78 823 SER B N 1
ATOM 12638 C CA . SER B 1 823 ? 38.375 12.938 -6.457 1 59.78 823 SER B CA 1
ATOM 12639 C C . SER B 1 823 ? 39.844 13.375 -6.363 1 59.78 823 SER B C 1
ATOM 12641 O O . SER B 1 823 ? 40.125 14.422 -5.789 1 59.78 823 SER B O 1
ATOM 12643 N N . SER B 1 824 ? 40.875 12.695 -6.93 1 53.59 824 SER B N 1
ATOM 12644 C CA . SER B 1 824 ? 42.281 13.109 -6.957 1 53.59 824 SER B CA 1
ATOM 12645 C C . SER B 1 824 ? 42.562 13.969 -8.18 1 53.59 824 SER B C 1
ATOM 12647 O O . SER B 1 824 ? 43.375 14.906 -8.109 1 53.59 824 SER B O 1
#

Solvent-accessible surface area (backbone atoms only — not comparable to full-atom values): 80739 Å² total; per-residue (Å²): 86,68,65,54,50,51,48,53,53,52,49,49,39,50,41,26,57,64,51,56,52,46,63,55,49,49,52,51,48,52,52,52,52,51,46,30,42,70,72,46,61,53,51,68,69,59,48,51,50,48,46,51,65,57,44,48,64,37,46,44,64,52,37,59,73,54,24,40,66,72,44,34,46,57,48,50,55,51,46,62,68,53,53,65,87,75,50,73,69,55,46,44,54,58,67,55,36,45,73,57,70,66,24,30,42,43,66,18,61,54,62,60,64,66,61,67,69,48,74,64,87,75,72,51,73,66,54,45,49,41,53,70,40,59,50,46,51,52,48,73,68,54,45,48,54,50,21,49,70,52,63,47,27,78,53,68,67,49,54,50,46,38,25,74,73,27,48,41,8,34,60,36,51,56,92,39,62,19,64,46,48,52,49,50,53,53,26,50,51,27,13,22,30,22,26,53,22,61,46,61,20,50,64,33,40,48,42,58,24,66,16,58,56,53,50,32,74,77,46,32,36,70,69,51,37,66,59,45,44,36,34,28,11,54,42,75,36,37,55,16,49,40,63,33,24,94,56,6,58,86,37,50,89,55,42,83,26,40,23,37,55,42,78,43,76,52,99,87,35,84,35,60,22,27,39,28,34,42,61,30,42,80,16,52,31,30,38,71,29,46,30,36,27,38,55,32,30,33,32,22,89,81,42,83,84,75,60,65,44,69,43,36,37,21,38,30,53,40,56,40,84,42,78,56,49,44,61,36,35,23,40,34,48,44,69,44,40,45,54,22,5,39,38,37,28,65,66,26,77,43,55,36,81,32,26,50,36,24,76,84,33,61,30,46,25,58,56,54,50,58,50,40,47,32,49,32,30,27,27,49,49,20,18,28,27,41,10,38,37,37,41,37,50,51,48,39,31,23,42,27,48,56,41,49,48,87,86,35,41,45,45,73,39,45,50,46,17,53,41,41,18,51,32,50,12,49,48,46,33,36,46,21,33,36,53,48,46,17,46,44,44,61,72,69,45,46,38,45,41,59,11,40,38,38,29,43,54,30,32,53,46,29,48,52,32,42,52,38,34,40,66,69,51,26,70,50,31,41,27,38,44,84,58,35,87,46,42,66,60,59,44,36,48,64,51,64,41,34,51,95,52,35,38,59,54,36,40,28,48,39,29,26,57,46,28,56,38,64,25,30,91,47,50,49,57,44,54,53,24,63,66,40,83,52,59,69,58,19,46,56,52,34,40,56,46,49,55,50,45,51,38,50,46,44,15,21,43,32,44,8,29,49,14,27,71,50,74,13,70,78,43,73,49,66,84,82,51,56,80,91,51,34,68,56,47,9,42,46,33,24,51,22,5,34,46,31,35,50,50,53,51,45,45,69,74,43,44,60,52,39,77,69,37,17,57,52,33,22,30,52,20,44,29,55,39,28,50,51,37,40,50,19,34,54,48,42,41,57,62,63,67,58,50,71,78,44,43,46,34,50,52,37,29,37,32,40,31,48,22,49,25,51,49,26,50,51,52,39,44,75,59,39,91,50,64,66,60,27,50,54,49,42,48,32,43,35,60,79,49,84,84,59,53,68,61,50,64,69,52,26,48,48,29,26,48,46,55,49,37,88,52,67,53,38,48,63,73,40,57,76,45,60,75,62,56,86,83,36,26,64,29,23,24,47,55,20,32,67,38,39,65,59,52,52,51,50,54,61,69,42,45,64,44,32,73,71,63,78,35,75,74,84,61,69,38,42,79,53,36,48,60,51,39,50,51,35,36,76,71,66,74,38,52,71,68,55,34,50,51,50,40,48,30,23,51,24,37,45,54,42,64,47,71,44,68,30,47,76,69,63,47,44,71,60,37,54,51,50,45,54,62,70,74,103,85,69,66,55,52,50,49,52,52,52,50,50,38,49,40,26,57,65,52,56,50,45,63,54,50,51,53,50,49,51,51,51,51,50,46,30,42,69,71,44,61,53,51,69,70,60,48,52,50,49,46,52,66,56,44,49,64,36,46,43,63,52,38,60,72,54,23,42,64,71,43,34,46,57,49,50,56,50,46,62,68,53,54,64,85,72,50,72,68,55,47,44,53,58,66,54,37,45,73,56,70,65,24,31,41,43,66,18,62,54,63,59,65,65,62,66,69,49,75,67,87,76,72,55,73,67,54,45,48,42,54,69,40,60,51,46,51,52,47,73,66,54,45,48,54,50,20,48,71,52,64,48,27,79,53,68,66,49,54,50,46,37,26,74,72,27,48,40,8,34,60,36,50,55,94,40,62,20,62,46,47,52,47,50,53,52,26,50,50,27,12,24,30,22,27,52,21,62,45,61,18,50,64,34,40,46,42,57,26,68,15,57,58,53,50,32,74,76,45,32,38,71,70,53,37,67,59,44,44,35,34,28,10,53,42,76,36,37,57,16,49,40,63,34,23,93,56,8,57,87,37,50,90,55,42,83,27,40,24,38,54,42,76,43,76,53,98,89,36,86,36,59,22,26,38,29,33,42,61,31,42,81,15,52,31,30,37,71,28,46,29,36,27,39,56,32,29,34,33,22,88,80,42,84,84,76,60,65,43,68,43,35,36,23,38,30,54,40,57,42,84,41,78,58,50,45,62,38,36,23,38,34,48,44,70,42,40,44,54,23,6,41,38,37,29,66,67,24,77,41,54,37,80,33,26,50,36,25,76,85,31,60,29,45,23,57,55,54,50,58,51,39,47,32,52,31,30,27,27,49,49,22,18,29,28,41,10,39,37,35,42,38,49,53,48,39,31,24,43,27,47,57,41,49,49,87,88,35,42,46,46,71,38,44,50,45,15,52,40,41,18,51,32,48,12,49,49,46,32,36,47,20,33,36,52,48,45,17,46,43,45,60,71,69,45,45,38,45,41,60,11,41,39,37,28,45,54,27,32,53,45,29,48,51,33,43,52,38,33,40,64,68,52,26,69,51,32,40,27,38,45,85,58,36,89,48,41,66,60,58,43,37,47,65,51,64,41,33,50,96,52,35,39,58,54,38,40,28,47,40,29,25,58,46,28,57,39,64,25,29,90,48,50,50,59,45,54,52,26,63,67,41,84,53,60,70,58,19,46,55,50,34,39,56,46,50,55,50,44,51,37,49,45,44,15,20,43,32,44,7,30,49,13,27,71,48,74,14,71,80,43,73,49,66,84,83,52,56,80,91,51,34,68,55,46,9,44,46,33,23,52,21,5,34,46,31,34,50,51,53,51,45,46,68,74,44,43,60,53,40,78,68,37,17,57,52,31,22,29,51,21,44,31,55,38,27,51,52,36,39,51,19,34,53,49,42,42,57,61,64,66,60,50,71,79,45,43,46,34,52,51,38,29,38,32,39,31,49,23,50,23,50,50,27,50,51,50,40,43,74,62,39,91,49,65,66,61,26,50,53,48,43,47,32,41,36,60,78,49,84,84,60,54,68,62,51,65,68,51,27,49,49,30,25,48,46,54,49,38,87,52,68,53,37,46,62,73,40,57,75,44,61,75,62,55,87,85,36,28,65,29,23,24,46,53,18,33,67,39,38,64,59,53,52,51,50,53,60,68,42,44,64,44,32,74,70,61,80,35,76,74,84,60,70,38,40,79,52,35,48,59,50,38,50,50,35,37,74,71,66,74,39,52,73,68,54,34,50,51,51,40,48,31,24,52,25,38,44,55,41,66,45,70,45,67,29,47,76,66,64,46,44,70,61,36,55,52,50,46,55,61,71,73,104